Protein 2Q48 (pdb70)

Radius of gyration: 17.19 Å; Cα contacts (8 Å, |Δi|>4): 599; chains: 2; bounding box: 38×48×37 Å

B-factor: mean 25.63, std 11.78, range [9.86, 68.79]

Foldseek 3Di:
DDDDDDDAAAEFEPPCQVVVVVLCCQQQVWDWDCWDWTWTDDPHDIHIYTHQVSPPVGDGRPQPADPAEDEDEDPPLPVSQVSNVVSAWAWDQDDPVCVVVQFHTWTAHSSNYIYTYHD/DDDDDAAAEFEALCQVVVCLLCCFLAVWAWPDFPPVTQKTWTDHDHRIHMYGHCVVPPPDDRCQVVADAAEEEDEDDDQPVSQVRSVVSPWAWDDDDVVCVVVQQDTWTQHPSRYIYTYGD

GO terms:
  GO:0005829 cytosol (C, HDA)

Organism: Arabidopsis thaliana (NCBI:txid3702)

Secondary structure (DSSP, 8-state):
---EEEEE--EE-TT-HHHHHHHHHHHT--EE----EEEEEETTEEEEEEEGGGSTT-----TTS---EEEEE-S-HHHHHHHHHHTT-EE-PPPHHHHHTTEEEEEE-TTS-EEEEE-/--SEEE--EE-TT-HHHHHHHHHHHH--EEEEEE---SEEEEEETTEEEEEEEGGGSTT-----TT----EEEEEES-HHHHHHHHHTTT-EE-PPPHHHHHTT--EEEE-TTS-EEEEE-

InterPro domains:
  IPR029068 Glyoxalase/Bleomycin resistance protein/Dihydroxybiphenyl dioxygenase [G3DSA:3.10.180.10] (22-166)
  IPR029068 Glyoxalase/Bleomycin resistance protein/Dihydroxybiphenyl dioxygenase [SSF54593] (22-153)
  IPR054575 Glyoxalase At5g48480-like, C-terminal [PF22650] (105-152)
  IPR054576 Glyoxalase At5g48480-like, N-terminal [PF22656] (29-87)

CATH classification: 3.10.180.10

Structure (mmCIF, N/CA/C/O backbone):
data_2Q48
#
_entry.id   2Q48
#
_cell.length_a   55.871
_cell.length_b   55.871
_cell.length_c   147.341
_cell.angle_alpha   90.000
_cell.angle_beta   90.000
_cell.angle_gamma   120.000
#
_symmetry.space_group_name_H-M   'P 32 2 1'
#
loop_
_entity.id
_entity.type
_entity.pdbx_description
1 polymer 'Protein At5g48480'
2 water water
#
loop_
_atom_site.group_PDB
_atom_site.id
_atom_site.type_symbol
_atom_site.label_atom_id
_atom_site.label_alt_id
_atom_site.label_comp_id
_atom_site.label_asym_id
_atom_site.label_entity_id
_atom_site.label_seq_id
_atom_site.pdbx_PDB_ins_code
_atom_site.Cartn_x
_atom_site.Cartn_y
_atom_site.Cartn_z
_atom_site.occupancy
_atom_site.B_iso_or_equiv
_atom_site.auth_seq_id
_atom_site.auth_comp_id
_atom_site.auth_asym_id
_atom_site.auth_atom_id
_atom_site.pdbx_PDB_model_num
ATOM 1 N N . HIS A 1 20 ? 23.563 1.890 -8.090 0.12 51.72 20 HIS A N 1
ATOM 2 C CA . HIS A 1 20 ? 22.772 3.102 -7.714 0.12 52.83 20 HIS A CA 1
ATOM 3 C C . HIS A 1 20 ? 21.653 2.790 -6.708 0.12 50.81 20 HIS A C 1
ATOM 4 O O . HIS A 1 20 ? 20.619 2.230 -7.070 0.12 50.36 20 HIS A O 1
ATOM 11 N N . LEU A 1 21 ? 21.860 3.143 -5.445 0.12 48.20 21 LEU A N 1
ATOM 12 C CA . LEU A 1 21 ? 20.845 2.882 -4.423 0.12 46.49 21 LEU A CA 1
ATOM 13 C C . LEU A 1 21 ? 20.091 4.182 -4.135 0.12 43.02 21 LEU A C 1
ATOM 14 O O . LEU A 1 21 ? 20.695 5.229 -3.932 0.12 42.09 21 LEU A O 1
ATOM 19 N N . VAL A 1 22 ? 18.770 4.117 -4.140 0.12 39.50 22 VAL A N 1
ATOM 20 C CA . VAL A 1 22 ? 17.947 5.312 -3.913 0.12 37.08 22 VAL A CA 1
ATOM 21 C C . VAL A 1 22 ? 16.991 5.054 -2.768 0.12 34.81 22 VAL A C 1
ATOM 22 O O . VAL A 1 22 ? 16.686 3.881 -2.453 0.12 33.72 22 VAL A O 1
ATOM 26 N N . PHE A 1 23 ? 16.533 6.141 -2.150 0.12 31.63 23 PHE A N 1
ATOM 27 C CA . PHE A 1 23 ? 15.595 6.083 -1.028 0.12 29.74 23 PHE A CA 1
ATOM 28 C C . PHE A 1 23 ? 14.238 6.592 -1.438 0.12 30.52 23 PHE A C 1
ATOM 29 O O . PHE A 1 23 ? 14.140 7.621 -2.080 0.12 30.63 23 PHE A O 1
ATOM 37 N N . THR A 1 24 ? 13.203 5.843 -1.082 0.12 30.19 24 THR A N 1
ATOM 38 C CA . THR A 1 24 ? 11.837 6.159 -1.451 0.12 32.47 24 THR A CA 1
ATOM 39 C C . THR A 1 24 ? 11.161 7.249 -0.626 0.12 32.86 24 THR A C 1
ATOM 40 O O . THR A 1 24 ? 10.009 7.627 -0.917 0.12 31.82 24 THR A O 1
ATOM 44 N N . GLU A 1 25 ? 11.861 7.742 0.403 0.12 30.30 25 GLU A N 1
ATOM 45 C CA . GLU A 1 25 ? 11.330 8.818 1.229 0.12 30.76 25 GLU A CA 1
ATOM 46 C C . GLU A 1 25 ? 12.260 9.052 2.415 0.12 28.66 25 GLU A C 1
ATOM 47 O O . GLU A 1 25 ? 13.024 8.161 2.760 0.12 25.71 25 GLU A O 1
ATOM 53 N N . PHE A 1 26 ? 12.184 10.244 3.004 0.12 24.85 26 PHE A N 1
ATOM 54 C CA . PHE A 1 26 ? 13.021 10.615 4.143 0.12 24.46 26 PHE A CA 1
ATOM 55 C C . PHE A 1 26 ? 12.193 11.409 5.146 0.12 23.20 26 PHE A C 1
ATOM 56 O O . PHE A 1 26 ? 11.753 12.527 4.864 0.12 21.68 26 PHE A O 1
ATOM 64 N N . LYS A 1 27 ? 11.976 10.810 6.305 0.12 21.85 27 LYS A N 1
ATOM 65 C CA . LYS A 1 27 ? 11.185 11.441 7.358 0.12 23.45 27 LYS A CA 1
ATOM 66 C C . LYS A 1 27 ? 11.974 11.530 8.649 0.12 21.06 27 LYS A C 1
ATOM 67 O O . LYS A 1 27 ? 12.860 10.680 8.926 0.12 18.11 27 LYS A O 1
ATOM 73 N N . GLN A 1 28 ? 11.637 12.556 9.434 0.12 18.89 28 GLN A N 1
ATOM 74 C CA . GLN A 1 28 ? 12.307 12.806 10.709 0.12 16.94 28 GLN A CA 1
ATOM 75 C C . GLN A 1 28 ? 11.316 12.482 11.774 0.12 17.02 28 GLN A C 1
ATOM 76 O O . GLN A 1 28 ? 10.208 13.009 11.787 0.12 17.58 28 GLN A O 1
ATOM 90 N N . LEU A 1 30 ? 10.073 12.353 15.543 0.12 14.96 30 LEU A N 1
ATOM 91 C CA . LEU A 1 30 ? 10.132 12.994 16.840 0.12 14.11 30 LEU A CA 1
ATOM 92 C C . LEU A 1 30 ? 9.555 11.977 17.853 0.12 16.07 30 LEU A C 1
ATOM 93 O O . LEU A 1 30 ? 8.326 11.774 17.917 0.12 15.62 30 LEU A O 1
ATOM 98 N N . LEU A 1 31 ? 10.434 11.317 18.605 0.12 15.68 31 LEU A N 1
ATOM 99 C CA . LEU A 1 31 ? 9.983 10.321 19.595 0.12 15.57 31 LEU A CA 1
ATOM 100 C C . LEU A 1 31 ? 9.382 11.029 20.829 0.12 14.68 31 LEU A C 1
ATOM 101 O O . LEU A 1 31 ? 9.840 12.124 21.239 0.12 15.71 31 LEU A O 1
ATOM 106 N N . VAL A 1 32 ? 8.407 10.372 21.428 0.12 15.40 32 VAL A N 1
ATOM 107 C CA . VAL A 1 32 ? 7.792 10.869 22.646 0.12 14.83 32 VAL A CA 1
ATOM 108 C C . VAL A 1 32 ? 7.611 9.661 23.570 0.12 15.32 32 VAL A C 1
ATOM 109 O O . VAL A 1 32 ? 7.606 8.499 23.097 0.12 15.73 32 VAL A O 1
ATOM 113 N N . GLU A 1 33 ? 7.499 9.956 24.875 0.12 16.19 33 GLU A N 1
ATOM 114 C CA . GLU A 1 33 ? 7.377 8.914 25.871 0.12 20.08 33 GLU A CA 1
ATOM 115 C C . GLU A 1 33 ? 6.119 8.068 25.640 0.12 19.41 33 GLU A C 1
ATOM 116 O O . GLU A 1 33 ? 5.384 8.237 24.670 0.12 17.04 33 GLU A O 1
ATOM 122 N N . ALA A 1 34 ? 5.876 7.137 26.545 0.12 17.46 34 ALA A N 1
ATOM 123 C CA . ALA A 1 34 ? 4.725 6.277 26.380 0.12 20.31 34 ALA A CA 1
ATOM 124 C C . ALA A 1 34 ? 3.439 7.063 26.525 0.12 19.28 34 ALA A C 1
ATOM 125 O O . ALA A 1 34 ? 3.278 7.867 27.449 0.12 17.91 34 ALA A O 1
ATOM 127 N N . GLN A 1 35 ? 2.519 6.769 25.621 0.12 21.01 35 GLN A N 1
ATOM 128 C CA . GLN A 1 35 ? 1.197 7.360 25.548 0.12 22.50 35 GLN A CA 1
ATOM 129 C C . GLN A 1 35 ? 1.153 8.862 25.338 0.12 22.35 35 GLN A C 1
ATOM 130 O O . GLN A 1 35 ? 0.122 9.469 25.608 0.12 20.55 35 GLN A O 1
ATOM 136 N N . LYS A 1 36 ? 2.247 9.438 24.838 0.12 19.59 36 LYS A N 1
ATOM 137 C CA . LYS A 1 36 ? 2.287 10.873 24.611 0.12 19.12 36 LYS A CA 1
ATOM 138 C C . LYS A 1 36 ? 1.994 11.363 23.178 0.12 17.53 36 LYS A C 1
ATOM 139 O O . LYS A 1 36 ? 1.818 12.559 22.980 0.12 16.60 36 LYS A O 1
ATOM 145 N N . VAL A 1 37 ? 1.953 10.482 22.189 0.12 16.81 37 VAL A N 1
ATOM 146 C CA . VAL A 1 37 ? 1.758 10.991 20.827 0.12 15.47 37 VAL A CA 1
ATOM 147 C C . VAL A 1 37 ? 0.601 11.929 20.747 0.12 17.02 37 VAL A C 1
ATOM 148 O O . VAL A 1 37 ? 0.626 12.890 19.960 0.12 14.77 37 VAL A O 1
ATOM 152 N N . GLY A 1 38 ? -0.425 11.645 21.570 0.12 16.72 38 GLY A N 1
ATOM 153 C CA . GLY A 1 38 ? -1.607 12.474 21.602 0.12 17.85 38 GLY A CA 1
ATOM 154 C C . GLY A 1 38 ? -1.482 13.809 22.305 0.12 17.10 38 GLY A C 1
ATOM 155 O O . GLY A 1 38 ? -2.093 14.789 21.857 0.12 17.71 38 GLY A O 1
ATOM 156 N N . ASP A 1 39 ? -0.733 13.865 23.398 0.12 15.85 39 ASP A N 1
ATOM 157 C CA . ASP A 1 39 ? -0.567 15.135 24.104 0.12 15.98 39 ASP A CA 1
ATOM 158 C C . ASP A 1 39 ? 0.225 15.982 23.133 0.12 16.33 39 ASP A C 1
ATOM 159 O O . ASP A 1 39 ? 0.000 17.197 23.006 0.12 15.12 39 ASP A O 1
ATOM 164 N N . ALA A 1 40 ? 1.209 15.316 22.508 0.12 15.59 40 ALA A N 1
ATOM 165 C CA . ALA A 1 40 ? 2.066 16.000 21.520 0.12 15.32 40 ALA A CA 1
ATOM 166 C C . ALA A 1 40 ? 1.397 16.736 20.367 0.12 13.98 40 ALA A C 1
ATOM 167 O O . ALA A 1 40 ? 1.616 17.915 20.161 0.12 15.48 40 ALA A O 1
ATOM 169 N N . VAL A 1 41 ? 0.615 16.038 19.560 0.12 13.22 41 VAL A N 1
ATOM 170 C CA . VAL A 1 41 ? -0.054 16.684 18.421 0.12 14.90 41 VAL A CA 1
ATOM 171 C C . VAL A 1 41 ? -0.857 17.831 18.993 0.12 15.15 41 VAL A C 1
ATOM 172 O O . VAL A 1 41 ? -0.861 18.965 18.465 0.12 13.36 41 VAL A O 1
ATOM 176 N N . THR A 1 42 ? -1.471 17.526 20.142 0.12 14.64 42 THR A N 1
ATOM 177 C CA . THR A 1 42 ? -2.299 18.471 20.842 0.12 13.53 42 THR A CA 1
ATOM 178 C C . THR A 1 42 ? -1.500 19.700 21.139 0.12 14.05 42 THR A C 1
ATOM 179 O O . THR A 1 42 ? -1.938 20.846 20.944 0.12 12.41 42 THR A O 1
ATOM 183 N N . PHE A 1 43 ? -0.325 19.493 21.686 0.12 12.12 43 PHE A N 1
ATOM 184 C CA . PHE A 1 43 ? 0.453 20.671 21.908 0.12 12.28 43 PHE A CA 1
ATOM 185 C C . PHE A 1 43 ? 0.912 21.306 20.578 0.12 11.20 43 PHE A C 1
ATOM 186 O O . PHE A 1 43 ? 0.910 22.508 20.486 0.12 11.78 43 PHE A O 1
ATOM 194 N N . TYR A 1 44 ? 1.281 20.511 19.562 0.12 12.88 44 TYR A N 1
ATOM 195 C CA . TYR A 1 44 ? 1.797 21.107 18.311 0.12 12.26 44 TYR A CA 1
ATOM 196 C C . TYR A 1 44 ? 0.772 21.795 17.457 0.12 14.40 44 TYR A C 1
ATOM 197 O O . TYR A 1 44 ? 1.061 22.809 16.768 0.12 12.28 44 TYR A O 1
ATOM 206 N N . LYS A 1 45 ? -0.441 21.273 17.559 0.12 10.41 45 LYS A N 1
ATOM 207 C CA . LYS A 1 45 ? -1.546 21.851 16.847 0.12 15.53 45 LYS A CA 1
ATOM 208 C C . LYS A 1 45 ? -1.773 23.220 17.448 0.12 12.96 45 LYS A C 1
ATOM 209 O O . LYS A 1 45 ? -2.096 24.170 16.719 0.12 15.48 45 LYS A O 1
ATOM 215 N N . SER A 1 46 ? -1.619 23.336 18.775 0.12 13.26 46 SER A N 1
ATOM 216 C CA . SER A 1 46 ? -1.815 24.616 19.444 0.12 14.76 46 SER A CA 1
ATOM 217 C C . SER A 1 46 ? -0.693 25.705 19.373 0.12 15.00 46 SER A C 1
ATOM 218 O O . SER A 1 46 ? -0.932 26.881 19.001 0.12 14.37 46 SER A O 1
ATOM 221 N N . ALA A 1 47 ? 0.518 25.315 19.741 0.12 13.91 47 ALA A N 1
ATOM 222 C CA . ALA A 1 47 ? 1.668 26.231 19.830 0.12 13.44 47 ALA A CA 1
ATOM 223 C C . ALA A 1 47 ? 2.219 26.764 18.505 0.12 15.52 47 ALA A C 1
ATOM 224 O O . ALA A 1 47 ? 2.899 27.831 18.499 0.12 15.29 47 ALA A O 1
ATOM 226 N N . PHE A 1 48 ? 1.939 26.021 17.417 0.12 16.12 48 PHE A N 1
ATOM 227 C CA . PHE A 1 48 ? 2.471 26.341 16.083 0.12 15.85 48 PHE A CA 1
ATOM 228 C C . PHE A 1 48 ? 1.441 26.285 14.944 0.12 16.56 48 PHE A C 1
ATOM 229 O O . PHE A 1 48 ? 1.694 26.812 13.854 0.12 15.96 48 PHE A O 1
ATOM 237 N N . GLY A 1 49 ? 0.313 25.613 15.179 0.12 17.42 49 GLY A N 1
ATOM 238 C CA . GLY A 1 49 ? -0.711 25.442 14.128 0.12 17.87 49 GLY A CA 1
ATOM 239 C C . GLY A 1 49 ? -0.356 24.283 13.198 0.12 18.12 49 GLY A C 1
ATOM 240 O O . GLY A 1 49 ? -0.772 24.241 12.023 0.12 16.78 49 GLY A O 1
ATOM 241 N N . ALA A 1 50 ? 0.417 23.318 13.690 0.12 15.65 50 ALA A N 1
ATOM 242 C CA . ALA A 1 50 ? 0.755 22.207 12.813 0.12 16.62 50 ALA A CA 1
ATOM 243 C C . ALA A 1 50 ? -0.573 21.638 12.321 0.12 19.49 50 ALA A C 1
ATOM 244 O O . ALA A 1 50 ? -1.612 21.797 13.003 0.12 17.40 50 ALA A O 1
ATOM 246 N N . ILE A 1 51 ? -0.505 20.980 11.164 0.12 19.47 51 ILE A N 1
ATOM 247 C CA . ILE A 1 51 ? -1.675 20.308 10.566 0.12 22.88 51 ILE A CA 1
ATOM 248 C C . ILE A 1 51 ? -1.331 18.806 10.510 0.12 23.56 51 ILE A C 1
ATOM 249 O O . ILE A 1 51 ? -0.241 18.427 10.045 0.12 20.32 51 ILE A O 1
ATOM 254 N N . GLU A 1 52 ? -2.245 17.980 11.022 0.12 24.26 52 GLU A N 1
ATOM 255 C CA . GLU A 1 52 ? -2.052 16.520 11.067 0.12 26.82 52 GLU A CA 1
ATOM 256 C C . GLU A 1 52 ? -2.334 15.710 9.755 0.12 27.35 52 GLU A C 1
ATOM 257 O O . GLU A 1 52 ? -3.303 15.958 9.050 0.12 27.05 52 GLU A O 1
ATOM 263 N N . SER A 1 53 ? -1.424 14.768 9.500 0.12 30.14 53 SER A N 1
ATOM 264 C CA . SER A 1 53 ? -1.343 13.801 8.383 0.12 32.71 53 SER A CA 1
ATOM 265 C C . SER A 1 53 ? -0.765 14.423 7.128 0.12 32.14 53 SER A C 1
ATOM 266 O O . SER A 1 53 ? 0.461 14.551 6.981 0.12 28.30 53 SER A O 1
ATOM 269 N N . HIS A 1 69 ? 1.044 -2.045 16.829 0.12 40.15 69 HIS A N 1
ATOM 270 C CA . HIS A 1 69 ? 1.715 -1.380 15.723 0.12 41.37 69 HIS A CA 1
ATOM 271 C C . HIS A 1 69 ? 2.278 -0.025 16.188 0.12 39.06 69 HIS A C 1
ATOM 272 O O . HIS A 1 69 ? 2.082 0.367 17.336 0.12 37.56 69 HIS A O 1
ATOM 279 N N . VAL A 1 70 ? 2.968 0.684 15.294 0.12 37.15 70 VAL A N 1
ATOM 280 C CA . VAL A 1 70 ? 3.522 2.006 15.645 0.12 34.59 70 VAL A CA 1
ATOM 281 C C . VAL A 1 70 ? 2.404 3.039 15.803 0.12 32.48 70 VAL A C 1
ATOM 282 O O . VAL A 1 70 ? 1.563 3.161 14.912 0.12 33.05 70 VAL A O 1
ATOM 286 N N . LEU A 1 71 ? 2.386 3.742 16.931 0.12 29.13 71 LEU A N 1
ATOM 287 C CA . LEU A 1 71 ? 1.414 4.805 17.199 0.12 27.12 71 LEU A CA 1
ATOM 288 C C . LEU A 1 71 ? 2.159 6.080 16.822 0.12 22.77 71 LEU A C 1
ATOM 289 O O . LEU A 1 71 ? 3.202 6.394 17.391 0.12 21.24 71 LEU A O 1
ATOM 294 N N . SER A 1 72 ? 1.627 6.765 15.836 0.12 21.24 72 SER A N 1
ATOM 295 C CA . SER A 1 72 ? 2.272 7.971 15.328 0.12 20.30 72 SER A CA 1
ATOM 296 C C . SER A 1 72 ? 1.314 8.913 14.644 0.12 19.97 72 SER A C 1
ATOM 297 O O . SER A 1 72 ? 0.169 8.569 14.288 0.12 19.00 72 SER A O 1
ATOM 300 N N . SER A 1 73 ? 1.799 10.129 14.450 0.12 18.42 73 SER A N 1
ATOM 301 C CA . SER A 1 73 ? 0.988 11.154 13.794 0.12 17.54 73 SER A CA 1
ATOM 302 C C . SER A 1 73 ? 1.938 12.047 13.018 0.12 17.98 73 SER A C 1
ATOM 303 O O . SER A 1 73 ? 2.979 12.470 13.560 0.12 18.45 73 SER A O 1
ATOM 306 N N . GLU A 1 74 ? 1.601 12.312 11.759 0.12 17.32 74 GLU A N 1
ATOM 307 C CA . GLU A 1 74 ? 2.444 13.163 10.931 0.12 18.44 74 GLU A CA 1
ATOM 308 C C . GLU A 1 74 ? 1.876 14.555 11.051 0.12 18.23 74 GLU A C 1
ATOM 309 O O . GLU A 1 74 ? 0.648 14.740 10.892 0.12 19.74 74 GLU A O 1
ATOM 315 N N . LEU A 1 75 ? 2.747 15.526 11.301 0.12 16.87 75 LEU A N 1
ATOM 316 C CA . LEU A 1 75 ? 2.344 16.906 11.475 0.12 15.06 75 LEU A CA 1
ATOM 317 C C . LEU A 1 75 ? 3.069 17.753 10.427 0.12 15.84 75 LEU A C 1
ATOM 318 O O . LEU A 1 75 ? 4.234 17.492 10.079 0.12 14.74 75 LEU A O 1
ATOM 323 N N . ASN A 1 76 ? 2.356 18.802 9.980 0.12 18.29 76 ASN A N 1
ATOM 324 C CA . ASN A 1 76 ? 2.834 19.673 8.896 0.12 19.17 76 ASN A CA 1
ATOM 325 C C . ASN A 1 76 ? 2.927 21.130 9.354 0.12 16.93 76 ASN A C 1
ATOM 326 O O . ASN A 1 76 ? 2.021 21.652 10.018 0.12 17.86 76 ASN A O 1
ATOM 331 N N . LEU A 1 77 ? 4.064 21.727 9.055 0.12 14.61 77 LEU A N 1
ATOM 332 C CA . LEU A 1 77 ? 4.374 23.151 9.306 0.12 14.92 77 LEU A CA 1
ATOM 333 C C . LEU A 1 77 ? 5.163 23.646 8.087 0.12 15.50 77 LEU A C 1
ATOM 334 O O . LEU A 1 77 ? 6.061 22.946 7.624 0.12 14.93 77 LEU A O 1
ATOM 339 N N . ALA A 1 78 ? 4.803 24.831 7.591 0.12 14.88 78 ALA A N 1
ATOM 340 C CA . ALA A 1 78 ? 5.524 25.480 6.492 0.12 14.04 78 ALA A CA 1
ATOM 341 C C . ALA A 1 78 ? 5.613 24.614 5.264 0.12 14.89 78 ALA A C 1
ATOM 342 O O . ALA A 1 78 ? 6.563 24.766 4.471 0.12 14.40 78 ALA A O 1
ATOM 344 N N . GLY A 1 79 ? 4.626 23.749 5.059 0.12 14.71 79 GLY A N 1
ATOM 345 C CA . GLY A 1 79 ? 4.701 22.907 3.863 0.12 16.16 79 GLY A CA 1
ATOM 346 C C . GLY A 1 79 ? 5.600 21.686 3.956 0.12 16.86 79 GLY A C 1
ATOM 347 O O . GLY A 1 79 ? 5.886 21.014 2.923 0.12 16.67 79 GLY A O 1
ATOM 348 N N . SER A 1 80 ? 6.061 21.356 5.163 0.12 14.54 80 SER A N 1
ATOM 349 C CA . SER A 1 80 ? 6.946 20.164 5.342 0.12 14.83 80 SER A CA 1
ATOM 350 C C . SER A 1 80 ? 6.448 19.405 6.563 0.12 13.71 80 SER A C 1
ATOM 351 O O . SER A 1 80 ? 5.678 19.960 7.346 0.12 14.65 80 SER A O 1
ATOM 354 N N . SER A 1 81 ? 6.827 18.142 6.694 0.12 14.33 81 SER A N 1
ATOM 355 C CA . SER A 1 81 ? 6.290 17.415 7.838 0.12 15.51 81 SER A CA 1
ATOM 356 C C . SER A 1 81 ? 7.284 16.697 8.703 0.12 15.13 81 SER A C 1
ATOM 357 O O . SER A 1 81 ? 8.464 16.542 8.330 0.12 14.11 81 SER A O 1
ATOM 360 N N . PHE A 1 82 ? 6.799 16.293 9.886 0.12 13.47 82 PHE A N 1
ATOM 361 C CA . PHE A 1 82 ? 7.612 15.458 10.817 0.12 14.91 82 PHE A CA 1
ATOM 362 C C . PHE A 1 82 ? 6.637 14.423 11.342 0.12 13.21 82 PHE A C 1
ATOM 363 O O . PHE A 1 82 ? 5.409 14.548 11.120 0.12 15.10 82 PHE A O 1
ATOM 371 N N . VAL A 1 83 ? 7.155 13.399 12.019 0.12 14.02 83 VAL A N 1
ATOM 372 C CA . VAL A 1 83 ? 6.288 12.334 12.507 0.12 13.09 83 VAL A CA 1
ATOM 373 C C . VAL A 1 83 ? 6.567 12.061 13.975 0.12 13.06 83 VAL A C 1
ATOM 374 O O . VAL A 1 83 ? 7.639 11.579 14.307 0.12 12.90 83 VAL A O 1
ATOM 378 N N . VAL A 1 84 ? 5.565 12.323 14.825 0.12 14.17 84 VAL A N 1
ATOM 379 C CA . VAL A 1 84 ? 5.671 12.115 16.246 0.12 12.73 84 VAL A CA 1
ATOM 380 C C . VAL A 1 84 ? 5.377 10.636 16.490 0.12 15.34 84 VAL A C 1
ATOM 381 O O . VAL A 1 84 ? 4.303 10.153 16.080 0.12 15.07 84 VAL A O 1
ATOM 385 N N . CYS A 1 85 ? 6.302 9.956 17.155 0.12 13.96 85 CYS A N 1
ATOM 386 C CA . CYS A 1 85 ? 6.155 8.507 17.383 0.12 15.03 85 CYS A CA 1
ATOM 387 C C . CYS A 1 85 ? 6.226 8.130 18.859 0.12 16.27 85 CYS A C 1
ATOM 388 O O . CYS A 1 85 ? 7.023 8.686 19.606 0.12 14.87 85 CYS A O 1
ATOM 391 N N . ASP A 1 86 ? 5.381 7.183 19.270 0.12 16.78 86 ASP A N 1
ATOM 392 C CA . ASP A 1 86 ? 5.335 6.718 20.674 0.12 17.51 86 ASP A CA 1
ATOM 393 C C . ASP A 1 86 ? 6.496 5.734 20.805 0.12 16.64 86 ASP A C 1
ATOM 394 O O . ASP A 1 86 ? 6.527 4.705 20.132 0.12 17.73 86 ASP A O 1
ATOM 399 N N . VAL A 1 87 ? 7.451 6.042 21.670 0.12 16.95 87 VAL A N 1
ATOM 400 C CA . VAL A 1 87 ? 8.639 5.220 21.750 0.12 18.41 87 VAL A CA 1
ATOM 401 C C . VAL A 1 87 ? 8.365 3.792 22.228 0.12 19.82 87 VAL A C 1
ATOM 402 O O . VAL A 1 87 ? 9.132 2.843 21.881 0.12 19.93 87 VAL A O 1
ATOM 406 N N . SER A 1 88 ? 7.266 3.625 22.956 0.12 21.02 88 SER A N 1
ATOM 407 C CA . SER A 1 88 ? 6.939 2.272 23.497 0.12 22.55 88 SER A CA 1
ATOM 408 C C . SER A 1 88 ? 6.375 1.407 22.380 0.12 23.87 88 SER A C 1
ATOM 409 O O . SER A 1 88 ? 6.374 0.178 22.501 0.12 24.21 88 SER A O 1
ATOM 412 N N . SER A 1 89 ? 5.952 2.038 21.270 0.12 22.72 89 SER A N 1
ATOM 413 C CA . SER A 1 89 ? 5.357 1.310 20.162 0.12 24.41 89 SER A CA 1
ATOM 414 C C . SER A 1 89 ? 6.378 0.986 19.056 0.12 25.29 89 SER A C 1
ATOM 415 O O . SER A 1 89 ? 6.050 0.346 18.047 0.12 23.24 89 SER A O 1
ATOM 418 N N . LEU A 1 90 ? 7.630 1.404 19.270 0.12 24.57 90 LEU A N 1
ATOM 419 C CA . LEU A 1 90 ? 8.691 1.121 18.317 0.12 24.64 90 LEU A CA 1
ATOM 420 C C . LEU A 1 90 ? 9.588 0.074 18.988 0.12 25.59 90 LEU A C 1
ATOM 421 O O . LEU A 1 90 ? 10.244 0.359 19.976 0.12 23.66 90 LEU A O 1
ATOM 426 N N . PRO A 1 91 ? 9.598 -1.168 18.461 0.12 26.29 91 PRO A N 1
ATOM 427 C CA . PRO A 1 91 ? 10.430 -2.206 19.058 0.12 26.73 91 PRO A CA 1
ATOM 428 C C . PRO A 1 91 ? 11.862 -1.846 18.816 0.12 26.71 91 PRO A C 1
ATOM 429 O O . PRO A 1 91 ? 12.172 -1.274 17.774 0.12 25.32 91 PRO A O 1
ATOM 433 N N . GLY A 1 92 ? 12.738 -2.143 19.765 0.12 25.74 92 GLY A N 1
ATOM 434 C CA . GLY A 1 92 ? 14.134 -1.834 19.511 0.12 26.70 92 GLY A CA 1
ATOM 435 C C . GLY A 1 92 ? 14.575 -0.587 20.226 0.12 26.50 92 GLY A C 1
ATOM 436 O O . GLY A 1 92 ? 15.738 -0.472 20.569 0.12 28.26 92 GLY A O 1
ATOM 437 N N . PHE A 1 93 ? 13.648 0.344 20.463 0.12 25.74 93 PHE A N 1
ATOM 438 C CA . PHE A 1 93 ? 13.982 1.581 21.171 0.12 25.90 93 PHE A CA 1
ATOM 439 C C . PHE A 1 93 ? 13.563 1.444 22.643 0.12 27.71 93 PHE A C 1
ATOM 440 O O . PHE A 1 93 ? 12.616 0.730 22.943 0.12 27.48 93 PHE A O 1
ATOM 448 N N . SER A 1 94 ? 14.252 2.138 23.550 0.12 28.79 94 SER A N 1
ATOM 449 C CA . SER A 1 94 ? 13.898 2.094 24.977 0.12 29.81 94 SER A CA 1
ATOM 450 C C . SER A 1 94 ? 13.241 3.398 25.479 0.12 31.18 94 SER A C 1
ATOM 451 O O . SER A 1 94 ? 12.281 3.347 26.261 0.12 31.58 94 SER A O 1
ATOM 454 N N . THR A 1 95 ? 13.753 4.559 25.045 0.12 28.86 95 THR A N 1
ATOM 455 C CA . THR A 1 95 ? 13.190 5.822 25.526 0.12 27.83 95 THR A CA 1
ATOM 456 C C . THR A 1 95 ? 13.296 6.903 24.453 0.12 25.82 95 THR A C 1
ATOM 457 O O . THR A 1 95 ? 14.049 6.764 23.479 0.12 23.94 95 THR A O 1
ATOM 461 N N . ALA A 1 96 ? 12.554 7.985 24.643 0.12 24.57 96 ALA A N 1
ATOM 462 C CA . ALA A 1 96 ? 12.579 9.072 23.662 0.12 25.06 96 ALA A CA 1
ATOM 463 C C . ALA A 1 96 ? 13.739 10.030 23.913 0.12 26.26 96 ALA A C 1
ATOM 464 O O . ALA A 1 96 ? 13.944 10.965 23.122 0.12 25.36 96 ALA A O 1
ATOM 466 N N . LYS A 1 97 ? 14.471 9.833 25.015 0.12 26.66 97 LYS A N 1
ATOM 467 C CA . LYS A 1 97 ? 15.583 10.728 25.351 0.12 29.21 97 LYS A CA 1
ATOM 468 C C . LYS A 1 97 ? 15.076 12.160 25.527 0.12 30.39 97 LYS A C 1
ATOM 469 O O . LYS A 1 97 ? 15.834 13.122 25.326 0.12 28.80 97 LYS A O 1
ATOM 475 N N . SER A 1 98 ? 13.806 12.309 25.909 0.12 30.50 98 SER A N 1
ATOM 476 C CA . SER A 1 98 ? 13.242 13.655 26.051 0.12 32.70 98 SER A CA 1
ATOM 477 C C . SER A 1 98 ? 13.947 14.516 27.100 0.12 33.25 98 SER A C 1
ATOM 478 O O . SER A 1 98 ? 13.873 15.740 27.028 0.12 32.87 98 SER A O 1
ATOM 481 N N . GLU A 1 99 ? 14.628 13.908 28.073 0.12 32.86 99 GLU A N 1
ATOM 482 C CA . GLU A 1 99 ? 15.329 14.728 29.077 0.12 36.12 99 GLU A CA 1
ATOM 483 C C . GLU A 1 99 ? 16.601 15.408 28.515 0.12 35.85 99 GLU A C 1
ATOM 484 O O . GLU A 1 99 ? 17.088 16.402 29.074 0.12 36.26 99 GLU A O 1
ATOM 490 N N . GLY A 1 100 ? 17.115 14.917 27.394 0.12 33.30 100 GLY A N 1
ATOM 491 C CA . GLY A 1 100 ? 18.304 15.545 26.827 0.12 31.30 100 GLY A CA 1
ATOM 492 C C . GLY A 1 100 ? 18.491 15.073 25.405 0.12 29.15 100 GLY A C 1
ATOM 493 O O . GLY A 1 100 ? 19.457 14.372 25.092 0.12 27.35 100 GLY A O 1
ATOM 494 N N . SER A 1 101 ? 17.557 15.451 24.534 0.12 25.45 101 SER A N 1
ATOM 495 C CA . SER A 1 101 ? 17.623 15.002 23.168 0.12 23.39 101 SER A CA 1
ATOM 496 C C . SER A 1 101 ? 18.327 16.146 22.431 0.12 24.24 101 SER A C 1
ATOM 497 O O . SER A 1 101 ? 18.455 17.275 22.914 0.12 27.12 101 SER A O 1
ATOM 500 N N . GLY A 1 102 ? 18.815 15.858 21.279 0.12 23.32 102 GLY A N 1
ATOM 501 C CA . GLY A 1 102 ? 19.442 16.968 20.585 0.12 16.54 102 GLY A CA 1
ATOM 502 C C . GLY A 1 102 ? 18.478 17.398 19.540 0.12 15.70 102 GLY A C 1
ATOM 503 O O . GLY A 1 102 ? 18.882 17.975 18.527 0.12 15.05 102 GLY A O 1
ATOM 504 N N . VAL A 1 103 ? 17.180 17.166 19.768 0.12 13.68 103 VAL A N 1
ATOM 505 C CA . VAL A 1 103 ? 16.220 17.450 18.722 0.12 12.20 103 VAL A CA 1
ATOM 506 C C . VAL A 1 103 ? 15.950 18.935 18.627 0.12 13.44 103 VAL A C 1
ATOM 507 O O . VAL A 1 103 ? 15.438 19.545 19.559 0.12 12.07 103 VAL A O 1
ATOM 511 N N . THR A 1 104 ? 16.247 19.468 17.444 0.12 13.26 104 THR A N 1
ATOM 512 C CA . THR A 1 104 ? 16.174 20.906 17.198 0.12 12.18 104 THR A CA 1
ATOM 513 C C . THR A 1 104 ? 15.566 21.227 15.848 0.12 14.06 104 THR A C 1
ATOM 514 O O . THR A 1 104 ? 16.016 20.728 14.816 0.12 13.49 104 THR A O 1
ATOM 518 N N . PHE A 1 105 ? 14.546 22.082 15.858 0.12 12.41 105 PHE A N 1
ATOM 519 C CA . PHE A 1 105 ? 13.913 22.484 14.603 0.12 12.43 105 PHE A CA 1
ATOM 520 C C . PHE A 1 105 ? 14.019 23.991 14.462 0.12 13.86 105 PHE A C 1
ATOM 521 O O . PHE A 1 105 ? 14.055 24.743 15.440 0.12 13.55 105 PHE A O 1
ATOM 529 N N . LEU A 1 106 ? 14.026 24.428 13.206 0.12 13.65 106 LEU A N 1
ATOM 530 C CA . LEU A 1 106 ? 14.071 25.844 12.887 0.12 13.66 106 LEU A CA 1
ATOM 531 C C . LEU A 1 106 ? 12.739 26.227 12.228 0.12 15.10 106 LEU A C 1
ATOM 532 O O . LEU A 1 106 ? 12.263 25.466 11.373 0.12 14.74 106 LEU A O 1
ATOM 537 N N . LEU A 1 107 ? 12.168 27.379 12.620 0.12 13.53 107 LEU A N 1
ATOM 538 C CA . LEU A 1 107 ? 10.924 27.886 11.980 0.12 13.50 107 LEU A CA 1
ATOM 539 C C . LEU A 1 107 ? 11.192 29.331 11.534 0.12 15.46 107 LEU A C 1
ATOM 540 O O . LEU A 1 107 ? 11.884 30.105 12.238 0.12 15.66 107 LEU A O 1
ATOM 545 N N . GLY A 1 108 ? 10.650 29.676 10.351 0.12 15.91 108 GLY A N 1
ATOM 546 C CA . GLY A 1 108 ? 10.775 31.014 9.801 0.12 16.34 108 GLY A CA 1
ATOM 547 C C . GLY A 1 108 ? 9.403 31.663 9.859 0.12 16.75 108 GLY A C 1
ATOM 548 O O . GLY A 1 108 ? 8.402 31.019 9.625 0.12 14.49 108 GLY A O 1
ATOM 549 N N . THR A 1 109 ? 9.350 32.940 10.171 0.12 18.34 109 THR A N 1
ATOM 550 C CA . THR A 1 109 ? 8.078 33.597 10.236 0.12 22.86 109 THR A CA 1
ATOM 551 C C . THR A 1 109 ? 8.431 35.039 10.068 0.12 26.24 109 THR A C 1
ATOM 552 O O . THR A 1 109 ? 9.625 35.366 9.984 0.12 25.94 109 THR A O 1
ATOM 556 N N . LYS A 1 110 ? 7.411 35.885 10.075 0.12 28.59 110 LYS A N 1
ATOM 557 C CA . LYS A 1 110 ? 7.606 37.323 9.883 0.12 34.18 110 LYS A CA 1
ATOM 558 C C . LYS A 1 110 ? 7.731 38.005 11.229 0.12 33.66 110 LYS A C 1
ATOM 559 O O . LYS A 1 110 ? 8.249 39.122 11.329 0.12 31.81 110 LYS A O 1
ATOM 565 N N . ASP A 1 111 ? 7.266 37.316 12.269 0.12 31.03 111 ASP A N 1
ATOM 566 C CA . ASP A 1 111 ? 7.339 37.865 13.614 0.12 30.93 111 ASP A CA 1
ATOM 567 C C . ASP A 1 111 ? 7.785 36.789 14.613 0.12 29.44 111 ASP A C 1
ATOM 568 O O . ASP A 1 111 ? 6.959 35.973 15.035 0.12 27.95 111 ASP A O 1
ATOM 573 N N . ALA A 1 112 ? 9.066 36.803 14.991 0.12 26.95 112 ALA A N 1
ATOM 574 C CA . ALA A 1 112 ? 9.600 35.795 15.922 0.12 28.06 112 ALA A CA 1
ATOM 575 C C . ALA A 1 112 ? 9.163 36.041 17.378 0.12 28.38 112 ALA A C 1
ATOM 576 O O . ALA A 1 112 ? 8.987 35.096 18.124 0.12 25.06 112 ALA A O 1
ATOM 578 N N . GLU A 1 113 ? 8.978 37.311 17.769 0.12 28.78 113 GLU A N 1
ATOM 579 C CA . GLU A 1 113 ? 8.541 37.607 19.134 0.12 29.95 113 GLU A CA 1
ATOM 580 C C . GLU A 1 113 ? 7.108 37.108 19.302 0.12 27.89 113 GLU A C 1
ATOM 581 O O . GLU A 1 113 ? 6.772 36.497 20.322 0.12 27.79 113 GLU A O 1
ATOM 587 N N . ALA A 1 114 ? 6.263 37.342 18.304 0.12 25.27 114 ALA A N 1
ATOM 588 C CA . ALA A 1 114 ? 4.878 36.918 18.421 0.12 23.98 114 ALA A CA 1
ATOM 589 C C . ALA A 1 114 ? 4.819 35.380 18.383 0.12 22.55 114 ALA A C 1
ATOM 590 O O . ALA A 1 114 ? 3.897 34.773 18.949 0.12 20.30 114 ALA A O 1
ATOM 592 N N . ALA A 1 115 ? 5.803 34.757 17.721 0.12 19.09 115 ALA A N 1
ATOM 593 C CA . ALA A 1 115 ? 5.820 33.277 17.642 0.12 19.85 115 ALA A CA 1
ATOM 594 C C . ALA A 1 115 ? 6.179 32.666 18.996 0.12 18.71 115 ALA A C 1
ATOM 595 O O . ALA A 1 115 ? 5.558 31.662 19.440 0.12 17.72 115 ALA A O 1
ATOM 597 N N . VAL A 1 116 ? 7.181 33.255 19.651 0.12 15.60 116 VAL A N 1
ATOM 598 C CA . VAL A 1 116 ? 7.585 32.777 20.970 0.12 16.33 116 VAL A CA 1
ATOM 599 C C . VAL A 1 116 ? 6.394 32.923 21.960 0.12 16.92 116 VAL A C 1
ATOM 600 O O . VAL A 1 116 ? 5.981 31.987 22.640 0.12 15.66 116 VAL A O 1
ATOM 604 N N . ALA A 1 117 ? 5.812 34.115 22.010 0.12 18.24 117 ALA A N 1
ATOM 605 C CA . ALA A 1 117 ? 4.719 34.327 22.953 0.12 17.13 117 ALA A CA 1
ATOM 606 C C . ALA A 1 117 ? 3.533 33.358 22.719 0.12 17.64 117 ALA A C 1
ATOM 607 O O . ALA A 1 117 ? 2.934 32.859 23.703 0.12 17.91 117 ALA A O 1
ATOM 609 N N . LYS A 1 118 ? 3.201 33.069 21.455 0.12 17.58 118 LYS A N 1
ATOM 610 C CA . LYS A 1 118 ? 2.098 32.134 21.154 0.12 18.03 118 LYS A CA 1
ATOM 611 C C . LYS A 1 118 ? 2.490 30.759 21.710 0.12 18.38 118 LYS A C 1
ATOM 612 O O . LYS A 1 118 ? 1.684 30.041 22.340 0.12 16.62 118 LYS A O 1
ATOM 618 N N . ALA A 1 119 ? 3.754 30.383 21.461 0.12 16.02 119 ALA A N 1
ATOM 619 C CA . ALA A 1 119 ? 4.183 29.048 21.907 0.12 14.36 119 ALA A CA 1
ATOM 620 C C . ALA A 1 119 ? 4.203 28.940 23.432 0.12 14.53 119 ALA A C 1
ATOM 621 O O . ALA A 1 119 ? 3.869 27.890 23.981 0.12 13.75 119 ALA A O 1
ATOM 623 N N . VAL A 1 120 ? 4.659 30.000 24.093 0.12 14.20 120 VAL A N 1
ATOM 624 C CA . VAL A 1 120 ? 4.746 30.001 25.563 0.12 14.22 120 VAL A CA 1
ATOM 625 C C . VAL A 1 120 ? 3.341 29.947 26.170 0.12 15.52 120 VAL A C 1
ATOM 626 O O . VAL A 1 120 ? 3.150 29.284 27.211 0.12 16.36 120 VAL A O 1
ATOM 630 N N . ASP A 1 121 ? 2.382 30.635 25.539 0.12 15.59 121 ASP A N 1
ATOM 631 C CA . ASP A 1 121 ? 0.992 30.607 26.074 0.12 16.87 121 ASP A CA 1
ATOM 632 C C . ASP A 1 121 ? 0.388 29.213 25.886 0.12 16.99 121 ASP A C 1
ATOM 633 O O . ASP A 1 121 ? -0.625 28.899 26.481 0.12 14.94 121 ASP A O 1
ATOM 638 N N . ALA A 1 122 ? 1.063 28.364 25.088 0.12 16.01 122 ALA A N 1
ATOM 639 C CA . ALA A 1 122 ? 0.595 27.017 24.823 0.12 14.39 122 ALA A CA 1
ATOM 640 C C . ALA A 1 122 ? 1.373 26.013 25.652 0.12 11.57 122 ALA A C 1
ATOM 641 O O . ALA A 1 122 ? 1.113 24.810 25.611 0.12 13.72 122 ALA A O 1
ATOM 643 N N . GLY A 1 123 ? 2.363 26.501 26.407 0.12 12.37 123 GLY A N 1
ATOM 644 C CA . GLY A 1 123 ? 3.114 25.587 27.260 0.12 13.75 123 GLY A CA 1
ATOM 645 C C . GLY A 1 123 ? 4.640 25.556 27.051 0.12 13.23 123 GLY A C 1
ATOM 646 O O . GLY A 1 123 ? 5.340 24.946 27.848 0.12 12.68 123 GLY A O 1
ATOM 647 N N . ALA A 1 124 ? 5.126 26.240 26.011 0.12 14.05 124 ALA A N 1
ATOM 648 C CA . ALA A 1 124 ? 6.592 26.262 25.758 0.12 12.28 124 ALA A CA 1
ATOM 649 C C . ALA A 1 124 ? 7.269 27.247 26.698 0.12 15.18 124 ALA A C 1
ATOM 650 O O . ALA A 1 124 ? 6.626 28.151 27.254 0.12 14.54 124 ALA A O 1
ATOM 652 N N . VAL A 1 125 ? 8.590 27.090 26.840 0.12 16.14 125 VAL A N 1
ATOM 653 C CA . VAL A 1 125 ? 9.358 27.984 27.718 0.12 17.51 125 VAL A CA 1
ATOM 654 C C . VAL A 1 125 ? 10.315 28.805 26.896 0.12 18.95 125 VAL A C 1
ATOM 655 O O . VAL A 1 125 ? 11.114 28.245 26.137 0.12 17.79 125 VAL A O 1
ATOM 659 N N . LYS A 1 126 ? 10.219 30.135 27.017 0.12 19.02 126 LYS A N 1
ATOM 660 C CA . LYS A 1 126 ? 11.086 31.025 26.263 0.12 19.38 126 LYS A CA 1
ATOM 661 C C . LYS A 1 126 ? 12.525 30.943 26.779 0.12 18.64 126 LYS A C 1
ATOM 662 O O . LYS A 1 126 ? 12.768 31.046 28.010 0.12 17.37 126 LYS A O 1
ATOM 668 N N . VAL A 1 127 ? 13.460 30.752 25.858 0.12 17.29 127 VAL A N 1
ATOM 669 C CA . VAL A 1 127 ? 14.883 30.717 26.229 0.12 18.87 127 VAL A CA 1
ATOM 670 C C . VAL A 1 127 ? 15.477 32.000 25.599 0.12 19.52 127 VAL A C 1
ATOM 671 O O . VAL A 1 127 ? 15.227 32.291 24.424 0.12 16.96 127 VAL A O 1
ATOM 675 N N . GLU A 1 128 ? 16.271 32.751 26.367 0.12 18.42 128 GLU A N 1
ATOM 676 C CA . GLU A 1 128 ? 16.865 33.972 25.849 0.12 22.64 128 GLU A CA 1
ATOM 677 C C . GLU A 1 128 ? 17.818 33.617 24.727 0.12 21.14 128 GLU A C 1
ATOM 678 O O . GLU A 1 128 ? 18.603 32.675 24.855 0.12 20.45 128 GLU A O 1
ATOM 684 N N . VAL A 1 129 ? 17.740 34.355 23.625 0.12 19.48 129 VAL A N 1
ATOM 685 C CA . VAL A 1 129 ? 18.590 34.104 22.476 0.12 20.12 129 VAL A CA 1
ATOM 686 C C . VAL A 1 129 ? 19.928 34.792 22.674 0.12 19.23 129 VAL A C 1
ATOM 687 O O . VAL A 1 129 ? 19.998 35.999 22.856 0.12 19.11 129 VAL A O 1
ATOM 691 N N . THR A 1 130 ? 20.978 34.008 22.648 0.12 17.65 130 THR A N 1
ATOM 692 C CA . THR A 1 130 ? 22.343 34.541 22.866 0.12 16.93 130 THR A CA 1
ATOM 693 C C . THR A 1 130 ? 22.634 35.625 21.846 0.12 17.86 130 THR A C 1
ATOM 694 O O . THR A 1 130 ? 21.944 35.749 20.825 0.12 14.68 130 THR A O 1
ATOM 698 N N . GLU A 1 131 ? 23.693 36.381 22.095 0.12 14.25 131 GLU A N 1
ATOM 699 C CA . GLU A 1 131 ? 24.045 37.413 21.135 0.12 19.85 131 GLU A CA 1
ATOM 700 C C . GLU A 1 131 ? 24.296 36.715 19.817 0.12 18.17 131 GLU A C 1
ATOM 701 O O . GLU A 1 131 ? 23.816 37.151 18.771 0.12 20.36 131 GLU A O 1
ATOM 707 N N . ALA A 1 132 ? 25.011 35.592 19.924 0.12 19.16 132 ALA A N 1
ATOM 708 C CA . ALA A 1 132 ? 25.370 34.688 18.856 0.12 18.45 132 ALA A CA 1
ATOM 709 C C . ALA A 1 132 ? 24.104 34.341 18.015 0.12 18.46 132 ALA A C 1
ATOM 710 O O . ALA A 1 132 ? 24.058 34.563 16.817 0.12 16.65 132 ALA A O 1
ATOM 712 N N . GLU A 1 133 ? 23.120 33.704 18.657 0.12 17.39 133 GLU A N 1
ATOM 713 C CA . GLU A 1 133 ? 21.889 33.338 17.903 0.12 19.47 133 GLU A CA 1
ATOM 714 C C . GLU A 1 133 ? 21.297 34.571 17.165 0.12 20.72 133 GLU A C 1
ATOM 715 O O . GLU A 1 133 ? 20.767 34.492 16.015 0.12 19.93 133 GLU A O 1
ATOM 721 N N . VAL A 1 134 ? 21.331 35.710 17.833 0.12 21.28 134 VAL A N 1
ATOM 722 C CA . VAL A 1 134 ? 20.797 36.903 17.164 0.12 25.40 134 VAL A CA 1
ATOM 723 C C . VAL A 1 134 ? 21.608 37.281 15.911 0.12 27.56 134 VAL A C 1
ATOM 724 O O . VAL A 1 134 ? 21.072 37.917 14.975 0.12 24.57 134 VAL A O 1
ATOM 728 N N . GLU A 1 135 ? 22.887 36.904 15.870 0.12 28.97 135 GLU A N 1
ATOM 729 C CA . GLU A 1 135 ? 23.715 37.220 14.698 0.12 32.67 135 GLU A CA 1
ATOM 730 C C . GLU A 1 135 ? 23.330 36.377 13.474 0.12 32.33 135 GLU A C 1
ATOM 731 O O . GLU A 1 135 ? 23.558 36.804 12.329 0.12 30.53 135 GLU A O 1
ATOM 737 N N . LEU A 1 136 ? 22.793 35.173 13.718 0.12 28.92 136 LEU A N 1
ATOM 738 C CA . LEU A 1 136 ? 22.357 34.274 12.637 0.12 29.89 136 LEU A CA 1
ATOM 739 C C . LEU A 1 136 ? 20.889 34.588 12.287 0.12 28.23 136 LEU A C 1
ATOM 740 O O . LEU A 1 136 ? 20.245 33.900 11.469 0.12 29.03 136 LEU A O 1
ATOM 745 N N . GLY A 1 137 ? 20.362 35.638 12.901 0.12 27.21 137 GLY A N 1
ATOM 746 C CA . GLY A 1 137 ? 18.970 36.039 12.665 0.12 27.41 137 GLY A CA 1
ATOM 747 C C . GLY A 1 137 ? 17.963 35.277 13.517 0.12 27.46 137 GLY A C 1
ATOM 748 O O . GLY A 1 137 ? 16.746 35.520 13.427 0.12 27.10 137 GLY A O 1
ATOM 749 N N . PHE A 1 138 ? 18.467 34.345 14.337 0.12 23.25 138 PHE A N 1
ATOM 750 C CA . PHE A 1 138 ? 17.608 33.507 15.211 0.12 22.04 138 PHE A CA 1
ATOM 751 C C . PHE A 1 138 ? 17.174 34.395 16.354 0.12 25.36 138 PHE A C 1
ATOM 752 O O . PHE A 1 138 ? 17.850 34.460 17.397 0.12 23.96 138 PHE A O 1
ATOM 760 N N . LYS A 1 139 ? 16.025 35.052 16.178 0.12 21.55 139 LYS A N 1
ATOM 761 C CA . LYS A 1 139 ? 15.529 36.033 17.134 0.12 24.35 139 LYS A CA 1
ATOM 762 C C . LYS A 1 139 ? 14.714 35.527 18.323 0.12 21.25 139 LYS A C 1
ATOM 763 O O . LYS A 1 139 ? 14.570 36.228 19.349 0.12 18.47 139 LYS A O 1
ATOM 769 N N . GLY A 1 140 ? 14.166 34.321 18.208 0.12 17.87 140 GLY A N 1
ATOM 770 C CA . GLY A 1 140 ? 13.391 33.777 19.318 0.12 15.11 140 GLY A CA 1
ATOM 771 C C . GLY A 1 140 ? 13.739 32.296 19.456 0.12 13.99 140 GLY A C 1
ATOM 772 O O . GLY A 1 140 ? 14.223 31.685 18.514 0.12 13.01 140 GLY A O 1
ATOM 773 N N . LYS A 1 141 ? 13.460 31.719 20.631 0.12 14.41 141 LYS A N 1
ATOM 774 C CA . LYS A 1 141 ? 13.821 30.324 20.887 0.12 13.36 141 LYS A CA 1
ATOM 775 C C . LYS A 1 141 ? 12.989 29.794 22.067 0.12 13.49 141 LYS A C 1
ATOM 776 O O . LYS A 1 141 ? 12.765 30.520 23.023 0.12 14.72 141 LYS A O 1
ATOM 782 N N . VAL A 1 142 ? 12.478 28.570 21.952 0.12 12.33 142 VAL A N 1
ATOM 783 C CA . VAL A 1 142 ? 11.730 28.004 23.071 0.12 12.19 142 VAL A CA 1
ATOM 784 C C . VAL A 1 142 ? 11.998 26.532 23.168 0.12 13.99 142 VAL A C 1
ATOM 785 O O . VAL A 1 142 ? 12.461 25.925 22.198 0.12 13.07 142 VAL A O 1
ATOM 789 N N . THR A 1 143 ? 11.719 25.949 24.351 0.12 14.24 143 THR A N 1
ATOM 790 C CA . THR A 1 143 ? 11.804 24.516 24.501 0.12 13.00 143 THR A CA 1
ATOM 791 C C . THR A 1 143 ? 10.356 24.070 24.765 0.12 13.44 143 THR A C 1
ATOM 792 O O . THR A 1 143 ? 9.530 24.861 25.253 0.12 15.17 143 THR A O 1
ATOM 796 N N . ASP A 1 144 ? 10.040 22.831 24.406 0.12 13.57 144 ASP A N 1
ATOM 797 C CA . ASP A 1 144 ? 8.662 22.382 24.616 0.12 14.62 144 ASP A CA 1
ATOM 798 C C . ASP A 1 144 ? 8.601 21.267 25.623 0.12 14.00 144 ASP A C 1
ATOM 799 O O . ASP A 1 144 ? 9.639 20.789 26.117 0.12 13.78 144 ASP A O 1
ATOM 804 N N . PRO A 1 145 ? 7.380 20.835 25.974 0.12 15.90 145 PRO A N 1
ATOM 805 C CA . PRO A 1 145 ? 7.202 19.771 26.970 0.12 16.90 145 PRO A CA 1
ATOM 806 C C . PRO A 1 145 ? 7.704 18.426 26.571 0.12 17.56 145 PRO A C 1
ATOM 807 O O . PRO A 1 145 ? 7.716 17.498 27.416 0.12 16.34 145 PRO A O 1
ATOM 811 N N . PHE A 1 146 ? 8.112 18.293 25.302 0.12 15.64 146 PHE A N 1
ATOM 812 C CA . PHE A 1 146 ? 8.616 17.011 24.796 0.12 13.96 146 PHE A CA 1
ATOM 813 C C . PHE A 1 146 ? 10.151 17.070 24.652 0.12 15.78 146 PHE A C 1
ATOM 814 O O . PHE A 1 146 ? 10.766 16.136 24.161 0.12 16.15 146 PHE A O 1
ATOM 822 N N . GLY A 1 147 ? 10.741 18.165 25.129 0.12 13.63 147 GLY A N 1
ATOM 823 C CA . GLY A 1 147 ? 12.199 18.275 25.104 0.12 16.25 147 GLY A CA 1
ATOM 824 C C . GLY A 1 147 ? 12.780 18.734 23.797 0.12 15.25 147 GLY A C 1
ATOM 825 O O . GLY A 1 147 ? 14.012 18.679 23.597 0.12 16.41 147 GLY A O 1
ATOM 826 N N . VAL A 1 148 ? 11.918 19.159 22.883 0.12 13.59 148 VAL A N 1
ATOM 827 C CA . VAL A 1 148 ? 12.434 19.630 21.592 0.12 15.18 148 VAL A CA 1
ATOM 828 C C . VAL A 1 148 ? 12.826 21.125 21.758 0.12 12.97 148 VAL A C 1
ATOM 829 O O . VAL A 1 148 ? 12.318 21.813 22.657 0.12 11.46 148 VAL A O 1
ATOM 833 N N . THR A 1 149 ? 13.749 21.579 20.917 0.12 11.49 149 THR A N 1
ATOM 834 C CA . THR A 1 149 ? 14.173 22.969 20.906 0.12 12.18 149 THR A CA 1
ATOM 835 C C . THR A 1 149 ? 13.785 23.499 19.541 0.12 12.09 149 THR A C 1
ATOM 836 O O . THR A 1 149 ? 14.173 22.931 18.488 0.12 13.34 149 THR A O 1
ATOM 840 N N . TRP A 1 150 ? 13.027 24.579 19.575 0.12 12.94 150 TRP A N 1
ATOM 841 C CA . TRP A 1 150 ? 12.566 25.291 18.377 0.12 12.75 150 TRP A CA 1
ATOM 842 C C . TRP A 1 150 ? 13.183 26.673 18.345 0.12 13.36 150 TRP A C 1
ATOM 843 O O . TRP A 1 150 ? 13.071 27.419 19.306 0.12 14.49 150 TRP A O 1
ATOM 854 N N . ILE A 1 151 ? 13.811 27.075 17.244 0.12 12.01 151 ILE A N 1
ATOM 855 C CA . ILE A 1 151 ? 14.390 28.438 17.221 0.12 11.14 151 ILE A CA 1
ATOM 856 C C . ILE A 1 151 ? 13.768 29.112 16.017 0.12 14.06 151 ILE A C 1
ATOM 857 O O . ILE A 1 151 ? 13.651 28.484 14.974 0.12 13.57 151 ILE A O 1
ATOM 862 N N . PHE A 1 152 ? 13.378 30.374 16.181 0.12 14.58 152 PHE A N 1
ATOM 863 C CA . PHE A 1 152 ? 12.714 31.141 15.126 0.12 15.42 152 PHE A CA 1
ATOM 864 C C . PHE A 1 152 ? 13.725 31.973 14.382 0.12 17.64 152 PHE A C 1
ATOM 865 O O . PHE A 1 152 ? 14.430 32.815 14.960 0.12 15.92 152 PHE A O 1
ATOM 873 N N . ALA A 1 153 ? 13.778 31.701 13.082 0.12 18.88 153 ALA A N 1
ATOM 874 C CA . ALA A 1 153 ? 14.737 32.340 12.195 0.12 22.97 153 ALA A CA 1
ATOM 875 C C . ALA A 1 153 ? 13.998 33.341 11.365 0.12 25.82 153 ALA A C 1
ATOM 876 O O . ALA A 1 153 ? 13.100 32.988 10.581 0.12 21.74 153 ALA A O 1
ATOM 878 N N . GLU A 1 154 ? 14.366 34.601 11.532 0.12 28.65 154 GLU A N 1
ATOM 879 C CA . GLU A 1 154 ? 13.706 35.637 10.760 0.12 33.07 154 GLU A CA 1
ATOM 880 C C . GLU A 1 154 ? 14.725 36.123 9.668 0.12 34.72 154 GLU A C 1
ATOM 881 O O . GLU A 1 154 ? 15.923 35.698 9.700 0.12 33.89 154 GLU A O 1
ATOM 887 N N . VAL B 1 22 ? 1.917 32.620 10.500 0.12 30.63 22 VAL B N 1
ATOM 888 C CA . VAL B 1 22 ? 2.319 31.640 9.398 0.12 30.61 22 VAL B CA 1
ATOM 889 C C . VAL B 1 22 ? 3.842 31.400 9.400 0.12 25.51 22 VAL B C 1
ATOM 890 O O . VAL B 1 22 ? 4.629 32.322 9.623 0.12 28.17 22 VAL B O 1
ATOM 894 N N . PHE B 1 23 ? 4.250 30.152 9.224 0.12 22.66 23 PHE B N 1
ATOM 895 C CA . PHE B 1 23 ? 5.673 29.824 9.179 0.12 19.85 23 PHE B CA 1
ATOM 896 C C . PHE B 1 23 ? 6.071 29.566 7.755 0.12 21.25 23 PHE B C 1
ATOM 897 O O . PHE B 1 23 ? 5.403 28.785 7.078 0.12 20.41 23 PHE B O 1
ATOM 905 N N . THR B 1 24 ? 7.159 30.198 7.343 0.12 18.09 24 THR B N 1
ATOM 906 C CA . THR B 1 24 ? 7.673 30.145 5.967 0.12 18.25 24 THR B CA 1
ATOM 907 C C . THR B 1 24 ? 8.729 29.116 5.712 0.12 19.06 24 THR B C 1
ATOM 908 O O . THR B 1 24 ? 9.110 28.896 4.540 0.12 15.10 24 THR B O 1
ATOM 912 N N . GLU B 1 25 ? 9.276 28.513 6.775 0.12 16.02 25 GLU B N 1
ATOM 913 C CA . GLU B 1 25 ? 10.241 27.397 6.546 0.12 19.28 25 GLU B CA 1
ATOM 914 C C . GLU B 1 25 ? 10.183 26.573 7.832 0.12 17.62 25 GLU B C 1
ATOM 915 O O . GLU B 1 25 ? 9.847 27.125 8.879 0.12 16.42 25 GLU B O 1
ATOM 921 N N . PHE B 1 26 ? 10.452 25.280 7.708 0.12 16.13 26 PHE B N 1
ATOM 922 C CA . PHE B 1 26 ? 10.478 24.334 8.862 0.12 15.82 26 PHE B CA 1
ATOM 923 C C . PHE B 1 26 ? 11.610 23.397 8.460 0.12 16.30 26 PHE B C 1
ATOM 924 O O . PHE B 1 26 ? 11.511 22.670 7.456 0.12 16.64 26 PHE B O 1
ATOM 932 N N . LYS B 1 27 ? 12.720 23.489 9.180 0.12 16.70 27 LYS B N 1
ATOM 933 C CA . LYS B 1 27 ? 13.925 22.695 8.892 0.12 18.48 27 LYS B CA 1
ATOM 934 C C . LYS B 1 27 ? 14.549 22.076 10.172 0.12 16.87 27 LYS B C 1
ATOM 935 O O . LYS B 1 27 ? 14.776 22.800 11.147 0.12 16.28 27 LYS B O 1
ATOM 941 N N . GLN B 1 28 ? 14.821 20.775 10.158 0.12 15.78 28 GLN B N 1
ATOM 942 C CA . GLN B 1 28 ? 15.461 20.191 11.323 0.12 13.28 28 GLN B CA 1
ATOM 943 C C . GLN B 1 28 ? 16.949 20.586 11.281 0.12 13.22 28 GLN B C 1
ATOM 944 O O . GLN B 1 28 ? 17.569 20.699 10.220 0.12 14.85 28 GLN B O 1
ATOM 958 N N . LEU B 1 30 ? 20.605 19.377 12.706 0.12 12.70 30 LEU B N 1
ATOM 959 C CA . LEU B 1 30 ? 21.354 18.273 13.339 0.12 12.77 30 LEU B CA 1
ATOM 960 C C . LEU B 1 30 ? 22.629 18.925 13.917 0.12 14.07 30 LEU B C 1
ATOM 961 O O . LEU B 1 30 ? 23.438 19.518 13.147 0.12 12.92 30 LEU B O 1
ATOM 966 N N . LEU B 1 31 ? 22.799 18.788 15.230 0.12 13.11 31 LEU B N 1
ATOM 967 C CA . LEU B 1 31 ? 23.956 19.395 15.913 0.12 14.29 31 LEU B CA 1
ATOM 968 C C . LEU B 1 31 ? 25.098 18.368 15.980 0.12 12.90 31 LEU B C 1
ATOM 969 O O . LEU B 1 31 ? 24.869 17.251 16.469 0.12 12.83 31 LEU B O 1
ATOM 974 N N . VAL B 1 32 ? 26.288 18.753 15.517 0.12 13.96 32 VAL B N 1
ATOM 975 C CA . VAL B 1 32 ? 27.446 17.847 15.568 0.12 11.69 32 VAL B CA 1
ATOM 976 C C . VAL B 1 32 ? 28.666 18.523 16.228 0.12 15.25 32 VAL B C 1
ATOM 977 O O . VAL B 1 32 ? 28.702 19.756 16.399 0.12 14.72 32 VAL B O 1
ATOM 981 N N . GLU B 1 33 ? 29.613 17.657 16.587 0.12 13.10 33 GLU B N 1
ATOM 982 C CA . GLU B 1 33 ? 30.883 18.013 17.240 0.12 17.76 33 GLU B CA 1
ATOM 983 C C . GLU B 1 33 ? 31.608 19.219 16.606 0.12 16.93 33 GLU B C 1
ATOM 984 O O . GLU B 1 33 ? 31.625 19.394 15.398 0.12 15.64 33 GLU B O 1
ATOM 990 N N . ALA B 1 34 ? 32.251 20.052 17.429 0.12 16.67 34 ALA B N 1
ATOM 991 C CA . ALA B 1 34 ? 33.021 21.158 16.887 0.12 17.00 34 ALA B CA 1
ATOM 992 C C . ALA B 1 34 ? 33.988 20.648 15.798 0.12 18.46 34 ALA B C 1
ATOM 993 O O . ALA B 1 34 ? 34.593 19.561 15.919 0.12 15.46 34 ALA B O 1
ATOM 995 N N . GLN B 1 35 ? 34.089 21.454 14.739 0.12 16.30 35 GLN B N 1
ATOM 996 C CA . GLN B 1 35 ? 34.956 21.200 13.600 0.12 19.41 35 GLN B CA 1
ATOM 997 C C . GLN B 1 35 ? 34.522 20.015 12.742 0.12 19.61 35 GLN B C 1
ATOM 998 O O . GLN B 1 35 ? 35.223 19.674 11.803 0.12 17.65 35 GLN B O 1
ATOM 1004 N N . LYS B 1 36 ? 33.359 19.436 13.012 0.12 16.16 36 LYS B N 1
ATOM 1005 C CA . LYS B 1 36 ? 32.987 18.247 12.240 0.12 17.88 36 LYS B CA 1
ATOM 1006 C C . LYS B 1 36 ? 31.903 18.404 11.188 0.12 15.42 36 LYS B C 1
ATOM 1007 O O . LYS B 1 36 ? 31.426 17.389 10.666 0.12 16.71 36 LYS B O 1
ATOM 1013 N N . VAL B 1 37 ? 31.480 19.627 10.870 0.12 16.04 37 VAL B N 1
ATOM 1014 C CA . VAL B 1 37 ? 30.419 19.731 9.839 0.12 16.12 37 VAL B CA 1
ATOM 1015 C C . VAL B 1 37 ? 30.913 19.157 8.519 0.12 16.03 37 VAL B C 1
ATOM 1016 O O . VAL B 1 37 ? 30.141 18.611 7.746 0.12 15.16 37 VAL B O 1
ATOM 1020 N N . GLY B 1 38 ? 32.214 19.250 8.245 0.12 15.81 38 GLY B N 1
ATOM 1021 C CA . GLY B 1 38 ? 32.666 18.664 6.960 0.12 17.01 38 GLY B CA 1
ATOM 1022 C C . GLY B 1 38 ? 32.643 17.138 6.954 0.12 17.02 38 GLY B C 1
ATOM 1023 O O . GLY B 1 38 ? 32.264 16.501 5.950 0.12 17.42 38 GLY B O 1
ATOM 1024 N N . ASP B 1 39 ? 33.073 16.534 8.064 0.12 17.10 39 ASP B N 1
ATOM 1025 C CA . ASP B 1 39 ? 33.082 15.068 8.150 0.12 18.82 39 ASP B CA 1
ATOM 1026 C C . ASP B 1 39 ? 31.654 14.569 8.005 0.12 17.04 39 ASP B C 1
ATOM 1027 O O . ASP B 1 39 ? 31.400 13.453 7.504 0.12 13.89 39 ASP B O 1
ATOM 1032 N N . ALA B 1 40 ? 30.709 15.387 8.482 0.12 17.55 40 ALA B N 1
ATOM 1033 C CA . ALA B 1 40 ? 29.290 15.036 8.352 0.12 15.61 40 ALA B CA 1
ATOM 1034 C C . ALA B 1 40 ? 28.819 15.291 6.893 0.12 16.35 40 ALA B C 1
ATOM 1035 O O . ALA B 1 40 ? 28.080 14.460 6.321 0.12 15.11 40 ALA B O 1
ATOM 1037 N N . VAL B 1 41 ? 29.180 16.437 6.320 0.12 13.44 41 VAL B N 1
ATOM 1038 C CA . VAL B 1 41 ? 28.788 16.706 4.919 0.12 16.41 41 VAL B CA 1
ATOM 1039 C C . VAL B 1 41 ? 29.380 15.594 4.070 0.12 16.09 41 VAL B C 1
ATOM 1040 O O . VAL B 1 41 ? 28.712 15.059 3.204 0.12 15.28 41 VAL B O 1
ATOM 1044 N N . THR B 1 42 ? 30.659 15.251 4.292 0.12 16.17 42 THR B N 1
ATOM 1045 C CA . THR B 1 42 ? 31.218 14.192 3.473 0.12 17.70 42 THR B CA 1
ATOM 1046 C C . THR B 1 42 ? 30.555 12.846 3.731 0.12 17.94 42 THR B C 1
ATOM 1047 O O . THR B 1 42 ? 30.274 12.106 2.774 0.12 18.23 42 THR B O 1
ATOM 1051 N N . PHE B 1 43 ? 30.261 12.551 5.006 0.12 16.25 43 PHE B N 1
ATOM 1052 C CA . PHE B 1 43 ? 29.639 11.308 5.382 0.12 15.71 43 PHE B CA 1
ATOM 1053 C C . PHE B 1 43 ? 28.225 11.162 4.827 0.12 15.32 43 PHE B C 1
ATOM 1054 O O . PHE B 1 43 ? 27.837 10.093 4.345 0.12 16.42 43 PHE B O 1
ATOM 1062 N N . TYR B 1 44 ? 27.418 12.222 4.950 0.12 14.34 44 TYR B N 1
ATOM 1063 C CA . TYR B 1 44 ? 26.039 12.071 4.479 0.12 14.40 44 TYR B CA 1
ATOM 1064 C C . TYR B 1 44 ? 25.964 11.852 2.967 0.12 15.55 44 TYR B C 1
ATOM 1065 O O . TYR B 1 44 ? 25.101 11.118 2.487 0.12 15.50 44 TYR B O 1
ATOM 1074 N N . LYS B 1 45 ? 26.883 12.463 2.232 0.12 15.81 45 LYS B N 1
ATOM 1075 C CA . LYS B 1 45 ? 26.921 12.232 0.783 0.12 16.74 45 LYS B CA 1
ATOM 1076 C C . LYS B 1 45 ? 27.269 10.769 0.493 0.12 18.35 45 LYS B C 1
ATOM 1077 O O . LYS B 1 45 ? 26.656 10.130 -0.376 0.12 17.50 45 LYS B O 1
ATOM 1083 N N . SER B 1 46 ? 28.282 10.269 1.196 0.12 17.02 46 SER B N 1
ATOM 1084 C CA . SER B 1 46 ? 28.728 8.902 0.956 0.12 18.93 46 SER B CA 1
ATOM 1085 C C . SER B 1 46 ? 27.726 7.814 1.305 0.12 18.02 46 SER B C 1
ATOM 1086 O O . SER B 1 46 ? 27.474 6.934 0.501 0.12 16.98 46 SER B O 1
ATOM 1089 N N . ALA B 1 47 ? 27.151 7.890 2.505 0.12 16.30 47 ALA B N 1
ATOM 1090 C CA . ALA B 1 47 ? 26.220 6.888 2.985 0.12 16.23 47 ALA B CA 1
ATOM 1091 C C . ALA B 1 47 ? 24.859 6.859 2.297 0.12 18.10 47 ALA B C 1
ATOM 1092 O O . ALA B 1 47 ? 24.334 5.796 1.911 0.12 17.43 47 ALA B O 1
ATOM 1094 N N . PHE B 1 48 ? 24.311 8.056 2.103 0.12 17.27 48 PHE B N 1
ATOM 1095 C CA . PHE B 1 48 ? 22.966 8.182 1.576 0.12 18.55 48 PHE B CA 1
ATOM 1096 C C . PHE B 1 48 ? 22.821 8.921 0.265 0.12 18.50 48 PHE B C 1
ATOM 1097 O O . PHE B 1 48 ? 21.710 9.025 -0.260 0.12 17.99 48 PHE B O 1
ATOM 1105 N N . GLY B 1 49 ? 23.906 9.438 -0.267 0.12 18.40 49 GLY B N 1
ATOM 1106 C CA . GLY B 1 49 ? 23.774 10.192 -1.501 0.12 18.77 49 GLY B CA 1
ATOM 1107 C C . GLY B 1 49 ? 23.053 11.509 -1.259 0.12 19.12 49 GLY B C 1
ATOM 1108 O O . GLY B 1 49 ? 22.376 12.034 -2.182 0.12 18.28 49 GLY B O 1
ATOM 1109 N N . ALA B 1 50 ? 23.171 12.038 -0.036 0.12 15.85 50 ALA B N 1
ATOM 1110 C CA . ALA B 1 50 ? 22.606 13.361 0.271 0.12 16.61 50 ALA B CA 1
ATOM 1111 C C . ALA B 1 50 ? 23.263 14.315 -0.709 0.12 18.35 50 ALA B C 1
ATOM 1112 O O . ALA B 1 50 ? 24.361 14.023 -1.236 0.12 17.53 50 ALA B O 1
ATOM 1114 N N . ILE B 1 51 ? 22.632 15.462 -0.918 0.12 15.91 51 ILE B N 1
ATOM 1115 C CA . ILE B 1 51 ? 23.109 16.517 -1.812 0.12 19.67 51 ILE B CA 1
ATOM 1116 C C . ILE B 1 51 ? 23.267 17.868 -1.092 0.12 19.21 51 ILE B C 1
ATOM 1117 O O . ILE B 1 51 ? 22.326 18.372 -0.462 0.12 18.05 51 ILE B O 1
ATOM 1122 N N . GLU B 1 52 ? 24.450 18.464 -1.174 0.12 19.06 52 GLU B N 1
ATOM 1123 C CA . GLU B 1 52 ? 24.684 19.754 -0.525 0.12 21.22 52 GLU B CA 1
ATOM 1124 C C . GLU B 1 52 ? 24.085 20.898 -1.368 0.12 23.97 52 GLU B C 1
ATOM 1125 O O . GLU B 1 52 ? 24.633 21.288 -2.413 0.12 21.57 52 GLU B O 1
ATOM 1131 N N . SER B 1 53 ? 22.967 21.440 -0.901 0.12 21.64 53 SER B N 1
ATOM 1132 C CA . SER B 1 53 ? 22.278 22.473 -1.636 0.12 25.58 53 SER B CA 1
ATOM 1133 C C . SER B 1 53 ? 22.863 23.858 -1.431 0.12 27.21 53 SER B C 1
ATOM 1134 O O . SER B 1 53 ? 22.413 24.802 -2.087 0.12 27.22 53 SER B O 1
ATOM 1137 N N . GLY B 1 54 ? 23.830 23.940 -0.498 0.12 28.21 54 GLY B N 1
ATOM 1138 C CA . GLY B 1 54 ? 24.571 25.145 -0.107 0.12 30.68 54 GLY B CA 1
ATOM 1139 C C . GLY B 1 54 ? 25.169 24.949 1.325 0.12 32.35 54 GLY B C 1
ATOM 1140 O O . GLY B 1 54 ? 24.745 24.027 2.030 0.12 28.95 54 GLY B O 1
ATOM 1141 N N . HIS B 1 55 ? 26.146 25.779 1.738 0.12 32.31 55 HIS B N 1
ATOM 1142 C CA . HIS B 1 55 ? 26.746 25.707 3.093 0.12 34.01 55 HIS B CA 1
ATOM 1143 C C . HIS B 1 55 ? 27.273 27.070 3.497 0.12 34.72 55 HIS B C 1
ATOM 1144 O O . HIS B 1 55 ? 27.186 28.008 2.708 0.12 33.18 55 HIS B O 1
ATOM 1151 N N . SER B 1 56 ? 27.788 27.202 4.720 0.12 35.13 56 SER B N 1
ATOM 1152 C CA . SER B 1 56 ? 28.358 28.482 5.150 0.12 37.04 56 SER B CA 1
ATOM 1153 C C . SER B 1 56 ? 29.652 28.218 5.918 0.12 38.29 56 SER B C 1
ATOM 1154 O O . SER B 1 56 ? 29.674 27.418 6.857 0.12 34.81 56 SER B O 1
ATOM 1157 N N . LEU B 1 57 ? 30.725 28.891 5.506 0.12 38.66 57 LEU B N 1
ATOM 1158 C CA . LEU B 1 57 ? 32.037 28.719 6.111 0.12 41.34 57 LEU B CA 1
ATOM 1159 C C . LEU B 1 57 ? 32.232 29.437 7.448 0.12 41.51 57 LEU B C 1
ATOM 1160 O O . LEU B 1 57 ? 32.320 30.658 7.494 0.12 40.48 57 LEU B O 1
ATOM 1165 N N . HIS B 1 69 ? 36.972 25.339 8.132 0.12 40.30 69 HIS B N 1
ATOM 1166 C CA . HIS B 1 69 ? 35.875 24.567 8.730 0.12 39.41 69 HIS B CA 1
ATOM 1167 C C . HIS B 1 69 ? 34.530 25.112 8.267 0.12 36.88 69 HIS B C 1
ATOM 1168 O O . HIS B 1 69 ? 34.411 26.275 7.920 0.12 36.23 69 HIS B O 1
ATOM 1175 N N . VAL B 1 70 ? 33.514 24.257 8.285 0.12 34.03 70 VAL B N 1
ATOM 1176 C CA . VAL B 1 70 ? 32.170 24.633 7.845 0.12 29.53 70 VAL B CA 1
ATOM 1177 C C . VAL B 1 70 ? 31.303 24.914 9.058 0.12 28.01 70 VAL B C 1
ATOM 1178 O O . VAL B 1 70 ? 31.290 24.145 10.011 0.12 27.16 70 VAL B O 1
ATOM 1182 N N . LEU B 1 71 ? 30.575 26.012 9.037 0.12 25.55 71 LEU B N 1
ATOM 1183 C CA . LEU B 1 71 ? 29.725 26.327 10.161 0.12 26.05 71 LEU B CA 1
ATOM 1184 C C . LEU B 1 71 ? 28.393 25.576 10.046 0.12 22.38 71 LEU B C 1
ATOM 1185 O O . LEU B 1 71 ? 27.779 25.238 11.056 0.12 18.85 71 LEU B O 1
ATOM 1190 N N . SER B 1 72 ? 27.933 25.381 8.812 0.12 18.67 72 SER B N 1
ATOM 1191 C CA . SER B 1 72 ? 26.675 24.650 8.627 0.12 18.46 72 SER B CA 1
ATOM 1192 C C . SER B 1 72 ? 26.524 24.270 7.173 0.12 17.71 72 SER B C 1
ATOM 1193 O O . SER B 1 72 ? 27.212 24.822 6.264 0.12 16.90 72 SER B O 1
ATOM 1196 N N . SER B 1 73 ? 25.691 23.263 6.940 0.12 16.30 73 SER B N 1
ATOM 1197 C CA . SER B 1 73 ? 25.423 22.830 5.577 0.12 15.92 73 SER B CA 1
ATOM 1198 C C . SER B 1 73 ? 24.055 22.192 5.475 0.12 16.80 73 SER B C 1
ATOM 1199 O O . SER B 1 73 ? 23.762 21.293 6.259 0.12 17.10 73 SER B O 1
ATOM 1202 N N . GLU B 1 74 ? 23.212 22.643 4.522 0.12 15.94 74 GLU B N 1
ATOM 1203 C CA . GLU B 1 74 ? 21.884 22.039 4.361 0.12 16.82 74 GLU B CA 1
ATOM 1204 C C . GLU B 1 74 ? 22.006 20.929 3.318 0.12 16.51 74 GLU B C 1
ATOM 1205 O O . GLU B 1 74 ? 22.547 21.156 2.222 0.12 17.75 74 GLU B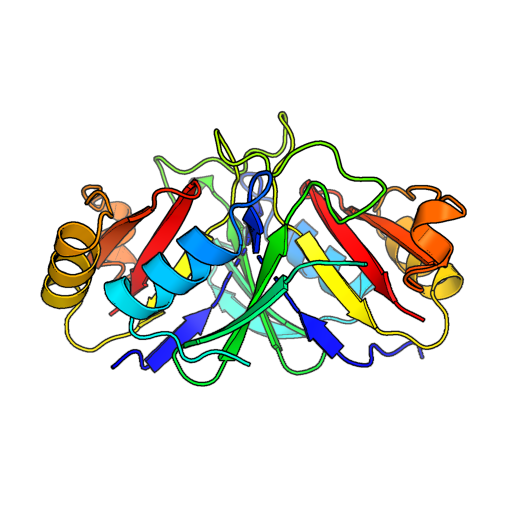 O 1
ATOM 1211 N N . LEU B 1 75 ? 21.504 19.746 3.650 0.12 14.95 75 LEU B N 1
ATOM 1212 C CA . LEU B 1 75 ? 21.593 18.571 2.808 0.12 16.14 75 LEU B CA 1
ATOM 1213 C C . LEU B 1 75 ? 20.201 18.127 2.366 0.12 17.39 75 LEU B C 1
ATOM 1214 O O . LEU B 1 75 ? 19.285 18.002 3.199 0.12 14.44 75 LEU B O 1
ATOM 1219 N N . ASN B 1 76 ? 20.074 17.913 1.049 0.12 17.03 76 ASN B N 1
ATOM 1220 C CA . ASN B 1 76 ? 18.844 17.455 0.416 0.12 16.87 76 ASN B CA 1
ATOM 1221 C C . ASN B 1 76 ? 18.909 15.944 0.262 0.12 18.42 76 ASN B C 1
ATOM 1222 O O . ASN B 1 76 ? 19.916 15.387 -0.235 0.12 17.60 76 ASN B O 1
ATOM 1227 N N . LEU B 1 77 ? 17.816 15.283 0.614 0.12 15.09 77 LEU B N 1
ATOM 1228 C CA . LEU B 1 77 ? 17.777 13.850 0.551 0.12 16.74 77 LEU B CA 1
ATOM 1229 C C . LEU B 1 77 ? 16.357 13.385 0.454 0.12 17.97 77 LEU B C 1
ATOM 1230 O O . LEU B 1 77 ? 15.505 13.712 1.295 0.12 15.68 77 LEU B O 1
ATOM 1235 N N . ALA B 1 78 ? 16.113 12.626 -0.594 0.12 16.92 78 ALA B N 1
ATOM 1236 C CA . ALA B 1 78 ? 14.815 11.998 -0.787 0.12 18.45 78 ALA B CA 1
ATOM 1237 C C . ALA B 1 78 ? 13.638 12.937 -0.633 0.12 17.04 78 ALA B C 1
ATOM 1238 O O . ALA B 1 78 ? 12.654 12.604 0.085 0.12 16.91 78 ALA B O 1
ATOM 1240 N N . GLY B 1 79 ? 13.747 14.116 -1.264 0.12 13.71 79 GLY B N 1
ATOM 1241 C CA . GLY B 1 79 ? 12.671 15.087 -1.247 0.12 17.16 79 GLY B CA 1
ATOM 1242 C C . GLY B 1 79 ? 12.611 16.016 -0.071 0.12 15.59 79 GLY B C 1
ATOM 1243 O O . GLY B 1 79 ? 11.849 17.018 -0.103 0.12 17.29 79 GLY B O 1
ATOM 1244 N N . SER B 1 80 ? 13.353 15.682 0.985 0.12 13.54 80 SER B N 1
ATOM 1245 C CA . SER B 1 80 ? 13.338 16.562 2.143 0.12 16.53 80 SER B CA 1
ATOM 1246 C C . SER B 1 80 ? 14.739 17.040 2.403 0.12 16.64 80 SER B C 1
ATOM 1247 O O . SER B 1 80 ? 15.581 17.140 1.475 0.12 16.10 80 SER B O 1
ATOM 1250 N N . SER B 1 81 ? 15.022 17.333 3.655 0.12 18.16 81 SER B N 1
ATOM 1251 C CA . SER B 1 81 ? 16.352 17.805 3.890 0.12 15.79 81 SER B CA 1
ATOM 1252 C C . SER B 1 81 ? 16.543 18.086 5.360 0.12 16.34 81 SER B C 1
ATOM 1253 O O . SER B 1 81 ? 15.579 18.288 6.078 0.12 15.26 81 SER B O 1
ATOM 1256 N N . PHE B 1 82 ? 17.809 18.142 5.764 0.12 15.67 82 PHE B N 1
ATOM 1257 C CA . PHE B 1 82 ? 18.100 18.530 7.155 0.12 15.29 82 PHE B CA 1
ATOM 1258 C C . PHE B 1 82 ? 19.355 19.355 7.137 0.12 13.63 82 PHE B C 1
ATOM 1259 O O . PHE B 1 82 ? 20.175 19.243 6.235 0.12 13.80 82 PHE B O 1
ATOM 1267 N N . VAL B 1 83 ? 19.538 20.190 8.150 0.12 13.65 83 VAL B N 1
ATOM 1268 C CA . VAL B 1 83 ? 20.704 21.042 8.130 0.12 12.03 83 VAL B CA 1
ATOM 1269 C C . VAL B 1 83 ? 21.646 20.480 9.174 0.12 13.47 83 VAL B C 1
ATOM 1270 O O . VAL B 1 83 ? 21.202 20.018 10.226 0.12 14.04 83 VAL B O 1
ATOM 1274 N N . VAL B 1 84 ? 22.940 20.526 8.872 0.12 13.08 84 VAL B N 1
ATOM 1275 C CA . VAL B 1 84 ? 23.964 20.018 9.811 0.12 12.05 84 VAL B CA 1
ATOM 1276 C C . VAL B 1 84 ? 24.754 21.193 10.337 0.12 11.58 84 VAL B C 1
ATOM 1277 O O . VAL B 1 84 ? 25.276 21.960 9.538 0.12 9.86 84 VAL B O 1
ATOM 1281 N N . CYS B 1 85 ? 24.945 21.274 11.651 0.12 10.87 85 CYS B N 1
ATOM 1282 C CA . CYS B 1 85 ? 25.662 22.442 12.101 0.12 13.62 85 CYS B CA 1
ATOM 1283 C C . CYS B 1 85 ? 26.491 22.225 13.346 0.12 13.95 85 CYS B C 1
ATOM 1284 O O . CYS B 1 85 ? 25.990 21.768 14.348 0.12 14.24 85 CYS B O 1
ATOM 1287 N N . ASP B 1 86 ? 27.765 22.596 13.245 0.12 13.70 86 ASP B N 1
ATOM 1288 C CA . ASP B 1 86 ? 28.735 22.482 14.356 0.12 10.93 86 ASP B CA 1
ATOM 1289 C C . ASP B 1 86 ? 28.147 23.147 15.623 0.12 12.73 86 ASP B C 1
ATOM 1290 O O . ASP B 1 86 ? 27.800 24.304 15.569 0.12 14.06 86 ASP B O 1
ATOM 1295 N N . VAL B 1 87 ? 28.060 22.452 16.755 0.12 11.91 87 VAL B N 1
ATOM 1296 C CA . VAL B 1 87 ? 27.453 23.093 17.946 0.12 12.26 87 VAL B CA 1
ATOM 1297 C C . VAL B 1 87 ? 28.323 24.236 18.509 0.12 13.40 87 VAL B C 1
ATOM 1298 O O . VAL B 1 87 ? 27.825 25.230 19.045 0.12 12.06 87 VAL B O 1
ATOM 1302 N N . SER B 1 88 ? 29.630 24.129 18.349 0.12 13.68 88 SER B N 1
ATOM 1303 C CA . SER B 1 88 ? 30.499 25.214 18.878 0.12 15.23 88 SER B CA 1
ATOM 1304 C C . SER B 1 88 ? 30.057 26.594 18.348 0.12 16.27 88 SER B C 1
ATOM 1305 O O . SER B 1 88 ? 30.452 27.652 18.854 0.12 16.43 88 SER B O 1
ATOM 1308 N N . SER B 1 89 ? 29.243 26.604 17.294 0.12 15.96 89 SER B N 1
ATOM 1309 C CA . SER B 1 89 ? 28.727 27.863 16.772 0.12 18.42 89 SER B CA 1
ATOM 1310 C C . SER B 1 89 ? 27.443 28.291 17.479 0.12 17.47 89 SER B C 1
ATOM 1311 O O . SER B 1 89 ? 26.932 29.403 17.217 0.12 18.03 89 SER B O 1
ATOM 1314 N N . LEU B 1 90 ? 26.916 27.422 18.345 0.12 16.58 90 LEU B N 1
ATOM 1315 C CA . LEU B 1 90 ? 25.641 27.679 19.034 0.12 16.33 90 LEU B CA 1
ATOM 1316 C C . LEU B 1 90 ? 25.794 27.317 20.494 0.12 16.30 90 LEU B C 1
ATOM 1317 O O . LEU B 1 90 ? 25.452 26.222 20.885 0.12 13.06 90 LEU B O 1
ATOM 1322 N N . PRO B 1 91 ? 26.323 28.258 21.309 0.12 15.88 91 PRO B N 1
ATOM 1323 C CA . PRO B 1 91 ? 26.529 28.045 22.751 0.12 16.48 91 PRO B CA 1
ATOM 1324 C C . PRO B 1 91 ? 25.235 27.841 23.500 0.12 17.05 91 PRO B C 1
ATOM 1325 O O . PRO B 1 91 ? 24.248 28.553 23.263 0.12 17.93 91 PRO B O 1
ATOM 1329 N N . GLY B 1 92 ? 25.239 26.877 24.429 0.12 16.07 92 GLY B N 1
ATOM 1330 C CA . GLY B 1 92 ? 24.037 26.588 25.179 0.12 16.58 92 GLY B CA 1
ATOM 1331 C C . GLY B 1 92 ? 23.504 25.249 24.703 0.12 17.34 92 GLY B C 1
ATOM 1332 O O . GLY B 1 92 ? 23.077 24.470 25.539 0.12 17.63 92 GLY B O 1
ATOM 1333 N N . PHE B 1 93 ? 23.579 24.964 23.399 0.12 15.85 93 PHE B N 1
ATOM 1334 C CA . PHE B 1 93 ? 23.086 23.694 22.853 0.12 16.06 93 PHE B CA 1
ATOM 1335 C C . PHE B 1 93 ? 24.007 22.541 23.152 0.12 17.06 93 PHE B C 1
ATOM 1336 O O . PHE B 1 93 ? 25.180 22.731 23.462 0.12 16.71 93 PHE B O 1
ATOM 1344 N N . SER B 1 94 ? 23.465 21.335 23.024 0.12 16.68 94 SER B N 1
ATOM 1345 C CA . SER B 1 94 ? 24.271 20.147 23.260 0.12 16.82 94 SER B CA 1
ATOM 1346 C C . SER B 1 94 ? 23.905 19.133 22.169 0.12 18.36 94 SER B C 1
ATOM 1347 O O . SER B 1 94 ? 22.702 18.917 21.888 0.12 16.28 94 SER B O 1
ATOM 1350 N N . THR B 1 95 ? 24.911 18.548 21.552 0.12 15.22 95 THR B N 1
ATOM 1351 C CA . THR B 1 95 ? 24.695 17.515 20.539 0.12 17.18 95 THR B CA 1
ATOM 1352 C C . THR B 1 95 ? 23.980 16.292 21.177 0.12 16.43 95 THR B C 1
ATOM 1353 O O . THR B 1 95 ? 23.317 15.544 20.478 0.12 16.37 95 THR B O 1
ATOM 1357 N N . ALA B 1 96 ? 24.191 16.100 22.478 0.12 17.05 96 ALA B N 1
ATOM 1358 C CA . ALA B 1 96 ? 23.644 14.952 23.249 0.12 18.04 96 ALA B CA 1
ATOM 1359 C C . ALA B 1 96 ? 24.198 13.645 22.705 0.12 20.38 96 ALA B C 1
ATOM 1360 O O . ALA B 1 96 ? 23.649 12.555 22.963 0.12 22.60 96 ALA B O 1
ATOM 1362 N N . LYS B 1 97 ? 25.307 13.725 21.978 0.12 21.03 97 LYS B N 1
ATOM 1363 C CA . LYS B 1 97 ? 25.839 12.498 21.379 0.12 27.36 97 LYS B CA 1
ATOM 1364 C C . LYS B 1 97 ? 26.411 11.512 22.384 0.12 29.50 97 LYS B C 1
ATOM 1365 O O . LYS B 1 97 ? 26.142 10.315 22.289 0.12 29.74 97 LYS B O 1
ATOM 1371 N N . SER B 1 98 ? 27.161 11.986 23.375 0.12 31.00 98 SER B N 1
ATOM 1372 C CA . SER B 1 98 ? 27.754 11.016 24.297 0.12 34.16 98 SER B CA 1
ATOM 1373 C C . SER B 1 98 ? 26.732 10.282 25.168 0.12 36.41 98 SER B C 1
ATOM 1374 O O . SER B 1 98 ? 27.012 9.184 25.638 0.12 36.21 98 SER B O 1
ATOM 1377 N N . GLU B 1 99 ? 25.542 10.861 25.338 0.12 38.15 99 GLU B N 1
ATOM 1378 C CA . GLU B 1 99 ? 24.493 10.250 26.162 0.12 40.43 99 GLU B CA 1
ATOM 1379 C C . GLU B 1 99 ? 23.297 9.738 25.338 0.12 38.69 99 GLU B C 1
ATOM 1380 O O . GLU B 1 99 ? 22.228 9.388 25.883 0.12 37.95 99 GLU B O 1
ATOM 1386 N N . GLY B 1 100 ? 23.492 9.714 24.021 0.12 35.30 100 GLY B N 1
ATOM 1387 C CA . GLY B 1 100 ? 22.465 9.233 23.117 0.12 31.91 100 GLY B CA 1
ATOM 1388 C C . GLY B 1 100 ? 21.519 10.356 22.799 0.12 29.07 100 GLY B C 1
ATOM 1389 O O . GLY B 1 100 ? 20.925 10.976 23.688 0.12 28.43 100 GLY B O 1
ATOM 1390 N N . SER B 1 101 ? 21.401 10.682 21.523 0.12 25.18 101 SER B N 1
ATOM 1391 C CA . SER B 1 101 ? 20.495 11.725 21.181 0.12 21.68 101 SER B CA 1
ATOM 1392 C C . SER B 1 101 ? 19.210 10.973 20.769 0.12 22.99 101 SER B C 1
ATOM 1393 O O . SER B 1 101 ? 19.117 9.693 20.662 0.12 25.06 101 SER B O 1
ATOM 1396 N N . GLY B 1 102 ? 18.206 11.763 20.531 0.12 22.37 102 GLY B N 1
ATOM 1397 C CA . GLY B 1 102 ? 16.968 11.142 20.102 0.12 18.33 102 GLY B CA 1
ATOM 1398 C C . GLY B 1 102 ? 16.776 11.404 18.629 0.12 17.74 102 GLY B C 1
ATOM 1399 O O . GLY B 1 102 ? 15.669 11.158 18.098 0.12 16.58 102 GLY B O 1
ATOM 1400 N N . VAL B 1 103 ? 17.832 11.862 17.940 0.12 15.02 103 VAL B N 1
ATOM 1401 C CA . VAL B 1 103 ? 17.637 12.221 16.524 0.12 13.55 103 VAL B CA 1
ATOM 1402 C C . VAL B 1 103 ? 17.443 10.933 15.708 0.12 14.65 103 VAL B C 1
ATOM 1403 O O . VAL B 1 103 ? 18.368 10.108 15.605 0.12 14.36 103 VAL B O 1
ATOM 1407 N N . THR B 1 104 ? 16.242 10.818 15.145 0.12 13.45 104 THR B N 1
ATOM 1408 C CA . THR B 1 104 ? 15.827 9.596 14.475 0.12 14.58 104 THR B CA 1
ATOM 1409 C C . THR B 1 104 ? 15.224 9.869 13.107 0.12 16.02 104 THR B C 1
ATOM 1410 O O . THR B 1 104 ? 14.321 10.717 12.953 0.12 15.81 104 THR B O 1
ATOM 1414 N N . PHE B 1 105 ? 15.721 9.159 12.093 0.12 14.46 105 PHE B N 1
ATOM 1415 C CA . PHE B 1 105 ? 15.159 9.337 10.779 0.12 17.68 105 PHE B CA 1
ATOM 1416 C C . PHE B 1 105 ? 14.757 8.020 10.180 0.12 18.56 105 PHE B C 1
ATOM 1417 O O . PHE B 1 105 ? 15.323 6.968 10.550 0.12 18.51 105 PHE B O 1
ATOM 1425 N N . LEU B 1 106 ? 13.775 8.082 9.271 0.12 19.16 106 LEU B N 1
ATOM 1426 C CA . LEU B 1 106 ? 13.346 6.898 8.552 0.12 19.32 106 LEU B CA 1
ATOM 1427 C C . LEU B 1 106 ? 13.692 7.131 7.080 0.12 19.18 106 LEU B C 1
ATOM 1428 O O . LEU B 1 106 ? 13.572 8.238 6.562 0.12 19.24 106 LEU B O 1
ATOM 1433 N N . LEU B 1 107 ? 14.151 6.067 6.415 0.12 20.87 107 LEU B N 1
ATOM 1434 C CA . LEU B 1 107 ? 14.478 6.131 4.995 0.12 19.49 107 LEU B CA 1
ATOM 1435 C C . LEU B 1 107 ? 13.941 4.844 4.370 0.12 19.85 107 LEU B C 1
ATOM 1436 O O . LEU B 1 107 ? 14.399 3.769 4.743 0.12 17.92 107 LEU B O 1
ATOM 1441 N N . GLY B 1 108 ? 12.987 4.961 3.441 0.12 21.22 108 GLY B N 1
ATOM 1442 C CA . GLY B 1 108 ? 12.447 3.776 2.754 0.12 22.91 108 GLY B CA 1
ATOM 1443 C C . GLY B 1 108 ? 13.338 3.405 1.579 0.12 24.78 108 GLY B C 1
ATOM 1444 O O . GLY B 1 108 ? 13.751 4.275 0.823 0.12 24.41 108 GLY B O 1
ATOM 1445 N N . THR B 1 109 ? 13.626 2.119 1.396 0.12 28.28 109 THR B N 1
ATOM 1446 C CA . THR B 1 109 ? 14.501 1.753 0.302 0.12 29.48 109 THR B CA 1
ATOM 1447 C C . THR B 1 109 ? 14.163 0.394 -0.249 0.12 32.36 109 THR B C 1
ATOM 1448 O O . THR B 1 109 ? 13.447 -0.384 0.384 0.12 32.19 109 THR B O 1
ATOM 1452 N N . LYS B 1 110 ? 14.672 0.100 -1.437 0.12 34.80 110 LYS B N 1
ATOM 1453 C CA . LYS B 1 110 ? 14.389 -1.202 -1.997 0.12 37.95 110 LYS B CA 1
ATOM 1454 C C . LYS B 1 110 ? 15.178 -2.315 -1.319 0.12 36.91 110 LYS B C 1
ATOM 1455 O O . LYS B 1 110 ? 14.660 -3.426 -1.150 0.12 36.28 110 LYS B O 1
ATOM 1461 N N . ASP B 1 111 ? 16.420 -2.036 -0.929 0.12 34.91 111 ASP B N 1
ATOM 1462 C CA . ASP B 1 111 ? 17.260 -3.060 -0.303 0.12 34.83 111 ASP B CA 1
ATOM 1463 C C . ASP B 1 111 ? 17.854 -2.533 0.997 0.12 33.10 111 ASP B C 1
ATOM 1464 O O . ASP B 1 111 ? 18.869 -1.828 0.988 0.12 32.11 111 ASP B O 1
ATOM 1469 N N . ALA B 1 112 ? 17.254 -2.911 2.118 0.12 32.16 112 ALA B N 1
ATOM 1470 C CA . ALA B 1 112 ? 17.735 -2.428 3.405 0.12 31.21 112 ALA B CA 1
ATOM 1471 C C . ALA B 1 112 ? 19.143 -2.895 3.760 0.12 31.54 112 ALA B C 1
ATOM 1472 O O . ALA B 1 112 ? 19.986 -2.086 4.158 0.12 27.76 112 ALA B O 1
ATOM 1474 N N . GLU B 1 113 ? 19.443 -4.194 3.595 0.12 30.12 113 GLU B N 1
ATOM 1475 C CA . GLU B 1 113 ? 20.787 -4.637 3.967 0.12 32.23 113 GLU B CA 1
ATOM 1476 C C . GLU B 1 113 ? 21.851 -3.916 3.125 0.12 29.56 113 GLU B C 1
ATOM 1477 O O . GLU B 1 113 ? 22.934 -3.588 3.610 0.12 28.04 113 GLU B O 1
ATOM 1483 N N . ALA B 1 114 ? 21.541 -3.663 1.863 0.12 27.42 114 ALA B N 1
ATOM 1484 C CA . ALA B 1 114 ? 22.469 -2.931 0.999 0.12 27.30 114 ALA B CA 1
ATOM 1485 C C . ALA B 1 114 ? 22.726 -1.528 1.552 0.12 26.41 114 ALA B C 1
ATOM 1486 O O . ALA B 1 114 ? 23.856 -1.032 1.545 0.12 27.04 114 ALA B O 1
ATOM 1488 N N . ALA B 1 115 ? 21.663 -0.877 2.002 0.12 25.84 115 ALA B N 1
ATOM 1489 C CA . ALA B 1 115 ? 21.814 0.497 2.541 0.12 24.52 115 ALA B CA 1
ATOM 1490 C C . ALA B 1 115 ? 22.563 0.448 3.868 0.12 24.05 115 ALA B C 1
ATOM 1491 O O . ALA B 1 115 ? 23.338 1.347 4.182 0.12 23.18 115 ALA B O 1
ATOM 1493 N N . VAL B 1 116 ? 22.352 -0.602 4.638 0.12 22.48 116 VAL B N 1
ATOM 1494 C CA . VAL B 1 116 ? 23.077 -0.750 5.899 0.12 23.80 116 VAL B CA 1
ATOM 1495 C C . VAL B 1 116 ? 24.581 -0.857 5.633 0.12 23.91 116 VAL B C 1
ATOM 1496 O O . VAL B 1 116 ? 25.391 -0.143 6.237 0.12 22.97 116 VAL B O 1
ATOM 1500 N N . ALA B 1 117 ? 24.980 -1.757 4.721 0.12 25.35 117 ALA B N 1
ATOM 1501 C CA . ALA B 1 117 ? 26.415 -1.898 4.401 0.12 24.69 117 ALA B CA 1
ATOM 1502 C C . ALA B 1 117 ? 27.003 -0.649 3.750 0.12 23.50 117 ALA B C 1
ATOM 1503 O O . ALA B 1 117 ? 28.173 -0.292 3.990 0.12 24.45 117 ALA B O 1
ATOM 1505 N N . LYS B 1 118 ? 26.189 0.032 2.960 0.12 24.20 118 LYS B N 1
ATOM 1506 C CA . LYS B 1 118 ? 26.601 1.230 2.259 0.12 24.10 118 LYS B CA 1
ATOM 1507 C C . LYS B 1 118 ? 26.886 2.306 3.296 0.12 23.97 118 LYS B C 1
ATOM 1508 O O . LYS B 1 118 ? 27.800 3.066 3.116 0.12 22.01 118 LYS B O 1
ATOM 1514 N N . ALA B 1 119 ? 26.082 2.352 4.365 0.12 22.60 119 ALA B N 1
ATOM 1515 C CA . ALA B 1 119 ? 26.248 3.355 5.425 0.12 22.47 119 ALA B CA 1
ATOM 1516 C C . ALA B 1 119 ? 27.404 2.941 6.360 0.12 22.89 119 ALA B C 1
ATOM 1517 O O . ALA B 1 119 ? 28.178 3.774 6.820 0.12 21.97 119 ALA B O 1
ATOM 1519 N N . VAL B 1 120 ? 27.530 1.640 6.618 0.12 24.20 120 VAL B N 1
ATOM 1520 C CA . VAL B 1 120 ? 28.612 1.139 7.479 0.12 23.06 120 VAL B CA 1
ATOM 1521 C C . VAL B 1 120 ? 30.002 1.442 6.883 0.12 23.76 120 VAL B C 1
ATOM 1522 O O . VAL B 1 120 ? 30.940 1.835 7.603 0.12 23.34 120 VAL B O 1
ATOM 1526 N N . ASP B 1 121 ? 30.125 1.291 5.566 0.12 25.53 121 ASP B N 1
ATOM 1527 C CA . ASP B 1 121 ? 31.381 1.566 4.861 0.12 27.14 121 ASP B CA 1
ATOM 1528 C C . ASP B 1 121 ? 31.761 3.026 5.025 0.12 27.01 121 ASP B C 1
ATOM 1529 O O . ASP B 1 121 ? 32.934 3.380 4.901 0.12 24.60 121 ASP B O 1
ATOM 1534 N N . ALA B 1 122 ? 30.767 3.892 5.261 0.12 23.25 122 ALA B N 1
ATOM 1535 C CA . ALA B 1 122 ? 31.064 5.314 5.411 0.12 23.35 122 ALA B CA 1
ATOM 1536 C C . ALA B 1 122 ? 31.397 5.634 6.867 0.12 21.65 122 ALA B C 1
ATOM 1537 O O . ALA B 1 122 ? 31.818 6.759 7.193 0.12 23.09 122 ALA B O 1
ATOM 1539 N N . GLY B 1 123 ? 31.249 4.654 7.750 0.12 22.34 123 GLY B N 1
ATOM 1540 C CA . GLY B 1 123 ? 31.569 4.900 9.156 0.12 21.08 123 GLY B CA 1
ATOM 1541 C C . GLY B 1 123 ? 30.437 4.663 10.171 0.12 22.31 123 GLY B C 1
ATOM 1542 O O . GLY B 1 123 ? 30.639 4.796 11.388 0.12 21.83 123 GLY B O 1
ATOM 1543 N N . ALA B 1 124 ? 29.236 4.321 9.696 0.12 21.90 124 ALA B N 1
ATOM 1544 C CA . ALA B 1 124 ? 28.114 4.065 10.609 0.12 22.98 124 ALA B CA 1
ATOM 1545 C C . ALA B 1 124 ? 28.288 2.709 11.259 0.12 23.25 124 ALA B C 1
ATOM 1546 O O . ALA B 1 124 ? 29.098 1.906 10.793 0.12 22.74 124 ALA B O 1
ATOM 1548 N N . VAL B 1 125 ? 27.545 2.462 12.325 0.12 23.95 125 VAL B N 1
ATOM 1549 C CA . VAL B 1 125 ? 27.592 1.162 12.991 0.12 24.75 125 VAL B CA 1
ATOM 1550 C C . VAL B 1 125 ? 26.251 0.451 12.854 0.12 26.61 125 VAL B C 1
ATOM 1551 O O . VAL B 1 125 ? 25.180 0.978 13.234 0.12 24.61 125 VAL B O 1
ATOM 1555 N N . LYS B 1 126 ? 26.308 -0.756 12.293 0.12 26.63 126 LYS B N 1
ATOM 1556 C CA . LYS B 1 126 ? 25.124 -1.570 12.095 0.12 27.62 126 LYS B CA 1
ATOM 1557 C C . LYS B 1 126 ? 24.438 -1.983 13.394 0.12 28.74 126 LYS B C 1
ATOM 1558 O O . LYS B 1 126 ? 25.112 -2.293 14.395 0.12 27.60 126 LYS B O 1
ATOM 1564 N N . VAL B 1 127 ? 23.103 -1.988 13.386 0.12 27.30 127 VAL B N 1
ATOM 1565 C CA . VAL B 1 127 ? 22.330 -2.431 14.537 0.12 28.54 127 VAL B CA 1
ATOM 1566 C C . VAL B 1 127 ? 21.448 -3.583 14.043 0.12 29.61 127 VAL B C 1
ATOM 1567 O O . VAL B 1 127 ? 20.596 -3.394 13.166 0.12 27.71 127 VAL B O 1
ATOM 1571 N N . GLU B 1 128 ? 21.630 -4.787 14.597 0.12 31.21 128 GLU B N 1
ATOM 1572 C CA . GLU B 1 128 ? 20.808 -5.908 14.155 0.12 32.41 128 GLU B CA 1
ATOM 1573 C C . GLU B 1 128 ? 19.342 -5.672 14.493 0.12 31.99 128 GLU B C 1
ATOM 1574 O O . GLU B 1 128 ? 19.027 -5.218 15.591 0.12 32.24 128 GLU B O 1
ATOM 1580 N N . VAL B 1 129 ? 18.453 -5.988 13.565 0.12 31.68 129 VAL B N 1
ATOM 1581 C CA . VAL B 1 129 ? 17.014 -5.844 13.801 0.12 32.53 129 VAL B CA 1
ATOM 1582 C C . VAL B 1 129 ? 16.395 -7.209 14.105 0.12 32.64 129 VAL B C 1
ATOM 1583 O O . VAL B 1 129 ? 16.681 -8.213 13.438 0.12 33.13 129 VAL B O 1
ATOM 1587 N N . THR B 1 130 ? 15.555 -7.249 15.128 0.12 31.86 130 THR B N 1
ATOM 1588 C CA . THR B 1 130 ? 14.911 -8.477 15.554 0.12 31.82 130 THR B CA 1
ATOM 1589 C C . THR B 1 130 ? 13.590 -8.695 14.858 0.12 32.07 130 THR B C 1
ATOM 1590 O O . THR B 1 130 ? 13.118 -7.810 14.144 0.12 30.93 130 THR B O 1
ATOM 1594 N N . GLU B 1 131 ? 12.982 -9.861 15.087 0.12 31.98 131 GLU B N 1
ATOM 1595 C CA . GLU B 1 131 ? 11.698 -10.177 14.469 0.12 33.76 131 GLU B CA 1
ATOM 1596 C C . GLU B 1 131 ? 10.669 -9.094 14.813 0.12 32.43 131 GLU B C 1
ATOM 1597 O O . GLU B 1 131 ? 9.859 -8.696 13.974 0.12 31.41 131 GLU B O 1
ATOM 1603 N N . ALA B 1 132 ? 10.682 -8.656 16.063 0.12 30.12 132 ALA B N 1
ATOM 1604 C CA . ALA B 1 132 ? 9.752 -7.631 16.493 0.12 31.02 132 ALA B CA 1
ATOM 1605 C C . ALA B 1 132 ? 9.869 -6.432 15.553 0.12 30.72 132 ALA B C 1
ATOM 1606 O O . ALA B 1 132 ? 8.869 -5.789 15.196 0.12 29.25 132 ALA B O 1
ATOM 1608 N N . GLU B 1 133 ? 11.104 -6.141 15.160 0.12 30.66 133 GLU B N 1
ATOM 1609 C CA . GLU B 1 133 ? 11.367 -5.037 14.252 0.12 30.24 133 GLU B CA 1
ATOM 1610 C C . GLU B 1 133 ? 11.065 -5.411 12.804 0.12 30.97 133 GLU B C 1
ATOM 1611 O O . GLU B 1 133 ? 11.025 -4.554 11.923 0.12 29.59 133 GLU B O 1
ATOM 1617 N N . VAL B 1 134 ? 10.778 -6.690 12.575 0.12 31.68 134 VAL B N 1
ATOM 1618 C CA . VAL B 1 134 ? 10.476 -7.159 11.215 0.12 32.95 134 VAL B CA 1
ATOM 1619 C C . VAL B 1 134 ? 9.002 -6.928 10.830 0.12 34.42 134 VAL B C 1
ATOM 1620 O O . VAL B 1 134 ? 8.709 -6.457 9.728 0.12 34.88 134 VAL B O 1
ATOM 1624 N N . GLU B 1 135 ? 8.082 -7.245 11.739 0.12 36.65 135 GLU B N 1
ATOM 1625 C CA . GLU B 1 135 ? 6.652 -7.065 11.489 0.12 38.54 135 GLU B CA 1
ATOM 1626 C C . GLU B 1 135 ? 6.432 -5.677 10.858 0.12 38.68 135 GLU B C 1
ATOM 1627 O O . GLU B 1 135 ? 5.653 -5.532 9.906 0.12 38.87 135 GLU B O 1
ATOM 1633 N N . LEU B 1 136 ? 7.143 -4.664 11.365 0.12 38.02 136 LEU B N 1
ATOM 1634 C CA . LEU B 1 136 ? 7.016 -3.295 10.841 0.12 37.48 136 LEU B CA 1
ATOM 1635 C C . LEU B 1 136 ? 7.675 -3.114 9.460 0.12 36.79 136 LEU B C 1
ATOM 1636 O O . LEU B 1 136 ? 7.308 -2.208 8.693 0.12 34.89 136 LEU B O 1
ATOM 1641 N N . GLY B 1 137 ? 8.659 -3.952 9.142 0.12 36.03 137 GLY B N 1
ATOM 1642 C CA . GLY B 1 137 ? 9.313 -3.828 7.833 0.12 34.93 137 GLY B CA 1
ATOM 1643 C C . GLY B 1 137 ? 10.652 -3.084 7.775 0.12 34.33 137 GLY B C 1
ATOM 1644 O O . GLY B 1 137 ? 11.221 -2.873 6.696 0.12 35.15 137 GLY B O 1
ATOM 1645 N N . PHE B 1 138 ? 11.175 -2.691 8.932 0.12 33.09 138 PHE B N 1
ATOM 1646 C CA . PHE B 1 138 ? 12.448 -1.991 8.985 0.12 32.40 138 PHE B CA 1
ATOM 1647 C C . PHE B 1 138 ? 13.576 -3.002 9.199 0.12 31.45 138 PHE B C 1
ATOM 1648 O O . PHE B 1 138 ? 13.951 -3.308 10.334 0.12 31.08 138 PHE B O 1
ATOM 1656 N N . LYS B 1 139 ? 14.121 -3.496 8.093 0.12 30.81 139 LYS B N 1
ATOM 1657 C CA . LYS B 1 139 ? 15.124 -4.548 8.100 0.12 30.22 139 LYS B CA 1
ATOM 1658 C C . LYS B 1 139 ? 16.564 -4.102 8.252 0.12 28.92 139 LYS B C 1
ATOM 1659 O O . LYS B 1 139 ? 17.496 -4.880 8.046 0.12 25.09 139 LYS B O 1
ATOM 1665 N N . GLY B 1 140 ? 16.752 -2.841 8.647 0.12 24.89 140 GLY B N 1
ATOM 1666 C CA . GLY B 1 140 ? 18.095 -2.374 8.829 0.12 22.87 140 GLY B CA 1
ATOM 1667 C C . GLY B 1 140 ? 18.073 -1.222 9.792 0.12 20.46 140 GLY B C 1
ATOM 1668 O O . GLY B 1 140 ? 17.026 -0.563 9.970 0.12 18.97 140 GLY B O 1
ATOM 1669 N N . LYS B 1 141 ? 19.221 -0.986 10.409 0.12 20.62 141 LYS B N 1
ATOM 1670 C CA . LYS B 1 141 ? 19.329 0.105 11.356 0.12 20.57 141 LYS B CA 1
ATOM 1671 C C . LYS B 1 141 ? 20.775 0.384 11.654 0.12 21.57 141 LYS B C 1
ATOM 1672 O O . LYS B 1 141 ? 21.581 -0.551 11.880 0.12 20.55 141 LYS B O 1
ATOM 1678 N N . VAL B 1 142 ? 21.122 1.673 11.617 0.12 19.53 142 VAL B N 1
ATOM 1679 C CA . VAL B 1 142 ? 22.485 2.088 11.996 0.12 19.48 142 VAL B CA 1
ATOM 1680 C C . VAL B 1 142 ? 22.416 3.332 12.849 0.12 20.00 142 VAL B C 1
ATOM 1681 O O . VAL B 1 142 ? 21.375 4.004 12.922 0.12 17.91 142 VAL B O 1
ATOM 1685 N N . THR B 1 143 ? 23.540 3.641 13.476 0.12 20.68 143 THR B N 1
ATOM 1686 C CA . THR B 1 143 ? 23.696 4.878 14.244 0.12 21.21 143 THR B CA 1
ATOM 1687 C C . THR B 1 143 ? 24.974 5.420 13.604 0.12 21.13 143 THR B C 1
ATOM 1688 O O . THR B 1 143 ? 26.022 4.755 13.641 0.12 20.10 143 THR B O 1
ATOM 1692 N N . ASP B 1 144 ? 24.881 6.588 12.974 0.12 17.94 144 ASP B N 1
ATOM 1693 C CA . ASP B 1 144 ? 26.007 7.144 12.277 0.12 17.18 144 ASP B CA 1
ATOM 1694 C C . ASP B 1 144 ? 26.995 7.705 13.250 0.12 17.13 144 ASP B C 1
ATOM 1695 O O . ASP B 1 144 ? 26.776 7.614 14.468 0.12 17.66 144 ASP B O 1
ATOM 1700 N N . PRO B 1 145 ? 28.131 8.234 12.747 0.12 18.06 145 PRO B N 1
ATOM 1701 C CA . PRO B 1 145 ? 29.157 8.777 13.649 0.12 18.95 145 PRO B CA 1
ATOM 1702 C C . PRO B 1 145 ? 28.773 10.003 14.407 0.12 18.91 145 PRO B C 1
ATOM 1703 O O . PRO B 1 145 ? 29.521 10.454 15.269 0.12 17.21 145 PRO B O 1
ATOM 1707 N N . PHE B 1 146 ? 27.602 10.557 14.072 0.12 18.12 146 PHE B N 1
ATOM 1708 C CA . PHE B 1 146 ? 27.114 11.787 14.688 0.12 16.91 146 PHE B CA 1
ATOM 1709 C C . PHE B 1 146 ? 25.955 11.511 15.646 0.12 16.21 146 PHE B C 1
ATOM 1710 O O . PHE B 1 146 ? 25.270 12.443 16.113 0.12 18.06 146 PHE B O 1
ATOM 1718 N N . GLY B 1 147 ? 25.741 10.220 15.923 0.12 14.39 147 GLY B N 1
ATOM 1719 C CA . GLY B 1 147 ? 24.765 9.840 16.929 0.12 15.77 147 GLY B CA 1
ATOM 1720 C C . GLY B 1 147 ? 23.335 9.740 16.435 0.12 15.82 147 GLY B C 1
ATOM 1721 O O . GLY B 1 147 ? 22.423 9.541 17.252 0.12 15.71 147 GLY B O 1
ATOM 1722 N N . VAL B 1 148 ? 23.147 9.836 15.125 0.12 14.48 148 VAL B N 1
ATOM 1723 C CA . VAL B 1 148 ? 21.785 9.769 14.557 0.12 13.71 148 VAL B CA 1
ATOM 1724 C C . VAL B 1 148 ? 21.411 8.309 14.322 0.12 16.11 148 VAL B C 1
ATOM 1725 O O . VAL B 1 148 ? 22.237 7.520 13.847 0.12 16.22 148 VAL B O 1
ATOM 1729 N N . THR B 1 149 ? 20.172 7.959 14.653 0.12 14.79 149 THR B N 1
ATOM 1730 C CA . THR B 1 149 ? 19.656 6.609 14.401 0.12 17.29 149 THR B CA 1
ATOM 1731 C C . THR B 1 149 ? 18.859 6.659 13.099 0.12 17.23 149 THR B C 1
ATOM 1732 O O . THR B 1 149 ? 17.921 7.427 12.972 0.12 17.89 149 THR B O 1
ATOM 1736 N N . TRP B 1 150 ? 19.267 5.849 12.130 0.12 17.37 150 TRP B N 1
ATOM 1737 C CA . TRP B 1 150 ? 18.627 5.748 10.811 0.12 17.74 150 TRP B CA 1
ATOM 1738 C C . TRP B 1 150 ? 17.975 4.378 10.664 0.12 20.24 150 TRP B C 1
ATOM 1739 O O . TRP B 1 150 ? 18.658 3.355 10.705 0.12 18.38 150 TRP B O 1
ATOM 1750 N N . ILE B 1 151 ? 16.658 4.372 10.535 0.12 19.50 151 ILE B N 1
ATOM 1751 C CA . ILE B 1 151 ? 15.919 3.129 10.302 0.12 22.76 151 ILE B CA 1
ATOM 1752 C C . ILE B 1 151 ? 15.673 2.977 8.802 0.12 21.28 151 ILE B C 1
ATOM 1753 O O . ILE B 1 151 ? 15.389 3.937 8.104 0.12 19.76 151 ILE B O 1
ATOM 1758 N N . PHE B 1 152 ? 15.789 1.756 8.292 0.12 22.69 152 PHE B N 1
ATOM 1759 C CA . PHE B 1 152 ? 15.559 1.544 6.854 0.12 23.57 152 PHE B CA 1
ATOM 1760 C C . PHE B 1 152 ? 14.296 0.684 6.665 0.12 25.19 152 PHE B C 1
ATOM 1761 O O . PHE B 1 152 ? 14.204 -0.419 7.215 0.12 24.82 152 PHE B O 1
ATOM 1769 N N . ALA B 1 153 ? 13.331 1.182 5.899 0.12 25.63 153 ALA B N 1
ATOM 1770 C CA . ALA B 1 153 ? 12.106 0.431 5.664 0.12 28.68 153 ALA B CA 1
ATOM 1771 C C . ALA B 1 153 ? 12.252 -0.297 4.340 0.12 30.59 153 ALA B C 1
ATOM 1772 O O . ALA B 1 153 ? 13.012 0.132 3.480 0.12 28.71 153 ALA B O 1
ATOM 1774 N N . GLU B 1 154 ? 11.516 -1.398 4.178 0.12 33.30 154 GLU B N 1
ATOM 1775 C CA . GLU B 1 154 ? 11.609 -2.194 2.966 0.12 37.33 154 GLU B CA 1
ATOM 1776 C C . GLU B 1 154 ? 10.474 -3.206 2.888 0.12 37.03 154 GLU B C 1
ATOM 1777 O O . GLU B 1 154 ? 9.768 -3.263 1.852 0.12 37.85 154 GLU B O 1
ATOM 2035 N N . HIS A 1 20 ? 23.883 -0.177 -7.855 0.12 53.41 20 HIS A N 2
ATOM 2036 C CA . HIS A 1 20 ? 23.124 1.080 -7.605 0.12 52.62 20 HIS A CA 2
ATOM 2037 C C . HIS A 1 20 ? 22.231 0.925 -6.370 0.12 51.20 20 HIS A C 2
ATOM 2038 O O . HIS A 1 20 ? 21.776 -0.178 -6.071 0.12 50.70 20 HIS A O 2
ATOM 2045 N N . LEU A 1 21 ? 21.971 2.039 -5.677 0.12 49.07 21 LEU A N 2
ATOM 2046 C CA . LEU A 1 21 ? 21.134 2.056 -4.471 0.12 46.91 21 LEU A CA 2
ATOM 2047 C C . LEU A 1 21 ? 20.634 3.495 -4.296 0.12 43.87 21 LEU A C 2
ATOM 2048 O O . LEU A 1 21 ? 21.446 4.423 -4.281 0.12 43.51 21 LEU A O 2
ATOM 2053 N N . VAL A 1 22 ? 19.318 3.680 -4.168 0.12 39.88 22 VAL A N 2
ATOM 2054 C CA . VAL A 1 22 ? 18.708 5.014 -4.038 0.12 37.37 22 VAL A CA 2
ATOM 2055 C C . VAL A 1 22 ? 17.761 5.123 -2.823 0.12 34.88 22 VAL A C 2
ATOM 2056 O O . VAL A 1 22 ? 17.552 4.126 -2.119 0.12 33.24 22 VAL A O 2
ATOM 2060 N N . PHE A 1 23 ? 17.196 6.315 -2.592 0.12 31.40 23 PHE A N 2
ATOM 2061 C CA . PHE A 1 23 ? 16.287 6.577 -1.451 0.12 30.23 23 PHE A CA 2
ATOM 2062 C C . PHE A 1 23 ? 15.059 7.385 -1.838 0.12 30.67 23 PHE A C 2
ATOM 2063 O O . PHE A 1 23 ? 15.178 8.478 -2.385 0.12 28.71 23 PHE A O 2
ATOM 2071 N N . THR A 1 24 ? 13.882 6.856 -1.526 0.12 31.64 24 THR A N 2
ATOM 2072 C CA . THR A 1 24 ? 12.644 7.510 -1.924 0.12 33.32 24 THR A CA 2
ATOM 2073 C C . THR A 1 24 ? 11.785 8.157 -0.850 0.12 33.64 24 THR A C 2
ATOM 2074 O O . THR A 1 24 ? 10.970 9.047 -1.156 0.12 32.61 24 THR A O 2
ATOM 2078 N N . GLU A 1 25 ? 11.948 7.720 0.398 0.12 30.51 25 GLU A N 2
ATOM 2079 C CA . GLU A 1 25 ? 11.134 8.260 1.477 0.12 31.40 25 GLU A CA 2
ATOM 2080 C C . GLU A 1 25 ? 12.068 8.588 2.618 0.12 28.61 25 GLU A C 2
ATOM 2081 O O . GLU A 1 25 ? 12.973 7.812 2.876 0.12 25.51 25 GLU A O 2
ATOM 2087 N N . PHE A 1 26 ? 11.838 9.729 3.269 0.12 25.55 26 PHE A N 2
ATOM 2088 C CA . PHE A 1 26 ? 12.685 10.188 4.373 0.12 24.41 26 PHE A CA 2
ATOM 2089 C C . PHE A 1 26 ? 11.738 10.881 5.352 0.12 22.16 26 PHE A C 2
ATOM 2090 O O . PHE A 1 26 ? 11.109 11.888 5.001 0.12 22.39 26 PHE A O 2
ATOM 2098 N N . LYS A 1 27 ? 11.596 10.304 6.544 0.12 21.59 27 LYS A N 2
ATOM 2099 C CA . LYS A 1 27 ? 10.687 10.857 7.548 0.12 21.43 27 LYS A CA 2
ATOM 2100 C C . LYS A 1 27 ? 11.442 11.219 8.793 0.12 19.23 27 LYS A C 2
ATOM 2101 O O . LYS A 1 27 ? 12.181 10.399 9.319 0.12 15.30 27 LYS A O 2
ATOM 2107 N N . GLN A 1 28 ? 11.253 12.453 9.252 0.12 17.20 28 GLN A N 2
ATOM 2108 C CA . GLN A 1 28 ? 11.944 12.947 10.444 0.12 17.22 28 GLN A CA 2
ATOM 2109 C C . GLN A 1 28 ? 11.086 12.495 11.595 0.12 17.59 28 GLN A C 2
ATOM 2110 O O . GLN A 1 28 ? 9.873 12.698 11.554 0.12 17.41 28 GLN A O 2
ATOM 2124 N N . LEU A 1 30 ? 10.059 12.342 15.749 0.12 15.22 30 LEU A N 2
ATOM 2125 C CA . LEU A 1 30 ? 10.221 12.910 17.098 0.12 13.83 30 LEU A CA 2
ATOM 2126 C C . LEU A 1 30 ? 9.643 11.799 18.016 0.12 15.73 30 LEU A C 2
ATOM 2127 O O . LEU A 1 30 ? 8.433 11.453 17.933 0.12 15.59 30 LEU A O 2
ATOM 2132 N N . LEU A 1 31 ? 10.492 11.228 18.861 0.12 15.73 31 LEU A N 2
ATOM 2133 C CA . LEU A 1 31 ? 10.047 10.163 19.777 0.12 15.55 31 LEU A CA 2
ATOM 2134 C C . LEU A 1 31 ? 9.423 10.791 21.053 0.12 15.13 31 LEU A C 2
ATOM 2135 O O . LEU A 1 31 ? 10.102 11.612 21.716 0.12 16.38 31 LEU A O 2
ATOM 2140 N N . VAL A 1 32 ? 8.186 10.431 21.388 0.12 15.54 32 VAL A N 2
ATOM 2141 C CA . VAL A 1 32 ? 7.580 10.931 22.628 0.12 14.93 32 VAL A CA 2
ATOM 2142 C C . VAL A 1 32 ? 7.306 9.747 23.572 0.12 15.93 32 VAL A C 2
ATOM 2143 O O . VAL A 1 32 ? 7.261 8.596 23.110 0.12 16.78 32 VAL A O 2
ATOM 2147 N N . GLU A 1 33 ? 7.158 10.060 24.876 0.12 16.41 33 GLU A N 2
ATOM 2148 C CA . GLU A 1 33 ? 6.932 9.042 25.893 0.12 20.56 33 GLU A CA 2
ATOM 2149 C C . GLU A 1 33 ? 5.614 8.280 25.701 0.12 19.76 33 GLU A C 2
ATOM 2150 O O . GLU A 1 33 ? 4.681 8.739 25.038 0.12 18.14 33 GLU A O 2
ATOM 2156 N N . ALA A 1 34 ? 5.529 7.090 26.294 0.12 18.90 34 ALA A N 2
ATOM 2157 C CA . ALA A 1 34 ? 4.317 6.261 26.103 0.12 19.59 34 ALA A CA 2
ATOM 2158 C C . ALA A 1 34 ? 2.984 7.021 26.239 0.12 19.47 34 ALA A C 2
ATOM 2159 O O . ALA A 1 34 ? 2.789 7.813 27.173 0.12 18.99 34 ALA A O 2
ATOM 2161 N N . GLN A 1 35 ? 2.078 6.740 25.301 0.12 20.54 35 GLN A N 2
ATOM 2162 C CA . GLN A 1 35 ? 0.730 7.295 25.212 0.12 22.38 35 GLN A CA 2
ATOM 2163 C C . GLN A 1 35 ? 0.667 8.817 25.070 0.12 21.26 35 GLN A C 2
ATOM 2164 O O . GLN A 1 35 ? -0.391 9.396 25.281 0.12 19.21 35 GLN A O 2
ATOM 2170 N N . LYS A 1 36 ? 1.789 9.446 24.702 0.12 20.21 36 LYS A N 2
ATOM 2171 C CA . LYS A 1 36 ? 1.797 10.895 24.596 0.12 19.27 36 LYS A CA 2
ATOM 2172 C C . LYS A 1 36 ? 1.706 11.498 23.195 0.12 17.37 36 LYS A C 2
ATOM 2173 O O . LYS A 1 36 ? 1.881 12.712 23.035 0.12 16.62 36 LYS A O 2
ATOM 2179 N N . VAL A 1 37 ? 1.461 10.676 22.193 0.12 17.15 37 VAL A N 2
ATOM 2180 C CA . VAL A 1 37 ? 1.400 11.216 20.831 0.12 15.12 37 VAL A CA 2
ATOM 2181 C C . VAL A 1 37 ? 0.251 12.210 20.683 0.12 17.57 37 VAL A C 2
ATOM 2182 O O . VAL A 1 37 ? 0.457 13.346 20.217 0.12 15.08 37 VAL A O 2
ATOM 2186 N N . GLY A 1 38 ? -0.964 11.797 21.095 0.12 16.61 38 GLY A N 2
ATOM 2187 C CA . GLY A 1 38 ? -2.095 12.717 20.988 0.12 18.24 38 GLY A CA 2
ATOM 2188 C C . GLY A 1 38 ? -1.846 14.033 21.738 0.12 17.66 38 GLY A C 2
ATOM 2189 O O . GLY A 1 38 ? -2.280 15.112 21.312 0.12 15.90 38 GLY A O 2
ATOM 2190 N N . ASP A 1 39 ? -1.128 13.955 22.849 0.12 16.20 39 ASP A N 2
ATOM 2191 C CA . ASP A 1 39 ? -0.831 15.129 23.636 0.12 16.38 39 ASP A CA 2
ATOM 2192 C C . ASP A 1 39 ? 0.130 16.040 22.889 0.12 16.40 39 ASP A C 2
ATOM 2193 O O . ASP A 1 39 ? -0.036 17.276 22.892 0.12 15.47 39 ASP A O 2
ATOM 2198 N N . ALA A 1 40 ? 1.163 15.436 22.289 0.12 16.81 40 ALA A N 2
ATOM 2199 C CA . ALA A 1 40 ? 2.109 16.261 21.505 0.12 14.15 40 ALA A CA 2
ATOM 2200 C C . ALA A 1 40 ? 1.388 16.858 20.303 0.12 13.72 40 ALA A C 2
ATOM 2201 O O . ALA A 1 40 ? 1.632 17.995 19.903 0.12 14.81 40 ALA A O 2
ATOM 2203 N N . VAL A 1 41 ? 0.497 16.094 19.689 0.12 13.11 41 VAL A N 2
ATOM 2204 C CA . VAL A 1 41 ? -0.270 16.617 18.558 0.12 14.51 41 VAL A CA 2
ATOM 2205 C C . VAL A 1 41 ? -1.062 17.877 18.937 0.12 15.06 41 VAL A C 2
ATOM 2206 O O . VAL A 1 41 ? -0.874 18.949 18.323 0.12 13.42 41 VAL A O 2
ATOM 2210 N N . THR A 1 42 ? -1.927 17.773 19.964 0.12 15.08 42 THR A N 2
ATOM 2211 C CA . THR A 1 42 ? -2.723 18.955 20.322 0.12 14.27 42 THR A CA 2
ATOM 2212 C C . THR A 1 42 ? -1.782 20.076 20.770 0.12 14.33 42 THR A C 2
ATOM 2213 O O . THR A 1 42 ? -2.066 21.240 20.573 0.12 14.44 42 THR A O 2
ATOM 2217 N N . PHE A 1 43 ? -0.673 19.739 21.424 0.12 13.78 43 PHE A N 2
ATOM 2218 C CA . PHE A 1 43 ? 0.269 20.800 21.786 0.12 12.60 43 PHE A CA 2
ATOM 2219 C C . PHE A 1 43 ? 0.821 21.534 20.544 0.12 11.08 43 PHE A C 2
ATOM 2220 O O . PHE A 1 43 ? 0.832 22.763 20.502 0.12 12.56 43 PHE A O 2
ATOM 2228 N N . TYR A 1 44 ? 1.280 20.776 19.544 0.12 13.36 44 TYR A N 2
ATOM 2229 C CA . TYR A 1 44 ? 1.862 21.397 18.341 0.12 12.44 44 TYR A CA 2
ATOM 2230 C C . TYR A 1 44 ? 0.806 22.155 17.557 0.12 14.79 44 TYR A C 2
ATOM 2231 O O . TYR A 1 44 ? 1.118 23.178 16.949 0.12 12.92 44 TYR A O 2
ATOM 2240 N N . LYS A 1 45 ? -0.449 21.681 17.614 0.12 13.03 45 LYS A N 2
ATOM 2241 C CA . LYS A 1 45 ? -1.512 22.425 16.940 0.12 14.45 45 LYS A CA 2
ATOM 2242 C C . LYS A 1 45 ? -1.684 23.757 17.663 0.12 14.22 45 LYS A C 2
ATOM 2243 O O . LYS A 1 45 ? -1.768 24.824 17.013 0.12 14.99 45 LYS A O 2
ATOM 2249 N N . SER A 1 46 ? -1.725 23.742 19.002 0.12 12.41 46 SER A N 2
ATOM 2250 C CA . SER A 1 46 ? -1.924 25.013 19.728 0.12 15.29 46 SER A CA 2
ATOM 2251 C C . SER A 1 46 ? -0.746 25.964 19.713 0.12 14.81 46 SER A C 2
ATOM 2252 O O . SER A 1 46 ? -0.897 27.192 19.709 0.12 14.24 46 SER A O 2
ATOM 2255 N N . ALA A 1 47 ? 0.450 25.399 19.676 0.12 13.70 47 ALA A N 2
ATOM 2256 C CA . ALA A 1 47 ? 1.652 26.221 19.774 0.12 13.64 47 ALA A CA 2
ATOM 2257 C C . ALA A 1 47 ? 2.173 26.793 18.460 0.12 15.68 47 ALA A C 2
ATOM 2258 O O . ALA A 1 47 ? 2.675 27.951 18.439 0.12 15.84 47 ALA A O 2
ATOM 2260 N N . PHE A 1 48 ? 2.058 25.984 17.393 0.12 16.50 48 PHE A N 2
ATOM 2261 C CA . PHE A 1 48 ? 2.617 26.334 16.082 0.12 15.99 48 PHE A CA 2
ATOM 2262 C C . PHE A 1 48 ? 1.636 26.193 14.911 0.12 16.68 48 PHE A C 2
ATOM 2263 O O . PHE A 1 48 ? 2.042 26.255 13.735 0.12 16.16 48 PHE A O 2
ATOM 2271 N N . GLY A 1 49 ? 0.361 25.985 15.214 0.12 16.44 49 GLY A N 2
ATOM 2272 C CA . GLY A 1 49 ? -0.613 25.772 14.140 0.12 18.48 49 GLY A CA 2
ATOM 2273 C C . GLY A 1 49 ? -0.283 24.551 13.284 0.12 18.20 49 GLY A C 2
ATOM 2274 O O . GLY A 1 49 ? -0.584 24.544 12.084 0.12 17.68 49 GLY A O 2
ATOM 2275 N N . ALA A 1 50 ? 0.344 23.525 13.868 0.12 16.23 50 ALA A N 2
ATOM 2276 C CA . ALA A 1 50 ? 0.666 22.312 13.122 0.12 17.08 50 ALA A CA 2
ATOM 2277 C C . ALA A 1 50 ? -0.665 21.626 12.768 0.12 19.96 50 ALA A C 2
ATOM 2278 O O . ALA A 1 50 ? -1.581 21.679 13.558 0.12 16.53 50 ALA A O 2
ATOM 2280 N N . ILE A 1 51 ? -0.759 21.026 11.578 0.12 20.46 51 ILE A N 2
ATOM 2281 C CA . ILE A 1 51 ? -1.987 20.311 11.148 0.12 21.89 51 ILE A CA 2
ATOM 2282 C C . ILE A 1 51 ? -1.616 18.837 10.850 0.12 23.13 51 ILE A C 2
ATOM 2283 O O . ILE A 1 51 ? -0.543 18.547 10.257 0.12 20.79 51 ILE A O 2
ATOM 2288 N N . GLU A 1 52 ? -2.438 17.900 11.309 0.12 23.48 52 GLU A N 2
ATOM 2289 C CA . GLU A 1 52 ? -2.140 16.489 11.039 0.12 26.19 52 GLU A CA 2
ATOM 2290 C C . GLU A 1 52 ? -2.522 16.003 9.608 0.12 27.00 52 GLU A C 2
ATOM 2291 O O . GLU A 1 52 ? -3.636 16.253 9.132 0.12 25.92 52 GLU A O 2
ATOM 2297 N N . SER A 1 53 ? -1.553 15.335 8.990 0.12 28.36 53 SER A N 2
ATOM 2298 C CA . SER A 1 53 ? -1.508 14.773 7.638 0.12 31.15 53 SER A CA 2
ATOM 2299 C C . SER A 1 53 ? -1.951 15.685 6.541 0.12 33.30 53 SER A C 2
ATOM 2300 O O . SER A 1 53 ? -1.099 16.355 5.913 0.12 33.94 53 SER A O 2
ATOM 2303 N N . HIS A 1 69 ? 1.165 -1.907 12.639 0.12 41.34 69 HIS A N 2
ATOM 2304 C CA . HIS A 1 69 ? 1.956 -0.680 12.780 0.12 40.97 69 HIS A CA 2
ATOM 2305 C C . HIS A 1 69 ? 2.111 -0.330 14.240 0.12 39.40 69 HIS A C 2
ATOM 2306 O O . HIS A 1 69 ? 2.096 -1.237 15.079 0.12 38.35 69 HIS A O 2
ATOM 2313 N N . VAL A 1 70 ? 2.241 0.984 14.518 0.12 37.03 70 VAL A N 2
ATOM 2314 C CA . VAL A 1 70 ? 2.425 1.572 15.861 0.12 35.01 70 VAL A CA 2
ATOM 2315 C C . VAL A 1 70 ? 1.546 2.832 16.084 0.12 32.94 70 VAL A C 2
ATOM 2316 O O . VAL A 1 70 ? 0.490 2.956 15.471 0.12 33.30 70 VAL A O 2
ATOM 2320 N N . LEU A 1 71 ? 1.965 3.741 16.969 0.12 29.25 71 LEU A N 2
ATOM 2321 C CA . LEU A 1 71 ? 1.190 4.965 17.231 0.12 27.19 71 LEU A CA 2
ATOM 2322 C C . LEU A 1 71 ? 2.041 6.150 16.814 0.12 22.41 71 LEU A C 2
ATOM 2323 O O . LEU A 1 71 ? 3.111 6.396 17.355 0.12 21.12 71 LEU A O 2
ATOM 2328 N N . SER A 1 72 ? 1.556 6.836 15.806 0.12 21.35 72 SER A N 2
ATOM 2329 C CA . SER A 1 72 ? 2.289 7.971 15.252 0.12 20.02 72 SER A CA 2
ATOM 2330 C C . SER A 1 72 ? 1.393 8.915 14.500 0.12 19.96 72 SER A C 2
ATOM 2331 O O . SER A 1 72 ? 0.387 8.524 13.874 0.12 18.89 72 SER A O 2
ATOM 2334 N N . SER A 1 73 ? 1.782 10.181 14.546 0.12 18.40 73 SER A N 2
ATOM 2335 C CA . SER A 1 73 ? 1.030 11.227 13.858 0.12 17.42 73 SER A CA 2
ATOM 2336 C C . SER A 1 73 ? 2.004 12.032 12.999 0.12 17.92 73 SER A C 2
ATOM 2337 O O . SER A 1 73 ? 3.175 12.262 13.388 0.12 18.00 73 SER A O 2
ATOM 2340 N N . GLU A 1 74 ? 1.538 12.448 11.828 0.12 17.27 74 GLU A N 2
ATOM 2341 C CA . GLU A 1 74 ? 2.391 13.232 10.951 0.12 18.53 74 GLU A CA 2
ATOM 2342 C C . GLU A 1 74 ? 1.834 14.629 11.000 0.12 18.56 74 GLU A C 2
ATOM 2343 O O . GLU A 1 74 ? 0.638 14.814 10.682 0.12 19.99 74 GLU A O 2
ATOM 2349 N N . LEU A 1 75 ? 2.675 15.594 11.374 0.12 17.26 75 LEU A N 2
ATOM 2350 C CA . LEU A 1 75 ? 2.297 16.987 11.504 0.12 15.35 75 LEU A CA 2
ATOM 2351 C C . LEU A 1 75 ? 3.034 17.792 10.425 0.12 16.09 75 LEU A C 2
ATOM 2352 O O . LEU A 1 75 ? 4.108 17.386 9.956 0.12 14.95 75 LEU A O 2
ATOM 2357 N N . ASN A 1 76 ? 2.450 18.960 10.086 0.12 17.63 76 ASN A N 2
ATOM 2358 C CA . ASN A 1 76 ? 2.962 19.786 8.969 0.12 19.28 76 ASN A CA 2
ATOM 2359 C C . ASN A 1 76 ? 3.102 21.270 9.357 0.12 16.53 76 ASN A C 2
ATOM 2360 O O . ASN A 1 76 ? 2.213 21.852 9.982 0.12 18.02 76 ASN A O 2
ATOM 2365 N N . LEU A 1 77 ? 4.241 21.846 9.051 0.12 15.34 77 LEU A N 2
ATOM 2366 C CA . LEU A 1 77 ? 4.494 23.281 9.265 0.12 14.98 77 LEU A CA 2
ATOM 2367 C C . LEU A 1 77 ? 5.272 23.725 8.034 0.12 15.48 77 LEU A C 2
ATOM 2368 O O . LEU A 1 77 ? 6.158 22.998 7.587 0.12 15.11 77 LEU A O 2
ATOM 2373 N N . ALA A 1 78 ? 4.907 24.892 7.508 0.12 15.22 78 ALA A N 2
ATOM 2374 C CA . ALA A 1 78 ? 5.617 25.501 6.392 0.12 14.03 78 ALA A CA 2
ATOM 2375 C C . ALA A 1 78 ? 5.660 24.618 5.182 0.12 14.97 78 ALA A C 2
ATOM 2376 O O . ALA A 1 78 ? 6.584 24.765 4.362 0.12 14.14 78 ALA A O 2
ATOM 2378 N N . GLY A 1 79 ? 4.672 23.744 5.021 0.12 15.03 79 GLY A N 2
ATOM 2379 C CA . GLY A 1 79 ? 4.723 22.883 3.837 0.12 16.17 79 GLY A CA 2
ATOM 2380 C C . GLY A 1 79 ? 5.639 21.675 3.942 0.12 17.03 79 GLY A C 2
ATOM 2381 O O . GLY A 1 79 ? 5.958 21.011 2.915 0.12 16.68 79 GLY A O 2
ATOM 2382 N N . SER A 1 80 ? 6.080 21.346 5.158 0.12 14.62 80 SER A N 2
ATOM 2383 C CA . SER A 1 80 ? 6.979 20.165 5.349 0.12 14.90 80 SER A CA 2
ATOM 2384 C C . SER A 1 80 ? 6.467 19.397 6.559 0.12 13.57 80 SER A C 2
ATOM 2385 O O . SER A 1 80 ? 5.722 19.958 7.357 0.12 14.32 80 SER A O 2
ATOM 2388 N N . SER A 1 81 ? 6.811 18.120 6.663 0.12 14.12 81 SER A N 2
ATOM 2389 C CA . SER A 1 81 ? 6.269 17.388 7.800 0.12 15.43 81 SER A CA 2
ATOM 2390 C C . SER A 1 81 ? 7.257 16.687 8.682 0.12 15.07 81 SER A C 2
ATOM 2391 O O . SER A 1 81 ? 8.451 16.562 8.339 0.12 14.19 81 SER A O 2
ATOM 2394 N N . PHE A 1 82 ? 6.747 16.256 9.844 0.12 13.26 82 PHE A N 2
ATOM 2395 C CA . PHE A 1 82 ? 7.557 15.446 10.796 0.12 14.99 82 PHE A CA 2
ATOM 2396 C C . PHE A 1 82 ? 6.588 14.429 11.350 0.12 13.27 82 PHE A C 2
ATOM 2397 O O . PHE A 1 82 ? 5.351 14.570 11.168 0.12 14.88 82 PHE A O 2
ATOM 2405 N N . VAL A 1 83 ? 7.121 13.403 12.013 0.12 14.14 83 VAL A N 2
ATOM 2406 C CA . VAL A 1 83 ? 6.270 12.345 12.540 0.12 13.31 83 VAL A CA 2
ATOM 2407 C C . VAL A 1 83 ? 6.546 12.166 14.027 0.12 13.41 83 VAL A C 2
ATOM 2408 O O . VAL A 1 83 ? 7.671 11.897 14.404 0.12 14.80 83 VAL A O 2
ATOM 2412 N N . VAL A 1 84 ? 5.491 12.282 14.846 0.12 14.14 84 VAL A N 2
ATOM 2413 C CA . VAL A 1 84 ? 5.584 12.139 16.280 0.12 12.90 84 VAL A CA 2
ATOM 2414 C C . VAL A 1 84 ? 5.323 10.663 16.562 0.12 15.15 84 VAL A C 2
ATOM 2415 O O . VAL A 1 84 ? 4.223 10.176 16.249 0.12 15.03 84 VAL A O 2
ATOM 2419 N N . CYS A 1 85 ? 6.306 9.986 17.141 0.12 13.81 85 CYS A N 2
ATOM 2420 C CA . CYS A 1 85 ? 6.178 8.538 17.378 0.12 14.99 85 CYS A CA 2
ATOM 2421 C C . CYS A 1 85 ? 6.239 8.175 18.851 0.12 16.08 85 CYS A C 2
ATOM 2422 O O . CYS A 1 85 ? 6.982 8.779 19.615 0.12 14.42 85 CYS A O 2
ATOM 2425 N N . ASP A 1 86 ? 5.450 7.171 19.231 0.12 16.57 86 ASP A N 2
ATOM 2426 C CA . ASP A 1 86 ? 5.371 6.715 20.632 0.12 17.27 86 ASP A CA 2
ATOM 2427 C C . ASP A 1 86 ? 6.514 5.737 20.858 0.12 16.25 86 ASP A C 2
ATOM 2428 O O . ASP A 1 86 ? 6.605 4.703 20.204 0.12 17.17 86 ASP A O 2
ATOM 2433 N N . VAL A 1 87 ? 7.403 6.089 21.767 0.12 16.65 87 VAL A N 2
ATOM 2434 C CA . VAL A 1 87 ? 8.567 5.285 22.026 0.12 18.40 87 VAL A CA 2
ATOM 2435 C C . VAL A 1 87 ? 8.184 3.847 22.374 0.12 19.05 87 VAL A C 2
ATOM 2436 O O . VAL A 1 87 ? 8.790 2.879 21.846 0.12 20.48 87 VAL A O 2
ATOM 2440 N N . SER A 1 88 ? 7.158 3.711 23.207 0.12 20.91 88 SER A N 2
ATOM 2441 C CA . SER A 1 88 ? 6.753 2.354 23.665 0.12 22.53 88 SER A CA 2
ATOM 2442 C C . SER A 1 88 ? 5.932 1.676 22.590 0.12 23.63 88 SER A C 2
ATOM 2443 O O . SER A 1 88 ? 5.292 0.660 22.835 0.12 25.48 88 SER A O 2
ATOM 2446 N N . SER A 1 89 ? 5.959 2.217 21.376 0.12 23.18 89 SER A N 2
ATOM 2447 C CA . SER A 1 89 ? 5.199 1.592 20.344 0.12 24.33 89 SER A CA 2
ATOM 2448 C C . SER A 1 89 ? 6.096 1.210 19.189 0.12 25.00 89 SER A C 2
ATOM 2449 O O . SER A 1 89 ? 5.673 0.495 18.295 0.12 23.23 89 SER A O 2
ATOM 2452 N N . LEU A 1 90 ? 7.358 1.649 19.233 0.12 24.82 90 LEU A N 2
ATOM 2453 C CA . LEU A 1 90 ? 8.309 1.282 18.200 0.12 24.15 90 LEU A CA 2
ATOM 2454 C C . LEU A 1 90 ? 9.109 0.184 18.877 0.12 25.87 90 LEU A C 2
ATOM 2455 O O . LEU A 1 90 ? 9.782 0.404 19.892 0.12 22.72 90 LEU A O 2
ATOM 2460 N N . PRO A 1 91 ? 9.020 -1.040 18.333 0.12 26.44 91 PRO A N 2
ATOM 2461 C CA . PRO A 1 91 ? 9.765 -2.131 18.949 0.12 26.84 91 PRO A CA 2
ATOM 2462 C C . PRO A 1 91 ? 11.258 -1.922 18.803 0.12 26.05 91 PRO A C 2
ATOM 2463 O O . PRO A 1 91 ? 11.708 -1.431 17.764 0.12 24.57 91 PRO A O 2
ATOM 2467 N N . GLY A 1 92 ? 12.026 -2.248 19.846 0.12 24.31 92 GLY A N 2
ATOM 2468 C CA . GLY A 1 92 ? 13.469 -2.096 19.751 0.12 26.58 92 GLY A CA 2
ATOM 2469 C C . GLY A 1 92 ? 13.986 -0.886 20.490 0.12 27.43 92 GLY A C 2
ATOM 2470 O O . GLY A 1 92 ? 15.039 -0.941 21.141 0.12 27.78 92 GLY A O 2
ATOM 2471 N N . PHE A 1 93 ? 13.220 0.200 20.393 0.12 25.03 93 PHE A N 2
ATOM 2472 C CA . PHE A 1 93 ? 13.546 1.458 21.049 0.12 26.39 93 PHE A CA 2
ATOM 2473 C C . PHE A 1 93 ? 13.400 1.271 22.558 0.12 27.45 93 PHE A C 2
ATOM 2474 O O . PHE A 1 93 ? 12.575 0.484 22.998 0.12 28.08 93 PHE A O 2
ATOM 2482 N N . SER A 1 94 ? 14.196 2.001 23.339 0.12 28.85 94 SER A N 2
ATOM 2483 C CA . SER A 1 94 ? 14.149 1.908 24.798 0.12 29.58 94 SER A CA 2
ATOM 2484 C C . SER A 1 94 ? 13.793 3.236 25.453 0.12 30.52 94 SER A C 2
ATOM 2485 O O . SER A 1 94 ? 13.279 3.241 26.583 0.12 29.60 94 SER A O 2
ATOM 2488 N N . THR A 1 95 ? 14.066 4.363 24.768 0.12 27.93 95 THR A N 2
ATOM 2489 C CA . THR A 1 95 ? 13.752 5.659 25.358 0.12 27.52 95 THR A CA 2
ATOM 2490 C C . THR A 1 95 ? 13.536 6.781 24.339 0.12 25.62 95 THR A C 2
ATOM 2491 O O . THR A 1 95 ? 14.114 6.759 23.245 0.12 23.82 95 THR A O 2
ATOM 2495 N N . ALA A 1 96 ? 12.682 7.737 24.705 0.12 24.30 96 ALA A N 2
ATOM 2496 C CA . ALA A 1 96 ? 12.378 8.872 23.834 0.12 25.17 96 ALA A CA 2
ATOM 2497 C C . ALA A 1 96 ? 13.451 9.952 24.009 0.12 25.96 96 ALA A C 2
ATOM 2498 O O . ALA A 1 96 ? 13.484 10.950 23.245 0.12 24.12 96 ALA A O 2
ATOM 2500 N N . LYS A 1 97 ? 14.309 9.756 25.022 0.12 26.46 97 LYS A N 2
ATOM 2501 C CA . LYS A 1 97 ? 15.396 10.687 25.332 0.12 29.10 97 LYS A CA 2
ATOM 2502 C C . LYS A 1 97 ? 14.848 12.084 25.632 0.12 30.18 97 LYS A C 2
ATOM 2503 O O . LYS A 1 97 ? 15.589 13.075 25.560 0.12 29.32 97 LYS A O 2
ATOM 2509 N N . SER A 1 98 ? 13.562 12.152 25.992 0.12 30.08 98 SER A N 2
ATOM 2510 C CA . SER A 1 98 ? 12.904 13.439 26.254 0.12 32.36 98 SER A CA 2
ATOM 2511 C C . SER A 1 98 ? 13.813 14.344 27.073 0.12 33.18 98 SER A C 2
ATOM 2512 O O . SER A 1 98 ? 13.889 15.539 26.811 0.12 32.80 98 SER A O 2
ATOM 2515 N N . GLU A 1 99 ? 14.505 13.785 28.060 0.12 32.57 99 GLU A N 2
ATOM 2516 C CA . GLU A 1 99 ? 15.403 14.606 28.862 0.12 36.24 99 GLU A CA 2
ATOM 2517 C C . GLU A 1 99 ? 16.768 14.763 28.181 0.12 35.39 99 GLU A C 2
ATOM 2518 O O . GLU A 1 99 ? 17.450 13.782 27.922 0.12 35.88 99 GLU A O 2
ATOM 2524 N N . GLY A 1 100 ? 17.113 16.017 27.878 0.12 35.07 100 GLY A N 2
ATOM 2525 C CA . GLY A 1 100 ? 18.388 16.359 27.268 0.12 32.00 100 GLY A CA 2
ATOM 2526 C C . GLY A 1 100 ? 18.537 15.876 25.854 0.12 30.12 100 GLY A C 2
ATOM 2527 O O . GLY A 1 100 ? 19.600 15.417 25.458 0.12 28.60 100 GLY A O 2
ATOM 2528 N N . SER A 1 101 ? 17.480 15.959 25.064 0.12 27.50 101 SER A N 2
ATOM 2529 C CA . SER A 1 101 ? 17.664 15.497 23.742 0.12 23.77 101 SER A CA 2
ATOM 2530 C C . SER A 1 101 ? 18.390 16.692 23.064 0.12 24.88 101 SER A C 2
ATOM 2531 O O . SER A 1 101 ? 18.629 17.806 23.673 0.12 25.40 101 SER A O 2
ATOM 2534 N N . GLY A 1 102 ? 18.753 16.388 21.837 0.12 19.41 102 GLY A N 2
ATOM 2535 C CA . GLY A 1 102 ? 19.422 17.297 20.957 0.12 16.95 102 GLY A CA 2
ATOM 2536 C C . GLY A 1 102 ? 18.498 17.635 19.824 0.12 14.48 102 GLY A C 2
ATOM 2537 O O . GLY A 1 102 ? 18.902 18.381 18.941 0.12 13.84 102 GLY A O 2
ATOM 2538 N N . VAL A 1 103 ? 17.226 17.198 19.881 0.12 13.22 103 VAL A N 2
ATOM 2539 C CA . VAL A 1 103 ? 16.301 17.435 18.778 0.12 11.63 103 VAL A CA 2
ATOM 2540 C C . VAL A 1 103 ? 16.013 18.923 18.676 0.12 13.29 103 VAL A C 2
ATOM 2541 O O . VAL A 1 103 ? 15.521 19.542 19.620 0.12 12.10 103 VAL A O 2
ATOM 2545 N N . THR A 1 104 ? 16.265 19.451 17.480 0.12 13.22 104 THR A N 2
ATOM 2546 C CA . THR A 1 104 ? 16.165 20.887 17.224 0.12 12.16 104 THR A CA 2
ATOM 2547 C C . THR A 1 104 ? 15.520 21.155 15.884 0.12 14.13 104 THR A C 2
ATOM 2548 O O . THR A 1 104 ? 15.852 20.499 14.901 0.12 13.24 104 THR A O 2
ATOM 2552 N N . PHE A 1 105 ? 14.602 22.123 15.851 0.12 12.54 105 PHE A N 2
ATOM 2553 C CA . PHE A 1 105 ? 13.946 22.491 14.593 0.12 12.34 105 PHE A CA 2
ATOM 2554 C C . PHE A 1 105 ? 13.954 23.989 14.402 0.12 13.88 105 PHE A C 2
ATOM 2555 O O . PHE A 1 105 ? 13.760 24.779 15.323 0.12 12.90 105 PHE A O 2
ATOM 2563 N N . LEU A 1 106 ? 14.102 24.382 13.149 0.12 12.98 106 LEU A N 2
ATOM 2564 C CA . LEU A 1 106 ? 14.066 25.790 12.827 0.12 13.66 106 LEU A CA 2
ATOM 2565 C C . LEU A 1 106 ? 12.715 26.071 12.151 0.12 14.84 106 LEU A C 2
ATOM 2566 O O . LEU A 1 106 ? 12.247 25.238 11.358 0.12 14.13 106 LEU A O 2
ATOM 2571 N N . LEU A 1 107 ? 12.127 27.233 12.471 0.12 14.03 107 LEU A N 2
ATOM 2572 C CA . LEU A 1 107 ? 10.863 27.681 11.844 0.12 12.73 107 LEU A CA 2
ATOM 2573 C C . LEU A 1 107 ? 11.125 29.090 11.342 0.12 14.92 107 LEU A C 2
ATOM 2574 O O . LEU A 1 107 ? 11.418 29.988 12.177 0.12 15.31 107 LEU A O 2
ATOM 2579 N N . GLY A 1 108 ? 11.026 29.293 10.013 0.12 14.28 108 GLY A N 2
ATOM 2580 C CA . GLY A 1 108 ? 11.169 30.632 9.462 0.12 16.63 108 GLY A CA 2
ATOM 2581 C C . GLY A 1 108 ? 9.928 31.471 9.776 0.12 17.48 108 GLY A C 2
ATOM 2582 O O . GLY A 1 108 ? 8.778 31.017 9.666 0.12 15.32 108 GLY A O 2
ATOM 2583 N N . THR A 1 109 ? 10.147 32.715 10.179 0.12 19.68 109 THR A N 2
ATOM 2584 C CA . THR A 1 109 ? 9.038 33.584 10.499 0.12 23.18 109 THR A CA 2
ATOM 2585 C C . THR A 1 109 ? 9.422 35.059 10.344 0.12 26.25 109 THR A C 2
ATOM 2586 O O . THR A 1 109 ? 10.597 35.424 10.443 0.12 24.83 109 THR A O 2
ATOM 2590 N N . LYS A 1 110 ? 8.403 35.901 10.158 0.12 30.05 110 LYS A N 2
ATOM 2591 C CA . LYS A 1 110 ? 8.631 37.343 9.992 0.12 33.94 110 LYS A CA 2
ATOM 2592 C C . LYS A 1 110 ? 8.412 38.069 11.323 0.12 33.47 110 LYS A C 2
ATOM 2593 O O . LYS A 1 110 ? 8.668 39.256 11.441 0.12 31.56 110 LYS A O 2
ATOM 2599 N N . ASP A 1 111 ? 7.937 37.340 12.332 0.12 30.99 111 ASP A N 2
ATOM 2600 C CA . ASP A 1 111 ? 7.690 37.939 13.639 0.12 30.85 111 ASP A CA 2
ATOM 2601 C C . ASP A 1 111 ? 8.014 36.889 14.703 0.12 29.09 111 ASP A C 2
ATOM 2602 O O . ASP A 1 111 ? 7.099 36.235 15.221 0.12 28.10 111 ASP A O 2
ATOM 2607 N N . ALA A 1 112 ? 9.296 36.738 15.027 0.12 27.12 112 ALA A N 2
ATOM 2608 C CA . ALA A 1 112 ? 9.706 35.724 16.002 0.12 27.74 112 ALA A CA 2
ATOM 2609 C C . ALA A 1 112 ? 9.119 36.024 17.393 0.12 28.31 112 ALA A C 2
ATOM 2610 O O . ALA A 1 112 ? 8.800 35.113 18.128 0.12 25.17 112 ALA A O 2
ATOM 2612 N N . GLU A 1 113 ? 8.956 37.311 17.728 0.12 28.76 113 GLU A N 2
ATOM 2613 C CA . GLU A 1 113 ? 8.397 37.680 19.027 0.12 29.89 113 GLU A CA 2
ATOM 2614 C C . GLU A 1 113 ? 6.971 37.153 19.165 0.12 27.73 113 GLU A C 2
ATOM 2615 O O . GLU A 1 113 ? 6.627 36.544 20.181 0.12 27.62 113 GLU A O 2
ATOM 2621 N N . ALA A 1 114 ? 6.139 37.363 18.153 0.12 25.10 114 ALA A N 2
ATOM 2622 C CA . ALA A 1 114 ? 4.762 36.919 18.260 0.12 24.08 114 ALA A CA 2
ATOM 2623 C C . ALA A 1 114 ? 4.703 35.383 18.248 0.12 22.75 114 ALA A C 2
ATOM 2624 O O . ALA A 1 114 ? 3.824 34.783 18.882 0.12 20.33 114 ALA A O 2
ATOM 2626 N N . ALA A 1 115 ? 5.633 34.749 17.529 0.12 19.41 115 ALA A N 2
ATOM 2627 C CA . ALA A 1 115 ? 5.614 33.269 17.475 0.12 19.88 115 ALA A CA 2
ATOM 2628 C C . ALA A 1 115 ? 6.039 32.698 18.831 0.12 18.55 115 ALA A C 2
ATOM 2629 O O . ALA A 1 115 ? 5.442 31.705 19.312 0.12 17.73 115 ALA A O 2
ATOM 2631 N N . VAL A 1 116 ? 7.067 33.303 19.443 0.12 15.91 116 VAL A N 2
ATOM 2632 C CA . VAL A 1 116 ? 7.517 32.858 20.761 0.12 16.46 116 VAL A CA 2
ATOM 2633 C C . VAL A 1 116 ? 6.356 32.995 21.785 0.12 17.15 116 VAL A C 2
ATOM 2634 O O . VAL A 1 116 ? 6.065 32.098 22.578 0.12 15.48 116 VAL A O 2
ATOM 2638 N N . ALA A 1 117 ? 5.667 34.129 21.729 0.12 17.70 117 ALA A N 2
ATOM 2639 C CA . ALA A 1 117 ? 4.598 34.367 22.692 0.12 17.60 117 ALA A CA 2
ATOM 2640 C C . ALA A 1 117 ? 3.456 33.363 22.567 0.12 17.41 117 ALA A C 2
ATOM 2641 O O . ALA A 1 117 ? 2.921 32.873 23.589 0.12 18.06 117 ALA A O 2
ATOM 2643 N N . LYS A 1 118 ? 3.079 33.050 21.333 0.12 17.80 118 LYS A N 2
ATOM 2644 C CA . LYS A 1 118 ? 1.983 32.111 21.121 0.12 17.82 118 LYS A CA 2
ATOM 2645 C C . LYS A 1 118 ? 2.416 30.730 21.636 0.12 18.25 118 LYS A C 2
ATOM 2646 O O . LYS A 1 118 ? 1.631 29.985 22.263 0.12 16.33 118 LYS A O 2
ATOM 2652 N N . ALA A 1 119 ? 3.689 30.380 21.388 0.12 16.14 119 ALA A N 2
ATOM 2653 C CA . ALA A 1 119 ? 4.110 29.045 21.831 0.12 14.10 119 ALA A CA 2
ATOM 2654 C C . ALA A 1 119 ? 4.186 28.998 23.363 0.12 14.51 119 ALA A C 2
ATOM 2655 O O . ALA A 1 119 ? 3.890 27.958 23.962 0.12 13.63 119 ALA A O 2
ATOM 2657 N N . VAL A 1 120 ? 4.609 30.096 23.988 0.12 14.09 120 VAL A N 2
ATOM 2658 C CA . VAL A 1 120 ? 4.701 30.120 25.462 0.12 14.63 120 VAL A CA 2
ATOM 2659 C C . VAL A 1 120 ? 3.273 30.054 26.040 0.12 15.40 120 VAL A C 2
ATOM 2660 O O . VAL A 1 120 ? 3.052 29.362 27.048 0.12 16.50 120 VAL A O 2
ATOM 2664 N N . ASP A 1 121 ? 2.316 30.746 25.410 0.12 15.26 121 ASP A N 2
ATOM 2665 C CA . ASP A 1 121 ? 0.923 30.667 25.946 0.12 16.98 121 ASP A CA 2
ATOM 2666 C C . ASP A 1 121 ? 0.473 29.185 25.901 0.12 17.12 121 ASP A C 2
ATOM 2667 O O . ASP A 1 121 ? -0.316 28.751 26.718 0.12 14.38 121 ASP A O 2
ATOM 2672 N N . ALA A 1 122 ? 1.035 28.394 24.969 0.12 15.93 122 ALA A N 2
ATOM 2673 C CA . ALA A 1 122 ? 0.646 26.993 24.835 0.12 14.26 122 ALA A CA 2
ATOM 2674 C C . ALA A 1 122 ? 1.440 26.047 25.720 0.12 11.71 122 ALA A C 2
ATOM 2675 O O . ALA A 1 122 ? 1.202 24.845 25.743 0.12 13.41 122 ALA A O 2
ATOM 2677 N N . GLY A 1 123 ? 2.419 26.574 26.458 0.12 11.98 123 GLY A N 2
ATOM 2678 C CA . GLY A 1 123 ? 3.150 25.686 27.356 0.12 13.63 123 GLY A CA 2
ATOM 2679 C C . GLY A 1 123 ? 4.667 25.560 27.114 0.12 13.19 123 GLY A C 2
ATOM 2680 O O . GLY A 1 123 ? 5.340 24.866 27.864 0.12 12.62 123 GLY A O 2
ATOM 2681 N N . ALA A 1 124 ? 5.173 26.237 26.081 0.12 14.28 124 ALA A N 2
ATOM 2682 C CA . ALA A 1 124 ? 6.628 26.195 25.806 0.12 12.12 124 ALA A CA 2
ATOM 2683 C C . ALA A 1 124 ? 7.330 27.098 26.808 0.12 15.45 124 ALA A C 2
ATOM 2684 O O . ALA A 1 124 ? 6.709 27.995 27.410 0.12 15.42 124 ALA A O 2
ATOM 2686 N N . VAL A 1 125 ? 8.635 26.855 26.979 0.12 15.77 125 VAL A N 2
ATOM 2687 C CA . VAL A 1 125 ? 9.474 27.666 27.896 0.12 17.56 125 VAL A CA 2
ATOM 2688 C C . VAL A 1 125 ? 10.344 28.528 27.018 0.12 18.45 125 VAL A C 2
ATOM 2689 O O . VAL A 1 125 ? 11.088 27.979 26.194 0.12 17.22 125 VAL A O 2
ATOM 2693 N N . LYS A 1 126 ? 10.265 29.862 27.175 0.12 19.45 126 LYS A N 2
ATOM 2694 C CA . LYS A 1 126 ? 11.076 30.780 26.366 0.12 19.42 126 LYS A CA 2
ATOM 2695 C C . LYS A 1 126 ? 12.536 30.698 26.846 0.12 18.86 126 LYS A C 2
ATOM 2696 O O . LYS A 1 126 ? 12.798 30.532 28.070 0.12 16.81 126 LYS A O 2
ATOM 2702 N N . VAL A 1 127 ? 13.467 30.811 25.905 0.12 17.42 127 VAL A N 2
ATOM 2703 C CA . VAL A 1 127 ? 14.902 30.809 26.256 0.12 18.97 127 VAL A CA 2
ATOM 2704 C C . VAL A 1 127 ? 15.498 32.061 25.562 0.12 19.66 127 VAL A C 2
ATOM 2705 O O . VAL A 1 127 ? 15.338 32.225 24.355 0.12 17.22 127 VAL A O 2
ATOM 2709 N N . GLU A 1 128 ? 16.204 32.920 26.303 0.12 18.70 128 GLU A N 2
ATOM 2710 C CA . GLU A 1 128 ? 16.756 34.129 25.696 0.12 22.47 128 GLU A CA 2
ATOM 2711 C C . GLU A 1 128 ? 17.758 33.729 24.632 0.12 21.19 128 GLU A C 2
ATOM 2712 O O . GLU A 1 128 ? 18.534 32.797 24.847 0.12 20.76 128 GLU A O 2
ATOM 2718 N N . VAL A 1 129 ? 17.729 34.404 23.484 0.12 19.37 129 VAL A N 2
ATOM 2719 C CA . VAL A 1 129 ? 18.648 34.080 22.403 0.12 20.04 129 VAL A CA 2
ATOM 2720 C C . VAL A 1 129 ? 19.986 34.733 22.673 0.12 19.09 129 VAL A C 2
ATOM 2721 O O . VAL A 1 129 ? 20.064 35.886 23.100 0.12 19.34 129 VAL A O 2
ATOM 2725 N N . THR A 1 130 ? 21.034 33.982 22.439 0.12 17.78 130 THR A N 2
ATOM 2726 C CA . THR A 1 130 ? 22.388 34.511 22.688 0.12 17.98 130 THR A CA 2
ATOM 2727 C C . THR A 1 130 ? 22.762 35.480 21.566 0.12 18.52 130 THR A C 2
ATOM 2728 O O . THR A 1 130 ? 22.035 35.633 20.575 0.12 15.64 130 THR A O 2
ATOM 2732 N N . GLU A 1 131 ? 23.915 36.127 21.712 0.12 16.49 131 GLU A N 2
ATOM 2733 C CA . GLU A 1 131 ? 24.369 37.023 20.636 0.12 18.93 131 GLU A CA 2
ATOM 2734 C C . GLU A 1 131 ? 24.772 36.136 19.427 0.12 18.62 131 GLU A C 2
ATOM 2735 O O . GLU A 1 131 ? 24.610 36.519 18.241 0.12 19.63 131 GLU A O 2
ATOM 2741 N N . ALA A 1 132 ? 25.282 34.939 19.731 0.12 17.29 132 ALA A N 2
ATOM 2742 C CA . ALA A 1 132 ? 25.653 33.964 18.717 0.12 19.57 132 ALA A CA 2
ATOM 2743 C C . ALA A 1 132 ? 24.408 33.696 17.792 0.12 19.91 132 ALA A C 2
ATOM 2744 O O . ALA A 1 132 ? 24.498 33.733 16.557 0.12 18.65 132 ALA A O 2
ATOM 2746 N N . GLU A 1 133 ? 23.268 33.386 18.419 0.12 18.71 133 GLU A N 2
ATOM 2747 C CA . GLU A 1 133 ? 22.025 33.122 17.654 0.12 18.90 133 GLU A CA 2
ATOM 2748 C C . GLU A 1 133 ? 21.534 34.370 16.877 0.12 20.66 133 GLU A C 2
ATOM 2749 O O . GLU A 1 133 ? 21.062 34.296 15.706 0.12 20.15 133 GLU A O 2
ATOM 2755 N N . VAL A 1 134 ? 21.584 35.520 17.536 0.12 21.40 134 VAL A N 2
ATOM 2756 C CA . VAL A 1 134 ? 21.154 36.742 16.845 0.12 25.60 134 VAL A CA 2
ATOM 2757 C C . VAL A 1 134 ? 21.978 37.047 15.581 0.12 27.80 134 VAL A C 2
ATOM 2758 O O . VAL A 1 134 ? 21.438 37.620 14.604 0.12 25.25 134 VAL A O 2
ATOM 2762 N N . GLU A 1 135 ? 23.260 36.670 15.587 0.12 29.49 135 GLU A N 2
ATOM 2763 C CA . GLU A 1 135 ? 24.146 36.900 14.432 0.12 32.57 135 GLU A CA 2
ATOM 2764 C C . GLU A 1 135 ? 23.881 35.887 13.300 0.12 32.76 135 GLU A C 2
ATOM 2765 O O . GLU A 1 135 ? 24.230 36.140 12.140 0.12 29.83 135 GLU A O 2
ATOM 2771 N N . LEU A 1 136 ? 23.255 34.759 13.652 0.12 28.89 136 LEU A N 2
ATOM 2772 C CA . LEU A 1 136 ? 22.939 33.679 12.701 0.12 29.78 136 LEU A CA 2
ATOM 2773 C C . LEU A 1 136 ? 21.589 33.901 12.093 0.12 29.10 136 LEU A C 2
ATOM 2774 O O . LEU A 1 136 ? 21.099 33.072 11.294 0.12 29.02 136 LEU A O 2
ATOM 2779 N N . GLY A 1 137 ? 20.964 34.992 12.504 0.12 25.96 137 GLY A N 2
ATOM 2780 C CA . GLY A 1 137 ? 19.655 35.305 11.989 0.12 26.49 137 GLY A CA 2
ATOM 2781 C C . GLY A 1 137 ? 18.511 34.809 12.838 0.12 26.60 137 GLY A C 2
ATOM 2782 O O . GLY A 1 137 ? 17.354 34.924 12.413 0.12 26.28 137 GLY A O 2
ATOM 2783 N N . PHE A 1 138 ? 18.801 34.289 14.039 0.12 22.61 138 PHE A N 2
ATOM 2784 C CA . PHE A 1 138 ? 17.746 33.769 14.924 0.12 22.98 138 PHE A CA 2
ATOM 2785 C C . PHE A 1 138 ? 17.262 34.882 15.850 0.12 25.60 138 PHE A C 2
ATOM 2786 O O . PHE A 1 138 ? 18.040 35.776 16.263 0.12 25.48 138 PHE A O 2
ATOM 2794 N N . LYS A 1 139 ? 15.969 34.892 16.164 0.12 21.29 139 LYS A N 2
ATOM 2795 C CA . LYS A 1 139 ? 15.475 35.960 17.009 0.12 24.10 139 LYS A CA 2
ATOM 2796 C C . LYS A 1 139 ? 14.554 35.505 18.137 0.12 20.96 139 LYS A C 2
ATOM 2797 O O . LYS A 1 139 ? 14.012 36.336 18.898 0.12 18.23 139 LYS A O 2
ATOM 2803 N N . GLY A 1 140 ? 14.419 34.184 18.273 0.12 18.00 140 GLY A N 2
ATOM 2804 C CA . GLY A 1 140 ? 13.584 33.615 19.328 0.12 15.62 140 GLY A CA 2
ATOM 2805 C C . GLY A 1 140 ? 13.892 32.113 19.500 0.12 13.96 140 GLY A C 2
ATOM 2806 O O . GLY A 1 140 ? 14.407 31.449 18.600 0.12 13.62 140 GLY A O 2
ATOM 2807 N N . LYS A 1 141 ? 13.555 31.566 20.674 0.12 14.36 141 LYS A N 2
ATOM 2808 C CA . LYS A 1 141 ? 13.852 30.160 20.947 0.12 12.84 141 LYS A CA 2
ATOM 2809 C C . LYS A 1 141 ? 13.039 29.607 22.128 0.12 12.71 141 LYS A C 2
ATOM 2810 O O . LYS A 1 141 ? 12.960 30.241 23.170 0.12 13.76 141 LYS A O 2
ATOM 2816 N N . VAL A 1 142 ? 12.408 28.452 21.949 0.12 11.74 142 VAL A N 2
ATOM 2817 C CA . VAL A 1 142 ? 11.714 27.861 23.093 0.12 11.87 142 VAL A CA 2
ATOM 2818 C C . VAL A 1 142 ? 12.083 26.389 23.176 0.12 14.08 142 VAL A C 2
ATOM 2819 O O . VAL A 1 142 ? 12.724 25.853 22.256 0.12 12.92 142 VAL A O 2
ATOM 2823 N N . THR A 1 143 ? 11.702 25.739 24.302 0.12 13.86 143 THR A N 2
ATOM 2824 C CA . THR A 1 143 ? 11.880 24.310 24.450 0.12 13.72 143 THR A CA 2
ATOM 2825 C C . THR A 1 143 ? 10.505 23.820 24.913 0.12 14.14 143 THR A C 2
ATOM 2826 O O . THR A 1 143 ? 9.976 24.320 25.891 0.12 13.77 143 THR A O 2
ATOM 2830 N N . ASP A 1 144 ? 9.972 22.816 24.238 0.12 14.34 144 ASP A N 2
ATOM 2831 C CA . ASP A 1 144 ? 8.634 22.369 24.602 0.12 14.90 144 ASP A CA 2
ATOM 2832 C C . ASP A 1 144 ? 8.625 21.315 25.673 0.12 14.23 144 ASP A C 2
ATOM 2833 O O . ASP A 1 144 ? 9.673 20.820 26.113 0.12 13.82 144 ASP A O 2
ATOM 2838 N N . PRO A 1 145 ? 7.430 20.945 26.141 0.12 16.08 145 PRO A N 2
ATOM 2839 C CA . PRO A 1 145 ? 7.410 19.935 27.210 0.12 16.24 145 PRO A CA 2
ATOM 2840 C C . PRO A 1 145 ? 7.778 18.561 26.741 0.12 16.95 145 PRO A C 2
ATOM 2841 O O . PRO A 1 145 ? 7.675 17.604 27.532 0.12 15.60 145 PRO A O 2
ATOM 2845 N N . PHE A 1 146 ? 8.192 18.431 25.467 0.12 15.84 146 PHE A N 2
ATOM 2846 C CA . PHE A 1 146 ? 8.605 17.112 24.941 0.12 14.52 146 PHE A CA 2
ATOM 2847 C C . PHE A 1 146 ? 10.122 17.095 24.701 0.12 16.18 146 PHE A C 2
ATOM 2848 O O . PHE A 1 146 ? 10.658 16.146 24.145 0.12 15.94 146 PHE A O 2
ATOM 2856 N N . GLY A 1 147 ? 10.781 18.157 25.150 0.12 13.99 147 GLY A N 2
ATOM 2857 C CA . GLY A 1 147 ? 12.239 18.212 25.047 0.12 16.40 147 GLY A CA 2
ATOM 2858 C C . GLY A 1 147 ? 12.796 18.700 23.738 0.12 15.56 147 GLY A C 2
ATOM 2859 O O . GLY A 1 147 ? 14.020 18.611 23.510 0.12 16.66 147 GLY A O 2
ATOM 2860 N N . VAL A 1 148 ? 11.930 19.191 22.858 0.12 13.84 148 VAL A N 2
ATOM 2861 C CA . VAL A 1 148 ? 12.417 19.691 21.554 0.12 15.56 148 VAL A CA 2
ATOM 2862 C C . VAL A 1 148 ? 12.700 21.218 21.623 0.12 13.34 148 VAL A C 2
ATOM 2863 O O . VAL A 1 148 ? 11.900 21.949 22.181 0.12 14.07 148 VAL A O 2
ATOM 2867 N N . THR A 1 149 ? 13.828 21.672 21.080 0.12 11.70 149 THR A N 2
ATOM 2868 C CA . THR A 1 149 ? 14.105 23.109 21.074 0.12 12.03 149 THR A CA 2
ATOM 2869 C C . THR A 1 149 ? 13.729 23.617 19.696 0.12 11.99 149 THR A C 2
ATOM 2870 O O . THR A 1 149 ? 14.115 23.023 18.668 0.12 14.51 149 THR A O 2
ATOM 2874 N N . TRP A 1 150 ? 13.032 24.743 19.699 0.12 13.54 150 TRP A N 2
ATOM 2875 C CA . TRP A 1 150 ? 12.575 25.412 18.481 0.12 12.85 150 TRP A CA 2
ATOM 2876 C C . TRP A 1 150 ? 13.190 26.763 18.301 0.12 13.91 150 TRP A C 2
ATOM 2877 O O . TRP A 1 150 ? 12.986 27.678 19.104 0.12 13.45 150 TRP A O 2
ATOM 2888 N N . ILE A 1 151 ? 13.906 26.906 17.196 0.12 12.22 151 ILE A N 2
ATOM 2889 C CA . ILE A 1 151 ? 14.598 28.150 16.850 0.12 13.43 151 ILE A CA 2
ATOM 2890 C C . ILE A 1 151 ? 13.818 28.876 15.747 0.12 14.43 151 ILE A C 2
ATOM 2891 O O . ILE A 1 151 ? 13.512 28.248 14.740 0.12 14.77 151 ILE A O 2
ATOM 2896 N N . PHE A 1 152 ? 13.510 30.163 15.958 0.12 14.94 152 PHE A N 2
ATOM 2897 C CA . PHE A 1 152 ? 12.754 30.987 15.013 0.12 15.74 152 PHE A CA 2
ATOM 2898 C C . PHE A 1 152 ? 13.759 31.844 14.276 0.12 18.52 152 PHE A C 2
ATOM 2899 O O . PHE A 1 152 ? 14.444 32.709 14.857 0.12 16.93 152 PHE A O 2
ATOM 2907 N N . ALA A 1 153 ? 13.865 31.520 12.992 0.12 19.52 153 ALA A N 2
ATOM 2908 C CA . ALA A 1 153 ? 14.807 32.176 12.096 0.12 23.18 153 ALA A CA 2
ATOM 2909 C C . ALA A 1 153 ? 14.059 33.287 11.435 0.12 25.75 153 ALA A C 2
ATOM 2910 O O . ALA A 1 153 ? 13.120 33.071 10.633 0.12 22.09 153 ALA A O 2
ATOM 2912 N N . GLU A 1 154 ? 14.469 34.484 11.811 0.12 28.07 154 GLU A N 2
ATOM 2913 C CA . GLU A 1 154 ? 13.888 35.688 11.287 0.12 33.03 154 GLU A CA 2
ATOM 2914 C C . GLU A 1 154 ? 15.006 36.419 10.497 0.12 34.83 154 GLU A C 2
ATOM 2915 O O . GLU A 1 154 ? 16.077 35.826 10.183 0.12 34.20 154 GLU A O 2
ATOM 2921 N N . VAL B 1 22 ? 1.996 32.780 10.424 0.12 30.38 22 VAL B N 2
ATOM 2922 C CA . VAL B 1 22 ? 2.371 31.806 9.314 0.12 30.35 22 VAL B CA 2
ATOM 2923 C C . VAL B 1 22 ? 3.879 31.483 9.392 0.12 25.49 22 VAL B C 2
ATOM 2924 O O . VAL B 1 22 ? 4.691 32.363 9.711 0.12 27.75 22 VAL B O 2
ATOM 2928 N N . PHE B 1 23 ? 4.249 30.226 9.180 0.12 22.81 23 PHE B N 2
ATOM 2929 C CA . PHE B 1 23 ? 5.666 29.847 9.174 0.12 19.90 23 PHE B CA 2
ATOM 2930 C C . PHE B 1 23 ? 6.091 29.572 7.755 0.12 21.31 23 PHE B C 2
ATOM 2931 O O . PHE B 1 23 ? 5.471 28.728 7.092 0.12 20.48 23 PHE B O 2
ATOM 2939 N N . THR B 1 24 ? 7.136 30.268 7.330 0.12 18.39 24 THR B N 2
ATOM 2940 C CA . THR B 1 24 ? 7.675 30.216 5.960 0.12 18.45 24 THR B CA 2
ATOM 2941 C C . THR B 1 24 ? 8.488 28.993 5.703 0.12 19.07 24 THR B C 2
ATOM 2942 O O . THR B 1 24 ? 8.425 28.438 4.575 0.12 16.04 24 THR B O 2
ATOM 2946 N N . GLU B 1 25 ? 9.266 28.546 6.710 0.12 16.49 25 GLU B N 2
ATOM 2947 C CA . GLU B 1 25 ? 10.094 27.322 6.476 0.12 19.02 25 GLU B CA 2
ATOM 2948 C C . GLU B 1 25 ? 10.112 26.513 7.783 0.12 17.60 25 GLU B C 2
ATOM 2949 O O . GLU B 1 25 ? 9.836 27.077 8.837 0.12 16.07 25 GLU B O 2
ATOM 2955 N N . PHE B 1 26 ? 10.407 25.223 7.668 0.12 15.96 26 PHE B N 2
ATOM 2956 C CA . PHE B 1 26 ? 10.478 24.291 8.833 0.12 15.90 26 PHE B CA 2
ATOM 2957 C C . PHE B 1 26 ? 11.572 23.291 8.450 0.12 16.20 26 PHE B C 2
ATOM 2958 O O . PHE B 1 26 ? 11.43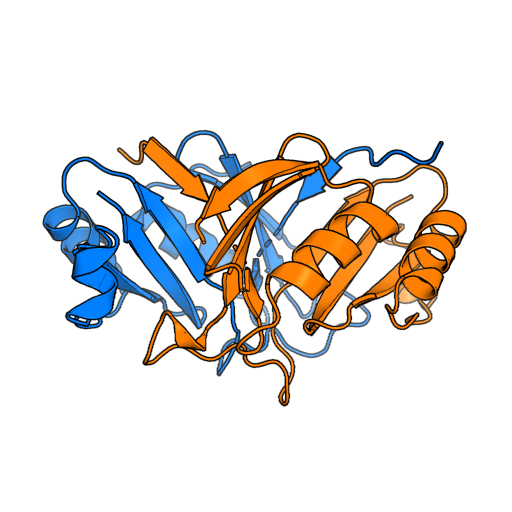0 22.522 7.483 0.12 16.39 26 PHE B O 2
ATOM 2966 N N . LYS B 1 27 ? 12.695 23.354 9.154 0.12 16.86 27 LYS B N 2
ATOM 2967 C CA . LYS B 1 27 ? 13.858 22.499 8.864 0.12 18.39 27 LYS B CA 2
ATOM 2968 C C . LYS B 1 27 ? 14.498 21.932 10.161 0.12 16.82 27 LYS B C 2
ATOM 2969 O O . LYS B 1 27 ? 14.697 22.684 11.125 0.12 16.53 27 LYS B O 2
ATOM 2975 N N . GLN B 1 28 ? 14.809 20.639 10.180 0.12 15.76 28 GLN B N 2
ATOM 2976 C CA . GLN B 1 28 ? 15.466 20.092 11.352 0.12 13.14 28 GLN B CA 2
ATOM 2977 C C . GLN B 1 28 ? 16.956 20.489 11.302 0.12 13.32 28 GLN B C 2
ATOM 2978 O O . GLN B 1 28 ? 17.577 20.520 10.247 0.12 15.16 28 GLN B O 2
ATOM 2992 N N . LEU B 1 30 ? 20.600 19.356 12.699 0.12 12.69 30 LEU B N 2
ATOM 2993 C CA . LEU B 1 30 ? 21.365 18.260 13.334 0.12 12.74 30 LEU B CA 2
ATOM 2994 C C . LEU B 1 30 ? 22.632 18.927 13.904 0.12 14.00 30 LEU B C 2
ATOM 2995 O O . LEU B 1 30 ? 23.454 19.489 13.124 0.12 12.78 30 LEU B O 2
ATOM 3000 N N . LEU B 1 31 ? 22.787 18.831 15.220 0.12 13.30 31 LEU B N 2
ATOM 3001 C CA . LEU B 1 31 ? 23.930 19.478 15.878 0.12 14.08 31 LEU B CA 2
ATOM 3002 C C . LEU B 1 31 ? 25.102 18.493 15.927 0.12 12.94 31 LEU B C 2
ATOM 3003 O O . LEU B 1 31 ? 24.921 17.342 16.350 0.12 13.01 31 LEU B O 2
ATOM 3008 N N . VAL B 1 32 ? 26.271 18.961 15.502 0.12 13.58 32 VAL B N 2
ATOM 3009 C CA . VAL B 1 32 ? 27.445 18.100 15.533 0.12 12.06 32 VAL B CA 2
ATOM 3010 C C . VAL B 1 32 ? 28.596 18.895 16.183 0.12 14.08 32 VAL B C 2
ATOM 3011 O O . VAL B 1 32 ? 28.536 20.136 16.371 0.12 13.89 32 VAL B O 2
ATOM 3015 N N . GLU B 1 33 ? 29.621 18.119 16.496 0.12 13.66 33 GLU B N 2
ATOM 3016 C CA . GLU B 1 33 ? 30.850 18.597 17.124 0.12 15.93 33 GLU B CA 2
ATOM 3017 C C . GLU B 1 33 ? 31.499 19.799 16.419 0.12 17.01 33 GLU B C 2
ATOM 3018 O O . GLU B 1 33 ? 31.381 20.003 15.222 0.12 15.51 33 GLU B O 2
ATOM 3024 N N . ALA B 1 34 ? 32.244 20.592 17.184 0.12 15.67 34 ALA B N 2
ATOM 3025 C CA . ALA B 1 34 ? 32.942 21.750 16.626 0.12 16.70 34 ALA B CA 2
ATOM 3026 C C . ALA B 1 34 ? 33.908 21.322 15.476 0.12 18.95 34 ALA B C 2
ATOM 3027 O O . ALA B 1 34 ? 34.594 20.284 15.573 0.12 19.80 34 ALA B O 2
ATOM 3029 N N . GLN B 1 35 ? 33.943 22.125 14.415 0.12 17.97 35 GLN B N 2
ATOM 3030 C CA . GLN B 1 35 ? 34.808 21.844 13.251 0.12 18.59 35 GLN B CA 2
ATOM 3031 C C . GLN B 1 35 ? 34.368 20.569 12.447 0.12 19.96 35 GLN B C 2
ATOM 3032 O O . GLN B 1 35 ? 34.968 20.282 11.415 0.12 17.23 35 GLN B O 2
ATOM 3038 N N . LYS B 1 36 ? 33.369 19.810 12.916 0.12 15.67 36 LYS B N 2
ATOM 3039 C CA . LYS B 1 36 ? 33.030 18.575 12.208 0.12 18.48 36 LYS B CA 2
ATOM 3040 C C . LYS B 1 36 ? 31.931 18.671 11.176 0.12 15.49 36 LYS B C 2
ATOM 3041 O O . LYS B 1 36 ? 31.469 17.644 10.708 0.12 16.60 36 LYS B O 2
ATOM 3047 N N . VAL B 1 37 ? 31.484 19.874 10.820 0.12 15.24 37 VAL B N 2
ATOM 3048 C CA . VAL B 1 37 ? 30.409 19.917 9.798 0.12 16.13 37 VAL B CA 2
ATOM 3049 C C . VAL B 1 37 ? 30.903 19.346 8.465 0.12 15.46 37 VAL B C 2
ATOM 3050 O O . VAL B 1 37 ? 30.246 18.508 7.845 0.12 14.84 37 VAL B O 2
ATOM 3054 N N . GLY B 1 38 ? 32.076 19.796 8.015 0.12 14.72 38 GLY B N 2
ATOM 3055 C CA . GLY B 1 38 ? 32.585 19.249 6.738 0.12 16.97 38 GLY B CA 2
ATOM 3056 C C . GLY B 1 38 ? 32.599 17.725 6.744 0.12 15.89 38 GLY B C 2
ATOM 3057 O O . GLY B 1 38 ? 32.255 17.091 5.747 0.12 17.79 38 GLY B O 2
ATOM 3058 N N . ASP B 1 39 ? 33.000 17.119 7.869 0.12 17.56 39 ASP B N 2
ATOM 3059 C CA . ASP B 1 39 ? 33.064 15.671 7.955 0.12 18.80 39 ASP B CA 2
ATOM 3060 C C . ASP B 1 39 ? 31.652 15.079 7.811 0.12 17.70 39 ASP B C 2
ATOM 3061 O O . ASP B 1 39 ? 31.398 14.140 7.036 0.12 15.56 39 ASP B O 2
ATOM 3066 N N . ALA B 1 40 ? 30.707 15.630 8.565 0.12 17.45 40 ALA B N 2
ATOM 3067 C CA . ALA B 1 40 ? 29.341 15.090 8.467 0.12 15.88 40 ALA B CA 2
ATOM 3068 C C . ALA B 1 40 ? 28.802 15.207 7.026 0.12 16.82 40 ALA B C 2
ATOM 3069 O O . ALA B 1 40 ? 28.079 14.308 6.563 0.12 16.16 40 ALA B O 2
ATOM 3071 N N . VAL B 1 41 ? 29.099 16.314 6.348 0.12 13.82 41 VAL B N 2
ATOM 3072 C CA . VAL B 1 41 ? 28.636 16.477 4.955 0.12 16.52 41 VAL B CA 2
ATOM 3073 C C . VAL B 1 41 ? 29.278 15.394 4.114 0.12 16.07 41 VAL B C 2
ATOM 3074 O O . VAL B 1 41 ? 28.607 14.723 3.340 0.12 15.83 41 VAL B O 2
ATOM 3078 N N . THR B 1 42 ? 30.599 15.211 4.256 0.12 16.57 42 THR B N 2
ATOM 3079 C CA . THR B 1 42 ? 31.225 14.188 3.453 0.12 17.78 42 THR B CA 2
ATOM 3080 C C . THR B 1 42 ? 30.581 12.842 3.738 0.12 17.99 42 THR B C 2
ATOM 3081 O O . THR B 1 42 ? 30.295 12.087 2.799 0.12 18.34 42 THR B O 2
ATOM 3085 N N . PHE B 1 43 ? 30.291 12.566 5.018 0.12 16.30 43 PHE B N 2
ATOM 3086 C CA . PHE B 1 43 ? 29.692 11.315 5.398 0.12 15.54 43 PHE B CA 2
ATOM 3087 C C . PHE B 1 43 ? 28.269 11.144 4.897 0.12 15.09 43 PHE B C 2
ATOM 3088 O O . PHE B 1 43 ? 27.842 10.025 4.589 0.12 15.66 43 PHE B O 2
ATOM 3096 N N . TYR B 1 44 ? 27.496 12.239 4.921 0.12 14.03 44 TYR B N 2
ATOM 3097 C CA . TYR B 1 44 ? 26.104 12.130 4.484 0.12 14.28 44 TYR B CA 2
ATOM 3098 C C . TYR B 1 44 ? 26.011 11.909 2.972 0.12 15.32 44 TYR B C 2
ATOM 3099 O O . TYR B 1 44 ? 25.149 11.165 2.504 0.12 15.22 44 TYR B O 2
ATOM 3108 N N . LYS B 1 45 ? 26.916 12.524 2.223 0.12 15.59 45 LYS B N 2
ATOM 3109 C CA . LYS B 1 45 ? 26.927 12.290 0.770 0.12 16.71 45 LYS B CA 2
ATOM 3110 C C . LYS B 1 45 ? 27.292 10.842 0.482 0.12 18.36 45 LYS B C 2
ATOM 3111 O O . LYS B 1 45 ? 26.722 10.205 -0.415 0.12 17.31 45 LYS B O 2
ATOM 3117 N N . SER B 1 46 ? 28.287 10.356 1.216 0.12 16.94 46 SER B N 2
ATOM 3118 C CA . SER B 1 46 ? 28.747 9.005 0.990 0.12 18.86 46 SER B CA 2
ATOM 3119 C C . SER B 1 46 ? 27.756 7.901 1.302 0.12 18.05 46 SER B C 2
ATOM 3120 O O . SER B 1 46 ? 27.508 7.066 0.452 0.12 16.76 46 SER B O 2
ATOM 3123 N N . ALA B 1 47 ? 27.191 7.922 2.512 0.12 16.42 47 ALA B N 2
ATOM 3124 C CA . ALA B 1 47 ? 26.268 6.905 2.986 0.12 16.35 47 ALA B CA 2
ATOM 3125 C C . ALA B 1 47 ? 24.888 6.891 2.331 0.12 18.16 47 ALA B C 2
ATOM 3126 O O . ALA B 1 47 ? 24.305 5.823 2.050 0.12 17.61 47 ALA B O 2
ATOM 3128 N N . PHE B 1 48 ? 24.392 8.095 2.045 0.12 17.03 48 PHE B N 2
ATOM 3129 C CA . PHE B 1 48 ? 23.042 8.237 1.523 0.12 18.38 48 PHE B CA 2
ATOM 3130 C C . PHE B 1 48 ? 22.906 8.994 0.209 0.12 18.32 48 PHE B C 2
ATOM 3131 O O . PHE B 1 48 ? 21.801 9.086 -0.334 0.12 18.09 48 PHE B O 2
ATOM 3139 N N . GLY B 1 49 ? 23.986 9.549 -0.301 0.12 18.99 49 GLY B N 2
ATOM 3140 C CA . GLY B 1 49 ? 23.860 10.314 -1.534 0.12 18.56 49 GLY B CA 2
ATOM 3141 C C . GLY B 1 49 ? 23.134 11.635 -1.303 0.12 19.49 49 GLY B C 2
ATOM 3142 O O . GLY B 1 49 ? 22.493 12.199 -2.242 0.12 18.45 49 GLY B O 2
ATOM 3143 N N . ALA B 1 50 ? 23.207 12.122 -0.062 0.12 16.20 50 ALA B N 2
ATOM 3144 C CA . ALA B 1 50 ? 22.648 13.436 0.263 0.12 16.51 50 ALA B CA 2
ATOM 3145 C C . ALA B 1 50 ? 23.314 14.413 -0.692 0.12 18.45 50 ALA B C 2
ATOM 3146 O O . ALA B 1 50 ? 24.462 14.189 -1.158 0.12 17.49 50 ALA B O 2
ATOM 3148 N N . ILE B 1 51 ? 22.628 15.510 -0.945 0.12 15.99 51 ILE B N 2
ATOM 3149 C CA . ILE B 1 51 ? 23.100 16.566 -1.828 0.12 19.68 51 ILE B CA 2
ATOM 3150 C C . ILE B 1 51 ? 23.266 17.912 -1.100 0.12 19.22 51 ILE B C 2
ATOM 3151 O O . ILE B 1 51 ? 22.336 18.422 -0.463 0.12 17.91 51 ILE B O 2
ATOM 3156 N N . GLU B 1 52 ? 24.450 18.500 -1.188 0.12 19.11 52 GLU B N 2
ATOM 3157 C CA . GLU B 1 52 ? 24.691 19.779 -0.528 0.12 21.21 52 GLU B CA 2
ATOM 3158 C C . GLU B 1 52 ? 24.132 20.969 -1.350 0.12 23.99 52 GLU B C 2
ATOM 3159 O O . GLU B 1 52 ? 24.710 21.363 -2.379 0.12 21.50 52 GLU B O 2
ATOM 3165 N N . SER B 1 53 ? 23.016 21.539 -0.896 0.12 21.54 53 SER B N 2
ATOM 3166 C CA . SER B 1 53 ? 22.385 22.644 -1.611 0.12 25.82 53 SER B CA 2
ATOM 3167 C C . SER B 1 53 ? 23.170 23.954 -1.442 0.12 27.64 53 SER B C 2
ATOM 3168 O O . SER B 1 53 ? 22.868 24.966 -2.083 0.12 28.33 53 SER B O 2
ATOM 3171 N N . GLY B 1 54 ? 24.171 23.908 -0.564 0.12 28.87 54 GLY B N 2
ATOM 3172 C CA . GLY B 1 54 ? 25.057 25.027 -0.255 0.12 30.49 54 GLY B CA 2
ATOM 3173 C C . GLY B 1 54 ? 25.482 24.926 1.232 0.12 32.20 54 GLY B C 2
ATOM 3174 O O . GLY B 1 54 ? 24.894 24.131 1.988 0.12 28.70 54 GLY B O 2
ATOM 3175 N N . HIS B 1 55 ? 26.478 25.716 1.652 0.12 32.05 55 HIS B N 2
ATOM 3176 C CA . HIS B 1 55 ? 26.935 25.722 3.054 0.12 33.80 55 HIS B CA 2
ATOM 3177 C C . HIS B 1 55 ? 27.389 27.115 3.444 0.12 34.79 55 HIS B C 2
ATOM 3178 O O . HIS B 1 55 ? 27.169 28.061 2.691 0.12 33.32 55 HIS B O 2
ATOM 3185 N N . SER B 1 56 ? 27.984 27.249 4.632 0.12 35.49 56 SER B N 2
ATOM 3186 C CA . SER B 1 56 ? 28.549 28.533 5.076 0.12 37.14 56 SER B CA 2
ATOM 3187 C C . SER B 1 56 ? 29.676 28.296 6.083 0.12 38.32 56 SER B C 2
ATOM 3188 O O . SER B 1 56 ? 29.538 27.493 7.002 0.12 34.87 56 SER B O 2
ATOM 3191 N N . LEU B 1 57 ? 30.797 28.990 5.892 0.12 38.62 57 LEU B N 2
ATOM 3192 C CA . LEU B 1 57 ? 31.953 28.801 6.758 0.12 41.48 57 LEU B CA 2
ATOM 3193 C C . LEU B 1 57 ? 32.324 29.922 7.728 0.12 41.12 57 LEU B C 2
ATOM 3194 O O . LEU B 1 57 ? 33.225 29.731 8.550 0.12 39.81 57 LEU B O 2
ATOM 3199 N N . HIS B 1 69 ? 36.999 25.238 7.879 0.12 40.06 69 HIS B N 2
ATOM 3200 C CA . HIS B 1 69 ? 35.923 24.486 8.540 0.12 39.54 69 HIS B CA 2
ATOM 3201 C C . HIS B 1 69 ? 34.570 25.059 8.153 0.12 36.84 69 HIS B C 2
ATOM 3202 O O . HIS B 1 69 ? 34.435 26.246 7.906 0.12 36.17 69 HIS B O 2
ATOM 3209 N N . VAL B 1 70 ? 33.565 24.196 8.134 0.12 34.16 70 VAL B N 2
ATOM 3210 C CA . VAL B 1 70 ? 32.202 24.575 7.762 0.12 29.69 70 VAL B CA 2
ATOM 3211 C C . VAL B 1 70 ? 31.380 24.816 9.012 0.12 28.04 70 VAL B C 2
ATOM 3212 O O . VAL B 1 70 ? 31.418 24.028 9.949 0.12 27.31 70 VAL B O 2
ATOM 3216 N N . LEU B 1 71 ? 30.617 25.889 9.036 0.12 25.61 71 LEU B N 2
ATOM 3217 C CA . LEU B 1 71 ? 29.814 26.152 10.205 0.12 25.64 71 LEU B CA 2
ATOM 3218 C C . LEU B 1 71 ? 28.424 25.512 10.085 0.12 22.19 71 LEU B C 2
ATOM 3219 O O . LEU B 1 71 ? 27.800 25.191 11.093 0.12 18.78 71 LEU B O 2
ATOM 3224 N N . SER B 1 72 ? 27.928 25.378 8.856 0.12 18.85 72 SER B N 2
ATOM 3225 C CA . SER B 1 72 ? 26.594 24.785 8.690 0.12 18.75 72 SER B CA 2
ATOM 3226 C C . SER B 1 72 ? 26.358 24.589 7.221 0.12 17.50 72 SER B C 2
ATOM 3227 O O . SER B 1 72 ? 26.825 25.410 6.400 0.12 17.90 72 SER B O 2
ATOM 3230 N N . SER B 1 73 ? 25.705 23.485 6.863 0.12 17.43 73 SER B N 2
ATOM 3231 C CA . SER B 1 73 ? 25.421 23.238 5.442 0.12 16.76 73 SER B CA 2
ATOM 3232 C C . SER B 1 73 ? 24.101 22.538 5.370 0.12 16.88 73 SER B C 2
ATOM 3233 O O . SER B 1 73 ? 23.823 21.737 6.242 0.12 15.41 73 SER B O 2
ATOM 3236 N N . GLU B 1 74 ? 23.265 22.870 4.375 0.12 15.01 74 GLU B N 2
ATOM 3237 C CA . GLU B 1 74 ? 21.970 22.206 4.262 0.12 16.71 74 GLU B CA 2
ATOM 3238 C C . GLU B 1 74 ? 22.084 21.073 3.242 0.12 16.27 74 GLU B C 2
ATOM 3239 O O . GLU B 1 74 ? 22.664 21.276 2.155 0.12 17.26 74 GLU B O 2
ATOM 3245 N N . LEU B 1 75 ? 21.530 19.905 3.570 0.12 14.70 75 LEU B N 2
ATOM 3246 C CA . LEU B 1 75 ? 21.589 18.726 2.729 0.12 15.57 75 LEU B CA 2
ATOM 3247 C C . LEU B 1 75 ? 20.161 18.377 2.277 0.12 17.24 75 LEU B C 2
ATOM 3248 O O . LEU B 1 75 ? 19.182 18.575 3.033 0.12 14.90 75 LEU B O 2
ATOM 3253 N N . ASN B 1 76 ? 20.082 17.842 1.051 0.12 16.83 76 ASN B N 2
ATOM 3254 C CA . ASN B 1 76 ? 18.840 17.408 0.414 0.12 16.73 76 ASN B CA 2
ATOM 3255 C C . ASN B 1 76 ? 18.877 15.885 0.245 0.12 18.35 76 ASN B C 2
ATOM 3256 O O . ASN B 1 76 ? 19.862 15.322 -0.278 0.12 17.51 76 ASN B O 2
ATOM 3261 N N . LEU B 1 77 ? 17.791 15.220 0.609 0.12 14.85 77 LEU B N 2
ATOM 3262 C CA . LEU B 1 77 ? 17.759 13.781 0.534 0.12 16.61 77 LEU B CA 2
ATOM 3263 C C . LEU B 1 77 ? 16.329 13.338 0.417 0.12 17.83 77 LEU B C 2
ATOM 3264 O O . LEU B 1 77 ? 15.493 13.619 1.289 0.12 15.38 77 LEU B O 2
ATOM 3269 N N . ALA B 1 78 ? 16.067 12.648 -0.675 0.12 16.83 78 ALA B N 2
ATOM 3270 C CA . ALA B 1 78 ? 14.750 12.063 -0.945 0.12 18.19 78 ALA B CA 2
ATOM 3271 C C . ALA B 1 78 ? 13.604 13.020 -0.732 0.12 16.83 78 ALA B C 2
ATOM 3272 O O . ALA B 1 78 ? 12.585 12.657 -0.095 0.12 17.31 78 ALA B O 2
ATOM 3274 N N . GLY B 1 79 ? 13.767 14.241 -1.239 0.12 13.05 79 GLY B N 2
ATOM 3275 C CA . GLY B 1 79 ? 12.717 15.233 -1.126 0.12 16.16 79 GLY B CA 2
ATOM 3276 C C . GLY B 1 79 ? 12.560 15.967 0.180 0.12 15.58 79 GLY B C 2
ATOM 3277 O O . GLY B 1 79 ? 11.629 16.816 0.268 0.12 16.92 79 GLY B O 2
ATOM 3278 N N . SER B 1 80 ? 13.359 15.602 1.198 0.12 13.08 80 SER B N 2
ATOM 3279 C CA . SER B 1 80 ? 13.334 16.324 2.518 0.12 16.51 80 SER B CA 2
ATOM 3280 C C . SER B 1 80 ? 14.716 16.959 2.619 0.12 16.27 80 SER B C 2
ATOM 3281 O O . SER B 1 80 ? 15.626 16.514 1.912 0.12 15.04 80 SER B O 2
ATOM 3284 N N . SER B 1 81 ? 14.870 18.017 3.422 0.12 17.54 81 SER B N 2
ATOM 3285 C CA . SER B 1 81 ? 16.198 18.654 3.566 0.12 16.45 81 SER B CA 2
ATOM 3286 C C . SER B 1 81 ? 16.421 19.014 5.044 0.12 17.03 81 SER B C 2
ATOM 3287 O O . SER B 1 81 ? 15.466 19.467 5.706 0.12 14.82 81 SER B O 2
ATOM 3290 N N . PHE B 1 82 ? 17.655 18.809 5.531 0.12 16.35 82 PHE B N 2
ATOM 3291 C CA . PHE B 1 82 ? 18.000 19.125 6.948 0.12 14.83 82 PHE B CA 2
ATOM 3292 C C . PHE B 1 82 ? 19.260 19.956 6.969 0.12 14.40 82 PHE B C 2
ATOM 3293 O O . PHE B 1 82 ? 19.897 20.156 5.921 0.12 13.10 82 PHE B O 2
ATOM 3301 N N . VAL B 1 83 ? 19.616 20.498 8.134 0.12 14.16 83 VAL B N 2
ATOM 3302 C CA . VAL B 1 83 ? 20.784 21.348 8.155 0.12 11.67 83 VAL B CA 2
ATOM 3303 C C . VAL B 1 83 ? 21.718 20.899 9.263 0.12 13.34 83 VAL B C 2
ATOM 3304 O O . VAL B 1 83 ? 21.312 20.729 10.386 0.12 14.94 83 VAL B O 2
ATOM 3308 N N . VAL B 1 84 ? 22.968 20.666 8.893 0.12 12.96 84 VAL B N 2
ATOM 3309 C CA . VAL B 1 84 ? 23.972 20.220 9.863 0.12 12.63 84 VAL B CA 2
ATOM 3310 C C . VAL B 1 84 ? 24.609 21.499 10.399 0.12 11.99 84 VAL B C 2
ATOM 3311 O O . VAL B 1 84 ? 25.031 22.346 9.614 0.12 12.55 84 VAL B O 2
ATOM 3315 N N . CYS B 1 85 ? 24.698 21.616 11.719 0.12 12.54 85 CYS B N 2
ATOM 3316 C CA . CYS B 1 85 ? 25.233 22.836 12.324 0.12 13.11 85 CYS B CA 2
ATOM 3317 C C . CYS B 1 85 ? 26.323 22.554 13.347 0.12 14.25 85 CYS B C 2
ATOM 3318 O O . CYS B 1 85 ? 26.222 21.577 14.107 0.12 14.53 85 CYS B O 2
ATOM 3321 N N . ASP B 1 86 ? 27.326 23.437 13.364 0.12 13.06 86 ASP B N 2
ATOM 3322 C CA . ASP B 1 86 ? 28.476 23.283 14.316 0.12 14.84 86 ASP B CA 2
ATOM 3323 C C . ASP B 1 86 ? 28.000 23.762 15.698 0.12 13.20 86 ASP B C 2
ATOM 3324 O O . ASP B 1 86 ? 27.737 24.961 15.877 0.12 15.29 86 ASP B O 2
ATOM 3329 N N . VAL B 1 87 ? 27.942 22.858 16.671 0.12 13.35 87 VAL B N 2
ATOM 3330 C CA . VAL B 1 87 ? 27.422 23.226 17.988 0.12 12.78 87 VAL B CA 2
ATOM 3331 C C . VAL B 1 87 ? 28.264 24.327 18.643 0.12 14.08 87 VAL B C 2
ATOM 3332 O O . VAL B 1 87 ? 27.767 25.021 19.525 0.12 13.58 87 VAL B O 2
ATOM 3336 N N . SER B 1 88 ? 29.514 24.510 18.205 0.12 15.01 88 SER B N 2
ATOM 3337 C CA . SER B 1 88 ? 30.330 25.590 18.811 0.12 15.12 88 SER B CA 2
ATOM 3338 C C . SER B 1 88 ? 29.863 26.983 18.361 0.12 16.96 88 SER B C 2
ATOM 3339 O O . SER B 1 88 ? 30.304 28.009 18.871 0.12 15.12 88 SER B O 2
ATOM 3342 N N . SER B 1 89 ? 28.988 27.040 17.360 0.12 15.68 89 SER B N 2
ATOM 3343 C CA . SER B 1 89 ? 28.426 28.325 16.940 0.12 18.33 89 SER B CA 2
ATOM 3344 C C . SER B 1 89 ? 27.088 28.580 17.651 0.12 17.45 89 SER B C 2
ATOM 3345 O O . SER B 1 89 ? 26.442 29.618 17.399 0.12 17.70 89 SER B O 2
ATOM 3348 N N . LEU B 1 90 ? 26.688 27.644 18.516 0.12 16.38 90 LEU B N 2
ATOM 3349 C CA . LEU B 1 90 ? 25.387 27.695 19.211 0.12 16.17 90 LEU B CA 2
ATOM 3350 C C . LEU B 1 90 ? 25.558 27.421 20.712 0.12 16.45 90 LEU B C 2
ATOM 3351 O O . LEU B 1 90 ? 25.063 26.432 21.257 0.12 14.49 90 LEU B O 2
ATOM 3356 N N . PRO B 1 91 ? 26.265 28.335 21.405 0.12 15.91 91 PRO B N 2
ATOM 3357 C CA . PRO B 1 91 ? 26.469 28.126 22.844 0.12 16.45 91 PRO B CA 2
ATOM 3358 C C . PRO B 1 91 ? 25.177 27.895 23.583 0.12 17.14 91 PRO B C 2
ATOM 3359 O O . PRO B 1 91 ? 24.178 28.582 23.336 0.12 17.84 91 PRO B O 2
ATOM 3363 N N . GLY B 1 92 ? 25.187 26.913 24.491 0.12 15.98 92 GLY B N 2
ATOM 3364 C CA . GLY B 1 92 ? 23.984 26.604 25.236 0.12 16.46 92 GLY B CA 2
ATOM 3365 C C . GLY B 1 92 ? 23.281 25.385 24.659 0.12 17.28 92 GLY B C 2
ATOM 3366 O O . GLY B 1 92 ? 22.359 24.890 25.284 0.12 17.85 92 GLY B O 2
ATOM 3367 N N . PHE B 1 93 ? 23.696 24.926 23.475 0.12 15.80 93 PHE B N 2
ATOM 3368 C CA . PHE B 1 93 ? 23.122 23.728 22.867 0.12 16.19 93 PHE B CA 2
ATOM 3369 C C . PHE B 1 93 ? 24.056 22.568 23.093 0.12 17.22 93 PHE B C 2
ATOM 3370 O O . PHE B 1 93 ? 25.203 22.757 23.479 0.12 16.90 93 PHE B O 2
ATOM 3378 N N . SER B 1 94 ? 23.569 21.362 22.825 0.12 17.14 94 SER B N 2
ATOM 3379 C CA . SER B 1 94 ? 24.435 20.199 22.979 0.12 16.73 94 SER B CA 2
ATOM 3380 C C . SER B 1 94 ? 24.078 19.234 21.859 0.12 17.68 94 SER B C 2
ATOM 3381 O O . SER B 1 94 ? 22.908 19.201 21.390 0.12 17.54 94 SER B O 2
ATOM 3384 N N . THR B 1 95 ? 25.036 18.440 21.445 0.12 15.97 95 THR B N 2
ATOM 3385 C CA . THR B 1 95 ? 24.764 17.438 20.417 0.12 17.09 95 THR B CA 2
ATOM 3386 C C . THR B 1 95 ? 24.065 16.225 21.085 0.12 16.68 95 THR B C 2
ATOM 3387 O O . THR B 1 95 ? 23.494 15.400 20.395 0.12 16.54 95 THR B O 2
ATOM 3391 N N . ALA B 1 96 ? 24.168 16.140 22.409 0.12 16.90 96 ALA B N 2
ATOM 3392 C CA . ALA B 1 96 ? 23.589 15.031 23.208 0.12 18.25 96 ALA B CA 2
ATOM 3393 C C . ALA B 1 96 ? 24.171 13.678 22.843 0.12 20.15 96 ALA B C 2
ATOM 3394 O O . ALA B 1 96 ? 23.702 12.632 23.341 0.12 21.56 96 ALA B O 2
ATOM 3396 N N . LYS B 1 97 ? 25.219 13.682 22.019 0.12 21.19 97 LYS B N 2
ATOM 3397 C CA . LYS B 1 97 ? 25.807 12.407 21.573 0.12 27.39 97 LYS B CA 2
ATOM 3398 C C . LYS B 1 97 ? 26.218 11.569 22.804 0.12 29.28 97 LYS B C 2
ATOM 3399 O O . LYS B 1 97 ? 26.115 10.329 22.796 0.12 28.99 97 LYS B O 2
ATOM 3405 N N . SER B 1 98 ? 26.654 12.256 23.860 0.12 30.08 98 SER B N 2
ATOM 3406 C CA . SER B 1 98 ? 27.049 11.609 25.114 0.12 34.84 98 SER B CA 2
ATOM 3407 C C . SER B 1 98 ? 26.197 10.384 25.475 0.12 36.64 98 SER B C 2
ATOM 3408 O O . SER B 1 98 ? 26.568 9.243 25.185 0.12 37.40 98 SER B O 2
ATOM 3411 N N . GLU B 1 99 ? 25.059 10.640 26.120 0.12 38.73 99 GLU B N 2
ATOM 3412 C CA . GLU B 1 99 ? 24.154 9.587 26.544 0.12 40.71 99 GLU B CA 2
ATOM 3413 C C . GLU B 1 99 ? 23.133 9.231 25.460 0.12 38.71 99 GLU B C 2
ATOM 3414 O O . GLU B 1 99 ? 22.009 8.817 25.769 0.12 37.93 99 GLU B O 2
ATOM 3420 N N . GLY B 1 100 ? 23.525 9.432 24.197 0.12 35.75 100 GLY B N 2
ATOM 3421 C CA . GLY B 1 100 ? 22.660 9.100 23.073 0.12 32.03 100 GLY B CA 2
ATOM 3422 C C . GLY B 1 100 ? 21.677 10.208 22.788 0.12 29.12 100 GLY B C 2
ATOM 3423 O O . GLY B 1 100 ? 21.115 10.801 23.701 0.12 28.90 100 GLY B O 2
ATOM 3424 N N . SER B 1 101 ? 21.498 10.551 21.520 0.12 25.65 101 SER B N 2
ATOM 3425 C CA . SER B 1 101 ? 20.554 11.582 21.221 0.12 21.58 101 SER B CA 2
ATOM 3426 C C . SER B 1 101 ? 19.266 10.831 20.805 0.12 23.15 101 SER B C 2
ATOM 3427 O O . SER B 1 101 ? 19.172 9.546 20.685 0.12 24.34 101 SER B O 2
ATOM 3430 N N . GLY B 1 102 ? 18.270 11.637 20.576 0.12 21.80 102 GLY B N 2
ATOM 3431 C CA . GLY B 1 102 ? 17.010 11.066 20.146 0.12 18.11 102 GLY B CA 2
ATOM 3432 C C . GLY B 1 102 ? 16.806 11.366 18.683 0.12 17.23 102 GLY B C 2
ATOM 3433 O O . GLY B 1 102 ? 15.684 11.156 18.164 0.12 16.26 102 GLY B O 2
ATOM 3434 N N . VAL B 1 103 ? 17.863 11.823 17.991 0.12 14.57 103 VAL B N 2
ATOM 3435 C CA . VAL B 1 103 ? 17.660 12.193 16.581 0.12 13.49 103 VAL B CA 2
ATOM 3436 C C . VAL B 1 103 ? 17.473 10.885 15.796 0.12 14.69 103 VAL B C 2
ATOM 3437 O O . VAL B 1 103 ? 18.386 10.038 15.756 0.12 14.20 103 VAL B O 2
ATOM 3441 N N . THR B 1 104 ? 16.295 10.776 15.186 0.12 13.62 104 THR B N 2
ATOM 3442 C CA . THR B 1 104 ? 15.877 9.539 14.539 0.12 14.57 104 THR B CA 2
ATOM 3443 C C . THR B 1 104 ? 15.273 9.804 13.165 0.12 15.85 104 THR B C 2
ATOM 3444 O O . THR B 1 104 ? 14.369 10.650 13.015 0.12 15.90 104 THR B O 2
ATOM 3448 N N . PHE B 1 105 ? 15.775 9.101 12.146 0.12 14.44 105 PHE B N 2
ATOM 3449 C CA . PHE B 1 105 ? 15.210 9.238 10.822 0.12 17.55 105 PHE B CA 2
ATOM 3450 C C . PHE B 1 105 ? 14.909 7.880 10.239 0.12 18.65 105 PHE B C 2
ATOM 3451 O O . PHE B 1 105 ? 15.546 6.874 10.629 0.12 17.45 105 PHE B O 2
ATOM 3459 N N . LEU B 1 106 ? 13.940 7.860 9.314 0.12 19.90 106 LEU B N 2
ATOM 3460 C CA . LEU B 1 106 ? 13.583 6.632 8.609 0.12 19.20 106 LEU B CA 2
ATOM 3461 C C . LEU B 1 106 ? 13.788 6.920 7.128 0.12 19.69 106 LEU B C 2
ATOM 3462 O O . LEU B 1 106 ? 13.354 7.947 6.660 0.12 18.40 106 LEU B O 2
ATOM 3467 N N . LEU B 1 107 ? 14.450 6.011 6.395 0.12 20.22 107 LEU B N 2
ATOM 3468 C CA . LEU B 1 107 ? 14.615 6.186 4.950 0.12 19.32 107 LEU B CA 2
ATOM 3469 C C . LEU B 1 107 ? 13.829 5.023 4.289 0.12 20.03 107 LEU B C 2
ATOM 3470 O O . LEU B 1 107 ? 13.814 3.902 4.821 0.12 18.39 107 LEU B O 2
ATOM 3475 N N . GLY B 1 108 ? 13.180 5.317 3.151 0.12 21.47 108 GLY B N 2
ATOM 3476 C CA . GLY B 1 108 ? 12.441 4.308 2.384 0.12 23.47 108 GLY B CA 2
ATOM 3477 C C . GLY B 1 108 ? 13.411 3.774 1.331 0.12 25.06 108 GLY B C 2
ATOM 3478 O O . GLY B 1 108 ? 14.108 4.556 0.690 0.12 24.38 108 GLY B O 2
ATOM 3479 N N . THR B 1 109 ? 13.485 2.458 1.164 0.12 28.70 109 THR B N 2
ATOM 3480 C CA . THR B 1 109 ? 14.404 1.867 0.197 0.12 29.56 109 THR B CA 2
ATOM 3481 C C . THR B 1 109 ? 13.914 0.501 -0.270 0.12 32.44 109 THR B C 2
ATOM 3482 O O . THR B 1 109 ? 13.160 -0.182 0.439 0.12 32.48 109 THR B O 2
ATOM 3486 N N . LYS B 1 110 ? 14.323 0.091 -1.466 0.12 35.04 110 LYS B N 2
ATOM 3487 C CA . LYS B 1 110 ? 13.888 -1.224 -1.916 0.12 37.65 110 LYS B CA 2
ATOM 3488 C C . LYS B 1 110 ? 14.792 -2.342 -1.398 0.12 36.77 110 LYS B C 2
ATOM 3489 O O . LYS B 1 110 ? 14.449 -3.527 -1.504 0.12 35.73 110 LYS B O 2
ATOM 3495 N N . ASP B 1 111 ? 15.950 -1.986 -0.845 0.12 34.86 111 ASP B N 2
ATOM 3496 C CA . ASP B 1 111 ? 16.844 -3.009 -0.312 0.12 34.59 111 ASP B CA 2
ATOM 3497 C C . ASP B 1 111 ? 17.423 -2.548 1.016 0.12 33.17 111 ASP B C 2
ATOM 3498 O O . ASP B 1 111 ? 18.549 -2.052 1.065 0.12 32.19 111 ASP B O 2
ATOM 3503 N N . ALA B 1 112 ? 16.660 -2.724 2.097 0.12 32.16 112 ALA B N 2
ATOM 3504 C CA . ALA B 1 112 ? 17.125 -2.298 3.425 0.12 31.62 112 ALA B CA 2
ATOM 3505 C C . ALA B 1 112 ? 18.513 -2.841 3.728 0.12 31.27 112 ALA B C 2
ATOM 3506 O O . ALA B 1 112 ? 19.335 -2.173 4.359 0.12 28.80 112 ALA B O 2
ATOM 3508 N N . GLU B 1 113 ? 18.803 -4.057 3.252 0.12 31.31 113 GLU B N 2
ATOM 3509 C CA . GLU B 1 113 ? 20.102 -4.637 3.506 0.12 32.03 113 GLU B CA 2
ATOM 3510 C C . GLU B 1 113 ? 21.253 -3.972 2.741 0.12 29.46 113 GLU B C 2
ATOM 3511 O O . GLU B 1 113 ? 22.358 -3.817 3.279 0.12 28.87 113 GLU B O 2
ATOM 3517 N N . ALA B 1 114 ? 20.990 -3.557 1.508 0.12 28.13 114 ALA B N 2
ATOM 3518 C CA . ALA B 1 114 ? 22.009 -2.892 0.697 0.12 27.10 114 ALA B CA 2
ATOM 3519 C C . ALA B 1 114 ? 22.312 -1.515 1.263 0.12 26.96 114 ALA B C 2
ATOM 3520 O O . ALA B 1 114 ? 23.428 -1.029 1.151 0.12 25.82 114 ALA B O 2
ATOM 3522 N N . ALA B 1 115 ? 21.295 -0.898 1.847 0.12 25.75 115 ALA B N 2
ATOM 3523 C CA . ALA B 1 115 ? 21.449 0.461 2.423 0.12 25.17 115 ALA B CA 2
ATOM 3524 C C . ALA B 1 115 ? 22.223 0.360 3.730 0.12 23.79 115 ALA B C 2
ATOM 3525 O O . ALA B 1 115 ? 23.088 1.188 4.023 0.12 23.58 115 ALA B O 2
ATOM 3527 N N . VAL B 1 116 ? 21.902 -0.642 4.520 0.12 22.46 116 VAL B N 2
ATOM 3528 C CA . VAL B 1 116 ? 22.609 -0.842 5.768 0.12 24.24 116 VAL B CA 2
ATOM 3529 C C . VAL B 1 116 ? 24.067 -1.005 5.445 0.12 23.94 116 VAL B C 2
ATOM 3530 O O . VAL B 1 116 ? 24.898 -0.432 6.127 0.12 22.38 116 VAL B O 2
ATOM 3534 N N . ALA B 1 117 ? 24.378 -1.795 4.398 0.12 23.97 117 ALA B N 2
ATOM 3535 C CA . ALA B 1 117 ? 25.779 -1.995 3.972 0.12 25.40 117 ALA B CA 2
ATOM 3536 C C . ALA B 1 117 ? 26.418 -0.728 3.403 0.12 23.46 117 ALA B C 2
ATOM 3537 O O . ALA B 1 117 ? 27.567 -0.473 3.624 0.12 24.17 117 ALA B O 2
ATOM 3539 N N . LYS B 1 118 ? 25.671 0.041 2.617 0.12 25.29 118 LYS B N 2
ATOM 3540 C CA . LYS B 1 118 ? 26.236 1.233 2.058 0.12 23.92 118 LYS B CA 2
ATOM 3541 C C . LYS B 1 118 ? 26.502 2.181 3.222 0.12 24.72 118 LYS B C 2
ATOM 3542 O O . LYS B 1 118 ? 27.520 2.857 3.212 0.12 20.94 118 LYS B O 2
ATOM 3548 N N . ALA B 1 119 ? 25.628 2.209 4.240 0.12 21.38 119 ALA B N 2
ATOM 3549 C CA . ALA B 1 119 ? 25.871 3.159 5.341 0.12 23.18 119 ALA B CA 2
ATOM 3550 C C . ALA B 1 119 ? 27.086 2.731 6.178 0.12 22.64 119 ALA B C 2
ATOM 3551 O O . ALA B 1 119 ? 27.941 3.553 6.550 0.12 22.07 119 ALA B O 2
ATOM 3553 N N . VAL B 1 120 ? 27.187 1.432 6.455 0.12 23.43 120 VAL B N 2
ATOM 3554 C CA . VAL B 1 120 ? 28.342 0.954 7.238 0.12 23.46 120 VAL B CA 2
ATOM 3555 C C . VAL B 1 120 ? 29.610 1.160 6.408 0.12 24.02 120 VAL B C 2
ATOM 3556 O O . VAL B 1 120 ? 30.641 1.573 6.921 0.12 23.43 120 VAL B O 2
ATOM 3560 N N . ASP B 1 121 ? 29.519 0.889 5.110 0.12 25.94 121 ASP B N 2
ATOM 3561 C CA . ASP B 1 121 ? 30.677 1.049 4.234 0.12 27.99 121 ASP B CA 2
ATOM 3562 C C . ASP B 1 121 ? 31.187 2.482 4.265 0.12 26.56 121 ASP B C 2
ATOM 3563 O O . ASP B 1 121 ? 32.364 2.727 4.007 0.12 26.48 121 ASP B O 2
ATOM 3568 N N . ALA B 1 122 ? 30.321 3.443 4.624 0.12 23.90 122 ALA B N 2
ATOM 3569 C CA . ALA B 1 122 ? 30.757 4.851 4.663 0.12 21.97 122 ALA B CA 2
ATOM 3570 C C . ALA B 1 122 ? 31.217 5.284 6.032 0.12 21.80 122 ALA B C 2
ATOM 3571 O O . ALA B 1 122 ? 31.705 6.389 6.191 0.12 21.75 122 ALA B O 2
ATOM 3573 N N . GLY B 1 123 ? 31.020 4.438 7.024 0.12 20.96 123 GLY B N 2
ATOM 3574 C CA . GLY B 1 123 ? 31.510 4.788 8.340 0.12 21.67 123 GLY B CA 2
ATOM 3575 C C . GLY B 1 123 ? 30.495 4.663 9.451 0.12 23.06 123 GLY B C 2
ATOM 3576 O O . GLY B 1 123 ? 30.827 5.067 10.549 0.12 19.92 123 GLY B O 2
ATOM 3577 N N . ALA B 1 124 ? 29.283 4.154 9.166 0.12 22.52 124 ALA B N 2
ATOM 3578 C CA . ALA B 1 124 ? 28.250 3.970 10.198 0.12 23.49 124 ALA B CA 2
ATOM 3579 C C . ALA B 1 124 ? 28.348 2.587 10.851 0.12 24.14 124 ALA B C 2
ATOM 3580 O O . ALA B 1 124 ? 28.829 1.608 10.224 0.12 22.73 124 ALA B O 2
ATOM 3582 N N . VAL B 1 125 ? 27.886 2.531 12.095 0.12 23.34 125 VAL B N 2
ATOM 3583 C CA . VAL B 1 125 ? 27.884 1.296 12.877 0.12 25.12 125 VAL B CA 2
ATOM 3584 C C . VAL B 1 125 ? 26.539 0.598 12.874 0.12 26.30 125 VAL B C 2
ATOM 3585 O O . VAL B 1 125 ? 25.515 1.145 13.349 0.12 25.50 125 VAL B O 2
ATOM 3589 N N . LYS B 1 126 ? 26.519 -0.614 12.322 0.12 26.84 126 LYS B N 2
ATOM 3590 C CA . LYS B 1 126 ? 25.294 -1.407 12.268 0.12 27.14 126 LYS B CA 2
ATOM 3591 C C . LYS B 1 126 ? 24.698 -1.718 13.652 0.12 28.65 126 LYS B C 2
ATOM 3592 O O . LYS B 1 126 ? 25.430 -1.953 14.627 0.12 26.96 126 LYS B O 2
ATOM 3598 N N . VAL B 1 127 ? 23.367 -1.699 13.762 0.12 27.04 127 VAL B N 2
ATOM 3599 C CA . VAL B 1 127 ? 22.740 -2.070 15.023 0.12 28.45 127 VAL B CA 2
ATOM 3600 C C . VAL B 1 127 ? 21.825 -3.209 14.659 0.12 29.48 127 VAL B C 2
ATOM 3601 O O . VAL B 1 127 ? 20.846 -3.034 13.924 0.12 28.89 127 VAL B O 2
ATOM 3605 N N . GLU B 1 128 ? 22.148 -4.389 15.159 0.12 30.42 128 GLU B N 2
ATOM 3606 C CA . GLU B 1 128 ? 21.349 -5.575 14.883 0.12 32.59 128 GLU B CA 2
ATOM 3607 C C . GLU B 1 128 ? 19.880 -5.339 15.140 0.12 32.06 128 GLU B C 2
ATOM 3608 O O . GLU B 1 128 ? 19.519 -4.798 16.175 0.12 31.04 128 GLU B O 2
ATOM 3614 N N . VAL B 1 129 ? 19.036 -5.738 14.193 0.12 31.21 129 VAL B N 2
ATOM 3615 C CA . VAL B 1 129 ? 17.599 -5.595 14.354 0.12 32.24 129 VAL B CA 2
ATOM 3616 C C . VAL B 1 129 ? 17.024 -6.978 14.675 0.12 32.66 129 VAL B C 2
ATOM 3617 O O . VAL B 1 129 ? 17.571 -8.011 14.244 0.12 32.63 129 VAL B O 2
ATOM 3621 N N . THR B 1 130 ? 15.927 -6.977 15.429 0.12 32.18 130 THR B N 2
ATOM 3622 C CA . THR B 1 130 ? 15.231 -8.181 15.859 0.12 31.86 130 THR B CA 2
ATOM 3623 C C . THR B 1 130 ? 14.065 -8.463 14.935 0.12 32.03 130 THR B C 2
ATOM 3624 O O . THR B 1 130 ? 13.683 -7.589 14.153 0.12 30.37 130 THR B O 2
ATOM 3628 N N . GLU B 1 131 ? 13.486 -9.666 15.028 0.12 32.17 131 GLU B N 2
ATOM 3629 C CA . GLU B 1 131 ? 12.341 -10.008 14.169 0.12 34.16 131 GLU B CA 2
ATOM 3630 C C . GLU B 1 131 ? 11.141 -9.157 14.570 0.12 32.67 131 GLU B C 2
ATOM 3631 O O . GLU B 1 131 ? 10.241 -8.922 13.773 0.12 31.51 131 GLU B O 2
ATOM 3637 N N . ALA B 1 132 ? 11.135 -8.726 15.826 0.12 30.64 132 ALA B N 2
ATOM 3638 C CA . ALA B 1 132 ? 10.082 -7.899 16.346 0.12 30.86 132 ALA B CA 2
ATOM 3639 C C . ALA B 1 132 ? 10.086 -6.591 15.540 0.12 30.84 132 ALA B C 2
ATOM 3640 O O . ALA B 1 132 ? 9.035 -5.980 15.277 0.12 29.81 132 ALA B O 2
ATOM 3642 N N . GLU B 1 133 ? 11.284 -6.155 15.161 0.12 30.57 133 GLU B N 2
ATOM 3643 C CA . GLU B 1 133 ? 11.420 -4.939 14.367 0.12 30.20 133 GLU B CA 2
ATOM 3644 C C . GLU B 1 133 ? 11.208 -5.240 12.895 0.12 30.75 133 GLU B C 2
ATOM 3645 O O . GLU B 1 133 ? 10.459 -4.549 12.196 0.12 29.02 133 GLU B O 2
ATOM 3651 N N . VAL B 1 134 ? 11.844 -6.302 12.426 0.12 31.56 134 VAL B N 2
ATOM 3652 C CA . VAL B 1 134 ? 11.716 -6.678 11.023 0.12 33.23 134 VAL B CA 2
ATOM 3653 C C . VAL B 1 134 ? 10.274 -6.932 10.631 0.12 33.93 134 VAL B C 2
ATOM 3654 O O . VAL B 1 134 ? 9.880 -6.662 9.497 0.12 33.88 134 VAL B O 2
ATOM 3658 N N . GLU B 1 135 ? 9.504 -7.463 11.579 0.12 36.12 135 GLU B N 2
ATOM 3659 C CA . GLU B 1 135 ? 8.090 -7.743 11.375 0.12 38.57 135 GLU B CA 2
ATOM 3660 C C . GLU B 1 135 ? 7.248 -6.479 11.248 0.12 38.27 135 GLU B C 2
ATOM 3661 O O . GLU B 1 135 ? 6.041 -6.580 11.036 0.12 37.73 135 GLU B O 2
ATOM 3667 N N . LEU B 1 136 ? 7.863 -5.297 11.390 0.12 37.10 136 LEU B N 2
ATOM 3668 C CA . LEU B 1 136 ? 7.118 -4.036 11.229 0.12 37.41 136 LEU B CA 2
ATOM 3669 C C . LEU B 1 136 ? 7.679 -3.216 10.076 0.12 36.49 136 LEU B C 2
ATOM 3670 O O . LEU B 1 136 ? 7.417 -2.006 9.963 0.12 36.18 136 LEU B O 2
ATOM 3675 N N . GLY B 1 137 ? 8.445 -3.880 9.216 0.12 35.94 137 GLY B N 2
ATOM 3676 C CA . GLY B 1 137 ? 9.022 -3.205 8.050 0.12 34.83 137 GLY B CA 2
ATOM 3677 C C . GLY B 1 137 ? 10.454 -2.715 8.263 0.12 33.81 137 GLY B C 2
ATOM 3678 O O . GLY B 1 137 ? 11.251 -2.605 7.331 0.12 34.27 137 GLY B O 2
ATOM 3679 N N . PHE B 1 138 ? 10.793 -2.436 9.515 0.12 32.55 138 PHE B N 2
ATOM 3680 C CA . PHE B 1 138 ? 12.127 -1.947 9.833 0.12 31.77 138 PHE B CA 2
ATOM 3681 C C . PHE B 1 138 ? 13.142 -3.061 9.657 0.12 31.58 138 PHE B C 2
ATOM 3682 O O . PHE B 1 138 ? 13.382 -3.847 10.588 0.12 30.57 138 PHE B O 2
ATOM 3690 N N . LYS B 1 139 ? 13.773 -3.099 8.483 0.12 30.50 139 LYS B N 2
ATOM 3691 C CA . LYS B 1 139 ? 14.694 -4.180 8.148 0.12 29.92 139 LYS B CA 2
ATOM 3692 C C . LYS B 1 139 ? 16.180 -3.932 8.264 0.12 28.84 139 LYS B C 2
ATOM 3693 O O . LYS B 1 139 ? 16.994 -4.802 7.935 0.12 25.56 139 LYS B O 2
ATOM 3699 N N . GLY B 1 140 ? 16.547 -2.742 8.734 0.12 24.68 140 GLY B N 2
ATOM 3700 C CA . GLY B 1 140 ? 17.943 -2.444 8.899 0.12 22.42 140 GLY B CA 2
ATOM 3701 C C . GLY B 1 140 ? 17.997 -1.257 9.823 0.12 20.39 140 GLY B C 2
ATOM 3702 O O . GLY B 1 140 ? 16.981 -0.545 9.979 0.12 18.81 140 GLY B O 2
ATOM 3703 N N . LYS B 1 141 ? 19.160 -1.036 10.420 0.12 20.42 141 LYS B N 2
ATOM 3704 C CA . LYS B 1 141 ? 19.304 0.082 11.341 0.12 20.56 141 LYS B CA 2
ATOM 3705 C C . LYS B 1 141 ? 20.753 0.376 11.622 0.12 21.51 141 LYS B C 2
ATOM 3706 O O . LYS B 1 141 ? 21.570 -0.552 11.830 0.12 20.60 141 LYS B O 2
ATOM 3712 N N . VAL B 1 142 ? 21.093 1.669 11.605 0.12 19.47 142 VAL B N 2
ATOM 3713 C CA . VAL B 1 142 ? 22.465 2.073 11.969 0.12 19.55 142 VAL B CA 2
ATOM 3714 C C . VAL B 1 142 ? 22.488 3.296 12.861 0.12 19.92 142 VAL B C 2
ATOM 3715 O O . VAL B 1 142 ? 21.481 4.003 13.009 0.12 18.10 142 VAL B O 2
ATOM 3719 N N . THR B 1 143 ? 23.661 3.560 13.419 0.12 20.33 143 THR B N 2
ATOM 3720 C CA . THR B 1 143 ? 23.914 4.760 14.233 0.12 21.28 143 THR B CA 2
ATOM 3721 C C . THR B 1 143 ? 25.124 5.386 13.533 0.12 21.03 143 THR B C 2
ATOM 3722 O O . THR B 1 143 ? 26.170 4.733 13.395 0.12 19.86 143 THR B O 2
ATOM 3726 N N . ASP B 1 144 ? 24.992 6.618 13.051 0.12 17.61 144 ASP B N 2
ATOM 3727 C CA . ASP B 1 144 ? 26.091 7.218 12.336 0.12 17.33 144 ASP B CA 2
ATOM 3728 C C . ASP B 1 144 ? 27.087 7.813 13.282 0.12 17.17 144 ASP B C 2
ATOM 3729 O O . ASP B 1 144 ? 26.869 7.780 14.508 0.12 18.09 144 ASP B O 2
ATOM 3734 N N . PRO B 1 145 ? 28.226 8.317 12.751 0.12 18.10 145 PRO B N 2
ATOM 3735 C CA . PRO B 1 145 ? 29.261 8.897 13.624 0.12 18.97 145 PRO B CA 2
ATOM 3736 C C . PRO B 1 145 ? 28.878 10.162 14.331 0.12 19.18 145 PRO B C 2
ATOM 3737 O O . PRO B 1 145 ? 29.694 10.751 15.055 0.12 16.91 145 PRO B O 2
ATOM 3741 N N . PHE B 1 146 ? 27.629 10.593 14.114 0.12 18.25 146 PHE B N 2
ATOM 3742 C CA . PHE B 1 146 ? 27.120 11.828 14.701 0.12 16.97 146 PHE B CA 2
ATOM 3743 C C . PHE B 1 146 ? 25.940 11.578 15.643 0.12 16.22 146 PHE B C 2
ATOM 3744 O O . PHE B 1 146 ? 25.226 12.524 16.036 0.12 17.90 146 PHE B O 2
ATOM 3752 N N . GLY B 1 147 ? 25.726 10.301 15.981 0.12 14.77 147 GLY B N 2
ATOM 3753 C CA . GLY B 1 147 ? 24.720 9.982 16.986 0.12 15.74 147 GLY B CA 2
ATOM 3754 C C . GLY B 1 147 ? 23.301 9.853 16.468 0.12 15.86 147 GLY B C 2
ATOM 3755 O O . GLY B 1 147 ? 22.365 9.701 17.273 0.12 15.80 147 GLY B O 2
ATOM 3756 N N . VAL B 1 148 ? 23.143 9.856 15.151 0.12 14.49 148 VAL B N 2
ATOM 3757 C CA . VAL B 1 148 ? 21.789 9.760 14.569 0.12 13.74 148 VAL B CA 2
ATOM 3758 C C . VAL B 1 148 ? 21.423 8.299 14.337 0.12 16.11 148 VAL B C 2
ATOM 3759 O O . VAL B 1 148 ? 22.259 7.507 13.886 0.12 16.26 148 VAL B O 2
ATOM 3763 N N . THR B 1 149 ? 20.178 7.952 14.645 0.12 14.83 149 THR B N 2
ATOM 3764 C CA . THR B 1 149 ? 19.669 6.600 14.390 0.12 17.28 149 THR B CA 2
ATOM 3765 C C . THR B 1 149 ? 18.871 6.660 13.088 0.12 17.23 149 THR B C 2
ATOM 3766 O O . THR B 1 149 ? 17.955 7.454 12.953 0.12 17.87 149 THR B O 2
ATOM 3770 N N . TRP B 1 150 ? 19.257 5.832 12.126 0.12 17.33 150 TRP B N 2
ATOM 3771 C CA . TRP B 1 150 ? 18.615 5.737 10.809 0.12 17.64 150 TRP B CA 2
ATOM 3772 C C . TRP B 1 150 ? 17.975 4.365 10.660 0.12 20.11 150 TRP B C 2
ATOM 3773 O O . TRP B 1 150 ? 18.675 3.355 10.629 0.12 18.30 150 TRP B O 2
ATOM 3784 N N . ILE B 1 151 ? 16.655 4.336 10.617 0.12 19.13 151 ILE B N 2
ATOM 3785 C CA . ILE B 1 151 ? 15.944 3.078 10.378 0.12 22.47 151 ILE B CA 2
ATOM 3786 C C . ILE B 1 151 ? 15.742 2.909 8.871 0.12 21.10 151 ILE B C 2
ATOM 3787 O O . ILE B 1 151 ? 15.437 3.861 8.163 0.12 19.29 151 ILE B O 2
ATOM 3792 N N . PHE B 1 152 ? 15.925 1.684 8.380 0.12 22.42 152 PHE B N 2
ATOM 3793 C CA . PHE B 1 152 ? 15.743 1.398 6.940 0.12 23.60 152 PHE B CA 2
ATOM 3794 C C . PHE B 1 152 ? 14.597 0.417 6.783 0.12 25.03 152 PHE B C 2
ATOM 3795 O O . PHE B 1 152 ? 14.647 -0.655 7.386 0.12 24.15 152 PHE B O 2
ATOM 3803 N N . ALA B 1 153 ? 13.593 0.777 5.976 0.12 25.82 153 ALA B N 2
ATOM 3804 C CA . ALA B 1 153 ? 12.436 -0.085 5.753 0.12 28.44 153 ALA B CA 2
ATOM 3805 C C . ALA B 1 153 ? 12.053 -0.192 4.279 0.12 30.39 153 ALA B C 2
ATOM 3806 O O . ALA B 1 153 ? 12.240 0.748 3.517 0.12 28.20 153 ALA B O 2
ATOM 3808 N N . GLU B 1 154 ? 11.495 -1.338 3.877 0.12 32.91 154 GLU B N 2
ATOM 3809 C CA . GLU B 1 154 ? 11.099 -1.502 2.484 0.12 36.73 154 GLU B CA 2
ATOM 3810 C C . GLU B 1 154 ? 9.728 -0.886 2.236 0.12 37.46 154 GLU B C 2
ATOM 3811 O O . GLU B 1 154 ? 9.715 0.060 1.424 0.12 38.66 154 GLU B O 2
ATOM 4069 N N . HIS A 1 20 ? 23.233 2.340 -8.262 0.12 52.32 20 HIS A N 3
ATOM 4070 C CA . HIS A 1 20 ? 22.689 3.494 -7.465 0.12 52.76 20 HIS A CA 3
ATOM 4071 C C . HIS A 1 20 ? 21.599 3.073 -6.488 0.12 50.69 20 HIS A C 3
ATOM 4072 O O . HIS A 1 20 ? 20.605 2.458 -6.880 0.12 50.44 20 HIS A O 3
ATOM 4079 N N . LEU A 1 21 ? 21.786 3.393 -5.215 0.12 48.20 21 LEU A N 3
ATOM 4080 C CA . LEU A 1 21 ? 20.778 3.073 -4.205 0.12 46.53 21 LEU A CA 3
ATOM 4081 C C . LEU A 1 21 ? 19.894 4.310 -4.063 0.12 42.94 21 LEU A C 3
ATOM 4082 O O . LEU A 1 21 ? 20.399 5.429 -4.075 0.12 42.21 21 LEU A O 3
ATOM 4087 N N . VAL A 1 22 ? 18.588 4.107 -3.940 0.12 39.78 22 VAL A N 3
ATOM 4088 C CA . VAL A 1 22 ? 17.620 5.218 -3.810 0.12 37.11 22 VAL A CA 3
ATOM 4089 C C . VAL A 1 22 ? 16.662 4.974 -2.649 0.12 35.15 22 VAL A C 3
ATOM 4090 O O . VAL A 1 22 ? 16.300 3.812 -2.381 0.12 34.18 22 VAL A O 3
ATOM 4094 N N . PHE A 1 23 ? 16.239 6.066 -2.000 0.12 31.87 23 PHE A N 3
ATOM 4095 C CA . PHE A 1 23 ? 15.316 6.043 -0.861 0.12 29.79 23 PHE A CA 3
ATOM 4096 C C . PHE A 1 23 ? 13.916 6.576 -1.129 0.12 30.12 23 PHE A C 3
ATOM 4097 O O . PHE A 1 23 ? 13.706 7.773 -1.283 0.12 29.66 23 PHE A O 3
ATOM 4105 N N . THR A 1 24 ? 12.957 5.667 -1.138 0.12 30.15 24 THR A N 3
ATOM 4106 C CA . THR A 1 24 ? 11.573 5.983 -1.419 0.12 32.52 24 THR A CA 3
ATOM 4107 C C . THR A 1 24 ? 10.922 7.054 -0.536 0.12 32.90 24 THR A C 3
ATOM 4108 O O . THR A 1 24 ? 9.722 7.346 -0.715 0.12 31.60 24 THR A O 3
ATOM 4112 N N . GLU A 1 25 ? 11.705 7.630 0.400 0.12 30.47 25 GLU A N 3
ATOM 4113 C CA . GLU A 1 25 ? 11.228 8.715 1.267 0.12 30.87 25 GLU A CA 3
ATOM 4114 C C . GLU A 1 25 ? 12.202 8.999 2.419 0.12 28.71 25 GLU A C 3
ATOM 4115 O O . GLU A 1 25 ? 13.020 8.146 2.735 0.12 25.54 25 GLU A O 3
ATOM 4121 N N . PHE A 1 26 ? 12.100 10.190 3.015 0.12 24.87 26 PHE A N 3
ATOM 4122 C CA . PHE A 1 26 ? 12.957 10.598 4.133 0.12 24.51 26 PHE A CA 3
ATOM 4123 C C . PHE A 1 26 ? 12.082 11.307 5.160 0.12 23.09 26 PHE A C 3
ATOM 4124 O O . PHE A 1 26 ? 11.610 12.431 4.929 0.12 22.04 26 PHE A O 3
ATOM 4132 N N . LYS A 1 27 ? 11.855 10.620 6.270 0.12 21.85 27 LYS A N 3
ATOM 4133 C CA . LYS A 1 27 ? 11.022 11.133 7.342 0.12 23.07 27 LYS A CA 3
ATOM 4134 C C . LYS A 1 27 ? 11.849 11.501 8.547 0.12 21.14 27 LYS A C 3
ATOM 4135 O O . LYS A 1 27 ? 12.910 10.886 8.833 0.12 18.70 27 LYS A O 3
ATOM 4141 N N . GLN A 1 28 ? 11.320 12.505 9.238 0.12 18.54 28 GLN A N 3
ATOM 4142 C CA . GLN A 1 28 ? 11.894 13.111 10.435 0.12 18.32 28 GLN A CA 3
ATOM 4143 C C . GLN A 1 28 ? 11.098 12.588 11.599 0.12 17.87 28 GLN A C 3
ATOM 4144 O O . GLN A 1 28 ? 9.902 12.861 11.650 0.12 17.96 28 GLN A O 3
ATOM 4158 N N . LEU A 1 30 ? 10.046 12.268 15.645 0.12 14.95 30 LEU A N 3
ATOM 4159 C CA . LEU A 1 30 ? 10.136 12.949 16.926 0.12 14.31 30 LEU A CA 3
ATOM 4160 C C . LEU A 1 30 ? 9.510 11.932 17.912 0.12 16.06 30 LEU A C 3
ATOM 4161 O O . LEU A 1 30 ? 8.278 11.781 17.969 0.12 15.57 30 LEU A O 3
ATOM 4166 N N . LEU A 1 31 ? 10.344 11.202 18.642 0.12 15.85 31 LEU A N 3
ATOM 4167 C CA . LEU A 1 31 ? 9.811 10.200 19.579 0.12 15.24 31 LEU A CA 3
ATOM 4168 C C . LEU A 1 31 ? 9.280 10.872 20.884 0.12 14.64 31 LEU A C 3
ATOM 4169 O O . LEU A 1 31 ? 9.935 11.800 21.424 0.12 16.31 31 LEU A O 3
ATOM 4174 N N . VAL A 1 32 ? 8.106 10.446 21.352 0.12 15.19 32 VAL A N 3
ATOM 4175 C CA . VAL A 1 32 ? 7.565 10.960 22.619 0.12 14.68 32 VAL A CA 3
ATOM 4176 C C . VAL A 1 32 ? 7.369 9.778 23.584 0.12 15.97 32 VAL A C 3
ATOM 4177 O O . VAL A 1 32 ? 7.300 8.625 23.135 0.12 16.83 32 VAL A O 3
ATOM 4181 N N . GLU A 1 33 ? 7.328 10.092 24.892 0.12 16.27 33 GLU A N 3
ATOM 4182 C CA . GLU A 1 33 ? 7.202 9.067 25.907 0.12 20.36 33 GLU A CA 3
ATOM 4183 C C . GLU A 1 33 ? 5.933 8.242 25.712 0.12 19.53 33 GLU A C 3
ATOM 4184 O O . GLU A 1 33 ? 5.111 8.489 24.828 0.12 18.08 33 GLU A O 3
ATOM 4190 N N . ALA A 1 34 ? 5.779 7.229 26.548 0.12 17.77 34 ALA A N 3
ATOM 4191 C CA . ALA A 1 34 ? 4.620 6.376 26.412 0.12 20.24 34 ALA A CA 3
ATOM 4192 C C . ALA A 1 34 ? 3.299 7.119 26.530 0.12 19.45 34 ALA A C 3
ATOM 4193 O O . ALA A 1 34 ? 3.078 7.905 27.459 0.12 17.94 34 ALA A O 3
ATOM 4195 N N . GLN A 1 35 ? 2.422 6.805 25.586 0.12 20.89 35 GLN A N 3
ATOM 4196 C CA . GLN A 1 35 ? 1.073 7.328 25.458 0.12 22.50 35 GLN A CA 3
ATOM 4197 C C . GLN A 1 35 ? 0.965 8.830 25.228 0.12 22.03 35 GLN A C 3
ATOM 4198 O O . GLN A 1 35 ? -0.124 9.378 25.364 0.12 19.58 35 GLN A O 3
ATOM 4204 N N . LYS A 1 36 ? 2.072 9.474 24.846 0.12 20.01 36 LYS A N 3
ATOM 4205 C CA . LYS A 1 36 ? 2.033 10.914 24.658 0.12 19.40 36 LYS A CA 3
ATOM 4206 C C . LYS A 1 36 ? 1.865 11.493 23.251 0.12 17.63 36 LYS A C 3
ATOM 4207 O O . LYS A 1 36 ? 1.970 12.713 23.078 0.12 16.41 36 LYS A O 3
ATOM 4213 N N . VAL A 1 37 ? 1.629 10.659 22.260 0.12 17.06 37 VAL A N 3
ATOM 4214 C CA . VAL A 1 37 ? 1.524 11.214 20.913 0.12 15.19 37 VAL A CA 3
ATOM 4215 C C . VAL A 1 37 ? 0.384 12.211 20.831 0.12 17.48 37 VAL A C 3
ATOM 4216 O O . VAL A 1 37 ? 0.491 13.251 20.156 0.12 15.31 37 VAL A O 3
ATOM 4220 N N . GLY A 1 38 ? -0.710 11.888 21.539 0.12 16.36 38 GLY A N 3
ATOM 4221 C CA . GLY A 1 38 ? -1.878 12.752 21.556 0.12 17.67 38 GLY A CA 3
ATOM 4222 C C . GLY A 1 38 ? -1.666 14.077 22.249 0.12 16.71 38 GLY A C 3
ATOM 4223 O O . GLY A 1 38 ? -2.218 15.119 21.837 0.12 16.15 38 GLY A O 3
ATOM 4224 N N . ASP A 1 39 ? -0.866 14.032 23.294 0.12 15.67 39 ASP A N 3
ATOM 4225 C CA . ASP A 1 39 ? -0.571 15.222 24.042 0.12 15.91 39 ASP A CA 3
ATOM 4226 C C . ASP A 1 39 ? 0.291 16.105 23.177 0.12 16.24 39 ASP A C 3
ATOM 4227 O O . ASP A 1 39 ? 0.125 17.332 23.188 0.12 14.80 39 ASP A O 3
ATOM 4232 N N . ALA A 1 40 ? 1.200 15.467 22.421 0.12 16.39 40 ALA A N 3
ATOM 4233 C CA . ALA A 1 40 ? 2.061 16.225 21.473 0.12 14.13 40 ALA A CA 3
ATOM 4234 C C . ALA A 1 40 ? 1.326 16.827 20.267 0.12 13.71 40 ALA A C 3
ATOM 4235 O O . ALA A 1 40 ? 1.586 17.964 19.861 0.12 14.45 40 ALA A O 3
ATOM 4237 N N . VAL A 1 41 ? 0.436 16.063 19.645 0.12 12.86 41 VAL A N 3
ATOM 4238 C CA . VAL A 1 41 ? -0.345 16.579 18.506 0.12 14.35 41 VAL A CA 3
ATOM 4239 C C . VAL A 1 41 ? -1.090 17.862 18.906 0.12 14.99 41 VAL A C 3
ATOM 4240 O O . VAL A 1 41 ? -0.871 18.936 18.308 0.12 13.44 41 VAL A O 3
ATOM 4244 N N . THR A 1 42 ? -1.957 17.766 19.935 0.12 15.10 42 THR A N 3
ATOM 4245 C CA . THR A 1 42 ? -2.724 18.961 20.321 0.12 14.26 42 THR A CA 3
ATOM 4246 C C . THR A 1 42 ? -1.780 20.080 20.761 0.12 14.34 42 THR A C 3
ATOM 4247 O O . THR A 1 42 ? -2.058 21.244 20.549 0.12 14.50 42 THR A O 3
ATOM 4251 N N . PHE A 1 43 ? -0.677 19.745 21.426 0.12 13.76 43 PHE A N 3
ATOM 4252 C CA . PHE A 1 43 ? 0.267 20.807 21.781 0.12 12.57 43 PHE A CA 3
ATOM 4253 C C . PHE A 1 43 ? 0.818 21.534 20.532 0.12 11.04 43 PHE A C 3
ATOM 4254 O O . PHE A 1 43 ? 0.823 22.763 20.480 0.12 12.55 43 PHE A O 3
ATOM 4262 N N . TYR A 1 44 ? 1.274 20.771 19.533 0.12 13.34 44 TYR A N 3
ATOM 4263 C CA . TYR A 1 44 ? 1.853 21.385 18.326 0.12 12.50 44 TYR A CA 3
ATOM 4264 C C . TYR A 1 44 ? 0.803 22.149 17.532 0.12 14.83 44 TYR A C 3
ATOM 4265 O O . TYR A 1 44 ? 1.133 23.134 16.867 0.12 13.16 44 TYR A O 3
ATOM 4274 N N . LYS A 1 45 ? -0.464 21.720 17.641 0.12 13.19 45 LYS A N 3
ATOM 4275 C CA . LYS A 1 45 ? -1.527 22.469 16.972 0.12 14.26 45 LYS A CA 3
ATOM 4276 C C . LYS A 1 45 ? -1.676 23.805 17.705 0.12 14.18 45 LYS A C 3
ATOM 4277 O O . LYS A 1 45 ? -1.724 24.885 17.063 0.12 14.54 45 LYS A O 3
ATOM 4283 N N . SER A 1 46 ? -1.731 23.781 19.042 0.12 12.20 46 SER A N 3
ATOM 4284 C CA . SER A 1 46 ? -1.899 25.056 19.773 0.12 15.28 46 SER A CA 3
ATOM 4285 C C . SER A 1 46 ? -0.731 26.009 19.683 0.12 14.93 46 SER A C 3
ATOM 4286 O O . SER A 1 46 ? -0.885 27.233 19.525 0.12 14.11 46 SER A O 3
ATOM 4289 N N . ALA A 1 47 ? 0.464 25.448 19.770 0.12 14.08 47 ALA A N 3
ATOM 4290 C CA . ALA A 1 47 ? 1.649 26.282 19.798 0.12 13.69 47 ALA A CA 3
ATOM 4291 C C . ALA A 1 47 ? 2.072 26.840 18.442 0.12 15.59 47 ALA A C 3
ATOM 4292 O O . ALA A 1 47 ? 2.420 28.046 18.346 0.12 15.87 47 ALA A O 3
ATOM 4294 N N . PHE A 1 48 ? 2.020 25.979 17.414 0.12 16.35 48 PHE A N 3
ATOM 4295 C CA . PHE A 1 48 ? 2.517 26.340 16.086 0.12 16.03 48 PHE A CA 3
ATOM 4296 C C . PHE A 1 48 ? 1.488 26.294 14.955 0.12 16.65 48 PHE A C 3
ATOM 4297 O O . PHE A 1 48 ? 1.758 26.771 13.843 0.12 16.01 48 PHE A O 3
ATOM 4305 N N . GLY A 1 49 ? 0.331 25.697 15.224 0.12 17.24 49 GLY A N 3
ATOM 4306 C CA . GLY A 1 49 ? -0.689 25.537 14.175 0.12 18.18 49 GLY A CA 3
ATOM 4307 C C . GLY A 1 49 ? -0.340 24.367 13.263 0.12 18.25 49 GLY A C 3
ATOM 4308 O O . GLY A 1 49 ? -0.712 24.353 12.076 0.12 17.43 49 GLY A O 3
ATOM 4309 N N . ALA A 1 50 ? 0.385 23.376 13.782 0.12 15.88 50 ALA A N 3
ATOM 4310 C CA . ALA A 1 50 ? 0.709 22.234 12.942 0.12 16.82 50 ALA A CA 3
ATOM 4311 C C . ALA A 1 50 ? -0.647 21.673 12.520 0.12 19.77 50 ALA A C 3
ATOM 4312 O O . ALA A 1 50 ? -1.635 21.836 13.252 0.12 16.70 50 ALA A O 3
ATOM 4314 N N . ILE A 1 51 ? -0.663 21.038 11.350 0.12 19.87 51 ILE A N 3
ATOM 4315 C CA . ILE A 1 51 ? -1.875 20.402 10.799 0.12 22.31 51 ILE A CA 3
ATOM 4316 C C . ILE A 1 51 ? -1.679 18.874 10.853 0.12 22.77 51 ILE A C 3
ATOM 4317 O O . ILE A 1 51 ? -0.677 18.343 10.329 0.12 20.67 51 ILE A O 3
ATOM 4322 N N . GLU A 1 52 ? -2.568 18.174 11.545 0.12 22.86 52 GLU A N 3
ATOM 4323 C CA . GLU A 1 52 ? -2.466 16.724 11.655 0.12 26.38 52 GLU A CA 3
ATOM 4324 C C . GLU A 1 52 ? -3.177 15.989 10.488 0.12 29.16 52 GLU A C 3
ATOM 4325 O O . GLU A 1 52 ? -3.987 16.569 9.748 0.12 24.70 52 GLU A O 3
ATOM 4331 N N . SER A 1 53 ? -2.848 14.718 10.309 0.12 31.80 53 SER A N 3
ATOM 4332 C CA . SER A 1 53 ? -3.396 13.912 9.213 0.12 33.49 53 SER A CA 3
ATOM 4333 C C . SER A 1 53 ? -2.672 14.328 7.911 0.12 34.40 53 SER A C 3
ATOM 4334 O O . SER A 1 53 ? -1.787 15.174 7.910 0.12 29.65 53 SER A O 3
ATOM 4337 N N . HIS A 1 69 ? 2.543 -2.300 15.285 0.12 41.41 69 HIS A N 3
ATOM 4338 C CA . HIS A 1 69 ? 1.846 -1.040 15.071 0.12 41.47 69 HIS A CA 3
ATOM 4339 C C . HIS A 1 69 ? 2.366 0.134 15.944 0.12 39.11 69 HIS A C 3
ATOM 4340 O O . HIS A 1 69 ? 1.948 0.305 17.096 0.12 37.38 69 HIS A O 3
ATOM 4347 N N . VAL A 1 70 ? 3.262 0.947 15.389 0.12 37.63 70 VAL A N 3
ATOM 4348 C CA . VAL A 1 70 ? 3.803 2.102 16.133 0.12 34.82 70 VAL A CA 3
ATOM 4349 C C . VAL A 1 70 ? 2.900 3.339 16.024 0.12 32.55 70 VAL A C 3
ATOM 4350 O O . VAL A 1 70 ? 2.799 3.935 14.950 0.12 34.40 70 VAL A O 3
ATOM 4354 N N . LEU A 1 71 ? 2.246 3.704 17.122 0.12 29.68 71 LEU A N 3
ATOM 4355 C CA . LEU A 1 71 ? 1.367 4.870 17.187 0.12 27.50 71 LEU A CA 3
ATOM 4356 C C . LEU A 1 71 ? 2.193 6.102 16.791 0.12 23.13 71 LEU A C 3
ATOM 4357 O O . LEU A 1 71 ? 3.093 6.512 17.515 0.12 21.81 71 LEU A O 3
ATOM 4362 N N . SER A 1 72 ? 1.930 6.601 15.597 0.12 21.87 72 SER A N 3
ATOM 4363 C CA . SER A 1 72 ? 2.626 7.778 15.063 0.12 19.97 72 SER A CA 3
ATOM 4364 C C . SER A 1 72 ? 1.668 8.630 14.281 0.12 19.10 72 SER A C 3
ATOM 4365 O O . SER A 1 72 ? 0.764 8.110 13.611 0.12 17.92 72 SER A O 3
ATOM 4368 N N . SER A 1 73 ? 1.896 9.945 14.345 0.12 17.70 73 SER A N 3
ATOM 4369 C CA . SER A 1 73 ? 1.017 10.937 13.692 0.12 17.97 73 SER A CA 3
ATOM 4370 C C . SER A 1 73 ? 1.878 11.967 12.978 0.12 18.00 73 SER A C 3
ATOM 4371 O O . SER A 1 73 ? 2.754 12.566 13.619 0.12 18.43 73 SER A O 3
ATOM 4374 N N . GLU A 1 74 ? 1.635 12.163 11.679 0.12 17.26 74 GLU A N 3
ATOM 4375 C CA . GLU A 1 74 ? 2.402 13.119 10.879 0.12 18.53 74 GLU A CA 3
ATOM 4376 C C . GLU A 1 74 ? 1.785 14.482 11.047 0.12 18.22 74 GLU A C 3
ATOM 4377 O O . GLU A 1 74 ? 0.540 14.641 10.936 0.12 18.95 74 GLU A O 3
ATOM 4383 N N . LEU A 1 75 ? 2.641 15.473 11.257 0.12 16.90 75 LEU A N 3
ATOM 4384 C CA . LEU A 1 75 ? 2.184 16.824 11.489 0.12 14.96 75 LEU A CA 3
ATOM 4385 C C . LEU A 1 75 ? 2.775 17.736 10.459 0.12 16.75 75 LEU A C 3
ATOM 4386 O O . LEU A 1 75 ? 3.992 17.734 10.276 0.12 13.40 75 LEU A O 3
ATOM 4391 N N . ASN A 1 76 ? 1.906 18.567 9.853 0.12 17.48 76 ASN A N 3
ATOM 4392 C CA . ASN A 1 76 ? 2.355 19.508 8.817 0.12 19.03 76 ASN A CA 3
ATOM 4393 C C . ASN A 1 76 ? 2.572 20.892 9.371 0.12 16.71 76 ASN A C 3
ATOM 4394 O O . ASN A 1 76 ? 1.717 21.448 10.069 0.12 16.03 76 ASN A O 3
ATOM 4399 N N . LEU A 1 77 ? 3.749 21.409 9.052 0.12 12.47 77 LEU A N 3
ATOM 4400 C CA . LEU A 1 77 ? 4.179 22.755 9.423 0.12 14.82 77 LEU A CA 3
ATOM 4401 C C . LEU A 1 77 ? 4.899 23.457 8.273 0.12 15.15 77 LEU A C 3
ATOM 4402 O O . LEU A 1 77 ? 5.860 22.921 7.717 0.12 14.12 77 LEU A O 3
ATOM 4407 N N . ALA A 1 78 ? 4.429 24.653 7.924 0.12 13.96 78 ALA A N 3
ATOM 4408 C CA . ALA A 1 78 ? 5.096 25.474 6.912 0.12 14.63 78 ALA A CA 3
ATOM 4409 C C . ALA A 1 78 ? 5.406 24.669 5.650 0.12 14.53 78 ALA A C 3
ATOM 4410 O O . ALA A 1 78 ? 6.491 24.764 5.096 0.12 15.00 78 ALA A O 3
ATOM 4412 N N . GLY A 1 79 ? 4.447 23.877 5.180 0.12 13.17 79 GLY A N 3
ATOM 4413 C CA . GLY A 1 79 ? 4.704 23.136 3.943 0.12 15.94 79 GLY A CA 3
ATOM 4414 C C . GLY A 1 79 ? 5.524 21.861 4.004 0.12 16.10 79 GLY A C 3
ATOM 4415 O O . GLY A 1 79 ? 5.747 21.200 2.949 0.12 16.67 79 GLY A O 3
ATOM 4416 N N . SER A 1 80 ? 6.006 21.497 5.196 0.12 14.54 80 SER A N 3
ATOM 4417 C CA . SER A 1 80 ? 6.804 20.246 5.374 0.12 15.64 80 SER A CA 3
ATOM 4418 C C . SER A 1 80 ? 6.138 19.474 6.513 0.12 16.40 80 SER A C 3
ATOM 4419 O O . SER A 1 80 ? 4.936 19.700 6.849 0.12 16.51 80 SER A O 3
ATOM 4422 N N . SER A 1 81 ? 6.907 18.562 7.081 0.12 16.84 81 SER A N 3
ATOM 4423 C CA . SER A 1 81 ? 6.346 17.759 8.178 0.12 16.33 81 SER A CA 3
ATOM 4424 C C . SER A 1 81 ? 7.389 17.029 9.011 0.12 14.99 81 SER A C 3
ATOM 4425 O O . SER A 1 81 ? 8.587 17.001 8.676 0.12 14.12 81 SER A O 3
ATOM 4428 N N . PHE A 1 82 ? 6.894 16.460 10.107 0.12 13.47 82 PHE A N 3
ATOM 4429 C CA . PHE A 1 82 ? 7.687 15.580 11.004 0.12 14.56 82 PHE A CA 3
ATOM 4430 C C . PHE A 1 82 ? 6.680 14.579 11.576 0.12 13.49 82 PHE A C 3
ATOM 4431 O O . PHE A 1 82 ? 5.456 14.867 11.638 0.12 14.66 82 PHE A O 3
ATOM 4439 N N . VAL A 1 83 ? 7.184 13.415 11.988 0.12 14.11 83 VAL A N 3
ATOM 4440 C CA . VAL A 1 83 ? 6.329 12.343 12.481 0.12 13.41 83 VAL A CA 3
ATOM 4441 C C . VAL A 1 83 ? 6.506 12.185 13.983 0.12 13.66 83 VAL A C 3
ATOM 4442 O O . VAL A 1 83 ? 7.608 11.908 14.436 0.12 15.22 83 VAL A O 3
ATOM 4446 N N . VAL A 1 84 ? 5.388 12.341 14.714 0.12 14.38 84 VAL A N 3
ATOM 4447 C CA . VAL A 1 84 ? 5.325 12.252 16.160 0.12 12.84 84 VAL A CA 3
ATOM 4448 C C . VAL A 1 84 ? 5.003 10.851 16.532 0.12 14.73 84 VAL A C 3
ATOM 4449 O O . VAL A 1 84 ? 4.110 10.231 15.895 0.12 12.96 84 VAL A O 3
ATOM 4453 N N . CYS A 1 85 ? 5.701 10.369 17.552 0.12 13.23 85 CYS A N 3
ATOM 4454 C CA . CYS A 1 85 ? 5.396 9.002 17.909 0.12 16.57 85 CYS A CA 3
ATOM 4455 C C . CYS A 1 85 ? 5.886 8.421 19.227 0.12 17.92 85 CYS A C 3
ATOM 4456 O O . CYS A 1 85 ? 6.952 8.762 19.702 0.12 15.65 85 CYS A O 3
ATOM 4459 N N . ASP A 1 86 ? 5.063 7.507 19.772 0.12 17.15 86 ASP A N 3
ATOM 4460 C CA . ASP A 1 86 ? 5.312 6.741 21.015 0.12 18.13 86 ASP A CA 3
ATOM 4461 C C . ASP A 1 86 ? 6.570 5.855 20.958 0.12 16.70 86 ASP A C 3
ATOM 4462 O O . ASP A 1 86 ? 6.607 4.905 20.192 0.12 17.56 86 ASP A O 3
ATOM 4467 N N . VAL A 1 87 ? 7.550 6.090 21.824 0.12 16.84 87 VAL A N 3
ATOM 4468 C CA . VAL A 1 87 ? 8.801 5.333 21.766 0.12 18.16 87 VAL A CA 3
ATOM 4469 C C . VAL A 1 87 ? 8.757 3.868 22.233 0.12 20.65 87 VAL A C 3
ATOM 4470 O O . VAL A 1 87 ? 9.619 3.021 21.832 0.12 18.50 87 VAL A O 3
ATOM 4474 N N . SER A 1 88 ? 7.776 3.579 23.067 0.12 20.40 88 SER A N 3
ATOM 4475 C CA . SER A 1 88 ? 7.576 2.199 23.592 0.12 21.43 88 SER A CA 3
ATOM 4476 C C . SER A 1 88 ? 6.839 1.380 22.490 0.12 22.88 88 SER A C 3
ATOM 4477 O O . SER A 1 88 ? 6.769 0.151 22.591 0.12 24.00 88 SER A O 3
ATOM 4480 N N . SER A 1 89 ? 6.328 2.053 21.429 0.12 23.16 89 SER A N 3
ATOM 4481 C CA . SER A 1 89 ? 5.626 1.376 20.339 0.12 24.45 89 SER A CA 3
ATOM 4482 C C . SER A 1 89 ? 6.565 0.974 19.189 0.12 25.75 89 SER A C 3
ATOM 4483 O O . SER A 1 89 ? 6.199 0.170 18.310 0.12 24.17 89 SER A O 3
ATOM 4486 N N . LEU A 1 90 ? 7.777 1.525 19.198 0.12 24.58 90 LEU A N 3
ATOM 4487 C CA . LEU A 1 90 ? 8.760 1.203 18.175 0.12 24.90 90 LEU A CA 3
ATOM 4488 C C . LEU A 1 90 ? 9.532 0.025 18.729 0.12 26.10 90 LEU A C 3
ATOM 4489 O O . LEU A 1 90 ? 10.361 0.178 19.627 0.12 23.48 90 LEU A O 3
ATOM 4494 N N . PRO A 1 91 ? 9.260 -1.178 18.185 0.12 26.56 91 PRO A N 3
ATOM 4495 C CA . PRO A 1 91 ? 9.909 -2.408 18.617 0.12 28.10 91 PRO A CA 3
ATOM 4496 C C . PRO A 1 91 ? 11.376 -2.416 18.273 0.12 28.31 91 PRO A C 3
ATOM 4497 O O . PRO A 1 91 ? 11.770 -2.925 17.223 0.12 28.36 91 PRO A O 3
ATOM 4501 N N . GLY A 1 92 ? 12.180 -1.887 19.197 0.12 27.39 92 GLY A N 3
ATOM 4502 C CA . GLY A 1 92 ? 13.613 -1.784 18.979 0.12 26.78 92 GLY A CA 3
ATOM 4503 C C . GLY A 1 92 ? 14.232 -0.686 19.821 0.12 26.61 92 GLY A C 3
ATOM 4504 O O . GLY A 1 92 ? 15.393 -0.785 20.134 0.12 26.74 92 GLY A O 3
ATOM 4505 N N . PHE A 1 93 ? 13.459 0.342 20.204 0.12 25.27 93 PHE A N 3
ATOM 4506 C CA . PHE A 1 93 ? 14.001 1.455 21.015 0.12 25.84 93 PHE A CA 3
ATOM 4507 C C . PHE A 1 93 ? 13.666 1.316 22.497 0.12 27.47 93 PHE A C 3
ATOM 4508 O O . PHE A 1 93 ? 12.697 0.658 22.859 0.12 27.33 93 PHE A O 3
ATOM 4516 N N . SER A 1 94 ? 14.446 1.981 23.350 0.12 28.62 94 SER A N 3
ATOM 4517 C CA . SER A 1 94 ? 14.216 1.926 24.795 0.12 29.46 94 SER A CA 3
ATOM 4518 C C . SER A 1 94 ? 14.299 3.297 25.484 0.12 29.98 94 SER A C 3
ATOM 4519 O O . SER A 1 94 ? 13.814 3.429 26.623 0.12 29.81 94 SER A O 3
ATOM 4522 N N . THR A 1 95 ? 14.873 4.308 24.798 0.12 26.24 95 THR A N 3
ATOM 4523 C CA . THR A 1 95 ? 14.995 5.664 25.328 0.12 26.91 95 THR A CA 3
ATOM 4524 C C . THR A 1 95 ? 14.401 6.720 24.328 0.12 25.74 95 THR A C 3
ATOM 4525 O O . THR A 1 95 ? 14.699 6.702 23.130 0.12 24.38 95 THR A O 3
ATOM 4529 N N . ALA A 1 96 ? 13.472 7.542 24.816 0.12 25.87 96 ALA A N 3
ATOM 4530 C CA . ALA A 1 96 ? 12.845 8.594 24.009 0.12 25.94 96 ALA A CA 3
ATOM 4531 C C . ALA A 1 96 ? 13.824 9.774 24.047 0.12 26.50 96 ALA A C 3
ATOM 4532 O O . ALA A 1 96 ? 13.796 10.675 23.185 0.12 25.61 96 ALA A O 3
ATOM 4534 N N . LYS A 1 97 ? 14.678 9.762 25.073 0.12 26.64 97 LYS A N 3
ATOM 4535 C CA . LYS A 1 97 ? 15.682 10.807 25.290 0.12 29.18 97 LYS A CA 3
ATOM 4536 C C . LYS A 1 97 ? 15.032 12.177 25.453 0.12 30.41 97 LYS A C 3
ATOM 4537 O O . LYS A 1 97 ? 15.629 13.185 25.054 0.12 29.19 97 LYS A O 3
ATOM 4543 N N . SER A 1 98 ? 13.831 12.218 26.047 0.12 30.41 98 SER A N 3
ATOM 4544 C CA . SER A 1 98 ? 13.114 13.491 26.218 0.12 32.86 98 SER A CA 3
ATOM 4545 C C . SER A 1 98 ? 13.855 14.473 27.120 0.12 33.42 98 SER A C 3
ATOM 4546 O O . SER A 1 98 ? 13.698 15.680 26.956 0.12 33.04 98 SER A O 3
ATOM 4549 N N . GLU A 1 99 ? 14.650 13.991 28.077 0.12 33.06 99 GLU A N 3
ATOM 4550 C CA . GLU A 1 99 ? 15.358 14.951 28.945 0.12 36.03 99 GLU A CA 3
ATOM 4551 C C . GLU A 1 99 ? 16.604 15.644 28.322 0.12 35.79 99 GLU A C 3
ATOM 4552 O O . GLU A 1 99 ? 17.105 16.629 28.882 0.12 35.82 99 GLU A O 3
ATOM 4558 N N . GLY A 1 100 ? 17.082 15.159 27.175 0.12 33.24 100 GLY A N 3
ATOM 4559 C CA . GLY A 1 100 ? 18.240 15.776 26.515 0.12 30.97 100 GLY A CA 3
ATOM 4560 C C . GLY A 1 100 ? 18.450 15.028 25.204 0.12 28.66 100 GLY A C 3
ATOM 4561 O O . GLY A 1 100 ? 19.388 14.233 25.079 0.12 26.99 100 GLY A O 3
ATOM 4562 N N . SER A 1 101 ? 17.581 15.305 24.222 0.12 23.98 101 SER A N 3
ATOM 4563 C CA . SER A 1 101 ? 17.554 14.596 22.943 0.12 20.49 101 SER A CA 3
ATOM 4564 C C . SER A 1 101 ? 18.348 15.279 21.855 0.12 19.04 101 SER A C 3
ATOM 4565 O O . SER A 1 101 ? 18.775 16.447 22.018 0.12 18.35 101 SER A O 3
ATOM 4568 N N . GLY A 1 102 ? 18.570 14.594 20.756 0.12 12.16 102 GLY A N 3
ATOM 4569 C CA . GLY A 1 102 ? 19.241 15.407 19.686 0.12 20.08 102 GLY A CA 3
ATOM 4570 C C . GLY A 1 102 ? 18.375 16.471 18.889 0.12 17.44 102 GLY A C 3
ATOM 4571 O O . GLY A 1 102 ? 18.889 17.333 18.100 0.12 14.69 102 GLY A O 3
ATOM 4572 N N . VAL A 1 103 ? 17.061 16.493 19.129 0.12 16.34 103 VAL A N 3
ATOM 4573 C CA . VAL A 1 103 ? 16.111 17.292 18.326 0.12 13.38 103 VAL A CA 3
ATOM 4574 C C . VAL A 1 103 ? 15.839 18.831 18.318 0.12 14.63 103 VAL A C 3
ATOM 4575 O O . VAL A 1 103 ? 15.175 19.409 19.181 0.12 11.11 103 VAL A O 3
ATOM 4579 N N . THR A 1 104 ? 16.250 19.427 17.200 0.12 13.21 104 THR A N 3
ATOM 4580 C CA . THR A 1 104 ? 16.244 20.886 17.016 0.12 12.11 104 THR A CA 3
ATOM 4581 C C . THR A 1 104 ? 15.663 21.360 15.677 0.12 13.81 104 THR A C 3
ATOM 4582 O O . THR A 1 104 ? 16.246 21.180 14.612 0.12 13.60 104 THR A O 3
ATOM 4586 N N . PHE A 1 105 ? 14.510 22.013 15.745 0.12 12.56 105 PHE A N 3
ATOM 4587 C CA . PHE A 1 105 ? 13.912 22.514 14.521 0.12 12.28 105 PHE A CA 3
ATOM 4588 C C . PHE A 1 105 ? 14.099 24.027 14.486 0.12 13.83 105 PHE A C 3
ATOM 4589 O O . PHE A 1 105 ? 14.349 24.685 15.511 0.12 12.96 105 PHE A O 3
ATOM 4597 N N . LEU A 1 106 ? 13.979 24.549 13.262 0.12 14.00 106 LEU A N 3
ATOM 4598 C CA . LEU A 1 106 ? 14.068 25.962 12.957 0.12 13.57 106 LEU A CA 3
ATOM 4599 C C . LEU A 1 106 ? 12.762 26.340 12.262 0.12 15.13 106 LEU A C 3
ATOM 4600 O O . LEU A 1 106 ? 12.348 25.617 11.338 0.12 14.78 106 LEU A O 3
ATOM 4605 N N . LEU A 1 107 ? 12.142 27.447 12.681 0.12 13.09 107 LEU A N 3
ATOM 4606 C CA . LEU A 1 107 ? 10.911 27.911 11.997 0.12 13.53 107 LEU A CA 3
ATOM 4607 C C . LEU A 1 107 ? 11.182 29.321 11.490 0.12 15.38 107 LEU A C 3
ATOM 4608 O O . LEU A 1 107 ? 11.766 30.151 12.226 0.12 15.91 107 LEU A O 3
ATOM 4613 N N . GLY A 1 108 ? 10.773 29.569 10.231 0.12 15.90 108 GLY A N 3
ATOM 4614 C CA . GLY A 1 108 ? 10.889 30.880 9.615 0.12 16.34 108 GLY A CA 3
ATOM 4615 C C . GLY A 1 108 ? 9.575 31.615 9.839 0.12 17.05 108 GLY A C 3
ATOM 4616 O O . GLY A 1 108 ? 8.497 31.070 9.655 0.12 14.34 108 GLY A O 3
ATOM 4617 N N . THR A 1 109 ? 9.661 32.869 10.235 0.12 18.95 109 THR A N 3
ATOM 4618 C CA . THR A 1 109 ? 8.470 33.631 10.492 0.12 23.31 109 THR A CA 3
ATOM 4619 C C . THR A 1 109 ? 8.855 35.077 10.316 0.12 26.65 109 THR A C 3
ATOM 4620 O O . THR A 1 109 ? 10.046 35.417 10.346 0.12 25.28 109 THR A O 3
ATOM 4624 N N . LYS A 1 110 ? 7.836 35.920 10.191 0.12 29.21 110 LYS A N 3
ATOM 4625 C CA . LYS A 1 110 ? 8.071 37.353 10.008 0.12 34.05 110 LYS A CA 3
ATOM 4626 C C . LYS A 1 110 ? 8.425 37.993 11.351 0.12 33.33 110 LYS A C 3
ATOM 4627 O O . LYS A 1 110 ? 9.223 38.914 11.410 0.12 31.02 110 LYS A O 3
ATOM 4633 N N . ASP A 1 111 ? 7.856 37.454 12.431 0.12 30.96 111 ASP A N 3
ATOM 4634 C CA . ASP A 1 111 ? 8.057 38.019 13.769 0.12 30.65 111 ASP A CA 3
ATOM 4635 C C . ASP A 1 111 ? 8.377 36.933 14.786 0.12 28.48 111 ASP A C 3
ATOM 4636 O O . ASP A 1 111 ? 7.450 36.275 15.264 0.12 28.66 111 ASP A O 3
ATOM 4641 N N . ALA A 1 112 ? 9.643 36.770 15.151 0.12 26.92 112 ALA A N 3
ATOM 4642 C CA . ALA A 1 112 ? 10.000 35.713 16.096 0.12 27.24 112 ALA A CA 3
ATOM 4643 C C . ALA A 1 112 ? 9.428 35.955 17.508 0.12 27.79 112 ALA A C 3
ATOM 4644 O O . ALA A 1 112 ? 8.977 35.028 18.147 0.12 24.99 112 ALA A O 3
ATOM 4646 N N . GLU A 1 113 ? 9.441 37.207 17.980 0.12 27.80 113 GLU A N 3
ATOM 4647 C CA . GLU A 1 113 ? 8.885 37.524 19.302 0.12 29.95 113 GLU A CA 3
ATOM 4648 C C . GLU A 1 113 ? 7.421 37.080 19.409 0.12 28.04 113 GLU A C 3
ATOM 4649 O O . GLU A 1 113 ? 7.010 36.496 20.423 0.12 27.91 113 GLU A O 3
ATOM 4655 N N . ALA A 1 114 ? 6.630 37.335 18.372 0.12 25.53 114 ALA A N 3
ATOM 4656 C CA . ALA A 1 114 ? 5.222 36.969 18.413 0.12 24.01 114 ALA A CA 3
ATOM 4657 C C . ALA A 1 114 ? 5.076 35.432 18.443 0.12 22.47 114 ALA A C 3
ATOM 4658 O O . ALA A 1 114 ? 4.223 34.878 19.161 0.12 20.31 114 ALA A O 3
ATOM 4660 N N . ALA A 1 115 ? 5.925 34.752 17.674 0.12 18.81 115 ALA A N 3
ATOM 4661 C CA . ALA A 1 115 ? 5.871 33.277 17.624 0.12 19.79 115 ALA A CA 3
ATOM 4662 C C . ALA A 1 115 ? 6.202 32.668 18.982 0.12 18.63 115 ALA A C 3
ATOM 4663 O O . ALA A 1 115 ? 5.558 31.676 19.421 0.12 17.80 115 ALA A O 3
ATOM 4665 N N . VAL A 1 116 ? 7.203 33.244 19.649 0.12 15.55 116 VAL A N 3
ATOM 4666 C CA . VAL A 1 116 ? 7.587 32.756 20.970 0.12 16.28 116 VAL A CA 3
ATOM 4667 C C . VAL A 1 116 ? 6.387 32.918 21.942 0.12 16.91 116 VAL A C 3
ATOM 4668 O O . VAL A 1 116 ? 5.983 31.998 22.650 0.12 15.61 116 VAL A O 3
ATOM 4672 N N . ALA A 1 117 ? 5.788 34.103 21.941 0.12 18.15 117 ALA A N 3
ATOM 4673 C CA . ALA A 1 117 ? 4.684 34.337 22.863 0.12 17.30 117 ALA A CA 3
ATOM 4674 C C . ALA A 1 117 ? 3.507 33.367 22.633 0.12 17.50 117 ALA A C 3
ATOM 4675 O O . ALA A 1 117 ? 2.905 32.872 23.614 0.12 17.93 117 ALA A O 3
ATOM 4677 N N . LYS A 1 118 ? 3.184 33.071 21.373 0.12 17.64 118 LYS A N 3
ATOM 4678 C CA . LYS A 1 118 ? 2.078 32.146 21.085 0.12 17.98 118 LYS A CA 3
ATOM 4679 C C . LYS A 1 118 ? 2.449 30.770 21.632 0.12 18.36 118 LYS A C 3
ATOM 4680 O O . LYS A 1 118 ? 1.654 30.087 22.303 0.12 16.81 118 LYS A O 3
ATOM 4686 N N . ALA A 1 119 ? 3.686 30.352 21.343 0.12 16.10 119 ALA A N 3
ATOM 4687 C CA . ALA A 1 119 ? 4.055 29.011 21.793 0.12 13.75 119 ALA A CA 3
ATOM 4688 C C . ALA A 1 119 ? 4.175 28.974 23.330 0.12 14.40 119 ALA A C 3
ATOM 4689 O O . ALA A 1 119 ? 3.899 27.935 23.941 0.12 13.60 119 ALA A O 3
ATOM 4691 N N . VAL A 1 120 ? 4.591 30.085 23.945 0.12 14.04 120 VAL A N 3
ATOM 4692 C CA . VAL A 1 120 ? 4.726 30.136 25.421 0.12 14.78 120 VAL A CA 3
ATOM 4693 C C . VAL A 1 120 ? 3.341 30.041 26.081 0.12 15.59 120 VAL A C 3
ATOM 4694 O O . VAL A 1 120 ? 3.195 29.378 27.129 0.12 16.61 120 VAL A O 3
ATOM 4698 N N . ASP A 1 121 ? 2.344 30.692 25.477 0.12 15.51 121 ASP A N 3
ATOM 4699 C CA . ASP A 1 121 ? 0.979 30.621 26.068 0.12 16.87 121 ASP A CA 3
ATOM 4700 C C . ASP A 1 121 ? 0.414 29.209 25.907 0.12 17.05 121 ASP A C 3
ATOM 4701 O O . ASP A 1 121 ? -0.539 28.850 26.567 0.12 14.96 121 ASP A O 3
ATOM 4706 N N . ALA A 1 122 ? 1.060 28.393 25.055 0.12 16.05 122 ALA A N 3
ATOM 4707 C CA . ALA A 1 122 ? 0.610 27.036 24.812 0.12 14.43 122 ALA A CA 3
ATOM 4708 C C . ALA A 1 122 ? 1.385 26.041 25.652 0.12 11.61 122 ALA A C 3
ATOM 4709 O O . ALA A 1 122 ? 1.125 24.843 25.617 0.12 13.70 122 ALA A O 3
ATOM 4711 N N . GLY A 1 123 ? 2.374 26.531 26.409 0.12 12.30 123 GLY A N 3
ATOM 4712 C CA . GLY A 1 123 ? 3.117 25.620 27.270 0.12 13.73 123 GLY A CA 3
ATOM 4713 C C . GLY A 1 123 ? 4.644 25.609 27.070 0.12 13.28 123 GLY A C 3
ATOM 4714 O O . GLY A 1 123 ? 5.353 25.069 27.903 0.12 12.45 123 GLY A O 3
ATOM 4715 N N . ALA A 1 124 ? 5.121 26.241 25.994 0.12 14.01 124 ALA A N 3
ATOM 4716 C CA . ALA A 1 124 ? 6.587 26.270 25.749 0.12 12.31 124 ALA A CA 3
ATOM 4717 C C . ALA A 1 124 ? 7.260 27.263 26.684 0.12 15.14 124 ALA A C 3
ATOM 4718 O O . ALA A 1 124 ? 6.616 28.176 27.224 0.12 14.36 124 ALA A O 3
ATOM 4720 N N . VAL A 1 125 ? 8.579 27.102 26.840 0.12 16.14 125 VAL A N 3
ATOM 4721 C CA . VAL A 1 125 ? 9.340 28.005 27.713 0.12 17.50 125 VAL A CA 3
ATOM 4722 C C . VAL A 1 125 ? 10.309 28.814 26.895 0.12 18.96 125 VAL A C 3
ATOM 4723 O O . VAL A 1 125 ? 11.110 28.245 26.142 0.12 17.79 125 VAL A O 3
ATOM 4727 N N . LYS A 1 126 ? 10.219 30.144 27.011 0.12 19.00 126 LYS A N 3
ATOM 4728 C CA . LYS A 1 126 ? 11.096 31.028 26.263 0.12 19.38 126 LYS A CA 3
ATOM 4729 C C . LYS A 1 126 ? 12.534 30.941 26.784 0.12 18.65 126 LYS A C 3
ATOM 4730 O O . LYS A 1 126 ? 12.771 31.020 28.019 0.12 17.35 126 LYS A O 3
ATOM 4736 N N . VAL A 1 127 ? 13.473 30.775 25.863 0.12 17.38 127 VAL A N 3
ATOM 4737 C CA . VAL A 1 127 ? 14.900 30.738 26.235 0.12 18.94 127 VAL A CA 3
ATOM 4738 C C . VAL A 1 127 ? 15.513 31.999 25.578 0.12 19.67 127 VAL A C 3
ATOM 4739 O O . VAL A 1 127 ? 15.368 32.199 24.371 0.12 17.07 127 VAL A O 3
ATOM 4743 N N . GLU A 1 128 ? 16.224 32.822 26.354 0.12 18.61 128 GLU A N 3
ATOM 4744 C CA . GLU A 1 128 ? 16.808 34.035 25.801 0.12 22.60 128 GLU A CA 3
ATOM 4745 C C . GLU A 1 128 ? 17.787 33.660 24.714 0.12 21.15 128 GLU A C 3
ATOM 4746 O O . GLU A 1 128 ? 18.570 32.723 24.883 0.12 20.54 128 GLU A O 3
ATOM 4752 N N . VAL A 1 129 ? 17.737 34.372 23.594 0.12 19.39 129 VAL A N 3
ATOM 4753 C CA . VAL A 1 129 ? 18.625 34.082 22.490 0.12 20.11 129 VAL A CA 3
ATOM 4754 C C . VAL A 1 129 ? 19.995 34.667 22.780 0.12 19.19 129 VAL A C 3
ATOM 4755 O O . VAL A 1 129 ? 20.122 35.730 23.423 0.12 19.38 129 VAL A O 3
ATOM 4759 N N . THR A 1 130 ? 21.008 33.954 22.333 0.12 17.49 130 THR A N 3
ATOM 4760 C CA . THR A 1 130 ? 22.385 34.416 22.549 0.12 18.45 130 THR A CA 3
ATOM 4761 C C . THR A 1 130 ? 22.803 35.362 21.430 0.12 18.84 130 THR A C 3
ATOM 4762 O O . THR A 1 130 ? 22.085 35.578 20.442 0.12 16.06 130 THR A O 3
ATOM 4766 N N . GLU A 1 131 ? 23.992 35.928 21.604 0.12 17.45 131 GLU A N 3
ATOM 4767 C CA . GLU A 1 131 ? 24.554 36.806 20.581 0.12 19.58 131 GLU A CA 3
ATOM 4768 C C . GLU A 1 131 ? 24.908 35.964 19.337 0.12 18.97 131 GLU A C 3
ATOM 4769 O O . GLU A 1 131 ? 24.719 36.396 18.165 0.12 19.51 131 GLU A O 3
ATOM 4775 N N . ALA A 1 132 ? 25.413 34.759 19.595 0.12 16.76 132 ALA A N 3
ATOM 4776 C CA . ALA A 1 132 ? 25.753 33.803 18.537 0.12 19.59 132 ALA A CA 3
ATOM 4777 C C . ALA A 1 132 ? 24.485 33.519 17.657 0.12 19.73 132 ALA A C 3
ATOM 4778 O O . ALA A 1 132 ? 24.583 33.404 16.431 0.12 17.98 132 ALA A O 3
ATOM 4780 N N . GLU A 1 133 ? 23.320 33.378 18.312 0.12 19.12 133 GLU A N 3
ATOM 4781 C CA . GLU A 1 133 ? 22.038 33.138 17.595 0.12 18.72 133 GLU A CA 3
ATOM 4782 C C . GLU A 1 133 ? 21.482 34.423 16.904 0.12 20.56 133 GLU A C 3
ATOM 4783 O O . GLU A 1 133 ? 20.945 34.394 15.757 0.12 19.49 133 GLU A O 3
ATOM 4789 N N . VAL A 1 134 ? 21.538 35.543 17.617 0.12 21.08 134 VAL A N 3
ATOM 4790 C CA . VAL A 1 134 ? 21.057 36.798 17.011 0.12 25.53 134 VAL A CA 3
ATOM 4791 C C . VAL A 1 134 ? 21.833 37.154 15.736 0.12 27.59 134 VAL A C 3
ATOM 4792 O O . VAL A 1 134 ? 21.265 37.764 14.795 0.12 24.84 134 VAL A O 3
ATOM 4796 N N . GLU A 1 135 ? 23.117 36.798 15.694 0.12 29.22 135 GLU A N 3
ATOM 4797 C CA . GLU A 1 135 ? 23.937 37.087 14.509 0.12 32.49 135 GLU A CA 3
ATOM 4798 C C . GLU A 1 135 ? 23.454 36.273 13.321 0.12 32.46 135 GLU A C 3
ATOM 4799 O O . GLU A 1 135 ? 23.640 36.682 12.166 0.12 30.23 135 GLU A O 3
ATOM 4805 N N . LEU A 1 136 ? 22.889 35.095 13.617 0.12 28.88 136 LEU A N 3
ATOM 4806 C CA . LEU A 1 136 ? 22.370 34.197 12.581 0.12 29.81 136 LEU A CA 3
ATOM 4807 C C . LEU A 1 136 ? 20.905 34.560 12.275 0.12 28.19 136 LEU A C 3
ATOM 4808 O O . LEU A 1 136 ? 20.220 33.892 11.476 0.12 28.91 136 LEU A O 3
ATOM 4813 N N . GLY A 1 137 ? 20.426 35.624 12.903 0.12 27.03 137 GLY A N 3
ATOM 4814 C CA . GLY A 1 137 ? 19.043 36.067 12.693 0.12 27.47 137 GLY A CA 3
ATOM 4815 C C . GLY A 1 137 ? 18.012 35.315 13.521 0.12 27.34 137 GLY A C 3
ATOM 4816 O O . GLY A 1 137 ? 16.802 35.579 13.416 0.12 27.13 137 GLY A O 3
ATOM 4817 N N . PHE A 1 138 ? 18.493 34.374 14.343 0.12 23.05 138 PHE A N 3
ATOM 4818 C CA . PHE A 1 138 ? 17.629 33.530 15.209 0.12 21.97 138 PHE A CA 3
ATOM 4819 C C . PHE A 1 138 ? 17.183 34.412 16.358 0.12 25.41 138 PHE A C 3
ATOM 4820 O O . PHE A 1 138 ? 17.856 34.470 17.401 0.12 24.02 138 PHE A O 3
ATOM 4828 N N . LYS A 1 139 ? 16.031 35.070 16.189 0.12 21.71 139 LYS A N 3
ATOM 4829 C CA . LYS A 1 139 ? 15.535 36.046 17.158 0.12 24.44 139 LYS A CA 3
ATOM 4830 C C . LYS A 1 139 ? 14.610 35.544 18.263 0.12 21.32 139 LYS A C 3
ATOM 4831 O O . LYS A 1 139 ? 14.222 36.300 19.185 0.12 18.20 139 LYS A O 3
ATOM 4837 N N . GLY A 1 140 ? 14.250 34.269 18.193 0.12 18.01 140 GLY A N 3
ATOM 4838 C CA . GLY A 1 140 ? 13.390 33.712 19.223 0.12 15.62 140 GLY A CA 3
ATOM 4839 C C . GLY A 1 140 ? 13.765 32.244 19.383 0.12 13.97 140 GLY A C 3
ATOM 4840 O O . GLY A 1 140 ? 14.282 31.616 18.469 0.12 13.56 140 GLY A O 3
ATOM 4841 N N . LYS A 1 141 ? 13.484 31.696 20.566 0.12 14.65 141 LYS A N 3
ATOM 4842 C CA . LYS A 1 141 ? 13.847 30.317 20.851 0.12 13.32 141 LYS A CA 3
ATOM 4843 C C . LYS A 1 141 ? 12.949 29.884 22.006 0.12 13.74 141 LYS A C 3
ATOM 4844 O O . LYS A 1 141 ? 12.574 30.717 22.815 0.12 13.46 141 LYS A O 3
ATOM 4850 N N . VAL A 1 142 ? 12.514 28.626 21.986 0.12 12.60 142 VAL A N 3
ATOM 4851 C CA . VAL A 1 142 ? 11.708 28.125 23.089 0.12 12.21 142 VAL A CA 3
ATOM 4852 C C . VAL A 1 142 ? 11.908 26.665 23.206 0.12 13.54 142 VAL A C 3
ATOM 4853 O O . VAL A 1 142 ? 12.159 26.009 22.193 0.12 12.11 142 VAL A O 3
ATOM 4857 N N . THR A 1 143 ? 11.760 26.142 24.437 0.12 14.00 143 THR A N 3
ATOM 4858 C CA . THR A 1 143 ? 11.797 24.711 24.666 0.12 12.12 143 THR A CA 3
ATOM 4859 C C . THR A 1 143 ? 10.336 24.232 24.815 0.12 12.97 143 THR A C 3
ATOM 4860 O O . THR A 1 143 ? 9.419 25.031 25.145 0.12 13.77 143 THR A O 3
ATOM 4864 N N . ASP A 1 144 ? 10.119 22.947 24.550 0.12 12.79 144 ASP A N 3
ATOM 4865 C CA . ASP A 1 144 ? 8.761 22.412 24.629 0.12 15.16 144 ASP A CA 3
ATOM 4866 C C . ASP A 1 144 ? 8.641 21.285 25.611 0.12 13.98 144 ASP A C 3
ATOM 4867 O O . ASP A 1 144 ? 9.648 20.764 26.127 0.12 13.44 144 ASP A O 3
ATOM 4872 N N . PRO A 1 145 ? 7.396 20.891 25.913 0.12 15.95 145 PRO A N 3
ATOM 4873 C CA . PRO A 1 145 ? 7.129 19.817 26.872 0.12 17.05 145 PRO A CA 3
ATOM 4874 C C . PRO A 1 145 ? 7.687 18.481 26.549 0.12 17.35 145 PRO A C 3
ATOM 4875 O O . PRO A 1 145 ? 7.751 17.602 27.449 0.12 16.25 145 PRO A O 3
ATOM 4879 N N . PHE A 1 146 ? 8.079 18.304 25.281 0.12 15.55 146 PHE A N 3
ATOM 4880 C CA . PHE A 1 146 ? 8.616 17.025 24.804 0.12 13.93 146 PHE A CA 3
ATOM 4881 C C . PHE A 1 146 ? 10.151 17.082 24.668 0.12 15.79 146 PHE A C 3
ATOM 4882 O O . PHE A 1 146 ? 10.766 16.146 24.177 0.12 16.12 146 PHE A O 3
ATOM 4890 N N . GLY A 1 147 ? 10.740 18.174 25.149 0.12 13.66 147 GLY A N 3
ATOM 4891 C CA . GLY A 1 147 ? 12.199 18.281 25.125 0.12 16.25 147 GLY A CA 3
ATOM 4892 C C . GLY A 1 147 ? 12.769 18.739 23.813 0.12 15.24 147 GLY A C 3
ATOM 4893 O O . GLY A 1 147 ? 13.999 18.664 23.598 0.12 16.39 147 GLY A O 3
ATOM 4894 N N . VAL A 1 148 ? 11.902 19.188 22.912 0.12 13.55 148 VAL A N 3
ATOM 4895 C CA . VAL A 1 148 ? 12.398 19.665 21.614 0.12 15.39 148 VAL A CA 3
ATOM 4896 C C . VAL A 1 148 ? 12.773 21.166 21.762 0.12 13.11 148 VAL A C 3
ATOM 4897 O O . VAL A 1 148 ? 12.211 21.869 22.608 0.12 12.49 148 VAL A O 3
ATOM 4901 N N . THR A 1 149 ? 13.745 21.612 20.971 0.12 11.58 149 THR A N 3
ATOM 4902 C CA . THR A 1 149 ? 14.143 23.011 20.969 0.12 12.17 149 THR A CA 3
ATOM 4903 C C . THR A 1 149 ? 13.766 23.541 19.606 0.12 12.01 149 THR A C 3
ATOM 4904 O O . THR A 1 149 ? 14.151 22.964 18.561 0.12 13.83 149 THR A O 3
ATOM 4908 N N . TRP A 1 150 ? 13.045 24.646 19.630 0.12 13.20 150 TRP A N 3
ATOM 4909 C CA . TRP A 1 150 ? 12.598 25.336 18.421 0.12 12.65 150 TRP A CA 3
ATOM 4910 C C . TRP A 1 150 ? 13.225 26.705 18.327 0.12 13.55 150 TRP A C 3
ATOM 4911 O O . TRP A 1 150 ? 13.167 27.485 19.274 0.12 14.17 150 TRP A O 3
ATOM 4922 N N . ILE A 1 151 ? 13.808 27.043 17.181 0.12 12.09 151 ILE A N 3
ATOM 4923 C CA . ILE A 1 151 ? 14.394 28.389 17.035 0.12 12.00 151 ILE A CA 3
ATOM 4924 C C . ILE A 1 151 ? 13.627 29.080 15.909 0.12 14.38 151 ILE A C 3
ATOM 4925 O O . ILE A 1 151 ? 13.269 28.437 14.931 0.12 14.15 151 ILE A O 3
ATOM 4930 N N . PHE A 1 152 ? 13.404 30.379 16.061 0.12 14.65 152 PHE A N 3
ATOM 4931 C CA . PHE A 1 152 ? 12.650 31.153 15.082 0.12 15.15 152 PHE A CA 3
ATOM 4932 C C . PHE A 1 152 ? 13.609 32.046 14.355 0.12 17.42 152 PHE A C 3
ATOM 4933 O O . PHE A 1 152 ? 14.336 32.849 14.964 0.12 16.14 152 PHE A O 3
ATOM 4941 N N . ALA A 1 153 ? 13.614 31.861 13.042 0.12 18.31 153 ALA A N 3
ATOM 4942 C CA . ALA A 1 153 ? 14.508 32.605 12.169 0.12 22.90 153 ALA A CA 3
ATOM 4943 C C . ALA A 1 153 ? 13.663 33.671 11.545 0.12 25.86 153 ALA A C 3
ATOM 4944 O O . ALA A 1 153 ? 12.603 33.412 10.948 0.12 21.76 153 ALA A O 3
ATOM 4946 N N . GLU A 1 154 ? 14.154 34.883 11.652 0.12 28.91 154 GLU A N 3
ATOM 4947 C CA . GLU A 1 154 ? 13.426 35.999 11.099 0.12 32.82 154 GLU A CA 3
ATOM 4948 C C . GLU A 1 154 ? 14.409 36.818 10.262 0.12 34.73 154 GLU A C 3
ATOM 4949 O O . GLU A 1 154 ? 14.995 37.698 10.894 0.12 34.78 154 GLU A O 3
ATOM 4955 N N . VAL B 1 22 ? 1.807 32.448 10.703 0.12 30.25 22 VAL B N 3
ATOM 4956 C CA . VAL B 1 22 ? 2.339 31.961 9.349 0.12 30.32 22 VAL B CA 3
ATOM 4957 C C . VAL B 1 22 ? 3.855 31.601 9.421 0.12 25.73 22 VAL B C 3
ATOM 4958 O O . VAL B 1 22 ? 4.698 32.468 9.730 0.12 27.54 22 VAL B O 3
ATOM 4962 N N . PHE B 1 23 ? 4.202 30.336 9.214 0.12 22.93 23 PHE B N 3
ATOM 4963 C CA . PHE B 1 23 ? 5.621 29.949 9.197 0.12 19.81 23 PHE B CA 3
ATOM 4964 C C . PHE B 1 23 ? 5.983 29.771 7.749 0.12 21.28 23 PHE B C 3
ATOM 4965 O O . PHE B 1 23 ? 5.149 29.295 6.987 0.12 21.01 23 PHE B O 3
ATOM 4973 N N . THR B 1 24 ? 7.194 30.154 7.382 0.12 18.03 24 THR B N 3
ATOM 4974 C CA . THR B 1 24 ? 7.631 30.100 5.982 0.12 18.44 24 THR B CA 3
ATOM 4975 C C . THR B 1 24 ? 8.669 29.067 5.675 0.12 19.33 24 THR B C 3
ATOM 4976 O O . THR B 1 24 ? 9.186 29.001 4.543 0.12 14.63 24 THR B O 3
ATOM 4980 N N . GLU B 1 25 ? 9.030 28.264 6.679 0.12 17.81 25 GLU B N 3
ATOM 4981 C CA . GLU B 1 25 ? 9.960 27.150 6.416 0.12 19.26 25 GLU B CA 3
ATOM 4982 C C . GLU B 1 25 ? 10.085 26.413 7.734 0.12 18.04 25 GLU B C 3
ATOM 4983 O O . GLU B 1 25 ? 9.964 27.032 8.790 0.12 16.78 25 GLU B O 3
ATOM 4989 N N . PHE B 1 26 ? 10.280 25.111 7.631 0.12 16.15 26 PHE B N 3
ATOM 4990 C CA . PHE B 1 26 ? 10.400 24.230 8.810 0.12 16.18 26 PHE B CA 3
ATOM 4991 C C . PHE B 1 26 ? 11.534 23.295 8.455 0.12 16.22 26 PHE B C 3
ATOM 4992 O O . PHE B 1 26 ? 11.447 22.509 7.493 0.12 16.48 26 PHE B O 3
ATOM 5000 N N . LYS B 1 27 ? 12.636 23.438 9.168 0.12 16.89 27 LYS B N 3
ATOM 5001 C CA . LYS B 1 27 ? 13.825 22.635 8.901 0.12 18.34 27 LYS B CA 3
ATOM 5002 C C . LYS B 1 27 ? 14.332 21.965 10.202 0.12 17.22 27 LYS B C 3
ATOM 5003 O O . LYS B 1 27 ? 14.159 22.506 11.295 0.12 17.21 27 LYS B O 3
ATOM 5009 N N . GLN B 1 28 ? 14.907 20.782 10.077 0.12 15.90 28 GLN B N 3
ATOM 5010 C CA . GLN B 1 28 ? 15.475 20.153 11.256 0.12 13.43 28 GLN B CA 3
ATOM 5011 C C . GLN B 1 28 ? 16.977 20.435 11.237 0.12 13.22 28 GLN B C 3
ATOM 5012 O O . GLN B 1 28 ? 17.640 20.228 10.230 0.12 15.07 28 GLN B O 3
ATOM 5026 N N . LEU B 1 30 ? 20.616 19.399 12.693 0.12 12.51 30 LEU B N 3
ATOM 5027 C CA . LEU B 1 30 ? 21.361 18.278 13.317 0.12 12.73 30 LEU B CA 3
ATOM 5028 C C . LEU B 1 30 ? 22.675 18.900 13.845 0.12 13.99 30 LEU B C 3
ATOM 5029 O O . LEU B 1 30 ? 23.534 19.331 13.029 0.12 12.09 30 LEU B O 3
ATOM 5034 N N . LEU B 1 31 ? 22.819 18.911 15.167 0.12 13.79 31 LEU B N 3
ATOM 5035 C CA . LEU B 1 31 ? 23.987 19.546 15.791 0.12 13.91 31 LEU B CA 3
ATOM 5036 C C . LEU B 1 31 ? 25.141 18.524 15.865 0.12 12.92 31 LEU B C 3
ATOM 5037 O O . LEU B 1 31 ? 24.927 17.380 16.296 0.12 12.92 31 LEU B O 3
ATOM 5042 N N . VAL B 1 32 ? 26.332 18.945 15.448 0.12 13.71 32 VAL B N 3
ATOM 5043 C CA . VAL B 1 32 ? 27.468 18.031 15.493 0.12 12.05 32 VAL B CA 3
ATOM 5044 C C . VAL B 1 32 ? 28.629 18.719 16.233 0.12 14.66 32 VAL B C 3
ATOM 5045 O O . VAL B 1 32 ? 28.654 19.958 16.394 0.12 14.60 32 VAL B O 3
ATOM 5049 N N . GLU B 1 33 ? 29.542 17.860 16.671 0.12 13.58 33 GLU B N 3
ATOM 5050 C CA . GLU B 1 33 ? 30.739 18.238 17.422 0.12 16.53 33 GLU B CA 3
ATOM 5051 C C . GLU B 1 33 ? 31.531 19.321 16.694 0.12 16.60 33 GLU B C 3
ATOM 5052 O O . GLU B 1 33 ? 31.607 19.360 15.471 0.12 14.80 33 GLU B O 3
ATOM 5058 N N . ALA B 1 34 ? 32.159 20.206 17.463 0.12 15.79 34 ALA B N 3
ATOM 5059 C CA . ALA B 1 34 ? 32.993 21.241 16.880 0.12 16.85 34 ALA B CA 3
ATOM 5060 C C . ALA B 1 34 ? 33.961 20.691 15.809 0.12 18.47 34 ALA B C 3
ATOM 5061 O O . ALA B 1 34 ? 34.558 19.599 15.953 0.12 15.70 34 ALA B O 3
ATOM 5063 N N . GLN B 1 35 ? 34.077 21.476 14.738 0.12 16.42 35 GLN B N 3
ATOM 5064 C CA . GLN B 1 35 ? 34.947 21.194 13.608 0.12 19.43 35 GLN B CA 3
ATOM 5065 C C . GLN B 1 35 ? 34.514 20.006 12.754 0.12 19.59 35 GLN B C 3
ATOM 5066 O O . GLN B 1 35 ? 35.230 19.646 11.833 0.12 17.62 35 GLN B O 3
ATOM 5072 N N . LYS B 1 36 ? 33.338 19.446 13.007 0.12 16.12 36 LYS B N 3
ATOM 5073 C CA . LYS B 1 36 ? 32.959 18.254 12.240 0.12 17.91 36 LYS B CA 3
ATOM 5074 C C . LYS B 1 36 ? 31.869 18.392 11.182 0.12 15.45 36 LYS B C 3
ATOM 5075 O O . LYS B 1 36 ? 31.394 17.366 10.676 0.12 16.67 36 LYS B O 3
ATOM 5081 N N . VAL B 1 37 ? 31.440 19.608 10.846 0.12 16.23 37 VAL B N 3
ATOM 5082 C CA . VAL B 1 37 ? 30.379 19.709 9.811 0.12 15.77 37 VAL B CA 3
ATOM 5083 C C . VAL B 1 37 ? 30.883 19.198 8.465 0.12 15.66 37 VAL B C 3
ATOM 5084 O O . VAL B 1 37 ? 30.243 18.361 7.822 0.12 14.95 37 VAL B O 3
ATOM 5088 N N . GLY B 1 38 ? 32.045 19.683 8.024 0.12 15.17 38 GLY B N 3
ATOM 5089 C CA . GLY B 1 38 ? 32.547 19.169 6.730 0.12 16.86 38 GLY B CA 3
ATOM 5090 C C . GLY B 1 38 ? 32.582 17.644 6.743 0.12 15.97 38 GLY B C 3
ATOM 5091 O O . GLY B 1 38 ? 32.244 16.995 5.749 0.12 17.80 38 GLY B O 3
ATOM 5092 N N . ASP B 1 39 ? 32.989 17.061 7.878 0.12 17.47 39 ASP B N 3
ATOM 5093 C CA . ASP B 1 39 ? 33.089 15.616 8.007 0.12 18.85 39 ASP B CA 3
ATOM 5094 C C . ASP B 1 39 ? 31.719 14.950 8.007 0.12 17.63 39 ASP B C 3
ATOM 5095 O O . ASP B 1 39 ? 31.542 13.798 7.558 0.12 15.85 39 ASP B O 3
ATOM 5100 N N . ALA B 1 40 ? 30.733 15.663 8.541 0.12 17.38 40 ALA B N 3
ATOM 5101 C CA . ALA B 1 40 ? 29.395 15.066 8.556 0.12 15.87 40 ALA B CA 3
ATOM 5102 C C . ALA B 1 40 ? 28.830 15.043 7.135 0.12 17.09 40 ALA B C 3
ATOM 5103 O O . ALA B 1 40 ? 28.148 14.089 6.757 0.12 16.78 40 ALA B O 3
ATOM 5105 N N . VAL B 1 41 ? 29.074 16.105 6.369 0.12 14.09 41 VAL B N 3
ATOM 5106 C CA . VAL B 1 41 ? 28.580 16.161 4.982 0.12 16.20 41 VAL B CA 3
ATOM 5107 C C . VAL B 1 41 ? 29.160 15.002 4.156 0.12 15.87 41 VAL B C 3
ATOM 5108 O O . VAL B 1 41 ? 28.453 14.361 3.371 0.12 15.75 41 VAL B O 3
ATOM 5112 N N . THR B 1 42 ? 30.460 14.735 4.346 0.12 16.67 42 THR B N 3
ATOM 5113 C CA . THR B 1 42 ? 31.144 13.641 3.673 0.12 17.39 42 THR B CA 3
ATOM 5114 C C . THR B 1 42 ? 30.413 12.323 3.931 0.12 17.80 42 THR B C 3
ATOM 5115 O O . THR B 1 42 ? 30.128 11.511 3.012 0.12 17.95 42 THR B O 3
ATOM 5119 N N . PHE B 1 43 ? 30.107 12.113 5.202 0.12 14.83 43 PHE B N 3
ATOM 5120 C CA . PHE B 1 43 ? 29.421 10.903 5.577 0.12 15.95 43 PHE B CA 3
ATOM 5121 C C . PHE B 1 43 ? 28.057 10.861 4.917 0.12 15.71 43 PHE B C 3
ATOM 5122 O O . PHE B 1 43 ? 27.688 9.855 4.319 0.12 16.40 43 PHE B O 3
ATOM 5130 N N . TYR B 1 44 ? 27.278 11.949 5.029 0.12 15.87 44 TYR B N 3
ATOM 5131 C CA . TYR B 1 44 ? 25.919 11.861 4.466 0.12 14.71 44 TYR B CA 3
ATOM 5132 C C . TYR B 1 44 ? 25.887 11.684 2.951 0.12 16.14 44 TYR B C 3
ATOM 5133 O O . TYR B 1 44 ? 25.038 10.961 2.439 0.12 16.18 44 TYR B O 3
ATOM 5142 N N . LYS B 1 45 ? 26.802 12.347 2.252 0.12 16.20 45 LYS B N 3
ATOM 5143 C CA . LYS B 1 45 ? 26.895 12.166 0.799 0.12 16.83 45 LYS B CA 3
ATOM 5144 C C . LYS B 1 45 ? 27.219 10.694 0.475 0.12 18.38 45 LYS B C 3
ATOM 5145 O O . LYS B 1 45 ? 26.573 10.085 -0.393 0.12 17.53 45 LYS B O 3
ATOM 5151 N N . SER B 1 46 ? 28.232 10.151 1.152 0.12 17.19 46 SER B N 3
ATOM 5152 C CA . SER B 1 46 ? 28.663 8.769 0.883 0.12 19.01 46 SER B CA 3
ATOM 5153 C C . SER B 1 46 ? 27.676 7.693 1.331 0.12 18.04 46 SER B C 3
ATOM 5154 O O . SER B 1 46 ? 27.406 6.729 0.614 0.12 16.75 46 SER B O 3
ATOM 5157 N N . ALA B 1 47 ? 27.126 7.860 2.528 0.12 16.25 47 ALA B N 3
ATOM 5158 C CA . ALA B 1 47 ? 26.226 6.869 3.064 0.12 16.33 47 ALA B CA 3
ATOM 5159 C C . ALA B 1 47 ? 24.838 6.861 2.430 0.12 18.15 47 ALA B C 3
ATOM 5160 O O . ALA B 1 47 ? 24.233 5.795 2.211 0.12 17.64 47 ALA B O 3
ATOM 5162 N N . PHE B 1 48 ? 24.367 8.057 2.072 0.12 17.16 48 PHE B N 3
ATOM 5163 C CA . PHE B 1 48 ? 23.010 8.190 1.570 0.12 18.44 48 PHE B CA 3
ATOM 5164 C C . PHE B 1 48 ? 22.820 8.901 0.249 0.12 18.47 48 PHE B C 3
ATOM 5165 O O . PHE B 1 48 ? 21.693 8.968 -0.251 0.12 17.94 48 PHE B O 3
ATOM 5173 N N . GLY B 1 49 ? 23.879 9.442 -0.313 0.12 18.48 49 GLY B N 3
ATOM 5174 C CA . GLY B 1 49 ? 23.706 10.174 -1.555 0.12 18.85 49 GLY B CA 3
ATOM 5175 C C . GLY B 1 49 ? 23.042 11.528 -1.324 0.12 19.23 49 GLY B C 3
ATOM 5176 O O . GLY B 1 49 ? 22.408 12.090 -2.258 0.12 18.16 49 GLY B O 3
ATOM 5177 N N . ALA B 1 50 ? 23.170 12.058 -0.102 0.12 16.28 50 ALA B N 3
ATOM 5178 C CA . ALA B 1 50 ? 22.649 13.399 0.189 0.12 16.60 50 ALA B CA 3
ATOM 5179 C C . ALA B 1 50 ? 23.453 14.418 -0.622 0.12 18.52 50 ALA B C 3
ATOM 5180 O O . ALA B 1 50 ? 24.678 14.238 -0.882 0.12 17.03 50 ALA B O 3
ATOM 5182 N N . ILE B 1 51 ? 22.796 15.494 -1.024 0.12 15.56 51 ILE B N 3
ATOM 5183 C CA . ILE B 1 51 ? 23.491 16.535 -1.786 0.12 18.88 51 ILE B CA 3
ATOM 5184 C C . ILE B 1 51 ? 23.400 17.867 -1.080 0.12 18.92 51 ILE B C 3
ATOM 5185 O O . ILE B 1 51 ? 22.355 18.225 -0.513 0.12 18.05 51 ILE B O 3
ATOM 5190 N N . GLU B 1 52 ? 24.495 18.608 -1.097 0.12 18.99 52 GLU B N 3
ATOM 5191 C CA . GLU B 1 52 ? 24.509 19.911 -0.463 0.12 20.95 52 GLU B CA 3
ATOM 5192 C C . GLU B 1 52 ? 23.755 20.901 -1.369 0.12 23.03 52 GLU B C 3
ATOM 5193 O O . GLU B 1 52 ? 23.824 20.814 -2.600 0.12 21.28 52 GLU B O 3
ATOM 5199 N N . SER B 1 53 ? 23.038 21.822 -0.761 0.12 21.21 53 SER B N 3
ATOM 5200 C CA . SER B 1 53 ? 22.341 22.840 -1.528 0.12 25.42 53 SER B CA 3
ATOM 5201 C C . SER B 1 53 ? 23.139 24.126 -1.273 0.12 27.61 53 SER B C 3
ATOM 5202 O O . SER B 1 53 ? 23.335 24.959 -2.156 0.12 27.76 53 SER B O 3
ATOM 5205 N N . GLY B 1 54 ? 23.581 24.311 -0.035 0.12 28.02 54 GLY B N 3
ATOM 5206 C CA . GLY B 1 54 ? 24.329 25.529 0.287 0.12 30.40 54 GLY B CA 3
ATOM 5207 C C . GLY B 1 54 ? 25.022 25.322 1.637 0.12 31.96 54 GLY B C 3
ATOM 5208 O O . GLY B 1 54 ? 24.877 24.253 2.236 0.12 28.59 54 GLY B O 3
ATOM 5209 N N . HIS B 1 55 ? 25.777 26.308 2.111 0.12 31.94 55 HIS B N 3
ATOM 5210 C CA . HIS B 1 55 ? 26.439 26.170 3.415 0.12 34.14 55 HIS B CA 3
ATOM 5211 C C . HIS B 1 55 ? 26.818 27.545 3.925 0.12 34.87 55 HIS B C 3
ATOM 5212 O O . HIS B 1 55 ? 26.468 28.550 3.311 0.12 34.14 55 HIS B O 3
ATOM 5219 N N . SER B 1 56 ? 27.490 27.595 5.070 0.12 34.91 56 SER B N 3
ATOM 5220 C CA . SER B 1 56 ? 27.995 28.864 5.586 0.12 36.98 56 SER B CA 3
ATOM 5221 C C . SER B 1 56 ? 29.112 28.671 6.618 0.12 37.96 56 SER B C 3
ATOM 5222 O O . SER B 1 56 ? 29.241 27.612 7.216 0.12 35.36 56 SER B O 3
ATOM 5225 N N . LEU B 1 57 ? 29.980 29.673 6.751 0.12 39.48 57 LEU B N 3
ATOM 5226 C CA . LEU B 1 57 ? 31.081 29.596 7.698 0.12 41.62 57 LEU B CA 3
ATOM 5227 C C . LEU B 1 57 ? 30.803 30.470 8.919 0.12 41.50 57 LEU B C 3
ATOM 5228 O O . LEU B 1 57 ? 30.477 31.647 8.783 0.12 41.42 57 LEU B O 3
ATOM 5233 N N . HIS B 1 69 ? 36.961 25.477 8.172 0.12 40.23 69 HIS B N 3
ATOM 5234 C CA . HIS B 1 69 ? 35.886 24.656 8.740 0.12 39.43 69 HIS B CA 3
ATOM 5235 C C . HIS B 1 69 ? 34.522 25.171 8.295 0.12 36.90 69 HIS B C 3
ATOM 5236 O O . HIS B 1 69 ? 34.344 26.355 8.047 0.12 36.33 69 HIS B O 3
ATOM 5243 N N . VAL B 1 70 ? 33.558 24.263 8.213 0.12 34.11 70 VAL B N 3
ATOM 5244 C CA . VAL B 1 70 ? 32.198 24.597 7.788 0.12 29.58 70 VAL B CA 3
ATOM 5245 C C . VAL B 1 70 ? 31.348 24.872 9.014 0.12 28.01 70 VAL B C 3
ATOM 5246 O O . VAL B 1 70 ? 31.349 24.098 9.965 0.12 27.22 70 VAL B O 3
ATOM 5250 N N . LEU B 1 71 ? 30.615 25.966 9.000 0.12 25.57 71 LEU B N 3
ATOM 5251 C CA . LEU B 1 71 ? 29.776 26.286 10.129 0.12 25.88 71 LEU B CA 3
ATOM 5252 C C . LEU B 1 71 ? 28.469 25.500 10.023 0.12 22.18 71 LEU B C 3
ATOM 5253 O O . LEU B 1 71 ? 27.855 25.164 11.035 0.12 18.73 71 LEU B O 3
ATOM 5258 N N . SER B 1 72 ? 28.014 25.296 8.789 0.12 18.38 72 SER B N 3
ATOM 5259 C CA . SER B 1 72 ? 26.778 24.536 8.608 0.12 18.38 72 SER B CA 3
ATOM 5260 C C . SER B 1 72 ? 26.613 24.139 7.158 0.12 17.74 72 SER B C 3
ATOM 5261 O O . SER B 1 72 ? 27.347 24.612 6.241 0.12 15.85 72 SER B O 3
ATOM 5264 N N . SER B 1 73 ? 25.700 23.202 6.941 0.12 16.03 73 SER B N 3
ATOM 5265 C CA . SER B 1 73 ? 25.418 22.756 5.590 0.12 15.68 73 SER B CA 3
ATOM 5266 C C . SER B 1 73 ? 24.043 22.132 5.476 0.12 16.82 73 SER B C 3
ATOM 5267 O O . SER B 1 73 ? 23.736 21.221 6.246 0.12 17.17 73 SER B O 3
ATOM 5270 N N . GLU B 1 74 ? 23.213 22.597 4.519 0.12 16.02 74 GLU B N 3
ATOM 5271 C CA . GLU B 1 74 ? 21.882 22.004 4.346 0.12 16.84 74 GLU B CA 3
ATOM 5272 C C . GLU B 1 74 ? 21.988 20.870 3.323 0.12 16.61 74 GLU B C 3
ATOM 5273 O O . GLU B 1 74 ? 22.521 21.071 2.222 0.12 17.80 74 GLU B O 3
ATOM 5279 N N . LEU B 1 75 ? 21.492 19.692 3.679 0.12 14.99 75 LEU B N 3
ATOM 5280 C CA . LEU B 1 75 ? 21.565 18.514 2.840 0.12 16.25 75 LEU B CA 3
ATOM 5281 C C . LEU B 1 75 ? 20.161 18.121 2.388 0.12 17.31 75 LEU B C 3
ATOM 5282 O O . LEU B 1 75 ? 19.213 18.121 3.195 0.12 14.78 75 LEU B O 3
ATOM 5287 N N . ASN B 1 76 ? 20.065 17.817 1.085 0.12 16.95 76 ASN B N 3
ATOM 5288 C CA . ASN B 1 76 ? 18.836 17.407 0.418 0.12 16.78 76 ASN B CA 3
ATOM 5289 C C . ASN B 1 76 ? 18.863 15.893 0.242 0.12 18.38 76 ASN B C 3
ATOM 5290 O O . ASN B 1 76 ? 19.833 15.320 -0.300 0.12 17.52 76 ASN B O 3
ATOM 5295 N N . LEU B 1 77 ? 17.778 15.248 0.629 0.12 14.97 77 LEU B N 3
ATOM 5296 C CA . LEU B 1 77 ? 17.722 13.818 0.555 0.12 16.65 77 LEU B CA 3
ATOM 5297 C C . LEU B 1 77 ? 16.291 13.394 0.459 0.12 17.97 77 LEU B C 3
ATOM 5298 O O . LEU B 1 77 ? 15.444 13.774 1.278 0.12 15.96 77 LEU B O 3
ATOM 5303 N N . ALA B 1 78 ? 16.039 12.615 -0.572 0.12 17.08 78 ALA B N 3
ATOM 5304 C CA . ALA B 1 78 ? 14.729 12.019 -0.787 0.12 18.33 78 ALA B CA 3
ATOM 5305 C C . ALA B 1 78 ? 13.573 12.985 -0.696 0.12 17.12 78 ALA B C 3
ATOM 5306 O O . ALA B 1 78 ? 12.537 12.647 -0.080 0.12 17.24 78 ALA B O 3
ATOM 5308 N N . GLY B 1 79 ? 13.740 14.185 -1.266 0.12 13.47 79 GLY B N 3
ATOM 5309 C CA . GLY B 1 79 ? 12.667 15.165 -1.264 0.12 16.93 79 GLY B CA 3
ATOM 5310 C C . GLY B 1 79 ? 12.643 16.137 -0.120 0.12 15.51 79 GLY B C 3
ATOM 5311 O O . GLY B 1 79 ? 11.946 17.190 -0.201 0.12 16.74 79 GLY B O 3
ATOM 5312 N N . SER B 1 80 ? 13.355 15.802 0.959 0.12 13.58 80 SER B N 3
ATOM 5313 C CA . SER B 1 80 ? 13.372 16.723 2.097 0.12 16.25 80 SER B CA 3
ATOM 5314 C C . SER B 1 80 ? 14.793 17.209 2.305 0.12 16.38 80 SER B C 3
ATOM 5315 O O . SER B 1 80 ? 15.671 17.024 1.429 0.12 15.70 80 SER B O 3
ATOM 5318 N N . SER B 1 81 ? 15.025 17.864 3.431 0.12 17.93 81 SER B N 3
ATOM 5319 C CA . SER B 1 81 ? 16.372 18.329 3.675 0.12 15.40 81 SER B CA 3
ATOM 5320 C C . SER B 1 81 ? 16.561 18.509 5.177 0.12 16.52 81 SER B C 3
ATOM 5321 O O . SER B 1 81 ? 15.638 18.295 5.953 0.12 14.64 81 SER B O 3
ATOM 5324 N N . PHE B 1 82 ? 17.779 18.883 5.558 0.12 15.89 82 PHE B N 3
ATOM 5325 C CA . PHE B 1 82 ? 18.072 19.160 6.988 0.12 14.76 82 PHE B CA 3
ATOM 5326 C C . PHE B 1 82 ? 19.365 19.942 6.983 0.12 14.70 82 PHE B C 3
ATOM 5327 O O . PHE B 1 82 ? 20.090 19.916 5.979 0.12 13.95 82 PHE B O 3
ATOM 5335 N N . VAL B 1 83 ? 19.630 20.693 8.064 0.12 14.51 83 VAL B N 3
ATOM 5336 C CA . VAL B 1 83 ? 20.822 21.529 8.116 0.12 11.36 83 VAL B CA 3
ATOM 5337 C C . VAL B 1 83 ? 21.752 21.105 9.257 0.12 13.01 83 VAL B C 3
ATOM 5338 O O . VAL B 1 83 ? 21.392 21.169 10.401 0.12 13.31 83 VAL B O 3
ATOM 5342 N N . VAL B 1 84 ? 22.943 20.646 8.894 0.12 12.79 84 VAL B N 3
ATOM 5343 C CA . VAL B 1 84 ? 23.923 20.200 9.898 0.12 12.50 84 VAL B CA 3
ATOM 5344 C C . VAL B 1 84 ? 24.591 21.475 10.415 0.12 11.98 84 VAL B C 3
ATOM 5345 O O . VAL B 1 84 ? 25.042 22.293 9.616 0.12 12.49 84 VAL B O 3
ATOM 5349 N N . CYS B 1 85 ? 24.679 21.614 11.734 0.12 12.59 85 CYS B N 3
ATOM 5350 C CA . CYS B 1 85 ? 25.247 22.826 12.329 0.12 13.19 85 CYS B CA 3
ATOM 5351 C C . CYS B 1 85 ? 26.318 22.499 13.365 0.12 14.17 85 CYS B C 3
ATOM 5352 O O . CYS B 1 85 ? 26.148 21.570 14.162 0.12 14.41 85 CYS B O 3
ATOM 5355 N N . ASP B 1 86 ? 27.395 23.289 13.345 0.12 13.45 86 ASP B N 3
ATOM 5356 C CA . ASP B 1 86 ? 28.537 23.071 14.303 0.12 14.04 86 ASP B CA 3
ATOM 5357 C C . ASP B 1 86 ? 28.042 23.623 15.660 0.12 13.08 86 ASP B C 3
ATOM 5358 O O . ASP B 1 86 ? 27.753 24.818 15.764 0.12 15.65 86 ASP B O 3
ATOM 5363 N N . VAL B 1 87 ? 27.974 22.779 16.687 0.12 13.24 87 VAL B N 3
ATOM 5364 C CA . VAL B 1 87 ? 27.437 23.231 17.974 0.12 12.66 87 VAL B CA 3
ATOM 5365 C C . VAL B 1 87 ? 28.296 24.351 18.577 0.12 13.80 87 VAL B C 3
ATOM 5366 O O . VAL B 1 87 ? 27.793 25.184 19.328 0.12 13.29 87 VAL B O 3
ATOM 5370 N N . SER B 1 88 ? 29.579 24.405 18.224 0.12 14.69 88 SER B N 3
ATOM 5371 C CA . SER B 1 88 ? 30.418 25.489 18.792 0.12 15.12 88 SER B CA 3
ATOM 5372 C C . SER B 1 88 ? 29.982 26.885 18.313 0.12 16.80 88 SER B C 3
ATOM 5373 O O . SER B 1 88 ? 30.503 27.917 18.746 0.12 14.78 88 SER B O 3
ATOM 5376 N N . SER B 1 89 ? 29.038 26.930 17.376 0.12 15.84 89 SER B N 3
ATOM 5377 C CA . SER B 1 89 ? 28.483 28.201 16.912 0.12 18.41 89 SER B CA 3
ATOM 5378 C C . SER B 1 89 ? 27.159 28.499 17.630 0.12 17.52 89 SER B C 3
ATOM 5379 O O . SER B 1 89 ? 26.542 29.556 17.379 0.12 17.86 89 SER B O 3
ATOM 5382 N N . LEU B 1 90 ? 26.731 27.575 18.496 0.12 16.44 90 LEU B N 3
ATOM 5383 C CA . LEU B 1 90 ? 25.433 27.679 19.191 0.12 16.23 90 LEU B CA 3
ATOM 5384 C C . LEU B 1 90 ? 25.590 27.400 20.690 0.12 16.45 90 LEU B C 3
ATOM 5385 O O . LEU B 1 90 ? 25.102 26.402 21.219 0.12 14.55 90 LEU B O 3
ATOM 5390 N N . PRO B 1 91 ? 26.275 28.319 21.398 0.12 15.93 91 PRO B N 3
ATOM 5391 C CA . PRO B 1 91 ? 26.468 28.112 22.839 0.12 16.42 91 PRO B CA 3
ATOM 5392 C C . PRO B 1 91 ? 25.174 27.887 23.576 0.12 17.13 91 PRO B C 3
ATOM 5393 O O . PRO B 1 91 ? 24.177 28.577 23.326 0.12 17.82 91 PRO B O 3
ATOM 5397 N N . GLY B 1 92 ? 25.181 26.909 24.488 0.12 15.99 92 GLY B N 3
ATOM 5398 C CA . GLY B 1 92 ? 23.975 26.607 25.231 0.12 16.48 92 GLY B CA 3
ATOM 5399 C C . GLY B 1 92 ? 23.233 25.420 24.636 0.12 17.30 92 GLY B C 3
ATOM 5400 O O . GLY B 1 92 ? 22.233 25.010 25.210 0.12 18.08 92 GLY B O 3
ATOM 5401 N N . PHE B 1 93 ? 23.694 24.907 23.491 0.12 15.80 93 PHE B N 3
ATOM 5402 C CA . PHE B 1 93 ? 23.101 23.727 22.865 0.12 16.10 93 PHE B CA 3
ATOM 5403 C C . PHE B 1 93 ? 24.009 22.548 23.112 0.12 17.07 93 PHE B C 3
ATOM 5404 O O . PHE B 1 93 ? 25.194 22.723 23.365 0.12 16.58 93 PHE B O 3
ATOM 5412 N N . SER B 1 94 ? 23.459 21.344 23.007 0.12 16.64 94 SER B N 3
ATOM 5413 C CA . SER B 1 94 ? 24.285 20.157 23.202 0.12 16.78 94 SER B CA 3
ATOM 5414 C C . SER B 1 94 ? 23.945 19.185 22.066 0.12 18.14 94 SER B C 3
ATOM 5415 O O . SER B 1 94 ? 22.751 19.043 21.701 0.12 16.91 94 SER B O 3
ATOM 5418 N N . THR B 1 95 ? 24.945 18.533 21.510 0.12 15.35 95 THR B N 3
ATOM 5419 C CA . THR B 1 95 ? 24.685 17.544 20.462 0.12 17.06 95 THR B CA 3
ATOM 5420 C C . THR B 1 95 ? 23.967 16.316 21.084 0.12 16.39 95 THR B C 3
ATOM 5421 O O . THR B 1 95 ? 23.312 15.572 20.374 0.12 15.79 95 THR B O 3
ATOM 5425 N N . ALA B 1 96 ? 24.141 16.115 22.387 0.12 16.99 96 ALA B N 3
ATOM 5426 C CA . ALA B 1 96 ? 23.553 14.945 23.085 0.12 18.57 96 ALA B CA 3
ATOM 5427 C C . ALA B 1 96 ? 23.998 13.721 22.304 0.12 21.46 96 ALA B C 3
ATOM 5428 O O . ALA B 1 96 ? 23.169 12.921 21.800 0.12 21.25 96 ALA B O 3
ATOM 5430 N N . LYS B 1 97 ? 25.303 13.611 22.091 0.12 21.45 97 LYS B N 3
ATOM 5431 C CA . LYS B 1 97 ? 25.790 12.426 21.376 0.12 27.55 97 LYS B CA 3
ATOM 5432 C C . LYS B 1 97 ? 26.440 11.428 22.322 0.12 29.68 97 LYS B C 3
ATOM 5433 O O . LYS B 1 97 ? 26.199 10.230 22.207 0.12 29.86 97 LYS B O 3
ATOM 5439 N N . SER B 1 98 ? 27.223 11.903 23.289 0.12 31.36 98 SER B N 3
ATOM 5440 C CA . SER B 1 98 ? 27.908 10.945 24.158 0.12 34.27 98 SER B CA 3
ATOM 5441 C C . SER B 1 98 ? 26.991 10.035 24.971 0.12 36.54 98 SER B C 3
ATOM 5442 O O . SER B 1 98 ? 27.342 8.888 25.219 0.12 35.87 98 SER B O 3
ATOM 5445 N N . GLU B 1 99 ? 25.816 10.534 25.357 0.12 38.38 99 GLU B N 3
ATOM 5446 C CA . GLU B 1 99 ? 24.853 9.756 26.143 0.12 40.34 99 GLU B CA 3
ATOM 5447 C C . GLU B 1 99 ? 23.747 9.159 25.250 0.12 38.77 99 GLU B C 3
ATOM 5448 O O . GLU B 1 99 ? 23.207 8.074 25.525 0.12 37.74 99 GLU B O 3
ATOM 5454 N N . GLY B 1 100 ? 23.409 9.883 24.182 0.12 35.21 100 GLY B N 3
ATOM 5455 C CA . GLY B 1 100 ? 22.391 9.405 23.264 0.12 31.91 100 GLY B CA 3
ATOM 5456 C C . GLY B 1 100 ? 21.435 10.501 22.878 0.12 28.97 100 GLY B C 3
ATOM 5457 O O . GLY B 1 100 ? 20.785 11.138 23.722 0.12 27.56 100 GLY B O 3
ATOM 5458 N N . SER B 1 101 ? 21.356 10.767 21.583 0.12 24.98 101 SER B N 3
ATOM 5459 C CA . SER B 1 101 ? 20.451 11.779 21.164 0.12 21.80 101 SER B CA 3
ATOM 5460 C C . SER B 1 101 ? 19.175 11.013 20.749 0.12 22.97 101 SER B C 3
ATOM 5461 O O . SER B 1 101 ? 19.094 9.736 20.648 0.12 25.20 101 SER B O 3
ATOM 5464 N N . GLY B 1 102 ? 18.163 11.790 20.502 0.12 22.71 102 GLY B N 3
ATOM 5465 C CA . GLY B 1 102 ? 16.938 11.151 20.067 0.12 18.43 102 GLY B CA 3
ATOM 5466 C C . GLY B 1 102 ? 16.758 11.408 18.590 0.12 17.98 102 GLY B C 3
ATOM 5467 O O . GLY B 1 102 ? 15.659 11.155 18.048 0.12 16.69 102 GLY B O 3
ATOM 5468 N N . VAL B 1 103 ? 17.820 11.869 17.913 0.12 15.17 103 VAL B N 3
ATOM 5469 C CA . VAL B 1 103 ? 17.643 12.229 16.494 0.12 13.64 103 VAL B CA 3
ATOM 5470 C C . VAL B 1 103 ? 17.447 10.944 15.676 0.12 14.61 103 VAL B C 3
ATOM 5471 O O . VAL B 1 103 ? 18.380 10.131 15.547 0.12 14.33 103 VAL B O 3
ATOM 5475 N N . THR B 1 104 ? 16.237 10.818 15.138 0.12 13.43 104 THR B N 3
ATOM 5476 C CA . THR B 1 104 ? 15.821 9.597 14.469 0.12 14.55 104 THR B CA 3
ATOM 5477 C C . THR B 1 104 ? 15.219 9.869 13.101 0.12 16.03 104 THR B C 3
ATOM 5478 O O . THR B 1 104 ? 14.312 10.713 12.946 0.12 15.80 104 THR B O 3
ATOM 5482 N N . PHE B 1 105 ? 15.722 9.164 12.087 0.12 14.45 105 PHE B N 3
ATOM 5483 C CA . PHE B 1 105 ? 15.163 9.340 10.771 0.12 17.71 105 PHE B CA 3
ATOM 5484 C C . PHE B 1 105 ? 14.780 8.022 10.167 0.12 18.55 105 PHE B C 3
ATOM 5485 O O . PHE B 1 105 ? 15.371 6.977 10.520 0.12 18.53 105 PHE B O 3
ATOM 5493 N N . LEU B 1 106 ? 13.786 8.074 9.271 0.12 19.22 106 LEU B N 3
ATOM 5494 C CA . LEU B 1 106 ? 13.369 6.888 8.549 0.12 19.32 106 LEU B CA 3
ATOM 5495 C C . LEU B 1 106 ? 13.696 7.135 7.075 0.12 19.20 106 LEU B C 3
ATOM 5496 O O . LEU B 1 106 ? 13.547 8.241 6.565 0.12 19.27 106 LEU B O 3
ATOM 5501 N N . LEU B 1 107 ? 14.179 6.086 6.402 0.12 20.85 107 LEU B N 3
ATOM 5502 C CA . LEU B 1 107 ? 14.482 6.153 4.976 0.12 19.39 107 LEU B CA 3
ATOM 5503 C C . LEU B 1 107 ? 13.853 4.881 4.385 0.12 19.73 107 LEU B C 3
ATOM 5504 O O . LEU B 1 107 ? 14.206 3.780 4.808 0.12 18.16 107 LEU B O 3
ATOM 5509 N N . GLY B 1 108 ? 12.925 5.045 3.436 0.12 21.07 108 GLY B N 3
ATOM 5510 C CA . GLY B 1 108 ? 12.291 3.890 2.786 0.12 23.02 108 GLY B CA 3
ATOM 5511 C C . GLY B 1 108 ? 13.179 3.351 1.685 0.12 24.88 108 GLY B C 3
ATOM 5512 O O . GLY B 1 108 ? 13.672 4.115 0.864 0.12 24.38 108 GLY B O 3
ATOM 5513 N N . THR B 1 109 ? 13.369 2.035 1.625 0.12 28.28 109 THR B N 3
ATOM 5514 C CA . THR B 1 109 ? 14.258 1.516 0.608 0.12 29.77 109 THR B CA 3
ATOM 5515 C C . THR B 1 109 ? 13.775 0.161 0.137 0.12 32.53 109 THR B C 3
ATOM 5516 O O . THR B 1 109 ? 12.941 -0.502 0.793 0.12 32.08 109 THR B O 3
ATOM 5520 N N . LYS B 1 110 ? 14.305 -0.249 -1.006 0.12 36.11 110 LYS B N 3
ATOM 5521 C CA . LYS B 1 110 ? 13.937 -1.538 -1.551 0.12 37.65 110 LYS B CA 3
ATOM 5522 C C . LYS B 1 110 ? 14.932 -2.614 -1.137 0.12 37.07 110 LYS B C 3
ATOM 5523 O O . LYS B 1 110 ? 14.655 -3.800 -1.310 0.12 35.81 110 LYS B O 3
ATOM 5529 N N . ASP B 1 111 ? 16.088 -2.209 -0.607 0.12 34.89 111 ASP B N 3
ATOM 5530 C CA . ASP B 1 111 ? 17.094 -3.167 -0.149 0.12 34.70 111 ASP B CA 3
ATOM 5531 C C . ASP B 1 111 ? 17.788 -2.573 1.072 0.12 33.09 111 ASP B C 3
ATOM 5532 O O . ASP B 1 111 ? 18.836 -1.927 0.962 0.12 31.93 111 ASP B O 3
ATOM 5537 N N . ALA B 1 112 ? 17.211 -2.813 2.242 0.12 32.32 112 ALA B N 3
ATOM 5538 C CA . ALA B 1 112 ? 17.766 -2.265 3.480 0.12 31.09 112 ALA B CA 3
ATOM 5539 C C . ALA B 1 112 ? 19.134 -2.836 3.792 0.12 31.26 112 ALA B C 3
ATOM 5540 O O . ALA B 1 112 ? 20.014 -2.153 4.330 0.12 27.18 112 ALA B O 3
ATOM 5542 N N . GLU B 1 113 ? 19.324 -4.114 3.441 0.12 30.29 113 GLU B N 3
ATOM 5543 C CA . GLU B 1 113 ? 20.586 -4.761 3.712 0.12 32.63 113 GLU B CA 3
ATOM 5544 C C . GLU B 1 113 ? 21.731 -4.018 3.013 0.12 29.63 113 GLU B C 3
ATOM 5545 O O . GLU B 1 113 ? 22.782 -3.761 3.605 0.12 28.23 113 GLU B O 3
ATOM 5551 N N . ALA B 1 114 ? 21.523 -3.665 1.756 0.12 27.56 114 ALA B N 3
ATOM 5552 C CA . ALA B 1 114 ? 22.529 -2.919 1.001 0.12 27.24 114 ALA B CA 3
ATOM 5553 C C . ALA B 1 114 ? 22.730 -1.528 1.597 0.12 26.34 114 ALA B C 3
ATOM 5554 O O . ALA B 1 114 ? 23.851 -1.012 1.655 0.12 27.03 114 ALA B O 3
ATOM 5556 N N . ALA B 1 115 ? 21.636 -0.910 2.019 0.12 25.77 115 ALA B N 3
ATOM 5557 C CA . ALA B 1 115 ? 21.747 0.454 2.588 0.12 24.63 115 ALA B CA 3
ATOM 5558 C C . ALA B 1 115 ? 22.503 0.405 3.910 0.12 23.90 115 ALA B C 3
ATOM 5559 O O . ALA B 1 115 ? 23.264 1.312 4.228 0.12 22.99 115 ALA B O 3
ATOM 5561 N N . VAL B 1 116 ? 22.321 -0.654 4.671 0.12 22.57 116 VAL B N 3
ATOM 5562 C CA . VAL B 1 116 ? 23.059 -0.790 5.925 0.12 23.84 116 VAL B CA 3
ATOM 5563 C C . VAL B 1 116 ? 24.559 -0.890 5.645 0.12 23.96 116 VAL B C 3
ATOM 5564 O O . VAL B 1 116 ? 25.367 -0.158 6.226 0.12 23.01 116 VAL B O 3
ATOM 5568 N N . ALA B 1 117 ? 24.955 -1.808 4.749 0.12 25.27 117 ALA B N 3
ATOM 5569 C CA . ALA B 1 117 ? 26.389 -1.949 4.415 0.12 24.76 117 ALA B CA 3
ATOM 5570 C C . ALA B 1 117 ? 26.989 -0.687 3.798 0.12 23.54 117 ALA B C 3
ATOM 5571 O O . ALA B 1 117 ? 28.151 -0.326 4.076 0.12 24.54 117 ALA B O 3
ATOM 5573 N N . LYS B 1 118 ? 26.192 -0.002 2.992 0.12 24.24 118 LYS B N 3
ATOM 5574 C CA . LYS B 1 118 ? 26.605 1.212 2.321 0.12 24.15 118 LYS B CA 3
ATOM 5575 C C . LYS B 1 118 ? 26.843 2.263 3.397 0.12 24.04 118 LYS B C 3
ATOM 5576 O O . LYS B 1 118 ? 27.781 3.008 3.286 0.12 22.12 118 LYS B O 3
ATOM 5582 N N . ALA B 1 119 ? 25.979 2.312 4.417 0.12 22.41 119 ALA B N 3
ATOM 5583 C CA . ALA B 1 119 ? 26.131 3.301 5.499 0.12 22.79 119 ALA B CA 3
ATOM 5584 C C . ALA B 1 119 ? 27.288 2.866 6.422 0.12 22.72 119 ALA B C 3
ATOM 5585 O O . ALA B 1 119 ? 28.199 3.642 6.703 0.12 21.62 119 ALA B O 3
ATOM 5587 N N . VAL B 1 120 ? 27.253 1.612 6.874 0.12 24.00 120 VAL B N 3
ATOM 5588 C CA . VAL B 1 120 ? 28.323 1.075 7.735 0.12 23.65 120 VAL B CA 3
ATOM 5589 C C . VAL B 1 120 ? 29.707 1.251 7.128 0.12 23.76 120 VAL B C 3
ATOM 5590 O O . VAL B 1 120 ? 30.681 1.524 7.844 0.12 23.65 120 VAL B O 3
ATOM 5594 N N . ASP B 1 121 ? 29.795 1.055 5.816 0.12 25.95 121 ASP B N 3
ATOM 5595 C CA . ASP B 1 121 ? 31.053 1.171 5.094 0.12 27.51 121 ASP B CA 3
ATOM 5596 C C . ASP B 1 121 ? 31.512 2.599 5.186 0.12 26.71 121 ASP B C 3
ATOM 5597 O O . ASP B 1 121 ? 32.693 2.856 5.413 0.12 25.21 121 ASP B O 3
ATOM 5602 N N . ALA B 1 122 ? 30.579 3.543 5.030 0.12 23.56 122 ALA B N 3
ATOM 5603 C CA . ALA B 1 122 ? 30.954 4.947 5.054 0.12 22.23 122 ALA B CA 3
ATOM 5604 C C . ALA B 1 122 ? 31.285 5.395 6.467 0.12 21.23 122 ALA B C 3
ATOM 5605 O O . ALA B 1 122 ? 31.651 6.541 6.680 0.12 22.75 122 ALA B O 3
ATOM 5607 N N . GLY B 1 123 ? 31.168 4.498 7.432 0.12 21.65 123 GLY B N 3
ATOM 5608 C CA . GLY B 1 123 ? 31.550 4.872 8.789 0.12 21.15 123 GLY B CA 3
ATOM 5609 C C . GLY B 1 123 ? 30.488 4.710 9.869 0.12 22.44 123 GLY B C 3
ATOM 5610 O O . GLY B 1 123 ? 30.780 4.981 11.021 0.12 21.45 123 GLY B O 3
ATOM 5611 N N . ALA B 1 124 ? 29.264 4.293 9.514 0.12 22.15 124 ALA B N 3
ATOM 5612 C CA . ALA B 1 124 ? 28.194 4.096 10.511 0.12 23.03 124 ALA B CA 3
ATOM 5613 C C . ALA B 1 124 ? 28.414 2.791 11.258 0.12 23.59 124 ALA B C 3
ATOM 5614 O O . ALA B 1 124 ? 29.262 1.998 10.862 0.12 22.49 124 ALA B O 3
ATOM 5616 N N . VAL B 1 125 ? 27.652 2.576 12.315 0.12 23.57 125 VAL B N 3
ATOM 5617 C CA . VAL B 1 125 ? 27.740 1.347 13.094 0.12 24.93 125 VAL B CA 3
ATOM 5618 C C . VAL B 1 125 ? 26.420 0.594 12.984 0.12 26.37 125 VAL B C 3
ATOM 5619 O O . VAL B 1 125 ? 25.346 1.102 13.387 0.12 24.97 125 VAL B O 3
ATOM 5623 N N . LYS B 1 126 ? 26.475 -0.609 12.410 0.12 27.02 126 LYS B N 3
ATOM 5624 C CA . LYS B 1 126 ? 25.274 -1.427 12.258 0.12 27.23 126 LYS B CA 3
ATOM 5625 C C . LYS B 1 126 ? 24.619 -1.793 13.596 0.12 28.69 126 LYS B C 3
ATOM 5626 O O . LYS B 1 126 ? 25.311 -2.037 14.599 0.12 27.01 126 LYS B O 3
ATOM 5632 N N . VAL B 1 127 ? 23.285 -1.812 13.633 0.12 27.02 127 VAL B N 3
ATOM 5633 C CA . VAL B 1 127 ? 22.587 -2.230 14.840 0.12 28.40 127 VAL B CA 3
ATOM 5634 C C . VAL B 1 127 ? 21.772 -3.417 14.368 0.12 29.32 127 VAL B C 3
ATOM 5635 O O . VAL B 1 127 ? 21.053 -3.322 13.365 0.12 28.09 12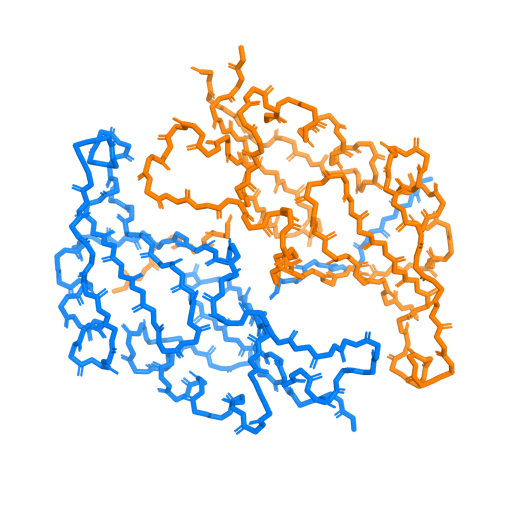7 VAL B O 3
ATOM 5639 N N . GLU B 1 128 ? 21.876 -4.548 15.063 0.12 30.62 128 GLU B N 3
ATOM 5640 C CA . GLU B 1 128 ? 21.102 -5.723 14.657 0.12 32.44 128 GLU B CA 3
ATOM 5641 C C . GLU B 1 128 ? 19.628 -5.470 14.915 0.12 32.27 128 GLU B C 3
ATOM 5642 O O . GLU B 1 128 ? 19.275 -4.912 15.951 0.12 31.61 128 GLU B O 3
ATOM 5648 N N . VAL B 1 129 ? 18.784 -5.883 13.976 0.12 31.19 129 VAL B N 3
ATOM 5649 C CA . VAL B 1 129 ? 17.333 -5.741 14.087 0.12 32.52 129 VAL B CA 3
ATOM 5650 C C . VAL B 1 129 ? 16.715 -7.126 14.280 0.12 32.85 129 VAL B C 3
ATOM 5651 O O . VAL B 1 129 ? 16.780 -7.995 13.403 0.12 33.58 129 VAL B O 3
ATOM 5655 N N . THR B 1 130 ? 16.119 -7.336 15.438 0.12 32.11 130 THR B N 3
ATOM 5656 C CA . THR B 1 130 ? 15.522 -8.620 15.765 0.12 31.82 130 THR B CA 3
ATOM 5657 C C . THR B 1 130 ? 14.218 -8.800 15.032 0.12 31.93 130 THR B C 3
ATOM 5658 O O . THR B 1 130 ? 13.751 -7.863 14.373 0.12 30.45 130 THR B O 3
ATOM 5662 N N . GLU B 1 131 ? 13.621 -9.987 15.154 0.12 31.72 131 GLU B N 3
ATOM 5663 C CA . GLU B 1 131 ? 12.360 -10.281 14.464 0.12 34.11 131 GLU B CA 3
ATOM 5664 C C . GLU B 1 131 ? 11.309 -9.212 14.707 0.12 32.74 131 GLU B C 3
ATOM 5665 O O . GLU B 1 131 ? 10.456 -8.971 13.857 0.12 31.62 131 GLU B O 3
ATOM 5671 N N . ALA B 1 132 ? 11.363 -8.612 15.888 0.12 30.96 132 ALA B N 3
ATOM 5672 C CA . ALA B 1 132 ? 10.472 -7.543 16.255 0.12 31.03 132 ALA B CA 3
ATOM 5673 C C . ALA B 1 132 ? 10.476 -6.526 15.115 0.12 30.87 132 ALA B C 3
ATOM 5674 O O . ALA B 1 132 ? 9.450 -6.247 14.484 0.12 30.34 132 ALA B O 3
ATOM 5676 N N . GLU B 1 133 ? 11.653 -5.972 14.852 0.12 30.50 133 GLU B N 3
ATOM 5677 C CA . GLU B 1 133 ? 11.784 -4.974 13.806 0.12 29.81 133 GLU B CA 3
ATOM 5678 C C . GLU B 1 133 ? 11.044 -5.248 12.498 0.12 30.48 133 GLU B C 3
ATOM 5679 O O . GLU B 1 133 ? 10.077 -4.565 12.160 0.12 28.68 133 GLU B O 3
ATOM 5685 N N . VAL B 1 134 ? 11.514 -6.246 11.763 0.12 31.47 134 VAL B N 3
ATOM 5686 C CA . VAL B 1 134 ? 10.927 -6.657 10.491 0.12 32.76 134 VAL B CA 3
ATOM 5687 C C . VAL B 1 134 ? 9.394 -6.736 10.567 0.12 34.54 134 VAL B C 3
ATOM 5688 O O . VAL B 1 134 ? 8.687 -6.343 9.633 0.12 34.88 134 VAL B O 3
ATOM 5692 N N . GLU B 1 135 ? 8.883 -7.220 11.690 0.12 36.70 135 GLU B N 3
ATOM 5693 C CA . GLU B 1 135 ? 7.437 -7.309 11.899 0.12 38.60 135 GLU B CA 3
ATOM 5694 C C . GLU B 1 135 ? 6.745 -6.018 11.519 0.12 38.16 135 GLU B C 3
ATOM 5695 O O . GLU B 1 135 ? 5.608 -6.039 11.061 0.12 37.67 135 GLU B O 3
ATOM 5701 N N . LEU B 1 136 ? 7.418 -4.889 11.714 0.12 37.24 136 LEU B N 3
ATOM 5702 C CA . LEU B 1 136 ? 6.810 -3.597 11.381 0.12 37.04 136 LEU B CA 3
ATOM 5703 C C . LEU B 1 136 ? 7.451 -2.929 10.173 0.12 36.56 136 LEU B C 3
ATOM 5704 O O . LEU B 1 136 ? 7.211 -1.744 9.906 0.12 35.72 136 LEU B O 3
ATOM 5709 N N . GLY B 1 137 ? 8.272 -3.684 9.448 0.12 35.58 137 GLY B N 3
ATOM 5710 C CA . GLY B 1 137 ? 8.897 -3.138 8.239 0.12 34.84 137 GLY B CA 3
ATOM 5711 C C . GLY B 1 137 ? 10.235 -2.423 8.434 0.12 33.63 137 GLY B C 3
ATOM 5712 O O . GLY B 1 137 ? 10.602 -1.559 7.646 0.12 33.51 137 GLY B O 3
ATOM 5713 N N . PHE B 1 138 ? 10.959 -2.778 9.491 0.12 32.64 138 PHE B N 3
ATOM 5714 C CA . PHE B 1 138 ? 12.247 -2.166 9.784 0.12 31.80 138 PHE B CA 3
ATOM 5715 C C . PHE B 1 138 ? 13.346 -3.229 9.753 0.12 31.86 138 PHE B C 3
ATOM 5716 O O . PHE B 1 138 ? 13.673 -3.803 10.798 0.12 30.26 138 PHE B O 3
ATOM 5724 N N . LYS B 1 139 ? 13.936 -3.461 8.575 0.12 31.00 139 LYS B N 3
ATOM 5725 C CA . LYS B 1 139 ? 14.925 -4.527 8.396 0.12 30.24 139 LYS B CA 3
ATOM 5726 C C . LYS B 1 139 ? 16.382 -4.109 8.430 0.12 29.00 139 LYS B C 3
ATOM 5727 O O . LYS B 1 139 ? 17.279 -4.887 8.092 0.12 25.31 139 LYS B O 3
ATOM 5733 N N . GLY B 1 140 ? 16.630 -2.867 8.844 0.12 24.75 140 GLY B N 3
ATOM 5734 C CA . GLY B 1 140 ? 17.989 -2.412 8.911 0.12 22.49 140 GLY B CA 3
ATOM 5735 C C . GLY B 1 140 ? 17.979 -1.261 9.873 0.12 20.24 140 GLY B C 3
ATOM 5736 O O . GLY B 1 140 ? 16.960 -0.545 9.994 0.12 18.67 140 GLY B O 3
ATOM 5737 N N . LYS B 1 141 ? 19.100 -1.074 10.548 0.12 20.35 141 LYS B N 3
ATOM 5738 C CA . LYS B 1 141 ? 19.176 0.007 11.521 0.12 20.23 141 LYS B CA 3
ATOM 5739 C C . LYS B 1 141 ? 20.605 0.272 11.877 0.12 21.36 141 LYS B C 3
ATOM 5740 O O . LYS B 1 141 ? 21.357 -0.662 12.250 0.12 19.86 141 LYS B O 3
ATOM 5746 N N . VAL B 1 142 ? 20.987 1.553 11.756 0.12 19.60 142 VAL B N 3
ATOM 5747 C CA . VAL B 1 142 ? 22.355 1.980 12.112 0.12 19.68 142 VAL B CA 3
ATOM 5748 C C . VAL B 1 142 ? 22.428 3.235 12.954 0.12 19.67 142 VAL B C 3
ATOM 5749 O O . VAL B 1 142 ? 21.462 4.009 13.030 0.12 17.92 142 VAL B O 3
ATOM 5753 N N . THR B 1 143 ? 23.596 3.440 13.552 0.12 19.84 143 THR B N 3
ATOM 5754 C CA . THR B 1 143 ? 23.935 4.657 14.322 0.12 20.83 143 THR B CA 3
ATOM 5755 C C . THR B 1 143 ? 25.029 5.292 13.454 0.12 20.13 143 THR B C 3
ATOM 5756 O O . THR B 1 143 ? 25.899 4.575 12.919 0.12 18.25 143 THR B O 3
ATOM 5760 N N . ASP B 1 144 ? 25.001 6.608 13.264 0.12 16.58 144 ASP B N 3
ATOM 5761 C CA . ASP B 1 144 ? 26.013 7.211 12.415 0.12 16.67 144 ASP B CA 3
ATOM 5762 C C . ASP B 1 144 ? 27.085 7.913 13.240 0.12 16.65 144 ASP B C 3
ATOM 5763 O O . ASP B 1 144 ? 26.946 7.974 14.482 0.12 18.45 144 ASP B O 3
ATOM 5768 N N . PRO B 1 145 ? 28.203 8.375 12.609 0.12 17.67 145 PRO B N 3
ATOM 5769 C CA . PRO B 1 145 ? 29.278 9.043 13.375 0.12 18.75 145 PRO B CA 3
ATOM 5770 C C . PRO B 1 145 ? 28.927 10.285 14.157 0.12 19.04 145 PRO B C 3
ATOM 5771 O O . PRO B 1 145 ? 29.772 10.849 14.880 0.12 16.55 145 PRO B O 3
ATOM 5775 N N . PHE B 1 146 ? 27.663 10.699 14.033 0.12 18.20 146 PHE B N 3
ATOM 5776 C CA . PHE B 1 146 ? 27.158 11.901 14.680 0.12 16.74 146 PHE B CA 3
ATOM 5777 C C . PHE B 1 146 ? 25.973 11.579 15.589 0.12 15.98 146 PHE B C 3
ATOM 5778 O O . PHE B 1 146 ? 25.213 12.479 16.012 0.12 17.87 146 PHE B O 3
ATOM 5786 N N . GLY B 1 147 ? 25.829 10.274 15.848 0.12 14.49 147 GLY B N 3
ATOM 5787 C CA . GLY B 1 147 ? 24.856 9.781 16.791 0.12 15.72 147 GLY B CA 3
ATOM 5788 C C . GLY B 1 147 ? 23.451 9.573 16.263 0.12 15.70 147 GLY B C 3
ATOM 5789 O O . GLY B 1 147 ? 22.628 9.015 16.987 0.12 15.55 147 GLY B O 3
ATOM 5790 N N . VAL B 1 148 ? 23.187 9.994 15.038 0.12 14.64 148 VAL B N 3
ATOM 5791 C CA . VAL B 1 148 ? 21.822 9.848 14.475 0.12 13.86 148 VAL B CA 3
ATOM 5792 C C . VAL B 1 148 ? 21.573 8.366 14.258 0.12 16.25 148 VAL B C 3
ATOM 5793 O O . VAL B 1 148 ? 22.464 7.652 13.777 0.12 16.07 148 VAL B O 3
ATOM 5797 N N . THR B 1 149 ? 20.362 7.913 14.585 0.12 15.46 149 THR B N 3
ATOM 5798 C CA . THR B 1 149 ? 20.008 6.516 14.331 0.12 17.60 149 THR B CA 3
ATOM 5799 C C . THR B 1 149 ? 19.038 6.519 13.166 0.12 17.64 149 THR B C 3
ATOM 5800 O O . THR B 1 149 ? 17.967 7.096 13.245 0.12 17.31 149 THR B O 3
ATOM 5804 N N . TRP B 1 150 ? 19.459 5.885 12.083 0.12 17.71 150 TRP B N 3
ATOM 5805 C CA . TRP B 1 150 ? 18.691 5.734 10.848 0.12 18.06 150 TRP B CA 3
ATOM 5806 C C . TRP B 1 150 ? 18.157 4.302 10.801 0.12 20.23 150 TRP B C 3
ATOM 5807 O O . TRP B 1 150 ? 18.901 3.354 11.052 0.12 17.79 150 TRP B O 3
ATOM 5818 N N . ILE B 1 151 ? 16.865 4.163 10.532 0.12 19.45 151 ILE B N 3
ATOM 5819 C CA . ILE B 1 151 ? 16.258 2.834 10.341 0.12 22.11 151 ILE B CA 3
ATOM 5820 C C . ILE B 1 151 ? 15.832 2.805 8.874 0.12 21.21 151 ILE B C 3
ATOM 5821 O O . ILE B 1 151 ? 15.245 3.761 8.380 0.12 19.09 151 ILE B O 3
ATOM 5826 N N . PHE B 1 152 ? 16.140 1.718 8.171 0.12 22.65 152 PHE B N 3
ATOM 5827 C CA . PHE B 1 152 ? 15.745 1.601 6.754 0.12 23.44 152 PHE B CA 3
ATOM 5828 C C . PHE B 1 152 ? 14.507 0.698 6.687 0.12 25.17 152 PHE B C 3
ATOM 5829 O O . PHE B 1 152 ? 14.537 -0.421 7.218 0.12 24.39 152 PHE B O 3
ATOM 5837 N N . ALA B 1 153 ? 13.454 1.166 6.012 0.12 25.63 153 ALA B N 3
ATOM 5838 C CA . ALA B 1 153 ? 12.212 0.417 5.886 0.12 28.63 153 ALA B CA 3
ATOM 5839 C C . ALA B 1 153 ? 11.966 -0.007 4.445 0.12 30.41 153 ALA B C 3
ATOM 5840 O O . ALA B 1 153 ? 12.105 0.792 3.526 0.12 28.21 153 ALA B O 3
ATOM 5842 N N . GLU B 1 154 ? 11.573 -1.267 4.254 0.12 33.48 154 GLU B N 3
ATOM 5843 C CA . GLU B 1 154 ? 11.290 -1.771 2.921 0.12 37.09 154 GLU B CA 3
ATOM 5844 C C . GLU B 1 154 ? 9.788 -1.971 2.830 0.12 37.55 154 GLU B C 3
ATOM 5845 O O . GLU B 1 154 ? 9.169 -1.462 1.877 0.12 38.50 154 GLU B O 3
ATOM 6103 N N . HIS A 1 20 ? 23.113 3.120 -8.912 0.12 52.56 20 HIS A N 4
ATOM 6104 C CA . HIS A 1 20 ? 22.995 4.257 -7.944 0.12 52.75 20 HIS A CA 4
ATOM 6105 C C . HIS A 1 20 ? 21.874 3.931 -6.976 0.12 50.79 20 HIS A C 4
ATOM 6106 O O . HIS A 1 20 ? 20.718 3.919 -7.371 0.12 51.30 20 HIS A O 4
ATOM 6113 N N . LEU A 1 21 ? 22.210 3.646 -5.722 0.12 48.44 21 LEU A N 4
ATOM 6114 C CA . LEU A 1 21 ? 21.198 3.334 -4.718 0.12 46.57 21 LEU A CA 4
ATOM 6115 C C . LEU A 1 21 ? 20.519 4.663 -4.310 0.12 43.27 21 LEU A C 4
ATOM 6116 O O . LEU A 1 21 ? 21.190 5.677 -4.118 0.12 42.37 21 LEU A O 4
ATOM 6121 N N . VAL A 1 22 ? 19.194 4.668 -4.212 0.12 39.34 22 VAL A N 4
ATOM 6122 C CA . VAL A 1 22 ? 18.454 5.911 -3.894 0.12 36.75 22 VAL A CA 4
ATOM 6123 C C . VAL A 1 22 ? 17.339 5.619 -2.906 0.12 33.88 22 VAL A C 4
ATOM 6124 O O . VAL A 1 22 ? 16.950 4.456 -2.718 0.12 34.70 22 VAL A O 4
ATOM 6128 N N . PHE A 1 23 ? 16.866 6.657 -2.230 0.12 31.12 23 PHE A N 4
ATOM 6129 C CA . PHE A 1 23 ? 15.786 6.527 -1.250 0.12 29.60 23 PHE A CA 4
ATOM 6130 C C . PHE A 1 23 ? 14.567 7.203 -1.767 0.12 30.46 23 PHE A C 4
ATOM 6131 O O . PHE A 1 23 ? 14.686 8.192 -2.478 0.12 29.86 23 PHE A O 4
ATOM 6139 N N . THR A 1 24 ? 13.409 6.668 -1.397 0.12 30.95 24 THR A N 4
ATOM 6140 C CA . THR A 1 24 ? 12.140 7.196 -1.867 0.12 32.78 24 THR A CA 4
ATOM 6141 C C . THR A 1 24 ? 11.380 8.010 -0.825 0.12 32.95 24 THR A C 4
ATOM 6142 O O . THR A 1 24 ? 10.555 8.866 -1.171 0.12 31.73 24 THR A O 4
ATOM 6146 N N . GLU A 1 25 ? 11.667 7.762 0.452 0.12 30.63 25 GLU A N 4
ATOM 6147 C CA . GLU A 1 25 ? 10.965 8.489 1.496 0.12 31.20 25 GLU A CA 4
ATOM 6148 C C . GLU A 1 25 ? 11.937 8.713 2.628 0.12 28.56 25 GLU A C 4
ATOM 6149 O O . GLU A 1 25 ? 12.827 7.887 2.849 0.12 25.22 25 GLU A O 4
ATOM 6155 N N . PHE A 1 26 ? 11.765 9.854 3.285 0.12 25.20 26 PHE A N 4
ATOM 6156 C CA . PHE A 1 26 ? 12.600 10.294 4.399 0.12 24.48 26 PHE A CA 4
ATOM 6157 C C . PHE A 1 26 ? 11.563 10.745 5.422 0.12 22.08 26 PHE A C 4
ATOM 6158 O O . PHE A 1 26 ? 10.729 11.583 5.088 0.12 22.13 26 PHE A O 4
ATOM 6166 N N . LYS A 1 27 ? 11.570 10.138 6.614 0.12 21.09 27 LYS A N 4
ATOM 6167 C CA . LYS A 1 27 ? 10.611 10.466 7.683 0.12 20.49 27 LYS A CA 4
ATOM 6168 C C . LYS A 1 27 ? 11.425 11.051 8.824 0.12 18.59 27 LYS A C 4
ATOM 6169 O O . LYS A 1 27 ? 12.352 10.399 9.287 0.12 15.65 27 LYS A O 4
ATOM 6175 N N . GLN A 1 28 ? 11.115 12.282 9.244 0.12 16.48 28 GLN A N 4
ATOM 6176 C CA . GLN A 1 28 ? 11.850 12.925 10.343 0.12 17.03 28 GLN A CA 4
ATOM 6177 C C . GLN A 1 28 ? 11.032 12.621 11.571 0.12 17.70 28 GLN A C 4
ATOM 6178 O O . GLN A 1 28 ? 9.899 13.086 11.675 0.12 18.08 28 GLN A O 4
ATOM 6192 N N . LEU A 1 30 ? 10.029 12.299 15.745 0.12 14.77 30 LEU A N 4
ATOM 6193 C CA . LEU A 1 30 ? 10.217 12.913 17.070 0.12 13.70 30 LEU A CA 4
ATOM 6194 C C . LEU A 1 30 ? 9.715 11.837 18.067 0.12 15.53 30 LEU A C 4
ATOM 6195 O O . LEU A 1 30 ? 8.487 11.575 18.158 0.12 15.22 30 LEU A O 4
ATOM 6200 N N . LEU A 1 31 ? 10.636 11.190 18.776 0.12 15.48 31 LEU A N 4
ATOM 6201 C CA . LEU A 1 31 ? 10.218 10.175 19.751 0.12 15.51 31 LEU A CA 4
ATOM 6202 C C . LEU A 1 31 ? 9.623 10.888 20.981 0.12 15.48 31 LEU A C 4
ATOM 6203 O O . LEU A 1 31 ? 10.151 11.929 21.458 0.12 15.72 31 LEU A O 4
ATOM 6208 N N . VAL A 1 32 ? 8.580 10.283 21.506 0.12 15.39 32 VAL A N 4
ATOM 6209 C CA . VAL A 1 32 ? 7.927 10.791 22.691 0.12 14.91 32 VAL A CA 4
ATOM 6210 C C . VAL A 1 32 ? 7.640 9.585 23.578 0.12 15.17 32 VAL A C 4
ATOM 6211 O O . VAL A 1 32 ? 7.627 8.427 23.086 0.12 15.39 32 VAL A O 4
ATOM 6215 N N . GLU A 1 33 ? 7.428 9.882 24.870 0.12 16.39 33 GLU A N 4
ATOM 6216 C CA . GLU A 1 33 ? 7.172 8.861 25.871 0.12 20.65 33 GLU A CA 4
ATOM 6217 C C . GLU A 1 33 ? 5.842 8.117 25.644 0.12 19.75 33 GLU A C 4
ATOM 6218 O O . GLU A 1 33 ? 4.944 8.592 24.943 0.12 18.33 33 GLU A O 4
ATOM 6224 N N . ALA A 1 34 ? 5.711 6.932 26.237 0.12 18.70 34 ALA A N 4
ATOM 6225 C CA . ALA A 1 34 ? 4.477 6.132 26.024 0.12 19.65 34 ALA A CA 4
ATOM 6226 C C . ALA A 1 34 ? 3.222 6.962 26.283 0.12 19.24 34 ALA A C 4
ATOM 6227 O O . ALA A 1 34 ? 3.165 7.746 27.246 0.12 18.85 34 ALA A O 4
ATOM 6229 N N . GLN A 1 35 ? 2.222 6.756 25.429 0.12 20.78 35 GLN A N 4
ATOM 6230 C CA . GLN A 1 35 ? 0.916 7.396 25.474 0.12 22.69 35 GLN A CA 4
ATOM 6231 C C . GLN A 1 35 ? 0.893 8.891 25.237 0.12 21.90 35 GLN A C 4
ATOM 6232 O O . GLN A 1 35 ? -0.139 9.511 25.469 0.12 20.22 35 GLN A O 4
ATOM 6238 N N . LYS A 1 36 ? 2.010 9.450 24.766 0.12 20.01 36 LYS A N 4
ATOM 6239 C CA . LYS A 1 36 ? 2.066 10.881 24.554 0.12 19.26 36 LYS A CA 4
ATOM 6240 C C . LYS A 1 36 ? 1.824 11.408 23.128 0.12 17.30 36 LYS A C 4
ATOM 6241 O O . LYS A 1 36 ? 1.762 12.618 22.939 0.12 16.79 36 LYS A O 4
ATOM 6247 N N . VAL A 1 37 ? 1.705 10.538 22.136 0.12 16.88 37 VAL A N 4
ATOM 6248 C CA . VAL A 1 37 ? 1.538 11.047 20.763 0.12 15.15 37 VAL A CA 4
ATOM 6249 C C . VAL A 1 37 ? 0.381 12.002 20.617 0.12 17.31 37 VAL A C 4
ATOM 6250 O O . VAL A 1 37 ? 0.548 13.100 20.060 0.12 15.11 37 VAL A O 4
ATOM 6254 N N . GLY A 1 38 ? -0.806 11.588 21.109 0.12 16.24 38 GLY A N 4
ATOM 6255 C CA . GLY A 1 38 ? -1.955 12.472 21.008 0.12 18.53 38 GLY A CA 4
ATOM 6256 C C . GLY A 1 38 ? -1.755 13.809 21.729 0.12 17.80 38 GLY A C 4
ATOM 6257 O O . GLY A 1 38 ? -2.224 14.857 21.255 0.12 16.50 38 GLY A O 4
ATOM 6258 N N . ASP A 1 39 ? -1.051 13.800 22.853 0.12 16.77 39 ASP A N 4
ATOM 6259 C CA . ASP A 1 39 ? -0.822 15.018 23.603 0.12 16.43 39 ASP A CA 4
ATOM 6260 C C . ASP A 1 39 ? 0.127 15.931 22.853 0.12 16.61 39 ASP A C 4
ATOM 6261 O O . ASP A 1 39 ? -0.066 17.163 22.817 0.12 15.85 39 ASP A O 4
ATOM 6266 N N . ALA A 1 40 ? 1.191 15.333 22.309 0.12 16.55 40 ALA A N 4
ATOM 6267 C CA . ALA A 1 40 ? 2.128 16.164 21.530 0.12 14.72 40 ALA A CA 4
ATOM 6268 C C . ALA A 1 40 ? 1.423 16.816 20.348 0.12 13.80 40 ALA A C 4
ATOM 6269 O O . ALA A 1 40 ? 1.659 17.969 20.025 0.12 15.27 40 ALA A O 4
ATOM 6271 N N . VAL A 1 41 ? 0.563 16.083 19.660 0.12 13.18 41 VAL A N 4
ATOM 6272 C CA . VAL A 1 41 ? -0.162 16.675 18.534 0.12 14.57 41 VAL A CA 4
ATOM 6273 C C . VAL A 1 41 ? -0.958 17.884 19.018 0.12 15.06 41 VAL A C 4
ATOM 6274 O O . VAL A 1 41 ? -0.834 19.012 18.477 0.12 13.13 41 VAL A O 4
ATOM 6278 N N . THR A 1 42 ? -1.733 17.657 20.088 0.12 14.65 42 THR A N 4
ATOM 6279 C CA . THR A 1 42 ? -2.564 18.730 20.610 0.12 13.97 42 THR A CA 4
ATOM 6280 C C . THR A 1 42 ? -1.684 19.908 20.968 0.12 14.06 42 THR A C 4
ATOM 6281 O O . THR A 1 42 ? -2.041 21.056 20.760 0.12 13.35 42 THR A O 4
ATOM 6285 N N . PHE A 1 43 ? -0.533 19.643 21.559 0.12 12.89 43 PHE A N 4
ATOM 6286 C CA . PHE A 1 43 ? 0.340 20.770 21.837 0.12 12.37 43 PHE A CA 4
ATOM 6287 C C . PHE A 1 43 ? 0.852 21.459 20.549 0.12 10.98 43 PHE A C 4
ATOM 6288 O O . PHE A 1 43 ? 0.850 22.679 20.473 0.12 12.38 43 PHE A O 4
ATOM 6296 N N . TYR A 1 44 ? 1.272 20.677 19.546 0.12 13.25 44 TYR A N 4
ATOM 6297 C CA . TYR A 1 44 ? 1.822 21.272 18.315 0.12 12.63 44 TYR A CA 4
ATOM 6298 C C . TYR A 1 44 ? 0.789 22.028 17.501 0.12 14.93 44 TYR A C 4
ATOM 6299 O O . TYR A 1 44 ? 1.124 23.002 16.806 0.12 13.02 44 TYR A O 4
ATOM 6308 N N . LYS A 1 45 ? -0.474 21.613 17.630 0.12 12.76 45 LYS A N 4
ATOM 6309 C CA . LYS A 1 45 ? -1.530 22.347 16.947 0.12 14.75 45 LYS A CA 4
ATOM 6310 C C . LYS A 1 45 ? -1.717 23.691 17.632 0.12 14.21 45 LYS A C 4
ATOM 6311 O O . LYS A 1 45 ? -1.840 24.721 16.942 0.12 15.53 45 LYS A O 4
ATOM 6317 N N . SER A 1 46 ? -1.739 23.731 18.974 0.12 12.60 46 SER A N 4
ATOM 6318 C CA . SER A 1 46 ? -1.968 25.029 19.654 0.12 15.10 46 SER A CA 4
ATOM 6319 C C . SER A 1 46 ? -0.777 25.962 19.675 0.12 14.75 46 SER A C 4
ATOM 6320 O O . SER A 1 46 ? -0.904 27.194 19.708 0.12 14.16 46 SER A O 4
ATOM 6323 N N . ALA A 1 47 ? 0.406 25.376 19.630 0.12 13.32 47 ALA A N 4
ATOM 6324 C CA . ALA A 1 47 ? 1.617 26.173 19.745 0.12 13.48 47 ALA A CA 4
ATOM 6325 C C . ALA A 1 47 ? 2.051 26.793 18.418 0.12 15.44 47 ALA A C 4
ATOM 6326 O O . ALA A 1 47 ? 2.357 28.016 18.352 0.12 15.86 47 ALA A O 4
ATOM 6328 N N . PHE A 1 48 ? 2.056 25.946 17.379 0.12 16.43 48 PHE A N 4
ATOM 6329 C CA . PHE A 1 48 ? 2.571 26.334 16.067 0.12 16.05 48 PHE A CA 4
ATOM 6330 C C . PHE A 1 48 ? 1.575 26.264 14.907 0.12 16.68 48 PHE A C 4
ATOM 6331 O O . PHE A 1 48 ? 1.926 26.576 13.758 0.12 16.08 48 PHE A O 4
ATOM 6339 N N . GLY A 1 49 ? 0.348 25.843 15.195 0.12 16.88 49 GLY A N 4
ATOM 6340 C CA . GLY A 1 49 ? -0.642 25.669 14.124 0.12 18.37 49 GLY A CA 4
ATOM 6341 C C . GLY A 1 49 ? -0.318 24.448 13.265 0.12 18.28 49 GLY A C 4
ATOM 6342 O O . GLY A 1 49 ? -0.669 24.401 12.074 0.12 17.59 49 GLY A O 4
ATOM 6343 N N . ALA A 1 50 ? 0.364 23.456 13.841 0.12 16.11 50 ALA A N 4
ATOM 6344 C CA . ALA A 1 50 ? 0.686 22.249 13.091 0.12 17.13 50 ALA A CA 4
ATOM 6345 C C . ALA A 1 50 ? -0.646 21.571 12.753 0.12 19.89 50 ALA A C 4
ATOM 6346 O O . ALA A 1 50 ? -1.533 21.565 13.577 0.12 16.57 50 ALA A O 4
ATOM 6348 N N . ILE A 1 51 ? -0.768 21.040 11.538 0.12 20.32 51 ILE A N 4
ATOM 6349 C CA . ILE A 1 51 ? -2.000 20.343 11.112 0.12 21.81 51 ILE A CA 4
ATOM 6350 C C . ILE A 1 51 ? -1.666 18.861 10.879 0.12 22.88 51 ILE A C 4
ATOM 6351 O O . ILE A 1 51 ? -0.607 18.518 10.293 0.12 20.72 51 ILE A O 4
ATOM 6356 N N . GLU A 1 52 ? -2.506 17.969 11.381 0.12 23.16 52 GLU A N 4
ATOM 6357 C CA . GLU A 1 52 ? -2.229 16.552 11.172 0.12 26.28 52 GLU A CA 4
ATOM 6358 C C . GLU A 1 52 ? -2.667 15.950 9.808 0.12 27.73 52 GLU A C 4
ATOM 6359 O O . GLU A 1 52 ? -3.717 16.305 9.245 0.12 25.69 52 GLU A O 4
ATOM 6365 N N . SER A 1 53 ? -1.780 15.074 9.347 0.12 28.52 53 SER A N 4
ATOM 6366 C CA . SER A 1 53 ? -1.764 14.221 8.154 0.12 33.14 53 SER A CA 4
ATOM 6367 C C . SER A 1 53 ? -0.954 14.709 6.976 0.12 32.12 53 SER A C 4
ATOM 6368 O O . SER A 1 53 ? 0.294 14.602 6.972 0.12 29.21 53 SER A O 4
ATOM 6371 N N . HIS A 1 69 ? 1.817 -2.422 16.615 0.12 40.82 69 HIS A N 4
ATOM 6372 C CA . HIS A 1 69 ? 1.886 -1.460 15.523 0.12 41.28 69 HIS A CA 4
ATOM 6373 C C . HIS A 1 69 ? 2.420 -0.101 16.020 0.12 39.04 69 HIS A C 4
ATOM 6374 O O . HIS A 1 69 ? 2.114 0.317 17.143 0.12 37.27 69 HIS A O 4
ATOM 6381 N N . VAL A 1 70 ? 3.206 0.585 15.190 0.12 36.89 70 VAL A N 4
ATOM 6382 C CA . VAL A 1 70 ? 3.725 1.915 15.577 0.12 34.64 70 VAL A CA 4
ATOM 6383 C C . VAL A 1 70 ? 2.595 2.942 15.694 0.12 32.51 70 VAL A C 4
ATOM 6384 O O . VAL A 1 70 ? 1.796 3.072 14.760 0.12 32.76 70 VAL A O 4
ATOM 6388 N N . LEU A 1 71 ? 2.535 3.646 16.827 0.12 29.11 71 LEU A N 4
ATOM 6389 C CA . LEU A 1 71 ? 1.551 4.704 17.095 0.12 27.28 71 LEU A CA 4
ATOM 6390 C C . LEU A 1 71 ? 2.253 6.013 16.731 0.12 23.25 71 LEU A C 4
ATOM 6391 O O . LEU A 1 71 ? 3.288 6.353 17.300 0.12 21.45 71 LEU A O 4
ATOM 6396 N N . SER A 1 72 ? 1.671 6.717 15.785 0.12 21.53 72 SER A N 4
ATOM 6397 C CA . SER A 1 72 ? 2.289 7.931 15.267 0.12 20.28 72 SER A CA 4
ATOM 6398 C C . SER A 1 72 ? 1.308 8.917 14.699 0.12 19.90 72 SER A C 4
ATOM 6399 O O . SER A 1 72 ? 0.090 8.677 14.611 0.12 18.41 72 SER A O 4
ATOM 6402 N N . SER A 1 73 ? 1.855 10.039 14.263 0.12 18.09 73 SER A N 4
ATOM 6403 C CA . SER A 1 73 ? 0.995 11.066 13.680 0.12 17.72 73 SER A CA 4
ATOM 6404 C C . SER A 1 73 ? 1.893 12.021 12.929 0.12 18.06 73 SER A C 4
ATOM 6405 O O . SER A 1 73 ? 2.848 12.547 13.520 0.12 18.75 73 SER A O 4
ATOM 6408 N N . GLU A 1 74 ? 1.610 12.220 11.642 0.12 17.20 74 GLU A N 4
ATOM 6409 C CA . GLU A 1 74 ? 2.402 13.129 10.825 0.12 18.55 74 GLU A CA 4
ATOM 6410 C C . GLU A 1 74 ? 1.782 14.485 11.004 0.12 18.20 74 GLU A C 4
ATOM 6411 O O . GLU A 1 74 ? 0.537 14.641 10.895 0.12 18.96 74 GLU A O 4
ATOM 6417 N N . LEU A 1 75 ? 2.633 15.475 11.230 0.12 16.87 75 LEU A N 4
ATOM 6418 C CA . LEU A 1 75 ? 2.162 16.814 11.482 0.12 14.75 75 LEU A CA 4
ATOM 6419 C C . LEU A 1 75 ? 2.714 17.760 10.470 0.12 16.65 75 LEU A C 4
ATOM 6420 O O . LEU A 1 75 ? 3.915 18.014 10.496 0.12 10.47 75 LEU A O 4
ATOM 6425 N N . ASN A 1 76 ? 1.829 18.354 9.651 0.12 17.00 76 ASN A N 4
ATOM 6426 C CA . ASN A 1 76 ? 2.308 19.309 8.639 0.12 18.83 76 ASN A CA 4
ATOM 6427 C C . ASN A 1 76 ? 2.522 20.662 9.251 0.12 16.43 76 ASN A C 4
ATOM 6428 O O . ASN A 1 76 ? 1.658 21.185 9.960 0.12 15.02 76 ASN A O 4
ATOM 6433 N N . LEU A 1 77 ? 3.693 21.209 8.962 0.12 11.87 77 LEU A N 4
ATOM 6434 C CA . LEU A 1 77 ? 4.092 22.512 9.449 0.12 14.51 77 LEU A CA 4
ATOM 6435 C C . LEU A 1 77 ? 4.822 23.297 8.355 0.12 14.80 77 LEU A C 4
ATOM 6436 O O . LEU A 1 77 ? 5.793 22.808 7.768 0.12 13.62 77 LEU A O 4
ATOM 6441 N N . ALA A 1 78 ? 4.342 24.504 8.061 0.12 13.71 78 ALA A N 4
ATOM 6442 C CA . ALA A 1 78 ? 5.013 25.366 7.087 0.12 14.91 78 ALA A CA 4
ATOM 6443 C C . ALA A 1 78 ? 5.364 24.626 5.780 0.12 14.38 78 ALA A C 4
ATOM 6444 O O . ALA A 1 78 ? 6.457 24.770 5.265 0.12 14.68 78 ALA A O 4
ATOM 6446 N N . GLY A 1 79 ? 4.424 23.838 5.247 0.12 12.86 79 GLY A N 4
ATOM 6447 C CA . GLY A 1 79 ? 4.666 23.131 3.979 0.12 15.95 79 GLY A CA 4
ATOM 6448 C C . GLY A 1 79 ? 5.178 21.697 4.021 0.12 15.57 79 GLY A C 4
ATOM 6449 O O . GLY A 1 79 ? 4.922 20.823 3.107 0.12 14.99 79 GLY A O 4
ATOM 6450 N N . SER A 1 80 ? 5.953 21.409 5.061 0.12 14.46 80 SER A N 4
ATOM 6451 C CA . SER A 1 80 ? 6.521 20.064 5.176 0.12 14.03 80 SER A CA 4
ATOM 6452 C C . SER A 1 80 ? 5.980 19.484 6.485 0.12 16.70 80 SER A C 4
ATOM 6453 O O . SER A 1 80 ? 4.820 19.825 6.888 0.12 16.01 80 SER A O 4
ATOM 6456 N N . SER A 1 81 ? 6.762 18.606 7.097 0.12 17.06 81 SER A N 4
ATOM 6457 C CA . SER A 1 81 ? 6.276 17.960 8.341 0.12 16.35 81 SER A CA 4
ATOM 6458 C C . SER A 1 81 ? 7.342 17.140 9.079 0.12 14.93 81 SER A C 4
ATOM 6459 O O . SER A 1 81 ? 8.535 17.119 8.719 0.12 14.11 81 SER A O 4
ATOM 6462 N N . PHE A 1 82 ? 6.870 16.495 10.137 0.12 13.38 82 PHE A N 4
ATOM 6463 C CA . PHE A 1 82 ? 7.675 15.560 10.949 0.12 14.55 82 PHE A CA 4
ATOM 6464 C C . PHE A 1 82 ? 6.674 14.508 11.429 0.12 13.23 82 PHE A C 4
ATOM 6465 O O . PHE A 1 82 ? 5.440 14.683 11.260 0.12 15.24 82 PHE A O 4
ATOM 6473 N N . VAL A 1 83 ? 7.173 13.427 12.026 0.12 13.96 83 VAL A N 4
ATOM 6474 C CA . VAL A 1 83 ? 6.288 12.346 12.445 0.12 13.01 83 VAL A CA 4
ATOM 6475 C C . VAL A 1 83 ? 6.485 12.079 13.936 0.12 13.31 83 VAL A C 4
ATOM 6476 O O . VAL A 1 83 ? 7.557 11.622 14.321 0.12 13.29 83 VAL A O 4
ATOM 6480 N N . VAL A 1 84 ? 5.424 12.349 14.729 0.12 14.13 84 VAL A N 4
ATOM 6481 C CA . VAL A 1 84 ? 5.373 12.162 16.176 0.12 12.77 84 VAL A CA 4
ATOM 6482 C C . VAL A 1 84 ? 5.157 10.662 16.319 0.12 14.93 84 VAL A C 4
ATOM 6483 O O . VAL A 1 84 ? 4.219 10.131 15.692 0.12 13.11 84 VAL A O 4
ATOM 6487 N N . CYS A 1 85 ? 5.987 10.021 17.142 0.12 14.18 85 CYS A N 4
ATOM 6488 C CA . CYS A 1 85 ? 5.894 8.561 17.308 0.12 15.95 85 CYS A CA 4
ATOM 6489 C C . CYS A 1 85 ? 6.027 8.139 18.785 0.12 16.69 85 CYS A C 4
ATOM 6490 O O . CYS A 1 85 ? 6.967 8.546 19.474 0.12 15.10 85 CYS A O 4
ATOM 6493 N N . ASP A 1 86 ? 5.056 7.349 19.264 0.12 16.73 86 ASP A N 4
ATOM 6494 C CA . ASP A 1 86 ? 5.035 6.814 20.649 0.12 17.71 86 ASP A CA 4
ATOM 6495 C C . ASP A 1 86 ? 6.151 5.769 20.662 0.12 17.19 86 ASP A C 4
ATOM 6496 O O . ASP A 1 86 ? 6.060 4.732 19.982 0.12 18.29 86 ASP A O 4
ATOM 6501 N N . VAL A 1 87 ? 7.172 6.028 21.464 0.12 17.29 87 VAL A N 4
ATOM 6502 C CA . VAL A 1 87 ? 8.355 5.193 21.496 0.12 18.30 87 VAL A CA 4
ATOM 6503 C C . VAL A 1 87 ? 8.041 3.771 21.967 0.12 19.29 87 VAL A C 4
ATOM 6504 O O . VAL A 1 87 ? 8.704 2.803 21.513 0.12 19.69 87 VAL A O 4
ATOM 6508 N N . SER A 1 88 ? 7.026 3.638 22.821 0.12 20.11 88 SER A N 4
ATOM 6509 C CA . SER A 1 88 ? 6.705 2.284 23.362 0.12 22.42 88 SER A CA 4
ATOM 6510 C C . SER A 1 88 ? 6.269 1.378 22.234 0.12 24.09 88 SER A C 4
ATOM 6511 O O . SER A 1 88 ? 6.320 0.154 22.376 0.12 24.18 88 SER A O 4
ATOM 6514 N N . SER A 1 89 ? 5.903 1.968 21.087 0.12 22.34 89 SER A N 4
ATOM 6515 C CA . SER A 1 89 ? 5.436 1.176 19.959 0.12 24.66 89 SER A CA 4
ATOM 6516 C C . SER A 1 89 ? 6.559 0.845 18.943 0.12 25.60 89 SER A C 4
ATOM 6517 O O . SER A 1 89 ? 6.319 0.189 17.912 0.12 22.90 89 SER A O 4
ATOM 6520 N N . LEU A 1 90 ? 7.790 1.269 19.267 0.12 24.69 90 LEU A N 4
ATOM 6521 C CA . LEU A 1 90 ? 8.963 0.997 18.430 0.12 25.25 90 LEU A CA 4
ATOM 6522 C C . LEU A 1 90 ? 9.885 -0.024 19.156 0.12 25.47 90 LEU A C 4
ATOM 6523 O O . LEU A 1 90 ? 10.787 0.345 19.894 0.12 24.56 90 LEU A O 4
ATOM 6528 N N . PRO A 1 91 ? 9.680 -1.338 18.924 0.12 26.37 91 PRO A N 4
ATOM 6529 C CA . PRO A 1 91 ? 10.577 -2.245 19.650 0.12 26.15 91 PRO A CA 4
ATOM 6530 C C . PRO A 1 91 ? 11.987 -1.940 19.263 0.12 25.89 91 PRO A C 4
ATOM 6531 O O . PRO A 1 91 ? 12.232 -1.450 18.151 0.12 25.10 91 PRO A O 4
ATOM 6535 N N . GLY A 1 92 ? 12.919 -2.155 20.172 0.12 24.88 92 GLY A N 4
ATOM 6536 C CA . GLY A 1 92 ? 14.299 -1.889 19.794 0.12 26.44 92 GLY A CA 4
ATOM 6537 C C . GLY A 1 92 ? 14.753 -0.523 20.246 0.12 26.33 92 GLY A C 4
ATOM 6538 O O . GLY A 1 92 ? 15.953 -0.231 20.232 0.12 28.68 92 GLY A O 4
ATOM 6539 N N . PHE A 1 93 ? 13.798 0.324 20.640 0.12 26.12 93 PHE A N 4
ATOM 6540 C CA . PHE A 1 93 ? 14.117 1.658 21.140 0.12 25.82 93 PHE A CA 4
ATOM 6541 C C . PHE A 1 93 ? 13.933 1.677 22.665 0.12 27.91 93 PHE A C 4
ATOM 6542 O O . PHE A 1 93 ? 12.903 1.239 23.170 0.12 27.36 93 PHE A O 4
ATOM 6550 N N . SER A 1 94 ? 14.923 2.191 23.390 0.12 28.74 94 SER A N 4
ATOM 6551 C CA . SER A 1 94 ? 14.839 2.270 24.854 0.12 30.71 94 SER A CA 4
ATOM 6552 C C . SER A 1 94 ? 13.913 3.384 25.338 0.12 31.38 94 SER A C 4
ATOM 6553 O O . SER A 1 94 ? 12.895 3.103 25.981 0.12 32.29 94 SER A O 4
ATOM 6556 N N . THR A 1 95 ? 14.251 4.650 25.062 0.12 28.50 95 THR A N 4
ATOM 6557 C CA . THR A 1 95 ? 13.360 5.745 25.505 0.12 27.59 95 THR A CA 4
ATOM 6558 C C . THR A 1 95 ? 13.372 6.886 24.485 0.12 25.67 95 THR A C 4
ATOM 6559 O O . THR A 1 95 ? 14.103 6.833 23.489 0.12 23.84 95 THR A O 4
ATOM 6563 N N . ALA A 1 96 ? 12.566 7.912 24.741 0.12 24.35 96 ALA A N 4
ATOM 6564 C CA . ALA A 1 96 ? 12.481 9.045 23.818 0.12 25.30 96 ALA A CA 4
ATOM 6565 C C . ALA A 1 96 ? 13.625 10.034 24.028 0.12 26.31 96 ALA A C 4
ATOM 6566 O O . ALA A 1 96 ? 13.778 10.984 23.232 0.12 25.22 96 ALA A O 4
ATOM 6568 N N . LYS A 1 97 ? 14.403 9.831 25.099 0.12 26.59 97 LYS A N 4
ATOM 6569 C CA . LYS A 1 97 ? 15.517 10.726 25.431 0.12 29.25 97 LYS A CA 4
ATOM 6570 C C . LYS A 1 97 ? 15.035 12.165 25.581 0.12 30.37 97 LYS A C 4
ATOM 6571 O O . LYS A 1 97 ? 15.804 13.116 25.369 0.12 28.91 97 LYS A O 4
ATOM 6577 N N . SER A 1 98 ? 13.768 12.331 25.960 0.12 30.46 98 SER A N 4
ATOM 6578 C CA . SER A 1 98 ? 13.219 13.684 26.082 0.12 32.66 98 SER A CA 4
ATOM 6579 C C . SER A 1 98 ? 13.928 14.540 27.132 0.12 33.26 98 SER A C 4
ATOM 6580 O O . SER A 1 98 ? 13.846 15.765 27.071 0.12 32.85 98 SER A O 4
ATOM 6583 N N . GLU A 1 99 ? 14.619 13.927 28.095 0.12 32.88 99 GLU A N 4
ATOM 6584 C CA . GLU A 1 99 ? 15.324 14.737 29.104 0.12 36.11 99 GLU A CA 4
ATOM 6585 C C . GLU A 1 99 ? 16.585 15.431 28.532 0.12 35.88 99 GLU A C 4
ATOM 6586 O O . GLU A 1 99 ? 17.049 16.448 29.070 0.12 36.21 99 GLU A O 4
ATOM 6592 N N . GLY A 1 100 ? 17.113 14.925 27.424 0.12 33.32 100 GLY A N 4
ATOM 6593 C CA . GLY A 1 100 ? 18.292 15.562 26.848 0.12 31.32 100 GLY A CA 4
ATOM 6594 C C . GLY A 1 100 ? 18.482 15.095 25.424 0.12 29.17 100 GLY A C 4
ATOM 6595 O O . GLY A 1 100 ? 19.452 14.403 25.106 0.12 27.42 100 GLY A O 4
ATOM 6596 N N . SER A 1 101 ? 17.542 15.468 24.556 0.12 25.52 101 SER A N 4
ATOM 6597 C CA . SER A 1 101 ? 17.614 15.029 23.189 0.12 23.46 101 SER A CA 4
ATOM 6598 C C . SER A 1 101 ? 18.303 16.195 22.471 0.12 24.40 101 SER A C 4
ATOM 6599 O O . SER A 1 101 ? 18.387 17.332 22.959 0.12 27.38 101 SER A O 4
ATOM 6602 N N . GLY A 1 102 ? 18.823 15.909 21.331 0.12 23.17 102 GLY A N 4
ATOM 6603 C CA . GLY A 1 102 ? 19.448 17.010 20.630 0.12 16.66 102 GLY A CA 4
ATOM 6604 C C . GLY A 1 102 ? 18.485 17.435 19.584 0.12 15.52 102 GLY A C 4
ATOM 6605 O O . GLY A 1 102 ? 18.886 18.055 18.600 0.12 15.11 102 GLY A O 4
ATOM 6606 N N . VAL A 1 103 ? 17.190 17.164 19.788 0.12 13.67 103 VAL A N 4
ATOM 6607 C CA . VAL A 1 103 ? 16.230 17.444 18.741 0.12 12.14 103 VAL A CA 4
ATOM 6608 C C . VAL A 1 103 ? 15.949 18.927 18.638 0.12 13.44 103 VAL A C 4
ATOM 6609 O O . VAL A 1 103 ? 15.420 19.535 19.561 0.12 12.02 103 VAL A O 4
ATOM 6613 N N . THR A 1 104 ? 16.255 19.458 17.458 0.12 13.25 104 THR A N 4
ATOM 6614 C CA . THR A 1 104 ? 16.169 20.894 17.203 0.12 12.19 104 THR A CA 4
ATOM 6615 C C . THR A 1 104 ? 15.535 21.183 15.860 0.12 14.12 104 THR A C 4
ATOM 6616 O O . THR A 1 104 ? 15.904 20.577 14.858 0.12 13.38 104 THR A O 4
ATOM 6620 N N . PHE A 1 105 ? 14.586 22.122 15.845 0.12 12.52 105 PHE A N 4
ATOM 6621 C CA . PHE A 1 105 ? 13.935 22.503 14.589 0.12 12.34 105 PHE A CA 4
ATOM 6622 C C . PHE A 1 105 ? 13.939 24.001 14.397 0.12 13.89 105 PHE A C 4
ATOM 6623 O O . PHE A 1 105 ? 13.719 24.792 15.310 0.12 12.70 105 PHE A O 4
ATOM 6631 N N . LEU A 1 106 ? 14.107 24.393 13.147 0.12 12.94 106 LEU A N 4
ATOM 6632 C CA . LEU A 1 106 ? 14.070 25.801 12.827 0.12 13.65 106 LEU A CA 4
ATOM 6633 C C . LEU A 1 106 ? 12.717 26.080 12.153 0.12 14.84 106 LEU A C 4
ATOM 6634 O O . LEU A 1 106 ? 12.250 25.247 11.360 0.12 14.16 106 LEU A O 4
ATOM 6639 N N . LEU A 1 107 ? 12.126 27.240 12.475 0.12 14.03 107 LEU A N 4
ATOM 6640 C CA . LEU A 1 107 ? 10.860 27.679 11.847 0.12 12.75 107 LEU A CA 4
ATOM 6641 C C . LEU A 1 107 ? 11.109 29.088 11.344 0.12 14.94 107 LEU A C 4
ATOM 6642 O O . LEU A 1 107 ? 11.378 29.992 12.181 0.12 15.20 107 LEU A O 4
ATOM 6647 N N . GLY A 1 108 ? 11.029 29.287 10.014 0.12 14.28 108 GLY A N 4
ATOM 6648 C CA . GLY A 1 108 ? 11.162 30.630 9.468 0.12 16.65 108 GLY A CA 4
ATOM 6649 C C . GLY A 1 108 ? 9.900 31.445 9.763 0.12 17.48 108 GLY A C 4
ATOM 6650 O O . GLY A 1 108 ? 8.764 30.964 9.644 0.12 15.40 108 GLY A O 4
ATOM 6651 N N . THR A 1 109 ? 10.081 32.696 10.160 0.12 19.70 109 THR A N 4
ATOM 6652 C CA . THR A 1 109 ? 8.939 33.533 10.454 0.12 23.19 109 THR A CA 4
ATOM 6653 C C . THR A 1 109 ? 9.278 35.010 10.277 0.12 26.37 109 THR A C 4
ATOM 6654 O O . THR A 1 109 ? 10.443 35.404 10.380 0.12 25.02 109 THR A O 4
ATOM 6658 N N . LYS A 1 110 ? 8.237 35.823 10.068 0.12 29.93 110 LYS A N 4
ATOM 6659 C CA . LYS A 1 110 ? 8.435 37.269 9.885 0.12 34.05 110 LYS A CA 4
ATOM 6660 C C . LYS A 1 110 ? 8.168 37.977 11.209 0.12 33.75 110 LYS A C 4
ATOM 6661 O O . LYS A 1 110 ? 8.659 39.080 11.439 0.12 31.48 110 LYS A O 4
ATOM 6667 N N . ASP A 1 111 ? 7.395 37.319 12.083 0.12 31.13 111 ASP A N 4
ATOM 6668 C CA . ASP A 1 111 ? 7.098 37.878 13.392 0.12 30.98 111 ASP A CA 4
ATOM 6669 C C . ASP A 1 111 ? 7.483 36.852 14.471 0.12 29.77 111 ASP A C 4
ATOM 6670 O O . ASP A 1 111 ? 6.639 36.103 14.963 0.12 27.31 111 ASP A O 4
ATOM 6675 N N . ALA A 1 112 ? 8.766 36.834 14.831 0.12 27.06 112 ALA A N 4
ATOM 6676 C CA . ALA A 1 112 ? 9.249 35.885 15.824 0.12 28.78 112 ALA A CA 4
ATOM 6677 C C . ALA A 1 112 ? 8.574 36.174 17.174 0.12 28.41 112 ALA A C 4
ATOM 6678 O O . ALA A 1 112 ? 8.049 35.271 17.812 0.12 23.78 112 ALA A O 4
ATOM 6680 N N . GLU A 1 113 ? 8.568 37.447 17.579 0.12 28.14 113 GLU A N 4
ATOM 6681 C CA . GLU A 1 113 ? 7.989 37.808 18.861 0.12 29.66 113 GLU A CA 4
ATOM 6682 C C . GLU A 1 113 ? 6.604 37.216 19.006 0.12 27.48 113 GLU A C 4
ATOM 6683 O O . GLU A 1 113 ? 6.270 36.645 20.043 0.12 27.33 113 GLU A O 4
ATOM 6689 N N . ALA A 1 114 ? 5.792 37.350 17.971 0.12 24.93 114 ALA A N 4
ATOM 6690 C CA . ALA A 1 114 ? 4.439 36.848 18.068 0.12 24.43 114 ALA A CA 4
ATOM 6691 C C . ALA A 1 114 ? 4.445 35.312 18.117 0.12 22.87 114 ALA A C 4
ATOM 6692 O O . ALA A 1 114 ? 3.738 34.707 18.925 0.12 20.59 114 ALA A O 4
ATOM 6694 N N . ALA A 1 115 ? 5.256 34.688 17.258 0.12 19.96 115 ALA A N 4
ATOM 6695 C CA . ALA A 1 115 ? 5.297 33.210 17.239 0.12 19.22 115 ALA A CA 4
ATOM 6696 C C . ALA A 1 115 ? 5.813 32.719 18.602 0.12 18.03 115 ALA A C 4
ATOM 6697 O O . ALA A 1 115 ? 5.276 31.753 19.167 0.12 17.28 115 ALA A O 4
ATOM 6699 N N . VAL A 1 116 ? 6.872 33.369 19.111 0.12 16.24 116 VAL A N 4
ATOM 6700 C CA . VAL A 1 116 ? 7.427 33.043 20.421 0.12 16.25 116 VAL A CA 4
ATOM 6701 C C . VAL A 1 116 ? 6.315 33.182 21.497 0.12 17.31 116 VAL A C 4
ATOM 6702 O O . VAL A 1 116 ? 6.172 32.351 22.407 0.12 14.68 116 VAL A O 4
ATOM 6706 N N . ALA A 1 117 ? 5.514 34.233 21.353 0.12 16.24 117 ALA A N 4
ATOM 6707 C CA . ALA A 1 117 ? 4.449 34.491 22.323 0.12 17.76 117 ALA A CA 4
ATOM 6708 C C . ALA A 1 117 ? 3.406 33.405 22.318 0.12 16.96 117 ALA A C 4
ATOM 6709 O O . ALA A 1 117 ? 2.947 32.924 23.371 0.12 17.89 117 ALA A O 4
ATOM 6711 N N . LYS A 1 118 ? 3.010 33.038 21.115 0.12 17.86 118 LYS A N 4
ATOM 6712 C CA . LYS A 1 118 ? 1.975 32.057 20.972 0.12 17.80 118 LYS A CA 4
ATOM 6713 C C . LYS A 1 118 ? 2.449 30.730 21.560 0.12 18.35 118 LYS A C 4
ATOM 6714 O O . LYS A 1 118 ? 1.679 30.010 22.237 0.12 16.50 118 LYS A O 4
ATOM 6720 N N . ALA A 1 119 ? 3.733 30.406 21.333 0.12 15.86 119 ALA A N 4
ATOM 6721 C CA . ALA A 1 119 ? 4.200 29.121 21.863 0.12 14.33 119 ALA A CA 4
ATOM 6722 C C . ALA A 1 119 ? 4.230 29.249 23.375 0.12 14.26 119 ALA A C 4
ATOM 6723 O O . ALA A 1 119 ? 3.972 28.261 24.085 0.12 12.73 119 ALA A O 4
ATOM 6725 N N . VAL A 1 120 ? 4.564 30.436 23.874 0.12 13.21 120 VAL A N 4
ATOM 6726 C CA . VAL A 1 120 ? 4.612 30.575 25.329 0.12 15.59 120 VAL A CA 4
ATOM 6727 C C . VAL A 1 120 ? 3.178 30.392 25.865 0.12 15.32 120 VAL A C 4
ATOM 6728 O O . VAL A 1 120 ? 2.977 29.624 26.803 0.12 16.30 120 VAL A O 4
ATOM 6732 N N . ASP A 1 121 ? 2.192 31.003 25.221 0.12 14.92 121 ASP A N 4
ATOM 6733 C CA . ASP A 1 121 ? 0.787 30.818 25.706 0.12 16.98 121 ASP A CA 4
ATOM 6734 C C . ASP A 1 121 ? 0.461 29.296 25.793 0.12 16.62 121 ASP A C 4
ATOM 6735 O O . ASP A 1 121 ? -0.200 28.830 26.725 0.12 14.31 121 ASP A O 4
ATOM 6740 N N . ALA A 1 122 ? 0.987 28.504 24.843 0.12 15.91 122 ALA A N 4
ATOM 6741 C CA . ALA A 1 122 ? 0.697 27.068 24.814 0.12 14.22 122 ALA A CA 4
ATOM 6742 C C . ALA A 1 122 ? 1.505 26.185 25.753 0.12 11.90 122 ALA A C 4
ATOM 6743 O O . ALA A 1 122 ? 1.278 25.001 25.837 0.12 12.73 122 ALA A O 4
ATOM 6745 N N . GLY A 1 123 ? 2.481 26.739 26.470 0.12 11.39 123 GLY A N 4
ATOM 6746 C CA . GLY A 1 123 ? 3.176 25.873 27.418 0.12 13.52 123 GLY A CA 4
ATOM 6747 C C . GLY A 1 123 ? 4.696 25.732 27.198 0.12 13.14 123 GLY A C 4
ATOM 6748 O O . GLY A 1 123 ? 5.381 25.180 28.031 0.12 11.97 123 GLY A O 4
ATOM 6749 N N . ALA A 1 124 ? 5.191 26.237 26.072 0.12 14.30 124 ALA A N 4
ATOM 6750 C CA . ALA A 1 124 ? 6.644 26.158 25.826 0.12 12.01 124 ALA A CA 4
ATOM 6751 C C . ALA A 1 124 ? 7.361 26.998 26.874 0.12 15.43 124 ALA A C 4
ATOM 6752 O O . ALA A 1 124 ? 6.760 27.902 27.497 0.12 15.71 124 ALA A O 4
ATOM 6754 N N . VAL A 1 125 ? 8.646 26.677 27.072 0.12 15.08 125 VAL A N 4
ATOM 6755 C CA . VAL A 1 125 ? 9.531 27.413 28.012 0.12 17.04 125 VAL A CA 4
ATOM 6756 C C . VAL A 1 125 ? 10.350 28.290 27.104 0.12 17.80 125 VAL A C 4
ATOM 6757 O O . VAL A 1 125 ? 11.065 27.757 26.239 0.12 15.90 125 VAL A O 4
ATOM 6761 N N . LYS A 1 126 ? 10.263 29.617 27.282 0.12 19.41 126 LYS A N 4
ATOM 6762 C CA . LYS A 1 126 ? 11.020 30.564 26.449 0.12 19.25 126 LYS A CA 4
ATOM 6763 C C . LYS A 1 126 ? 12.507 30.487 26.858 0.12 18.89 126 LYS A C 4
ATOM 6764 O O . LYS A 1 126 ? 12.826 30.095 28.007 0.12 16.14 126 LYS A O 4
ATOM 6770 N N . VAL A 1 127 ? 13.393 30.860 25.940 0.12 17.18 127 VAL A N 4
ATOM 6771 C CA . VAL A 1 127 ? 14.837 30.891 26.248 0.12 18.92 127 VAL A CA 4
ATOM 6772 C C . VAL A 1 127 ? 15.378 32.173 25.564 0.12 19.41 127 VAL A C 4
ATOM 6773 O O . VAL A 1 127 ? 15.041 32.449 24.408 0.12 16.93 127 VAL A O 4
ATOM 6777 N N . GLU A 1 128 ? 16.200 32.966 26.262 0.12 18.66 128 GLU A N 4
ATOM 6778 C CA . GLU A 1 128 ? 16.701 34.191 25.642 0.12 22.35 128 GLU A CA 4
ATOM 6779 C C . GLU A 1 128 ? 17.720 33.779 24.613 0.12 21.15 128 GLU A C 4
ATOM 6780 O O . GLU A 1 128 ? 18.494 32.855 24.861 0.12 20.82 128 GLU A O 4
ATOM 6786 N N . VAL A 1 129 ? 17.709 34.434 23.457 0.12 19.31 129 VAL A N 4
ATOM 6787 C CA . VAL A 1 129 ? 18.645 34.086 22.408 0.12 20.02 129 VAL A CA 4
ATOM 6788 C C . VAL A 1 129 ? 20.017 34.626 22.768 0.12 19.09 129 VAL A C 4
ATOM 6789 O O . VAL A 1 129 ? 20.149 35.599 23.551 0.12 19.62 129 VAL A O 4
ATOM 6793 N N . THR A 1 130 ? 21.018 33.953 22.226 0.12 17.51 130 THR A N 4
ATOM 6794 C CA . THR A 1 130 ? 22.414 34.354 22.443 0.12 18.47 130 THR A CA 4
ATOM 6795 C C . THR A 1 130 ? 22.900 35.273 21.320 0.12 18.91 130 THR A C 4
ATOM 6796 O O . THR A 1 130 ? 22.302 35.360 20.232 0.12 16.24 130 THR A O 4
ATOM 6800 N N . GLU A 1 131 ? 24.007 35.959 21.600 0.12 17.51 131 GLU A N 4
ATOM 6801 C CA . GLU A 1 131 ? 24.618 36.828 20.589 0.12 19.48 131 GLU A CA 4
ATOM 6802 C C . GLU A 1 131 ? 24.916 35.973 19.339 0.12 18.95 131 GLU A C 4
ATOM 6803 O O . GLU A 1 131 ? 24.706 36.401 18.171 0.12 19.51 131 GLU A O 4
ATOM 6809 N N . ALA A 1 132 ? 25.436 34.773 19.590 0.12 16.71 132 ALA A N 4
ATOM 6810 C CA . ALA A 1 132 ? 25.742 33.823 18.524 0.12 19.50 132 ALA A CA 4
ATOM 6811 C C . ALA A 1 132 ? 24.451 33.604 17.662 0.12 19.61 132 ALA A C 4
ATOM 6812 O O . ALA A 1 132 ? 24.462 33.793 16.443 0.12 18.35 132 ALA A O 4
ATOM 6814 N N . GLU A 1 133 ? 23.354 33.196 18.313 0.12 18.64 133 GLU A N 4
ATOM 6815 C CA . GLU A 1 133 ? 22.091 32.984 17.578 0.12 18.48 133 GLU A CA 4
ATOM 6816 C C . GLU A 1 133 ? 21.703 34.208 16.718 0.12 20.70 133 GLU A C 4
ATOM 6817 O O . GLU A 1 133 ? 21.328 34.085 15.519 0.12 20.67 133 GLU A O 4
ATOM 6823 N N . VAL A 1 134 ? 21.761 35.391 17.318 0.12 21.73 134 VAL A N 4
ATOM 6824 C CA . VAL A 1 134 ? 21.452 36.597 16.540 0.12 25.62 134 VAL A CA 4
ATOM 6825 C C . VAL A 1 134 ? 22.372 36.693 15.289 0.12 27.89 134 VAL A C 4
ATOM 6826 O O . VAL A 1 134 ? 21.886 36.919 14.165 0.12 25.84 134 VAL A O 4
ATOM 6830 N N . GLU A 1 135 ? 23.675 36.485 15.447 0.12 29.56 135 GLU A N 4
ATOM 6831 C CA . GLU A 1 135 ? 24.568 36.556 14.277 0.12 32.57 135 GLU A CA 4
ATOM 6832 C C . GLU A 1 135 ? 24.139 35.559 13.194 0.12 32.28 135 GLU A C 4
ATOM 6833 O O . GLU A 1 135 ? 24.503 35.708 12.035 0.12 29.39 135 GLU A O 4
ATOM 6839 N N . LEU A 1 136 ? 23.347 34.566 13.580 0.12 29.01 136 LEU A N 4
ATOM 6840 C CA . LEU A 1 136 ? 22.903 33.530 12.642 0.12 29.58 136 LEU A CA 4
ATOM 6841 C C . LEU A 1 136 ? 21.547 33.837 12.086 0.12 29.16 136 LEU A C 4
ATOM 6842 O O . LEU A 1 136 ? 20.981 33.039 11.311 0.12 28.78 136 LEU A O 4
ATOM 6847 N N . GLY A 1 137 ? 21.003 34.967 12.508 0.12 25.93 137 GLY A N 4
ATOM 6848 C CA . GLY A 1 137 ? 19.701 35.352 12.029 0.12 26.54 137 GLY A CA 4
ATOM 6849 C C . GLY A 1 137 ? 18.536 34.876 12.860 0.12 26.63 137 GLY A C 4
ATOM 6850 O O . GLY A 1 137 ? 17.394 35.018 12.415 0.12 26.40 137 GLY A O 4
ATOM 6851 N N . PHE A 1 138 ? 18.794 34.348 14.065 0.12 22.60 138 PHE A N 4
ATOM 6852 C CA . PHE A 1 138 ? 17.719 33.850 14.932 0.12 22.97 138 PHE A CA 4
ATOM 6853 C C . PHE A 1 138 ? 17.239 34.959 15.868 0.12 25.72 138 PHE A C 4
ATOM 6854 O O . PHE A 1 138 ? 18.011 35.867 16.259 0.12 25.16 138 PHE A O 4
ATOM 6862 N N . LYS A 1 139 ? 15.956 34.953 16.214 0.12 21.41 139 LYS A N 4
ATOM 6863 C CA . LYS A 1 139 ? 15.491 36.020 17.079 0.12 24.28 139 LYS A CA 4
ATOM 6864 C C . LYS A 1 139 ? 14.737 35.536 18.313 0.12 21.10 139 LYS A C 4
ATOM 6865 O O . LYS A 1 139 ? 14.704 36.220 19.359 0.12 18.45 139 LYS A O 4
ATOM 6871 N N . GLY A 1 140 ? 14.152 34.343 18.216 0.12 17.78 140 GLY A N 4
ATOM 6872 C CA . GLY A 1 140 ? 13.433 33.792 19.362 0.12 14.86 140 GLY A CA 4
ATOM 6873 C C . GLY A 1 140 ? 13.759 32.300 19.491 0.12 13.98 140 GLY A C 4
ATOM 6874 O O . GLY A 1 140 ? 14.225 31.681 18.542 0.12 12.94 140 GLY A O 4
ATOM 6875 N N . LYS A 1 141 ? 13.475 31.719 20.664 0.12 14.29 141 LYS A N 4
ATOM 6876 C CA . LYS A 1 141 ? 13.815 30.312 20.912 0.12 13.32 141 LYS A CA 4
ATOM 6877 C C . LYS A 1 141 ? 13.001 29.757 22.096 0.12 13.34 141 LYS A C 4
ATOM 6878 O O . LYS A 1 141 ? 12.844 30.436 23.100 0.12 14.77 141 LYS A O 4
ATOM 6884 N N . VAL A 1 142 ? 12.450 28.555 21.949 0.12 12.20 142 VAL A N 4
ATOM 6885 C CA . VAL A 1 142 ? 11.721 27.975 23.075 0.12 12.13 142 VAL A CA 4
ATOM 6886 C C . VAL A 1 142 ? 12.005 26.503 23.165 0.12 14.04 142 VAL A C 4
ATOM 6887 O O . VAL A 1 142 ? 12.490 25.909 22.198 0.12 13.11 142 VAL A O 4
ATOM 6891 N N . THR A 1 143 ? 11.715 25.907 24.341 0.12 14.19 143 THR A N 4
ATOM 6892 C CA . THR A 1 143 ? 11.816 24.474 24.484 0.12 13.16 143 THR A CA 4
ATOM 6893 C C . THR A 1 143 ? 10.372 24.018 24.757 0.12 13.51 143 THR A C 4
ATOM 6894 O O . THR A 1 143 ? 9.554 24.799 25.253 0.12 15.35 143 THR A O 4
ATOM 6898 N N . ASP A 1 144 ? 10.054 22.779 24.402 0.12 13.67 144 ASP A N 4
ATOM 6899 C CA . ASP A 1 144 ? 8.674 22.335 24.627 0.12 14.59 144 ASP A CA 4
ATOM 6900 C C . ASP A 1 144 ? 8.612 21.214 25.625 0.12 14.05 144 ASP A C 4
ATOM 6901 O O . ASP A 1 144 ? 9.651 20.754 26.131 0.12 13.62 144 ASP A O 4
ATOM 6906 N N . PRO A 1 145 ? 7.393 20.753 25.955 0.12 15.75 145 PRO A N 4
ATOM 6907 C CA . PRO A 1 145 ? 7.240 19.675 26.943 0.12 16.77 145 PRO A CA 4
ATOM 6908 C C . PRO A 1 145 ? 7.701 18.324 26.496 0.12 17.80 145 PRO A C 4
ATOM 6909 O O . PRO A 1 145 ? 7.680 17.365 27.306 0.12 16.57 145 PRO A O 4
ATOM 6913 N N . PHE A 1 146 ? 8.130 18.224 25.233 0.12 15.49 146 PHE A N 4
ATOM 6914 C CA . PHE A 1 146 ? 8.592 16.948 24.686 0.12 13.76 146 PHE A CA 4
ATOM 6915 C C . PHE A 1 146 ? 10.104 16.960 24.431 0.12 15.67 146 PHE A C 4
ATOM 6916 O O . PHE A 1 146 ? 10.616 16.113 23.717 0.12 16.32 146 PHE A O 4
ATOM 6924 N N . GLY A 1 147 ? 10.785 17.945 25.025 0.12 14.00 147 GLY A N 4
ATOM 6925 C CA . GLY A 1 147 ? 12.240 18.003 24.925 0.12 16.53 147 GLY A CA 4
ATOM 6926 C C . GLY A 1 147 ? 12.790 18.559 23.643 0.12 15.88 147 GLY A C 4
ATOM 6927 O O . GLY A 1 147 ? 14.009 18.449 23.379 0.12 16.79 147 GLY A O 4
ATOM 6928 N N . VAL A 1 148 ? 11.921 19.143 22.830 0.12 13.86 148 VAL A N 4
ATOM 6929 C CA . VAL A 1 148 ? 12.396 19.693 21.551 0.12 15.53 148 VAL A CA 4
ATOM 6930 C C . VAL A 1 148 ? 12.726 21.199 21.688 0.12 13.21 148 VAL A C 4
ATOM 6931 O O . VAL A 1 148 ? 12.062 21.911 22.435 0.12 13.52 148 VAL A O 4
ATOM 6935 N N . THR A 1 149 ? 13.773 21.642 21.000 0.12 11.65 149 THR A N 4
ATOM 6936 C CA . THR A 1 149 ? 14.126 23.053 21.010 0.12 12.14 149 THR A CA 4
ATOM 6937 C C . THR A 1 149 ? 13.754 23.574 19.642 0.12 12.01 149 THR A C 4
ATOM 6938 O O . THR A 1 149 ? 14.143 22.992 18.604 0.12 14.14 149 THR A O 4
ATOM 6942 N N . TRP A 1 150 ? 13.040 24.686 19.657 0.12 13.36 150 TRP A N 4
ATOM 6943 C CA . TRP A 1 150 ? 12.592 25.368 18.444 0.12 12.71 150 TRP A CA 4
ATOM 6944 C C . TRP A 1 150 ? 13.216 26.730 18.313 0.12 13.72 150 TRP A C 4
ATOM 6945 O O . TRP A 1 150 ? 13.109 27.564 19.214 0.12 13.91 150 TRP A O 4
ATOM 6956 N N . ILE A 1 151 ? 13.840 26.990 17.170 0.12 12.16 151 ILE A N 4
ATOM 6957 C CA . ILE A 1 151 ? 14.475 28.297 16.919 0.12 12.74 151 ILE A CA 4
ATOM 6958 C C . ILE A 1 151 ? 13.660 29.021 15.839 0.12 14.51 151 ILE A C 4
ATOM 6959 O O . ILE A 1 151 ? 13.260 28.392 14.868 0.12 14.55 151 ILE A O 4
ATOM 6964 N N . PHE A 1 152 ? 13.432 30.320 16.029 0.12 14.85 152 PHE A N 4
ATOM 6965 C CA . PHE A 1 152 ? 12.655 31.135 15.092 0.12 15.54 152 PHE A CA 4
ATOM 6966 C C . PHE A 1 152 ? 13.656 32.019 14.394 0.12 17.96 152 PHE A C 4
ATOM 6967 O O . PHE A 1 152 ? 14.273 32.909 15.006 0.12 16.65 152 PHE A O 4
ATOM 6975 N N . ALA A 1 153 ? 13.838 31.684 13.118 0.12 19.29 153 ALA A N 4
ATOM 6976 C CA . ALA A 1 153 ? 14.776 32.355 12.228 0.12 23.07 153 ALA A CA 4
ATOM 6977 C C . ALA A 1 153 ? 13.904 33.368 11.547 0.12 25.76 153 ALA A C 4
ATOM 6978 O O . ALA A 1 153 ? 13.094 33.040 10.650 0.12 21.99 153 ALA A O 4
ATOM 6980 N N . GLU A 1 154 ? 14.040 34.603 11.986 0.12 28.62 154 GLU A N 4
ATOM 6981 C CA . GLU A 1 154 ? 13.224 35.651 11.418 0.12 33.21 154 GLU A CA 4
ATOM 6982 C C . GLU A 1 154 ? 13.749 36.089 10.063 0.12 35.30 154 GLU A C 4
ATOM 6983 O O . GLU A 1 154 ? 14.823 35.578 9.626 0.12 36.57 154 GLU A O 4
ATOM 6989 N N . VAL B 1 22 ? 1.862 32.558 10.636 0.12 30.26 22 VAL B N 4
ATOM 6990 C CA . VAL B 1 22 ? 2.383 31.995 9.310 0.12 30.17 22 VAL B CA 4
ATOM 6991 C C . VAL B 1 22 ? 3.888 31.610 9.432 0.12 25.71 22 VAL B C 4
ATOM 6992 O O . VAL B 1 22 ? 4.715 32.445 9.844 0.12 27.04 22 VAL B O 4
ATOM 6996 N N . PHE B 1 23 ? 4.234 30.357 9.156 0.12 23.01 23 PHE B N 4
ATOM 6997 C CA . PHE B 1 23 ? 5.647 29.933 9.174 0.12 19.94 23 PHE B CA 4
ATOM 6998 C C . PHE B 1 23 ? 6.066 29.649 7.754 0.12 21.39 23 PHE B C 4
ATOM 6999 O O . PHE B 1 23 ? 5.393 28.850 7.086 0.12 20.64 23 PHE B O 4
ATOM 7007 N N . THR B 1 24 ? 7.157 30.281 7.333 0.12 18.55 24 THR B N 4
ATOM 7008 C CA . THR B 1 24 ? 7.693 30.211 5.958 0.12 18.51 24 THR B CA 4
ATOM 7009 C C . THR B 1 24 ? 8.427 28.942 5.693 0.12 19.19 24 THR B C 4
ATOM 7010 O O . THR B 1 24 ? 8.337 28.391 4.569 0.12 15.76 24 THR B O 4
ATOM 7014 N N . GLU B 1 25 ? 9.180 28.449 6.692 0.12 17.09 25 GLU B N 4
ATOM 7015 C CA . GLU B 1 25 ? 9.910 27.186 6.430 0.12 18.91 25 GLU B CA 4
ATOM 7016 C C . GLU B 1 25 ? 10.041 26.399 7.740 0.12 17.63 25 GLU B C 4
ATOM 7017 O O . GLU B 1 25 ? 9.840 26.973 8.801 0.12 16.11 25 GLU B O 4
ATOM 7023 N N . PHE B 1 26 ? 10.347 25.112 7.624 0.12 15.94 26 PHE B N 4
ATOM 7024 C CA . PHE B 1 26 ? 10.472 24.202 8.799 0.12 15.93 26 PHE B CA 4
ATOM 7025 C C . PHE B 1 26 ? 11.507 23.130 8.433 0.12 15.92 26 PHE B C 4
ATOM 7026 O O . PHE B 1 26 ? 11.345 22.387 7.455 0.12 15.75 26 PHE B O 4
ATOM 7034 N N . LYS B 1 27 ? 12.603 23.072 9.168 0.12 16.75 27 LYS B N 4
ATOM 7035 C CA . LYS B 1 27 ? 13.670 22.116 8.857 0.12 17.94 27 LYS B CA 4
ATOM 7036 C C . LYS B 1 27 ? 14.290 21.624 10.191 0.12 16.75 27 LYS B C 4
ATOM 7037 O O . LYS B 1 27 ? 14.247 22.351 11.194 0.12 16.49 27 LYS B O 4
ATOM 7043 N N . GLN B 1 28 ? 14.793 20.392 10.225 0.12 15.33 28 GLN B N 4
ATOM 7044 C CA . GLN B 1 28 ? 15.449 19.922 11.432 0.12 13.07 28 GLN B CA 4
ATOM 7045 C C . GLN B 1 28 ? 16.925 20.395 11.402 0.12 13.64 28 GLN B C 4
ATOM 7046 O O . GLN B 1 28 ? 17.513 20.504 10.355 0.12 15.21 28 GLN B O 4
ATOM 7060 N N . LEU B 1 30 ? 20.580 19.309 12.713 0.12 12.85 30 LEU B N 4
ATOM 7061 C CA . LEU B 1 30 ? 21.360 18.233 13.353 0.12 12.71 30 LEU B CA 4
ATOM 7062 C C . LEU B 1 30 ? 22.597 18.917 13.950 0.12 13.94 30 LEU B C 4
ATOM 7063 O O . LEU B 1 30 ? 23.382 19.572 13.206 0.12 12.93 30 LEU B O 4
ATOM 7068 N N . LEU B 1 31 ? 22.768 18.742 15.255 0.12 12.77 31 LEU B N 4
ATOM 7069 C CA . LEU B 1 31 ? 23.906 19.381 15.922 0.12 14.25 31 LEU B CA 4
ATOM 7070 C C . LEU B 1 31 ? 25.043 18.358 16.046 0.12 12.93 31 LEU B C 4
ATOM 7071 O O . LEU B 1 31 ? 24.829 17.258 16.588 0.12 12.09 31 LEU B O 4
ATOM 7076 N N . VAL B 1 32 ? 26.211 18.746 15.539 0.12 13.70 32 VAL B N 4
ATOM 7077 C CA . VAL B 1 32 ? 27.409 17.903 15.594 0.12 11.65 32 VAL B CA 4
ATOM 7078 C C . VAL B 1 32 ? 28.501 18.708 16.338 0.12 14.37 32 VAL B C 4
ATOM 7079 O O . VAL B 1 32 ? 28.468 19.960 16.394 0.12 13.84 32 VAL B O 4
ATOM 7083 N N . GLU B 1 33 ? 29.444 17.947 16.889 0.12 13.86 33 GLU B N 4
ATOM 7084 C CA . GLU B 1 33 ? 30.530 18.518 17.694 0.12 15.16 33 GLU B CA 4
ATOM 7085 C C . GLU B 1 33 ? 31.398 19.429 16.853 0.12 16.01 33 GLU B C 4
ATOM 7086 O O . GLU B 1 33 ? 31.468 19.334 15.630 0.12 13.59 33 GLU B O 4
ATOM 7092 N N . ALA B 1 34 ? 32.102 20.320 17.528 0.12 14.78 34 ALA B N 4
ATOM 7093 C CA . ALA B 1 34 ? 33.014 21.217 16.855 0.12 16.12 34 ALA B CA 4
ATOM 7094 C C . ALA B 1 34 ? 33.959 20.529 15.845 0.12 17.63 34 ALA B C 4
ATOM 7095 O O . ALA B 1 34 ? 34.467 19.400 16.042 0.12 13.91 34 ALA B O 4
ATOM 7097 N N . GLN B 1 35 ? 34.159 21.236 14.737 0.12 15.48 35 GLN B N 4
ATOM 7098 C CA . GLN B 1 35 ? 35.032 20.770 13.681 0.12 19.70 35 GLN B CA 4
ATOM 7099 C C . GLN B 1 35 ? 34.589 19.445 13.067 0.12 20.23 35 GLN B C 4
ATOM 7100 O O . GLN B 1 35 ? 35.417 18.575 12.779 0.12 22.27 35 GLN B O 4
ATOM 7106 N N . LYS B 1 36 ? 33.294 19.257 12.870 0.12 17.39 36 LYS B N 4
ATOM 7107 C CA . LYS B 1 36 ? 32.888 17.952 12.292 0.12 17.59 36 LYS B CA 4
ATOM 7108 C C . LYS B 1 36 ? 31.854 17.973 11.176 0.12 15.87 36 LYS B C 4
ATOM 7109 O O . LYS B 1 36 ? 31.454 16.896 10.653 0.12 14.29 36 LYS B O 4
ATOM 7115 N N . VAL B 1 37 ? 31.346 19.153 10.875 0.12 16.28 37 VAL B N 4
ATOM 7116 C CA . VAL B 1 37 ? 30.328 19.242 9.836 0.12 14.45 37 VAL B CA 4
ATOM 7117 C C . VAL B 1 37 ? 30.879 18.745 8.512 0.12 16.64 37 VAL B C 4
ATOM 7118 O O . VAL B 1 37 ? 30.196 18.035 7.779 0.12 15.37 37 VAL B O 4
ATOM 7122 N N . GLY B 1 38 ? 32.139 19.050 8.195 0.12 16.72 38 GLY B N 4
ATOM 7123 C CA . GLY B 1 38 ? 32.634 18.516 6.905 0.12 16.57 38 GLY B CA 4
ATOM 7124 C C . GLY B 1 38 ? 32.625 16.988 6.891 0.12 17.02 38 GLY B C 4
ATOM 7125 O O . GLY B 1 38 ? 32.259 16.347 5.877 0.12 16.97 38 GLY B O 4
ATOM 7126 N N . ASP B 1 39 ? 33.061 16.386 8.002 0.12 17.24 39 ASP B N 4
ATOM 7127 C CA . ASP B 1 39 ? 33.064 14.918 8.087 0.12 18.69 39 ASP B CA 4
ATOM 7128 C C . ASP B 1 39 ? 31.627 14.432 7.974 0.12 16.73 39 ASP B C 4
ATOM 7129 O O . ASP B 1 39 ? 31.335 13.409 7.326 0.12 13.67 39 ASP B O 4
ATOM 7134 N N . ALA B 1 40 ? 30.705 15.143 8.629 0.12 16.95 40 ALA B N 4
ATOM 7135 C CA . ALA B 1 40 ? 29.312 14.750 8.494 0.12 14.70 40 ALA B CA 4
ATOM 7136 C C . ALA B 1 40 ? 28.790 14.974 7.047 0.12 16.75 40 ALA B C 4
ATOM 7137 O O . ALA B 1 40 ? 28.075 14.111 6.535 0.12 16.23 40 ALA B O 4
ATOM 7139 N N . VAL B 1 41 ? 29.095 16.106 6.395 0.12 13.85 41 VAL B N 4
ATOM 7140 C CA . VAL B 1 41 ? 28.621 16.284 5.001 0.12 16.48 41 VAL B CA 4
ATOM 7141 C C . VAL B 1 41 ? 29.206 15.174 4.126 0.12 15.91 41 VAL B C 4
ATOM 7142 O O . VAL B 1 41 ? 28.503 14.579 3.307 0.12 15.76 41 VAL B O 4
ATOM 7146 N N . THR B 1 42 ? 30.509 14.895 4.292 0.12 16.75 42 THR B N 4
ATOM 7147 C CA . THR B 1 42 ? 31.129 13.844 3.508 0.12 17.67 42 THR B CA 4
ATOM 7148 C C . THR B 1 42 ? 30.441 12.509 3.792 0.12 18.10 42 THR B C 4
ATOM 7149 O O . THR B 1 42 ? 30.150 11.711 2.867 0.12 18.56 42 THR B O 4
ATOM 7153 N N . PHE B 1 43 ? 30.150 12.281 5.073 0.12 15.42 43 PHE B N 4
ATOM 7154 C CA . PHE B 1 43 ? 29.496 11.063 5.472 0.12 16.03 43 PHE B CA 4
ATOM 7155 C C . PHE B 1 43 ? 28.099 10.956 4.868 0.12 15.76 43 PHE B C 4
ATOM 7156 O O . PHE B 1 43 ? 27.745 9.927 4.289 0.12 16.66 43 PHE B O 4
ATOM 7164 N N . TYR B 1 44 ? 27.268 12.001 5.008 0.12 15.66 44 TYR B N 4
ATOM 7165 C CA . TYR B 1 44 ? 25.898 11.810 4.490 0.12 14.49 44 TYR B CA 4
ATOM 7166 C C . TYR B 1 44 ? 25.852 11.608 2.979 0.12 16.16 44 TYR B C 4
ATOM 7167 O O . TYR B 1 44 ? 25.044 10.817 2.498 0.12 16.24 44 TYR B O 4
ATOM 7176 N N . LYS B 1 45 ? 26.725 12.309 2.258 0.12 16.18 45 LYS B N 4
ATOM 7177 C CA . LYS B 1 45 ? 26.827 12.134 0.801 0.12 16.70 45 LYS B CA 4
ATOM 7178 C C . LYS B 1 45 ? 27.153 10.662 0.464 0.12 18.31 45 LYS B C 4
ATOM 7179 O O . LYS B 1 45 ? 26.515 10.067 -0.419 0.12 17.38 45 LYS B O 4
ATOM 7185 N N . SER B 1 46 ? 28.157 10.109 1.149 0.12 17.09 46 SER B N 4
ATOM 7186 C CA . SER B 1 46 ? 28.603 8.727 0.884 0.12 18.98 46 SER B CA 4
ATOM 7187 C C . SER B 1 46 ? 27.634 7.645 1.356 0.12 17.99 46 SER B C 4
ATOM 7188 O O . SER B 1 46 ? 27.372 6.651 0.666 0.12 16.44 46 SER B O 4
ATOM 7191 N N . ALA B 1 47 ? 27.094 7.836 2.552 0.12 16.13 47 ALA B N 4
ATOM 7192 C CA . ALA B 1 47 ? 26.212 6.843 3.107 0.12 16.32 47 ALA B CA 4
ATOM 7193 C C . ALA B 1 47 ? 24.816 6.839 2.488 0.12 18.12 47 ALA B C 4
ATOM 7194 O O . ALA B 1 47 ? 24.196 5.777 2.311 0.12 17.62 47 ALA B O 4
ATOM 7196 N N . PHE B 1 48 ? 24.358 8.030 2.087 0.12 17.23 48 PHE B N 4
ATOM 7197 C CA . PHE B 1 48 ? 23.000 8.161 1.585 0.12 18.47 48 PHE B CA 4
ATOM 7198 C C . PHE B 1 48 ? 22.811 8.883 0.271 0.12 18.46 48 PHE B C 4
ATOM 7199 O O . PHE B 1 48 ? 21.686 8.947 -0.234 0.12 17.92 48 PHE B O 4
ATOM 7207 N N . GLY B 1 49 ? 23.871 9.432 -0.280 0.12 18.33 49 GLY B N 4
ATOM 7208 C CA . GLY B 1 49 ? 23.703 10.173 -1.517 0.12 18.79 49 GLY B CA 4
ATOM 7209 C C . GLY B 1 49 ? 23.033 11.519 -1.273 0.12 19.06 49 GLY B C 4
ATOM 7210 O O . GLY B 1 49 ? 22.401 12.084 -2.208 0.12 18.15 49 GLY B O 4
ATOM 7211 N N . ALA B 1 50 ? 23.148 12.036 -0.044 0.12 15.83 50 ALA B N 4
ATOM 7212 C CA . ALA B 1 50 ? 22.617 13.374 0.259 0.12 16.56 50 ALA B CA 4
ATOM 7213 C C . ALA B 1 50 ? 23.283 14.337 -0.708 0.12 18.38 50 ALA B C 4
ATOM 7214 O O . ALA B 1 50 ? 24.398 14.065 -1.214 0.12 17.54 50 ALA B O 4
ATOM 7216 N N . ILE B 1 51 ? 22.638 15.471 -0.929 0.12 15.89 51 ILE B N 4
ATOM 7217 C CA . ILE B 1 51 ? 23.124 16.528 -1.815 0.12 19.66 51 ILE B CA 4
ATOM 7218 C C . ILE B 1 51 ? 23.267 17.877 -1.094 0.12 19.22 51 ILE B C 4
ATOM 7219 O O . ILE B 1 51 ? 22.324 18.372 -0.464 0.12 18.04 51 ILE B O 4
ATOM 7224 N N . GLU B 1 52 ? 24.440 18.486 -1.186 0.12 19.11 52 GLU B N 4
ATOM 7225 C CA . GLU B 1 52 ? 24.671 19.765 -0.525 0.12 21.22 52 GLU B CA 4
ATOM 7226 C C . GLU B 1 52 ? 24.159 20.988 -1.323 0.12 24.02 52 GLU B C 4
ATOM 7227 O O . GLU B 1 52 ? 24.713 21.336 -2.383 0.12 21.61 52 GLU B O 4
ATOM 7233 N N . SER B 1 53 ? 23.099 21.628 -0.827 0.12 21.41 53 SER B N 4
ATOM 7234 C CA . SER B 1 53 ? 22.561 22.806 -1.503 0.12 25.55 53 SER B CA 4
ATOM 7235 C C . SER B 1 53 ? 23.394 24.032 -1.114 0.12 27.13 53 SER B C 4
ATOM 7236 O O . SER B 1 53 ? 23.914 24.735 -1.965 0.12 27.15 53 SER B O 4
ATOM 7239 N N . GLY B 1 54 ? 23.511 24.313 0.176 0.12 27.76 54 GLY B N 4
ATOM 7240 C CA . GLY B 1 54 ? 24.292 25.492 0.561 0.12 30.70 54 GLY B CA 4
ATOM 7241 C C . GLY B 1 54 ? 25.115 25.193 1.822 0.12 31.61 54 GLY B C 4
ATOM 7242 O O . GLY B 1 54 ? 24.867 24.181 2.457 0.12 29.15 54 GLY B O 4
ATOM 7243 N N . HIS B 1 55 ? 26.096 26.040 2.150 0.12 32.38 55 HIS B N 4
ATOM 7244 C CA . HIS B 1 55 ? 26.902 25.875 3.377 0.12 33.99 55 HIS B CA 4
ATOM 7245 C C . HIS B 1 55 ? 27.729 27.088 3.749 0.12 35.10 55 HIS B C 4
ATOM 7246 O O . HIS B 1 55 ? 28.458 27.637 2.917 0.12 34.31 55 HIS B O 4
ATOM 7253 N N . SER B 1 56 ? 27.634 27.529 4.997 0.12 35.02 56 SER B N 4
ATOM 7254 C CA . SER B 1 56 ? 28.426 28.696 5.372 0.12 36.91 56 SER B CA 4
ATOM 7255 C C . SER B 1 56 ? 29.750 28.258 6.002 0.12 38.26 56 SER B C 4
ATOM 7256 O O . SER B 1 56 ? 29.792 27.293 6.767 0.12 34.82 56 SER B O 4
ATOM 7259 N N . LEU B 1 57 ? 30.825 28.968 5.670 0.12 38.56 57 LEU B N 4
ATOM 7260 C CA . LEU B 1 57 ? 32.153 28.632 6.164 0.12 41.44 57 LEU B CA 4
ATOM 7261 C C . LEU B 1 57 ? 32.647 29.468 7.365 0.12 41.32 57 LEU B C 4
ATOM 7262 O O . LEU B 1 57 ? 32.206 30.598 7.570 0.12 40.56 57 LEU B O 4
ATOM 7267 N N . HIS B 1 69 ? 36.891 25.432 8.500 0.12 40.50 69 HIS B N 4
ATOM 7268 C CA . HIS B 1 69 ? 35.769 24.645 9.018 0.12 39.19 69 HIS B CA 4
ATOM 7269 C C . HIS B 1 69 ? 34.451 25.142 8.432 0.12 36.92 69 HIS B C 4
ATOM 7270 O O . HIS B 1 69 ? 34.387 26.237 7.896 0.12 36.16 69 HIS B O 4
ATOM 7277 N N . VAL B 1 70 ? 33.400 24.331 8.540 0.12 33.73 70 VAL B N 4
ATOM 7278 C CA . VAL B 1 70 ? 32.088 24.698 7.996 0.12 29.32 70 VAL B CA 4
ATOM 7279 C C . VAL B 1 70 ? 31.157 25.050 9.153 0.12 27.95 70 VAL B C 4
ATOM 7280 O O . VAL B 1 70 ? 31.084 24.331 10.138 0.12 26.89 70 VAL B O 4
ATOM 7284 N N . LEU B 1 71 ? 30.451 26.159 9.057 0.12 25.57 71 LEU B N 4
ATOM 7285 C CA . LEU B 1 71 ? 29.555 26.527 10.137 0.12 26.64 71 LEU B CA 4
ATOM 7286 C C . LEU B 1 71 ? 28.222 25.756 10.080 0.12 22.81 71 LEU B C 4
ATOM 7287 O O . LEU B 1 71 ? 27.684 25.357 11.107 0.12 19.23 71 LEU B O 4
ATOM 7292 N N . SER B 1 72 ? 27.692 25.588 8.875 0.12 19.58 72 SER B N 4
ATOM 7293 C CA . SER B 1 72 ? 26.432 24.841 8.722 0.12 18.46 72 SER B CA 4
ATOM 7294 C C . SER B 1 72 ? 26.319 24.492 7.262 0.12 16.93 72 SER B C 4
ATOM 7295 O O . SER B 1 72 ? 26.817 25.250 6.395 0.12 18.16 72 SER B O 4
ATOM 7298 N N . SER B 1 73 ? 25.733 23.327 6.985 0.12 16.05 73 SER B N 4
ATOM 7299 C CA . SER B 1 73 ? 25.548 22.862 5.609 0.12 15.57 73 SER B CA 4
ATOM 7300 C C . SER B 1 73 ? 24.123 22.466 5.445 0.12 16.35 73 SER B C 4
ATOM 7301 O O . SER B 1 73 ? 23.620 21.784 6.309 0.12 16.00 73 SER B O 4
ATOM 7304 N N . GLU B 1 74 ? 23.442 22.917 4.383 0.12 15.07 74 GLU B N 4
ATOM 7305 C CA . GLU B 1 74 ? 22.083 22.472 4.186 0.12 17.06 74 GLU B CA 4
ATOM 7306 C C . GLU B 1 74 ? 22.177 21.392 3.128 0.12 15.98 74 GLU B C 4
ATOM 7307 O O . GLU B 1 74 ? 22.735 21.662 2.027 0.12 15.40 74 GLU B O 4
ATOM 7313 N N . LEU B 1 75 ? 21.615 20.217 3.440 0.12 14.75 75 LEU B N 4
ATOM 7314 C CA . LEU B 1 75 ? 21.640 19.038 2.590 0.12 14.53 75 LEU B CA 4
ATOM 7315 C C . LEU B 1 75 ? 20.213 18.656 2.142 0.12 16.47 75 LEU B C 4
ATOM 7316 O O . LEU B 1 75 ? 19.221 18.821 2.897 0.12 13.79 75 LEU B O 4
ATOM 7321 N N . ASN B 1 76 ? 20.149 18.083 0.942 0.12 16.41 76 ASN B N 4
ATOM 7322 C CA . ASN B 1 76 ? 18.909 17.582 0.363 0.12 16.95 76 ASN B CA 4
ATOM 7323 C C . ASN B 1 76 ? 18.907 16.065 0.234 0.12 18.33 76 ASN B C 4
ATOM 7324 O O . ASN B 1 76 ? 19.852 15.455 -0.329 0.12 17.67 76 ASN B O 4
ATOM 7329 N N . LEU B 1 77 ? 17.816 15.465 0.696 0.12 15.47 77 LEU B N 4
ATOM 7330 C CA . LEU B 1 77 ? 17.632 14.037 0.656 0.12 16.09 77 LEU B CA 4
ATOM 7331 C C . LEU B 1 77 ? 16.157 13.711 0.534 0.12 17.46 77 LEU B C 4
ATOM 7332 O O . LEU B 1 77 ? 15.279 14.367 1.119 0.12 14.87 77 LEU B O 4
ATOM 7337 N N . ALA B 1 78 ? 15.925 12.708 -0.304 0.12 16.68 78 ALA B N 4
ATOM 7338 C CA . ALA B 1 78 ? 14.625 12.125 -0.577 0.12 17.53 78 ALA B CA 4
ATOM 7339 C C . ALA B 1 78 ? 13.492 13.087 -0.725 0.12 16.88 78 ALA B C 4
ATOM 7340 O O . ALA B 1 78 ? 12.353 12.752 -0.377 0.12 16.63 78 ALA B O 4
ATOM 7342 N N . GLY B 1 79 ? 13.779 14.274 -1.244 0.12 12.92 79 GLY B N 4
ATOM 7343 C CA . GLY B 1 79 ? 12.733 15.261 -1.397 0.12 16.51 79 GLY B CA 4
ATOM 7344 C C . GLY B 1 79 ? 12.433 15.936 -0.088 0.12 14.89 79 GLY B C 4
ATOM 7345 O O . GLY B 1 79 ? 11.264 16.171 0.225 0.12 15.00 79 GLY B O 4
ATOM 7346 N N . SER B 1 80 ? 13.480 16.174 0.707 0.12 13.64 80 SER B N 4
ATOM 7347 C CA . SER B 1 80 ? 13.371 16.893 1.992 0.12 16.21 80 SER B CA 4
ATOM 7348 C C . SER B 1 80 ? 14.746 17.595 2.232 0.12 16.06 80 SER B C 4
ATOM 7349 O O . SER B 1 80 ? 15.682 17.425 1.421 0.12 14.78 80 SER B O 4
ATOM 7352 N N . SER B 1 81 ? 14.863 18.458 3.245 0.12 16.22 81 SER B N 4
ATOM 7353 C CA . SER B 1 81 ? 16.188 19.068 3.483 0.12 15.95 81 SER B CA 4
ATOM 7354 C C . SER B 1 81 ? 16.399 19.249 4.990 0.12 16.34 81 SER B C 4
ATOM 7355 O O . SER B 1 81 ? 15.421 19.491 5.713 0.12 14.33 81 SER B O 4
ATOM 7358 N N . PHE B 1 82 ? 17.651 19.095 5.432 0.12 15.49 82 PHE B N 4
ATOM 7359 C CA . PHE B 1 82 ? 18.004 19.253 6.878 0.12 14.70 82 PHE B CA 4
ATOM 7360 C C . PHE B 1 82 ? 19.168 20.188 6.954 0.12 14.24 82 PHE B C 4
ATOM 7361 O O . PHE B 1 82 ? 19.621 20.691 5.933 0.12 11.03 82 PHE B O 4
ATOM 7369 N N . VAL B 1 83 ? 19.656 20.461 8.154 0.12 13.78 83 VAL B N 4
ATOM 7370 C CA . VAL B 1 83 ? 20.760 21.380 8.239 0.12 11.55 83 VAL B CA 4
ATOM 7371 C C . VAL B 1 83 ? 21.692 20.773 9.277 0.12 13.22 83 VAL B C 4
ATOM 7372 O O . VAL B 1 83 ? 21.247 20.293 10.311 0.12 14.78 83 VAL B O 4
ATOM 7376 N N . VAL B 1 84 ? 22.972 20.740 8.935 0.12 12.70 84 VAL B N 4
ATOM 7377 C CA . VAL B 1 84 ? 24.006 20.202 9.829 0.12 12.45 84 VAL B CA 4
ATOM 7378 C C . VAL B 1 84 ? 24.662 21.461 10.367 0.12 11.89 84 VAL B C 4
ATOM 7379 O O . VAL B 1 84 ? 25.139 22.263 9.578 0.12 12.41 84 VAL B O 4
ATOM 7383 N N . CYS B 1 85 ? 24.694 21.615 11.688 0.12 12.49 85 CYS B N 4
ATOM 7384 C CA . CYS B 1 85 ? 25.261 22.819 12.300 0.12 13.17 85 CYS B CA 4
ATOM 7385 C C . CYS B 1 85 ? 26.323 22.472 13.338 0.12 14.24 85 CYS B C 4
ATOM 7386 O O . CYS B 1 85 ? 26.142 21.536 14.126 0.12 14.38 85 CYS B O 4
ATOM 7389 N N . ASP B 1 86 ? 27.406 23.253 13.332 0.12 13.49 86 ASP B N 4
ATOM 7390 C CA . ASP B 1 86 ? 28.543 23.021 14.291 0.12 13.85 86 ASP B CA 4
ATOM 7391 C C . ASP B 1 86 ? 28.051 23.577 15.654 0.12 13.07 86 ASP B C 4
ATOM 7392 O O . ASP B 1 86 ? 27.760 24.768 15.757 0.12 15.70 86 ASP B O 4
ATOM 7397 N N . VAL B 1 87 ? 27.988 22.735 16.682 0.12 13.25 87 VAL B N 4
ATOM 7398 C CA . VAL B 1 87 ? 27.450 23.175 17.974 0.12 12.77 87 VAL B CA 4
ATOM 7399 C C . VAL B 1 87 ? 28.288 24.287 18.617 0.12 14.01 87 VAL B C 4
ATOM 7400 O O . VAL B 1 87 ? 27.776 25.040 19.446 0.12 13.51 87 VAL B O 4
ATOM 7404 N N . SER B 1 88 ? 29.557 24.418 18.230 0.12 14.83 88 SER B N 4
ATOM 7405 C CA . SER B 1 88 ? 30.365 25.509 18.832 0.12 15.24 88 SER B CA 4
ATOM 7406 C C . SER B 1 88 ? 29.852 26.885 18.384 0.12 16.82 88 SER B C 4
ATOM 7407 O O . SER B 1 88 ? 30.188 27.922 18.954 0.12 15.88 88 SER B O 4
ATOM 7410 N N . SER B 1 89 ? 29.052 26.916 17.323 0.12 15.75 89 SER B N 4
ATOM 7411 C CA . SER B 1 89 ? 28.446 28.173 16.887 0.12 18.38 89 SER B CA 4
ATOM 7412 C C . SER B 1 89 ? 27.144 28.433 17.649 0.12 17.54 89 SER B C 4
ATOM 7413 O O . SER B 1 89 ? 26.515 29.492 17.456 0.12 18.15 89 SER B O 4
ATOM 7416 N N . LEU B 1 90 ? 26.740 27.479 18.492 0.12 16.46 90 LEU B N 4
ATOM 7417 C CA . LEU B 1 90 ? 25.452 27.584 19.203 0.12 16.50 90 LEU B CA 4
ATOM 7418 C C . LEU B 1 90 ? 25.615 27.344 20.696 0.12 16.39 90 LEU B C 4
ATOM 7419 O O . LEU B 1 90 ? 25.121 26.363 21.248 0.12 14.68 90 LEU B O 4
ATOM 7424 N N . PRO B 1 91 ? 26.301 28.283 21.380 0.12 16.02 91 PRO B N 4
ATOM 7425 C CA . PRO B 1 91 ? 26.498 28.106 22.826 0.12 16.47 91 PRO B CA 4
ATOM 7426 C C . PRO B 1 91 ? 25.212 27.874 23.585 0.12 17.09 91 PRO B C 4
ATOM 7427 O O . PRO B 1 91 ? 24.211 28.563 23.355 0.12 17.91 91 PRO B O 4
ATOM 7431 N N . GLY B 1 92 ? 25.250 26.895 24.498 0.12 15.84 92 GLY B N 4
ATOM 7432 C CA . GLY B 1 92 ? 24.085 26.543 25.282 0.12 16.22 92 GLY B CA 4
ATOM 7433 C C . GLY B 1 92 ? 23.697 25.134 24.864 0.12 17.45 92 GLY B C 4
ATOM 7434 O O . GLY B 1 92 ? 23.758 24.210 25.702 0.12 16.14 92 GLY B O 4
ATOM 7435 N N . PHE B 1 93 ? 23.438 24.953 23.562 0.12 15.94 93 PHE B N 4
ATOM 7436 C CA . PHE B 1 93 ? 22.994 23.665 23.022 0.12 15.85 93 PHE B CA 4
ATOM 7437 C C . PHE B 1 93 ? 23.893 22.527 23.400 0.12 17.09 93 PHE B C 4
ATOM 7438 O O . PHE B 1 93 ? 24.828 22.674 24.190 0.12 15.46 93 PHE B O 4
ATOM 7446 N N . SER B 1 94 ? 23.606 21.377 22.803 0.12 17.21 94 SER B N 4
ATOM 7447 C CA . SER B 1 94 ? 24.424 20.202 23.053 0.12 16.72 94 SER B CA 4
ATOM 7448 C C . SER B 1 94 ? 24.013 19.184 22.005 0.12 18.00 94 SER B C 4
ATOM 7449 O O . SER B 1 94 ? 22.801 19.025 21.703 0.12 17.06 94 SER B O 4
ATOM 7452 N N . THR B 1 95 ? 24.994 18.518 21.447 0.12 15.50 95 THR B N 4
ATOM 7453 C CA . THR B 1 95 ? 24.737 17.475 20.461 0.12 17.03 95 THR B CA 4
ATOM 7454 C C . THR B 1 95 ? 23.991 16.305 21.149 0.12 16.51 95 THR B C 4
ATOM 7455 O O . THR B 1 95 ? 23.286 15.559 20.492 0.12 16.33 95 THR B O 4
ATOM 7459 N N . ALA B 1 96 ? 24.218 16.166 22.452 0.12 16.92 96 ALA B N 4
ATOM 7460 C CA . ALA B 1 96 ? 23.644 15.093 23.294 0.12 18.29 96 ALA B CA 4
ATOM 7461 C C . ALA B 1 96 ? 24.132 13.715 22.862 0.12 20.20 96 ALA B C 4
ATOM 7462 O O . ALA B 1 96 ? 23.604 12.677 23.315 0.12 21.83 96 ALA B O 4
ATOM 7464 N N . LYS B 1 97 ? 25.195 13.699 22.052 0.12 21.23 97 LYS B N 4
ATOM 7465 C CA . LYS B 1 97 ? 25.720 12.431 21.523 0.12 27.48 97 LYS B CA 4
ATOM 7466 C C . LYS B 1 97 ? 26.209 11.487 22.626 0.12 29.54 97 LYS B C 4
ATOM 7467 O O . LYS B 1 97 ? 25.761 10.343 22.725 0.12 29.40 97 LYS B O 4
ATOM 7473 N N . SER B 1 98 ? 27.092 11.939 23.501 0.12 30.92 98 SER B N 4
ATOM 7474 C CA . SER B 1 98 ? 27.554 10.961 24.483 0.12 34.21 98 SER B CA 4
ATOM 7475 C C . SER B 1 98 ? 26.448 10.539 25.472 0.12 36.33 98 SER B C 4
ATOM 7476 O O . SER B 1 98 ? 26.565 9.508 26.127 0.12 37.03 98 SER B O 4
ATOM 7479 N N . GLU B 1 99 ? 25.356 11.301 25.526 0.12 38.61 99 GLU B N 4
ATOM 7480 C CA . GLU B 1 99 ? 24.249 11.027 26.448 0.12 40.64 99 GLU B CA 4
ATOM 7481 C C . GLU B 1 99 ? 23.089 10.320 25.755 0.12 39.40 99 GLU B C 4
ATOM 7482 O O . GLU B 1 99 ? 22.080 9.931 26.363 0.12 38.87 99 GLU B O 4
ATOM 7488 N N . GLY B 1 100 ? 23.231 10.147 24.457 0.12 35.83 100 GLY B N 4
ATOM 7489 C CA . GLY B 1 100 ? 22.182 9.462 23.772 0.12 33.03 100 GLY B CA 4
ATOM 7490 C C . GLY B 1 100 ? 21.318 10.456 23.116 0.12 29.00 100 GLY B C 4
ATOM 7491 O O . GLY B 1 100 ? 20.595 11.286 23.712 0.12 26.57 100 GLY B O 4
ATOM 7492 N N . SER B 1 101 ? 21.450 10.366 21.818 0.12 26.54 101 SER B N 4
ATOM 7493 C CA . SER B 1 101 ? 20.719 11.184 20.950 0.12 22.50 101 SER B CA 4
ATOM 7494 C C . SER B 1 101 ? 19.390 10.457 20.665 0.12 24.08 101 SER B C 4
ATOM 7495 O O . SER B 1 101 ? 19.277 9.194 20.510 0.12 21.54 101 SER B O 4
ATOM 7498 N N . GLY B 1 102 ? 18.397 11.309 20.635 0.12 20.54 102 GLY B N 4
ATOM 7499 C CA . GLY B 1 102 ? 17.059 10.886 20.320 0.12 17.73 102 GLY B CA 4
ATOM 7500 C C . GLY B 1 102 ? 16.849 11.257 18.873 0.12 15.93 102 GLY B C 4
ATOM 7501 O O . GLY B 1 102 ? 15.709 11.103 18.370 0.12 15.28 102 GLY B O 4
ATOM 7502 N N . VAL B 1 103 ? 17.899 11.737 18.174 0.12 13.57 103 VAL B N 4
ATOM 7503 C CA . VAL B 1 103 ? 17.673 12.113 16.773 0.12 12.73 103 VAL B CA 4
ATOM 7504 C C . VAL B 1 103 ? 17.592 10.793 15.994 0.12 14.09 103 VAL B C 4
ATOM 7505 O O . VAL B 1 103 ? 18.461 9.915 16.140 0.12 12.50 103 VAL B O 4
ATOM 7509 N N . THR B 1 104 ? 16.563 10.703 15.159 0.12 13.51 104 THR B N 4
ATOM 7510 C CA . THR B 1 104 ? 16.282 9.450 14.476 0.12 14.61 104 THR B CA 4
ATOM 7511 C C . THR B 1 104 ? 15.525 9.731 13.193 0.12 15.42 104 THR B C 4
ATOM 7512 O O . THR B 1 104 ? 14.553 10.505 13.202 0.12 15.36 104 THR B O 4
ATOM 7516 N N . PHE B 1 105 ? 15.940 9.116 12.089 0.12 13.59 105 PHE B N 4
ATOM 7517 C CA . PHE B 1 105 ? 15.243 9.308 10.827 0.12 17.32 105 PHE B CA 4
ATOM 7518 C C . PHE B 1 105 ? 14.929 7.978 10.167 0.12 18.33 105 PHE B C 4
ATOM 7519 O O . PHE B 1 105 ? 15.645 6.984 10.413 0.12 17.84 105 PHE B O 4
ATOM 7527 N N . LEU B 1 106 ? 13.877 7.958 9.333 0.12 19.56 106 LEU B N 4
ATOM 7528 C CA . LEU B 1 106 ? 13.529 6.736 8.600 0.12 19.20 106 LEU B CA 4
ATOM 7529 C C . LEU B 1 106 ? 13.786 6.977 7.116 0.12 19.53 106 LEU B C 4
ATOM 7530 O O . LEU B 1 106 ? 13.440 8.022 6.606 0.12 18.77 106 LEU B O 4
ATOM 7535 N N . LEU B 1 107 ? 14.405 6.005 6.428 0.12 20.32 107 LEU B N 4
ATOM 7536 C CA . LEU B 1 107 ? 14.619 6.119 4.985 0.12 19.40 107 LEU B CA 4
ATOM 7537 C C . LEU B 1 107 ? 13.883 4.915 4.345 0.12 19.94 107 LEU B C 4
ATOM 7538 O O . LEU B 1 107 ? 13.924 3.797 4.886 0.12 18.28 107 LEU B O 4
ATOM 7543 N N . GLY B 1 108 ? 13.197 5.176 3.222 0.12 21.62 108 GLY B N 4
ATOM 7544 C CA . GLY B 1 108 ? 12.494 4.128 2.468 0.12 23.49 108 GLY B CA 4
ATOM 7545 C C . GLY B 1 108 ? 13.344 3.854 1.233 0.12 25.15 108 GLY B C 4
ATOM 7546 O O . GLY B 1 108 ? 13.729 4.793 0.548 0.12 24.60 108 GLY B O 4
ATOM 7547 N N . THR B 1 109 ? 13.652 2.587 0.964 0.12 28.51 109 THR B N 4
ATOM 7548 C CA . THR B 1 109 ? 14.480 2.204 -0.172 0.12 29.39 109 THR B CA 4
ATOM 7549 C C . THR B 1 109 ? 14.150 0.770 -0.624 0.12 32.21 109 THR B C 4
ATOM 7550 O O . THR B 1 109 ? 14.166 -0.170 0.176 0.12 31.16 109 THR B O 4
ATOM 7554 N N . LYS B 1 110 ? 13.870 0.597 -1.911 0.12 34.18 110 LYS B N 4
ATOM 7555 C CA . LYS B 1 110 ? 13.504 -0.717 -2.437 0.12 37.67 110 LYS B CA 4
ATOM 7556 C C . LYS B 1 110 ? 14.559 -1.795 -2.152 0.12 36.84 110 LYS B C 4
ATOM 7557 O O . LYS B 1 110 ? 14.518 -2.895 -2.726 0.12 36.23 110 LYS B O 4
ATOM 7563 N N . ASP B 1 111 ? 15.517 -1.466 -1.291 0.12 34.83 111 ASP B N 4
ATOM 7564 C CA . ASP B 1 111 ? 16.561 -2.395 -0.896 0.12 34.62 111 ASP B CA 4
ATOM 7565 C C . ASP B 1 111 ? 17.288 -1.809 0.293 0.12 33.32 111 ASP B C 4
ATOM 7566 O O . ASP B 1 111 ? 18.024 -0.829 0.136 0.12 33.68 111 ASP B O 4
ATOM 7571 N N . ALA B 1 112 ? 17.063 -2.385 1.476 0.12 32.53 112 ALA B N 4
ATOM 7572 C CA . ALA B 1 112 ? 17.674 -1.907 2.738 0.12 31.88 112 ALA B CA 4
ATOM 7573 C C . ALA B 1 112 ? 19.033 -2.519 2.952 0.12 31.21 112 ALA B C 4
ATOM 7574 O O . ALA B 1 112 ? 19.953 -1.899 3.492 0.12 28.16 112 ALA B O 4
ATOM 7576 N N . GLU B 1 113 ? 19.128 -3.779 2.534 0.12 31.02 113 GLU B N 4
ATOM 7577 C CA . GLU B 1 113 ? 20.320 -4.562 2.653 0.12 32.19 113 GLU B CA 4
ATOM 7578 C C . GLU B 1 113 ? 21.492 -3.822 2.059 0.12 29.36 113 GLU B C 4
ATOM 7579 O O . GLU B 1 113 ? 22.543 -3.691 2.676 0.12 29.67 113 GLU B O 4
ATOM 7585 N N . ALA B 1 114 ? 21.301 -3.318 0.850 0.12 28.12 114 ALA B N 4
ATOM 7586 C CA . ALA B 1 114 ? 22.369 -2.603 0.199 0.12 26.97 114 ALA B CA 4
ATOM 7587 C C . ALA B 1 114 ? 22.591 -1.260 0.890 0.12 26.68 114 ALA B C 4
ATOM 7588 O O . ALA B 1 114 ? 23.726 -0.818 1.015 0.12 26.50 114 ALA B O 4
ATOM 7590 N N . ALA B 1 115 ? 21.497 -0.635 1.319 0.12 25.80 115 ALA B N 4
ATOM 7591 C CA . ALA B 1 115 ? 21.530 0.666 2.029 0.12 24.79 115 ALA B CA 4
ATOM 7592 C C . ALA B 1 115 ? 22.248 0.497 3.369 0.12 24.03 115 ALA B C 4
ATOM 7593 O O . ALA B 1 115 ? 23.174 1.250 3.686 0.12 23.91 115 ALA B O 4
ATOM 7595 N N . VAL B 1 116 ? 21.782 -0.463 4.162 0.12 22.03 116 VAL B N 4
ATOM 7596 C CA . VAL B 1 116 ? 22.372 -0.760 5.443 0.12 24.05 116 VAL B CA 4
ATOM 7597 C C . VAL B 1 116 ? 23.832 -0.992 5.281 0.12 23.75 116 VAL B C 4
ATOM 7598 O O . VAL B 1 116 ? 24.587 -0.550 6.123 0.12 20.93 116 VAL B O 4
ATOM 7602 N N . ALA B 1 117 ? 24.216 -1.734 4.224 0.12 23.52 117 ALA B N 4
ATOM 7603 C CA . ALA B 1 117 ? 25.631 -1.985 3.920 0.12 25.36 117 ALA B CA 4
ATOM 7604 C C . ALA B 1 117 ? 26.306 -0.733 3.348 0.12 23.67 117 ALA B C 4
ATOM 7605 O O . ALA B 1 117 ? 27.447 -0.502 3.593 0.12 23.43 117 ALA B O 4
ATOM 7607 N N . LYS B 1 118 ? 25.593 0.046 2.533 0.12 25.07 118 LYS B N 4
ATOM 7608 C CA . LYS B 1 118 ? 26.197 1.223 1.970 0.12 23.91 118 LYS B CA 4
ATOM 7609 C C . LYS B 1 118 ? 26.515 2.185 3.108 0.12 24.73 118 LYS B C 4
ATOM 7610 O O . LYS B 1 118 ? 27.529 2.867 3.049 0.12 20.85 118 LYS B O 4
ATOM 7616 N N . ALA B 1 119 ? 25.684 2.218 4.161 0.12 21.75 119 ALA B N 4
ATOM 7617 C CA . ALA B 1 119 ? 25.958 3.174 5.242 0.12 22.92 119 ALA B CA 4
ATOM 7618 C C . ALA B 1 119 ? 27.158 2.711 6.083 0.12 22.79 119 ALA B C 4
ATOM 7619 O O . ALA B 1 119 ? 27.925 3.525 6.628 0.12 21.91 119 ALA B O 4
ATOM 7621 N N . VAL B 1 120 ? 27.363 1.397 6.150 0.12 23.03 120 VAL B N 4
ATOM 7622 C CA . VAL B 1 120 ? 28.503 0.885 6.944 0.12 23.46 120 VAL B CA 4
ATOM 7623 C C . VAL B 1 120 ? 29.836 1.269 6.292 0.12 23.98 120 VAL B C 4
ATOM 7624 O O . VAL B 1 120 ? 30.772 1.692 6.962 0.12 23.46 120 VAL B O 4
ATOM 7628 N N . ASP B 1 121 ? 29.896 1.141 4.973 0.12 26.05 121 ASP B N 4
ATOM 7629 C CA . ASP B 1 121 ? 31.103 1.483 4.216 0.12 27.12 121 ASP B CA 4
ATOM 7630 C C . ASP B 1 121 ? 31.547 2.914 4.485 0.12 26.98 121 ASP B C 4
ATOM 7631 O O . ASP B 1 121 ? 32.751 3.231 4.479 0.12 24.89 121 ASP B O 4
ATOM 7636 N N . ALA B 1 122 ? 30.578 3.801 4.728 0.12 23.61 122 ALA B N 4
ATOM 7637 C CA . ALA B 1 122 ? 30.913 5.205 4.933 0.12 22.37 122 ALA B CA 4
ATOM 7638 C C . ALA B 1 122 ? 31.278 5.474 6.374 0.12 21.43 122 ALA B C 4
ATOM 7639 O O . ALA B 1 122 ? 31.720 6.566 6.716 0.12 22.91 122 ALA B O 4
ATOM 7641 N N . GLY B 1 123 ? 31.073 4.494 7.229 0.12 21.41 123 GLY B N 4
ATOM 7642 C CA . GLY B 1 123 ? 31.468 4.701 8.608 0.12 21.91 123 GLY B CA 4
ATOM 7643 C C . GLY B 1 123 ? 30.357 4.509 9.624 0.12 23.23 123 GLY B C 4
ATOM 7644 O O . GLY B 1 123 ? 30.587 4.803 10.786 0.12 22.13 123 GLY B O 4
ATOM 7645 N N . ALA B 1 124 ? 29.165 4.065 9.210 0.12 22.59 124 ALA B N 4
ATOM 7646 C CA . ALA B 1 124 ? 28.095 3.831 10.186 0.12 23.37 124 ALA B CA 4
ATOM 7647 C C . ALA B 1 124 ? 28.185 2.421 10.762 0.12 24.00 124 ALA B C 4
ATOM 7648 O O . ALA B 1 124 ? 28.704 1.472 10.097 0.12 22.52 124 ALA B O 4
ATOM 7650 N N . VAL B 1 125 ? 27.696 2.302 11.992 0.12 24.12 125 VAL B N 4
ATOM 7651 C CA . VAL B 1 125 ? 27.658 1.009 12.676 0.12 24.80 125 VAL B CA 4
ATOM 7652 C C . VAL B 1 125 ? 26.277 0.391 12.711 0.12 26.70 125 VAL B C 4
ATOM 7653 O O . VAL B 1 125 ? 25.282 0.991 13.183 0.12 24.99 125 VAL B O 4
ATOM 7657 N N . LYS B 1 126 ? 26.217 -0.826 12.180 0.12 26.34 126 LYS B N 4
ATOM 7658 C CA . LYS B 1 126 ? 24.990 -1.587 12.131 0.12 27.40 126 LYS B CA 4
ATOM 7659 C C . LYS B 1 126 ? 24.420 -1.852 13.518 0.12 28.63 126 LYS B C 4
ATOM 7660 O O . LYS B 1 126 ? 25.166 -2.151 14.477 0.12 27.52 126 LYS B O 4
ATOM 7666 N N . VAL B 1 127 ? 23.100 -1.730 13.629 0.12 27.01 127 VAL B N 4
ATOM 7667 C CA . VAL B 1 127 ? 22.417 -2.006 14.874 0.12 28.40 127 VAL B CA 4
ATOM 7668 C C . VAL B 1 127 ? 21.631 -3.247 14.565 0.12 29.57 127 VAL B C 4
ATOM 7669 O O . VAL B 1 127 ? 20.763 -3.257 13.672 0.12 28.57 127 VAL B O 4
ATOM 7673 N N . GLU B 1 128 ? 21.927 -4.307 15.296 0.12 30.65 128 GLU B N 4
ATOM 7674 C CA . GLU B 1 128 ? 21.222 -5.556 15.098 0.12 32.74 128 GLU B CA 4
ATOM 7675 C C . GLU B 1 128 ? 19.734 -5.351 15.320 0.12 32.23 128 GLU B C 4
ATOM 7676 O O . GLU B 1 128 ? 19.338 -4.880 16.373 0.12 31.39 128 GLU B O 4
ATOM 7682 N N . VAL B 1 129 ? 18.914 -5.693 14.328 0.12 31.41 129 VAL B N 4
ATOM 7683 C CA . VAL B 1 129 ? 17.466 -5.554 14.461 0.12 32.23 129 VAL B CA 4
ATOM 7684 C C . VAL B 1 129 ? 16.904 -6.915 14.871 0.12 32.63 129 VAL B C 4
ATOM 7685 O O . VAL B 1 129 ? 17.660 -7.879 14.987 0.12 32.97 129 VAL B O 4
ATOM 7689 N N . THR B 1 130 ? 15.586 -6.988 15.057 0.12 32.19 130 THR B N 4
ATOM 7690 C CA . THR B 1 130 ? 14.908 -8.206 15.479 0.12 31.69 130 THR B CA 4
ATOM 7691 C C . THR B 1 130 ? 13.656 -8.467 14.661 0.12 32.08 130 THR B C 4
ATOM 7692 O O . THR B 1 130 ? 13.227 -7.602 13.901 0.12 31.14 130 THR B O 4
ATOM 7696 N N . GLU B 1 131 ? 13.050 -9.644 14.857 0.12 32.42 131 GLU B N 4
ATOM 7697 C CA . GLU B 1 131 ? 11.821 -10.002 14.139 0.12 33.79 131 GLU B CA 4
ATOM 7698 C C . GLU B 1 131 ? 10.690 -9.029 14.512 0.12 32.48 131 GLU B C 4
ATOM 7699 O O . GLU B 1 131 ? 9.840 -8.695 13.682 0.12 31.36 131 GLU B O 4
ATOM 7705 N N . ALA B 1 132 ? 10.660 -8.604 15.772 0.12 30.39 132 ALA B N 4
ATOM 7706 C CA . ALA B 1 132 ? 9.623 -7.679 16.203 0.12 30.75 132 ALA B CA 4
ATOM 7707 C C . ALA B 1 132 ? 9.717 -6.405 15.358 0.12 30.68 132 ALA B C 4
ATOM 7708 O O . ALA B 1 132 ? 8.703 -5.772 15.033 0.12 28.88 132 ALA B O 4
ATOM 7710 N N . GLU B 1 133 ? 10.948 -6.045 15.009 0.12 30.84 133 GLU B N 4
ATOM 7711 C CA . GLU B 1 133 ? 11.206 -4.872 14.186 0.12 30.38 133 GLU B CA 4
ATOM 7712 C C . GLU B 1 133 ? 10.892 -5.180 12.720 0.12 30.95 133 GLU B C 4
ATOM 7713 O O . GLU B 1 133 ? 10.188 -4.431 12.051 0.12 29.31 133 GLU B O 4
ATOM 7719 N N . VAL B 1 134 ? 11.376 -6.314 12.233 0.12 31.70 134 VAL B N 4
ATOM 7720 C CA . VAL B 1 134 ? 11.111 -6.692 10.846 0.12 32.92 134 VAL B CA 4
ATOM 7721 C C . VAL B 1 134 ? 9.601 -6.772 10.552 0.12 34.49 134 VAL B C 4
ATOM 7722 O O . VAL B 1 134 ? 9.159 -6.315 9.502 0.12 35.14 134 VAL B O 4
ATOM 7726 N N . GLU B 1 135 ? 8.808 -7.313 11.477 0.12 36.38 135 GLU B N 4
ATOM 7727 C CA . GLU B 1 135 ? 7.353 -7.395 11.280 0.12 38.32 135 GLU B CA 4
ATOM 7728 C C . GLU B 1 135 ? 6.709 -6.015 11.212 0.12 38.24 135 GLU B C 4
ATOM 7729 O O . GLU B 1 135 ? 5.544 -5.902 10.847 0.12 37.85 135 GLU B O 4
ATOM 7735 N N . LEU B 1 136 ? 7.437 -4.961 11.571 0.12 37.21 136 LEU B N 4
ATOM 7736 C CA . LEU B 1 136 ? 6.844 -3.618 11.496 0.12 37.08 136 LEU B CA 4
ATOM 7737 C C . LEU B 1 136 ? 7.361 -2.853 10.302 0.12 36.59 136 LEU B C 4
ATOM 7738 O O . LEU B 1 136 ? 7.009 -1.686 10.099 0.12 35.81 136 LEU B O 4
ATOM 7743 N N . GLY B 1 137 ? 8.223 -3.497 9.525 0.12 35.56 137 GLY B N 4
ATOM 7744 C CA . GLY B 1 137 ? 8.755 -2.839 8.334 0.12 34.61 137 GLY B CA 4
ATOM 7745 C C . GLY B 1 137 ? 10.179 -2.307 8.498 0.12 33.58 137 GLY B C 4
ATOM 7746 O O . GLY B 1 137 ? 10.719 -1.678 7.597 0.12 33.58 137 GLY B O 4
ATOM 7747 N N . PHE B 1 138 ? 10.788 -2.551 9.654 0.12 32.28 138 PHE B N 4
ATOM 7748 C CA . PHE B 1 138 ? 12.143 -2.068 9.894 0.12 31.71 138 PHE B CA 4
ATOM 7749 C C . PHE B 1 138 ? 13.164 -3.159 9.625 0.12 31.71 138 PHE B C 4
ATOM 7750 O O . PHE B 1 138 ? 13.408 -4.009 10.494 0.12 30.93 138 PHE B O 4
ATOM 7758 N N . LYS B 1 139 ? 13.796 -3.109 8.452 0.12 30.56 139 LYS B N 4
ATOM 7759 C CA . LYS B 1 139 ? 14.724 -4.162 8.045 0.12 29.99 139 LYS B CA 4
ATOM 7760 C C . LYS B 1 139 ? 16.208 -3.918 8.202 0.12 28.90 139 LYS B C 4
ATOM 7761 O O . LYS B 1 139 ? 17.030 -4.804 7.937 0.12 25.56 139 LYS B O 4
ATOM 7767 N N . GLY B 1 140 ? 16.562 -2.711 8.635 0.12 24.79 140 GLY B N 4
ATOM 7768 C CA . GLY B 1 140 ? 17.951 -2.408 8.841 0.12 22.59 140 GLY B CA 4
ATOM 7769 C C . GLY B 1 140 ? 17.985 -1.237 9.789 0.12 20.52 140 GLY B C 4
ATOM 7770 O O . GLY B 1 140 ? 16.963 -0.532 9.945 0.12 18.85 140 GLY B O 4
ATOM 7771 N N . LYS B 1 141 ? 19.135 -1.026 10.411 0.12 20.50 141 LYS B N 4
ATOM 7772 C CA . LYS B 1 141 ? 19.266 0.080 11.350 0.12 20.56 141 LYS B CA 4
ATOM 7773 C C . LYS B 1 141 ? 20.713 0.366 11.638 0.12 21.48 141 LYS B C 4
ATOM 7774 O O . LYS B 1 141 ? 21.521 -0.567 11.858 0.12 20.66 141 LYS B O 4
ATOM 7780 N N . VAL B 1 142 ? 21.060 1.657 11.610 0.12 19.42 142 VAL B N 4
ATOM 7781 C CA . VAL B 1 142 ? 22.432 2.061 11.974 0.12 19.57 142 VAL B CA 4
ATOM 7782 C C . VAL B 1 142 ? 22.439 3.295 12.848 0.12 19.91 142 VAL B C 4
ATOM 7783 O O . VAL B 1 142 ? 21.429 4.008 12.956 0.12 17.98 142 VAL B O 4
ATOM 7787 N N . THR B 1 143 ? 23.594 3.556 13.443 0.12 20.37 143 THR B N 4
ATOM 7788 C CA . THR B 1 143 ? 23.825 4.771 14.240 0.12 21.20 143 THR B CA 4
ATOM 7789 C C . THR B 1 143 ? 25.059 5.377 13.564 0.12 20.89 143 THR B C 4
ATOM 7790 O O . THR B 1 143 ? 26.102 4.712 13.459 0.12 19.80 143 THR B O 4
ATOM 7794 N N . ASP B 1 144 ? 24.949 6.606 13.070 0.12 17.58 144 ASP B N 4
ATOM 7795 C CA . ASP B 1 144 ? 26.060 7.196 12.368 0.12 17.16 144 ASP B CA 4
ATOM 7796 C C . ASP B 1 144 ? 27.052 7.783 13.322 0.12 17.20 144 ASP B C 4
ATOM 7797 O O . ASP B 1 144 ? 26.831 7.745 14.547 0.12 17.86 144 ASP B O 4
ATOM 7802 N N . PRO B 1 145 ? 28.192 8.285 12.798 0.12 18.24 145 PRO B N 4
ATOM 7803 C CA . PRO B 1 145 ? 29.240 8.863 13.657 0.12 19.03 145 PRO B CA 4
ATOM 7804 C C . PRO B 1 145 ? 28.875 10.147 14.335 0.12 19.18 145 PRO B C 4
ATOM 7805 O O . PRO B 1 145 ? 29.702 10.750 15.035 0.12 16.87 145 PRO B O 4
ATOM 7809 N N . PHE B 1 146 ? 27.623 10.573 14.123 0.12 18.24 146 PHE B N 4
ATOM 7810 C CA . PHE B 1 146 ? 27.120 11.822 14.682 0.12 17.01 146 PHE B CA 4
ATOM 7811 C C . PHE B 1 146 ? 25.923 11.607 15.606 0.12 16.15 146 PHE B C 4
ATOM 7812 O O . PHE B 1 146 ? 25.186 12.565 15.920 0.12 17.60 146 PHE B O 4
ATOM 7820 N N . GLY B 1 147 ? 25.718 10.345 16.008 0.12 14.94 147 GLY B N 4
ATOM 7821 C CA . GLY B 1 147 ? 24.693 10.061 17.007 0.12 15.68 147 GLY B CA 4
ATOM 7822 C C . GLY B 1 147 ? 23.285 9.897 16.469 0.12 15.89 147 GLY B C 4
ATOM 7823 O O . GLY B 1 147 ? 22.341 9.707 17.260 0.12 15.93 147 GLY B O 4
ATOM 7824 N N . VAL B 1 148 ? 23.146 9.907 15.150 0.12 14.59 148 VAL B N 4
ATOM 7825 C CA . VAL B 1 148 ? 21.800 9.786 14.546 0.12 13.81 148 VAL B CA 4
ATOM 7826 C C . VAL B 1 148 ? 21.478 8.324 14.291 0.12 16.21 148 VAL B C 4
ATOM 7827 O O . VAL B 1 148 ? 22.325 7.578 13.789 0.12 16.25 148 VAL B O 4
ATOM 7831 N N . THR B 1 149 ? 20.257 7.922 14.632 0.12 15.12 149 THR B N 4
ATOM 7832 C CA . THR B 1 149 ? 19.804 6.555 14.365 0.12 17.43 149 THR B CA 4
ATOM 7833 C C . THR B 1 149 ? 18.965 6.622 13.097 0.12 17.35 149 THR B C 4
ATOM 7834 O O . THR B 1 149 ? 18.058 7.425 12.988 0.12 17.65 149 THR B O 4
ATOM 7838 N N . TRP B 1 150 ? 19.311 5.791 12.129 0.12 17.47 150 TRP B N 4
ATOM 7839 C CA . TRP B 1 150 ? 18.615 5.698 10.849 0.12 17.78 150 TRP B CA 4
ATOM 7840 C C . TRP B 1 150 ? 17.962 4.321 10.778 0.12 20.32 150 TRP B C 4
ATOM 7841 O O . TRP B 1 150 ? 18.597 3.298 11.067 0.12 18.42 150 TRP B O 4
ATOM 7852 N N . ILE B 1 151 ? 16.686 4.324 10.438 0.12 19.91 151 ILE B N 4
ATOM 7853 C CA . ILE B 1 151 ? 15.932 3.085 10.245 0.12 22.84 151 ILE B CA 4
ATOM 7854 C C . ILE B 1 151 ? 15.669 2.953 8.755 0.12 21.47 151 ILE B C 4
ATOM 7855 O O . ILE B 1 151 ? 15.335 3.916 8.079 0.12 19.91 151 ILE B O 4
ATOM 7860 N N . PHE B 1 152 ? 15.830 1.744 8.232 0.12 22.88 152 PHE B N 4
ATOM 7861 C CA . PHE B 1 152 ? 15.596 1.526 6.800 0.12 23.63 152 PHE B CA 4
ATOM 7862 C C . PHE B 1 152 ? 14.354 0.645 6.616 0.12 25.18 152 PHE B C 4
ATOM 7863 O O . PHE B 1 152 ? 14.229 -0.412 7.245 0.12 24.80 152 PHE B O 4
ATOM 7871 N N . ALA B 1 153 ? 13.441 1.079 5.758 0.12 25.58 153 ALA B N 4
ATOM 7872 C CA . ALA B 1 153 ? 12.239 0.307 5.494 0.12 28.57 153 ALA B CA 4
ATOM 7873 C C . ALA B 1 153 ? 12.120 0.117 3.983 0.12 30.17 153 ALA B C 4
ATOM 7874 O O . ALA B 1 153 ? 11.983 1.096 3.254 0.12 28.80 153 ALA B O 4
ATOM 7876 N N . GLU B 1 154 ? 12.171 -1.139 3.515 0.12 33.93 154 GLU B N 4
ATOM 7877 C CA . GLU B 1 154 ? 12.051 -1.432 2.069 0.12 36.69 154 GLU B CA 4
ATOM 7878 C C . GLU B 1 154 ? 10.621 -1.187 1.656 0.12 37.56 154 GLU B C 4
ATOM 7879 O O . GLU B 1 154 ? 10.402 -0.523 0.624 0.12 38.48 154 GLU B O 4
ATOM 8137 N N . HIS A 1 20 ? 22.685 1.649 -8.754 0.13 52.41 20 HIS A N 5
ATOM 8138 C CA . HIS A 1 20 ? 22.652 2.768 -7.773 0.13 53.01 20 HIS A CA 5
ATOM 8139 C C . HIS A 1 20 ? 21.616 2.559 -6.670 0.13 50.94 20 HIS A C 5
ATOM 8140 O O . HIS A 1 20 ? 20.485 2.146 -6.926 0.13 50.24 20 HIS A O 5
ATOM 8147 N N . LEU A 1 21 ? 22.013 2.842 -5.437 0.13 48.48 21 LEU A N 5
ATOM 8148 C CA . LEU A 1 21 ? 21.122 2.668 -4.300 0.13 46.78 21 LEU A CA 5
ATOM 8149 C C . LEU A 1 21 ? 20.468 4.033 -4.034 0.13 43.54 21 LEU A C 5
ATOM 8150 O O . LEU A 1 21 ? 21.145 5.033 -3.807 0.13 42.97 21 LEU A O 5
ATOM 8155 N N . VAL A 1 22 ? 19.147 4.078 -4.103 0.13 39.42 22 VAL A N 5
ATOM 8156 C CA . VAL A 1 22 ? 18.407 5.330 -3.908 0.13 37.24 22 VAL A CA 5
ATOM 8157 C C . VAL A 1 22 ? 17.401 5.135 -2.787 0.13 34.54 22 VAL A C 5
ATOM 8158 O O . VAL A 1 22 ? 17.186 3.990 -2.332 0.13 33.04 22 VAL A O 5
ATOM 8162 N N . PHE A 1 23 ? 16.807 6.239 -2.341 0.13 31.18 23 PHE A N 5
ATOM 8163 C CA . PHE A 1 23 ? 15.809 6.230 -1.260 0.13 29.41 23 PHE A CA 5
ATOM 8164 C C . PHE A 1 23 ? 14.473 6.752 -1.765 0.13 30.30 23 PHE A C 5
ATOM 8165 O O . PHE A 1 23 ? 14.422 7.469 -2.755 0.13 28.91 23 PHE A O 5
ATOM 8173 N N . THR A 1 24 ? 13.381 6.340 -1.142 0.13 30.13 24 THR A N 5
ATOM 8174 C CA . THR A 1 24 ? 12.088 6.788 -1.624 0.13 32.46 24 THR A CA 5
ATOM 8175 C C . THR A 1 24 ? 11.319 7.672 -0.646 0.13 32.92 24 THR A C 5
ATOM 8176 O O . THR A 1 24 ? 10.625 8.628 -1.052 0.13 31.83 24 THR A O 5
ATOM 8180 N N . GLU A 1 25 ? 11.456 7.361 0.643 0.13 30.51 25 GLU A N 5
ATOM 8181 C CA . GLU A 1 25 ? 10.777 8.138 1.678 0.13 30.99 25 GLU A CA 5
ATOM 8182 C C . GLU A 1 25 ? 11.823 8.462 2.730 0.13 28.10 25 GLU A C 5
ATOM 8183 O O . GLU A 1 25 ? 12.772 7.690 2.900 0.13 24.31 25 GLU A O 5
ATOM 8189 N N . PHE A 1 26 ? 11.665 9.622 3.368 0.13 24.87 26 PHE A N 5
ATOM 8190 C CA . PHE A 1 26 ? 12.594 10.115 4.400 0.13 24.14 26 PHE A CA 5
ATOM 8191 C C . PHE A 1 26 ? 11.682 10.826 5.391 0.13 21.81 26 PHE A C 5
ATOM 8192 O O . PHE A 1 26 ? 11.044 11.820 5.031 0.13 22.21 26 PHE A O 5
ATOM 8200 N N . LYS A 1 27 ? 11.575 10.276 6.599 0.13 21.29 27 LYS A N 5
ATOM 8201 C CA . LYS A 1 27 ? 10.696 10.847 7.619 0.13 21.19 27 LYS A CA 5
ATOM 8202 C C . LYS A 1 27 ? 11.523 11.208 8.827 0.13 18.95 27 LYS A C 5
ATOM 8203 O O . LYS A 1 27 ? 12.353 10.408 9.253 0.13 15.50 27 LYS A O 5
ATOM 8209 N N . GLN A 1 28 ? 11.329 12.418 9.358 0.13 16.92 28 GLN A N 5
ATOM 8210 C CA . GLN A 1 28 ? 12.116 12.842 10.531 0.13 16.28 28 GLN A CA 5
ATOM 8211 C C . GLN A 1 28 ? 11.219 12.612 11.694 0.13 16.96 28 GLN A C 5
ATOM 8212 O O . GLN A 1 28 ? 10.172 13.231 11.805 0.13 17.87 28 GLN A O 5
ATOM 8226 N N . LEU A 1 30 ? 10.044 12.344 15.703 0.13 14.81 30 LEU A N 5
ATOM 8227 C CA . LEU A 1 30 ? 10.245 12.920 17.045 0.13 13.23 30 LEU A CA 5
ATOM 8228 C C . LEU A 1 30 ? 9.738 11.829 18.022 0.13 15.37 30 LEU A C 5
ATOM 8229 O O . LEU A 1 30 ? 8.507 11.539 18.080 0.13 15.27 30 LEU A O 5
ATOM 8234 N N . LEU A 1 31 ? 10.657 11.203 18.751 0.13 15.31 31 LEU A N 5
ATOM 8235 C CA . LEU A 1 31 ? 10.238 10.186 19.721 0.13 15.37 31 LEU A CA 5
ATOM 8236 C C . LEU A 1 31 ? 9.673 10.908 20.961 0.13 15.48 31 LEU A C 5
ATOM 8237 O O . LEU A 1 31 ? 10.169 11.984 21.405 0.13 15.50 31 LEU A O 5
ATOM 8242 N N . VAL A 1 32 ? 8.702 10.253 21.545 0.13 14.94 32 VAL A N 5
ATOM 8243 C CA . VAL A 1 32 ? 8.076 10.757 22.734 0.13 14.62 32 VAL A CA 5
ATOM 8244 C C . VAL A 1 32 ? 7.836 9.527 23.593 0.13 14.75 32 VAL A C 5
ATOM 8245 O O . VAL A 1 32 ? 7.691 8.390 23.059 0.13 14.87 32 VAL A O 5
ATOM 8249 N N . GLU A 1 33 ? 7.833 9.777 24.909 0.13 16.20 33 GLU A N 5
ATOM 8250 C CA . GLU A 1 33 ? 7.660 8.746 25.911 0.13 19.47 33 GLU A CA 5
ATOM 8251 C C . GLU A 1 33 ? 6.295 8.051 25.679 0.13 19.66 33 GLU A C 5
ATOM 8252 O O . GLU A 1 33 ? 5.380 8.596 25.049 0.13 18.39 33 GLU A O 5
ATOM 8258 N N . ALA A 1 34 ? 6.179 6.847 26.226 0.13 17.45 34 ALA A N 5
ATOM 8259 C CA . ALA A 1 34 ? 4.975 6.049 26.111 0.13 19.54 34 ALA A CA 5
ATOM 8260 C C . ALA A 1 34 ? 3.862 6.996 26.444 0.13 17.88 34 ALA A C 5
ATOM 8261 O O . ALA A 1 34 ? 4.022 7.867 27.304 0.13 15.15 34 ALA A O 5
ATOM 8263 N N . GLN A 1 35 ? 2.747 6.794 25.767 0.13 19.82 35 GLN A N 5
ATOM 8264 C CA . GLN A 1 35 ? 1.521 7.545 25.940 0.13 21.76 35 GLN A CA 5
ATOM 8265 C C . GLN A 1 35 ? 1.489 9.028 25.761 0.13 21.89 35 GLN A C 5
ATOM 8266 O O . GLN A 1 35 ? 0.793 9.696 26.521 0.13 20.88 35 GLN A O 5
ATOM 8272 N N . LYS A 1 36 ? 2.171 9.530 24.739 0.13 19.85 36 LYS A N 5
ATOM 8273 C CA . LYS A 1 36 ? 2.150 10.959 24.535 0.13 19.43 36 LYS A CA 5
ATOM 8274 C C . LYS A 1 36 ? 1.838 11.568 23.140 0.13 17.38 36 LYS A C 5
ATOM 8275 O O . LYS A 1 36 ? 1.819 12.802 23.017 0.13 17.11 36 LYS A O 5
ATOM 8281 N N . VAL A 1 37 ? 1.607 10.745 22.122 0.13 17.31 37 VAL A N 5
ATOM 8282 C CA . VAL A 1 37 ? 1.369 11.272 20.757 0.13 14.87 37 VAL A CA 5
ATOM 8283 C C . VAL A 1 37 ? 0.202 12.263 20.666 0.13 17.51 37 VAL A C 5
ATOM 8284 O O . VAL A 1 37 ? 0.400 13.447 20.314 0.13 14.29 37 VAL A O 5
ATOM 8288 N N . GLY A 1 38 ? -1.021 11.800 21.000 0.13 16.44 38 GLY A N 5
ATOM 8289 C CA . GLY A 1 38 ? -2.156 12.720 20.932 0.13 18.07 38 GLY A CA 5
ATOM 8290 C C . GLY A 1 38 ? -1.882 14.037 21.680 0.13 17.58 38 GLY A C 5
ATOM 8291 O O . GLY A 1 38 ? -2.278 15.123 21.248 0.13 15.52 38 GLY A O 5
ATOM 8292 N N . ASP A 1 39 ? -1.176 13.954 22.798 0.13 16.00 39 ASP A N 5
ATOM 8293 C CA . ASP A 1 39 ? -0.873 15.135 23.568 0.13 16.22 39 ASP A CA 5
ATOM 8294 C C . ASP A 1 39 ? 0.093 16.058 22.833 0.13 16.26 39 ASP A C 5
ATOM 8295 O O . ASP A 1 39 ? -0.066 17.295 22.860 0.13 15.44 39 ASP A O 5
ATOM 8300 N N . ALA A 1 40 ? 1.122 15.467 22.216 0.13 17.02 40 ALA A N 5
ATOM 8301 C CA . ALA A 1 40 ? 2.076 16.319 21.468 0.13 13.54 40 ALA A CA 5
ATOM 8302 C C . ALA A 1 40 ? 1.392 16.900 20.244 0.13 13.56 40 ALA A C 5
ATOM 8303 O O . ALA A 1 40 ? 1.629 18.037 19.839 0.13 14.60 40 ALA A O 5
ATOM 8305 N N . VAL A 1 41 ? 0.532 16.118 19.619 0.13 12.68 41 VAL A N 5
ATOM 8306 C CA . VAL A 1 41 ? -0.186 16.600 18.444 0.13 14.65 41 VAL A CA 5
ATOM 8307 C C . VAL A 1 41 ? -1.017 17.823 18.763 0.13 14.86 41 VAL A C 5
ATOM 8308 O O . VAL A 1 41 ? -1.002 18.804 18.011 0.13 13.04 41 VAL A O 5
ATOM 8312 N N . THR A 1 42 ? -1.723 17.784 19.904 0.13 15.05 42 THR A N 5
ATOM 8313 C CA . THR A 1 42 ? -2.554 18.928 20.255 0.13 14.02 42 THR A CA 5
ATOM 8314 C C . THR A 1 42 ? -1.700 20.074 20.732 0.13 14.40 42 THR A C 5
ATOM 8315 O O . THR A 1 42 ? -2.026 21.227 20.521 0.13 14.52 42 THR A O 5
ATOM 8319 N N . PHE A 1 43 ? -0.610 19.766 21.424 0.13 13.77 43 PHE A N 5
ATOM 8320 C CA . PHE A 1 43 ? 0.279 20.837 21.828 0.13 12.51 43 PHE A CA 5
ATOM 8321 C C . PHE A 1 43 ? 0.840 21.582 20.609 0.13 11.01 43 PHE A C 5
ATOM 8322 O O . PHE A 1 43 ? 0.891 22.808 20.610 0.13 12.46 43 PHE A O 5
ATOM 8330 N N . TYR A 1 44 ? 1.274 20.836 19.588 0.13 13.33 44 TYR A N 5
ATOM 8331 C CA . TYR A 1 44 ? 1.869 21.467 18.396 0.13 12.05 44 TYR A CA 5
ATOM 8332 C C . TYR A 1 44 ? 0.796 22.238 17.649 0.13 14.60 44 TYR A C 5
ATOM 8333 O O . TYR A 1 44 ? 1.076 23.332 17.179 0.13 11.89 44 TYR A O 5
ATOM 8342 N N . LYS A 1 45 ? -0.439 21.701 17.597 0.13 12.83 45 LYS A N 5
ATOM 8343 C CA . LYS A 1 45 ? -1.504 22.462 16.934 0.13 14.08 45 LYS A CA 5
ATOM 8344 C C . LYS A 1 45 ? -1.659 23.784 17.685 0.13 13.97 45 LYS A C 5
ATOM 8345 O O . LYS A 1 45 ? -1.719 24.879 17.063 0.13 14.43 45 LYS A O 5
ATOM 8351 N N . SER A 1 46 ? -1.709 23.729 19.020 0.13 11.88 46 SER A N 5
ATOM 8352 C CA . SER A 1 46 ? -1.874 24.977 19.784 0.13 15.35 46 SER A CA 5
ATOM 8353 C C . SER A 1 46 ? -0.725 25.963 19.704 0.13 14.80 46 SER A C 5
ATOM 8354 O O . SER A 1 46 ? -0.910 27.185 19.592 0.13 14.29 46 SER A O 5
ATOM 8357 N N . ALA A 1 47 ? 0.485 25.427 19.742 0.13 13.91 47 ALA A N 5
ATOM 8358 C CA . ALA A 1 47 ? 1.669 26.276 19.797 0.13 13.56 47 ALA A CA 5
ATOM 8359 C C . ALA A 1 47 ? 2.196 26.818 18.472 0.13 15.69 47 ALA A C 5
ATOM 8360 O O . ALA A 1 47 ? 2.749 27.953 18.448 0.13 15.65 47 ALA A O 5
ATOM 8362 N N . PHE A 1 48 ? 2.033 26.015 17.404 0.13 16.43 48 PHE A N 5
ATOM 8363 C CA . PHE A 1 48 ? 2.594 26.346 16.087 0.13 15.85 48 PHE A CA 5
ATOM 8364 C C . PHE A 1 48 ? 1.607 26.242 14.916 0.13 16.54 48 PHE A C 5
ATOM 8365 O O . PHE A 1 48 ? 1.994 26.424 13.747 0.13 16.14 48 PHE A O 5
ATOM 8373 N N . GLY A 1 49 ? 0.350 25.934 15.212 0.13 16.52 49 GLY A N 5
ATOM 8374 C CA . GLY A 1 49 ? -0.630 25.737 14.134 0.13 18.49 49 GLY A CA 5
ATOM 83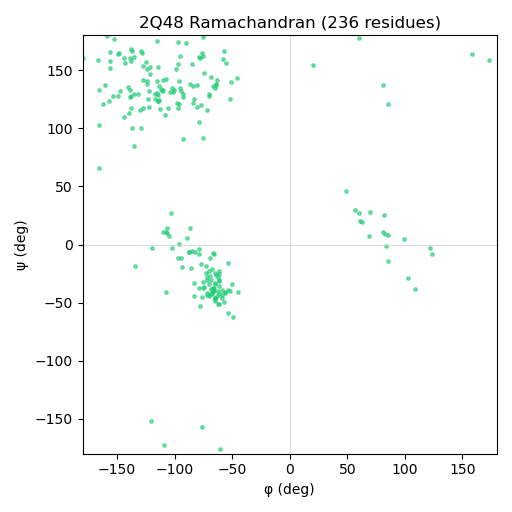75 C C . GLY A 1 49 ? -0.299 24.516 13.278 0.13 18.24 49 GLY A C 5
ATOM 8376 O O . GLY A 1 49 ? -0.620 24.488 12.081 0.13 17.66 49 GLY A O 5
ATOM 8377 N N . ALA A 1 50 ? 0.354 23.505 13.860 0.13 16.02 50 ALA A N 5
ATOM 8378 C CA . ALA A 1 50 ? 0.678 22.299 13.110 0.13 16.94 50 ALA A CA 5
ATOM 8379 C C . ALA A 1 50 ? -0.656 21.631 12.743 0.13 20.00 50 ALA A C 5
ATOM 8380 O O . ALA A 1 50 ? -1.579 21.693 13.528 0.13 16.33 50 ALA A O 5
ATOM 8382 N N . ILE A 1 51 ? -0.741 21.040 11.549 0.13 20.29 51 ILE A N 5
ATOM 8383 C CA . ILE A 1 51 ? -1.968 20.337 11.103 0.13 21.88 51 ILE A CA 5
ATOM 8384 C C . ILE A 1 51 ? -1.608 18.859 10.826 0.13 23.07 51 ILE A C 5
ATOM 8385 O O . ILE A 1 51 ? -0.531 18.551 10.246 0.13 20.57 51 ILE A O 5
ATOM 8390 N N . GLU A 1 52 ? -2.441 17.937 11.294 0.13 23.28 52 GLU A N 5
ATOM 8391 C CA . GLU A 1 52 ? -2.150 16.522 11.043 0.13 25.98 52 GLU A CA 5
ATOM 8392 C C . GLU A 1 52 ? -2.578 15.989 9.641 0.13 26.86 52 GLU A C 5
ATOM 8393 O O . GLU A 1 52 ? -3.687 16.270 9.168 0.13 25.39 52 GLU A O 5
ATOM 8399 N N . SER A 1 53 ? -1.644 15.255 9.047 0.13 27.86 53 SER A N 5
ATOM 8400 C CA . SER A 1 53 ? -1.629 14.589 7.739 0.13 31.45 53 SER A CA 5
ATOM 8401 C C . SER A 1 53 ? -1.846 15.451 6.553 0.13 33.00 53 SER A C 5
ATOM 8402 O O . SER A 1 53 ? -0.862 15.892 5.924 0.13 34.38 53 SER A O 5
ATOM 8405 N N . HIS A 1 69 ? 1.074 -2.019 16.886 0.13 39.96 69 HIS A N 5
ATOM 8406 C CA . HIS A 1 69 ? 1.702 -1.374 15.743 0.13 41.30 69 HIS A CA 5
ATOM 8407 C C . HIS A 1 69 ? 2.270 -0.002 16.151 0.13 38.98 69 HIS A C 5
ATOM 8408 O O . HIS A 1 69 ? 1.962 0.497 17.233 0.13 37.33 69 HIS A O 5
ATOM 8415 N N . VAL A 1 70 ? 3.092 0.598 15.288 0.13 37.01 70 VAL A N 5
ATOM 8416 C CA . VAL A 1 70 ? 3.648 1.935 15.591 0.13 34.63 70 VAL A CA 5
ATOM 8417 C C . VAL A 1 70 ? 2.528 2.969 15.721 0.13 32.48 70 VAL A C 5
ATOM 8418 O O . VAL A 1 70 ? 1.718 3.098 14.797 0.13 32.80 70 VAL A O 5
ATOM 8422 N N . LEU A 1 71 ? 2.484 3.672 16.852 0.13 28.93 71 LEU A N 5
ATOM 8423 C CA . LEU A 1 71 ? 1.511 4.737 17.126 0.13 27.07 71 LEU A CA 5
ATOM 8424 C C . LEU A 1 71 ? 2.228 6.037 16.760 0.13 22.83 71 LEU A C 5
ATOM 8425 O O . LEU A 1 71 ? 3.271 6.362 17.324 0.13 21.13 71 LEU A O 5
ATOM 8430 N N . SER A 1 72 ? 1.664 6.737 15.803 0.13 21.24 72 SER A N 5
ATOM 8431 C CA . SER A 1 72 ? 2.289 7.958 15.302 0.13 20.21 72 SER A CA 5
ATOM 8432 C C . SER A 1 72 ? 1.340 8.898 14.600 0.13 19.92 72 SER A C 5
ATOM 8433 O O . SER A 1 72 ? 0.228 8.533 14.165 0.13 19.01 72 SER A O 5
ATOM 8436 N N . SER A 1 73 ? 1.797 10.136 14.479 0.13 18.23 73 SER A N 5
ATOM 8437 C CA . SER A 1 73 ? 0.998 11.168 13.816 0.13 17.25 73 SER A CA 5
ATOM 8438 C C . SER A 1 73 ? 1.955 12.014 12.992 0.13 17.82 73 SER A C 5
ATOM 8439 O O . SER A 1 73 ? 3.045 12.394 13.477 0.13 18.31 73 SER A O 5
ATOM 8442 N N . GLU A 1 74 ? 1.568 12.290 11.752 0.13 16.99 74 GLU A N 5
ATOM 8443 C CA . GLU A 1 74 ? 2.405 13.090 10.881 0.13 18.37 74 GLU A CA 5
ATOM 8444 C C . GLU A 1 74 ? 1.856 14.473 10.952 0.13 17.99 74 GLU A C 5
ATOM 8445 O O . GLU A 1 74 ? 0.637 14.667 10.732 0.13 19.36 74 GLU A O 5
ATOM 8451 N N . LEU A 1 75 ? 2.745 15.426 11.199 0.13 16.29 75 LEU A N 5
ATOM 8452 C CA . LEU A 1 75 ? 2.380 16.809 11.367 0.13 14.42 75 LEU A CA 5
ATOM 8453 C C . LEU A 1 75 ? 3.128 17.655 10.334 0.13 15.28 75 LEU A C 5
ATOM 8454 O O . LEU A 1 75 ? 4.288 17.376 9.977 0.13 14.47 75 LEU A O 5
ATOM 8459 N N . ASN A 1 76 ? 2.439 18.723 9.901 0.13 18.77 76 ASN A N 5
ATOM 8460 C CA . ASN A 1 76 ? 2.949 19.597 8.836 0.13 18.71 76 ASN A CA 5
ATOM 8461 C C . ASN A 1 76 ? 2.959 21.060 9.311 0.13 16.70 76 ASN A C 5
ATOM 8462 O O . ASN A 1 76 ? 2.013 21.521 9.967 0.13 17.74 76 ASN A O 5
ATOM 8467 N N . LEU A 1 77 ? 4.075 21.716 9.051 0.13 14.21 77 LEU A N 5
ATOM 8468 C CA . LEU A 1 77 ? 4.336 23.154 9.312 0.13 14.56 77 LEU A CA 5
ATOM 8469 C C . LEU A 1 77 ? 5.110 23.660 8.089 0.13 15.30 77 LEU A C 5
ATOM 8470 O O . LEU A 1 77 ? 6.018 22.971 7.630 0.13 14.76 77 LEU A O 5
ATOM 8475 N N . ALA A 1 78 ? 4.739 24.842 7.595 0.13 14.62 78 ALA A N 5
ATOM 8476 C CA . ALA A 1 78 ? 5.449 25.499 6.490 0.13 13.64 78 ALA A CA 5
ATOM 8477 C C . ALA A 1 78 ? 5.571 24.614 5.278 0.13 14.70 78 ALA A C 5
ATOM 8478 O O . ALA A 1 78 ? 6.550 24.742 4.517 0.13 14.33 78 ALA A O 5
ATOM 8480 N N . GLY A 1 79 ? 4.586 23.754 5.051 0.13 14.38 79 GLY A N 5
ATOM 8481 C CA . GLY A 1 79 ? 4.697 22.909 3.858 0.13 16.04 79 GLY A CA 5
ATOM 8482 C C . GLY A 1 79 ? 5.590 21.684 3.954 0.13 16.70 79 GLY A C 5
ATOM 8483 O O . GLY A 1 79 ? 5.925 21.045 2.910 0.13 16.60 79 GLY A O 5
ATOM 8484 N N . SER A 1 80 ? 6.002 21.317 5.170 0.13 14.18 80 SER A N 5
ATOM 8485 C CA . SER A 1 80 ? 6.859 20.111 5.330 0.13 14.54 80 SER A CA 5
ATOM 8486 C C . SER A 1 80 ? 6.299 19.285 6.487 0.13 14.71 80 SER A C 5
ATOM 8487 O O . SER A 1 80 ? 5.159 19.527 6.948 0.13 15.72 80 SER A O 5
ATOM 8490 N N . SER A 1 81 ? 7.040 18.272 6.901 0.13 14.95 81 SER A N 5
ATOM 8491 C CA . SER A 1 81 ? 6.476 17.450 7.968 0.13 15.13 81 SER A CA 5
ATOM 8492 C C . SER A 1 81 ? 7.488 16.881 8.934 0.13 14.59 81 SER A C 5
ATOM 8493 O O . SER A 1 81 ? 8.689 16.887 8.643 0.13 13.60 81 SER A O 5
ATOM 8496 N N . PHE A 1 82 ? 6.987 16.412 10.086 0.13 13.41 82 PHE A N 5
ATOM 8497 C CA . PHE A 1 82 ? 7.819 15.623 11.067 0.13 14.42 82 PHE A CA 5
ATOM 8498 C C . PHE A 1 82 ? 6.860 14.625 11.724 0.13 13.69 82 PHE A C 5
ATOM 8499 O O . PHE A 1 82 ? 5.739 14.979 12.018 0.13 14.70 82 PHE A O 5
ATOM 8507 N N . VAL A 1 83 ? 7.290 13.390 11.977 0.13 13.91 83 VAL A N 5
ATOM 8508 C CA . VAL A 1 83 ? 6.361 12.393 12.511 0.13 13.13 83 VAL A CA 5
ATOM 8509 C C . VAL A 1 83 ? 6.593 12.166 13.992 0.13 12.96 83 VAL A C 5
ATOM 8510 O O . VAL A 1 83 ? 7.692 11.834 14.378 0.13 14.29 83 VAL A O 5
ATOM 8514 N N . VAL A 1 84 ? 5.535 12.311 14.802 0.13 14.17 84 VAL A N 5
ATOM 8515 C CA . VAL A 1 84 ? 5.652 12.112 16.220 0.13 12.51 84 VAL A CA 5
ATOM 8516 C C . VAL A 1 84 ? 5.379 10.624 16.443 0.13 15.31 84 VAL A C 5
ATOM 8517 O O . VAL A 1 84 ? 4.351 10.114 15.954 0.13 14.87 84 VAL A O 5
ATOM 8521 N N . CYS A 1 85 ? 6.277 9.967 17.170 0.13 13.72 85 CYS A N 5
ATOM 8522 C CA . CYS A 1 85 ? 6.143 8.512 17.381 0.13 15.01 85 CYS A CA 5
ATOM 8523 C C . CYS A 1 85 ? 6.210 8.118 18.854 0.13 16.27 85 CYS A C 5
ATOM 8524 O O . CYS A 1 85 ? 7.046 8.622 19.595 0.13 14.94 85 CYS A O 5
ATOM 8527 N N . ASP A 1 86 ? 5.312 7.219 19.267 0.13 16.76 86 ASP A N 5
ATOM 8528 C CA . ASP A 1 86 ? 5.243 6.727 20.666 0.13 17.54 86 ASP A CA 5
ATOM 8529 C C . ASP A 1 86 ? 6.402 5.737 20.767 0.13 16.62 86 ASP A C 5
ATOM 8530 O O . ASP A 1 86 ? 6.417 4.712 20.082 0.13 18.02 86 ASP A O 5
ATOM 8535 N N . VAL A 1 87 ? 7.367 6.032 21.623 0.13 16.82 87 VAL A N 5
ATOM 8536 C CA . VAL A 1 87 ? 8.555 5.210 21.677 0.13 18.19 87 VAL A CA 5
ATOM 8537 C C . VAL A 1 87 ? 8.274 3.788 22.176 0.13 19.54 87 VAL A C 5
ATOM 8538 O O . VAL A 1 87 ? 9.009 2.823 21.801 0.13 19.89 87 VAL A O 5
ATOM 8542 N N . SER A 1 88 ? 7.207 3.643 22.955 0.13 20.74 88 SER A N 5
ATOM 8543 C CA . SER A 1 88 ? 6.899 2.289 23.514 0.13 22.43 88 SER A CA 5
ATOM 8544 C C . SER A 1 88 ? 6.436 1.395 22.378 0.13 23.74 88 SER A C 5
ATOM 8545 O O . SER A 1 88 ? 6.532 0.167 22.485 0.13 24.07 88 SER A O 5
ATOM 8548 N N . SER A 1 89 ? 5.994 2.006 21.263 0.13 22.58 89 SER A N 5
ATOM 8549 C CA . SER A 1 89 ? 5.496 1.238 20.139 0.13 24.65 89 SER A CA 5
ATOM 8550 C C . SER A 1 89 ? 6.589 0.910 19.091 0.13 25.83 89 SER A C 5
ATOM 8551 O O . SER A 1 89 ? 6.307 0.296 18.040 0.13 23.49 89 SER A O 5
ATOM 8554 N N . LEU A 1 90 ? 7.841 1.275 19.413 0.13 24.59 90 LEU A N 5
ATOM 8555 C CA . LEU A 1 90 ? 8.993 1.009 18.537 0.13 25.24 90 LEU A CA 5
ATOM 8556 C C . LEU A 1 90 ? 9.973 -0.018 19.186 0.13 25.19 90 LEU A C 5
ATOM 8557 O O . LEU A 1 90 ? 10.842 0.339 19.966 0.13 24.40 90 LEU A O 5
ATOM 8562 N N . PRO A 1 91 ? 9.859 -1.320 18.836 0.13 25.95 91 PRO A N 5
ATOM 8563 C CA . PRO A 1 91 ? 10.785 -2.267 19.470 0.13 26.15 91 PRO A CA 5
ATOM 8564 C C . PRO A 1 91 ? 12.176 -1.849 19.112 0.13 26.19 91 PRO A C 5
ATOM 8565 O O . PRO A 1 91 ? 12.385 -1.305 18.027 0.13 25.05 91 PRO A O 5
ATOM 8569 N N . GLY A 1 92 ? 13.127 -2.051 20.006 0.13 25.79 92 GLY A N 5
ATOM 8570 C CA . GLY A 1 92 ? 14.480 -1.656 19.643 0.13 26.52 92 GLY A CA 5
ATOM 8571 C C . GLY A 1 92 ? 14.902 -0.333 20.245 0.13 26.67 92 GLY A C 5
ATOM 8572 O O . GLY A 1 92 ? 16.112 -0.017 20.305 0.13 28.71 92 GLY A O 5
ATOM 8573 N N . PHE A 1 93 ? 13.931 0.482 20.662 0.13 26.22 93 PHE A N 5
ATOM 8574 C CA . PHE A 1 93 ? 14.285 1.745 21.302 0.13 25.91 93 PHE A CA 5
ATOM 8575 C C . PHE A 1 93 ? 13.866 1.651 22.774 0.13 27.93 93 PHE A C 5
ATOM 8576 O O . PHE A 1 93 ? 12.818 1.088 23.073 0.13 27.32 93 PHE A O 5
ATOM 8584 N N . SER A 1 94 ? 14.668 2.213 23.678 0.13 28.89 94 SER A N 5
ATOM 8585 C CA . SER A 1 94 ? 14.355 2.196 25.121 0.13 29.83 94 SER A CA 5
ATOM 8586 C C . SER A 1 94 ? 13.615 3.437 25.652 0.13 31.08 94 SER A C 5
ATOM 8587 O O . SER A 1 94 ? 12.797 3.308 26.569 0.13 30.90 94 SER A O 5
ATOM 8590 N N . THR A 1 95 ? 13.920 4.639 25.134 0.13 28.77 95 THR A N 5
ATOM 8591 C CA . THR A 1 95 ? 13.197 5.840 25.603 0.13 27.54 95 THR A CA 5
ATOM 8592 C C . THR A 1 95 ? 13.319 6.933 24.541 0.13 25.60 95 THR A C 5
ATOM 8593 O O . THR A 1 95 ? 14.121 6.828 23.605 0.13 23.52 95 THR A O 5
ATOM 8597 N N . ALA A 1 96 ? 12.535 7.989 24.698 0.13 24.29 96 ALA A N 5
ATOM 8598 C CA . ALA A 1 96 ? 12.572 9.073 23.714 0.13 25.08 96 ALA A CA 5
ATOM 8599 C C . ALA A 1 96 ? 13.721 10.039 23.981 0.13 26.34 96 ALA A C 5
ATOM 8600 O O . ALA A 1 96 ? 13.922 10.988 23.200 0.13 25.57 96 ALA A O 5
ATOM 8602 N N . LYS A 1 97 ? 14.450 9.829 25.085 0.13 26.50 97 LYS A N 5
ATOM 8603 C CA . LYS A 1 97 ? 15.552 10.726 25.455 0.13 29.18 97 LYS A CA 5
ATOM 8604 C C . LYS A 1 97 ? 15.033 12.153 25.614 0.13 30.30 97 LYS A C 5
ATOM 8605 O O . LYS A 1 97 ? 15.778 13.125 25.409 0.13 28.83 97 LYS A O 5
ATOM 8611 N N . SER A 1 98 ? 13.761 12.285 25.997 0.13 30.23 98 SER A N 5
ATOM 8612 C CA . SER A 1 98 ? 13.177 13.623 26.118 0.13 32.66 98 SER A CA 5
ATOM 8613 C C . SER A 1 98 ? 13.884 14.529 27.123 0.13 33.24 98 SER A C 5
ATOM 8614 O O . SER A 1 98 ? 13.771 15.745 27.016 0.13 32.88 98 SER A O 5
ATOM 8617 N N . GLU A 1 99 ? 14.608 13.979 28.101 0.13 32.76 99 GLU A N 5
ATOM 8618 C CA . GLU A 1 99 ? 15.284 14.890 29.043 0.13 35.93 99 GLU A CA 5
ATOM 8619 C C . GLU A 1 99 ? 16.561 15.550 28.461 0.13 35.82 99 GLU A C 5
ATOM 8620 O O . GLU A 1 99 ? 17.023 16.584 28.971 0.13 35.76 99 GLU A O 5
ATOM 8626 N N . GLY A 1 100 ? 17.111 14.990 27.388 0.13 33.14 100 GLY A N 5
ATOM 8627 C CA . GLY A 1 100 ? 18.307 15.591 26.802 0.13 31.14 100 GLY A CA 5
ATOM 8628 C C . GLY A 1 100 ? 18.490 15.091 25.386 0.13 28.96 100 GLY A C 5
ATOM 8629 O O . GLY A 1 100 ? 19.446 14.370 25.086 0.13 27.05 100 GLY A O 5
ATOM 8630 N N . SER A 1 101 ? 17.559 15.466 24.508 0.13 25.05 101 SER A N 5
ATOM 8631 C CA . SER A 1 101 ? 17.617 14.999 23.146 0.13 23.15 101 SER A CA 5
ATOM 8632 C C . SER A 1 101 ? 18.306 16.153 22.401 0.13 24.08 101 SER A C 5
ATOM 8633 O O . SER A 1 101 ? 18.399 17.291 22.871 0.13 27.15 101 SER A O 5
ATOM 8636 N N . GLY A 1 102 ? 18.822 15.860 21.263 0.13 23.42 102 GLY A N 5
ATOM 8637 C CA . GLY A 1 102 ? 19.430 16.975 20.552 0.13 15.96 102 GLY A CA 5
ATOM 8638 C C . GLY A 1 102 ? 18.467 17.355 19.484 0.13 15.54 102 GLY A C 5
ATOM 8639 O O . GLY A 1 102 ? 18.873 17.814 18.396 0.13 14.17 102 GLY A O 5
ATOM 8640 N N . VAL A 1 103 ? 17.165 17.201 19.755 0.13 13.14 103 VAL A N 5
ATOM 8641 C CA . VAL A 1 103 ? 16.207 17.444 18.696 0.13 11.91 103 VAL A CA 5
ATOM 8642 C C . VAL A 1 103 ? 15.920 18.926 18.577 0.13 13.37 103 VAL A C 5
ATOM 8643 O O . VAL A 1 103 ? 15.385 19.530 19.495 0.13 11.79 103 VAL A O 5
ATOM 8647 N N . THR A 1 104 ? 16.216 19.452 17.388 0.13 13.03 104 THR A N 5
ATOM 8648 C CA . THR A 1 104 ? 16.149 20.889 17.123 0.13 12.09 104 THR A CA 5
ATOM 8649 C C . THR A 1 104 ? 15.546 21.221 15.762 0.13 14.15 104 THR A C 5
ATOM 8650 O O . THR A 1 104 ? 15.957 20.663 14.750 0.13 13.64 104 THR A O 5
ATOM 8654 N N . PHE A 1 105 ? 14.586 22.150 15.749 0.13 12.58 105 PHE A N 5
ATOM 8655 C CA . PHE A 1 105 ? 13.975 22.585 14.485 0.13 11.89 105 PHE A CA 5
ATOM 8656 C C . PHE A 1 105 ? 13.980 24.115 14.384 0.13 13.85 105 PHE A C 5
ATOM 8657 O O . PHE A 1 105 ? 13.817 24.829 15.366 0.13 12.84 105 PHE A O 5
ATOM 8665 N N . LEU A 1 106 ? 14.106 24.616 13.158 0.13 12.76 106 LEU A N 5
ATOM 8666 C CA . LEU A 1 106 ? 14.075 26.055 12.936 0.13 12.98 106 LEU A CA 5
ATOM 8667 C C . LEU A 1 106 ? 12.749 26.396 12.273 0.13 14.83 106 LEU A C 5
ATOM 8668 O O . LEU A 1 106 ? 12.325 25.657 11.367 0.13 14.61 106 LEU A O 5
ATOM 8673 N N . LEU A 1 107 ? 12.120 27.494 12.696 0.13 12.78 107 LEU A N 5
ATOM 8674 C CA . LEU A 1 107 ? 10.865 27.913 12.022 0.13 13.45 107 LEU A CA 5
ATOM 8675 C C . LEU A 1 107 ? 11.075 29.330 11.539 0.13 15.36 107 LEU A C 5
ATOM 8676 O O . LEU A 1 107 ? 11.495 30.191 12.334 0.13 15.31 107 LEU A O 5
ATOM 8681 N N . GLY A 1 108 ? 10.794 29.564 10.243 0.13 15.89 108 GLY A N 5
ATOM 8682 C CA . GLY A 1 108 ? 10.892 30.903 9.692 0.13 16.37 108 GLY A CA 5
ATOM 8683 C C . GLY A 1 108 ? 9.536 31.582 9.815 0.13 16.90 108 GLY A C 5
ATOM 8684 O O . GLY A 1 108 ? 8.501 30.971 9.613 0.13 14.50 108 GLY A O 5
ATOM 8685 N N . THR A 1 109 ? 9.529 32.853 10.156 0.13 18.40 109 THR A N 5
ATOM 8686 C CA . THR A 1 109 ? 8.275 33.538 10.253 0.13 22.80 109 THR A CA 5
ATOM 8687 C C . THR A 1 109 ? 8.576 34.998 10.116 0.13 26.27 109 THR A C 5
ATOM 8688 O O . THR A 1 109 ? 9.756 35.378 10.122 0.13 25.46 109 THR A O 5
ATOM 8692 N N . LYS A 1 110 ? 7.519 35.802 10.041 0.13 28.37 110 LYS A N 5
ATOM 8693 C CA . LYS A 1 110 ? 7.676 37.247 9.856 0.13 34.13 110 LYS A CA 5
ATOM 8694 C C . LYS A 1 110 ? 7.800 37.917 11.203 0.13 33.66 110 LYS A C 5
ATOM 8695 O O . LYS A 1 110 ? 8.487 38.940 11.341 0.13 31.56 110 LYS A O 5
ATOM 8701 N N . ASP A 1 111 ? 7.152 37.312 12.197 0.13 30.75 111 ASP A N 5
ATOM 8702 C CA . ASP A 1 111 ? 7.189 37.849 13.544 0.13 30.79 111 ASP A CA 5
ATOM 8703 C C . ASP A 1 111 ? 7.628 36.787 14.564 0.13 29.46 111 ASP A C 5
ATOM 8704 O O . ASP A 1 111 ? 6.811 35.966 14.988 0.13 27.33 111 ASP A O 5
ATOM 8709 N N . ALA A 1 112 ? 8.905 36.823 14.954 0.13 26.70 112 ALA A N 5
ATOM 8710 C CA . ALA A 1 112 ? 9.437 35.846 15.913 0.13 28.45 112 ALA A CA 5
ATOM 8711 C C . ALA A 1 112 ? 8.862 36.102 17.324 0.13 28.52 112 ALA A C 5
ATOM 8712 O O . ALA A 1 112 ? 8.318 35.200 17.937 0.13 24.34 112 ALA A O 5
ATOM 8714 N N . GLU A 1 113 ? 8.941 37.346 17.813 0.13 28.63 113 GLU A N 5
ATOM 8715 C CA . GLU A 1 113 ? 8.411 37.624 19.146 0.13 29.68 113 GLU A CA 5
ATOM 8716 C C . GLU A 1 113 ? 6.973 37.116 19.260 0.13 27.57 113 GLU A C 5
ATOM 8717 O O . GLU A 1 113 ? 6.606 36.504 20.267 0.13 27.49 113 GLU A O 5
ATOM 8723 N N . ALA A 1 114 ? 6.159 37.343 18.235 0.13 24.93 114 ALA A N 5
ATOM 8724 C CA . ALA A 1 114 ? 4.774 36.914 18.317 0.13 23.92 114 ALA A CA 5
ATOM 8725 C C . ALA A 1 114 ? 4.702 35.378 18.282 0.13 22.61 114 ALA A C 5
ATOM 8726 O O . ALA A 1 114 ? 3.820 34.776 18.910 0.13 20.03 114 ALA A O 5
ATOM 8728 N N . ALA A 1 115 ? 5.622 34.743 17.548 0.13 19.20 115 ALA A N 5
ATOM 8729 C CA . ALA A 1 115 ? 5.581 33.261 17.485 0.13 19.75 115 ALA A CA 5
ATOM 8730 C C . ALA A 1 115 ? 6.027 32.688 18.837 0.13 18.44 115 ALA A C 5
ATOM 8731 O O . ALA A 1 115 ? 5.445 31.686 19.321 0.13 17.51 115 ALA A O 5
ATOM 8733 N N . VAL A 1 116 ? 7.057 33.302 19.443 0.13 15.64 116 VAL A N 5
ATOM 8734 C CA . VAL A 1 116 ? 7.521 32.858 20.758 0.13 16.28 116 VAL A CA 5
ATOM 8735 C C . VAL A 1 116 ? 6.373 32.988 21.802 0.13 17.03 116 VAL A C 5
ATOM 8736 O O . VAL A 1 116 ? 6.090 32.087 22.591 0.13 15.38 116 VAL A O 5
ATOM 8740 N N . ALA A 1 117 ? 5.684 34.122 21.770 0.13 17.73 117 ALA A N 5
ATOM 8741 C CA . ALA A 1 117 ? 4.639 34.340 22.763 0.13 17.30 117 ALA A CA 5
ATOM 8742 C C . ALA A 1 117 ? 3.470 33.359 22.625 0.13 17.34 117 ALA A C 5
ATOM 8743 O O . ALA A 1 117 ? 2.927 32.868 23.646 0.13 17.94 117 ALA A O 5
ATOM 8745 N N . LYS A 1 118 ? 3.087 33.054 21.387 0.13 17.64 118 LYS A N 5
ATOM 8746 C CA . LYS A 1 118 ? 1.971 32.127 21.169 0.13 17.70 118 LYS A CA 5
ATOM 8747 C C . LYS A 1 118 ? 2.407 30.735 21.664 0.13 18.21 118 LYS A C 5
ATOM 8748 O O . LYS A 1 118 ? 1.622 29.971 22.271 0.13 16.11 118 LYS A O 5
ATOM 8754 N N . ALA A 1 119 ? 3.685 30.393 21.422 0.13 16.09 119 ALA A N 5
ATOM 8755 C CA . ALA A 1 119 ? 4.099 29.047 21.847 0.13 13.94 119 ALA A CA 5
ATOM 8756 C C . ALA A 1 119 ? 4.186 28.966 23.382 0.13 14.41 119 ALA A C 5
ATOM 8757 O O . ALA A 1 119 ? 3.884 27.916 23.957 0.13 13.57 119 ALA A O 5
ATOM 8759 N N . VAL A 1 120 ? 4.627 30.044 24.030 0.13 13.98 120 VAL A N 5
ATOM 8760 C CA . VAL A 1 120 ? 4.742 30.040 25.507 0.13 14.14 120 VAL A CA 5
ATOM 8761 C C . VAL A 1 120 ? 3.347 29.973 26.142 0.13 15.40 120 VAL A C 5
ATOM 8762 O O . VAL A 1 120 ? 3.181 29.311 27.192 0.13 16.34 120 VAL A O 5
ATOM 8766 N N . ASP A 1 121 ? 2.371 30.654 25.528 0.13 15.36 121 ASP A N 5
ATOM 8767 C CA . ASP A 1 121 ? 0.991 30.605 26.093 0.13 16.65 121 ASP A CA 5
ATOM 8768 C C . ASP A 1 121 ? 0.440 29.185 25.933 0.13 17.11 121 ASP A C 5
ATOM 8769 O O . ASP A 1 121 ? -0.474 28.801 26.626 0.13 14.65 121 ASP A O 5
ATOM 8774 N N . ALA A 1 122 ? 1.065 28.386 25.050 0.13 15.97 122 ALA A N 5
ATOM 8775 C CA . ALA A 1 122 ? 0.616 27.028 24.815 0.13 14.28 122 ALA A CA 5
ATOM 8776 C C . ALA A 1 122 ? 1.395 26.041 25.661 0.13 11.27 122 ALA A C 5
ATOM 8777 O O . ALA A 1 122 ? 1.137 24.844 25.636 0.13 13.54 122 ALA A O 5
ATOM 8779 N N . GLY A 1 123 ? 2.387 26.531 26.413 0.13 11.99 123 GLY A N 5
ATOM 8780 C CA . GLY A 1 123 ? 3.122 25.611 27.278 0.13 13.65 123 GLY A CA 5
ATOM 8781 C C . GLY A 1 123 ? 4.646 25.520 27.051 0.13 13.04 123 GLY A C 5
ATOM 8782 O O . GLY A 1 123 ? 5.322 24.815 27.791 0.13 12.65 123 GLY A O 5
ATOM 8783 N N . ALA A 1 124 ? 5.152 26.246 26.050 0.13 14.10 124 ALA A N 5
ATOM 8784 C CA . ALA A 1 124 ? 6.615 26.236 25.785 0.13 11.88 124 ALA A CA 5
ATOM 8785 C C . ALA A 1 124 ? 7.302 27.187 26.755 0.13 15.24 124 ALA A C 5
ATOM 8786 O O . ALA A 1 124 ? 6.659 28.051 27.377 0.13 15.04 124 ALA A O 5
ATOM 8788 N N . VAL A 1 125 ? 8.627 27.044 26.857 0.13 16.01 125 VAL A N 5
ATOM 8789 C CA . VAL A 1 125 ? 9.419 27.907 27.755 0.13 17.41 125 VAL A CA 5
ATOM 8790 C C . VAL A 1 125 ? 10.351 28.742 26.916 0.13 18.84 125 VAL A C 5
ATOM 8791 O O . VAL A 1 125 ? 11.125 28.183 26.136 0.13 17.60 125 VAL A O 5
ATOM 8795 N N . LYS A 1 126 ? 10.266 30.075 27.047 0.13 19.15 126 LYS A N 5
ATOM 8796 C CA . LYS A 1 126 ? 11.123 30.970 26.278 0.13 19.37 126 LYS A CA 5
ATOM 8797 C C . LYS A 1 126 ? 12.565 30.903 26.804 0.13 18.61 126 LYS A C 5
ATOM 8798 O O . LYS A 1 126 ? 12.789 30.899 28.049 0.13 17.03 126 LYS A O 5
ATOM 8804 N N . VAL A 1 127 ? 13.522 30.851 25.882 0.13 17.48 127 VAL A N 5
ATOM 8805 C CA . VAL A 1 127 ? 14.959 30.847 26.264 0.13 18.87 127 VAL A CA 5
ATOM 8806 C C . VAL A 1 127 ? 15.646 32.028 25.510 0.13 19.75 127 VAL A C 5
ATOM 8807 O O . VAL A 1 127 ? 15.827 31.959 24.286 0.13 15.07 127 VAL A O 5
ATOM 8811 N N . GLU A 1 128 ? 16.095 33.058 26.241 0.13 18.71 128 GLU A N 5
ATOM 8812 C CA . GLU A 1 128 ? 16.695 34.225 25.600 0.13 22.17 128 GLU A CA 5
ATOM 8813 C C . GLU A 1 128 ? 17.728 33.780 24.601 0.13 20.99 128 GLU A C 5
ATOM 8814 O O . GLU A 1 128 ? 18.496 32.861 24.887 0.13 20.61 128 GLU A O 5
ATOM 8820 N N . VAL A 1 129 ? 17.736 34.404 23.427 0.13 19.00 129 VAL A N 5
ATOM 8821 C CA . VAL A 1 129 ? 18.686 34.019 22.405 0.13 19.83 129 VAL A CA 5
ATOM 8822 C C . VAL A 1 129 ? 20.053 34.564 22.765 0.13 18.75 129 VAL A C 5
ATOM 8823 O O . VAL A 1 129 ? 20.177 35.525 23.568 0.13 19.86 129 VAL A O 5
ATOM 8827 N N . THR A 1 130 ? 21.050 33.904 22.198 0.13 17.18 130 THR A N 5
ATOM 8828 C CA . THR A 1 130 ? 22.458 34.297 22.390 0.13 18.21 130 THR A CA 5
ATOM 8829 C C . THR A 1 130 ? 22.936 35.235 21.274 0.13 18.81 130 THR A C 5
ATOM 8830 O O . THR A 1 130 ? 22.309 35.355 20.204 0.13 15.93 130 THR A O 5
ATOM 8834 N N . GLU A 1 131 ? 24.069 35.897 21.533 0.13 17.54 131 GLU A N 5
ATOM 8835 C CA . GLU A 1 131 ? 24.676 36.773 20.515 0.13 19.36 131 GLU A CA 5
ATOM 8836 C C . GLU A 1 131 ? 24.955 35.913 19.271 0.13 18.82 131 GLU A C 5
ATOM 8837 O O . GLU A 1 131 ? 24.749 36.337 18.095 0.13 19.06 131 GLU A O 5
ATOM 8843 N N . ALA A 1 132 ? 25.467 34.714 19.541 0.13 16.13 132 ALA A N 5
ATOM 8844 C CA . ALA A 1 132 ? 25.782 33.725 18.502 0.13 19.33 132 ALA A CA 5
ATOM 8845 C C . ALA A 1 132 ? 24.516 33.437 17.628 0.13 19.30 132 ALA A C 5
ATOM 8846 O O . ALA A 1 132 ? 24.589 33.431 16.395 0.13 17.69 132 ALA A O 5
ATOM 8848 N N . GLU A 1 133 ? 23.375 33.188 18.284 0.13 18.49 133 GLU A N 5
ATOM 8849 C CA . GLU A 1 133 ? 22.127 32.949 17.534 0.13 18.06 133 GLU A CA 5
ATOM 8850 C C . GLU A 1 133 ? 21.738 34.178 16.680 0.13 20.51 133 GLU A C 5
ATOM 8851 O O . GLU A 1 133 ? 21.383 34.060 15.473 0.13 20.42 133 GLU A O 5
ATOM 8857 N N . VAL A 1 134 ? 21.777 35.360 17.291 0.13 21.43 134 VAL A N 5
ATOM 8858 C CA . VAL A 1 134 ? 21.473 36.572 16.515 0.13 25.45 134 VAL A CA 5
ATOM 8859 C C . VAL A 1 134 ? 22.400 36.661 15.267 0.13 27.75 134 VAL A C 5
ATOM 8860 O O . VAL A 1 134 ? 21.920 36.862 14.135 0.13 25.40 134 VAL A O 5
ATOM 8864 N N . GLU A 1 135 ? 23.704 36.472 15.432 0.13 29.39 135 GLU A N 5
ATOM 8865 C CA . GLU A 1 135 ? 24.596 36.536 14.259 0.13 32.42 135 GLU A CA 5
ATOM 8866 C C . GLU A 1 135 ? 24.148 35.547 13.178 0.13 32.14 135 GLU A C 5
ATOM 8867 O O . GLU A 1 135 ? 24.503 35.696 12.018 0.13 29.00 135 GLU A O 5
ATOM 8873 N N . LEU A 1 136 ? 23.350 34.560 13.568 0.13 28.70 136 LEU A N 5
ATOM 8874 C CA . LEU A 1 136 ? 22.892 33.528 12.631 0.13 29.39 136 LEU A CA 5
ATOM 8875 C C . LEU A 1 136 ? 21.532 33.839 12.088 0.13 29.01 136 LEU A C 5
ATOM 8876 O O . LEU A 1 136 ? 20.955 33.041 11.319 0.13 28.62 136 LEU A O 5
ATOM 8881 N N . GLY A 1 137 ? 20.997 34.973 12.512 0.13 25.58 137 GLY A N 5
ATOM 8882 C CA . GLY A 1 137 ? 19.693 35.361 12.043 0.13 26.35 137 GLY A CA 5
ATOM 8883 C C . GLY A 1 137 ? 18.530 34.873 12.870 0.13 26.49 137 GLY A C 5
ATOM 8884 O O . GLY A 1 137 ? 17.388 35.001 12.419 0.13 26.23 137 GLY A O 5
ATOM 8885 N N . PHE A 1 138 ? 18.791 34.352 14.079 0.13 22.13 138 PHE A N 5
ATOM 8886 C CA . PHE A 1 138 ? 17.718 33.842 14.943 0.13 22.58 138 PHE A CA 5
ATOM 8887 C C . PHE A 1 138 ? 17.214 34.957 15.866 0.13 25.57 138 PHE A C 5
ATOM 8888 O O . PHE A 1 138 ? 17.975 35.873 16.269 0.13 24.98 138 PHE A O 5
ATOM 8896 N N . LYS A 1 139 ? 15.926 34.944 16.187 0.13 20.79 139 LYS A N 5
ATOM 8897 C CA . LYS A 1 139 ? 15.417 36.019 17.019 0.13 24.01 139 LYS A CA 5
ATOM 8898 C C . LYS A 1 139 ? 14.503 35.557 18.152 0.13 20.74 139 LYS A C 5
ATOM 8899 O O . LYS A 1 139 ? 14.041 36.363 18.992 0.13 17.60 139 LYS A O 5
ATOM 8905 N N . GLY A 1 140 ? 14.275 34.247 18.210 0.13 17.72 140 GLY A N 5
ATOM 8906 C CA . GLY A 1 140 ? 13.448 33.693 19.275 0.13 15.31 140 GLY A CA 5
ATOM 8907 C C . GLY A 1 140 ? 13.795 32.208 19.446 0.13 13.80 140 GLY A C 5
ATOM 8908 O O . GLY A 1 140 ? 14.312 31.566 18.538 0.13 13.52 140 GLY A O 5
ATOM 8909 N N . LYS A 1 141 ? 13.483 31.656 20.626 0.13 14.36 141 LYS A N 5
ATOM 8910 C CA . LYS A 1 141 ? 13.829 30.262 20.906 0.13 12.97 141 LYS A CA 5
ATOM 8911 C C . LYS A 1 141 ? 13.015 29.717 22.093 0.13 13.04 141 LYS A C 5
ATOM 8912 O O . LYS A 1 141 ? 12.878 30.390 23.105 0.13 14.57 141 LYS A O 5
ATOM 8918 N N . VAL A 1 142 ? 12.436 28.531 21.938 0.13 11.83 142 VAL A N 5
ATOM 8919 C CA . VAL A 1 142 ? 11.718 27.963 23.074 0.13 11.88 142 VAL A CA 5
ATOM 8920 C C . VAL A 1 142 ? 12.011 26.498 23.168 0.13 13.94 142 VAL A C 5
ATOM 8921 O O . VAL A 1 142 ? 12.507 25.903 22.205 0.13 13.03 142 VAL A O 5
ATOM 8925 N N . THR A 1 143 ? 11.719 25.908 24.347 0.13 14.08 143 THR A N 5
ATOM 8926 C CA . THR A 1 143 ? 11.819 24.479 24.500 0.13 12.86 143 THR A CA 5
ATOM 8927 C C . THR A 1 143 ? 10.369 24.033 24.769 0.13 13.28 143 THR A C 5
ATOM 8928 O O . THR A 1 143 ? 9.550 24.820 25.262 0.13 15.31 143 THR A O 5
ATOM 8932 N N . ASP A 1 144 ? 10.049 22.796 24.409 0.13 13.45 144 ASP A N 5
ATOM 8933 C CA . ASP A 1 144 ? 8.666 22.356 24.626 0.13 14.45 144 ASP A CA 5
ATOM 8934 C C . ASP A 1 144 ? 8.607 21.229 25.618 0.13 13.79 144 ASP A C 5
ATOM 8935 O O . ASP A 1 144 ? 9.647 20.771 26.127 0.13 13.41 144 ASP A O 5
ATOM 8940 N N . PRO A 1 145 ? 7.389 20.761 25.940 0.13 15.64 145 PRO A N 5
ATOM 8941 C CA . PRO A 1 145 ? 7.232 19.679 26.923 0.13 16.72 145 PRO A CA 5
ATOM 8942 C C . PRO A 1 145 ? 7.691 18.327 26.487 0.13 17.80 145 PRO A C 5
ATOM 8943 O O . PRO A 1 145 ? 7.663 17.372 27.304 0.13 16.52 145 PRO A O 5
ATOM 8947 N N . PHE A 1 146 ? 8.133 18.223 25.228 0.13 15.32 146 PHE A N 5
ATOM 8948 C CA . PHE A 1 146 ? 8.590 16.943 24.686 0.13 13.44 146 PHE A CA 5
ATOM 8949 C C . PHE A 1 146 ? 10.099 16.951 24.420 0.13 15.50 146 PHE A C 5
ATOM 8950 O O . PHE A 1 146 ? 10.602 16.104 23.701 0.13 16.19 146 PHE A O 5
ATOM 8958 N N . GLY A 1 147 ? 10.785 17.936 25.009 0.13 13.71 147 GLY A N 5
ATOM 8959 C CA . GLY A 1 147 ? 12.240 17.992 24.900 0.13 16.48 147 GLY A CA 5
ATOM 8960 C C . GLY A 1 147 ? 12.798 18.564 23.628 0.13 15.86 147 GLY A C 5
ATOM 8961 O O . GLY A 1 147 ? 14.017 18.455 23.376 0.13 16.78 147 GLY A O 5
ATOM 8962 N N . VAL A 1 148 ? 11.944 19.163 22.810 0.13 13.79 148 VAL A N 5
ATOM 8963 C CA . VAL A 1 148 ? 12.443 19.723 21.532 0.13 15.58 148 VAL A CA 5
ATOM 8964 C C . VAL A 1 148 ? 12.713 21.260 21.620 0.13 13.10 148 VAL A C 5
ATOM 8965 O O . VAL A 1 148 ? 11.870 21.973 22.132 0.13 14.09 148 VAL A O 5
ATOM 8969 N N . THR A 1 149 ? 13.872 21.749 21.167 0.13 11.41 149 THR A N 5
ATOM 8970 C CA . THR A 1 149 ? 14.080 23.212 21.189 0.13 11.46 149 THR A CA 5
ATOM 8971 C C . THR A 1 149 ? 13.732 23.685 19.793 0.13 11.78 149 THR A C 5
ATOM 8972 O O . THR A 1 149 ? 14.100 23.057 18.786 0.13 14.91 149 THR A O 5
ATOM 8976 N N . TRP A 1 150 ? 13.092 24.841 19.761 0.13 13.48 150 TRP A N 5
ATOM 8977 C CA . TRP A 1 150 ? 12.689 25.476 18.518 0.13 12.24 150 TRP A CA 5
ATOM 8978 C C . TRP A 1 150 ? 13.405 26.777 18.396 0.13 13.98 150 TRP A C 5
ATOM 8979 O O . TRP A 1 150 ? 13.542 27.542 19.369 0.13 13.38 150 TRP A O 5
ATOM 8990 N N . ILE A 1 151 ? 13.837 27.035 17.167 0.13 12.21 151 ILE A N 5
ATOM 8991 C CA . ILE A 1 151 ? 14.577 28.238 16.777 0.13 13.10 151 ILE A CA 5
ATOM 8992 C C . ILE A 1 151 ? 13.625 29.050 15.842 0.13 14.45 151 ILE A C 5
ATOM 8993 O O . ILE A 1 151 ? 12.981 28.439 15.005 0.13 13.81 151 ILE A O 5
ATOM 8998 N N . PHE A 1 152 ? 13.537 30.377 16.003 0.13 14.49 152 PHE A N 5
ATOM 8999 C CA . PHE A 1 152 ? 12.641 31.236 15.197 0.13 14.95 152 PHE A CA 5
ATOM 9000 C C . PHE A 1 152 ? 13.486 32.260 14.533 0.13 16.60 152 PHE A C 5
ATOM 9001 O O . PHE A 1 152 ? 14.005 33.181 15.208 0.13 13.90 152 PHE A O 5
ATOM 9009 N N . ALA A 1 153 ? 13.561 32.101 13.214 0.13 17.27 153 ALA A N 5
ATOM 9010 C CA . ALA A 1 153 ? 14.376 32.939 12.352 0.13 22.16 153 ALA A CA 5
ATOM 9011 C C . ALA A 1 153 ? 13.448 33.926 11.733 0.13 25.48 153 ALA A C 5
ATOM 9012 O O . ALA A 1 153 ? 12.491 33.563 11.022 0.13 21.00 153 ALA A O 5
ATOM 9014 N N . GLU A 1 154 ? 13.735 35.188 11.983 0.13 29.63 154 GLU A N 5
ATOM 9015 C CA . GLU A 1 154 ? 12.897 36.217 11.430 0.13 33.43 154 GLU A CA 5
ATOM 9016 C C . GLU A 1 154 ? 13.508 36.929 10.239 0.13 35.39 154 GLU A C 5
ATOM 9017 O O . GLU A 1 154 ? 14.752 36.900 10.038 0.13 36.17 154 GLU A O 5
ATOM 9023 N N . VAL B 1 22 ? 2.055 32.885 10.374 0.13 30.10 22 VAL B N 5
ATOM 9024 C CA . VAL B 1 22 ? 2.401 31.911 9.257 0.13 30.08 22 VAL B CA 5
ATOM 9025 C C . VAL B 1 22 ? 3.899 31.540 9.351 0.13 25.19 22 VAL B C 5
ATOM 9026 O O . VAL B 1 22 ? 4.736 32.412 9.644 0.13 27.72 22 VAL B O 5
ATOM 9030 N N . PHE B 1 23 ? 4.238 30.268 9.184 0.13 22.57 23 PHE B N 5
ATOM 9031 C CA . PHE B 1 23 ? 5.651 29.864 9.187 0.13 19.55 23 PHE B CA 5
ATOM 9032 C C . PHE B 1 23 ? 6.060 29.573 7.775 0.13 21.17 23 PHE B C 5
ATOM 9033 O O . PHE B 1 23 ? 5.416 28.739 7.126 0.13 19.98 23 PHE B O 5
ATOM 9041 N N . THR B 1 24 ? 7.122 30.237 7.343 0.13 17.73 24 THR B N 5
ATOM 9042 C CA . THR B 1 24 ? 7.649 30.172 5.972 0.13 18.06 24 THR B CA 5
ATOM 9043 C C . THR B 1 24 ? 8.544 29.011 5.716 0.13 18.84 24 THR B C 5
ATOM 9044 O O . THR B 1 24 ? 8.567 28.513 4.559 0.13 16.02 24 THR B O 5
ATOM 9048 N N . GLU B 1 25 ? 9.301 28.562 6.743 0.13 15.57 25 GLU B N 5
ATOM 9049 C CA . GLU B 1 25 ? 10.202 27.374 6.520 0.13 18.80 25 GLU B CA 5
ATOM 9050 C C . GLU B 1 25 ? 10.155 26.521 7.802 0.13 17.19 25 GLU B C 5
ATOM 9051 O O . GLU B 1 25 ? 9.790 27.051 8.844 0.13 15.75 25 GLU B O 5
ATOM 9057 N N . PHE B 1 26 ? 10.494 25.240 7.686 0.13 15.79 26 PHE B N 5
ATOM 9058 C CA . PHE B 1 26 ? 10.524 24.289 8.853 0.13 15.39 26 PHE B CA 5
ATOM 9059 C C . PHE B 1 26 ? 11.511 23.174 8.462 0.13 15.56 26 PHE B C 5
ATOM 9060 O O . PHE B 1 26 ? 11.310 22.444 7.481 0.13 15.83 26 PHE B O 5
ATOM 9068 N N . LYS B 1 27 ? 12.621 23.077 9.170 0.13 16.49 27 LYS B N 5
ATOM 9069 C CA . LYS B 1 27 ? 13.641 22.078 8.837 0.13 17.66 27 LYS B CA 5
ATOM 9070 C C . LYS B 1 27 ? 14.301 21.605 10.152 0.13 16.57 27 LYS B C 5
ATOM 9071 O O . LYS B 1 27 ? 14.301 22.348 11.149 0.13 16.34 27 LYS B O 5
ATOM 9077 N N . GLN B 1 28 ? 14.794 20.370 10.177 0.13 14.99 28 GLN B N 5
ATOM 9078 C CA . GLN B 1 28 ? 15.491 19.923 11.359 0.13 12.60 28 GLN B CA 5
ATOM 9079 C C . GLN B 1 28 ? 16.965 20.463 11.292 0.13 12.93 28 GLN B C 5
ATOM 9080 O O . GLN B 1 28 ? 17.528 20.693 10.224 0.13 14.90 28 GLN B O 5
ATOM 9094 N N . LEU B 1 30 ? 20.555 19.336 12.707 0.13 12.43 30 LEU B N 5
ATOM 9095 C CA . LEU B 1 30 ? 21.361 18.291 13.383 0.13 12.35 30 LEU B CA 5
ATOM 9096 C C . LEU B 1 30 ? 22.585 19.024 13.950 0.13 13.65 30 LEU B C 5
ATOM 9097 O O . LEU B 1 30 ? 23.320 19.737 13.203 0.13 12.09 30 LEU B O 5
ATOM 9102 N N . LEU B 1 31 ? 22.821 18.811 15.234 0.13 13.09 31 LEU B N 5
ATOM 9103 C CA . LEU B 1 31 ? 23.951 19.494 15.863 0.13 13.91 31 LEU B CA 5
ATOM 9104 C C . LEU B 1 31 ? 25.110 18.484 15.942 0.13 12.76 31 LEU B C 5
ATOM 9105 O O . LEU B 1 31 ? 24.902 17.346 16.402 0.13 12.80 31 LEU B O 5
ATOM 9110 N N . VAL B 1 32 ? 26.285 18.912 15.490 0.13 13.59 32 VAL B N 5
ATOM 9111 C CA . VAL B 1 32 ? 27.457 18.038 15.532 0.13 11.60 32 VAL B CA 5
ATOM 9112 C C . VAL B 1 32 ? 28.585 18.826 16.242 0.13 13.92 32 VAL B C 5
ATOM 9113 O O . VAL B 1 32 ? 28.533 20.078 16.379 0.13 13.77 32 VAL B O 5
ATOM 9117 N N . GLU B 1 33 ? 29.573 18.048 16.669 0.13 13.43 33 GLU B N 5
ATOM 9118 C CA . GLU B 1 33 ? 30.731 18.567 17.405 0.13 15.11 33 GLU B CA 5
ATOM 9119 C C . GLU B 1 33 ? 31.506 19.594 16.598 0.13 16.39 33 GLU B C 5
ATOM 9120 O O . GLU B 1 33 ? 31.622 19.527 15.377 0.13 14.43 33 GLU B O 5
ATOM 9126 N N . ALA B 1 34 ? 32.092 20.541 17.322 0.13 14.75 34 ALA B N 5
ATOM 9127 C CA . ALA B 1 34 ? 32.915 21.576 16.719 0.13 16.27 34 ALA B CA 5
ATOM 9128 C C . ALA B 1 34 ? 33.918 20.961 15.709 0.13 18.91 34 ALA B C 5
ATOM 9129 O O . ALA B 1 34 ? 34.525 19.884 15.942 0.13 17.68 34 ALA B O 5
ATOM 9131 N N . GLN B 1 35 ? 34.050 21.671 14.595 0.13 16.97 35 GLN B N 5
ATOM 9132 C CA . GLN B 1 35 ? 34.943 21.307 13.500 0.13 19.37 35 GLN B CA 5
ATOM 9133 C C . GLN B 1 35 ? 34.482 20.095 12.668 0.13 19.70 35 GLN B C 5
ATOM 9134 O O . GLN B 1 35 ? 35.140 19.779 11.691 0.13 17.23 35 GLN B O 5
ATOM 9140 N N . LYS B 1 36 ? 33.356 19.469 13.003 0.13 15.75 36 LYS B N 5
ATOM 9141 C CA . LYS B 1 36 ? 32.987 18.250 12.261 0.13 17.81 36 LYS B CA 5
ATOM 9142 C C . LYS B 1 36 ? 31.917 18.344 11.187 0.13 15.19 36 LYS B C 5
ATOM 9143 O O . LYS B 1 36 ? 31.506 17.304 10.647 0.13 16.51 36 LYS B O 5
ATOM 9149 N N . VAL B 1 37 ? 31.430 19.538 10.876 0.13 16.20 37 VAL B N 5
ATOM 9150 C CA . VAL B 1 37 ? 30.374 19.591 9.843 0.13 15.33 37 VAL B CA 5
ATOM 9151 C C . VAL B 1 37 ? 30.889 19.077 8.509 0.13 15.90 37 VAL B C 5
ATOM 9152 O O . VAL B 1 37 ? 30.177 18.391 7.781 0.13 15.01 37 VAL B O 5
ATOM 9156 N N . GLY B 1 38 ? 32.147 19.362 8.174 0.13 15.65 38 GLY B N 5
ATOM 9157 C CA . GLY B 1 38 ? 32.619 18.824 6.873 0.13 16.85 38 GLY B CA 5
ATOM 9158 C C . GLY B 1 38 ? 32.606 17.297 6.826 0.13 16.47 38 GLY B C 5
ATOM 9159 O O . GLY B 1 38 ? 32.216 16.689 5.809 0.13 17.63 38 GLY B O 5
ATOM 9160 N N . ASP B 1 39 ? 33.057 16.657 7.914 0.13 17.02 39 ASP B N 5
ATOM 9161 C CA . ASP B 1 39 ? 33.091 15.191 7.956 0.13 18.56 39 ASP B CA 5
ATOM 9162 C C . ASP B 1 39 ? 31.657 14.656 7.884 0.13 17.01 39 ASP B C 5
ATOM 9163 O O . ASP B 1 39 ? 31.360 13.611 7.250 0.13 14.52 39 ASP B O 5
ATOM 9168 N N . ALA B 1 40 ? 30.744 15.354 8.563 0.13 17.49 40 ALA B N 5
ATOM 9169 C CA . ALA B 1 40 ? 29.347 14.928 8.505 0.13 15.23 40 ALA B CA 5
ATOM 9170 C C . ALA B 1 40 ? 28.809 15.035 7.061 0.13 16.93 40 ALA B C 5
ATOM 9171 O O . ALA B 1 40 ? 28.104 14.130 6.608 0.13 16.41 40 ALA B O 5
ATOM 9173 N N . VAL B 1 41 ? 29.085 16.139 6.360 0.13 13.68 41 VAL B N 5
ATOM 9174 C CA . VAL B 1 41 ? 28.602 16.262 4.964 0.13 16.26 41 VAL B CA 5
ATOM 9175 C C . VAL B 1 41 ? 29.180 15.116 4.120 0.13 15.70 41 VAL B C 5
ATOM 9176 O O . VAL B 1 41 ? 28.480 14.515 3.299 0.13 15.56 41 VAL B O 5
ATOM 9180 N N . THR B 1 42 ? 30.474 14.824 4.328 0.13 16.60 42 THR B N 5
ATOM 9181 C CA . THR B 1 42 ? 31.146 13.741 3.631 0.13 17.38 42 THR B CA 5
ATOM 9182 C C . THR B 1 42 ? 30.439 12.414 3.909 0.13 17.92 42 THR B C 5
ATOM 9183 O O . THR B 1 42 ? 30.154 11.598 2.993 0.13 18.35 42 THR B O 5
ATOM 9187 N N . PHE B 1 43 ? 30.141 12.206 5.185 0.13 14.76 43 PHE B N 5
ATOM 9188 C CA . PHE B 1 43 ? 29.479 10.992 5.571 0.13 15.82 43 PHE B CA 5
ATOM 9189 C C . PHE B 1 43 ? 28.105 10.923 4.938 0.13 15.41 43 PHE B C 5
ATOM 9190 O O . PHE B 1 43 ? 27.716 9.877 4.428 0.13 16.19 43 PHE B O 5
ATOM 9198 N N . TYR B 1 44 ? 27.333 12.024 5.003 0.13 15.30 44 TYR B N 5
ATOM 9199 C CA . TYR B 1 44 ? 25.964 11.921 4.462 0.13 14.47 44 TYR B CA 5
ATOM 9200 C C . TYR B 1 44 ? 25.922 11.768 2.939 0.13 15.88 44 TYR B C 5
ATOM 9201 O O . TYR B 1 44 ? 25.041 11.094 2.409 0.13 15.79 44 TYR B O 5
ATOM 9210 N N . LYS B 1 45 ? 26.867 12.394 2.249 0.13 16.01 45 LYS B N 5
ATOM 9211 C CA . LYS B 1 45 ? 26.940 12.209 0.799 0.13 16.85 45 LYS B CA 5
ATOM 9212 C C . LYS B 1 45 ? 27.296 10.752 0.501 0.13 18.52 45 LYS B C 5
ATOM 9213 O O . LYS B 1 45 ? 26.638 10.085 -0.319 0.13 17.73 45 LYS B O 5
ATOM 9219 N N . SER B 1 46 ? 28.364 10.285 1.140 0.13 17.08 46 SER B N 5
ATOM 9220 C CA . SER B 1 46 ? 28.813 8.931 0.854 0.13 19.04 46 SER B CA 5
ATOM 9221 C C . SER B 1 46 ? 27.813 7.845 1.268 0.13 18.09 46 SER B C 5
ATOM 9222 O O . SER B 1 46 ? 27.548 6.951 0.490 0.13 16.92 46 SER B O 5
ATOM 9225 N N . ALA B 1 47 ? 27.228 7.951 2.465 0.13 16.40 47 ALA B N 5
ATOM 9226 C CA . ALA B 1 47 ? 26.295 6.946 2.955 0.13 16.09 47 ALA B CA 5
ATOM 9227 C C . ALA B 1 47 ? 24.927 6.923 2.274 0.13 18.01 47 ALA B C 5
ATOM 9228 O O . ALA B 1 47 ? 24.362 5.853 1.952 0.13 17.40 47 ALA B O 5
ATOM 9230 N N . PHE B 1 48 ? 24.416 8.125 2.007 0.13 16.62 48 PHE B N 5
ATOM 9231 C CA . PHE B 1 48 ? 23.066 8.246 1.477 0.13 18.18 48 PHE B CA 5
ATOM 9232 C C . PHE B 1 48 ? 22.889 8.994 0.169 0.13 18.27 48 PHE B C 5
ATOM 9233 O O . PHE B 1 48 ? 21.768 9.075 -0.338 0.13 17.93 48 PHE B O 5
ATOM 9241 N N . GLY B 1 49 ? 23.949 9.555 -0.372 0.13 19.13 49 GLY B N 5
ATOM 9242 C CA . GLY B 1 49 ? 23.786 10.316 -1.604 0.13 18.60 49 GLY B CA 5
ATOM 9243 C C . GLY B 1 49 ? 23.115 11.670 -1.369 0.13 19.58 49 GLY B C 5
ATOM 9244 O O . GLY B 1 49 ? 22.522 12.277 -2.318 0.13 17.98 49 GLY B O 5
ATOM 9245 N N . ALA B 1 50 ? 23.192 12.144 -0.122 0.13 16.32 50 ALA B N 5
ATOM 9246 C CA . ALA B 1 50 ? 22.681 13.477 0.206 0.13 16.31 50 ALA B CA 5
ATOM 9247 C C . ALA B 1 50 ? 23.471 14.493 -0.620 0.13 18.45 50 ALA B C 5
ATOM 9248 O O . ALA B 1 50 ? 24.703 14.331 -0.884 0.13 16.63 50 ALA B O 5
ATOM 9250 N N . ILE B 1 51 ? 22.792 15.547 -1.022 0.13 15.35 51 ILE B N 5
ATOM 9251 C CA . ILE B 1 51 ? 23.448 16.589 -1.807 0.13 18.73 51 ILE B CA 5
ATOM 9252 C C . ILE B 1 51 ? 23.409 17.928 -1.093 0.13 18.72 51 ILE B C 5
ATOM 9253 O O . ILE B 1 51 ? 22.385 18.330 -0.515 0.13 17.67 51 ILE B O 5
ATOM 9258 N N . GLU B 1 52 ? 24.525 18.632 -1.116 0.13 18.75 52 GLU B N 5
ATOM 9259 C CA . GLU B 1 52 ? 24.578 19.929 -0.476 0.13 20.75 52 GLU B CA 5
ATOM 9260 C C . GLU B 1 52 ? 23.883 20.966 -1.373 0.13 23.20 52 GLU B C 5
ATOM 9261 O O . GLU B 1 52 ? 24.189 21.078 -2.569 0.13 21.23 52 GLU B O 5
ATOM 9267 N N . SER B 1 53 ? 22.968 21.719 -0.796 0.13 20.84 53 SER B N 5
ATOM 9268 C CA . SER B 1 53 ? 22.267 22.745 -1.548 0.13 25.31 53 SER B CA 5
ATOM 9269 C C . SER B 1 53 ? 23.047 24.047 -1.342 0.13 27.48 53 SER B C 5
ATOM 9270 O O . SER B 1 53 ? 22.981 24.968 -2.155 0.13 28.00 53 SER B O 5
ATOM 9273 N N . GLY B 1 54 ? 23.740 24.139 -0.207 0.13 27.89 54 GLY B N 5
ATOM 9274 C CA . GLY B 1 54 ? 24.527 25.332 0.116 0.13 30.76 54 GLY B CA 5
ATOM 9275 C C . GLY B 1 54 ? 25.165 25.135 1.512 0.13 32.10 54 GLY B C 5
ATOM 9276 O O . GLY B 1 54 ? 24.817 24.176 2.203 0.13 28.58 54 GLY B O 5
ATOM 9277 N N . HIS B 1 55 ? 26.096 26.007 1.909 0.13 32.13 55 HIS B N 5
ATOM 9278 C CA . HIS B 1 55 ? 26.731 25.911 3.233 0.13 33.93 55 HIS B CA 5
ATOM 9279 C C . HIS B 1 55 ? 27.334 27.238 3.615 0.13 34.78 55 HIS B C 5
ATOM 9280 O O . HIS B 1 55 ? 27.420 28.131 2.771 0.13 33.57 55 HIS B O 5
ATOM 9287 N N . SER B 1 56 ? 27.723 27.391 4.879 0.13 34.92 56 SER B N 5
ATOM 9288 C CA . SER B 1 56 ? 28.367 28.635 5.300 0.13 36.82 56 SER B CA 5
ATOM 9289 C C . SER B 1 56 ? 29.683 28.290 6.000 0.13 38.19 56 SER B C 5
ATOM 9290 O O . SER B 1 56 ? 29.732 27.378 6.831 0.13 34.55 56 SER B O 5
ATOM 9293 N N . LEU B 1 57 ? 30.741 29.021 5.653 0.13 38.43 57 LEU B N 5
ATOM 9294 C CA . LEU B 1 57 ? 32.071 28.784 6.194 0.13 41.39 57 LEU B CA 5
ATOM 9295 C C . LEU B 1 57 ? 32.509 29.720 7.338 0.13 41.31 57 LEU B C 5
ATOM 9296 O O . LEU B 1 57 ? 31.923 30.776 7.546 0.13 40.58 57 LEU B O 5
ATOM 9301 N N . HIS B 1 69 ? 37.022 24.910 7.577 0.13 39.74 69 HIS B N 5
ATOM 9302 C CA . HIS B 1 69 ? 35.933 24.257 8.323 0.13 39.51 69 HIS B CA 5
ATOM 9303 C C . HIS B 1 69 ? 34.613 24.921 7.984 0.13 36.66 69 HIS B C 5
ATOM 9304 O O . HIS B 1 69 ? 34.555 26.106 7.716 0.13 35.77 69 HIS B O 5
ATOM 9311 N N . VAL B 1 70 ? 33.551 24.139 8.053 0.13 34.19 70 VAL B N 5
ATOM 9312 C CA . VAL B 1 70 ? 32.205 24.599 7.725 0.13 29.67 70 VAL B CA 5
ATOM 9313 C C . VAL B 1 70 ? 31.399 24.811 8.989 0.13 27.90 70 VAL B C 5
ATOM 9314 O O . VAL B 1 70 ? 31.449 24.004 9.908 0.13 27.17 70 VAL B O 5
ATOM 9318 N N . LEU B 1 71 ? 30.636 25.882 9.045 0.13 25.31 71 LEU B N 5
ATOM 9319 C CA . LEU B 1 71 ? 29.845 26.110 10.227 0.13 25.26 71 LEU B CA 5
ATOM 9320 C C . LEU B 1 71 ? 28.460 25.468 10.076 0.13 21.76 71 LEU B C 5
ATOM 9321 O O . LEU B 1 71 ? 27.810 25.166 11.074 0.13 18.29 71 LEU B O 5
ATOM 9326 N N . SER B 1 72 ? 27.987 25.337 8.834 0.13 18.16 72 SER B N 5
ATOM 9327 C CA . SER B 1 72 ? 26.674 24.703 8.641 0.13 18.32 72 SER B CA 5
ATOM 9328 C C . SER B 1 72 ? 26.501 24.335 7.185 0.13 17.42 72 SER B C 5
ATOM 9329 O O . SER B 1 72 ? 27.139 24.941 6.274 0.13 17.09 72 SER B O 5
ATOM 9332 N N . SER B 1 73 ? 25.723 23.282 6.949 0.13 16.03 73 SER B N 5
ATOM 9333 C CA . SER B 1 73 ? 25.457 22.864 5.579 0.13 15.69 73 SER B CA 5
ATOM 9334 C C . SER B 1 73 ? 24.084 22.250 5.464 0.13 16.51 73 SER B C 5
ATOM 9335 O O . SER B 1 73 ? 23.769 21.375 6.262 0.13 16.87 73 SER B O 5
ATOM 9338 N N . GLU B 1 74 ? 23.258 22.701 4.494 0.13 15.52 74 GLU B N 5
ATOM 9339 C CA . GLU B 1 74 ? 21.926 22.113 4.326 0.13 16.60 74 GLU B CA 5
ATOM 9340 C C . GLU B 1 74 ? 22.037 20.970 3.309 0.13 16.29 74 GLU B C 5
ATOM 9341 O O . GLU B 1 74 ? 22.603 21.164 2.216 0.13 17.62 74 GLU B O 5
ATOM 9347 N N . LEU B 1 75 ? 21.503 19.801 3.647 0.13 14.59 75 LEU B N 5
ATOM 9348 C CA . LEU B 1 75 ? 21.589 18.617 2.815 0.13 15.82 75 LEU B CA 5
ATOM 9349 C C . LEU B 1 75 ? 20.197 18.181 2.367 0.13 17.28 75 LEU B C 5
ATOM 9350 O O . LEU B 1 75 ? 19.273 18.061 3.195 0.13 14.21 75 LEU B O 5
ATOM 9355 N N . ASN B 1 76 ? 20.080 17.970 1.050 0.13 16.90 76 ASN B N 5
ATOM 9356 C CA . ASN B 1 76 ? 18.857 17.505 0.413 0.13 16.80 76 ASN B CA 5
ATOM 9357 C C . ASN B 1 76 ? 18.955 16.001 0.269 0.13 18.38 76 ASN B C 5
ATOM 9358 O O . ASN B 1 76 ? 19.984 15.460 -0.217 0.13 17.40 76 ASN B O 5
ATOM 9363 N N . LEU B 1 77 ? 17.869 15.322 0.618 0.13 15.03 77 LEU B N 5
ATOM 9364 C CA . LEU B 1 77 ? 17.857 13.888 0.566 0.13 16.74 77 LEU B CA 5
ATOM 9365 C C . LEU B 1 77 ? 16.457 13.391 0.422 0.13 17.76 77 LEU B C 5
ATOM 9366 O O . LEU B 1 77 ? 15.579 13.629 1.276 0.13 15.08 77 LEU B O 5
ATOM 9371 N N . ALA B 1 78 ? 16.258 12.701 -0.680 0.13 16.10 78 ALA B N 5
ATOM 9372 C CA . ALA B 1 78 ? 14.989 12.039 -0.942 0.13 18.40 78 ALA B CA 5
ATOM 9373 C C . ALA B 1 78 ? 13.754 12.890 -0.652 0.13 16.47 78 ALA B C 5
ATOM 9374 O O . ALA B 1 78 ? 12.843 12.489 0.140 0.13 16.65 78 ALA B O 5
ATOM 9376 N N . GLY B 1 79 ? 13.738 14.082 -1.274 0.13 13.33 79 GLY B N 5
ATOM 9377 C CA . GLY B 1 79 ? 12.604 14.978 -1.171 0.13 17.16 79 GLY B CA 5
ATOM 9378 C C . GLY B 1 79 ? 12.562 15.956 -0.036 0.13 15.39 79 GLY B C 5
ATOM 9379 O O . GLY B 1 79 ? 11.729 16.893 -0.058 0.13 17.21 79 GLY B O 5
ATOM 9380 N N . SER B 1 80 ? 13.384 15.723 0.986 0.13 13.05 80 SER B N 5
ATOM 9381 C CA . SER B 1 80 ? 13.387 16.670 2.099 0.13 16.19 80 SER B CA 5
ATOM 9382 C C . SER B 1 80 ? 14.804 17.164 2.316 0.13 16.32 80 SER B C 5
ATOM 9383 O O . SER B 1 80 ? 15.672 17.064 1.412 0.13 15.65 80 SER B O 5
ATOM 9386 N N . SER B 1 81 ? 15.051 17.721 3.487 0.13 18.05 81 SER B N 5
ATOM 9387 C CA . SER B 1 81 ? 16.391 18.194 3.714 0.13 14.99 81 SER B CA 5
ATOM 9388 C C . SER B 1 81 ? 16.574 18.413 5.207 0.13 16.34 81 SER B C 5
ATOM 9389 O O . SER B 1 81 ? 15.623 18.318 5.971 0.13 14.36 81 SER B O 5
ATOM 9392 N N . PHE B 1 82 ? 17.817 18.700 5.589 0.13 15.61 82 PHE B N 5
ATOM 9393 C CA . PHE B 1 82 ? 18.094 19.024 7.004 0.13 14.40 82 PHE B CA 5
ATOM 9394 C C . PHE B 1 82 ? 19.342 19.869 6.996 0.13 14.02 82 PHE B C 5
ATOM 9395 O O . PHE B 1 82 ? 20.013 19.981 5.951 0.13 13.32 82 PHE B O 5
ATOM 9403 N N . VAL B 1 83 ? 19.623 20.533 8.127 0.13 13.83 83 VAL B N 5
ATOM 9404 C CA . VAL B 1 83 ? 20.772 21.430 8.199 0.13 10.00 83 VAL B CA 5
ATOM 9405 C C . VAL B 1 83 ? 21.738 20.901 9.253 0.13 12.88 83 VAL B C 5
ATOM 9406 O O . VAL B 1 83 ? 21.345 20.650 10.367 0.13 14.89 83 VAL B O 5
ATOM 9410 N N . VAL B 1 84 ? 22.993 20.741 8.858 0.13 12.11 84 VAL B N 5
ATOM 9411 C CA . VAL B 1 84 ? 24.051 20.264 9.764 0.13 12.36 84 VAL B CA 5
ATOM 9412 C C . VAL B 1 84 ? 24.633 21.546 10.376 0.13 11.57 84 VAL B C 5
ATOM 9413 O O . VAL B 1 84 ? 24.967 22.481 9.645 0.13 12.33 84 VAL B O 5
ATOM 9417 N N . CYS B 1 85 ? 24.745 21.592 11.701 0.13 12.18 85 CYS B N 5
ATOM 9418 C CA . CYS B 1 85 ? 25.240 22.810 12.354 0.13 12.86 85 CYS B CA 5
ATOM 9419 C C . CYS B 1 85 ? 26.330 22.482 13.354 0.13 14.15 85 CYS B C 5
ATOM 9420 O O . CYS B 1 85 ? 26.197 21.514 14.114 0.13 14.55 85 CYS B O 5
ATOM 9423 N N . ASP B 1 86 ? 27.376 23.311 13.354 0.13 13.29 86 ASP B N 5
ATOM 9424 C CA . ASP B 1 86 ? 28.527 23.086 14.301 0.13 13.99 86 ASP B CA 5
ATOM 9425 C C . ASP B 1 86 ? 28.038 23.639 15.665 0.13 12.87 86 ASP B C 5
ATOM 9426 O O . ASP B 1 86 ? 27.753 24.836 15.769 0.13 15.64 86 ASP B O 5
ATOM 9431 N N . VAL B 1 87 ? 27.973 22.795 16.693 0.13 13.01 87 VAL B N 5
ATOM 9432 C CA . VAL B 1 87 ? 27.430 23.247 17.982 0.13 12.43 87 VAL B CA 5
ATOM 9433 C C . VAL B 1 87 ? 28.275 24.365 18.610 0.13 13.75 87 VAL B C 5
ATOM 9434 O O . VAL B 1 87 ? 27.770 25.110 19.444 0.13 13.40 87 VAL B O 5
ATOM 9438 N N . SER B 1 88 ? 29.538 24.511 18.201 0.13 14.83 88 SER B N 5
ATOM 9439 C CA . SER B 1 88 ? 30.343 25.604 18.802 0.13 14.86 88 SER B CA 5
ATOM 9440 C C . SER B 1 88 ? 29.855 26.991 18.360 0.13 16.84 88 SER B C 5
ATOM 9441 O O . SER B 1 88 ? 30.280 28.022 18.874 0.13 14.81 88 SER B O 5
ATOM 9444 N N . SER B 1 89 ? 28.984 27.036 17.356 0.13 15.39 89 SER B N 5
ATOM 9445 C CA . SER B 1 89 ? 28.393 28.308 16.940 0.13 18.21 89 SER B CA 5
ATOM 9446 C C . SER B 1 89 ? 27.064 28.549 17.677 0.13 17.27 89 SER B C 5
ATOM 9447 O O . SER B 1 89 ? 26.411 29.588 17.447 0.13 17.77 89 SER B O 5
ATOM 9450 N N . LEU B 1 90 ? 26.677 27.601 18.537 0.13 16.21 90 LEU B N 5
ATOM 9451 C CA . LEU B 1 90 ? 25.377 27.646 19.241 0.13 16.12 90 LEU B CA 5
ATOM 9452 C C . LEU B 1 90 ? 25.544 27.409 20.751 0.13 16.28 90 LEU B C 5
ATOM 9453 O O . LEU B 1 90 ? 24.988 26.474 21.345 0.13 14.04 90 LEU B O 5
ATOM 9458 N N . PRO B 1 91 ? 26.310 28.305 21.403 0.13 15.73 91 PRO B N 5
ATOM 9459 C CA . PRO B 1 91 ? 26.504 28.112 22.847 0.13 16.39 91 PRO B CA 5
ATOM 9460 C C . PRO B 1 91 ? 25.205 27.893 23.574 0.13 17.06 91 PRO B C 5
ATOM 9461 O O . PRO B 1 91 ? 24.214 28.592 23.323 0.13 17.91 91 PRO B O 5
ATOM 9465 N N . GLY B 1 92 ? 25.197 26.904 24.477 0.13 15.86 92 GLY B N 5
ATOM 9466 C CA . GLY B 1 92 ? 23.984 26.606 25.208 0.13 16.35 92 GLY B CA 5
ATOM 9467 C C . GLY B 1 92 ? 23.256 25.404 24.625 0.13 17.14 92 GLY B C 5
ATOM 9468 O O . GLY B 1 92 ? 22.287 24.965 25.224 0.13 17.91 92 GLY B O 5
ATOM 9469 N N . PHE B 1 93 ? 23.697 24.906 23.465 0.13 15.54 93 PHE B N 5
ATOM 9470 C CA . PHE B 1 93 ? 23.111 23.712 22.853 0.13 15.97 93 PHE B CA 5
ATOM 9471 C C . PHE B 1 93 ? 24.055 22.557 23.067 0.13 17.07 93 PHE B C 5
ATOM 9472 O O . PHE B 1 93 ? 25.198 22.755 23.457 0.13 16.77 93 PHE B O 5
ATOM 9480 N N . SER B 1 94 ? 23.587 21.349 22.777 0.13 16.99 94 SER B N 5
ATOM 9481 C CA . SER B 1 94 ? 24.474 20.197 22.920 0.13 16.47 94 SER B CA 5
ATOM 9482 C C . SER B 1 94 ? 24.139 19.243 21.782 0.13 17.25 94 SER B C 5
ATOM 9483 O O . SER B 1 94 ? 22.991 19.260 21.256 0.13 17.47 94 SER B O 5
ATOM 9486 N N . THR B 1 95 ? 25.071 18.394 21.419 0.13 16.11 95 THR B N 5
ATOM 9487 C CA . THR B 1 95 ? 24.782 17.404 20.373 0.13 16.98 95 THR B CA 5
ATOM 9488 C C . THR B 1 95 ? 24.219 16.102 21.010 0.13 16.77 95 THR B C 5
ATOM 9489 O O . THR B 1 95 ? 23.997 15.141 20.284 0.13 16.07 95 THR B O 5
ATOM 9493 N N . ALA B 1 96 ? 24.077 16.086 22.340 0.13 16.60 96 ALA B N 5
ATOM 9494 C CA . ALA B 1 96 ? 23.568 14.904 23.106 0.13 17.75 96 ALA B CA 5
ATOM 9495 C C . ALA B 1 96 ? 24.254 13.616 22.698 0.13 19.96 96 ALA B C 5
ATOM 9496 O O . ALA B 1 96 ? 23.749 12.507 22.975 0.13 22.34 96 ALA B O 5
ATOM 9498 N N . LYS B 1 97 ? 25.399 13.738 22.042 0.13 20.35 97 LYS B N 5
ATOM 9499 C CA . LYS B 1 97 ? 26.086 12.527 21.595 0.13 27.38 97 LYS B CA 5
ATOM 9500 C C . LYS B 1 97 ? 26.340 11.584 22.771 0.13 29.21 97 LYS B C 5
ATOM 9501 O O . LYS B 1 97 ? 25.766 10.490 22.851 0.13 29.07 97 LYS B O 5
ATOM 9507 N N . SER B 1 98 ? 27.142 12.014 23.730 0.13 30.62 98 SER B N 5
ATOM 9508 C CA . SER B 1 98 ? 27.458 11.066 24.792 0.13 34.22 98 SER B CA 5
ATOM 9509 C C . SER B 1 98 ? 26.244 10.534 25.584 0.13 36.16 98 SER B C 5
ATOM 9510 O O . SER B 1 98 ? 26.270 9.406 26.071 0.13 36.66 98 SER B O 5
ATOM 9513 N N . GLU B 1 99 ? 25.160 11.304 25.645 0.13 38.43 99 GLU B N 5
ATOM 9514 C CA . GLU B 1 99 ? 23.967 10.914 26.400 0.13 40.42 99 GLU B CA 5
ATOM 9515 C C . GLU B 1 99 ? 22.884 10.229 25.551 0.13 38.74 99 GLU B C 5
ATOM 9516 O O . GLU B 1 99 ? 21.954 9.588 26.075 0.13 37.24 99 GLU B O 5
ATOM 9522 N N . GLY B 1 100 ? 23.004 10.363 24.238 0.13 34.83 100 GLY B N 5
ATOM 9523 C CA . GLY B 1 100 ? 22.022 9.757 23.367 0.13 31.03 100 GLY B CA 5
ATOM 9524 C C . GLY B 1 100 ? 21.122 10.866 22.922 0.13 28.47 100 GLY B C 5
ATOM 9525 O O . GLY B 1 100 ? 20.359 11.456 23.714 0.13 24.48 100 GLY B O 5
ATOM 9526 N N . SER B 1 101 ? 21.224 11.155 21.630 0.13 23.93 101 SER B N 5
ATOM 9527 C CA . SER B 1 101 ? 20.450 12.190 21.038 0.13 22.19 101 SER B CA 5
ATOM 9528 C C . SER B 1 101 ? 19.334 11.414 20.395 0.13 24.00 101 SER B C 5
ATOM 9529 O O . SER B 1 101 ? 19.561 10.516 19.548 0.13 26.64 101 SER B O 5
ATOM 9532 N N . GLY B 1 102 ? 18.132 11.748 20.763 0.13 22.89 102 GLY B N 5
ATOM 9533 C CA . GLY B 1 102 ? 17.013 11.027 20.182 0.13 18.25 102 GLY B CA 5
ATOM 9534 C C . GLY B 1 102 ? 16.824 11.351 18.717 0.13 17.11 102 GLY B C 5
ATOM 9535 O O . GLY B 1 102 ? 15.697 11.151 18.201 0.13 16.11 102 GLY B O 5
ATOM 9536 N N . VAL B 1 103 ? 17.876 11.808 18.013 0.13 14.21 103 VAL B N 5
ATOM 9537 C CA . VAL B 1 103 ? 17.650 12.194 16.601 0.13 13.12 103 VAL B CA 5
ATOM 9538 C C . VAL B 1 103 ? 17.452 10.894 15.799 0.13 14.53 103 VAL B C 5
ATOM 9539 O O . VAL B 1 103 ? 18.350 10.033 15.778 0.13 14.11 103 VAL B O 5
ATOM 9543 N N . THR B 1 104 ? 16.286 10.804 15.158 0.13 13.33 104 THR B N 5
ATOM 9544 C CA . THR B 1 104 ? 15.872 9.569 14.502 0.13 14.46 104 THR B CA 5
ATOM 9545 C C . THR B 1 104 ? 15.274 9.838 13.131 0.13 15.88 104 THR B C 5
ATOM 9546 O O . THR B 1 104 ? 14.353 10.668 12.977 0.13 15.85 104 THR B O 5
ATOM 9550 N N . PHE B 1 105 ? 15.792 9.143 12.117 0.13 14.12 105 PHE B N 5
ATOM 9551 C CA . PHE B 1 105 ? 15.253 9.311 10.792 0.13 17.62 105 PHE B CA 5
ATOM 9552 C C . PHE B 1 105 ? 14.891 7.978 10.177 0.13 18.54 105 PHE B C 5
ATOM 9553 O O . PHE B 1 105 ? 15.525 6.951 10.513 0.13 18.00 105 PHE B O 5
ATOM 9561 N N . LEU B 1 106 ? 13.877 7.991 9.297 0.13 19.60 106 LEU B N 5
ATOM 9562 C CA . LEU B 1 106 ? 13.490 6.775 8.582 0.13 19.14 106 LEU B CA 5
ATOM 9563 C C . LEU B 1 106 ? 13.769 7.016 7.102 0.13 19.37 106 LEU B C 5
ATOM 9564 O O . LEU B 1 106 ? 13.489 8.084 6.591 0.13 18.81 106 LEU B O 5
ATOM 9569 N N . LEU B 1 107 ? 14.346 6.015 6.420 0.13 20.44 107 LEU B N 5
ATOM 9570 C CA . LEU B 1 107 ? 14.584 6.115 4.982 0.13 19.35 107 LEU B CA 5
ATOM 9571 C C . LEU B 1 107 ? 13.869 4.897 4.348 0.13 19.82 107 LEU B C 5
ATOM 9572 O O . LEU B 1 107 ? 13.910 3.783 4.903 0.13 18.03 107 LEU B O 5
ATOM 9577 N N . GLY B 1 108 ? 13.200 5.139 3.213 0.13 21.56 108 GLY B N 5
ATOM 9578 C CA . GLY B 1 108 ? 12.525 4.068 2.466 0.13 23.27 108 GLY B CA 5
ATOM 9579 C C . GLY B 1 108 ? 13.490 3.624 1.370 0.13 24.79 108 GLY B C 5
ATOM 9580 O O . GLY B 1 108 ? 14.153 4.457 0.757 0.13 24.18 108 GLY B O 5
ATOM 9581 N N . THR B 1 109 ? 13.604 2.322 1.132 0.13 28.47 109 THR B N 5
ATOM 9582 C CA . THR B 1 109 ? 14.508 1.848 0.105 0.13 29.40 109 THR B CA 5
ATOM 9583 C C . THR B 1 109 ? 14.134 0.446 -0.332 0.13 32.37 109 THR B C 5
ATOM 9584 O O . THR B 1 109 ? 13.478 -0.290 0.409 0.13 32.22 109 THR B O 5
ATOM 9588 N N . LYS B 1 110 ? 14.527 0.057 -1.538 0.13 34.73 110 LYS B N 5
ATOM 9589 C CA . LYS B 1 110 ? 14.164 -1.292 -1.941 0.13 37.73 110 LYS B CA 5
ATOM 9590 C C . LYS B 1 110 ? 15.062 -2.391 -1.374 0.13 36.84 110 LYS B C 5
ATOM 9591 O O . LYS B 1 110 ? 14.680 -3.569 -1.403 0.13 35.55 110 LYS B O 5
ATOM 9597 N N . ASP B 1 111 ? 16.244 -2.031 -0.868 0.13 34.68 111 ASP B N 5
ATOM 9598 C CA . ASP B 1 111 ? 17.161 -3.029 -0.303 0.13 34.70 111 ASP B CA 5
ATOM 9599 C C . ASP B 1 111 ? 17.783 -2.491 0.983 0.13 33.05 111 ASP B C 5
ATOM 9600 O O . ASP B 1 111 ? 18.853 -1.871 0.961 0.13 31.89 111 ASP B O 5
ATOM 9605 N N . ALA B 1 112 ? 17.131 -2.757 2.108 0.13 32.35 112 ALA B N 5
ATOM 9606 C CA . ALA B 1 112 ? 17.623 -2.262 3.396 0.13 31.29 112 ALA B CA 5
ATOM 9607 C C . ALA B 1 112 ? 18.980 -2.834 3.749 0.13 31.31 112 ALA B C 5
ATOM 9608 O O . ALA B 1 112 ? 19.855 -2.139 4.284 0.13 27.39 112 ALA B O 5
ATOM 9610 N N . GLU B 1 113 ? 19.187 -4.119 3.430 0.13 30.39 113 GLU B N 5
ATOM 9611 C CA . GLU B 1 113 ? 20.450 -4.724 3.774 0.13 32.42 113 GLU B CA 5
ATOM 9612 C C . GLU B 1 113 ? 21.623 -4.034 3.060 0.13 29.47 113 GLU B C 5
ATOM 9613 O O . GLU B 1 113 ? 22.689 -3.831 3.645 0.13 27.97 113 GLU B O 5
ATOM 9619 N N . ALA B 1 114 ? 21.423 -3.661 1.806 0.13 27.39 114 ALA B N 5
ATOM 9620 C CA . ALA B 1 114 ? 22.455 -2.952 1.044 0.13 27.20 114 ALA B CA 5
ATOM 9621 C C . ALA B 1 114 ? 22.686 -1.553 1.612 0.13 26.29 114 ALA B C 5
ATOM 9622 O O . ALA B 1 114 ? 23.814 -1.057 1.656 0.13 26.99 114 ALA B O 5
ATOM 9624 N N . ALA B 1 115 ? 21.606 -0.901 2.014 0.13 25.72 115 ALA B N 5
ATOM 9625 C CA . ALA B 1 115 ? 21.750 0.475 2.551 0.13 24.54 115 ALA B CA 5
ATOM 9626 C C . ALA B 1 115 ? 22.525 0.441 3.862 0.13 23.89 115 ALA B C 5
ATOM 9627 O O . ALA B 1 115 ? 23.298 1.349 4.154 0.13 23.05 115 ALA B O 5
ATOM 9629 N N . VAL B 1 116 ? 22.345 -0.605 4.643 0.13 22.23 116 VAL B N 5
ATOM 9630 C CA . VAL B 1 116 ? 23.105 -0.730 5.886 0.13 23.59 116 VAL B CA 5
ATOM 9631 C C . VAL B 1 116 ? 24.605 -0.823 5.581 0.13 23.76 116 VAL B C 5
ATOM 9632 O O . VAL B 1 116 ? 25.430 -0.133 6.198 0.13 22.63 116 VAL B O 5
ATOM 9636 N N . ALA B 1 117 ? 24.982 -1.679 4.616 0.13 25.31 117 ALA B N 5
ATOM 9637 C CA . ALA B 1 117 ? 26.411 -1.818 4.255 0.13 24.45 117 ALA B CA 5
ATOM 9638 C C . ALA B 1 117 ? 27.034 -0.559 3.675 0.13 23.26 117 ALA B C 5
ATOM 9639 O O . ALA B 1 117 ? 28.210 -0.240 3.956 0.13 24.08 117 ALA B O 5
ATOM 9641 N N . LYS B 1 118 ? 26.257 0.177 2.896 0.13 23.62 118 LYS B N 5
ATOM 9642 C CA . LYS B 1 118 ? 26.735 1.396 2.277 0.13 24.05 118 LYS B CA 5
ATOM 9643 C C . LYS B 1 118 ? 26.996 2.390 3.412 0.13 23.53 118 LYS B C 5
ATOM 9644 O O . LYS B 1 118 ? 27.984 3.067 3.379 0.13 23.01 118 LYS B O 5
ATOM 9650 N N . ALA B 1 119 ? 26.102 2.448 4.406 0.13 22.54 119 ALA B N 5
ATOM 9651 C CA . ALA B 1 119 ? 26.247 3.382 5.536 0.13 22.46 119 ALA B CA 5
ATOM 9652 C C . ALA B 1 119 ? 27.423 2.961 6.442 0.13 22.79 119 ALA B C 5
ATOM 9653 O O . ALA B 1 119 ? 28.257 3.775 6.812 0.13 21.82 119 ALA B O 5
ATOM 9655 N N . VAL B 1 120 ? 27.491 1.676 6.787 0.13 24.23 120 VAL B N 5
ATOM 9656 C CA . VAL B 1 120 ? 28.590 1.165 7.618 0.13 23.03 120 VAL B CA 5
ATOM 9657 C C . VAL B 1 120 ? 29.958 1.423 6.963 0.13 23.66 120 VAL B C 5
ATOM 9658 O O . VAL B 1 120 ? 30.933 1.821 7.633 0.13 23.24 120 VAL B O 5
ATOM 9662 N N . ASP B 1 121 ? 30.022 1.221 5.650 0.13 25.51 121 ASP B N 5
ATOM 9663 C CA . ASP B 1 121 ? 31.243 1.437 4.872 0.13 27.17 121 ASP B CA 5
ATOM 9664 C C . ASP B 1 121 ? 31.673 2.882 5.030 0.13 26.95 121 ASP B C 5
ATOM 9665 O O . ASP B 1 121 ? 32.867 3.197 4.976 0.13 24.80 121 ASP B O 5
ATOM 9670 N N . ALA B 1 122 ? 30.699 3.783 5.201 0.13 23.07 122 ALA B N 5
ATOM 9671 C CA . ALA B 1 122 ? 31.033 5.195 5.331 0.13 23.00 122 ALA B CA 5
ATOM 9672 C C . ALA B 1 122 ? 31.351 5.543 6.785 0.13 21.23 122 ALA B C 5
ATOM 9673 O O . ALA B 1 122 ? 31.757 6.674 7.086 0.13 23.17 122 ALA B O 5
ATOM 9675 N N . GLY B 1 123 ? 31.204 4.585 7.693 0.13 22.19 123 GLY B N 5
ATOM 9676 C CA . GLY B 1 123 ? 31.528 4.873 9.094 0.13 21.07 123 GLY B CA 5
ATOM 9677 C C . GLY B 1 123 ? 30.410 4.639 10.125 0.13 22.33 123 GLY B C 5
ATOM 9678 O O . GLY B 1 123 ? 30.626 4.778 11.338 0.13 21.88 123 GLY B O 5
ATOM 9679 N N . ALA B 1 124 ? 29.203 4.296 9.666 0.13 21.83 124 ALA B N 5
ATOM 9680 C CA . ALA B 1 124 ? 28.089 4.038 10.591 0.13 22.94 124 ALA B CA 5
ATOM 9681 C C . ALA B 1 124 ? 28.251 2.668 11.212 0.13 23.14 124 ALA B C 5
ATOM 9682 O O . ALA B 1 124 ? 29.069 1.874 10.740 0.13 22.65 124 ALA B O 5
ATOM 9684 N N . VAL B 1 125 ? 27.489 2.396 12.260 0.13 24.08 125 VAL B N 5
ATOM 9685 C CA . VAL B 1 125 ? 27.516 1.071 12.877 0.13 24.53 125 VAL B CA 5
ATOM 9686 C C . VAL B 1 125 ? 26.153 0.390 12.787 0.13 26.66 125 VAL B C 5
ATOM 9687 O O . VAL B 1 125 ? 25.100 0.947 13.175 0.13 24.21 125 VAL B O 5
ATOM 9691 N N . LYS B 1 126 ? 26.183 -0.830 12.255 0.13 26.33 126 LYS B N 5
ATOM 9692 C CA . LYS B 1 126 ? 24.993 -1.635 12.082 0.13 27.57 126 LYS B CA 5
ATOM 9693 C C . LYS B 1 126 ? 24.334 -2.064 13.385 0.13 28.72 126 LYS B C 5
ATOM 9694 O O . LYS B 1 126 ? 25.027 -2.446 14.346 0.13 27.37 126 LYS B O 5
ATOM 9700 N N . VAL B 1 127 ? 23.004 -2.006 13.424 0.13 27.06 127 VAL B N 5
ATOM 9701 C CA . VAL B 1 127 ? 22.251 -2.455 14.583 0.13 28.62 127 VAL B CA 5
ATOM 9702 C C . VAL B 1 127 ? 21.379 -3.607 14.073 0.13 29.76 127 VAL B C 5
ATOM 9703 O O . VAL B 1 127 ? 20.526 -3.416 13.197 0.13 27.60 127 VAL B O 5
ATOM 9707 N N . GLU B 1 128 ? 21.576 -4.818 14.610 0.13 31.23 128 GLU B N 5
ATOM 9708 C CA . GLU B 1 128 ? 20.767 -5.937 14.151 0.13 32.37 128 GLU B CA 5
ATOM 9709 C C . GLU B 1 128 ? 19.304 -5.694 14.482 0.13 31.90 128 GLU B C 5
ATOM 9710 O O . GLU B 1 128 ? 18.988 -5.248 15.582 0.13 32.25 128 GLU B O 5
ATOM 9716 N N . VAL B 1 129 ? 18.417 -5.988 13.548 0.13 31.67 129 VAL B N 5
ATOM 9717 C CA . VAL B 1 129 ? 16.985 -5.835 13.801 0.13 32.53 129 VAL B CA 5
ATOM 9718 C C . VAL B 1 129 ? 16.386 -7.196 14.156 0.13 32.67 129 VAL B C 5
ATOM 9719 O O . VAL B 1 129 ? 16.846 -8.245 13.675 0.13 33.25 129 VAL B O 5
ATOM 9723 N N . THR B 1 130 ? 15.376 -7.168 15.019 0.13 32.01 130 THR B N 5
ATOM 9724 C CA . THR B 1 130 ? 14.682 -8.353 15.499 0.13 31.86 130 THR B CA 5
ATOM 9725 C C . THR B 1 130 ? 13.418 -8.612 14.710 0.13 32.21 130 THR B C 5
ATOM 9726 O O . THR B 1 130 ? 12.970 -7.753 13.952 0.13 31.20 130 THR B O 5
ATOM 9730 N N . GLU B 1 131 ? 12.807 -9.775 14.943 0.13 32.14 131 GLU B N 5
ATOM 9731 C CA . GLU B 1 131 ? 11.569 -10.115 14.253 0.13 33.79 131 GLU B CA 5
ATOM 9732 C C . GLU B 1 131 ? 10.481 -9.062 14.556 0.13 32.49 131 GLU B C 5
ATOM 9733 O O . GLU B 1 131 ? 9.700 -8.698 13.671 0.13 31.21 131 GLU B O 5
ATOM 9739 N N . ALA B 1 132 ? 10.403 -8.587 15.798 0.13 30.39 132 ALA B N 5
ATOM 9740 C CA . ALA B 1 132 ? 9.358 -7.601 16.095 0.13 30.51 132 ALA B CA 5
ATOM 9741 C C . ALA B 1 132 ? 9.557 -6.342 15.249 0.13 30.57 132 ALA B C 5
ATOM 9742 O O . ALA B 1 132 ? 8.588 -5.687 14.859 0.13 28.62 132 ALA B O 5
ATOM 9744 N N . GLU B 1 133 ? 10.817 -6.023 14.970 0.13 30.85 133 GLU B N 5
ATOM 9745 C CA . GLU B 1 133 ? 11.158 -4.870 14.147 0.13 30.39 133 GLU B CA 5
ATOM 9746 C C . GLU B 1 133 ? 10.850 -5.186 12.683 0.13 30.95 133 GLU B C 5
ATOM 9747 O O . GLU B 1 133 ? 10.160 -4.435 12.002 0.13 29.18 133 GLU B O 5
ATOM 9753 N N . VAL B 1 134 ? 11.320 -6.329 12.207 0.13 31.67 134 VAL B N 5
ATOM 9754 C CA . VAL B 1 134 ? 11.051 -6.713 10.823 0.13 32.82 134 VAL B CA 5
ATOM 9755 C C . VAL B 1 134 ? 9.536 -6.777 10.526 0.13 34.43 134 VAL B C 5
ATOM 9756 O O . VAL B 1 134 ? 9.094 -6.254 9.506 0.13 35.16 134 VAL B O 5
ATOM 9760 N N . GLU B 1 135 ? 8.734 -7.371 11.411 0.13 36.26 135 GLU B N 5
ATOM 9761 C CA . GLU B 1 135 ? 7.280 -7.437 11.186 0.13 38.22 135 GLU B CA 5
ATOM 9762 C C . GLU B 1 135 ? 6.662 -6.053 11.017 0.13 38.28 135 GLU B C 5
ATOM 9763 O O . GLU B 1 135 ? 5.699 -5.896 10.267 0.13 38.23 135 GLU B O 5
ATOM 9769 N N . LEU B 1 136 ? 7.208 -5.047 11.699 0.13 37.10 136 LEU B N 5
ATOM 9770 C CA . LEU B 1 136 ? 6.665 -3.682 11.587 0.13 36.90 136 LEU B CA 5
ATOM 9771 C C . LEU B 1 136 ? 7.253 -2.921 10.422 0.13 36.50 136 LEU B C 5
ATOM 9772 O O . LEU B 1 136 ? 6.921 -1.750 10.203 0.13 35.86 136 LEU B O 5
ATOM 9777 N N . GLY B 1 137 ? 8.155 -3.565 9.692 0.13 35.18 137 GLY B N 5
ATOM 9778 C CA . GLY B 1 137 ? 8.742 -2.894 8.534 0.13 34.72 137 GLY B CA 5
ATOM 9779 C C . GLY B 1 137 ? 10.180 -2.420 8.755 0.13 33.40 137 GLY B C 5
ATOM 9780 O O . GLY B 1 137 ? 10.842 -1.989 7.816 0.13 33.10 137 GLY B O 5
ATOM 9781 N N . PHE B 1 138 ? 10.666 -2.497 9.992 0.13 31.82 138 PHE B N 5
ATOM 9782 C CA . PHE B 1 138 ? 12.032 -2.054 10.275 0.13 31.49 138 PHE B CA 5
ATOM 9783 C C . PHE B 1 138 ? 13.031 -3.103 9.843 0.13 31.47 138 PHE B C 5
ATOM 9784 O O . PHE B 1 138 ? 13.367 -4.004 10.625 0.13 30.48 138 PHE B O 5
ATOM 9792 N N . LYS B 1 139 ? 13.544 -2.965 8.622 0.13 30.31 139 LYS B N 5
ATOM 9793 C CA . LYS B 1 139 ? 14.452 -3.970 8.084 0.13 30.01 139 LYS B CA 5
ATOM 9794 C C . LYS B 1 139 ? 15.913 -3.872 8.411 0.13 28.76 139 LYS B C 5
ATOM 9795 O O . LYS B 1 139 ? 16.577 -4.902 8.607 0.13 26.55 139 LYS B O 5
ATOM 9801 N N . GLY B 1 140 ? 16.425 -2.638 8.456 0.13 25.08 140 GLY B N 5
ATOM 9802 C CA . GLY B 1 140 ? 17.813 -2.430 8.791 0.13 22.29 140 GLY B CA 5
ATOM 9803 C C . GLY B 1 140 ? 17.869 -1.248 9.743 0.13 20.56 140 GLY B C 5
ATOM 9804 O O . GLY B 1 140 ? 16.879 -0.487 9.850 0.13 18.35 140 GLY B O 5
ATOM 9805 N N . LYS B 1 141 ? 18.998 -1.088 10.420 0.13 20.12 141 LYS B N 5
ATOM 9806 C CA . LYS B 1 141 ? 19.137 0.024 11.373 0.13 20.41 141 LYS B CA 5
ATOM 9807 C C . LYS B 1 141 ? 20.577 0.309 11.675 0.13 21.24 141 LYS B C 5
ATOM 9808 O O . LYS B 1 141 ? 21.364 -0.622 11.964 0.13 20.60 141 LYS B O 5
ATOM 9814 N N . VAL B 1 142 ? 20.941 1.597 11.599 0.13 19.14 142 VAL B N 5
ATOM 9815 C CA . VAL B 1 142 ? 22.313 2.000 11.960 0.13 19.60 142 VAL B CA 5
ATOM 9816 C C . VAL B 1 142 ? 22.343 3.250 12.806 0.13 19.68 142 VAL B C 5
ATOM 9817 O O . VAL B 1 142 ? 21.361 4.016 12.837 0.13 17.38 142 VAL B O 5
ATOM 9821 N N . THR B 1 143 ? 23.473 3.454 13.475 0.13 19.95 143 THR B N 5
ATOM 9822 C CA . THR B 1 143 ? 23.741 4.686 14.241 0.13 20.79 143 THR B CA 5
ATOM 9823 C C . THR B 1 143 ? 24.924 5.284 13.462 0.13 20.27 143 THR B C 5
ATOM 9824 O O . THR B 1 143 ? 25.836 4.549 13.030 0.13 18.63 143 THR B O 5
ATOM 9828 N N . ASP B 1 144 ? 24.914 6.591 13.223 0.13 16.64 144 ASP B N 5
ATOM 9829 C CA . ASP B 1 144 ? 25.982 7.156 12.433 0.13 16.38 144 ASP B CA 5
ATOM 9830 C C . ASP B 1 144 ? 27.033 7.817 13.294 0.13 16.58 144 ASP B C 5
ATOM 9831 O O . ASP B 1 144 ? 26.873 7.838 14.534 0.13 17.84 144 ASP B O 5
ATOM 9836 N N . PRO B 1 145 ? 28.150 8.309 12.690 0.13 17.65 145 PRO B N 5
ATOM 9837 C CA . PRO B 1 145 ? 29.196 8.931 13.526 0.13 18.80 145 PRO B CA 5
ATOM 9838 C C . PRO B 1 145 ? 28.822 10.138 14.326 0.13 19.14 145 PRO B C 5
ATOM 9839 O O . PRO B 1 145 ? 29.620 10.625 15.137 0.13 17.02 145 PRO B O 5
ATOM 9843 N N . PHE B 1 146 ? 27.610 10.642 14.078 0.13 18.14 146 PHE B N 5
ATOM 9844 C CA . PHE B 1 146 ? 27.115 11.847 14.731 0.13 16.76 146 PHE B CA 5
ATOM 9845 C C . PHE B 1 146 ? 25.963 11.525 15.691 0.13 16.09 146 PHE B C 5
ATOM 9846 O O . PHE B 1 146 ? 25.287 12.432 16.227 0.13 18.06 146 PHE B O 5
ATOM 9854 N N . GLY B 1 147 ? 25.750 10.221 15.901 0.13 14.10 147 GLY B N 5
ATOM 9855 C CA . GLY B 1 147 ? 24.792 9.794 16.902 0.13 15.67 147 GLY B CA 5
ATOM 9856 C C . GLY B 1 147 ? 23.355 9.707 16.426 0.13 15.75 147 GLY B C 5
ATOM 9857 O O . GLY B 1 147 ? 22.455 9.509 17.256 0.13 15.53 147 GLY B O 5
ATOM 9858 N N . VAL B 1 148 ? 23.151 9.816 15.119 0.13 14.24 148 VAL B N 5
ATOM 9859 C CA . VAL B 1 148 ? 21.780 9.758 14.568 0.13 13.43 148 VAL B CA 5
ATOM 9860 C C . VAL B 1 148 ? 21.399 8.298 14.342 0.13 15.96 148 VAL B C 5
ATOM 9861 O O . VAL B 1 148 ? 22.232 7.491 13.909 0.13 16.18 148 VAL B O 5
ATOM 9865 N N . THR B 1 149 ? 20.148 7.964 14.635 0.13 14.46 149 THR B N 5
ATOM 9866 C CA . THR B 1 149 ? 19.629 6.616 14.370 0.13 16.96 149 THR B CA 5
ATOM 9867 C C . THR B 1 149 ? 18.874 6.696 13.040 0.13 16.89 149 THR B C 5
ATOM 9868 O O . THR B 1 149 ? 18.113 7.613 12.811 0.13 17.47 149 THR B O 5
ATOM 9872 N N . TRP B 1 150 ? 19.138 5.750 12.149 0.13 16.75 150 TRP B N 5
ATOM 9873 C CA . TRP B 1 150 ? 18.511 5.677 10.826 0.13 17.06 150 TRP B CA 5
ATOM 9874 C C . TRP B 1 150 ? 17.789 4.340 10.665 0.13 19.85 150 TRP B C 5
ATOM 9875 O O . TRP B 1 150 ? 18.416 3.283 10.642 0.13 18.33 150 TRP B O 5
ATOM 9886 N N . ILE B 1 151 ? 16.477 4.405 10.595 0.13 19.30 151 ILE B N 5
ATOM 9887 C CA . ILE B 1 151 ? 15.678 3.202 10.348 0.13 22.44 151 ILE B CA 5
ATOM 9888 C C . ILE B 1 151 ? 15.562 2.990 8.836 0.13 21.02 151 ILE B C 5
ATOM 9889 O O . ILE B 1 151 ? 15.330 3.923 8.084 0.13 19.56 151 ILE B O 5
ATOM 9894 N N . PHE B 1 152 ? 15.747 1.751 8.384 0.13 22.44 152 PHE B N 5
ATOM 9895 C CA . PHE B 1 152 ? 15.636 1.455 6.938 0.13 23.56 152 PHE B CA 5
ATOM 9896 C C . PHE B 1 152 ? 14.452 0.506 6.749 0.13 25.16 152 PHE B C 5
ATOM 9897 O O . PHE B 1 152 ? 14.431 -0.566 7.357 0.13 24.48 152 PHE B O 5
ATOM 9905 N N . ALA B 1 153 ? 13.483 0.899 5.921 0.13 25.54 153 ALA B N 5
ATOM 9906 C CA . ALA B 1 153 ? 12.309 0.070 5.665 0.13 28.31 153 ALA B CA 5
ATOM 9907 C C . ALA B 1 153 ? 12.151 -0.179 4.162 0.13 30.25 153 ALA B C 5
ATOM 9908 O O . ALA B 1 153 ? 12.505 0.674 3.362 0.13 28.31 153 ALA B O 5
ATOM 9910 N N . GLU B 1 154 ? 11.623 -1.349 3.776 0.13 32.99 154 GLU B N 5
ATOM 9911 C CA . GLU B 1 154 ? 11.422 -1.672 2.350 0.13 37.20 154 GLU B CA 5
ATOM 9912 C C . GLU B 1 154 ? 9.930 -1.855 2.119 0.13 37.72 154 GLU B C 5
ATOM 9913 O O . GLU B 1 154 ? 9.399 -1.272 1.149 0.13 38.83 154 GLU B O 5
ATOM 10171 N N . HIS A 1 20 ? 23.001 2.091 -8.635 0.13 52.22 20 HIS A N 6
ATOM 10172 C CA . HIS A 1 20 ? 22.766 3.264 -7.738 0.13 52.88 20 HIS A CA 6
ATOM 10173 C C . HIS A 1 20 ? 21.754 2.972 -6.639 0.13 50.82 20 HIS A C 6
ATOM 10174 O O . HIS A 1 20 ? 20.688 2.403 -6.885 0.13 50.41 20 HIS A O 6
ATOM 10181 N N . LEU A 1 21 ? 22.101 3.358 -5.422 0.13 48.23 21 LEU A N 6
ATOM 10182 C CA . LEU A 1 21 ? 21.214 3.151 -4.294 0.13 46.68 21 LEU A CA 6
ATOM 10183 C C . LEU A 1 21 ? 20.442 4.463 -4.104 0.13 43.10 21 LEU A C 6
ATOM 10184 O O . LEU A 1 21 ? 21.028 5.545 -4.048 0.13 42.21 21 LEU A O 6
ATOM 10189 N N . VAL A 1 22 ? 19.124 4.369 -4.050 0.13 39.17 22 VAL A N 6
ATOM 10190 C CA . VAL A 1 22 ? 18.278 5.561 -3.901 0.13 36.86 22 VAL A CA 6
ATOM 10191 C C . VAL A 1 22 ? 17.281 5.286 -2.798 0.13 34.27 22 VAL A C 6
ATOM 10192 O O . VAL A 1 22 ? 17.046 4.109 -2.433 0.13 33.53 22 VAL A O 6
ATOM 10196 N N . PHE A 1 23 ? 16.737 6.363 -2.245 0.13 31.08 23 PHE A N 6
ATOM 10197 C CA . PHE A 1 23 ? 15.745 6.304 -1.169 0.13 29.46 23 PHE A CA 6
ATOM 10198 C C . PHE A 1 23 ? 14.481 6.922 -1.665 0.13 30.36 23 PHE A C 6
ATOM 10199 O O . PHE A 1 23 ? 14.535 7.882 -2.418 0.13 29.85 23 PHE A O 6
ATOM 10207 N N . THR A 1 24 ? 13.350 6.359 -1.263 0.13 30.29 24 THR A N 6
ATOM 10208 C CA . THR A 1 24 ? 12.076 6.856 -1.735 0.13 32.64 24 THR A CA 6
ATOM 10209 C C . THR A 1 24 ? 11.435 7.887 -0.818 0.13 32.92 24 THR A C 6
ATOM 10210 O O . THR A 1 24 ? 10.513 8.611 -1.211 0.13 31.80 24 THR A O 6
ATOM 10214 N N . GLU A 1 25 ? 11.923 7.979 0.412 0.13 30.29 25 GLU A N 6
ATOM 10215 C CA . GLU A 1 25 ? 11.350 8.981 1.279 0.13 30.72 25 GLU A CA 6
ATOM 10216 C C . GLU A 1 25 ? 12.314 9.240 2.420 0.13 28.48 25 GLU A C 6
ATOM 10217 O O . GLU A 1 25 ? 13.137 8.392 2.721 0.13 25.66 25 GLU A O 6
ATOM 10223 N N . PHE A 1 26 ? 12.224 10.424 3.004 0.13 24.41 26 PHE A N 6
ATOM 10224 C CA . PHE A 1 26 ? 13.087 10.803 4.111 0.13 24.39 26 PHE A CA 6
ATOM 10225 C C . PHE A 1 26 ? 12.206 11.480 5.153 0.13 23.27 26 PHE A C 6
ATOM 10226 O O . PHE A 1 26 ? 11.751 12.609 4.958 0.13 21.64 26 PHE A O 6
ATOM 10234 N N . LYS A 1 27 ? 11.959 10.755 6.233 0.13 21.53 27 LYS A N 6
ATOM 10235 C CA . LYS A 1 27 ? 11.119 11.221 7.331 0.13 23.06 27 LYS A CA 6
ATOM 10236 C C . LYS A 1 27 ? 11.973 11.506 8.549 0.13 20.59 27 LYS A C 6
ATOM 10237 O O . LYS A 1 27 ? 13.042 10.876 8.749 0.13 17.54 27 LYS A O 6
ATOM 10243 N N . GLN A 1 28 ? 11.492 12.443 9.366 0.13 18.21 28 GLN A N 6
ATOM 10244 C CA . GLN A 1 28 ? 12.217 12.819 10.584 0.13 16.60 28 GLN A CA 6
ATOM 10245 C C . GLN A 1 28 ? 11.252 12.562 11.693 0.13 17.00 28 GLN A C 6
ATOM 10246 O O . GLN A 1 28 ? 10.176 13.140 11.732 0.13 17.68 28 GLN A O 6
ATOM 10260 N N . LEU A 1 30 ? 10.062 12.395 15.655 0.13 14.70 30 LEU A N 6
ATOM 10261 C CA . LEU A 1 30 ? 10.248 12.893 17.031 0.13 13.22 30 LEU A CA 6
ATOM 10262 C C . LEU A 1 30 ? 9.701 11.773 17.940 0.13 15.48 30 LEU A C 6
ATOM 10263 O O . LEU A 1 30 ? 8.497 11.394 17.848 0.13 15.63 30 LEU A O 6
ATOM 10268 N N . LEU A 1 31 ? 10.566 11.232 18.789 0.13 15.41 31 LEU A N 6
ATOM 10269 C CA . LEU A 1 31 ? 10.132 10.181 19.718 0.13 15.33 31 LEU A CA 6
ATOM 10270 C C . LEU A 1 31 ? 9.542 10.863 20.975 0.13 15.18 31 LEU A C 6
ATOM 10271 O O . LEU A 1 31 ? 10.124 11.847 21.510 0.13 15.94 31 LEU A O 6
ATOM 10276 N N . VAL A 1 32 ? 8.440 10.316 21.445 0.13 15.44 32 VAL A N 6
ATOM 10277 C CA . VAL A 1 32 ? 7.816 10.804 22.658 0.13 14.68 32 VAL A CA 6
ATOM 10278 C C . VAL A 1 32 ? 7.537 9.572 23.525 0.13 14.88 32 VAL A C 6
ATOM 10279 O O . VAL A 1 32 ? 7.590 8.413 23.019 0.13 14.97 32 VAL A O 6
ATOM 10283 N N . GLU A 1 33 ? 7.278 9.840 24.818 0.13 16.39 33 GLU A N 6
ATOM 10284 C CA . GLU A 1 33 ? 7.033 8.778 25.785 0.13 20.99 33 GLU A CA 6
ATOM 10285 C C . GLU A 1 33 ? 5.698 8.026 25.548 0.13 19.92 33 GLU A C 6
ATOM 10286 O O . GLU A 1 33 ? 4.779 8.556 24.913 0.13 17.83 33 GLU A O 6
ATOM 10292 N N . ALA A 1 34 ? 5.574 6.780 26.030 0.13 19.59 34 ALA A N 6
ATOM 10293 C CA . ALA A 1 34 ? 4.308 6.019 25.749 0.13 18.56 34 ALA A CA 6
ATOM 10294 C C . ALA A 1 34 ? 3.104 6.883 26.101 0.13 18.95 34 ALA A C 6
ATOM 10295 O O . ALA A 1 34 ? 3.140 7.652 27.073 0.13 19.05 34 ALA A O 6
ATOM 10297 N N . GLN A 1 35 ? 2.051 6.747 25.296 0.13 20.17 35 GLN A N 6
ATOM 10298 C CA . GLN A 1 35 ? 0.785 7.443 25.435 0.13 22.63 35 GLN A CA 6
ATOM 10299 C C . GLN A 1 35 ? 0.855 8.955 25.272 0.13 21.73 35 GLN A C 6
ATOM 10300 O O . GLN A 1 35 ? -0.101 9.628 25.633 0.13 20.68 35 GLN A O 6
ATOM 10306 N N . LYS A 1 36 ? 1.967 9.472 24.728 0.13 19.97 36 LYS A N 6
ATOM 10307 C CA . LYS A 1 36 ? 2.103 10.914 24.563 0.13 19.15 36 LYS A CA 6
ATOM 10308 C C . LYS A 1 36 ? 1.830 11.507 23.158 0.13 17.23 36 LYS A C 6
ATOM 10309 O O . LYS A 1 36 ? 1.829 12.735 23.016 0.13 16.87 36 LYS A O 6
ATOM 10315 N N . VAL A 1 37 ? 1.632 10.674 22.144 0.13 17.11 37 VAL A N 6
ATOM 10316 C CA . VAL A 1 37 ? 1.431 11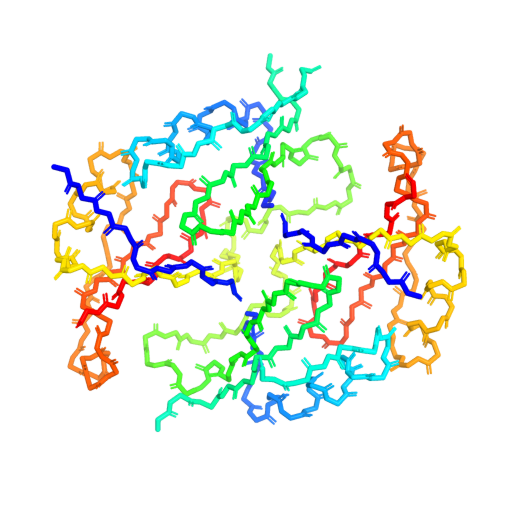.213 20.782 0.13 14.84 37 VAL A CA 6
ATOM 10317 C C . VAL A 1 37 ? 0.275 12.207 20.714 0.13 17.47 37 VAL A C 6
ATOM 10318 O O . VAL A 1 37 ? 0.448 13.356 20.254 0.13 14.66 37 VAL A O 6
ATOM 10322 N N . GLY A 1 38 ? -0.915 11.776 21.179 0.13 16.32 38 GLY A N 6
ATOM 10323 C CA . GLY A 1 38 ? -2.061 12.680 21.158 0.13 18.43 38 GLY A CA 6
ATOM 10324 C C . GLY A 1 38 ? -1.817 14.015 21.867 0.13 17.53 38 GLY A C 6
ATOM 10325 O O . GLY A 1 38 ? -2.277 15.083 21.421 0.13 15.96 38 GLY A O 6
ATOM 10326 N N . ASP A 1 39 ? -1.075 13.961 22.962 0.13 15.98 39 ASP A N 6
ATOM 10327 C CA . ASP A 1 39 ? -0.770 15.137 23.743 0.13 16.16 39 ASP A CA 6
ATOM 10328 C C . ASP A 1 39 ? 0.182 16.036 22.983 0.13 16.24 39 ASP A C 6
ATOM 10329 O O . ASP A 1 39 ? -0.028 17.263 22.913 0.13 15.18 39 ASP A O 6
ATOM 10334 N N . ALA A 1 40 ? 1.263 15.438 22.462 0.13 15.95 40 ALA A N 6
ATOM 10335 C CA . ALA A 1 40 ? 2.182 16.264 21.642 0.13 14.18 40 ALA A CA 6
ATOM 10336 C C . ALA A 1 40 ? 1.460 16.834 20.410 0.13 13.34 40 ALA A C 6
ATOM 10337 O O . ALA A 1 40 ? 1.671 17.975 20.017 0.13 15.15 40 ALA A O 6
ATOM 10339 N N . VAL A 1 41 ? 0.613 16.052 19.759 0.13 13.40 41 VAL A N 6
ATOM 10340 C CA . VAL A 1 41 ? -0.119 16.570 18.609 0.13 14.76 41 VAL A CA 6
ATOM 10341 C C . VAL A 1 41 ? -0.955 17.798 18.928 0.13 15.03 41 VAL A C 6
ATOM 10342 O O . VAL A 1 41 ? -0.961 18.752 18.131 0.13 13.16 41 VAL A O 6
ATOM 10346 N N . THR A 1 42 ? -1.621 17.808 20.105 0.13 14.88 42 THR A N 6
ATOM 10347 C CA . THR A 1 42 ? -2.462 18.967 20.429 0.13 13.54 42 THR A CA 6
ATOM 10348 C C . THR A 1 42 ? -1.653 20.202 20.714 0.13 14.18 42 THR A C 6
ATOM 10349 O O . THR A 1 42 ? -1.990 21.289 20.290 0.13 14.70 42 THR A O 6
ATOM 10353 N N . PHE A 1 43 ? -0.598 20.025 21.494 0.13 13.26 43 PHE A N 6
ATOM 10354 C CA . PHE A 1 43 ? 0.275 21.132 21.841 0.13 11.38 43 PHE A CA 6
ATOM 10355 C C . PHE A 1 43 ? 0.814 21.788 20.547 0.13 10.83 43 PHE A C 6
ATOM 10356 O O . PHE A 1 43 ? 0.707 23.026 20.351 0.13 11.62 43 PHE A O 6
ATOM 10364 N N . TYR A 1 44 ? 1.317 20.956 19.633 0.13 13.30 44 TYR A N 6
ATOM 10365 C CA . TYR A 1 44 ? 1.888 21.477 18.382 0.13 12.16 44 TYR A CA 6
ATOM 10366 C C . TYR A 1 44 ? 0.803 22.207 17.614 0.13 14.77 44 TYR A C 6
ATOM 10367 O O . TYR A 1 44 ? 1.085 23.260 17.057 0.13 12.46 44 TYR A O 6
ATOM 10376 N N . LYS A 1 45 ? -0.436 21.680 17.625 0.13 12.80 45 LYS A N 6
ATOM 10377 C CA . LYS A 1 45 ? -1.510 22.417 16.954 0.13 14.28 45 LYS A CA 6
ATOM 10378 C C . LYS A 1 45 ? -1.677 23.746 17.682 0.13 13.93 45 LYS A C 6
ATOM 10379 O O . LYS A 1 45 ? -1.752 24.822 17.037 0.13 14.82 45 LYS A O 6
ATOM 10385 N N . SER A 1 46 ? -1.723 23.718 19.020 0.13 11.90 46 SER A N 6
ATOM 10386 C CA . SER A 1 46 ? -1.910 24.978 19.762 0.13 15.24 46 SER A CA 6
ATOM 10387 C C . SER A 1 46 ? -0.763 25.955 19.688 0.13 14.67 46 SER A C 6
ATOM 10388 O O . SER A 1 46 ? -0.938 27.179 19.609 0.13 14.26 46 SER A O 6
ATOM 10391 N N . ALA A 1 47 ? 0.442 25.416 19.696 0.13 13.61 47 ALA A N 6
ATOM 10392 C CA . ALA A 1 47 ? 1.593 26.292 19.736 0.13 13.58 47 ALA A CA 6
ATOM 10393 C C . ALA A 1 47 ? 1.980 26.867 18.373 0.13 15.39 47 ALA A C 6
ATOM 10394 O O . ALA A 1 47 ? 2.152 28.111 18.231 0.13 15.34 47 ALA A O 6
ATOM 10396 N N . PHE A 1 48 ? 2.086 25.965 17.388 0.13 16.44 48 PHE A N 6
ATOM 10397 C CA . PHE A 1 48 ? 2.590 26.319 16.062 0.13 15.90 48 PHE A CA 6
ATOM 10398 C C . PHE A 1 48 ? 1.598 26.226 14.904 0.13 16.63 48 PHE A C 6
ATOM 10399 O O . PHE A 1 48 ? 1.975 26.428 13.736 0.13 16.12 48 PHE A O 6
ATOM 10407 N N . GLY A 1 49 ? 0.345 25.915 15.212 0.13 16.59 49 GLY A N 6
ATOM 10408 C CA . GLY A 1 49 ? -0.643 25.726 14.142 0.13 18.49 49 GLY A CA 6
ATOM 10409 C C . GLY A 1 49 ? -0.303 24.512 13.281 0.13 18.25 49 GLY A C 6
ATOM 10410 O O . GLY A 1 49 ? -0.619 24.491 12.083 0.13 17.69 49 GLY A O 6
ATOM 10411 N N . ALA A 1 50 ? 0.353 23.501 13.860 0.13 16.03 50 ALA A N 6
ATOM 10412 C CA . ALA A 1 50 ? 0.682 22.301 13.102 0.13 16.93 50 ALA A CA 6
ATOM 10413 C C . ALA A 1 50 ? -0.652 21.643 12.728 0.13 20.01 50 ALA A C 6
ATOM 10414 O O . ALA A 1 50 ? -1.581 21.703 13.510 0.13 16.33 50 ALA A O 6
ATOM 10416 N N . ILE A 1 51 ? -0.730 21.062 11.529 0.13 20.15 51 ILE A N 6
ATOM 10417 C CA . ILE A 1 51 ? -1.955 20.370 11.069 0.13 21.95 51 ILE A CA 6
ATOM 10418 C C . ILE A 1 51 ? -1.616 18.885 10.831 0.13 23.01 51 ILE A C 6
ATOM 10419 O O . ILE A 1 51 ? -0.544 18.547 10.256 0.13 20.57 51 ILE A O 6
ATOM 10424 N N . GLU A 1 52 ? -2.461 17.989 11.325 0.13 23.13 52 GLU A N 6
ATOM 10425 C CA . GLU A 1 52 ? -2.185 16.568 11.113 0.13 25.98 52 GLU A CA 6
ATOM 10426 C C . GLU A 1 52 ? -2.655 15.982 9.756 0.13 27.23 52 GLU A C 6
ATOM 10427 O O . GLU A 1 52 ? -3.754 16.281 9.268 0.13 25.04 52 GLU A O 6
ATOM 10433 N N . SER A 1 53 ? -1.756 15.174 9.216 0.13 27.69 53 SER A N 6
ATOM 10434 C CA . SER A 1 53 ? -1.801 14.410 7.981 0.13 32.49 53 SER A CA 6
ATOM 10435 C C . SER A 1 53 ? -1.800 15.174 6.730 0.13 32.16 53 SER A C 6
ATOM 10436 O O . SER A 1 53 ? -0.795 15.123 6.014 0.13 34.57 53 SER A O 6
ATOM 10439 N N . HIS A 1 69 ? 0.947 -2.083 17.065 0.13 40.11 69 HIS A N 6
ATOM 10440 C CA . HIS A 1 69 ? 1.651 -1.500 15.941 0.13 41.29 69 HIS A CA 6
ATOM 10441 C C . HIS A 1 69 ? 2.331 -0.184 16.372 0.13 39.10 69 HIS A C 6
ATOM 10442 O O . HIS A 1 69 ? 2.625 -0.003 17.547 0.13 38.08 69 HIS A O 6
ATOM 10449 N N . VAL A 1 70 ? 2.578 0.717 15.420 0.13 37.04 70 VAL A N 6
ATOM 10450 C CA . VAL A 1 70 ? 3.215 2.016 15.721 0.13 34.64 70 VAL A CA 6
ATOM 10451 C C . VAL A 1 70 ? 2.136 3.081 15.947 0.13 32.32 70 VAL A C 6
ATOM 10452 O O . VAL A 1 70 ? 1.202 3.179 15.161 0.13 33.21 70 VAL A O 6
ATOM 10456 N N . LEU A 1 71 ? 2.233 3.829 17.035 0.13 29.04 71 LEU A N 6
ATOM 10457 C CA . LEU A 1 71 ? 1.287 4.910 17.308 0.13 26.73 71 LEU A CA 6
ATOM 10458 C C . LEU A 1 71 ? 2.070 6.137 16.887 0.13 22.01 71 LEU A C 6
ATOM 10459 O O . LEU A 1 71 ? 3.167 6.386 17.374 0.13 20.82 71 LEU A O 6
ATOM 10464 N N . SER A 1 72 ? 1.506 6.856 15.950 0.13 20.59 72 SER A N 6
ATOM 10465 C CA . SER A 1 72 ? 2.191 8.023 15.399 0.13 19.96 72 SER A CA 6
ATOM 10466 C C . SER A 1 72 ? 1.247 8.991 14.754 0.13 19.58 72 SER A C 6
ATOM 10467 O O . SER A 1 72 ? 0.033 8.747 14.598 0.13 17.71 72 SER A O 6
ATOM 10470 N N . SER A 1 73 ? 1.835 10.100 14.334 0.13 18.08 73 SER A N 6
ATOM 10471 C CA . SER A 1 73 ? 1.066 11.145 13.658 0.13 17.65 73 SER A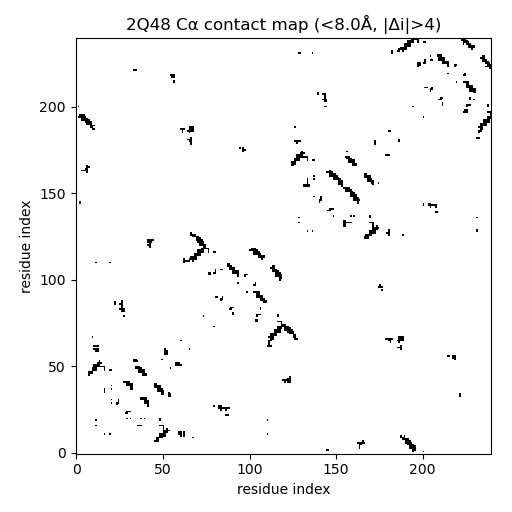 CA 6
ATOM 10472 C C . SER A 1 73 ? 2.082 11.961 12.859 0.13 18.27 73 SER A C 6
ATOM 10473 O O . SER A 1 73 ? 3.178 12.296 13.374 0.13 18.42 73 SER A O 6
ATOM 10476 N N . GLU A 1 74 ? 1.751 12.255 11.605 0.13 17.40 74 GLU A N 6
ATOM 10477 C CA . GLU A 1 74 ? 2.671 13.046 10.786 0.13 18.20 74 GLU A CA 6
ATOM 10478 C C . GLU A 1 74 ? 2.091 14.435 10.674 0.13 17.24 74 GLU A C 6
ATOM 10479 O O . GLU A 1 74 ? 1.073 14.629 9.991 0.13 17.16 74 GLU A O 6
ATOM 10485 N N . LEU A 1 75 ? 2.766 15.392 11.299 0.13 16.39 75 LEU A N 6
ATOM 10486 C CA . LEU A 1 75 ? 2.342 16.772 11.379 0.13 14.56 75 LEU A CA 6
ATOM 10487 C C . LEU A 1 75 ? 3.045 17.613 10.321 0.13 15.66 75 LEU A C 6
ATOM 10488 O O . LEU A 1 75 ? 4.188 17.328 9.926 0.13 14.66 75 LEU A O 6
ATOM 10493 N N . ASN A 1 76 ? 2.344 18.682 9.908 0.13 18.74 76 ASN A N 6
ATOM 10494 C CA . ASN A 1 76 ? 2.839 19.556 8.836 0.13 18.84 76 ASN A CA 6
ATOM 10495 C C . ASN A 1 76 ? 2.865 21.007 9.324 0.13 16.84 76 ASN A C 6
ATOM 10496 O O . ASN A 1 76 ? 1.924 21.473 9.986 0.13 17.33 76 ASN A O 6
ATOM 10501 N N . LEU A 1 77 ? 3.990 21.648 9.055 0.13 13.67 77 LEU A N 6
ATOM 10502 C CA . LEU A 1 77 ? 4.288 23.076 9.328 0.13 14.56 77 LEU A CA 6
ATOM 10503 C C . LEU A 1 77 ? 5.066 23.611 8.115 0.13 15.27 77 LEU A C 6
ATOM 10504 O O . LEU A 1 77 ? 5.978 22.935 7.642 0.13 14.59 77 LEU A O 6
ATOM 10509 N N . ALA A 1 78 ? 4.696 24.804 7.644 0.13 14.44 78 ALA A N 6
ATOM 10510 C CA . ALA A 1 78 ? 5.410 25.486 6.553 0.13 13.74 78 ALA A CA 6
ATOM 10511 C C . ALA A 1 78 ? 5.551 24.617 5.326 0.13 14.66 78 ALA A C 6
ATOM 10512 O O . ALA A 1 78 ? 6.540 24.749 4.579 0.13 14.46 78 ALA A O 6
ATOM 10514 N N . GLY A 1 79 ? 4.566 23.765 5.074 0.13 14.17 79 GLY A N 6
ATOM 10515 C CA . GLY A 1 79 ? 4.683 22.936 3.872 0.13 16.06 79 GLY A CA 6
ATOM 10516 C C . GLY A 1 79 ? 5.562 21.702 3.962 0.13 16.61 79 GLY A C 6
ATOM 10517 O O . GLY A 1 79 ? 5.841 21.029 2.922 0.13 16.58 79 GLY A O 6
ATOM 10518 N N . SER A 1 80 ? 6.021 21.362 5.169 0.13 14.24 80 SER A N 6
ATOM 10519 C CA . SER A 1 80 ? 6.880 20.152 5.334 0.13 14.73 80 SER A CA 6
ATOM 10520 C C . SER A 1 80 ? 6.324 19.353 6.508 0.13 14.59 80 SER A C 6
ATOM 10521 O O . SER A 1 80 ? 5.269 19.714 7.066 0.13 16.41 80 SER A O 6
ATOM 10524 N N . SER A 1 81 ? 6.964 18.242 6.830 0.13 14.91 81 SER A N 6
ATOM 10525 C CA . SER A 1 81 ? 6.389 17.472 7.926 0.13 15.40 81 SER A CA 6
ATOM 10526 C C . SER A 1 81 ? 7.384 16.786 8.817 0.13 14.90 81 SER A C 6
ATOM 10527 O O . SER A 1 81 ? 8.559 16.624 8.438 0.13 13.81 81 SER A O 6
ATOM 10530 N N . PHE A 1 82 ? 6.901 16.408 10.010 0.13 13.35 82 PHE A N 6
ATOM 10531 C CA . PHE A 1 82 ? 7.686 15.571 10.971 0.13 14.62 82 PHE A CA 6
ATOM 10532 C C . PHE A 1 82 ? 6.677 14.565 11.535 0.13 13.38 82 PHE A C 6
ATOM 10533 O O . PHE A 1 82 ? 5.443 14.836 11.567 0.13 14.82 82 PHE A O 6
ATOM 10541 N N . VAL A 1 83 ? 7.190 13.418 11.983 0.13 13.88 83 VAL A N 6
ATOM 10542 C CA . VAL A 1 83 ? 6.332 12.339 12.455 0.13 12.73 83 VAL A CA 6
ATOM 10543 C C . VAL A 1 83 ? 6.568 12.039 13.929 0.13 12.64 83 VAL A C 6
ATOM 10544 O O . VAL A 1 83 ? 7.613 11.510 14.287 0.13 12.11 83 VAL A O 6
ATOM 10548 N N . VAL A 1 84 ? 5.553 12.349 14.752 0.13 14.14 84 VAL A N 6
ATOM 10549 C CA . VAL A 1 84 ? 5.599 12.122 16.169 0.13 12.34 84 VAL A CA 6
ATOM 10550 C C . VAL A 1 84 ? 5.305 10.631 16.317 0.13 15.08 84 VAL A C 6
ATOM 10551 O O . VAL A 1 84 ? 4.285 10.152 15.773 0.13 13.41 84 VAL A O 6
ATOM 10555 N N . CYS A 1 85 ? 6.175 9.944 17.054 0.13 14.02 85 CYS A N 6
ATOM 10556 C CA . CYS A 1 85 ? 6.032 8.498 17.212 0.13 14.95 85 CYS A CA 6
ATOM 10557 C C . CYS A 1 85 ? 6.149 7.986 18.674 0.13 15.91 85 CYS A C 6
ATOM 10558 O O . CYS A 1 85 ? 7.155 8.215 19.356 0.13 15.46 85 CYS A O 6
ATOM 10561 N N . ASP A 1 86 ? 5.080 7.339 19.166 0.13 16.45 86 ASP A N 6
ATOM 10562 C CA . ASP A 1 86 ? 5.036 6.784 20.546 0.13 17.75 86 ASP A CA 6
ATOM 10563 C C . ASP A 1 86 ? 6.119 5.714 20.573 0.13 17.35 86 ASP A C 6
ATOM 10564 O O . ASP A 1 86 ? 5.991 4.649 19.934 0.13 18.10 86 ASP A O 6
ATOM 10569 N N . VAL A 1 87 ? 7.148 5.992 21.357 0.13 17.36 87 VAL A N 6
ATOM 10570 C CA . VAL A 1 87 ? 8.335 5.165 21.413 0.13 18.25 87 VAL A CA 6
ATOM 10571 C C . VAL A 1 87 ? 8.028 3.746 21.880 0.13 19.22 87 VAL A C 6
ATOM 10572 O O . VAL A 1 87 ? 8.658 2.778 21.377 0.13 19.17 87 VAL A O 6
ATOM 10576 N N . SER A 1 88 ? 7.057 3.621 22.785 0.13 19.96 88 SER A N 6
ATOM 10577 C CA . SER A 1 88 ? 6.740 2.268 23.340 0.13 22.36 88 SER A CA 6
ATOM 10578 C C . SER A 1 88 ? 6.308 1.361 22.214 0.13 24.08 88 SER A C 6
ATOM 10579 O O . SER A 1 88 ? 6.398 0.138 22.345 0.13 24.11 88 SER A O 6
ATOM 10582 N N . SER A 1 89 ? 5.905 1.953 21.080 0.13 22.10 89 SER A N 6
ATOM 10583 C CA . SER A 1 89 ? 5.434 1.159 19.955 0.13 24.61 89 SER A CA 6
ATOM 10584 C C . SER A 1 89 ? 6.557 0.835 18.934 0.13 25.61 89 SER A C 6
ATOM 10585 O O . SER A 1 89 ? 6.321 0.179 17.902 0.13 22.68 89 SER A O 6
ATOM 10588 N N . LEU A 1 90 ? 7.787 1.263 19.264 0.13 24.65 90 LEU A N 6
ATOM 10589 C CA . LEU A 1 90 ? 8.965 1.005 18.431 0.13 25.18 90 LEU A CA 6
ATOM 10590 C C . LEU A 1 90 ? 9.890 -0.019 19.150 0.13 25.36 90 LEU A C 6
ATOM 10591 O O . LEU A 1 90 ? 10.765 0.345 19.918 0.13 24.42 90 LEU A O 6
ATOM 10596 N N . PRO A 1 91 ? 9.719 -1.330 18.876 0.13 26.22 91 PRO A N 6
ATOM 10597 C CA . PRO A 1 91 ? 10.613 -2.245 19.594 0.13 26.06 91 PRO A CA 6
ATOM 10598 C C . PRO A 1 91 ? 12.021 -1.927 19.228 0.13 25.84 91 PRO A C 6
ATOM 10599 O O . PRO A 1 91 ? 12.273 -1.417 18.127 0.13 24.83 91 PRO A O 6
ATOM 10603 N N . GLY A 1 92 ? 12.945 -2.156 20.142 0.13 24.84 92 GLY A N 6
ATOM 10604 C CA . GLY A 1 92 ? 14.327 -1.884 19.778 0.13 26.38 92 GLY A CA 6
ATOM 10605 C C . GLY A 1 92 ? 14.761 -0.510 20.219 0.13 26.20 92 GLY A C 6
ATOM 10606 O O . GLY A 1 92 ? 15.957 -0.194 20.197 0.13 28.75 92 GLY A O 6
ATOM 10607 N N . PHE A 1 93 ? 13.789 0.317 20.614 0.13 25.94 93 PHE A N 6
ATOM 10608 C CA . PHE A 1 93 ? 14.073 1.659 21.108 0.13 25.67 93 PHE A CA 6
ATOM 10609 C C . PHE A 1 93 ? 13.874 1.668 22.626 0.13 27.90 93 PHE A C 6
ATOM 10610 O O . PHE A 1 93 ? 12.844 1.216 23.116 0.13 27.23 93 PHE A O 6
ATOM 10618 N N . SER A 1 94 ? 14.850 2.184 23.366 0.13 28.69 94 SER A N 6
ATOM 10619 C CA . SER A 1 94 ? 14.728 2.255 24.824 0.13 30.68 94 SER A CA 6
ATOM 10620 C C . SER A 1 94 ? 13.786 3.386 25.241 0.13 31.64 94 SER A C 6
ATOM 10621 O O . SER A 1 94 ? 12.649 3.115 25.662 0.13 32.75 94 SER A O 6
ATOM 10624 N N . THR A 1 95 ? 14.216 4.648 25.108 0.13 28.67 95 THR A N 6
ATOM 10625 C CA . THR A 1 95 ? 13.328 5.757 25.520 0.13 27.52 95 THR A CA 6
ATOM 10626 C C . THR A 1 95 ? 13.362 6.895 24.496 0.13 25.55 95 THR A C 6
ATOM 10627 O O . THR A 1 95 ? 14.113 6.840 23.515 0.13 23.59 95 THR A O 6
ATOM 10631 N N . ALA A 1 96 ? 12.553 7.923 24.735 0.13 24.17 96 ALA A N 6
ATOM 10632 C CA . ALA A 1 96 ? 12.487 9.052 23.804 0.13 25.22 96 ALA A CA 6
ATOM 10633 C C . ALA A 1 96 ? 13.635 10.033 24.018 0.13 26.28 96 ALA A C 6
ATOM 10634 O O . ALA A 1 96 ? 13.795 10.983 23.223 0.13 25.21 96 ALA A O 6
ATOM 10636 N N . LYS A 1 97 ? 14.406 9.828 25.095 0.13 26.48 97 LYS A N 6
ATOM 10637 C CA . LYS A 1 97 ? 15.522 10.721 25.431 0.13 29.17 97 LYS A CA 6
ATOM 10638 C C . LYS A 1 97 ? 15.037 12.160 25.585 0.13 30.34 97 LYS A C 6
ATOM 10639 O O . LYS A 1 97 ? 15.809 13.113 25.390 0.13 28.79 97 LYS A O 6
ATOM 10645 N N . SER A 1 98 ? 13.765 12.322 25.950 0.13 30.35 98 SER A N 6
ATOM 10646 C CA . SER A 1 98 ? 13.218 13.677 26.071 0.13 32.62 98 SER A CA 6
ATOM 10647 C C . SER A 1 98 ? 13.927 14.532 27.122 0.13 33.17 98 SER A C 6
ATOM 10648 O O . SER A 1 98 ? 13.844 15.756 27.061 0.13 32.75 98 SER A O 6
ATOM 10651 N N . GLU A 1 99 ? 14.619 13.920 28.085 0.13 32.64 99 GLU A N 6
ATOM 10652 C CA . GLU A 1 99 ? 15.324 14.736 29.091 0.13 36.03 99 GLU A CA 6
ATOM 10653 C C . GLU A 1 99 ? 16.589 15.426 28.520 0.13 35.82 99 GLU A C 6
ATOM 10654 O O . GLU A 1 99 ? 17.060 16.440 29.060 0.13 36.13 99 GLU A O 6
ATOM 10660 N N . GLY A 1 100 ? 17.113 14.922 27.410 0.13 33.18 100 GLY A N 6
ATOM 10661 C CA . GLY A 1 100 ? 18.297 15.557 26.840 0.13 31.23 100 GLY A CA 6
ATOM 10662 C C . GLY A 1 100 ? 18.481 15.096 25.415 0.13 29.06 100 GLY A C 6
ATOM 10663 O O . GLY A 1 100 ? 19.448 14.400 25.091 0.13 27.16 100 GLY A O 6
ATOM 10664 N N . SER A 1 101 ? 17.535 15.474 24.557 0.13 25.29 101 SER A N 6
ATOM 10665 C CA . SER A 1 101 ? 17.601 15.045 23.190 0.13 23.28 101 SER A CA 6
ATOM 10666 C C . SER A 1 101 ? 18.263 16.246 22.501 0.13 24.51 101 SER A C 6
ATOM 10667 O O . SER A 1 101 ? 18.274 17.394 22.993 0.13 27.66 101 SER A O 6
ATOM 10670 N N . GLY A 1 102 ? 18.837 15.969 21.387 0.13 22.92 102 GLY A N 6
ATOM 10671 C CA . GLY A 1 102 ? 19.455 17.066 20.686 0.13 16.37 102 GLY A CA 6
ATOM 10672 C C . GLY A 1 102 ? 18.492 17.494 19.644 0.13 14.83 102 GLY A C 6
ATOM 10673 O O . GLY A 1 102 ? 18.887 18.157 18.696 0.13 14.60 102 GLY A O 6
ATOM 10674 N N . VAL A 1 103 ? 17.199 17.195 19.817 0.13 12.99 103 VAL A N 6
ATOM 10675 C CA . VAL A 1 103 ? 16.269 17.495 18.752 0.13 11.37 103 VAL A CA 6
ATOM 10676 C C . VAL A 1 103 ? 15.939 18.985 18.717 0.13 12.78 103 VAL A C 6
ATOM 10677 O O . VAL A 1 103 ? 15.422 19.537 19.680 0.13 11.53 103 VAL A O 6
ATOM 10681 N N . THR A 1 104 ? 16.202 19.597 17.562 0.13 13.51 104 THR A N 6
ATOM 10682 C CA . THR A 1 104 ? 16.021 21.045 17.406 0.13 11.25 104 THR A CA 6
ATOM 10683 C C . THR A 1 104 ? 15.534 21.343 15.993 0.13 13.90 104 THR A C 6
ATOM 10684 O O . THR A 1 104 ? 16.048 20.770 15.019 0.13 13.02 104 THR A O 6
ATOM 10688 N N . PHE A 1 105 ? 14.529 22.216 15.879 0.13 11.75 105 PHE A N 6
ATOM 10689 C CA . PHE A 1 105 ? 13.996 22.612 14.549 0.13 11.81 105 PHE A CA 6
ATOM 10690 C C . PHE A 1 105 ? 14.040 24.151 14.448 0.13 13.72 105 PHE A C 6
ATOM 10691 O O . PHE A 1 105 ? 14.009 24.853 15.456 0.13 13.11 105 PHE A O 6
ATOM 10699 N N . LEU A 1 106 ? 14.076 24.664 13.211 0.13 13.07 106 LEU A N 6
ATOM 10700 C CA . LEU A 1 106 ? 14.070 26.107 12.967 0.13 12.99 106 LEU A CA 6
ATOM 10701 C C . LEU A 1 106 ? 12.769 26.497 12.275 0.13 14.89 106 LEU A C 6
ATOM 10702 O O . LEU A 1 106 ? 12.394 25.839 11.284 0.13 14.41 106 LEU A O 6
ATOM 10707 N N . LEU A 1 107 ? 12.116 27.556 12.751 0.13 12.40 107 LEU A N 6
ATOM 10708 C CA . LEU A 1 107 ? 10.887 28.015 12.051 0.13 13.52 107 LEU A CA 6
ATOM 10709 C C . LEU A 1 107 ? 11.154 29.427 11.538 0.13 15.41 107 LEU A C 6
ATOM 10710 O O . LEU A 1 107 ? 11.794 30.237 12.243 0.13 15.91 107 LEU A O 6
ATOM 10715 N N . GLY A 1 108 ? 10.685 29.683 10.296 0.13 15.85 108 GLY A N 6
ATOM 10716 C CA . GLY A 1 108 ? 10.793 30.981 9.643 0.13 15.91 108 GLY A CA 6
ATOM 10717 C C . GLY A 1 108 ? 9.471 31.693 9.883 0.13 16.42 108 GLY A C 6
ATOM 10718 O O . GLY A 1 108 ? 8.407 31.141 9.680 0.13 13.16 108 GLY A O 6
ATOM 10719 N N . THR A 1 109 ? 9.544 32.941 10.293 0.13 18.50 109 THR A N 6
ATOM 10720 C CA . THR A 1 109 ? 8.350 33.675 10.618 0.13 23.16 109 THR A CA 6
ATOM 10721 C C . THR A 1 109 ? 8.713 35.112 10.362 0.13 26.77 109 THR A C 6
ATOM 10722 O O . THR A 1 109 ? 9.905 35.455 10.319 0.13 25.43 109 THR A O 6
ATOM 10726 N N . LYS A 1 110 ? 7.680 35.938 10.260 0.13 28.85 110 LYS A N 6
ATOM 10727 C CA . LYS A 1 110 ? 7.870 37.369 10.021 0.13 34.15 110 LYS A CA 6
ATOM 10728 C C . LYS A 1 110 ? 8.190 38.064 11.350 0.13 33.55 110 LYS A C 6
ATOM 10729 O O . LYS A 1 110 ? 8.697 39.170 11.365 0.13 31.40 110 LYS A O 6
ATOM 10735 N N . ASP A 1 111 ? 7.921 37.390 12.468 0.13 30.81 111 ASP A N 6
ATOM 10736 C CA . ASP A 1 111 ? 8.141 38.009 13.782 0.13 30.49 111 ASP A CA 6
ATOM 10737 C C . ASP A 1 111 ? 8.460 36.963 14.844 0.13 28.07 111 ASP A C 6
ATOM 10738 O O . ASP A 1 111 ? 7.527 36.389 15.407 0.13 28.38 111 ASP A O 6
ATOM 10743 N N . ALA A 1 112 ? 9.729 36.748 15.162 0.13 26.68 112 ALA A N 6
ATOM 10744 C CA . ALA A 1 112 ? 10.066 35.714 16.141 0.13 27.04 112 ALA A CA 6
ATOM 10745 C C . ALA A 1 112 ? 9.442 35.965 17.530 0.13 27.60 112 ALA A C 6
ATOM 10746 O O . ALA A 1 112 ? 8.861 35.069 18.107 0.13 24.59 112 ALA A O 6
ATOM 10748 N N . GLU A 1 113 ? 9.551 37.192 18.051 0.13 27.23 113 GLU A N 6
ATOM 10749 C CA . GLU A 1 113 ? 8.957 37.517 19.356 0.13 29.79 113 GLU A CA 6
ATOM 10750 C C . GLU A 1 113 ? 7.489 37.083 19.426 0.13 27.91 113 GLU A C 6
ATOM 10751 O O . GLU A 1 113 ? 7.045 36.503 20.431 0.13 27.79 113 GLU A O 6
ATOM 10757 N N . ALA A 1 114 ? 6.733 37.344 18.368 0.13 25.38 114 ALA A N 6
ATOM 10758 C CA . ALA A 1 114 ? 5.323 36.993 18.366 0.13 23.77 114 ALA A CA 6
ATOM 10759 C C . ALA A 1 114 ? 5.162 35.457 18.430 0.13 22.34 114 ALA A C 6
ATOM 10760 O O . ALA A 1 114 ? 4.366 34.916 19.222 0.13 19.96 114 ALA A O 6
ATOM 10762 N N . ALA A 1 115 ? 5.943 34.765 17.610 0.13 18.46 115 ALA A N 6
ATOM 10763 C CA . ALA A 1 115 ? 5.875 33.292 17.572 0.13 19.78 115 ALA A CA 6
ATOM 10764 C C . ALA A 1 115 ? 6.195 32.692 18.934 0.13 18.46 115 ALA A C 6
ATOM 10765 O O . ALA A 1 115 ? 5.533 31.712 19.377 0.13 17.84 115 ALA A O 6
ATOM 10767 N N . VAL A 1 116 ? 7.203 33.260 19.601 0.13 15.21 116 VAL A N 6
ATOM 10768 C CA . VAL A 1 116 ? 7.572 32.774 20.925 0.13 15.96 116 VAL A CA 6
ATOM 10769 C C . VAL A 1 116 ? 6.343 32.957 21.855 0.13 16.75 116 VAL A C 6
ATOM 10770 O O . VAL A 1 116 ? 5.945 32.065 22.605 0.13 14.96 116 VAL A O 6
ATOM 10774 N N . ALA A 1 117 ? 5.711 34.123 21.753 0.13 17.62 117 ALA A N 6
ATOM 10775 C CA . ALA A 1 117 ? 4.570 34.405 22.614 0.13 17.56 117 ALA A CA 6
ATOM 10776 C C . ALA A 1 117 ? 3.461 33.385 22.422 0.13 17.00 117 ALA A C 6
ATOM 10777 O O . ALA A 1 117 ? 2.872 32.895 23.404 0.13 17.63 117 ALA A O 6
ATOM 10779 N N . LYS A 1 118 ? 3.170 33.060 21.170 0.13 17.61 118 LYS A N 6
ATOM 10780 C CA . LYS A 1 118 ? 2.111 32.111 20.909 0.13 17.78 118 LYS A CA 6
ATOM 10781 C C . LYS A 1 118 ? 2.500 30.789 21.538 0.13 18.46 118 LYS A C 6
ATOM 10782 O O . LYS A 1 118 ? 1.699 30.142 22.246 0.13 16.79 118 LYS A O 6
ATOM 10788 N N . ALA A 1 119 ? 3.755 30.388 21.290 0.13 15.66 119 ALA A N 6
ATOM 10789 C CA . ALA A 1 119 ? 4.166 29.087 21.820 0.13 13.94 119 ALA A CA 6
ATOM 10790 C C . ALA A 1 119 ? 4.208 29.207 23.334 0.13 14.09 119 ALA A C 6
ATOM 10791 O O . ALA A 1 119 ? 3.951 28.215 24.038 0.13 12.77 119 ALA A O 6
ATOM 10793 N N . VAL A 1 120 ? 4.554 30.389 23.840 0.13 13.01 120 VAL A N 6
ATOM 10794 C CA . VAL A 1 120 ? 4.595 30.518 25.293 0.13 15.20 120 VAL A CA 6
ATOM 10795 C C . VAL A 1 120 ? 3.135 30.424 25.795 0.13 14.90 120 VAL A C 6
ATOM 10796 O O . VAL A 1 120 ? 2.870 29.615 26.674 0.13 15.35 120 VAL A O 6
ATOM 10800 N N . ASP A 1 121 ? 2.199 31.150 25.193 0.13 14.19 121 ASP A N 6
ATOM 10801 C CA . ASP A 1 121 ? 0.770 31.045 25.669 0.13 16.65 121 ASP A CA 6
ATOM 10802 C C . ASP A 1 121 ? 0.427 29.578 25.867 0.13 15.87 121 ASP A C 6
ATOM 10803 O O . ASP A 1 121 ? -0.123 29.154 26.896 0.13 14.92 121 ASP A O 6
ATOM 10808 N N . ALA A 1 122 ? 0.772 28.776 24.853 0.13 16.51 122 ALA A N 6
ATOM 10809 C CA . ALA A 1 122 ? 0.497 27.347 24.936 0.13 16.25 122 ALA A CA 6
ATOM 10810 C C . ALA A 1 122 ? 1.179 26.783 26.192 0.13 17.15 122 ALA A C 6
ATOM 10811 O O . ALA A 1 122 ? 0.568 26.795 27.299 0.13 19.36 122 ALA A O 6
ATOM 10813 N N . GLY A 1 123 ? 2.455 26.431 26.121 0.13 15.21 123 GLY A N 6
ATOM 10814 C CA . GLY A 1 123 ? 3.110 25.843 27.291 0.13 14.98 123 GLY A CA 6
ATOM 10815 C C . GLY A 1 123 ? 4.647 25.692 27.110 0.13 13.75 123 GLY A C 6
ATOM 10816 O O . GLY A 1 123 ? 5.308 25.076 27.930 0.13 12.43 123 GLY A O 6
ATOM 10817 N N . ALA A 1 124 ? 5.184 26.284 26.042 0.13 14.34 124 ALA A N 6
ATOM 10818 C CA . ALA A 1 124 ? 6.648 26.204 25.825 0.13 11.65 124 ALA A CA 6
ATOM 10819 C C . ALA A 1 124 ? 7.352 27.089 26.858 0.13 15.26 124 ALA A C 6
ATOM 10820 O O . ALA A 1 124 ? 6.705 27.671 27.753 0.13 14.88 124 ALA A O 6
ATOM 10822 N N . VAL A 1 125 ? 8.679 27.206 26.719 0.13 15.86 125 VAL A N 6
ATOM 10823 C CA . VAL A 1 125 ? 9.497 28.012 27.650 0.13 16.92 125 VAL A CA 6
ATOM 10824 C C . VAL A 1 125 ? 10.390 28.930 26.822 0.13 18.98 125 VAL A C 6
ATOM 10825 O O . VAL A 1 125 ? 11.171 28.465 26.002 0.13 17.16 125 VAL A O 6
ATOM 10829 N N . LYS A 1 126 ? 10.244 30.242 26.985 0.13 18.68 126 LYS A N 6
ATOM 10830 C CA . LYS A 1 126 ? 11.071 31.146 26.211 0.13 19.32 126 LYS A CA 6
ATOM 10831 C C . LYS A 1 126 ? 12.525 31.110 26.694 0.13 18.31 126 LYS A C 6
ATOM 10832 O O . LYS A 1 126 ? 12.782 31.349 27.897 0.13 17.22 126 LYS A O 6
ATOM 10838 N N . VAL A 1 127 ? 13.462 30.809 25.808 0.13 16.93 127 VAL A N 6
ATOM 10839 C CA . VAL A 1 127 ? 14.872 30.842 26.243 0.13 18.65 127 VAL A CA 6
ATOM 10840 C C . VAL A 1 127 ? 15.405 32.136 25.573 0.13 19.20 127 VAL A C 6
ATOM 10841 O O . VAL A 1 127 ? 15.047 32.431 24.427 0.13 16.55 127 VAL A O 6
ATOM 10845 N N . GLU A 1 128 ? 16.236 32.924 26.269 0.13 18.16 128 GLU A N 6
ATOM 10846 C CA . GLU A 1 128 ? 16.730 34.153 25.645 0.13 22.12 128 GLU A CA 6
ATOM 10847 C C . GLU A 1 128 ? 17.746 33.740 24.609 0.13 20.99 128 GLU A C 6
ATOM 10848 O O . GLU A 1 128 ? 18.517 32.813 24.857 0.13 20.67 128 GLU A O 6
ATOM 10854 N N . VAL A 1 129 ? 17.740 34.394 23.450 0.13 19.03 129 VAL A N 6
ATOM 10855 C CA . VAL A 1 129 ? 18.669 34.031 22.394 0.13 19.81 129 VAL A CA 6
ATOM 10856 C C . VAL A 1 129 ? 20.057 34.552 22.712 0.13 18.63 129 VAL A C 6
ATOM 10857 O O . VAL A 1 129 ? 20.207 35.554 23.449 0.13 20.03 129 VAL A O 6
ATOM 10861 N N . THR A 1 130 ? 21.041 33.838 22.182 0.13 16.78 130 THR A N 6
ATOM 10862 C CA . THR A 1 130 ? 22.455 34.221 22.352 0.13 17.82 130 THR A CA 6
ATOM 10863 C C . THR A 1 130 ? 22.909 35.220 21.285 0.13 18.51 130 THR A C 6
ATOM 10864 O O . THR A 1 130 ? 22.324 35.323 20.191 0.13 15.80 130 THR A O 6
ATOM 10868 N N . GLU A 1 131 ? 23.972 35.960 21.608 0.13 16.96 131 GLU A N 6
ATOM 10869 C CA . GLU A 1 131 ? 24.522 36.889 20.611 0.13 19.03 131 GLU A CA 6
ATOM 10870 C C . GLU A 1 131 ? 24.871 36.028 19.384 0.13 18.57 131 GLU A C 6
ATOM 10871 O O . GLU A 1 131 ? 24.703 36.442 18.208 0.13 19.51 131 GLU A O 6
ATOM 10877 N N . ALA A 1 132 ? 25.371 34.826 19.663 0.13 16.42 132 ALA A N 6
ATOM 10878 C CA . ALA A 1 132 ? 25.705 33.876 18.616 0.13 19.36 132 ALA A CA 6
ATOM 10879 C C . ALA A 1 132 ? 24.426 33.656 17.728 0.13 19.56 132 ALA A C 6
ATOM 10880 O O . ALA A 1 132 ? 24.460 33.825 16.506 0.13 18.24 132 ALA A O 6
ATOM 10882 N N . GLU A 1 133 ? 23.312 33.268 18.361 0.13 18.39 133 GLU A N 6
ATOM 10883 C CA . GLU A 1 133 ? 22.067 33.047 17.591 0.13 18.21 133 GLU A CA 6
ATOM 10884 C C . GLU A 1 133 ? 21.619 34.297 16.789 0.13 20.47 133 GLU A C 6
ATOM 10885 O O . GLU A 1 133 ? 21.129 34.215 15.623 0.13 20.23 133 GLU A O 6
ATOM 10891 N N . VAL A 1 134 ? 21.736 35.461 17.413 0.13 21.32 134 VAL A N 6
ATOM 10892 C CA . VAL A 1 134 ? 21.385 36.682 16.680 0.13 25.51 134 VAL A CA 6
ATOM 10893 C C . VAL A 1 134 ? 22.258 36.839 15.412 0.13 27.74 134 VAL A C 6
ATOM 10894 O O . VAL A 1 134 ? 21.737 37.193 14.329 0.13 25.79 134 VAL A O 6
ATOM 10898 N N . GLU A 1 135 ? 23.558 36.564 15.510 0.13 29.40 135 GLU A N 6
ATOM 10899 C CA . GLU A 1 135 ? 24.434 36.688 14.328 0.13 32.43 135 GLU A CA 6
ATOM 10900 C C . GLU A 1 135 ? 23.833 35.924 13.156 0.13 32.59 135 GLU A C 6
ATOM 10901 O O . GLU A 1 135 ? 23.966 36.340 12.000 0.13 29.54 135 GLU A O 6
ATOM 10907 N N . LEU A 1 136 ? 23.189 34.800 13.491 0.13 28.57 136 LEU A N 6
ATOM 10908 C CA . LEU A 1 136 ? 22.573 33.899 12.512 0.13 29.57 136 LEU A CA 6
ATOM 10909 C C . LEU A 1 136 ? 21.126 34.293 12.169 0.13 28.45 136 LEU A C 6
ATOM 10910 O O . LEU A 1 136 ? 20.444 33.617 11.368 0.13 28.99 136 LEU A O 6
ATOM 10915 N N . GLY A 1 137 ? 20.647 35.372 12.763 0.13 26.28 137 GLY A N 6
ATOM 10916 C CA . GLY A 1 137 ? 19.284 35.809 12.487 0.13 27.42 137 GLY A CA 6
ATOM 10917 C C . GLY A 1 137 ? 18.198 35.081 13.265 0.13 27.40 137 GLY A C 6
ATOM 10918 O O . GLY A 1 137 ? 17.004 35.218 12.949 0.13 27.34 137 GLY A O 6
ATOM 10919 N N . PHE A 1 138 ? 18.607 34.312 14.283 0.13 22.56 138 PHE A N 6
ATOM 10920 C CA . PHE A 1 138 ? 17.688 33.501 15.143 0.13 21.67 138 PHE A CA 6
ATOM 10921 C C . PHE A 1 138 ? 17.220 34.393 16.269 0.13 25.09 138 PHE A C 6
ATOM 10922 O O . PHE A 1 138 ? 17.909 34.519 17.300 0.13 24.06 138 PHE A O 6
ATOM 10930 N N . LYS A 1 139 ? 16.027 34.976 16.100 0.13 21.14 139 LYS A N 6
ATOM 10931 C CA . LYS A 1 139 ? 15.490 35.966 17.024 0.13 24.07 139 LYS A CA 6
ATOM 10932 C C . LYS A 1 139 ? 14.548 35.503 18.126 0.13 20.95 139 LYS A C 6
ATOM 10933 O O . LYS A 1 139 ? 14.021 36.329 18.908 0.13 17.82 139 LYS A O 6
ATOM 10939 N N . GLY A 1 140 ? 14.359 34.191 18.218 0.13 17.87 140 GLY A N 6
ATOM 10940 C CA . GLY A 1 140 ? 13.493 33.641 19.248 0.13 15.60 140 GLY A CA 6
ATOM 10941 C C . GLY A 1 140 ? 13.835 32.156 19.406 0.13 13.74 140 GLY A C 6
ATOM 10942 O O . GLY A 1 140 ? 14.358 31.512 18.500 0.13 13.72 140 GLY A O 6
ATOM 10943 N N . LYS A 1 141 ? 13.519 31.613 20.585 0.13 14.46 141 LYS A N 6
ATOM 10944 C CA . LYS A 1 141 ? 13.846 30.224 20.873 0.13 12.73 141 LYS A CA 6
ATOM 10945 C C . LYS A 1 141 ? 12.983 29.740 22.039 0.13 13.10 141 LYS A C 6
ATOM 10946 O O . LYS A 1 141 ? 12.730 30.502 22.957 0.13 14.10 141 LYS A O 6
ATOM 10952 N N . VAL A 1 142 ? 12.470 28.519 21.942 0.13 11.87 142 VAL A N 6
ATOM 10953 C CA . VAL A 1 142 ? 11.717 27.979 23.067 0.13 11.97 142 VAL A CA 6
ATOM 10954 C C . VAL A 1 142 ? 11.993 26.509 23.163 0.13 13.96 142 VAL A C 6
ATOM 10955 O O . VAL A 1 142 ? 12.458 25.908 22.190 0.13 13.07 142 VAL A O 6
ATOM 10959 N N . THR A 1 143 ? 11.722 25.923 24.348 0.13 14.14 143 THR A N 6
ATOM 10960 C CA . THR A 1 143 ? 11.814 24.490 24.504 0.13 12.79 143 THR A CA 6
ATOM 10961 C C . THR A 1 143 ? 10.363 24.038 24.768 0.13 13.22 143 THR A C 6
ATOM 10962 O O . THR A 1 143 ? 9.536 24.828 25.241 0.13 15.23 143 THR A O 6
ATOM 10966 N N . ASP A 1 144 ? 10.051 22.792 24.428 0.13 13.38 144 ASP A N 6
ATOM 10967 C CA . ASP A 1 144 ? 8.667 22.344 24.643 0.13 14.33 144 ASP A CA 6
ATOM 10968 C C . ASP A 1 144 ? 8.609 21.195 25.609 0.13 13.74 144 ASP A C 6
ATOM 10969 O O . ASP A 1 144 ? 9.649 20.752 26.133 0.13 13.29 144 ASP A O 6
ATOM 10974 N N . PRO A 1 145 ? 7.394 20.687 25.892 0.13 15.45 145 PRO A N 6
ATOM 10975 C CA . PRO A 1 145 ? 7.238 19.578 26.846 0.13 16.57 145 PRO A CA 6
ATOM 10976 C C . PRO A 1 145 ? 7.688 18.223 26.385 0.13 17.94 145 PRO A C 6
ATOM 10977 O O . PRO A 1 145 ? 7.641 17.247 27.179 0.13 16.48 145 PRO A O 6
ATOM 10981 N N . PHE A 1 146 ? 8.162 18.146 25.141 0.13 15.04 146 PHE A N 6
ATOM 10982 C CA . PHE A 1 146 ? 8.601 16.875 24.573 0.13 13.15 146 PHE A CA 6
ATOM 10983 C C . PHE A 1 146 ? 10.093 16.837 24.225 0.13 15.00 146 PHE A C 6
ATOM 10984 O O . PHE A 1 146 ? 10.511 16.057 23.371 0.13 14.93 146 PHE A O 6
ATOM 10992 N N . GLY A 1 147 ? 10.858 17.727 24.867 0.13 13.85 147 GLY A N 6
ATOM 10993 C CA . GLY A 1 147 ? 12.307 17.723 24.693 0.13 16.11 147 GLY A CA 6
ATOM 10994 C C . GLY A 1 147 ? 12.816 18.381 23.440 0.13 16.34 147 GLY A C 6
ATOM 10995 O O . GLY A 1 147 ? 14.008 18.233 23.073 0.13 16.19 147 GLY A O 6
ATOM 10996 N N . VAL A 1 148 ? 11.947 19.109 22.762 0.13 13.81 148 VAL A N 6
ATOM 10997 C CA . VAL A 1 148 ? 12.407 19.729 21.514 0.13 15.55 148 VAL A CA 6
ATOM 10998 C C . VAL A 1 148 ? 12.730 21.232 21.693 0.13 12.93 148 VAL A C 6
ATOM 10999 O O . VAL A 1 148 ? 12.072 21.916 22.472 0.13 13.33 148 VAL A O 6
ATOM 11003 N N . THR A 1 149 ? 13.781 21.699 21.026 0.13 11.32 149 THR A N 6
ATOM 11004 C CA . THR A 1 149 ? 14.100 23.119 21.078 0.13 11.82 149 THR A CA 6
ATOM 11005 C C . THR A 1 149 ? 13.745 23.630 19.705 0.13 11.82 149 THR A C 6
ATOM 11006 O O . THR A 1 149 ? 14.127 23.034 18.678 0.13 14.64 149 THR A O 6
ATOM 11010 N N . TRP A 1 150 ? 13.069 24.765 19.707 0.13 13.48 150 TRP A N 6
ATOM 11011 C CA . TRP A 1 150 ? 12.652 25.431 18.483 0.13 12.37 150 TRP A CA 6
ATOM 11012 C C . TRP A 1 150 ? 13.336 26.756 18.382 0.13 13.75 150 TRP A C 6
ATOM 11013 O O . TRP A 1 150 ? 13.431 27.513 19.358 0.13 13.73 150 TRP A O 6
ATOM 11024 N N . ILE A 1 151 ? 13.795 27.062 17.174 0.13 12.02 151 ILE A N 6
ATOM 11025 C CA . ILE A 1 151 ? 14.489 28.325 16.893 0.13 12.42 151 ILE A CA 6
ATOM 11026 C C . ILE A 1 151 ? 13.628 29.077 15.857 0.13 14.32 151 ILE A C 6
ATOM 11027 O O . ILE A 1 151 ? 13.141 28.451 14.929 0.13 14.14 151 ILE A O 6
ATOM 11032 N N . PHE A 1 152 ? 13.452 30.386 16.032 0.13 14.48 152 PHE A N 6
ATOM 11033 C CA . PHE A 1 152 ? 12.626 31.200 15.129 0.13 14.89 152 PHE A CA 6
ATOM 11034 C C . PHE A 1 152 ? 13.559 32.130 14.432 0.13 16.97 152 PHE A C 6
ATOM 11035 O O . PHE A 1 152 ? 14.227 32.966 15.067 0.13 15.44 152 PHE A O 6
ATOM 11043 N N . ALA A 1 153 ? 13.583 31.956 13.116 0.13 17.73 153 ALA A N 6
ATOM 11044 C CA . ALA A 1 153 ? 14.481 32.703 12.255 0.13 22.64 153 ALA A CA 6
ATOM 11045 C C . ALA A 1 153 ? 13.672 33.675 11.471 0.13 25.92 153 ALA A C 6
ATOM 11046 O O . ALA A 1 153 ? 12.649 33.336 10.854 0.13 21.28 153 ALA A O 6
ATOM 11048 N N . GLU A 1 154 ? 14.151 34.897 11.454 0.13 29.15 154 GLU A N 6
ATOM 11049 C CA . GLU A 1 154 ? 13.441 35.901 10.704 0.13 33.26 154 GLU A CA 6
ATOM 11050 C C . GLU A 1 154 ? 14.411 36.380 9.569 0.13 35.13 154 GLU A C 6
ATOM 11051 O O . GLU A 1 154 ? 15.605 35.939 9.566 0.13 34.94 154 GLU A O 6
ATOM 11057 N N . VAL B 1 22 ? 1.980 32.676 10.306 0.13 30.90 22 VAL B N 6
ATOM 11058 C CA . VAL B 1 22 ? 2.228 31.638 9.209 0.13 29.77 22 VAL B CA 6
ATOM 11059 C C . VAL B 1 22 ? 3.726 31.309 9.045 0.13 24.26 22 VAL B C 6
ATOM 11060 O O . VAL B 1 22 ? 4.472 32.114 8.556 0.13 25.23 22 VAL B O 6
ATOM 11064 N N . PHE B 1 23 ? 4.171 30.117 9.392 0.13 21.69 23 PHE B N 6
ATOM 11065 C CA . PHE B 1 23 ? 5.594 29.874 9.203 0.13 19.20 23 PHE B CA 6
ATOM 11066 C C . PHE B 1 23 ? 5.959 29.849 7.711 0.13 20.80 23 PHE B C 6
ATOM 11067 O O . PHE B 1 23 ? 5.077 29.689 6.855 0.13 20.22 23 PHE B O 6
ATOM 11075 N N . THR B 1 24 ? 7.221 30.085 7.400 0.13 17.36 24 THR B N 6
ATOM 11076 C CA . THR B 1 24 ? 7.653 30.114 5.994 0.13 17.78 24 THR B CA 6
ATOM 11077 C C . THR B 1 24 ? 8.744 29.131 5.711 0.13 18.76 24 THR B C 6
ATOM 11078 O O . THR B 1 24 ? 9.174 28.977 4.546 0.13 13.93 24 THR B O 6
ATOM 11082 N N . GLU B 1 25 ? 9.258 28.487 6.766 0.13 15.76 25 GLU B N 6
ATOM 11083 C CA . GLU B 1 25 ? 10.250 27.397 6.538 0.13 19.19 25 GLU B CA 6
ATOM 11084 C C . GLU B 1 25 ? 10.214 26.588 7.815 0.13 17.64 25 GLU B C 6
ATOM 11085 O O . GLU B 1 25 ? 9.954 27.155 8.875 0.13 16.66 25 GLU B O 6
ATOM 11091 N N . PHE B 1 26 ? 10.432 25.292 7.675 0.13 15.81 26 PHE B N 6
ATOM 11092 C CA . PHE B 1 26 ? 10.485 24.367 8.830 0.13 15.63 26 PHE B CA 6
ATOM 11093 C C . PHE B 1 26 ? 11.764 23.659 8.418 0.13 16.30 26 PHE B C 6
ATOM 11094 O O . PHE B 1 26 ? 11.871 23.194 7.278 0.13 14.51 26 PHE B O 6
ATOM 11102 N N . LYS B 1 27 ? 12.782 23.698 9.262 0.13 16.00 27 LYS B N 6
ATOM 11103 C CA . LYS B 1 27 ? 14.057 23.040 8.941 0.13 18.38 27 LYS B CA 6
ATOM 11104 C C . LYS B 1 27 ? 14.643 22.360 10.198 0.13 16.76 27 LYS B C 6
ATOM 11105 O O . LYS B 1 27 ? 14.848 23.016 11.213 0.13 15.54 27 LYS B O 6
ATOM 11111 N N . GLN B 1 28 ? 14.888 21.061 10.091 0.13 15.08 28 GLN B N 6
ATOM 11112 C CA . GLN B 1 28 ? 15.457 20.311 11.199 0.13 13.21 28 GLN B CA 6
ATOM 11113 C C . GLN B 1 28 ? 16.972 20.542 11.178 0.13 12.74 28 GLN B C 6
ATOM 11114 O O . GLN B 1 28 ? 17.645 20.333 10.166 0.13 14.94 28 GLN B O 6
ATOM 11128 N N . LEU B 1 30 ? 20.629 19.472 12.720 0.13 12.07 30 LEU B N 6
ATOM 11129 C CA . LEU B 1 30 ? 21.333 18.315 13.332 0.13 12.52 30 LEU B CA 6
ATOM 11130 C C . LEU B 1 30 ? 22.698 18.899 13.815 0.13 13.89 30 LEU B C 6
ATOM 11131 O O . LEU B 1 30 ? 23.572 19.195 12.965 0.13 11.01 30 LEU B O 6
ATOM 11136 N N . LEU B 1 31 ? 22.853 19.047 15.130 0.13 14.24 31 LEU B N 6
ATOM 11137 C CA . LEU B 1 31 ? 24.059 19.673 15.712 0.13 13.11 31 LEU B CA 6
ATOM 11138 C C . LEU B 1 31 ? 25.235 18.657 15.701 0.13 12.68 31 LEU B C 6
ATOM 11139 O O . LEU B 1 31 ? 25.021 17.475 15.950 0.13 11.61 31 LEU B O 6
ATOM 11144 N N . VAL B 1 32 ? 26.450 19.099 15.408 0.13 12.95 32 VAL B N 6
ATOM 11145 C CA . VAL B 1 32 ? 27.511 18.092 15.451 0.13 11.93 32 VAL B CA 6
ATOM 11146 C C . VAL B 1 32 ? 28.745 18.691 16.129 0.13 14.86 32 VAL B C 6
ATOM 11147 O O . VAL B 1 32 ? 28.803 19.908 16.398 0.13 15.05 32 VAL B O 6
ATOM 11151 N N . GLU B 1 33 ? 29.667 17.775 16.395 0.13 13.30 33 GLU B N 6
ATOM 11152 C CA . GLU B 1 33 ? 30.961 18.044 17.015 0.13 18.23 33 GLU B CA 6
ATOM 11153 C C . GLU B 1 33 ? 31.698 19.266 16.435 0.13 17.04 33 GLU B C 6
ATOM 11154 O O . GLU B 1 33 ? 31.715 19.495 15.240 0.13 15.80 33 GLU B O 6
ATOM 11160 N N . ALA B 1 34 ? 32.358 20.049 17.301 0.13 16.84 34 ALA B N 6
ATOM 11161 C CA . ALA B 1 34 ? 33.132 21.193 16.849 0.13 17.34 34 ALA B CA 6
ATOM 11162 C C . ALA B 1 34 ? 34.032 20.838 15.650 0.13 19.00 34 ALA B C 6
ATOM 11163 O O . ALA B 1 34 ? 34.759 19.823 15.682 0.13 17.75 34 ALA B O 6
ATOM 11165 N N . GLN B 1 35 ? 33.957 21.708 14.635 0.13 17.21 35 GLN B N 6
ATOM 11166 C CA . GLN B 1 35 ? 34.697 21.619 13.372 0.13 19.48 35 GLN B CA 6
ATOM 11167 C C . GLN B 1 35 ? 34.363 20.341 12.539 0.13 19.99 35 GLN B C 6
ATOM 11168 O O . GLN B 1 35 ? 35.027 20.092 11.532 0.13 16.93 35 GLN B O 6
ATOM 11174 N N . LYS B 1 36 ? 33.353 19.565 12.945 0.13 15.62 36 LYS B N 6
ATOM 11175 C CA . LYS B 1 36 ? 33.049 18.307 12.228 0.13 18.00 36 LYS B CA 6
ATOM 11176 C C . LYS B 1 36 ? 31.962 18.342 11.170 0.13 15.17 36 LYS B C 6
ATOM 11177 O O . LYS B 1 36 ? 31.580 17.285 10.647 0.13 16.43 36 LYS B O 6
ATOM 11183 N N . VAL B 1 37 ? 31.424 19.512 10.861 0.13 16.32 37 VAL B N 6
ATOM 11184 C CA . VAL B 1 37 ? 30.354 19.514 9.845 0.13 15.02 37 VAL B CA 6
ATOM 11185 C C . VAL B 1 37 ? 30.871 19.011 8.503 0.13 16.02 37 VAL B C 6
ATOM 11186 O O . VAL B 1 37 ? 30.178 18.287 7.791 0.13 15.15 37 VAL B O 6
ATOM 11190 N N . GLY B 1 38 ? 32.112 19.342 8.145 0.13 15.89 38 GLY B N 6
ATOM 11191 C CA . GLY B 1 38 ? 32.585 18.811 6.840 0.13 16.63 38 GLY B CA 6
ATOM 11192 C C . GLY B 1 38 ? 32.585 17.284 6.792 0.13 16.37 38 GLY B C 6
ATOM 11193 O O . GLY B 1 38 ? 32.207 16.666 5.771 0.13 17.49 38 GLY B O 6
ATOM 11194 N N . ASP B 1 39 ? 33.038 16.654 7.885 0.13 17.04 39 ASP B N 6
ATOM 11195 C CA . ASP B 1 39 ? 33.081 15.190 7.937 0.13 18.54 39 ASP B CA 6
ATOM 11196 C C . ASP B 1 39 ? 31.643 14.649 7.859 0.13 16.98 39 ASP B C 6
ATOM 11197 O O . ASP B 1 39 ? 31.342 13.643 7.168 0.13 14.56 39 ASP B O 6
ATOM 11202 N N . ALA B 1 40 ? 30.726 15.292 8.587 0.13 17.34 40 ALA B N 6
ATOM 11203 C CA . ALA B 1 40 ? 29.342 14.833 8.495 0.13 14.75 40 ALA B CA 6
ATOM 11204 C C . ALA B 1 40 ? 28.795 15.038 7.057 0.13 16.75 40 ALA B C 6
ATOM 11205 O O . ALA B 1 40 ? 28.045 14.183 6.576 0.13 16.09 40 ALA B O 6
ATOM 11207 N N . VAL B 1 41 ? 29.111 16.153 6.387 0.13 13.52 41 VAL B N 6
ATOM 11208 C CA . VAL B 1 41 ? 28.629 16.325 4.995 0.13 16.43 41 VAL B CA 6
ATOM 11209 C C . VAL B 1 41 ? 29.221 15.207 4.136 0.13 15.75 41 VAL B C 6
ATOM 11210 O O . VAL B 1 41 ? 28.520 14.586 3.336 0.13 15.65 41 VAL B O 6
ATOM 11214 N N . THR B 1 42 ? 30.529 14.945 4.296 0.13 16.56 42 THR B N 6
ATOM 11215 C CA . THR B 1 42 ? 31.146 13.890 3.518 0.13 17.54 42 THR B CA 6
ATOM 11216 C C . THR B 1 42 ? 30.455 12.556 3.794 0.13 18.07 42 THR B C 6
ATOM 11217 O O . THR B 1 42 ? 30.168 11.766 2.860 0.13 18.66 42 THR B O 6
ATOM 11221 N N . PHE B 1 43 ? 30.152 12.320 5.072 0.13 15.30 43 PHE B N 6
ATOM 11222 C CA . PHE B 1 43 ? 29.492 11.104 5.462 0.13 15.91 43 PHE B CA 6
ATOM 11223 C C . PHE B 1 43 ? 28.097 11.004 4.830 0.13 15.63 43 PHE B C 6
ATOM 11224 O O . PHE B 1 43 ? 27.750 9.975 4.244 0.13 16.67 43 PHE B O 6
ATOM 11232 N N . TYR B 1 44 ? 27.264 12.053 4.952 0.13 15.31 44 TYR B N 6
ATOM 11233 C CA . TYR B 1 44 ? 25.902 11.873 4.398 0.13 14.48 44 TYR B CA 6
ATOM 11234 C C . TYR B 1 44 ? 25.894 11.803 2.856 0.13 15.76 44 TYR B C 6
ATOM 11235 O O . TYR B 1 44 ? 24.943 11.299 2.251 0.13 15.48 44 TYR B O 6
ATOM 11244 N N . LYS B 1 45 ? 26.952 12.308 2.235 0.13 16.51 45 LYS B N 6
ATOM 11245 C CA . LYS B 1 45 ? 27.057 12.194 0.787 0.13 17.36 45 LYS B CA 6
ATOM 11246 C C . LYS B 1 45 ? 27.461 10.764 0.428 0.13 19.11 45 LYS B C 6
ATOM 11247 O O . LYS B 1 45 ? 26.697 10.002 -0.187 0.13 18.31 45 LYS B O 6
ATOM 11253 N N . SER B 1 46 ? 28.670 10.392 0.822 0.13 18.20 46 SER B N 6
ATOM 11254 C CA . SER B 1 46 ? 29.127 9.073 0.377 0.13 19.55 46 SER B CA 6
ATOM 11255 C C . SER B 1 46 ? 28.430 7.882 1.056 0.13 19.33 46 SER B C 6
ATOM 11256 O O . SER B 1 46 ? 28.939 6.760 1.023 0.13 18.68 46 SER B O 6
ATOM 11259 N N . ALA B 1 47 ? 27.280 8.134 1.683 0.13 18.80 47 ALA B N 6
ATOM 11260 C CA . ALA B 1 47 ? 26.514 7.092 2.340 0.13 17.14 47 ALA B CA 6
ATOM 11261 C C . ALA B 1 47 ? 25.113 7.020 1.780 0.13 18.31 47 ALA B C 6
ATOM 11262 O O . ALA B 1 47 ? 24.651 5.995 1.226 0.13 16.27 47 ALA B O 6
ATOM 11264 N N . PHE B 1 48 ? 24.457 8.166 1.862 0.13 15.99 48 PHE B N 6
ATOM 11265 C CA . PHE B 1 48 ? 23.064 8.233 1.466 0.13 17.84 48 PHE B CA 6
ATOM 11266 C C . PHE B 1 48 ? 22.754 8.959 0.185 0.13 18.31 48 PHE B C 6
ATOM 11267 O O . PHE B 1 48 ? 21.595 8.996 -0.226 0.13 17.62 48 PHE B O 6
ATOM 11275 N N . GLY B 1 49 ? 23.764 9.523 -0.444 0.13 18.67 49 GLY B N 6
ATOM 11276 C CA . GLY B 1 49 ? 23.524 10.273 -1.666 0.13 18.66 49 GLY B CA 6
ATOM 11277 C C . GLY B 1 49 ? 23.018 11.693 -1.399 0.13 19.13 49 GLY B C 6
ATOM 11278 O O . GLY B 1 49 ? 22.567 12.412 -2.356 0.13 16.99 49 GLY B O 6
ATOM 11279 N N . ALA B 1 50 ? 23.098 12.108 -0.126 0.13 15.98 50 ALA B N 6
ATOM 11280 C CA . ALA B 1 50 ? 22.705 13.476 0.245 0.13 16.15 50 ALA B CA 6
ATOM 11281 C C . ALA B 1 50 ? 23.450 14.485 -0.630 0.13 18.43 50 ALA B C 6
ATOM 11282 O O . ALA B 1 50 ? 24.669 14.336 -0.946 0.13 16.75 50 ALA B O 6
ATOM 11284 N N . ILE B 1 51 ? 22.734 15.527 -0.999 0.13 15.38 51 ILE B N 6
ATOM 11285 C CA . ILE B 1 51 ? 23.287 16.584 -1.833 0.13 19.13 51 ILE B CA 6
ATOM 11286 C C . ILE B 1 51 ? 23.354 17.929 -1.106 0.13 18.80 51 ILE B C 6
ATOM 11287 O O . ILE B 1 51 ? 22.379 18.397 -0.496 0.13 17.55 51 ILE B O 6
ATOM 11292 N N . GLU B 1 52 ? 24.510 18.564 -1.163 0.13 18.73 52 GLU B N 6
ATOM 11293 C CA . GLU B 1 52 ? 24.685 19.848 -0.510 0.13 20.81 52 GLU B CA 6
ATOM 11294 C C . GLU B 1 52 ? 24.080 20.978 -1.361 0.13 23.71 52 GLU B C 6
ATOM 11295 O O . GLU B 1 52 ? 24.623 21.362 -2.414 0.13 21.08 52 GLU B O 6
ATOM 11301 N N . SER B 1 53 ? 22.963 21.512 -0.891 0.13 21.07 53 SER B N 6
ATOM 11302 C CA . SER B 1 53 ? 22.272 22.548 -1.618 0.13 25.39 53 SER B CA 6
ATOM 11303 C C . SER B 1 53 ? 22.894 23.917 -1.397 0.13 27.22 53 SER B C 6
ATOM 11304 O O . SER B 1 53 ? 22.543 24.861 -2.106 0.13 27.52 53 SER B O 6
ATOM 11307 N N . GLY B 1 54 ? 23.772 24.006 -0.382 0.13 27.94 54 GLY B N 6
ATOM 11308 C CA . GLY B 1 54 ? 24.499 25.222 0.003 0.13 30.76 54 GLY B CA 6
ATOM 11309 C C . GLY B 1 54 ? 25.143 25.010 1.409 0.13 32.30 54 GLY B C 6
ATOM 11310 O O . GLY B 1 54 ? 24.752 24.074 2.110 0.13 28.76 54 GLY B O 6
ATOM 11311 N N . HIS B 1 55 ? 26.126 25.838 1.802 0.13 32.23 55 HIS B N 6
ATOM 11312 C CA . HIS B 1 55 ? 26.764 25.737 3.133 0.13 33.95 55 HIS B CA 6
ATOM 11313 C C . HIS B 1 55 ? 27.335 27.079 3.524 0.13 34.77 55 HIS B C 6
ATOM 11314 O O . HIS B 1 55 ? 27.221 28.033 2.758 0.13 33.25 55 HIS B O 6
ATOM 11321 N N . SER B 1 56 ? 27.928 27.168 4.713 0.13 35.24 56 SER B N 6
ATOM 11322 C CA . SER B 1 56 ? 28.545 28.421 5.164 0.13 37.09 56 SER B CA 6
ATOM 11323 C C . SER B 1 56 ? 29.904 28.067 5.784 0.13 38.57 56 SER B C 6
ATOM 11324 O O . SER B 1 56 ? 30.056 26.980 6.349 0.13 35.35 56 SER B O 6
ATOM 11327 N N . LEU B 1 57 ? 30.864 28.990 5.704 0.13 38.55 57 LEU B N 6
ATOM 11328 C CA . LEU B 1 57 ? 32.214 28.768 6.224 0.13 41.53 57 LEU B CA 6
ATOM 11329 C C . LEU B 1 57 ? 32.551 29.426 7.577 0.13 41.09 57 LEU B C 6
ATOM 11330 O O . LEU B 1 57 ? 32.254 30.598 7.795 0.13 40.55 57 LEU B O 6
ATOM 11335 N N . HIS B 1 69 ? 36.727 26.077 9.245 0.13 40.04 69 HIS B N 6
ATOM 11336 C CA . HIS B 1 69 ? 36.020 25.215 8.301 0.13 39.87 69 HIS B CA 6
ATOM 11337 C C . HIS B 1 69 ? 34.551 25.613 8.146 0.13 36.52 69 HIS B C 6
ATOM 11338 O O . HIS B 1 69 ? 34.084 26.595 8.721 0.13 36.36 69 HIS B O 6
ATOM 11345 N N . VAL B 1 70 ? 33.813 24.831 7.371 0.13 33.57 70 VAL B N 6
ATOM 11346 C CA . VAL B 1 70 ? 32.375 25.088 7.185 0.13 29.61 70 VAL B CA 6
ATOM 11347 C C . VAL B 1 70 ? 31.644 24.995 8.520 0.13 27.71 70 VAL B C 6
ATOM 11348 O O . VAL B 1 70 ? 31.839 24.054 9.271 0.13 27.70 70 VAL B O 6
ATOM 11352 N N . LEU B 1 71 ? 30.771 25.942 8.811 0.13 25.44 71 LEU B N 6
ATOM 11353 C CA . LEU B 1 71 ? 30.044 25.922 10.061 0.13 24.59 71 LEU B CA 6
ATOM 11354 C C . LEU B 1 71 ? 28.712 25.184 9.926 0.13 21.20 71 LEU B C 6
ATOM 11355 O O . LEU B 1 71 ? 28.326 24.463 10.830 0.13 17.83 71 LEU B O 6
ATOM 11360 N N . SER B 1 72 ? 28.008 25.389 8.807 0.13 17.69 72 SER B N 6
ATOM 11361 C CA . SER B 1 72 ? 26.714 24.708 8.637 0.13 18.19 72 SER B CA 6
ATOM 11362 C C . SER B 1 72 ? 26.540 24.326 7.185 0.13 17.30 72 SER B C 6
ATOM 11363 O O . SER B 1 72 ? 27.171 24.928 6.264 0.13 16.82 72 SER B O 6
ATOM 11366 N N . SER B 1 73 ? 25.755 23.276 6.966 0.13 15.69 73 SER B N 6
ATOM 11367 C CA . SER B 1 73 ? 25.512 22.802 5.612 0.13 14.93 73 SER B CA 6
ATOM 11368 C C . SER B 1 73 ? 24.057 22.518 5.449 0.13 16.12 73 SER B C 6
ATOM 11369 O O . SER B 1 73 ? 23.453 22.035 6.380 0.13 14.33 73 SER B O 6
ATOM 11372 N N . GLU B 1 74 ? 23.450 22.891 4.320 0.13 14.49 74 GLU B N 6
ATOM 11373 C CA . GLU B 1 74 ? 22.080 22.507 4.139 0.13 16.99 74 GLU B CA 6
ATOM 11374 C C . GLU B 1 74 ? 22.176 21.395 3.121 0.13 15.83 74 GLU B C 6
ATOM 11375 O O . GLU B 1 74 ? 22.746 21.636 2.017 0.13 15.34 74 GLU B O 6
ATOM 11381 N N . LEU B 1 75 ? 21.612 20.229 3.458 0.13 14.53 75 LEU B N 6
ATOM 11382 C CA . LEU B 1 75 ? 21.651 19.039 2.629 0.13 14.24 75 LEU B CA 6
ATOM 11383 C C . LEU B 1 75 ? 20.238 18.649 2.176 0.13 16.43 75 LEU B C 6
ATOM 11384 O O . LEU B 1 75 ? 19.257 18.672 2.971 0.13 14.05 75 LEU B O 6
ATOM 11389 N N . ASN B 1 76 ? 20.164 18.264 0.908 0.13 15.74 76 ASN B N 6
ATOM 11390 C CA . ASN B 1 76 ? 18.935 17.751 0.338 0.13 17.15 76 ASN B CA 6
ATOM 11391 C C . ASN B 1 76 ? 18.979 16.252 0.267 0.13 17.99 76 ASN B C 6
ATOM 11392 O O . ASN B 1 76 ? 19.937 15.639 -0.297 0.13 17.46 76 ASN B O 6
ATOM 11397 N N . LEU B 1 77 ? 17.910 15.650 0.778 0.13 15.75 77 LEU B N 6
ATOM 11398 C CA . LEU B 1 77 ? 17.782 14.220 0.773 0.13 16.39 77 LEU B CA 6
ATOM 11399 C C . LEU B 1 77 ? 16.378 13.763 0.535 0.13 17.06 77 LEU B C 6
ATOM 11400 O O . LEU B 1 77 ? 15.406 14.250 1.142 0.13 15.14 77 LEU B O 6
ATOM 11405 N N . ALA B 1 78 ? 16.297 12.834 -0.410 0.13 16.26 78 ALA B N 6
ATOM 11406 C CA . ALA B 1 78 ? 15.068 12.141 -0.722 0.13 18.03 78 ALA B CA 6
ATOM 11407 C C . ALA B 1 78 ? 13.780 12.923 -0.516 0.13 16.17 78 ALA B C 6
ATOM 11408 O O . ALA B 1 78 ? 12.858 12.499 0.262 0.13 15.49 78 ALA B O 6
ATOM 11410 N N . GLY B 1 79 ? 13.709 14.081 -1.195 0.13 12.96 79 GLY B N 6
ATOM 11411 C CA . GLY B 1 79 ? 12.516 14.905 -1.125 0.13 17.12 79 GLY B CA 6
ATOM 11412 C C . GLY B 1 79 ? 12.475 15.971 -0.060 0.13 15.21 79 GLY B C 6
ATOM 11413 O O . GLY B 1 79 ? 11.567 16.823 -0.080 0.13 16.95 79 GLY B O 6
ATOM 11414 N N . SER B 1 80 ? 13.380 15.911 0.919 0.13 13.07 80 SER B N 6
ATOM 11415 C CA . SER B 1 80 ? 13.377 16.989 1.943 0.13 15.86 80 SER B CA 6
ATOM 11416 C C . SER B 1 80 ? 14.805 17.423 2.217 0.13 15.71 80 SER B C 6
ATOM 11417 O O . SER B 1 80 ? 15.726 17.057 1.453 0.13 15.02 80 SER B O 6
ATOM 11420 N N . SER B 1 81 ? 14.987 18.266 3.233 0.13 16.72 81 SER B N 6
ATOM 11421 C CA . SER B 1 81 ? 16.351 18.657 3.553 0.13 14.81 81 SER B CA 6
ATOM 11422 C C . SER B 1 81 ? 16.558 18.716 5.070 0.13 15.64 81 SER B C 6
ATOM 11423 O O . SER B 1 81 ? 15.731 18.246 5.851 0.13 13.26 81 SER B O 6
ATOM 11426 N N . PHE B 1 82 ? 17.711 19.231 5.460 0.13 14.55 82 PHE B N 6
ATOM 11427 C CA . PHE B 1 82 ? 18.029 19.398 6.917 0.13 14.38 82 PHE B CA 6
ATOM 11428 C C . PHE B 1 82 ? 19.358 20.109 6.911 0.13 14.62 82 PHE B C 6
ATOM 11429 O O . PHE B 1 82 ? 20.058 20.095 5.886 0.13 13.10 82 PHE B O 6
ATOM 11437 N N . VAL B 1 83 ? 19.686 20.792 8.015 0.13 14.47 83 VAL B N 6
ATOM 11438 C CA . VAL B 1 83 ? 20.920 21.542 8.046 0.13 11.28 83 VAL B CA 6
ATOM 11439 C C . VAL B 1 83 ? 21.791 21.100 9.226 0.13 13.06 83 VAL B C 6
ATOM 11440 O O . VAL B 1 83 ? 21.396 21.189 10.356 0.13 12.77 83 VAL B O 6
ATOM 11444 N N . VAL B 1 84 ? 22.962 20.566 8.904 0.13 13.01 84 VAL B N 6
ATOM 11445 C CA . VAL B 1 84 ? 23.885 20.098 9.958 0.13 11.95 84 VAL B CA 6
ATOM 11446 C C . VAL B 1 84 ? 24.627 21.365 10.408 0.13 11.67 84 VAL B C 6
ATOM 11447 O O . VAL B 1 84 ? 25.226 22.038 9.571 0.13 10.81 84 VAL B O 6
ATOM 11451 N N . CYS B 1 85 ? 24.626 21.630 11.713 0.13 12.25 85 CYS B N 6
ATOM 11452 C CA . CYS B 1 85 ? 25.247 22.837 12.280 0.13 12.81 85 CYS B CA 6
ATOM 11453 C C . CYS B 1 85 ? 26.319 22.520 13.326 0.13 14.07 85 CYS B C 6
ATOM 11454 O O . CYS B 1 85 ? 26.145 21.596 14.130 0.13 14.15 85 CYS B O 6
ATOM 11457 N N . ASP B 1 86 ? 27.385 23.328 13.319 0.13 12.98 86 ASP B N 6
ATOM 11458 C CA . ASP B 1 86 ? 28.530 23.131 14.288 0.13 14.22 86 ASP B CA 6
ATOM 11459 C C . ASP B 1 86 ? 28.030 23.591 15.687 0.13 12.99 86 ASP B C 6
ATOM 11460 O O . ASP B 1 86 ? 27.744 24.773 15.863 0.13 15.86 86 ASP B O 6
ATOM 11465 N N . VAL B 1 87 ? 27.971 22.686 16.665 0.13 13.36 87 VAL B N 6
ATOM 11466 C CA . VAL B 1 87 ? 27.426 23.011 17.995 0.13 12.66 87 VAL B CA 6
ATOM 11467 C C . VAL B 1 87 ? 28.263 24.097 18.677 0.13 14.26 87 VAL B C 6
ATOM 11468 O O . VAL B 1 87 ? 27.754 24.848 19.522 0.13 13.56 87 VAL B O 6
ATOM 11472 N N . SER B 1 88 ? 29.535 24.201 18.301 0.13 14.10 88 SER B N 6
ATOM 11473 C CA . SER B 1 88 ? 30.387 25.266 18.898 0.13 15.43 88 SER B CA 6
ATOM 11474 C C . SER B 1 88 ? 29.948 26.660 18.399 0.13 16.37 88 SER B C 6
ATOM 11475 O O . SER B 1 88 ? 30.273 27.693 18.981 0.13 16.72 88 SER B O 6
ATOM 11478 N N . SER B 1 89 ? 29.204 26.727 17.297 0.13 15.71 89 SER B N 6
ATOM 11479 C CA . SER B 1 89 ? 28.724 28.032 16.848 0.13 18.20 89 SER B CA 6
ATOM 11480 C C . SER B 1 89 ? 27.385 28.419 17.497 0.13 17.40 89 SER B C 6
ATOM 11481 O O . SER B 1 89 ? 26.832 29.500 17.182 0.13 17.50 89 SER B O 6
ATOM 11484 N N . LEU B 1 90 ? 26.877 27.556 18.384 0.13 16.46 90 LEU B N 6
ATOM 11485 C CA . LEU B 1 90 ? 25.576 27.755 19.046 0.13 15.86 90 LEU B CA 6
ATOM 11486 C C . LEU B 1 90 ? 25.753 27.374 20.505 0.13 16.27 90 LEU B C 6
ATOM 11487 O O . LEU B 1 90 ? 25.422 26.271 20.890 0.13 12.70 90 LEU B O 6
ATOM 11492 N N . PRO B 1 91 ? 26.314 28.300 21.317 0.13 15.63 91 PRO B N 6
ATOM 11493 C CA . PRO B 1 91 ? 26.539 28.060 22.752 0.13 16.43 91 PRO B CA 6
ATOM 11494 C C . PRO B 1 91 ? 25.240 27.863 23.488 0.13 16.98 91 PRO B C 6
ATOM 11495 O O . PRO B 1 91 ? 24.261 28.581 23.236 0.13 17.90 91 PRO B O 6
ATOM 11499 N N . GLY B 1 92 ? 25.218 26.893 24.413 0.13 16.05 92 GLY B N 6
ATOM 11500 C CA . GLY B 1 92 ? 23.995 26.622 25.140 0.13 16.53 92 GLY B CA 6
ATOM 11501 C C . GLY B 1 92 ? 23.343 25.355 24.604 0.13 17.12 92 GLY B C 6
ATOM 11502 O O . GLY B 1 92 ? 22.557 24.760 25.319 0.13 17.40 92 GLY B O 6
ATOM 11503 N N . PHE B 1 93 ? 23.659 24.949 23.373 0.13 15.55 93 PHE B N 6
ATOM 11504 C CA . PHE B 1 93 ? 23.102 23.717 22.812 0.13 16.03 93 PHE B CA 6
ATOM 11505 C C . PHE B 1 93 ? 24.015 22.559 23.129 0.13 17.06 93 PHE B C 6
ATOM 11506 O O . PHE B 1 93 ? 25.155 22.752 23.546 0.13 16.79 93 PHE B O 6
ATOM 11514 N N . SER B 1 94 ? 23.512 21.349 22.906 0.13 16.86 94 SER B N 6
ATOM 11515 C CA . SER B 1 94 ? 24.334 20.171 23.149 0.13 16.64 94 SER B CA 6
ATOM 11516 C C . SER B 1 94 ? 23.970 19.166 22.053 0.13 18.09 94 SER B C 6
ATOM 11517 O O . SER B 1 94 ? 22.767 18.997 21.721 0.13 16.75 94 SER B O 6
ATOM 11520 N N . THR B 1 95 ? 24.967 18.524 21.490 0.13 15.18 95 THR B N 6
ATOM 11521 C CA . THR B 1 95 ? 24.723 17.495 20.480 0.13 16.99 95 THR B CA 6
ATOM 11522 C C . THR B 1 95 ? 24.010 16.289 21.149 0.13 16.32 95 THR B C 6
ATOM 11523 O O . THR B 1 95 ? 23.373 15.503 20.468 0.13 16.32 95 THR B O 6
ATOM 11527 N N . ALA B 1 96 ? 24.196 16.160 22.459 0.13 16.69 96 ALA B N 6
ATOM 11528 C CA . ALA B 1 96 ? 23.645 15.053 23.277 0.13 17.92 96 ALA B CA 6
ATOM 11529 C C . ALA B 1 96 ? 24.171 13.705 22.806 0.13 19.98 96 ALA B C 6
ATOM 11530 O O . ALA B 1 96 ? 23.637 12.643 23.181 0.13 22.20 96 ALA B O 6
ATOM 11532 N N . LYS B 1 97 ? 25.260 13.730 22.037 0.13 20.60 97 LYS B N 6
ATOM 11533 C CA . LYS B 1 97 ? 25.793 12.473 21.497 0.13 27.19 97 LYS B CA 6
ATOM 11534 C C . LYS B 1 97 ? 26.321 11.535 22.588 0.13 29.26 97 LYS B C 6
ATOM 11535 O O . LYS B 1 97 ? 26.189 10.312 22.462 0.13 29.48 97 LYS B O 6
ATOM 11541 N N . SER B 1 98 ? 26.875 12.073 23.677 0.13 30.13 98 SER B N 6
ATOM 11542 C CA . SER B 1 98 ? 27.411 11.149 24.687 0.13 34.32 98 SER B CA 6
ATOM 11543 C C . SER B 1 98 ? 26.318 10.346 25.417 0.13 36.22 98 SER B C 6
ATOM 11544 O O . SER B 1 98 ? 26.502 9.159 25.683 0.13 36.40 98 SER B O 6
ATOM 11547 N N . GLU B 1 99 ? 25.182 10.973 25.711 0.13 38.23 99 GLU B N 6
ATOM 11548 C CA . GLU B 1 99 ? 24.096 10.287 26.408 0.13 40.40 99 GLU B CA 6
ATOM 11549 C C . GLU B 1 99 ? 23.039 9.700 25.453 0.13 38.39 99 GLU B C 6
ATOM 11550 O O . GLU B 1 99 ? 22.408 8.688 25.769 0.13 37.80 99 GLU B O 6
ATOM 11556 N N . GLY B 1 100 ? 22.845 10.328 24.293 0.13 34.65 100 GLY B N 6
ATOM 11557 C CA . GLY B 1 100 ? 21.849 9.835 23.350 0.13 30.47 100 GLY B CA 6
ATOM 11558 C C . GLY B 1 100 ? 21.006 11.024 22.977 0.13 28.00 100 GLY B C 6
ATOM 11559 O O . GLY B 1 100 ? 20.242 11.537 23.805 0.13 23.63 100 GLY B O 6
ATOM 11560 N N . SER B 1 101 ? 21.114 11.436 21.713 0.13 23.37 101 SER B N 6
ATOM 11561 C CA . SER B 1 101 ? 20.419 12.606 21.258 0.13 20.81 101 SER B CA 6
ATOM 11562 C C . SER B 1 101 ? 19.020 12.173 20.929 0.13 20.14 101 SER B C 6
ATOM 11563 O O . SER B 1 101 ? 18.715 10.983 21.018 0.13 19.68 101 SER B O 6
ATOM 11566 N N . GLY B 1 102 ? 18.121 13.061 20.586 0.13 16.95 102 GLY B N 6
ATOM 11567 C CA . GLY B 1 102 ? 16.844 12.371 20.221 0.13 20.45 102 GLY B CA 6
ATOM 11568 C C . GLY B 1 102 ? 16.714 12.009 18.716 0.13 20.03 102 GLY B C 6
ATOM 11569 O O . GLY B 1 102 ? 15.746 11.307 18.305 0.13 19.09 102 GLY B O 6
ATOM 11570 N N . VAL B 1 103 ? 17.712 12.417 17.907 0.13 18.73 103 VAL B N 6
ATOM 11571 C CA . VAL B 1 103 ? 17.599 12.334 16.430 0.13 14.59 103 VAL B CA 6
ATOM 11572 C C . VAL B 1 103 ? 17.364 10.964 15.739 0.13 15.46 103 VAL B C 6
ATOM 11573 O O . VAL B 1 103 ? 18.211 10.059 15.812 0.13 14.53 103 VAL B O 6
ATOM 11577 N N . THR B 1 104 ? 16.212 10.862 15.072 0.13 13.01 104 THR B N 6
ATOM 11578 C CA . THR B 1 104 ? 15.804 9.580 14.489 0.13 14.20 104 THR B CA 6
ATOM 11579 C C . THR B 1 104 ? 15.147 9.823 13.135 0.13 15.75 104 THR B C 6
ATOM 11580 O O . THR B 1 104 ? 14.244 10.672 12.979 0.13 15.99 104 THR B O 6
ATOM 11584 N N . PHE B 1 105 ? 15.625 9.093 12.126 0.13 14.42 105 PHE B N 6
ATOM 11585 C CA . PHE B 1 105 ? 15.043 9.218 10.824 0.13 17.23 105 PHE B CA 6
ATOM 11586 C C . PHE B 1 105 ? 14.710 7.840 10.280 0.13 18.56 105 PHE B C 6
ATOM 11587 O O . PHE B 1 105 ? 15.241 6.820 10.780 0.13 17.61 105 PHE B O 6
ATOM 11595 N N . LEU B 1 106 ? 13.847 7.822 9.254 0.13 19.76 106 LEU B N 6
ATOM 11596 C CA . LEU B 1 106 ? 13.496 6.577 8.580 0.13 19.33 106 LEU B CA 6
ATOM 11597 C C . LEU B 1 106 ? 13.544 6.803 7.068 0.13 20.09 106 LEU B C 6
ATOM 11598 O O . LEU B 1 106 ? 12.679 7.490 6.564 0.13 18.43 106 LEU B O 6
ATOM 11603 N N . LEU B 1 107 ? 14.499 6.178 6.351 0.13 20.71 107 LEU B N 6
ATOM 11604 C CA . LEU B 1 107 ? 14.581 6.315 4.889 0.13 19.09 107 LEU B CA 6
ATOM 11605 C C . LEU B 1 107 ? 13.780 5.132 4.261 0.13 19.92 107 LEU B C 6
ATOM 11606 O O . LEU B 1 107 ? 13.848 4.009 4.775 0.13 17.82 107 LEU B O 6
ATOM 11611 N N . GLY B 1 108 ? 13.049 5.404 3.165 0.13 21.09 108 GLY B N 6
ATOM 11612 C CA . GLY B 1 108 ? 12.301 4.365 2.444 0.13 23.19 108 GLY B CA 6
ATOM 11613 C C . GLY B 1 108 ? 13.251 3.749 1.415 0.13 25.00 108 GLY B C 6
ATOM 11614 O O . GLY B 1 108 ? 13.916 4.482 0.695 0.13 24.45 108 GLY B O 6
ATOM 11615 N N . THR B 1 109 ? 13.336 2.422 1.343 0.13 28.86 109 THR B N 6
ATOM 11616 C CA . THR B 1 109 ? 14.261 1.778 0.407 0.13 29.58 109 THR B CA 6
ATOM 11617 C C . THR B 1 109 ? 13.725 0.437 -0.095 0.13 32.49 109 THR B C 6
ATOM 11618 O O . THR B 1 109 ? 12.930 -0.237 0.589 0.13 32.44 109 THR B O 6
ATOM 11622 N N . LYS B 1 110 ? 14.153 0.041 -1.289 0.13 35.53 110 LYS B N 6
ATOM 11623 C CA . LYS B 1 110 ? 13.702 -1.248 -1.793 0.13 37.61 110 LYS B CA 6
ATOM 11624 C C . LYS B 1 110 ? 14.589 -2.379 -1.285 0.13 36.85 110 LYS B C 6
ATOM 11625 O O . LYS B 1 110 ? 14.266 -3.565 -1.447 0.13 36.07 110 LYS B O 6
ATOM 11631 N N . ASP B 1 111 ? 15.722 -2.033 -0.682 0.13 35.15 111 ASP B N 6
A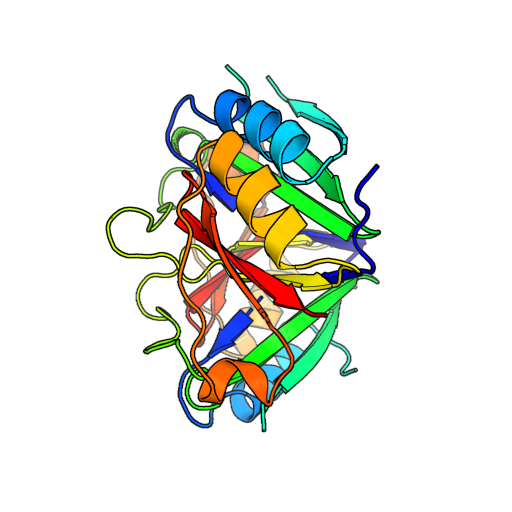TOM 11632 C CA . ASP B 1 111 ? 16.572 -3.074 -0.137 0.13 34.60 111 ASP B CA 6
ATOM 11633 C C . ASP B 1 111 ? 17.296 -2.602 1.102 0.13 33.24 111 ASP B C 6
ATOM 11634 O O . ASP B 1 111 ? 18.405 -2.079 1.023 0.13 32.21 111 ASP B O 6
ATOM 11639 N N . ALA B 1 112 ? 16.675 -2.816 2.259 0.13 32.20 112 ALA B N 6
ATOM 11640 C CA . ALA B 1 112 ? 17.274 -2.368 3.515 0.13 31.40 112 ALA B CA 6
ATOM 11641 C C . ALA B 1 112 ? 18.701 -2.856 3.712 0.13 31.35 112 ALA B C 6
ATOM 11642 O O . ALA B 1 112 ? 19.615 -2.050 3.931 0.13 27.94 112 ALA B O 6
ATOM 11644 N N . GLU B 1 113 ? 18.936 -4.172 3.594 0.13 30.66 113 GLU B N 6
ATOM 11645 C CA . GLU B 1 113 ? 20.289 -4.655 3.802 0.13 32.28 113 GLU B CA 6
ATOM 11646 C C . GLU B 1 113 ? 21.301 -3.986 2.857 0.13 29.40 113 GLU B C 6
ATOM 11647 O O . GLU B 1 113 ? 22.468 -3.779 3.227 0.13 28.92 113 GLU B O 6
ATOM 11653 N N . ALA B 1 114 ? 20.834 -3.610 1.669 0.13 27.89 114 ALA B N 6
ATOM 11654 C CA . ALA B 1 114 ? 21.670 -2.933 0.671 0.13 26.84 114 ALA B CA 6
ATOM 11655 C C . ALA B 1 114 ? 21.970 -1.536 1.163 0.13 27.19 114 ALA B C 6
ATOM 11656 O O . ALA B 1 114 ? 23.107 -1.077 1.108 0.13 25.09 114 ALA B O 6
ATOM 11658 N N . ALA B 1 115 ? 20.921 -0.867 1.613 0.13 25.53 115 ALA B N 6
ATOM 11659 C CA . ALA B 1 115 ? 21.072 0.510 2.124 0.13 25.38 115 ALA B CA 6
ATOM 11660 C C . ALA B 1 115 ? 22.166 0.501 3.203 0.13 23.74 115 ALA B C 6
ATOM 11661 O O . ALA B 1 115 ? 23.150 1.228 3.056 0.13 22.83 115 ALA B O 6
ATOM 11663 N N . VAL B 1 116 ? 21.969 -0.314 4.255 0.13 21.46 116 VAL B N 6
ATOM 11664 C CA . VAL B 1 116 ? 22.904 -0.487 5.385 0.13 23.47 116 VAL B CA 6
ATOM 11665 C C . VAL B 1 116 ? 24.331 -0.682 4.929 0.13 24.03 116 VAL B C 6
ATOM 11666 O O . VAL B 1 116 ? 25.269 -0.054 5.429 0.13 21.23 116 VAL B O 6
ATOM 11670 N N . ALA B 1 117 ? 24.501 -1.583 3.965 0.13 23.75 117 ALA B N 6
ATOM 11671 C CA . ALA B 1 117 ? 25.837 -1.810 3.425 0.13 25.06 117 ALA B CA 6
ATOM 11672 C C . ALA B 1 117 ? 26.568 -0.514 3.093 0.13 23.17 117 ALA B C 6
ATOM 11673 O O . ALA B 1 117 ? 27.682 -0.335 3.493 0.13 23.61 117 ALA B O 6
ATOM 11675 N N . LYS B 1 118 ? 25.935 0.370 2.318 0.13 23.51 118 LYS B N 6
ATOM 11676 C CA . LYS B 1 118 ? 26.596 1.599 1.930 0.13 23.37 118 LYS B CA 6
ATOM 11677 C C . LYS B 1 118 ? 26.844 2.456 3.163 0.13 23.99 118 LYS B C 6
ATOM 11678 O O . LYS B 1 118 ? 27.876 3.058 3.249 0.13 22.34 118 LYS B O 6
ATOM 11684 N N . ALA B 1 119 ? 25.911 2.476 4.127 0.13 22.77 119 ALA B N 6
ATOM 11685 C CA . ALA B 1 119 ? 26.089 3.330 5.303 0.13 22.51 119 ALA B CA 6
ATOM 11686 C C . ALA B 1 119 ? 27.241 2.777 6.150 0.13 22.84 119 ALA B C 6
ATOM 11687 O O . ALA B 1 119 ? 28.036 3.529 6.732 0.13 21.54 119 ALA B O 6
ATOM 11689 N N . VAL B 1 120 ? 27.377 1.451 6.182 0.13 23.13 120 VAL B N 6
ATOM 11690 C CA . VAL B 1 120 ? 28.486 0.877 6.975 0.13 23.41 120 VAL B CA 6
ATOM 11691 C C . VAL B 1 120 ? 29.824 1.259 6.331 0.13 23.88 120 VAL B C 6
ATOM 11692 O O . VAL B 1 120 ? 30.759 1.665 7.012 0.13 23.40 120 VAL B O 6
ATOM 11696 N N . ASP B 1 121 ? 29.891 1.155 5.008 0.13 25.97 121 ASP B N 6
ATOM 11697 C CA . ASP B 1 121 ? 31.103 1.501 4.254 0.13 27.00 121 ASP B CA 6
ATOM 11698 C C . ASP B 1 121 ? 31.573 2.901 4.616 0.13 26.99 121 ASP B C 6
ATOM 11699 O O . ASP B 1 121 ? 32.782 3.203 4.623 0.13 24.69 121 ASP B O 6
ATOM 11704 N N . ALA B 1 122 ? 30.611 3.783 4.907 0.13 23.17 122 ALA B N 6
ATOM 11705 C CA . ALA B 1 122 ? 30.955 5.158 5.228 0.13 22.59 122 ALA B CA 6
ATOM 11706 C C . ALA B 1 122 ? 31.179 5.298 6.721 0.13 20.71 122 ALA B C 6
ATOM 11707 O O . ALA B 1 122 ? 31.603 6.350 7.184 0.13 22.46 122 ALA B O 6
ATOM 11709 N N . GLY B 1 123 ? 30.891 4.260 7.491 0.13 21.69 123 GLY B N 6
ATOM 11710 C CA . GLY B 1 123 ? 31.159 4.393 8.912 0.13 22.85 123 GLY B CA 6
ATOM 11711 C C . GLY B 1 123 ? 29.972 4.113 9.825 0.13 22.83 123 GLY B C 6
ATOM 11712 O O . GLY B 1 123 ? 30.105 4.118 11.050 0.13 23.39 123 GLY B O 6
ATOM 11713 N N . ALA B 1 124 ? 28.797 3.883 9.265 0.13 22.37 124 ALA B N 6
ATOM 11714 C CA . ALA B 1 124 ? 27.700 3.573 10.176 0.13 22.48 124 ALA B CA 6
ATOM 11715 C C . ALA B 1 124 ? 27.836 2.140 10.663 0.13 23.94 124 ALA B C 6
ATOM 11716 O O . ALA B 1 124 ? 28.474 1.248 10.002 0.13 22.37 124 ALA B O 6
ATOM 11718 N N . VAL B 1 125 ? 27.254 1.944 11.835 0.13 25.69 125 VAL B N 6
ATOM 11719 C CA . VAL B 1 125 ? 27.214 0.641 12.476 0.13 24.84 125 VAL B CA 6
ATOM 11720 C C . VAL B 1 125 ? 25.791 0.082 12.342 0.13 27.08 125 VAL B C 6
ATOM 11721 O O . VAL B 1 125 ? 24.778 0.737 12.688 0.13 23.59 125 VAL B O 6
ATOM 11725 N N . LYS B 1 126 ? 25.735 -1.146 11.840 0.13 26.13 126 LYS B N 6
ATOM 11726 C CA . LYS B 1 126 ? 24.479 -1.858 11.620 0.13 27.65 126 LYS B CA 6
ATOM 11727 C C . LYS B 1 126 ? 23.910 -2.527 12.845 0.13 28.24 126 LYS B C 6
ATOM 11728 O O . LYS B 1 126 ? 24.352 -3.627 13.210 0.13 27.23 126 LYS B O 6
ATOM 11734 N N . VAL B 1 127 ? 22.936 -1.890 13.482 0.13 26.81 127 VAL B N 6
ATOM 11735 C CA . VAL B 1 127 ? 22.294 -2.467 14.643 0.13 28.54 127 VAL B CA 6
ATOM 11736 C C . VAL B 1 127 ? 21.407 -3.580 14.072 0.13 29.76 127 VAL B C 6
ATOM 11737 O O . VAL B 1 127 ? 20.563 -3.333 13.204 0.13 27.94 127 VAL B O 6
ATOM 11741 N N . GLU B 1 128 ? 21.581 -4.823 14.535 0.13 31.29 128 GLU B N 6
ATOM 11742 C CA . GLU B 1 128 ? 20.748 -5.884 13.991 0.13 32.32 128 GLU B CA 6
ATOM 11743 C C . GLU B 1 128 ? 19.305 -5.695 14.411 0.13 31.79 128 GLU B C 6
ATOM 11744 O O . GLU B 1 128 ? 19.036 -5.340 15.555 0.13 32.00 128 GLU B O 6
ATOM 11750 N N . VAL B 1 129 ? 18.378 -5.924 13.497 0.13 31.70 129 VAL B N 6
ATOM 11751 C CA . VAL B 1 129 ? 16.961 -5.809 13.837 0.13 32.60 129 VAL B CA 6
ATOM 11752 C C . VAL B 1 129 ? 16.475 -7.160 14.352 0.13 32.77 129 VAL B C 6
ATOM 11753 O O . VAL B 1 129 ? 17.262 -8.123 14.406 0.13 33.62 129 VAL B O 6
ATOM 11757 N N . THR B 1 130 ? 15.194 -7.215 14.720 0.13 32.24 130 THR B N 6
ATOM 11758 C CA . THR B 1 130 ? 14.542 -8.403 15.265 0.13 31.74 130 THR B CA 6
ATOM 11759 C C . THR B 1 130 ? 13.180 -8.699 14.652 0.13 32.27 130 THR B C 6
ATOM 11760 O O . THR B 1 130 ? 12.594 -7.865 13.949 0.13 30.91 130 THR B O 6
ATOM 11764 N N . GLU B 1 131 ? 12.642 -9.869 14.994 0.13 31.89 131 GLU B N 6
ATOM 11765 C CA . GLU B 1 131 ? 11.337 -10.266 14.495 0.13 34.20 131 GLU B CA 6
ATOM 11766 C C . GLU B 1 131 ? 10.294 -9.135 14.670 0.13 32.67 131 GLU B C 6
ATOM 11767 O O . GLU B 1 131 ? 9.596 -8.777 13.716 0.13 31.36 131 GLU B O 6
ATOM 11773 N N . ALA B 1 132 ? 10.169 -8.570 15.868 0.13 30.68 132 ALA B N 6
ATOM 11774 C CA . ALA B 1 132 ? 9.144 -7.525 16.009 0.13 30.47 132 ALA B CA 6
ATOM 11775 C C . ALA B 1 132 ? 9.439 -6.304 15.131 0.13 30.55 132 ALA B C 6
ATOM 11776 O O . ALA B 1 132 ? 8.519 -5.652 14.643 0.13 28.96 132 ALA B O 6
ATOM 11778 N N . GLU B 1 133 ? 10.721 -6.016 14.930 0.13 30.87 133 GLU B N 6
ATOM 11779 C CA . GLU B 1 133 ? 11.134 -4.899 14.088 0.13 30.38 133 GLU B CA 6
ATOM 11780 C C . GLU B 1 133 ? 10.794 -5.205 12.631 0.13 30.91 133 GLU B C 6
ATOM 11781 O O . GLU B 1 133 ? 10.086 -4.455 11.971 0.13 29.08 133 GLU B O 6
ATOM 11787 N N . VAL B 1 134 ? 11.269 -6.339 12.137 0.13 31.68 134 VAL B N 6
ATOM 11788 C CA . VAL B 1 134 ? 10.978 -6.726 10.760 0.13 32.77 134 VAL B CA 6
ATOM 11789 C C . VAL B 1 134 ? 9.457 -6.765 10.480 0.13 34.42 134 VAL B C 6
ATOM 11790 O O . VAL B 1 134 ? 9.006 -6.187 9.494 0.13 35.17 134 VAL B O 6
ATOM 11794 N N . GLU B 1 135 ? 8.657 -7.395 11.341 0.13 36.17 135 GLU B N 6
ATOM 11795 C CA . GLU B 1 135 ? 7.203 -7.434 11.112 0.13 38.16 135 GLU B CA 6
ATOM 11796 C C . GLU B 1 135 ? 6.619 -6.037 10.923 0.13 38.26 135 GLU B C 6
ATOM 11797 O O . GLU B 1 135 ? 5.772 -5.833 10.049 0.13 38.33 135 GLU B O 6
ATOM 11803 N N . LEU B 1 136 ? 7.078 -5.072 11.722 0.13 37.11 136 LEU B N 6
ATOM 11804 C CA . LEU B 1 136 ? 6.576 -3.691 11.622 0.13 36.87 136 LEU B CA 6
ATOM 11805 C C . LEU B 1 136 ? 7.157 -2.939 10.449 0.13 36.53 136 LEU B C 6
ATOM 11806 O O . LEU B 1 136 ? 6.773 -1.794 10.188 0.13 36.09 136 LEU B O 6
ATOM 11811 N N . GLY B 1 137 ? 8.115 -3.554 9.764 0.13 35.11 137 GLY B N 6
ATOM 11812 C CA . GLY B 1 137 ? 8.697 -2.887 8.602 0.13 34.72 137 GLY B CA 6
ATOM 11813 C C . GLY B 1 137 ? 10.143 -2.424 8.788 0.13 33.42 137 GLY B C 6
ATOM 11814 O O . GLY B 1 137 ? 10.792 -2.018 7.828 0.13 33.08 137 GLY B O 6
ATOM 11815 N N . PHE B 1 138 ? 10.654 -2.482 10.015 0.13 31.80 138 PHE B N 6
ATOM 11816 C CA . PHE B 1 138 ? 12.028 -2.041 10.259 0.13 31.48 138 PHE B CA 6
ATOM 11817 C C . PHE B 1 138 ? 13.021 -3.104 9.838 0.13 31.49 138 PHE B C 6
ATOM 11818 O O . PHE B 1 138 ? 13.360 -3.991 10.634 0.13 30.46 138 PHE B O 6
ATOM 11826 N N . LYS B 1 139 ? 13.529 -2.987 8.611 0.13 30.43 139 LYS B N 6
ATOM 11827 C CA . LYS B 1 139 ? 14.429 -4.002 8.067 0.13 30.13 139 LYS B CA 6
ATOM 11828 C C . LYS B 1 139 ? 15.914 -3.823 8.218 0.13 29.00 139 LYS B C 6
ATOM 11829 O O . LYS B 1 139 ? 16.665 -4.817 8.285 0.13 26.46 139 LYS B O 6
ATOM 11835 N N . GLY B 1 140 ? 16.342 -2.556 8.237 0.13 25.45 140 GLY B N 6
ATOM 11836 C CA . GLY B 1 140 ? 17.742 -2.230 8.413 0.13 23.32 140 GLY B CA 6
ATOM 11837 C C . GLY B 1 140 ? 17.797 -0.990 9.312 0.13 22.00 140 GLY B C 6
ATOM 11838 O O . GLY B 1 140 ? 16.850 -0.173 9.285 0.13 19.37 140 GLY B O 6
ATOM 11839 N N . LYS B 1 141 ? 18.848 -0.885 10.127 0.13 21.28 141 LYS B N 6
ATOM 11840 C CA . LYS B 1 141 ? 19.025 0.278 11.044 0.13 20.96 141 LYS B CA 6
ATOM 11841 C C . LYS B 1 141 ? 20.482 0.475 11.345 0.13 21.13 141 LYS B C 6
ATOM 11842 O O . LYS B 1 141 ? 21.229 -0.512 11.483 0.13 20.96 141 LYS B O 6
ATOM 11848 N N . VAL B 1 142 ? 20.901 1.740 11.426 0.13 18.38 142 VAL B N 6
ATOM 11849 C CA . VAL B 1 142 ? 22.286 2.044 11.839 0.13 19.35 142 VAL B CA 6
ATOM 11850 C C . VAL B 1 142 ? 22.331 3.264 12.733 0.13 19.66 142 VAL B C 6
ATOM 11851 O O . VAL B 1 142 ? 21.345 4.021 12.809 0.13 17.34 142 VAL B O 6
ATOM 11855 N N . THR B 1 143 ? 23.472 3.449 13.394 0.13 20.01 143 THR B N 6
ATOM 11856 C CA . THR B 1 143 ? 23.751 4.653 14.204 0.13 20.95 143 THR B CA 6
ATOM 11857 C C . THR B 1 143 ? 24.937 5.272 13.440 0.13 20.40 143 THR B C 6
ATOM 11858 O O . THR B 1 143 ? 25.855 4.547 13.002 0.13 18.59 143 THR B O 6
ATOM 11862 N N . ASP B 1 144 ? 24.923 6.582 13.213 0.13 16.72 144 ASP B N 6
ATOM 11863 C CA . ASP B 1 144 ? 26.000 7.154 12.441 0.13 16.45 144 ASP B CA 6
ATOM 11864 C C . ASP B 1 144 ? 27.039 7.811 13.315 0.13 16.70 144 ASP B C 6
ATOM 11865 O O . ASP B 1 144 ? 26.869 7.830 14.553 0.13 17.77 144 ASP B O 6
ATOM 11870 N N . PRO B 1 145 ? 28.160 8.304 12.720 0.13 17.79 145 PRO B N 6
ATOM 11871 C CA . PRO B 1 145 ? 29.212 8.928 13.548 0.13 18.89 145 PRO B CA 6
ATOM 11872 C C . PRO B 1 145 ? 28.850 10.166 14.304 0.13 19.19 145 PRO B C 6
ATOM 11873 O O . PRO B 1 145 ? 29.674 10.710 15.057 0.13 16.80 145 PRO B O 6
ATOM 11877 N N . PHE B 1 146 ? 27.613 10.627 14.093 0.13 18.17 146 PHE B N 6
ATOM 11878 C CA . PHE B 1 146 ? 27.118 11.846 14.715 0.13 16.81 146 PHE B CA 6
ATOM 11879 C C . PHE B 1 146 ? 25.951 11.553 15.663 0.13 16.07 146 PHE B C 6
ATOM 11880 O O . PHE B 1 146 ? 25.249 12.477 16.131 0.13 18.06 146 PHE B O 6
ATOM 11888 N N . GLY B 1 147 ? 25.746 10.257 15.930 0.13 14.29 147 GLY B N 6
ATOM 11889 C CA . GLY B 1 147 ? 24.769 9.868 16.932 0.13 15.71 147 GLY B CA 6
ATOM 11890 C C . GLY B 1 147 ? 23.340 9.758 16.439 0.13 15.77 147 GLY B C 6
ATOM 11891 O O . GLY B 1 147 ? 22.429 9.555 17.260 0.13 15.61 147 GLY B O 6
ATOM 11892 N N . VAL B 1 148 ? 23.150 9.843 15.128 0.13 14.27 148 VAL B N 6
ATOM 11893 C CA . VAL B 1 148 ? 21.784 9.767 14.564 0.13 13.46 148 VAL B CA 6
ATOM 11894 C C . VAL B 1 148 ? 21.408 8.304 14.348 0.13 15.97 148 VAL B C 6
ATOM 11895 O O . VAL B 1 148 ? 22.245 7.492 13.932 0.13 16.19 148 VAL B O 6
ATOM 11899 N N . THR B 1 149 ? 20.153 7.976 14.632 0.13 14.47 149 THR B N 6
ATOM 11900 C CA . THR B 1 149 ? 19.632 6.630 14.380 0.13 17.03 149 THR B CA 6
ATOM 11901 C C . THR B 1 149 ? 18.856 6.685 13.069 0.13 16.94 149 THR B C 6
ATOM 11902 O O . THR B 1 149 ? 18.036 7.556 12.861 0.13 17.70 149 THR B O 6
ATOM 11906 N N . TRP B 1 150 ? 19.170 5.768 12.169 0.13 16.90 150 TRP B N 6
ATOM 11907 C CA . TRP B 1 150 ? 18.518 5.660 10.871 0.13 17.21 150 TRP B CA 6
ATOM 11908 C C . TRP B 1 150 ? 17.808 4.306 10.829 0.13 20.16 150 TRP B C 6
ATOM 11909 O O . TRP B 1 150 ? 18.364 3.261 11.226 0.13 18.56 150 TRP B O 6
ATOM 11920 N N . ILE B 1 151 ? 16.574 4.374 10.367 0.13 20.22 151 ILE B N 6
ATOM 11921 C CA . ILE B 1 151 ? 15.723 3.201 10.177 0.13 23.01 151 ILE B CA 6
ATOM 11922 C C . ILE B 1 151 ? 15.507 3.041 8.685 0.13 21.62 151 ILE B C 6
ATOM 11923 O O . ILE B 1 151 ? 15.148 3.971 7.978 0.13 20.38 151 ILE B O 6
ATOM 11928 N N . PHE B 1 152 ? 15.748 1.830 8.197 0.13 23.11 152 PHE B N 6
ATOM 11929 C CA . PHE B 1 152 ? 15.580 1.551 6.769 0.13 23.58 152 PHE B CA 6
ATOM 11930 C C . PHE B 1 152 ? 14.376 0.624 6.660 0.13 25.19 152 PHE B C 6
ATOM 11931 O O . PHE B 1 152 ? 14.375 -0.463 7.252 0.13 24.64 152 PHE B O 6
ATOM 11939 N N . ALA B 1 153 ? 13.368 1.046 5.906 0.13 25.44 153 ALA B N 6
ATOM 11940 C CA . ALA B 1 153 ? 12.167 0.248 5.742 0.13 28.40 153 ALA B CA 6
ATOM 11941 C C . ALA B 1 153 ? 11.881 -0.029 4.274 0.13 30.29 153 ALA B C 6
ATOM 11942 O O . ALA B 1 153 ? 12.158 0.803 3.421 0.13 28.13 153 ALA B O 6
ATOM 11944 N N . GLU B 1 154 ? 11.321 -1.213 3.999 0.13 33.00 154 GLU B N 6
ATOM 11945 C CA . GLU B 1 154 ? 10.946 -1.619 2.649 0.13 36.72 154 GLU B CA 6
ATOM 11946 C C . GLU B 1 154 ? 9.414 -1.637 2.620 0.13 37.23 154 GLU B C 6
ATOM 11947 O O . GLU B 1 154 ? 8.807 -1.001 1.736 0.13 38.41 154 GLU B O 6
ATOM 12205 N N . HIS A 1 20 ? 23.203 2.743 -8.642 0.13 52.42 20 HIS A N 7
ATOM 12206 C CA . HIS A 1 20 ? 22.916 3.893 -7.720 0.13 52.75 20 HIS A CA 7
ATOM 12207 C C . HIS A 1 20 ? 21.881 3.510 -6.675 0.13 50.80 20 HIS A C 7
ATOM 12208 O O . HIS A 1 20 ? 20.838 2.944 -7.001 0.13 51.00 20 HIS A O 7
ATOM 12215 N N . LEU A 1 21 ? 22.178 3.797 -5.416 0.13 48.30 21 LEU A N 7
ATOM 12216 C CA . LEU A 1 21 ? 21.234 3.506 -4.351 0.13 46.59 21 LEU A CA 7
ATOM 12217 C C . LEU A 1 21 ? 20.326 4.735 -4.203 0.13 42.94 21 LEU A C 7
ATOM 12218 O O . LEU A 1 21 ? 20.797 5.876 -4.286 0.13 41.92 21 LEU A O 7
ATOM 12223 N N . VAL A 1 22 ? 19.033 4.499 -4.018 0.13 39.27 22 VAL A N 7
ATOM 12224 C CA . VAL A 1 22 ? 18.040 5.588 -3.873 0.13 36.67 22 VAL A CA 7
ATOM 12225 C C . VAL A 1 22 ? 17.123 5.253 -2.714 0.13 34.42 22 VAL A C 7
ATOM 12226 O O . VAL A 1 22 ? 16.986 4.061 -2.352 0.13 33.57 22 VAL A O 7
ATOM 12230 N N . PHE A 1 23 ? 16.508 6.290 -2.144 0.13 31.35 23 PHE A N 7
ATOM 12231 C CA . PHE A 1 23 ? 15.583 6.173 -1.005 0.13 29.59 23 PHE A CA 7
ATOM 12232 C C . PHE A 1 23 ? 14.173 6.680 -1.285 0.13 30.35 23 PHE A C 7
ATOM 12233 O O . PHE A 1 23 ? 13.967 7.845 -1.571 0.13 30.48 23 PHE A O 7
ATOM 12241 N N . THR A 1 24 ? 13.205 5.786 -1.164 0.13 30.06 24 THR A N 7
ATOM 12242 C CA . THR A 1 24 ? 11.816 6.074 -1.459 0.13 32.41 24 THR A CA 7
ATOM 12243 C C . THR A 1 24 ? 11.153 7.171 -0.626 0.13 32.98 24 THR A C 7
ATOM 12244 O O . THR A 1 24 ? 10.367 7.969 -1.157 0.13 31.74 24 THR A O 7
ATOM 12248 N N . GLU A 1 25 ? 11.449 7.217 0.674 0.13 30.45 25 GLU A N 7
ATOM 12249 C CA . GLU A 1 25 ? 10.883 8.269 1.527 0.13 31.10 25 GLU A CA 7
ATOM 12250 C C . GLU A 1 25 ? 11.866 8.550 2.647 0.13 28.24 25 GLU A C 7
ATOM 12251 O O . GLU A 1 25 ? 12.778 7.750 2.873 0.13 24.39 25 GLU A O 7
ATOM 12257 N N . PHE A 1 26 ? 11.688 9.706 3.285 0.13 24.85 26 PHE A N 7
ATOM 12258 C CA . PHE A 1 26 ? 12.554 10.173 4.370 0.13 24.18 26 PHE A CA 7
ATOM 12259 C C . PHE A 1 26 ? 11.567 10.753 5.378 0.13 21.70 26 PHE A C 7
ATOM 12260 O O . PHE A 1 26 ? 10.765 11.606 5.007 0.13 21.34 26 PHE A O 7
ATOM 12268 N N . LYS A 1 27 ? 11.571 10.250 6.611 0.13 21.04 27 LYS A N 7
ATOM 12269 C CA . LYS A 1 27 ? 10.629 10.743 7.623 0.13 20.74 27 LYS A CA 7
ATOM 12270 C C . LYS A 1 27 ? 11.426 11.168 8.829 0.13 18.60 27 LYS A C 7
ATOM 12271 O O . LYS A 1 27 ? 12.222 10.386 9.315 0.13 14.65 27 LYS A O 7
ATOM 12277 N N . GLN A 1 28 ? 11.244 12.405 9.296 0.13 16.51 28 GLN A N 7
ATOM 12278 C CA . GLN A 1 28 ? 12.019 12.872 10.461 0.13 16.40 28 GLN A CA 7
ATOM 12279 C C . GLN A 1 28 ? 11.157 12.627 11.647 0.13 17.13 28 GLN A C 7
ATOM 12280 O O . GLN A 1 28 ? 10.077 13.191 11.744 0.13 17.95 28 GLN A O 7
ATOM 12294 N N . LEU A 1 30 ? 10.023 12.322 15.748 0.13 14.64 30 LEU A N 7
ATOM 12295 C CA . LEU A 1 30 ? 10.203 12.920 17.081 0.13 13.49 30 LEU A CA 7
ATOM 12296 C C . LEU A 1 30 ? 9.652 11.815 18.026 0.13 15.57 30 LEU A C 7
ATOM 12297 O O . LEU A 1 30 ? 8.433 11.489 18.000 0.13 15.42 30 LEU A O 7
ATOM 12302 N N . LEU A 1 31 ? 10.530 11.221 18.825 0.13 15.55 31 LEU A N 7
ATOM 12303 C CA . LEU A 1 31 ? 10.089 10.169 19.754 0.13 15.38 31 LEU A CA 7
ATOM 12304 C C . LEU A 1 31 ? 9.484 10.832 21.018 0.13 15.09 31 LEU A C 7
ATOM 12305 O O . LEU A 1 31 ? 10.121 11.747 21.606 0.13 16.15 31 LEU A O 7
ATOM 12310 N N . VAL A 1 32 ? 8.308 10.380 21.427 0.13 15.56 32 VAL A N 7
ATOM 12311 C CA . VAL A 1 32 ? 7.708 10.885 22.656 0.13 14.81 32 VAL A CA 7
ATOM 12312 C C . VAL A 1 32 ? 7.436 9.686 23.582 0.13 15.47 32 VAL A C 7
ATOM 12313 O O . VAL A 1 32 ? 7.493 8.524 23.120 0.13 16.26 32 VAL A O 7
ATOM 12317 N N . GLU A 1 33 ? 7.186 9.995 24.871 0.13 16.18 33 GLU A N 7
ATOM 12318 C CA . GLU A 1 33 ? 6.946 8.967 25.878 0.13 20.59 33 GLU A CA 7
ATOM 12319 C C . GLU A 1 33 ? 5.621 8.207 25.661 0.13 19.78 33 GLU A C 7
ATOM 12320 O O . GLU A 1 33 ? 4.692 8.698 25.015 0.13 17.90 33 GLU A O 7
ATOM 12326 N N . ALA A 1 34 ? 5.521 6.990 26.204 0.13 19.07 34 ALA A N 7
ATOM 12327 C CA . ALA A 1 34 ? 4.291 6.174 25.963 0.13 19.09 34 ALA A CA 7
ATOM 12328 C C . ALA A 1 34 ? 2.974 6.952 26.139 0.13 19.23 34 ALA A C 7
ATOM 12329 O O . ALA A 1 34 ? 2.820 7.750 27.074 0.13 19.06 34 ALA A O 7
ATOM 12331 N N . GLN A 1 35 ? 2.033 6.690 25.230 0.13 20.30 35 GLN A N 7
ATOM 12332 C CA . GLN A 1 35 ? 0.695 7.276 25.192 0.13 22.01 35 GLN A CA 7
ATOM 12333 C C . GLN A 1 35 ? 0.645 8.791 25.004 0.13 20.85 35 GLN A C 7
ATOM 12334 O O . GLN A 1 35 ? -0.424 9.362 25.149 0.13 18.25 35 GLN A O 7
ATOM 12340 N N . LYS A 1 36 ? 1.789 9.421 24.698 0.13 19.88 36 LYS A N 7
ATOM 12341 C CA . LYS A 1 36 ? 1.804 10.870 24.564 0.13 19.04 36 LYS A CA 7
ATOM 12342 C C . LYS A 1 36 ? 1.688 11.455 23.155 0.13 17.05 36 LYS A C 7
ATOM 12343 O O . LYS A 1 36 ? 1.812 12.671 22.988 0.13 16.58 36 LYS A O 7
ATOM 12349 N N . VAL A 1 37 ? 1.484 10.621 22.152 0.13 16.99 37 VAL A N 7
ATOM 12350 C CA . VAL A 1 37 ? 1.408 11.162 20.784 0.13 14.86 37 VAL A CA 7
ATOM 12351 C C . VAL A 1 37 ? 0.269 12.167 20.654 0.13 17.48 37 VAL A C 7
ATOM 12352 O O . VAL A 1 37 ? 0.480 13.299 20.183 0.13 14.95 37 VAL A O 7
ATOM 12356 N N . GLY A 1 38 ? -0.946 11.767 21.088 0.13 16.40 38 GLY A N 7
ATOM 12357 C CA . GLY A 1 38 ? -2.067 12.701 21.000 0.13 18.27 38 GLY A CA 7
ATOM 12358 C C . GLY A 1 38 ? -1.826 14.018 21.756 0.13 17.57 38 GLY A C 7
ATOM 12359 O O . GLY A 1 38 ? -2.274 15.095 21.332 0.13 15.71 38 GLY A O 7
ATOM 12360 N N . ASP A 1 39 ? -1.106 13.945 22.868 0.13 16.04 39 ASP A N 7
ATOM 12361 C CA . ASP A 1 39 ? -0.811 15.113 23.672 0.13 16.15 39 ASP A CA 7
ATOM 12362 C C . ASP A 1 39 ? 0.165 16.013 22.947 0.13 16.24 39 ASP A C 7
ATOM 12363 O O . ASP A 1 39 ? -0.065 17.233 22.824 0.13 15.43 39 ASP A O 7
ATOM 12368 N N . ALA A 1 40 ? 1.294 15.427 22.529 0.13 15.42 40 ALA A N 7
ATOM 12369 C CA . ALA A 1 40 ? 2.230 16.253 21.738 0.13 14.37 40 ALA A CA 7
ATOM 12370 C C . ALA A 1 40 ? 1.509 16.812 20.492 0.13 13.16 40 ALA A C 7
ATOM 12371 O O . ALA A 1 40 ? 1.719 17.945 20.093 0.13 15.40 40 ALA A O 7
ATOM 12373 N N . VAL A 1 41 ? 0.657 16.032 19.843 0.13 13.90 41 VAL A N 7
ATOM 12374 C CA . VAL A 1 41 ? -0.062 16.542 18.678 0.13 14.83 41 VAL A CA 7
ATOM 12375 C C . VAL A 1 41 ? -0.919 17.762 18.934 0.13 15.12 41 VAL A C 7
ATOM 12376 O O . VAL A 1 41 ? -0.882 18.723 18.149 0.13 12.92 41 VAL A O 7
ATOM 12380 N N . THR A 1 42 ? -1.661 17.746 20.052 0.13 14.88 42 THR A N 7
ATOM 12381 C CA . THR A 1 42 ? -2.518 18.887 20.347 0.13 13.95 42 THR A CA 7
ATOM 12382 C C . THR A 1 42 ? -1.677 20.062 20.755 0.13 14.33 42 THR A C 7
ATOM 12383 O O . THR A 1 42 ? -2.018 21.200 20.502 0.13 14.49 42 THR A O 7
ATOM 12387 N N . PHE A 1 43 ? -0.582 19.790 21.448 0.13 13.59 43 PHE A N 7
ATOM 12388 C CA . PHE A 1 43 ? 0.299 20.881 21.806 0.13 12.32 43 PHE A CA 7
ATOM 12389 C C . PHE A 1 43 ? 0.841 21.618 20.554 0.13 10.88 43 PHE A C 7
ATOM 12390 O O . PHE A 1 43 ? 0.849 22.850 20.527 0.13 12.52 43 PHE A O 7
ATOM 12398 N N . TYR A 1 44 ? 1.270 20.867 19.529 0.13 13.35 44 TYR A N 7
ATOM 12399 C CA . TYR A 1 44 ? 1.850 21.475 18.310 0.13 12.38 44 TYR A CA 7
ATOM 12400 C C . TYR A 1 44 ? 0.789 22.239 17.500 0.13 14.85 44 TYR A C 7
ATOM 12401 O O . TYR A 1 44 ? 1.136 23.058 16.638 0.13 13.51 44 TYR A O 7
ATOM 12410 N N . LYS A 1 45 ? -0.495 21.967 17.811 0.13 13.64 45 LYS A N 7
ATOM 12411 C CA . LYS A 1 45 ? -1.604 22.694 17.197 0.13 12.88 45 LYS A CA 7
ATOM 12412 C C . LYS A 1 45 ? -1.665 24.067 17.898 0.13 13.67 45 LYS A C 7
ATOM 12413 O O . LYS A 1 45 ? -1.573 25.151 17.236 0.13 11.56 45 LYS A O 7
ATOM 12419 N N . SER A 1 46 ? -1.802 24.076 19.226 0.13 11.28 46 SER A N 7
ATOM 12420 C CA . SER A 1 46 ? -1.899 25.414 19.906 0.13 14.13 46 SER A CA 7
ATOM 12421 C C . SER A 1 46 ? -0.662 26.242 19.713 0.13 14.88 46 SER A C 7
ATOM 12422 O O . SER A 1 46 ? -0.712 27.449 19.394 0.13 12.04 46 SER A O 7
ATOM 12425 N N . ALA A 1 47 ? 0.478 25.584 19.899 0.13 14.27 47 ALA A N 7
ATOM 12426 C CA . ALA A 1 47 ? 1.744 26.278 19.852 0.13 13.64 47 ALA A CA 7
ATOM 12427 C C . ALA A 1 47 ? 2.195 26.837 18.501 0.13 15.77 47 ALA A C 7
ATOM 12428 O O . ALA A 1 47 ? 2.641 28.013 18.440 0.13 15.57 47 ALA A O 7
ATOM 12430 N N . PHE A 1 48 ? 2.066 26.014 17.444 0.13 16.53 48 PHE A N 7
ATOM 12431 C CA . PHE A 1 48 ? 2.582 26.378 16.118 0.13 16.04 48 PHE A CA 7
ATOM 12432 C C . PHE A 1 48 ? 1.559 26.305 14.984 0.13 16.54 48 PHE A C 7
ATOM 12433 O O . PHE A 1 48 ? 1.875 26.616 13.821 0.13 16.16 48 PHE A O 7
ATOM 12441 N N . GLY A 1 49 ? 0.345 25.877 15.309 0.13 16.61 49 GLY A N 7
ATOM 12442 C CA . GLY A 1 49 ? -0.667 25.700 14.262 0.13 18.61 49 GLY A CA 7
ATOM 12443 C C . GLY A 1 49 ? -0.288 24.566 13.323 0.13 18.20 49 GLY A C 7
ATOM 12444 O O . GLY A 1 49 ? -0.532 24.677 12.117 0.13 17.60 49 GLY A O 7
ATOM 12445 N N . ALA A 1 50 ? 0.328 23.496 13.843 0.13 16.06 50 ALA A N 7
ATOM 12446 C CA . ALA A 1 50 ? 0.684 22.354 13.010 0.13 16.66 50 ALA A CA 7
ATOM 12447 C C . ALA A 1 50 ? -0.646 21.736 12.574 0.13 19.93 50 ALA A C 7
ATOM 12448 O O . ALA A 1 50 ? -1.618 21.799 13.331 0.13 16.36 50 ALA A O 7
ATOM 12450 N N . ILE A 1 51 ? -0.656 21.162 11.370 0.13 19.32 51 ILE A N 7
ATOM 12451 C CA . ILE A 1 51 ? -1.847 20.493 10.809 0.13 22.42 51 ILE A CA 7
ATOM 12452 C C . ILE A 1 51 ? -1.601 18.975 10.802 0.13 22.98 51 ILE A C 7
ATOM 12453 O O . ILE A 1 51 ? -0.559 18.490 10.293 0.13 20.50 51 ILE A O 7
ATOM 12458 N N . GLU A 1 52 ? -2.505 18.228 11.416 0.13 22.98 52 GLU A N 7
ATOM 12459 C CA . GLU A 1 52 ? -2.339 16.789 11.463 0.13 26.43 52 GLU A CA 7
ATOM 12460 C C . GLU A 1 52 ? -2.831 16.004 10.209 0.13 28.82 52 GLU A C 7
ATOM 12461 O O . GLU A 1 52 ? -3.973 16.169 9.720 0.13 24.98 52 GLU A O 7
ATOM 12467 N N . SER A 1 53 ? -1.865 15.242 9.693 0.13 28.94 53 SER A N 7
ATOM 12468 C CA . SER A 1 53 ? -1.877 14.294 8.593 0.13 33.61 53 SER A CA 7
ATOM 12469 C C . SER A 1 53 ? -1.253 14.680 7.266 0.13 31.46 53 SER A C 7
ATOM 12470 O O . SER A 1 53 ? -0.015 14.514 7.081 0.13 30.74 53 SER A O 7
ATOM 12473 N N . HIS A 1 69 ? 1.305 -2.177 17.006 0.13 40.05 69 HIS A N 7
ATOM 12474 C CA . HIS A 1 69 ? 1.479 -1.337 15.837 0.13 41.33 69 HIS A CA 7
ATOM 12475 C C . HIS A 1 69 ? 2.054 0.041 16.226 0.13 39.04 69 HIS A C 7
ATOM 12476 O O . HIS A 1 69 ? 1.772 0.547 17.308 0.13 37.52 69 HIS A O 7
ATOM 12483 N N . VAL A 1 70 ? 2.858 0.630 15.339 0.13 37.08 70 VAL A N 7
ATOM 12484 C CA . VAL A 1 70 ? 3.438 1.963 15.600 0.13 34.58 70 VAL A CA 7
ATOM 12485 C C . VAL A 1 70 ? 2.310 2.976 15.818 0.13 32.44 70 VAL A C 7
ATOM 12486 O O . VAL A 1 70 ? 1.367 3.013 15.026 0.13 33.00 70 VAL A O 7
ATOM 12490 N N . LEU A 1 71 ? 2.392 3.749 16.897 0.13 28.84 71 LEU A N 7
ATOM 12491 C CA . LEU A 1 71 ? 1.419 4.802 17.211 0.13 26.80 71 LEU A CA 7
ATOM 12492 C C . LEU A 1 71 ? 2.138 6.085 16.822 0.13 22.31 71 LEU A C 7
ATOM 12493 O O . LEU A 1 71 ? 3.236 6.356 17.294 0.13 20.92 71 LEU A O 7
ATOM 12498 N N . SER A 1 72 ? 1.508 6.845 15.961 0.13 20.65 72 SER A N 7
ATOM 12499 C CA . SER A 1 72 ? 2.149 8.049 15.439 0.13 20.26 72 SER A CA 7
ATOM 12500 C C . SER A 1 72 ? 1.172 8.980 14.786 0.13 19.74 72 SER A C 7
ATOM 12501 O O . SER A 1 72 ? -0.024 8.687 14.608 0.13 17.75 72 SER A O 7
ATOM 12504 N N . SER A 1 73 ? 1.697 10.124 14.391 0.13 18.73 73 SER A N 7
ATOM 12505 C CA . SER A 1 73 ? 0.844 11.080 13.698 0.13 17.66 73 SER A CA 7
ATOM 12506 C C . SER A 1 73 ? 1.767 12.068 13.047 0.13 18.08 73 SER A C 7
ATOM 12507 O O . SER A 1 73 ? 2.485 12.776 13.767 0.13 18.41 73 SER A O 7
ATOM 12510 N N . GLU A 1 74 ? 1.756 12.082 11.706 0.13 17.33 74 GLU A N 7
ATOM 12511 C CA . GLU A 1 74 ? 2.616 12.962 10.897 0.13 18.20 74 GLU A CA 7
ATOM 12512 C C . GLU A 1 74 ? 1.979 14.311 10.802 0.13 17.34 74 GLU A C 7
ATOM 12513 O O . GLU A 1 74 ? 0.876 14.427 10.246 0.13 17.20 74 GLU A O 7
ATOM 12519 N N . LEU A 1 75 ? 2.702 15.324 11.267 0.13 16.38 75 LEU A N 7
ATOM 12520 C CA . LEU A 1 75 ? 2.232 16.694 11.351 0.13 14.47 75 LEU A CA 7
ATOM 12521 C C . LEU A 1 75 ? 2.767 17.554 10.230 0.13 16.56 75 LEU A C 7
ATOM 12522 O O . LEU A 1 75 ? 3.751 17.190 9.586 0.13 14.45 75 LEU A O 7
ATOM 12527 N N . ASN A 1 76 ? 2.116 18.712 10.001 0.13 18.00 76 ASN A N 7
ATOM 12528 C CA . ASN A 1 76 ? 2.557 19.583 8.902 0.13 19.12 76 ASN A CA 7
ATOM 12529 C C . ASN A 1 76 ? 2.691 21.016 9.386 0.13 16.77 76 ASN A C 7
ATOM 12530 O O . ASN A 1 76 ? 1.799 21.549 10.057 0.13 16.63 76 ASN A O 7
ATOM 12535 N N . LEU A 1 77 ? 3.856 21.574 9.090 0.13 12.70 77 LEU A N 7
ATOM 12536 C CA . LEU A 1 77 ? 4.241 22.978 9.368 0.13 14.45 77 LEU A CA 7
ATOM 12537 C C . LEU A 1 77 ? 4.983 23.552 8.157 0.13 15.07 77 LEU A C 7
ATOM 12538 O O . LEU A 1 77 ? 5.901 22.910 7.648 0.13 14.20 77 LEU A O 7
ATOM 12543 N N . ALA A 1 78 ? 4.576 24.747 7.725 0.13 14.10 78 ALA A N 7
ATOM 12544 C CA . ALA A 1 78 ? 5.256 25.477 6.645 0.13 13.90 78 ALA A CA 7
ATOM 12545 C C . ALA A 1 78 ? 5.492 24.595 5.425 0.13 14.62 78 ALA A C 7
ATOM 12546 O O . ALA A 1 78 ? 6.519 24.727 4.743 0.13 14.78 78 ALA A O 7
ATOM 12548 N N . GLY A 1 79 ? 4.536 23.730 5.111 0.13 13.99 79 GLY A N 7
ATOM 12549 C CA . GLY A 1 79 ? 4.732 22.884 3.924 0.13 16.07 79 GLY A CA 7
ATOM 12550 C C . GLY A 1 79 ? 5.691 21.701 4.005 0.13 17.24 79 GLY A C 7
ATOM 12551 O O . GLY A 1 79 ? 5.974 21.029 2.961 0.13 17.02 79 GLY A O 7
ATOM 12552 N N . SER A 1 80 ? 6.198 21.417 5.211 0.13 15.05 80 SER A N 7
ATOM 12553 C CA . SER A 1 80 ? 7.154 20.266 5.466 0.13 15.51 80 SER A CA 7
ATOM 12554 C C . SER A 1 80 ? 6.510 19.360 6.518 0.13 13.35 80 SER A C 7
ATOM 12555 O O . SER A 1 80 ? 5.616 19.803 7.224 0.13 14.53 80 SER A O 7
ATOM 12558 N N . SER A 1 81 ? 6.972 18.119 6.622 0.13 13.09 81 SER A N 7
ATOM 12559 C CA . SER A 1 81 ? 6.357 17.227 7.590 0.13 14.70 81 SER A CA 7
ATOM 12560 C C . SER A 1 81 ? 7.271 16.685 8.661 0.13 14.47 81 SER A C 7
ATOM 12561 O O . SER A 1 81 ? 8.507 16.758 8.532 0.13 14.02 81 SER A O 7
ATOM 12564 N N . PHE A 1 82 ? 6.646 16.131 9.717 0.13 12.28 82 PHE A N 7
ATOM 12565 C CA . PHE A 1 82 ? 7.417 15.456 10.793 0.13 15.45 82 PHE A CA 7
ATOM 12566 C C . PHE A 1 82 ? 6.451 14.532 11.468 0.13 13.59 82 PHE A C 7
ATOM 12567 O O . PHE A 1 82 ? 5.215 14.828 11.548 0.13 13.31 82 PHE A O 7
ATOM 12575 N N . VAL A 1 83 ? 6.987 13.409 11.946 0.13 14.39 83 VAL A N 7
ATOM 12576 C CA . VAL A 1 83 ? 6.134 12.417 12.572 0.13 13.05 83 VAL A CA 7
ATOM 12577 C C . VAL A 1 83 ? 6.478 12.283 14.056 0.13 13.28 83 VAL A C 7
ATOM 12578 O O . VAL A 1 83 ? 7.635 12.211 14.427 0.13 14.98 83 VAL A O 7
ATOM 12582 N N . VAL A 1 84 ? 5.434 12.255 14.888 0.13 13.75 84 VAL A N 7
ATOM 12583 C CA . VAL A 1 84 ? 5.588 12.135 16.313 0.13 12.72 84 VAL A CA 7
ATOM 12584 C C . VAL A 1 84 ? 5.308 10.666 16.600 0.13 14.96 84 VAL A C 7
ATOM 12585 O O . VAL A 1 84 ? 4.192 10.198 16.309 0.13 14.77 84 VAL A O 7
ATOM 12589 N N . CYS A 1 85 ? 6.292 9.973 17.157 0.13 13.65 85 CYS A N 7
ATOM 12590 C CA . CYS A 1 85 ? 6.148 8.523 17.389 0.13 14.99 85 CYS A CA 7
ATOM 12591 C C . CYS A 1 85 ? 6.207 8.127 18.861 0.13 16.29 85 CYS A C 7
ATOM 12592 O O . CYS A 1 85 ? 7.048 8.617 19.606 0.13 14.97 85 CYS A O 7
ATOM 12595 N N . ASP A 1 86 ? 5.294 7.235 19.263 0.13 16.78 86 ASP A N 7
ATOM 12596 C CA . ASP A 1 86 ? 5.201 6.725 20.655 0.13 17.60 86 ASP A CA 7
ATOM 12597 C C . ASP A 1 86 ? 6.350 5.727 20.736 0.13 16.74 86 ASP A C 7
ATOM 12598 O O . ASP A 1 86 ? 6.347 4.700 20.049 0.13 18.15 86 ASP A O 7
ATOM 12603 N N . VAL A 1 87 ? 7.323 6.017 21.582 0.13 16.87 87 VAL A N 7
ATOM 12604 C CA . VAL A 1 87 ? 8.505 5.190 21.633 0.13 18.17 87 VAL A CA 7
ATOM 12605 C C . VAL A 1 87 ? 8.183 3.774 22.133 0.13 19.31 87 VAL A C 7
ATOM 12606 O O . VAL A 1 87 ? 8.889 2.796 21.753 0.13 19.84 87 VAL A O 7
ATOM 12610 N N . SER A 1 88 ? 7.110 3.655 22.915 0.13 20.34 88 SER A N 7
ATOM 12611 C CA . SER A 1 88 ? 6.758 2.315 23.487 0.13 22.46 88 SER A CA 7
ATOM 12612 C C . SER A 1 88 ? 6.104 1.476 22.411 0.13 23.96 88 SER A C 7
ATOM 12613 O O . SER A 1 88 ? 5.891 0.275 22.599 0.13 24.36 88 SER A O 7
ATOM 12616 N N . SER A 1 89 ? 5.841 2.085 21.249 0.13 22.56 89 SER A N 7
ATOM 12617 C CA . SER A 1 89 ? 5.183 1.363 20.187 0.13 24.14 89 SER A CA 7
ATOM 12618 C C . SER A 1 89 ? 6.160 1.059 19.048 0.13 24.81 89 SER A C 7
ATOM 12619 O O . SER A 1 89 ? 5.805 0.406 18.072 0.13 23.14 89 SER A O 7
ATOM 12622 N N . LEU A 1 90 ? 7.415 1.500 19.196 0.13 24.72 90 LEU A N 7
ATOM 12623 C CA . LEU A 1 90 ? 8.414 1.223 18.183 0.13 23.97 90 LEU A CA 7
ATOM 12624 C C . LEU A 1 90 ? 9.325 0.148 18.769 0.13 25.78 90 LEU A C 7
ATOM 12625 O O . LEU A 1 90 ? 9.927 0.336 19.831 0.13 22.44 90 LEU A O 7
ATOM 12630 N N . PRO A 1 91 ? 9.398 -1.022 18.099 0.13 26.24 91 PRO A N 7
ATOM 12631 C CA . PRO A 1 91 ? 10.254 -2.079 18.611 0.13 26.74 91 PRO A CA 7
ATOM 12632 C C . PRO A 1 91 ? 11.703 -1.748 18.404 0.13 26.86 91 PRO A C 7
ATOM 12633 O O . PRO A 1 91 ? 12.060 -1.172 17.386 0.13 25.72 91 PRO A O 7
ATOM 12637 N N . GLY A 1 92 ? 12.538 -2.109 19.376 0.13 26.37 92 GLY A N 7
ATOM 12638 C CA . GLY A 1 92 ? 13.959 -1.862 19.209 0.13 26.67 92 GLY A CA 7
ATOM 12639 C C . GLY A 1 92 ? 14.418 -0.601 19.879 0.13 26.31 92 GLY A C 7
ATOM 12640 O O . GLY A 1 92 ? 15.604 -0.419 20.032 0.13 27.80 92 GLY A O 7
ATOM 12641 N N . PHE A 1 93 ? 13.471 0.255 20.282 0.13 25.00 93 PHE A N 7
ATOM 12642 C CA . PHE A 1 93 ? 13.777 1.525 20.944 0.13 25.90 93 PHE A CA 7
ATOM 12643 C C . PHE A 1 93 ? 13.830 1.377 22.466 0.13 27.50 93 PHE A C 7
ATOM 12644 O O . PHE A 1 93 ? 12.954 0.753 23.051 0.13 27.68 93 PHE A O 7
ATOM 12652 N N . SER A 1 94 ? 14.842 1.975 23.100 0.13 28.63 94 SER A N 7
ATOM 12653 C CA . SER A 1 94 ? 14.990 1.903 24.553 0.13 30.57 94 SER A CA 7
ATOM 12654 C C . SER A 1 94 ? 14.726 3.213 25.303 0.13 29.91 94 SER A C 7
ATOM 12655 O O . SER A 1 94 ? 14.642 3.191 26.533 0.13 30.59 94 SER A O 7
ATOM 12658 N N . THR A 1 95 ? 14.613 4.339 24.575 0.13 26.47 95 THR A N 7
ATOM 12659 C CA . THR A 1 95 ? 14.294 5.621 25.188 0.13 26.94 95 THR A CA 7
ATOM 12660 C C . THR A 1 95 ? 13.807 6.709 24.184 0.13 25.23 95 THR A C 7
ATOM 12661 O O . THR A 1 95 ? 14.199 6.690 23.003 0.13 23.38 95 THR A O 7
ATOM 12665 N N . ALA A 1 96 ? 12.905 7.592 24.643 0.13 24.43 96 ALA A N 7
ATOM 12666 C CA . ALA A 1 96 ? 12.382 8.685 23.806 0.13 25.25 96 ALA A CA 7
ATOM 12667 C C . ALA A 1 96 ? 13.280 9.918 23.943 0.13 26.15 96 ALA A C 7
ATOM 12668 O O . ALA A 1 96 ? 13.119 10.931 23.202 0.13 23.72 96 ALA A O 7
ATOM 12670 N N . LYS A 1 97 ? 14.223 9.870 24.890 0.13 26.90 97 LYS A N 7
ATOM 12671 C CA . LYS A 1 97 ? 15.086 11.036 25.059 0.13 29.65 97 LYS A CA 7
ATOM 12672 C C . LYS A 1 97 ? 14.108 12.219 25.135 0.13 30.00 97 LYS A C 7
ATOM 12673 O O . LYS A 1 97 ? 14.145 13.101 24.287 0.13 30.69 97 LYS A O 7
ATOM 12679 N N . SER A 1 98 ? 13.207 12.202 26.118 0.13 30.24 98 SER A N 7
ATOM 12680 C CA . SER A 1 98 ? 12.219 13.293 26.272 0.13 31.85 98 SER A CA 7
ATOM 12681 C C . SER A 1 98 ? 12.857 14.325 27.171 0.13 33.76 98 SER A C 7
ATOM 12682 O O . SER A 1 98 ? 13.198 15.435 26.749 0.13 33.87 98 SER A O 7
ATOM 12685 N N . GLU A 1 99 ? 13.046 13.941 28.427 0.13 35.17 99 GLU A N 7
ATOM 12686 C CA . GLU A 1 99 ? 13.680 14.823 29.401 0.13 36.44 99 GLU A CA 7
ATOM 12687 C C . GLU A 1 99 ? 15.170 14.818 29.115 0.13 35.82 99 GLU A C 7
ATOM 12688 O O . GLU A 1 99 ? 15.989 14.500 29.981 0.13 35.30 99 GLU A O 7
ATOM 12694 N N . GLY A 1 100 ? 15.514 15.150 27.878 0.13 35.59 100 GLY A N 7
ATOM 12695 C CA . GLY A 1 100 ? 16.904 15.139 27.486 0.13 31.34 100 GLY A CA 7
ATOM 12696 C C . GLY A 1 100 ? 17.132 14.708 26.055 0.13 29.86 100 GLY A C 7
ATOM 12697 O O . GLY A 1 100 ? 16.995 13.525 25.705 0.13 29.06 100 GLY A O 7
ATOM 12698 N N . SER A 1 101 ? 17.460 15.684 25.200 0.13 27.76 101 SER A N 7
ATOM 12699 C CA . SER A 1 101 ? 17.769 15.424 23.820 0.13 23.46 101 SER A CA 7
ATOM 12700 C C . SER A 1 101 ? 18.505 16.662 23.205 0.13 24.82 101 SER A C 7
ATOM 12701 O O . SER A 1 101 ? 18.789 17.726 23.882 0.13 24.64 101 SER A O 7
ATOM 12704 N N . GLY A 1 102 ? 18.788 16.452 21.931 0.13 18.46 102 GLY A N 7
ATOM 12705 C CA . GLY A 1 102 ? 19.444 17.391 21.072 0.13 16.78 102 GLY A CA 7
ATOM 12706 C C . GLY A 1 102 ? 18.531 17.728 19.917 0.13 13.87 102 GLY A C 7
ATOM 12707 O O . GLY A 1 102 ? 18.920 18.538 19.076 0.13 12.22 102 GLY A O 7
ATOM 12708 N N . VAL A 1 103 ? 17.273 17.232 19.929 0.13 12.70 103 VAL A N 7
ATOM 12709 C CA . VAL A 1 103 ? 16.350 17.458 18.824 0.13 10.98 103 VAL A CA 7
ATOM 12710 C C . VAL A 1 103 ? 16.081 18.952 18.726 0.13 12.90 103 VAL A C 7
ATOM 12711 O O . VAL A 1 103 ? 15.663 19.590 19.696 0.13 11.99 103 VAL A O 7
ATOM 12715 N N . THR A 1 104 ? 16.256 19.467 17.510 0.13 13.13 104 THR A N 7
ATOM 12716 C CA . THR A 1 104 ? 16.168 20.906 17.259 0.13 11.90 104 THR A CA 7
ATOM 12717 C C . THR A 1 104 ? 15.534 21.159 15.919 0.13 14.02 104 THR A C 7
ATOM 12718 O O . THR A 1 104 ? 15.899 20.535 14.922 0.13 13.09 104 THR A O 7
ATOM 12722 N N . PHE A 1 105 ? 14.589 22.095 15.898 0.13 12.17 105 PHE A N 7
ATOM 12723 C CA . PHE A 1 105 ? 13.920 22.438 14.646 0.13 12.24 105 PHE A CA 7
ATOM 12724 C C . PHE A 1 105 ? 14.004 23.937 14.444 0.13 13.70 105 PHE A C 7
ATOM 12725 O O . PHE A 1 105 ? 13.968 24.732 15.389 0.13 13.52 105 PHE A O 7
ATOM 12733 N N . LEU A 1 106 ? 14.063 24.330 13.176 0.13 13.13 106 LEU A N 7
ATOM 12734 C CA . LEU A 1 106 ? 14.061 25.744 12.838 0.13 13.46 106 LEU A CA 7
ATOM 12735 C C . LEU A 1 106 ? 12.711 26.040 12.154 0.13 14.78 106 LEU A C 7
ATOM 12736 O O . LEU A 1 106 ? 12.238 25.207 11.364 0.13 13.89 106 LEU A O 7
ATOM 12741 N N . LEU A 1 107 ? 12.138 27.216 12.465 0.13 13.93 107 LEU A N 7
ATOM 12742 C CA . LEU A 1 107 ? 10.882 27.692 11.836 0.13 12.48 107 LEU A CA 7
ATOM 12743 C C . LEU A 1 107 ? 11.171 29.104 11.343 0.13 14.86 107 LEU A C 7
ATOM 12744 O O . LEU A 1 107 ? 11.565 29.975 12.170 0.13 15.62 107 LEU A O 7
ATOM 12749 N N . GLY A 1 108 ? 10.982 29.335 10.028 0.13 14.36 108 GLY A N 7
ATOM 12750 C CA . GLY A 1 108 ? 11.124 30.675 9.475 0.13 16.47 108 GLY A CA 7
ATOM 12751 C C . GLY A 1 108 ? 9.868 31.498 9.787 0.13 17.26 108 GLY A C 7
ATOM 12752 O O . GLY A 1 108 ? 8.728 31.031 9.664 0.13 14.79 108 GLY A O 7
ATOM 12753 N N . THR A 1 109 ? 10.066 32.743 10.199 0.13 19.38 109 THR A N 7
ATOM 12754 C CA . THR A 1 109 ? 8.950 33.602 10.525 0.13 23.10 109 THR A CA 7
ATOM 12755 C C . THR A 1 109 ? 9.350 35.069 10.357 0.13 26.22 109 THR A C 7
ATOM 12756 O O . THR A 1 109 ? 10.532 35.413 10.410 0.13 24.79 109 THR A O 7
ATOM 12760 N N . LYS A 1 110 ? 8.337 35.927 10.221 0.13 29.89 110 LYS A N 7
ATOM 12761 C CA . LYS A 1 110 ? 8.576 37.369 10.048 0.13 33.90 110 LYS A CA 7
ATOM 12762 C C . LYS A 1 110 ? 8.435 38.111 11.387 0.13 33.36 110 LYS A C 7
ATOM 12763 O O . LYS A 1 110 ? 8.525 39.326 11.443 0.13 31.48 110 LYS A O 7
ATOM 12769 N N . ASP A 1 111 ? 8.207 37.372 12.471 0.13 30.64 111 ASP A N 7
ATOM 12770 C CA . ASP A 1 111 ? 8.035 38.006 13.781 0.13 30.40 111 ASP A CA 7
ATOM 12771 C C . ASP A 1 111 ? 8.357 36.983 14.872 0.13 28.17 111 ASP A C 7
ATOM 12772 O O . ASP A 1 111 ? 7.440 36.469 15.518 0.13 28.05 111 ASP A O 7
ATOM 12777 N N . ALA A 1 112 ? 9.634 36.716 15.108 0.13 26.78 112 ALA A N 7
ATOM 12778 C CA . ALA A 1 112 ? 9.997 35.700 16.093 0.13 27.11 112 ALA A CA 7
ATOM 12779 C C . ALA A 1 112 ? 9.400 35.965 17.489 0.13 27.74 112 ALA A C 7
ATOM 12780 O O . ALA A 1 112 ? 9.019 35.038 18.169 0.13 24.58 112 ALA A O 7
ATOM 12782 N N . GLU A 1 113 ? 9.310 37.238 17.897 0.13 28.00 113 GLU A N 7
ATOM 12783 C CA . GLU A 1 113 ? 8.728 37.590 19.198 0.13 29.87 113 GLU A CA 7
ATOM 12784 C C . GLU A 1 113 ? 7.273 37.112 19.323 0.13 27.84 113 GLU A C 7
ATOM 12785 O O . GLU A 1 113 ? 6.900 36.507 20.337 0.13 27.75 113 GLU A O 7
ATOM 12791 N N . ALA A 1 114 ? 6.447 37.352 18.308 0.13 25.22 114 ALA A N 7
ATOM 12792 C CA . ALA A 1 114 ? 5.052 36.951 18.406 0.13 23.87 114 ALA A CA 7
ATOM 12793 C C . ALA A 1 114 ? 4.947 35.412 18.409 0.13 22.38 114 ALA A C 7
ATOM 12794 O O . ALA A 1 114 ? 4.065 34.832 19.070 0.13 20.02 114 ALA A O 7
ATOM 12796 N N . ALA A 1 115 ? 5.856 34.760 17.679 0.13 18.63 115 ALA A N 7
ATOM 12797 C CA . ALA A 1 115 ? 5.834 33.281 17.616 0.13 19.75 115 ALA A CA 7
ATOM 12798 C C . ALA A 1 115 ? 6.182 32.671 18.971 0.13 18.54 115 ALA A C 7
ATOM 12799 O O . ALA A 1 115 ? 5.545 31.675 19.414 0.13 17.65 115 ALA A O 7
ATOM 12801 N N . VAL A 1 116 ? 7.188 33.249 19.632 0.13 15.25 116 VAL A N 7
ATOM 12802 C CA . VAL A 1 116 ? 7.578 32.758 20.950 0.13 16.07 116 VAL A CA 7
ATOM 12803 C C . VAL A 1 116 ? 6.381 32.918 21.934 0.13 16.77 116 VAL A C 7
ATOM 12804 O O . VAL A 1 116 ? 5.984 32.000 22.648 0.13 15.39 116 VAL A O 7
ATOM 12808 N N . ALA A 1 117 ? 5.773 34.098 21.930 0.13 18.10 117 ALA A N 7
ATOM 12809 C CA . ALA A 1 117 ? 4.681 34.335 22.870 0.13 17.16 117 ALA A CA 7
ATOM 12810 C C . ALA A 1 117 ? 3.505 33.352 22.696 0.13 17.51 117 ALA A C 7
ATOM 12811 O O . ALA A 1 117 ? 2.943 32.855 23.708 0.13 17.90 117 ALA A O 7
ATOM 12813 N N . LYS A 1 118 ? 3.137 33.052 21.449 0.13 17.57 118 LYS A N 7
ATOM 12814 C CA . LYS A 1 118 ? 2.030 32.110 21.200 0.13 17.84 118 LYS A CA 7
ATOM 12815 C C . LYS A 1 118 ? 2.464 30.728 21.732 0.13 18.32 118 LYS A C 7
ATOM 12816 O O . LYS A 1 118 ? 1.671 29.968 22.342 0.13 16.13 118 LYS A O 7
ATOM 12822 N N . ALA A 1 119 ? 3.748 30.394 21.497 0.13 15.99 119 ALA A N 7
ATOM 12823 C CA . ALA A 1 119 ? 4.219 29.062 21.930 0.13 14.43 119 ALA A CA 7
ATOM 12824 C C . ALA A 1 119 ? 4.199 28.928 23.448 0.13 14.45 119 ALA A C 7
ATOM 12825 O O . ALA A 1 119 ? 3.854 27.871 23.978 0.13 13.66 119 ALA A O 7
ATOM 12827 N N . VAL A 1 120 ? 4.666 29.974 24.122 0.13 14.03 120 VAL A N 7
ATOM 12828 C CA . VAL A 1 120 ? 4.723 29.965 25.587 0.13 13.78 120 VAL A CA 7
ATOM 12829 C C . VAL A 1 120 ? 3.278 29.951 26.117 0.13 15.14 120 VAL A C 7
ATOM 12830 O O . VAL A 1 120 ? 3.008 29.277 27.126 0.13 16.27 120 VAL A O 7
ATOM 12834 N N . ASP A 1 121 ? 2.362 30.670 25.456 0.13 15.01 121 ASP A N 7
ATOM 12835 C CA . ASP A 1 121 ? 0.954 30.644 25.954 0.13 16.72 121 ASP A CA 7
ATOM 12836 C C . ASP A 1 121 ? 0.364 29.237 25.819 0.13 16.68 121 ASP A C 7
ATOM 12837 O O . ASP A 1 121 ? -0.651 28.937 26.424 0.13 14.61 121 ASP A O 7
ATOM 12842 N N . ALA A 1 122 ? 1.048 28.364 25.052 0.13 15.85 122 ALA A N 7
ATOM 12843 C CA . ALA A 1 122 ? 0.590 27.002 24.835 0.13 14.14 122 ALA A CA 7
ATOM 12844 C C . ALA A 1 122 ? 1.385 26.018 25.673 0.13 11.19 122 ALA A C 7
ATOM 12845 O O . ALA A 1 122 ? 1.139 24.813 25.651 0.13 13.51 122 ALA A O 7
ATOM 12847 N N . GLY A 1 123 ? 2.377 26.518 26.420 0.13 12.01 123 GLY A N 7
ATOM 12848 C CA . GLY A 1 123 ? 3.123 25.605 27.280 0.13 13.64 123 GLY A CA 7
ATOM 12849 C C . GLY A 1 123 ? 4.645 25.497 27.042 0.13 13.01 123 GLY A C 7
ATOM 12850 O O . GLY A 1 123 ? 5.314 24.758 27.755 0.13 12.67 123 GLY A O 7
ATOM 12851 N N . ALA A 1 124 ? 5.158 26.243 26.059 0.13 14.13 124 ALA A N 7
ATOM 12852 C CA . ALA A 1 124 ? 6.619 26.220 25.790 0.13 11.85 124 ALA A CA 7
ATOM 12853 C C . ALA A 1 124 ? 7.309 27.158 26.769 0.13 15.27 124 ALA A C 7
ATOM 12854 O O . ALA A 1 124 ? 6.672 28.040 27.375 0.13 15.09 124 ALA A O 7
ATOM 12856 N N . VAL A 1 125 ? 8.628 26.977 26.902 0.13 15.91 125 VAL A N 7
ATOM 12857 C CA . VAL A 1 125 ? 9.434 27.826 27.807 0.13 17.48 125 VAL A CA 7
ATOM 12858 C C . VAL A 1 125 ? 10.343 28.671 26.952 0.13 18.69 125 VAL A C 7
ATOM 12859 O O . VAL A 1 125 ? 11.109 28.113 26.158 0.13 17.49 125 VAL A O 7
ATOM 12863 N N . LYS A 1 126 ? 10.257 30.006 27.089 0.13 19.26 126 LYS A N 7
ATOM 12864 C CA . LYS A 1 126 ? 11.094 30.911 26.302 0.13 19.33 126 LYS A CA 7
ATOM 12865 C C . LYS A 1 126 ? 12.542 30.853 26.815 0.13 18.63 126 LYS A C 7
ATOM 12866 O O . LYS A 1 126 ? 12.779 30.875 28.056 0.13 16.98 126 LYS A O 7
ATOM 12872 N N . VAL A 1 127 ? 13.488 30.772 25.885 0.13 17.22 127 VAL A N 7
ATOM 12873 C CA . VAL A 1 127 ? 14.919 30.771 26.263 0.13 18.79 127 VAL A CA 7
ATOM 12874 C C . VAL A 1 127 ? 15.514 32.030 25.576 0.13 19.55 127 VAL A C 7
ATOM 12875 O O . VAL A 1 127 ? 15.382 32.188 24.362 0.13 16.81 127 VAL A O 7
ATOM 12879 N N . GLU A 1 128 ? 16.200 32.896 26.330 0.13 18.33 128 GLU A N 7
ATOM 12880 C CA . GLU A 1 128 ? 16.746 34.110 25.733 0.13 22.28 128 GLU A CA 7
ATOM 12881 C C . GLU A 1 128 ? 17.749 33.716 24.677 0.13 20.97 128 GLU A C 7
ATOM 12882 O O . GLU A 1 128 ? 18.530 32.788 24.890 0.13 20.54 128 GLU A O 7
ATOM 12888 N N . VAL A 1 129 ? 17.723 34.398 23.537 0.13 19.09 129 VAL A N 7
ATOM 12889 C CA . VAL A 1 129 ? 18.641 34.072 22.467 0.13 19.88 129 VAL A CA 7
ATOM 12890 C C . VAL A 1 129 ? 20.010 34.646 22.786 0.13 18.91 129 VAL A C 7
ATOM 12891 O O . VAL A 1 129 ? 20.134 35.670 23.501 0.13 19.28 129 VAL A O 7
ATOM 12895 N N . THR A 1 130 ? 21.018 33.957 22.288 0.13 17.20 130 THR A N 7
ATOM 12896 C CA . THR A 1 130 ? 22.404 34.400 22.504 0.13 18.20 130 THR A CA 7
ATOM 12897 C C . THR A 1 130 ? 22.843 35.345 21.389 0.13 18.56 130 THR A C 7
ATOM 12898 O O . THR A 1 130 ? 22.230 35.424 20.310 0.13 15.91 130 THR A O 7
ATOM 12902 N N . GLU A 1 131 ? 23.924 36.071 21.653 0.13 16.61 131 GLU A N 7
ATOM 12903 C CA . GLU A 1 131 ? 24.451 36.952 20.603 0.13 18.70 131 GLU A CA 7
ATOM 12904 C C . GLU A 1 131 ? 24.827 36.063 19.382 0.13 18.42 131 GLU A C 7
ATOM 12905 O O . GLU A 1 131 ? 24.659 36.456 18.194 0.13 19.25 131 GLU A O 7
ATOM 12911 N N . ALA A 1 132 ? 25.333 34.864 19.682 0.13 16.53 132 ALA A N 7
ATOM 12912 C CA . ALA A 1 132 ? 25.694 33.868 18.675 0.13 19.44 132 ALA A CA 7
ATOM 12913 C C . ALA A 1 132 ? 24.459 33.569 17.746 0.13 19.69 132 ALA A C 7
ATOM 12914 O O . ALA A 1 132 ? 24.577 33.504 16.515 0.13 18.11 132 ALA A O 7
ATOM 12916 N N . GLU A 1 133 ? 23.297 33.342 18.371 0.13 18.60 133 GLU A N 7
ATOM 12917 C CA . GLU A 1 133 ? 22.062 33.075 17.598 0.13 18.42 133 GLU A CA 7
ATOM 12918 C C . GLU A 1 133 ? 21.570 34.334 16.830 0.13 20.45 133 GLU A C 7
ATOM 12919 O O . GLU A 1 133 ? 21.098 34.267 15.656 0.13 19.93 133 GLU A O 7
ATOM 12925 N N . VAL A 1 134 ? 21.622 35.484 17.492 0.13 21.09 134 VAL A N 7
ATOM 12926 C CA . VAL A 1 134 ? 21.196 36.708 16.794 0.13 25.46 134 VAL A CA 7
ATOM 12927 C C . VAL A 1 134 ? 22.030 37.001 15.533 0.13 27.71 134 VAL A C 7
ATOM 12928 O O . VAL A 1 134 ? 21.493 37.558 14.543 0.13 25.05 134 VAL A O 7
ATOM 12932 N N . GLU A 1 135 ? 23.313 36.630 15.551 0.13 29.38 135 GLU A N 7
ATOM 12933 C CA . GLU A 1 135 ? 24.202 36.847 14.394 0.13 32.46 135 GLU A CA 7
ATOM 12934 C C . GLU A 1 135 ? 23.923 35.825 13.275 0.13 32.65 135 GLU A C 7
ATOM 12935 O O . GLU A 1 135 ? 24.287 36.054 12.116 0.13 29.44 135 GLU A O 7
ATOM 12941 N N . LEU A 1 136 ? 23.267 34.719 13.634 0.13 28.60 136 LEU A N 7
ATOM 12942 C CA . LEU A 1 136 ? 22.939 33.636 12.689 0.13 29.58 136 LEU A CA 7
ATOM 12943 C C . LEU A 1 136 ? 21.589 33.863 12.090 0.13 28.97 136 LEU A C 7
ATOM 12944 O O . LEU A 1 136 ? 21.082 33.024 11.310 0.13 28.70 136 LEU A O 7
ATOM 12949 N N . GLY A 1 137 ? 20.984 34.969 12.489 0.13 25.60 137 GLY A N 7
ATOM 12950 C CA . GLY A 1 137 ? 19.676 35.292 11.983 0.13 26.29 137 GLY A CA 7
ATOM 12951 C C . GLY A 1 137 ? 18.533 34.779 12.821 0.13 26.42 137 GLY A C 7
ATOM 12952 O O . GLY A 1 137 ? 17.374 34.921 12.406 0.13 26.13 137 GLY A O 7
ATOM 12953 N N . PHE A 1 138 ? 18.830 34.220 14.005 0.13 22.18 138 PHE A N 7
ATOM 12954 C CA . PHE A 1 138 ? 17.785 33.671 14.896 0.13 22.73 138 PHE A CA 7
ATOM 12955 C C . PHE A 1 138 ? 17.297 34.791 15.805 0.13 25.27 138 PHE A C 7
ATOM 12956 O O . PHE A 1 138 ? 18.085 35.673 16.235 0.13 25.77 138 PHE A O 7
ATOM 12964 N N . LYS A 1 139 ? 15.995 34.818 16.092 0.13 20.81 139 LYS A N 7
ATOM 12965 C CA . LYS A 1 139 ? 15.478 35.902 16.898 0.13 23.60 139 LYS A CA 7
ATOM 12966 C C . LYS A 1 139 ? 14.553 35.486 18.038 0.13 20.52 139 LYS A C 7
ATOM 12967 O O . LYS A 1 139 ? 13.999 36.345 18.754 0.13 17.68 139 LYS A O 7
ATOM 12973 N N . GLY A 1 140 ? 14.428 34.173 18.232 0.13 17.64 140 GLY A N 7
ATOM 12974 C CA . GLY A 1 140 ? 13.588 33.643 19.300 0.13 15.37 140 GLY A CA 7
ATOM 12975 C C . GLY A 1 140 ? 13.886 32.138 19.450 0.13 13.65 140 GLY A C 7
ATOM 12976 O O . GLY A 1 140 ? 14.374 31.481 18.534 0.13 13.55 140 GLY A O 7
ATOM 12977 N N . LYS A 1 141 ? 13.577 31.590 20.630 0.13 14.32 141 LYS A N 7
ATOM 12978 C CA . LYS A 1 141 ? 13.864 30.183 20.902 0.13 12.64 141 LYS A CA 7
ATOM 12979 C C . LYS A 1 141 ? 13.012 29.678 22.071 0.13 12.87 141 LYS A C 7
ATOM 12980 O O . LYS A 1 141 ? 12.841 30.385 23.051 0.13 14.21 141 LYS A O 7
ATOM 12986 N N . VAL A 1 142 ? 12.435 28.491 21.935 0.13 11.68 142 VAL A N 7
ATOM 12987 C CA . VAL A 1 142 ? 11.697 27.952 23.072 0.13 11.92 142 VAL A CA 7
ATOM 12988 C C . VAL A 1 142 ? 11.980 26.485 23.160 0.13 14.02 142 VAL A C 7
ATOM 12989 O O . VAL A 1 142 ? 12.436 25.894 22.181 0.13 13.13 142 VAL A O 7
ATOM 12993 N N . THR A 1 143 ? 11.725 25.891 24.347 0.13 14.09 143 THR A N 7
ATOM 12994 C CA . THR A 1 143 ? 11.829 24.458 24.491 0.13 12.95 143 THR A CA 7
ATOM 12995 C C . THR A 1 143 ? 10.385 24.013 24.779 0.13 13.37 143 THR A C 7
ATOM 12996 O O . THR A 1 143 ? 9.588 24.783 25.326 0.13 15.48 143 THR A O 7
ATOM 13000 N N . ASP A 1 144 ? 10.047 22.791 24.389 0.13 13.59 144 ASP A N 7
ATOM 13001 C CA . ASP A 1 144 ? 8.667 22.360 24.626 0.13 14.55 144 ASP A CA 7
ATOM 13002 C C . ASP A 1 144 ? 8.614 21.262 25.648 0.13 13.91 144 ASP A C 7
ATOM 13003 O O . ASP A 1 144 ? 9.655 20.777 26.126 0.13 13.45 144 ASP A O 7
ATOM 13008 N N . PRO A 1 145 ? 7.397 20.844 26.028 0.13 15.86 145 PRO A N 7
ATOM 13009 C CA . PRO A 1 145 ? 7.264 19.792 27.048 0.13 16.72 145 PRO A CA 7
ATOM 13010 C C . PRO A 1 145 ? 7.705 18.438 26.608 0.13 17.53 145 PRO A C 7
ATOM 13011 O O . PRO A 1 145 ? 7.650 17.482 27.418 0.13 16.16 145 PRO A O 7
ATOM 13015 N N . PHE A 1 146 ? 8.146 18.325 25.345 0.13 15.63 146 PHE A N 7
ATOM 13016 C CA . PHE A 1 146 ? 8.601 17.030 24.821 0.13 13.92 146 PHE A CA 7
ATOM 13017 C C . PHE A 1 146 ? 10.118 17.045 24.591 0.13 15.90 146 PHE A C 7
ATOM 13018 O O . PHE A 1 146 ? 10.665 16.139 23.985 0.13 16.30 146 PHE A O 7
ATOM 13026 N N . GLY A 1 147 ? 10.766 18.087 25.111 0.13 13.66 147 GLY A N 7
ATOM 13027 C CA . GLY A 1 147 ? 12.224 18.154 25.034 0.13 16.43 147 GLY A CA 7
ATOM 13028 C C . GLY A 1 147 ? 12.786 18.662 23.742 0.13 15.43 147 GLY A C 7
ATOM 13029 O O . GLY A 1 147 ? 14.014 18.583 23.515 0.13 16.58 147 GLY A O 7
ATOM 13030 N N . VAL A 1 148 ? 11.918 19.158 22.871 0.13 13.48 148 VAL A N 7
ATOM 13031 C CA . VAL A 1 148 ? 12.421 19.671 21.589 0.13 15.30 148 VAL A CA 7
ATOM 13032 C C . VAL A 1 148 ? 12.793 21.171 21.769 0.13 12.81 148 VAL A C 7
ATOM 13033 O O . VAL A 1 148 ? 12.256 21.852 22.653 0.13 11.80 148 VAL A O 7
ATOM 13037 N N . THR A 1 149 ? 13.743 21.636 20.966 0.13 11.21 149 THR A N 7
ATOM 13038 C CA . THR A 1 149 ? 14.136 23.035 20.980 0.13 11.93 149 THR A CA 7
ATOM 13039 C C . THR A 1 149 ? 13.758 23.562 19.617 0.13 11.79 149 THR A C 7
ATOM 13040 O O . THR A 1 149 ? 14.130 22.971 18.575 0.13 13.99 149 THR A O 7
ATOM 13044 N N . TRP A 1 150 ? 13.064 24.687 19.640 0.13 13.28 150 TRP A N 7
ATOM 13045 C CA . TRP A 1 150 ? 12.617 25.380 18.432 0.13 12.47 150 TRP A CA 7
ATOM 13046 C C . TRP A 1 150 ? 13.240 26.742 18.318 0.13 13.62 150 TRP A C 7
ATOM 13047 O O . TRP A 1 150 ? 13.135 27.560 19.234 0.13 13.89 150 TRP A O 7
ATOM 13058 N N . ILE A 1 151 ? 13.866 27.027 17.180 0.13 11.98 151 ILE A N 7
ATOM 13059 C CA . ILE A 1 151 ? 14.482 28.353 16.971 0.13 12.02 151 ILE A CA 7
ATOM 13060 C C . ILE A 1 151 ? 13.633 29.084 15.909 0.13 14.29 151 ILE A C 7
ATOM 13061 O O . ILE A 1 151 ? 13.173 28.448 14.972 0.13 13.83 151 ILE A O 7
ATOM 13066 N N . PHE A 1 152 ? 13.447 30.394 16.063 0.13 14.46 152 PHE A N 7
ATOM 13067 C CA . PHE A 1 152 ? 12.635 31.188 15.129 0.13 14.96 152 PHE A CA 7
ATOM 13068 C C . PHE A 1 152 ? 13.579 32.101 14.405 0.13 17.12 152 PHE A C 7
ATOM 13069 O O . PHE A 1 152 ? 14.277 32.923 15.024 0.13 15.73 152 PHE A O 7
ATOM 13077 N N . ALA A 1 153 ? 13.601 31.913 13.090 0.13 17.88 153 ALA A N 7
ATOM 13078 C CA . ALA A 1 153 ? 14.494 32.666 12.218 0.13 22.66 153 ALA A CA 7
ATOM 13079 C C . ALA A 1 153 ? 13.621 33.677 11.545 0.13 25.75 153 ALA A C 7
ATOM 13080 O O . ALA A 1 153 ? 12.630 33.348 10.874 0.13 21.23 153 ALA A O 7
ATOM 13082 N N . GLU A 1 154 ? 14.004 34.924 11.698 0.13 29.08 154 GLU A N 7
ATOM 13083 C CA . GLU A 1 154 ? 13.227 35.980 11.098 0.13 32.82 154 GLU A CA 7
ATOM 13084 C C . GLU A 1 154 ? 14.119 36.705 10.099 0.13 35.18 154 GLU A C 7
ATOM 13085 O O . GLU A 1 154 ? 14.795 37.610 10.603 0.13 34.69 154 GLU A O 7
ATOM 13091 N N . VAL B 1 22 ? 1.835 32.739 10.958 0.13 29.03 22 VAL B N 7
ATOM 13092 C CA . VAL B 1 22 ? 2.353 32.339 9.593 0.13 30.56 22 VAL B CA 7
ATOM 13093 C C . VAL B 1 22 ? 3.855 31.903 9.603 0.13 26.54 22 VAL B C 7
ATOM 13094 O O . VAL B 1 22 ? 4.734 32.640 10.094 0.13 25.57 22 VAL B O 7
ATOM 13098 N N . PHE B 1 23 ? 4.152 30.721 9.102 0.13 22.48 23 PHE B N 7
ATOM 13099 C CA . PHE B 1 23 ? 5.559 30.302 9.021 0.13 18.92 23 PHE B CA 7
ATOM 13100 C C . PHE B 1 23 ? 5.989 30.325 7.533 0.13 19.00 23 PHE B C 7
ATOM 13101 O O . PHE B 1 23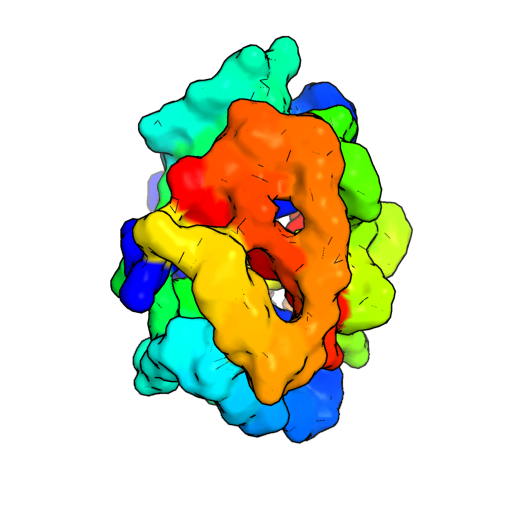 ? 5.152 30.475 6.615 0.13 12.14 23 PHE B O 7
ATOM 13109 N N . THR B 1 24 ? 7.275 30.206 7.297 0.13 17.23 24 THR B N 7
ATOM 13110 C CA . THR B 1 24 ? 7.769 30.284 5.918 0.13 17.92 24 THR B CA 7
ATOM 13111 C C . THR B 1 24 ? 8.499 29.023 5.645 0.13 19.05 24 THR B C 7
ATOM 13112 O O . THR B 1 24 ? 8.552 28.567 4.481 0.13 16.13 24 THR B O 7
ATOM 13116 N N . GLU B 1 25 ? 9.090 28.423 6.692 0.13 16.98 25 GLU B N 7
ATOM 13117 C CA . GLU B 1 25 ? 9.781 27.156 6.399 0.13 18.72 25 GLU B CA 7
ATOM 13118 C C . GLU B 1 25 ? 10.025 26.370 7.688 0.13 17.71 25 GLU B C 7
ATOM 13119 O O . GLU B 1 25 ? 9.998 26.953 8.759 0.13 16.46 25 GLU B O 7
ATOM 13125 N N . PHE B 1 26 ? 10.239 25.073 7.548 0.13 15.51 26 PHE B N 7
ATOM 13126 C CA . PHE B 1 26 ? 10.440 24.184 8.713 0.13 16.19 26 PHE B CA 7
ATOM 13127 C C . PHE B 1 26 ? 11.683 23.410 8.333 0.13 16.50 26 PHE B C 7
ATOM 13128 O O . PHE B 1 26 ? 11.794 22.961 7.198 0.13 15.02 26 PHE B O 7
ATOM 13136 N N . LYS B 1 27 ? 12.648 23.289 9.228 0.13 16.87 27 LYS B N 7
ATOM 13137 C CA . LYS B 1 27 ? 13.901 22.599 8.889 0.13 18.31 27 LYS B CA 7
ATOM 13138 C C . LYS B 1 27 ? 14.549 22.017 10.165 0.13 16.58 27 LYS B C 7
ATOM 13139 O O . LYS B 1 27 ? 14.782 22.765 11.122 0.13 16.06 27 LYS B O 7
ATOM 13145 N N . GLN B 1 28 ? 14.821 20.719 10.172 0.13 15.62 28 GLN B N 7
ATOM 13146 C CA . GLN B 1 28 ? 15.479 20.156 11.329 0.13 12.86 28 GLN B CA 7
ATOM 13147 C C . GLN B 1 28 ? 16.965 20.570 11.269 0.13 12.91 28 GLN B C 7
ATOM 13148 O O . GLN B 1 28 ? 17.579 20.692 10.201 0.13 14.76 28 GLN B O 7
ATOM 13162 N N . LEU B 1 30 ? 20.610 19.367 12.709 0.13 12.43 30 LEU B N 7
ATOM 13163 C CA . LEU B 1 30 ? 21.352 18.257 13.352 0.13 12.49 30 LEU B CA 7
ATOM 13164 C C . LEU B 1 30 ? 22.619 18.920 13.929 0.13 13.96 30 LEU B C 7
ATOM 13165 O O . LEU B 1 30 ? 23.444 19.484 13.148 0.13 12.90 30 LEU B O 7
ATOM 13170 N N . LEU B 1 31 ? 22.772 18.818 15.247 0.13 12.97 31 LEU B N 7
ATOM 13171 C CA . LEU B 1 31 ? 23.913 19.464 15.922 0.13 13.92 31 LEU B CA 7
ATOM 13172 C C . LEU B 1 31 ? 25.127 18.540 15.867 0.13 12.68 31 LEU B C 7
ATOM 13173 O O . LEU B 1 31 ? 25.000 17.347 16.144 0.13 12.92 31 LEU B O 7
ATOM 13178 N N . VAL B 1 32 ? 26.279 19.098 15.528 0.13 13.02 32 VAL B N 7
ATOM 13179 C CA . VAL B 1 32 ? 27.446 18.236 15.479 0.13 12.15 32 VAL B CA 7
ATOM 13180 C C . VAL B 1 32 ? 28.587 18.981 16.195 0.13 13.69 32 VAL B C 7
ATOM 13181 O O . VAL B 1 32 ? 28.566 20.229 16.385 0.13 13.56 32 VAL B O 7
ATOM 13185 N N . GLU B 1 33 ? 29.558 18.164 16.573 0.13 13.36 33 GLU B N 7
ATOM 13186 C CA . GLU B 1 33 ? 30.742 18.618 17.281 0.13 15.30 33 GLU B CA 7
ATOM 13187 C C . GLU B 1 33 ? 31.474 19.722 16.523 0.13 16.66 33 GLU B C 7
ATOM 13188 O O . GLU B 1 33 ? 31.488 19.786 15.302 0.13 15.17 33 GLU B O 7
ATOM 13194 N N . ALA B 1 34 ? 32.145 20.581 17.281 0.13 15.04 34 ALA B N 7
ATOM 13195 C CA . ALA B 1 34 ? 32.927 21.666 16.703 0.13 16.47 34 ALA B CA 7
ATOM 13196 C C . ALA B 1 34 ? 33.904 21.122 15.627 0.13 19.22 34 ALA B C 7
ATOM 13197 O O . ALA B 1 34 ? 34.566 20.068 15.809 0.13 19.11 34 ALA B O 7
ATOM 13199 N N . GLN B 1 35 ? 33.956 21.860 14.523 0.13 17.69 35 GLN B N 7
ATOM 13200 C CA . GLN B 1 35 ? 34.811 21.529 13.384 0.13 19.40 35 GLN B CA 7
ATOM 13201 C C . GLN B 1 35 ? 34.397 20.240 12.598 0.13 19.88 35 GLN B C 7
ATOM 13202 O O . GLN B 1 35 ? 35.047 19.926 11.608 0.13 16.91 35 GLN B O 7
ATOM 13208 N N . LYS B 1 36 ? 33.336 19.541 13.006 0.13 15.53 36 LYS B N 7
ATOM 13209 C CA . LYS B 1 36 ? 32.972 18.266 12.341 0.13 17.81 36 LYS B CA 7
ATOM 13210 C C . LYS B 1 36 ? 31.977 18.318 11.195 0.13 15.09 36 LYS B C 7
ATOM 13211 O O . LYS B 1 36 ? 31.709 17.285 10.573 0.13 16.28 36 LYS B O 7
ATOM 13217 N N . VAL B 1 37 ? 31.390 19.474 10.929 0.13 16.20 37 VAL B N 7
ATOM 13218 C CA . VAL B 1 37 ? 30.374 19.510 9.859 0.13 15.04 37 VAL B CA 7
ATOM 13219 C C . VAL B 1 37 ? 30.903 18.999 8.538 0.13 15.99 37 VAL B C 7
ATOM 13220 O O . VAL B 1 37 ? 30.202 18.304 7.801 0.13 14.84 37 VAL B O 7
ATOM 13224 N N . GLY B 1 38 ? 32.161 19.297 8.220 0.13 15.64 38 GLY B N 7
ATOM 13225 C CA . GLY B 1 38 ? 32.651 18.756 6.931 0.13 17.06 38 GLY B CA 7
ATOM 13226 C C . GLY B 1 38 ? 32.636 17.230 6.909 0.13 16.80 38 GLY B C 7
ATOM 13227 O O . GLY B 1 38 ? 32.239 16.613 5.904 0.13 17.63 38 GLY B O 7
ATOM 13228 N N . ASP B 1 39 ? 33.082 16.599 8.005 0.13 16.94 39 ASP B N 7
ATOM 13229 C CA . ASP B 1 39 ? 33.110 15.128 8.057 0.13 18.60 39 ASP B CA 7
ATOM 13230 C C . ASP B 1 39 ? 31.682 14.603 7.984 0.13 16.80 39 ASP B C 7
ATOM 13231 O O . ASP B 1 39 ? 31.414 13.483 7.491 0.13 13.66 39 ASP B O 7
ATOM 13236 N N . ALA B 1 40 ? 30.753 15.396 8.522 0.13 17.47 40 ALA B N 7
ATOM 13237 C CA . ALA B 1 40 ? 29.342 15.006 8.469 0.13 15.48 40 ALA B CA 7
ATOM 13238 C C . ALA B 1 40 ? 28.812 15.104 7.023 0.13 16.87 40 ALA B C 7
ATOM 13239 O O . ALA B 1 40 ? 28.107 14.195 6.563 0.13 16.21 40 ALA B O 7
ATOM 13241 N N . VAL B 1 41 ? 29.092 16.213 6.337 0.13 13.59 41 VAL B N 7
ATOM 13242 C CA . VAL B 1 41 ? 28.626 16.357 4.936 0.13 16.30 41 VAL B CA 7
ATOM 13243 C C . VAL B 1 41 ? 29.211 15.214 4.103 0.13 15.70 41 VAL B C 7
ATOM 13244 O O . VAL B 1 41 ? 28.518 14.612 3.282 0.13 15.53 41 VAL B O 7
ATOM 13248 N N . THR B 1 42 ? 30.505 14.922 4.314 0.13 16.57 42 THR B N 7
ATOM 13249 C CA . THR B 1 42 ? 31.158 13.842 3.599 0.13 17.47 42 THR B CA 7
ATOM 13250 C C . THR B 1 42 ? 30.471 12.510 3.884 0.13 18.03 42 THR B C 7
ATOM 13251 O O . THR B 1 42 ? 30.184 11.706 2.963 0.13 18.69 42 THR B O 7
ATOM 13255 N N . PHE B 1 43 ? 30.182 12.285 5.163 0.13 15.00 43 PHE B N 7
ATOM 13256 C CA . PHE B 1 43 ? 29.538 11.063 5.553 0.13 15.73 43 PHE B CA 7
ATOM 13257 C C . PHE B 1 43 ? 28.156 10.980 4.947 0.13 15.17 43 PHE B C 7
ATOM 13258 O O . PHE B 1 43 ? 27.737 9.910 4.509 0.13 15.88 43 PHE B O 7
ATOM 13266 N N . TYR B 1 44 ? 27.409 12.098 4.984 0.13 14.73 44 TYR B N 7
ATOM 13267 C CA . TYR B 1 44 ? 26.033 12.035 4.470 0.13 14.42 44 TYR B CA 7
ATOM 13268 C C . TYR B 1 44 ? 25.977 11.845 2.952 0.13 15.64 44 TYR B C 7
ATOM 13269 O O . TYR B 1 44 ? 25.092 11.157 2.443 0.13 15.44 44 TYR B O 7
ATOM 13278 N N . LYS B 1 45 ? 26.922 12.445 2.244 0.13 15.79 45 LYS B N 7
ATOM 13279 C CA . LYS B 1 45 ? 26.978 12.212 0.802 0.13 16.78 45 LYS B CA 7
ATOM 13280 C C . LYS B 1 45 ? 27.364 10.747 0.564 0.13 18.33 45 LYS B C 7
ATOM 13281 O O . LYS B 1 45 ? 26.713 10.031 -0.216 0.13 17.77 45 LYS B O 7
ATOM 13287 N N . SER B 1 46 ? 28.450 10.324 1.202 0.13 16.84 46 SER B N 7
ATOM 13288 C CA . SER B 1 46 ? 28.897 8.962 0.953 0.13 18.84 46 SER B CA 7
ATOM 13289 C C . SER B 1 46 ? 27.871 7.881 1.306 0.13 18.10 46 SER B C 7
ATOM 13290 O O . SER B 1 46 ? 27.597 7.037 0.477 0.13 16.73 46 SER B O 7
ATOM 13293 N N . ALA B 1 47 ? 27.261 7.956 2.494 0.13 16.45 47 ALA B N 7
ATOM 13294 C CA . ALA B 1 47 ? 26.302 6.954 2.946 0.13 16.12 47 ALA B CA 7
ATOM 13295 C C . ALA B 1 47 ? 24.941 6.928 2.251 0.13 18.04 47 ALA B C 7
ATOM 13296 O O . ALA B 1 47 ? 24.401 5.861 1.878 0.13 17.39 47 ALA B O 7
ATOM 13298 N N . PHE B 1 48 ? 24.406 8.127 2.033 0.13 16.73 48 PHE B N 7
ATOM 13299 C CA . PHE B 1 48 ? 23.056 8.243 1.506 0.13 18.27 48 PHE B CA 7
ATOM 13300 C C . PHE B 1 48 ? 22.878 8.975 0.191 0.13 18.33 48 PHE B C 7
ATOM 13301 O O . PHE B 1 48 ? 21.756 9.056 -0.314 0.13 17.96 48 PHE B O 7
ATOM 13309 N N . GLY B 1 49 ? 23.941 9.519 -0.360 0.13 18.98 49 GLY B N 7
ATOM 13310 C CA . GLY B 1 49 ? 23.776 10.267 -1.597 0.13 18.72 49 GLY B CA 7
ATOM 13311 C C . GLY B 1 49 ? 23.092 11.614 -1.364 0.13 19.54 49 GLY B C 7
ATOM 13312 O O . GLY B 1 49 ? 22.478 12.198 -2.308 0.13 18.10 49 GLY B O 7
ATOM 13313 N N . ALA B 1 50 ? 23.181 12.112 -0.127 0.13 16.35 50 ALA B N 7
ATOM 13314 C CA . ALA B 1 50 ? 22.654 13.446 0.174 0.13 16.43 50 ALA B CA 7
ATOM 13315 C C . ALA B 1 50 ? 23.476 14.467 -0.619 0.13 18.49 50 ALA B C 7
ATOM 13316 O O . ALA B 1 50 ? 24.709 14.285 -0.859 0.13 16.76 50 ALA B O 7
ATOM 13318 N N . ILE B 1 51 ? 22.830 15.543 -1.030 0.13 15.29 51 ILE B N 7
ATOM 13319 C CA . ILE B 1 51 ? 23.554 16.580 -1.769 0.13 18.40 51 ILE B CA 7
ATOM 13320 C C . ILE B 1 51 ? 23.467 17.923 -1.079 0.13 18.55 51 ILE B C 7
ATOM 13321 O O . ILE B 1 51 ? 22.419 18.313 -0.531 0.13 17.57 51 ILE B O 7
ATOM 13326 N N . GLU B 1 52 ? 24.572 18.643 -1.090 0.13 18.64 52 GLU B N 7
ATOM 13327 C CA . GLU B 1 52 ? 24.609 19.946 -0.465 0.13 20.67 52 GLU B CA 7
ATOM 13328 C C . GLU B 1 52 ? 23.898 20.949 -1.374 0.13 23.23 52 GLU B C 7
ATOM 13329 O O . GLU B 1 52 ? 24.258 21.121 -2.548 0.13 21.20 52 GLU B O 7
ATOM 13335 N N . SER B 1 53 ? 22.916 21.622 -0.819 0.13 20.84 53 SER B N 7
ATOM 13336 C CA . SER B 1 53 ? 22.159 22.573 -1.585 0.13 25.17 53 SER B CA 7
ATOM 13337 C C . SER B 1 53 ? 22.794 23.940 -1.444 0.13 26.98 53 SER B C 7
ATOM 13338 O O . SER B 1 53 ? 22.375 24.862 -2.140 0.13 26.86 53 SER B O 7
ATOM 13341 N N . GLY B 1 54 ? 23.739 24.042 -0.482 0.13 27.83 54 GLY B N 7
ATOM 13342 C CA . GLY B 1 54 ? 24.507 25.248 -0.124 0.13 30.40 54 GLY B CA 7
ATOM 13343 C C . GLY B 1 54 ? 25.134 25.058 1.301 0.13 32.45 54 GLY B C 7
ATOM 13344 O O . GLY B 1 54 ? 24.771 24.093 1.993 0.13 28.56 54 GLY B O 7
ATOM 13345 N N . HIS B 1 55 ? 26.065 25.932 1.731 0.13 32.16 55 HIS B N 7
ATOM 13346 C CA . HIS B 1 55 ? 26.687 25.844 3.078 0.13 34.07 55 HIS B CA 7
ATOM 13347 C C . HIS B 1 55 ? 27.275 27.179 3.490 0.13 34.77 55 HIS B C 7
ATOM 13348 O O . HIS B 1 55 ? 27.292 28.102 2.679 0.13 33.35 55 HIS B O 7
ATOM 13355 N N . SER B 1 56 ? 27.730 27.308 4.738 0.13 35.06 56 SER B N 7
ATOM 13356 C CA . SER B 1 56 ? 28.361 28.562 5.160 0.13 36.93 56 SER B CA 7
ATOM 13357 C C . SER B 1 56 ? 29.648 28.256 5.929 0.13 38.23 56 SER B C 7
ATOM 13358 O O . SER B 1 56 ? 29.654 27.434 6.850 0.13 34.51 56 SER B O 7
ATOM 13361 N N . LEU B 1 57 ? 30.735 28.915 5.531 0.13 38.52 57 LEU B N 7
ATOM 13362 C CA . LEU B 1 57 ? 32.047 28.706 6.126 0.13 41.33 57 LEU B CA 7
ATOM 13363 C C . LEU B 1 57 ? 32.304 29.448 7.443 0.13 41.43 57 LEU B C 7
ATOM 13364 O O . LEU B 1 57 ? 32.303 30.672 7.479 0.13 40.33 57 LEU B O 7
ATOM 13369 N N . HIS B 1 69 ? 36.915 25.205 8.076 0.13 40.32 69 HIS B N 7
ATOM 13370 C CA . HIS B 1 69 ? 35.800 24.504 8.732 0.13 39.30 69 HIS B CA 7
ATOM 13371 C C . HIS B 1 69 ? 34.479 25.032 8.193 0.13 36.75 69 HIS B C 7
ATOM 13372 O O . HIS B 1 69 ? 34.467 26.028 7.497 0.13 36.01 69 HIS B O 7
ATOM 13379 N N . VAL B 1 70 ? 33.370 24.373 8.526 0.13 33.73 70 VAL B N 7
ATOM 13380 C CA . VAL B 1 70 ? 32.055 24.793 8.020 0.13 29.14 70 VAL B CA 7
ATOM 13381 C C . VAL B 1 70 ? 31.114 25.133 9.177 0.13 27.78 70 VAL B C 7
ATOM 13382 O O . VAL B 1 70 ? 31.031 24.404 10.150 0.13 26.55 70 VAL B O 7
ATOM 13386 N N . LEU B 1 71 ? 30.405 26.238 9.094 0.13 25.27 71 LEU B N 7
ATOM 13387 C CA . LEU B 1 71 ? 29.509 26.585 10.185 0.13 26.56 71 LEU B CA 7
ATOM 13388 C C . LEU B 1 71 ? 28.138 25.863 10.129 0.13 22.73 71 LEU B C 7
ATOM 13389 O O . LEU B 1 71 ? 27.664 25.337 11.129 0.13 18.96 71 LEU B O 7
ATOM 13394 N N . SER B 1 72 ? 27.518 25.898 8.955 0.13 19.48 72 SER B N 7
ATOM 13395 C CA . SER B 1 72 ? 26.240 25.207 8.707 0.13 18.78 72 SER B CA 7
ATOM 13396 C C . SER B 1 72 ? 26.212 24.894 7.221 0.13 16.85 72 SER B C 7
ATOM 13397 O O . SER B 1 72 ? 26.925 25.553 6.416 0.13 16.92 72 SER B O 7
ATOM 13400 N N . SER B 1 73 ? 25.414 23.894 6.857 0.13 16.83 73 SER B N 7
ATOM 13401 C CA . SER B 1 73 ? 25.279 23.458 5.451 0.13 16.88 73 SER B CA 7
ATOM 13402 C C . SER B 1 73 ? 23.960 22.698 5.360 0.13 17.13 73 SER B C 7
ATOM 13403 O O . SER B 1 73 ? 23.644 21.979 6.290 0.13 14.36 73 SER B O 7
ATOM 13406 N N . GLU B 1 74 ? 23.167 22.889 4.299 0.13 14.49 74 GLU B N 7
ATOM 13407 C CA . GLU B 1 74 ? 21.900 22.154 4.203 0.13 16.61 74 GLU B CA 7
ATOM 13408 C C . GLU B 1 74 ? 22.094 21.019 3.204 0.13 16.27 74 GLU B C 7
ATOM 13409 O O . GLU B 1 74 ? 22.721 21.227 2.145 0.13 17.16 74 GLU B O 7
ATOM 13415 N N . LEU B 1 75 ? 21.538 19.847 3.502 0.13 14.48 75 LEU B N 7
ATOM 13416 C CA . LEU B 1 75 ? 21.721 18.668 2.681 0.13 15.14 75 LEU B CA 7
ATOM 13417 C C . LEU B 1 75 ? 20.412 18.081 2.198 0.13 17.22 75 LEU B C 7
ATOM 13418 O O . LEU B 1 75 ? 19.686 17.486 3.006 0.13 10.87 75 LEU B O 7
ATOM 13423 N N . ASN B 1 76 ? 20.114 18.254 0.911 0.13 15.91 76 ASN B N 7
ATOM 13424 C CA . ASN B 1 76 ? 18.908 17.651 0.345 0.13 16.85 76 ASN B CA 7
ATOM 13425 C C . ASN B 1 76 ? 19.062 16.156 0.293 0.13 18.06 76 ASN B C 7
ATOM 13426 O O . ASN B 1 76 ? 20.132 15.624 -0.134 0.13 16.90 76 ASN B O 7
ATOM 13431 N N . LEU B 1 77 ? 17.969 15.466 0.629 0.13 15.57 77 LEU B N 7
ATOM 13432 C CA . LEU B 1 77 ? 17.971 14.027 0.622 0.13 16.95 77 LEU B CA 7
ATOM 13433 C C . LEU B 1 77 ? 16.586 13.469 0.442 0.13 17.38 77 LEU B C 7
ATOM 13434 O O . LEU B 1 77 ? 15.674 13.647 1.282 0.13 14.87 77 LEU B O 7
ATOM 13439 N N . ALA B 1 78 ? 16.428 12.790 -0.677 0.13 15.24 78 ALA B N 7
ATOM 13440 C CA . ALA B 1 78 ? 15.191 12.089 -0.976 0.13 18.22 78 ALA B CA 7
ATOM 13441 C C . ALA B 1 78 ? 13.888 12.854 -0.668 0.13 16.01 78 ALA B C 7
ATOM 13442 O O . ALA B 1 78 ? 13.007 12.395 0.121 0.13 16.83 78 ALA B O 7
ATOM 13444 N N . GLY B 1 79 ? 13.779 14.038 -1.299 0.13 13.59 79 GLY B N 7
ATOM 13445 C CA . GLY B 1 79 ? 12.592 14.855 -1.198 0.13 17.46 79 GLY B CA 7
ATOM 13446 C C . GLY B 1 79 ? 12.546 15.866 -0.092 0.13 15.52 79 GLY B C 7
ATOM 13447 O O . GLY B 1 79 ? 11.729 16.802 -0.136 0.13 17.41 79 GLY B O 7
ATOM 13448 N N . SER B 1 80 ? 13.362 15.658 0.936 0.13 13.26 80 SER B N 7
ATOM 13449 C CA . SER B 1 80 ? 13.334 16.622 2.013 0.13 16.83 80 SER B CA 7
ATOM 13450 C C . SER B 1 80 ? 14.752 16.974 2.366 0.13 16.58 80 SER B C 7
ATOM 13451 O O . SER B 1 80 ? 15.653 16.957 1.481 0.13 15.74 80 SER B O 7
ATOM 13454 N N . SER B 1 81 ? 14.981 17.297 3.627 0.13 18.21 81 SER B N 7
ATOM 13455 C CA . SER B 1 81 ? 16.333 17.650 3.936 0.13 15.95 81 SER B CA 7
ATOM 13456 C C . SER B 1 81 ? 16.522 18.024 5.381 0.13 15.95 81 SER B C 7
ATOM 13457 O O . SER B 1 81 ? 15.567 18.196 6.107 0.13 14.93 81 SER B O 7
ATOM 13460 N N . PHE B 1 82 ? 17.789 18.233 5.732 0.13 15.41 82 PHE B N 7
ATOM 13461 C CA . PHE B 1 82 ? 18.085 18.695 7.098 0.13 14.68 82 PHE B CA 7
ATOM 13462 C C . PHE B 1 82 ? 19.323 19.541 7.076 0.13 13.19 82 PHE B C 7
ATOM 13463 O O . PHE B 1 82 ? 20.066 19.553 6.094 0.13 13.41 82 PHE B O 7
ATOM 13471 N N . VAL B 1 83 ? 19.563 20.267 8.167 0.13 13.35 83 VAL B N 7
ATOM 13472 C CA . VAL B 1 83 ? 20.701 21.162 8.181 0.13 11.41 83 VAL B CA 7
ATOM 13473 C C . VAL B 1 83 ? 21.689 20.660 9.228 0.13 13.11 83 VAL B C 7
ATOM 13474 O O . VAL B 1 83 ? 21.291 20.128 10.265 0.13 14.47 83 VAL B O 7
ATOM 13478 N N . VAL B 1 84 ? 22.970 20.831 8.914 0.13 12.09 84 VAL B N 7
ATOM 13479 C CA . VAL B 1 84 ? 24.075 20.421 9.786 0.13 12.52 84 VAL B CA 7
ATOM 13480 C C . VAL B 1 84 ? 24.597 21.724 10.423 0.13 11.55 84 VAL B C 7
ATOM 13481 O O . VAL B 1 84 ? 24.823 22.743 9.737 0.13 10.62 84 VAL B O 7
ATOM 13485 N N . CYS B 1 85 ? 24.772 21.711 11.736 0.13 12.56 85 CYS B N 7
ATOM 13486 C CA . CYS B 1 85 ? 25.213 22.941 12.393 0.13 12.61 85 CYS B CA 7
ATOM 13487 C C . CYS B 1 85 ? 26.295 22.716 13.427 0.13 13.77 85 CYS B C 7
ATOM 13488 O O . CYS B 1 85 ? 26.164 21.811 14.247 0.13 13.97 85 CYS B O 7
ATOM 13491 N N . ASP B 1 86 ? 27.318 23.571 13.383 0.13 12.30 86 ASP B N 7
ATOM 13492 C CA . ASP B 1 86 ? 28.458 23.436 14.350 0.13 14.90 86 ASP B CA 7
ATOM 13493 C C . ASP B 1 86 ? 27.975 23.857 15.734 0.13 13.01 86 ASP B C 7
ATOM 13494 O O . ASP B 1 86 ? 27.716 25.053 15.950 0.13 14.73 86 ASP B O 7
ATOM 13499 N N . VAL B 1 87 ? 27.920 22.920 16.677 0.13 13.05 87 VAL B N 7
ATOM 13500 C CA . VAL B 1 87 ? 27.385 23.254 17.999 0.13 12.46 87 VAL B CA 7
ATOM 13501 C C . VAL B 1 87 ? 28.225 24.334 18.676 0.13 14.03 87 VAL B C 7
ATOM 13502 O O . VAL B 1 87 ? 27.731 24.978 19.597 0.13 13.48 87 VAL B O 7
ATOM 13506 N N . SER B 1 88 ? 29.471 24.551 18.235 0.13 15.01 88 SER B N 7
ATOM 13507 C CA . SER B 1 88 ? 30.233 25.633 18.895 0.13 15.08 88 SER B CA 7
ATOM 13508 C C . SER B 1 88 ? 29.597 26.986 18.553 0.13 16.85 88 SER B C 7
ATOM 13509 O O . SER B 1 88 ? 29.480 27.853 19.407 0.13 16.10 88 SER B O 7
ATOM 13512 N N . SER B 1 89 ? 29.119 27.171 17.317 0.13 15.00 89 SER B N 7
ATOM 13513 C CA . SER B 1 89 ? 28.468 28.444 16.969 0.13 17.73 89 SER B CA 7
ATOM 13514 C C . SER B 1 89 ? 27.096 28.679 17.626 0.13 17.19 89 SER B C 7
ATOM 13515 O O . SER B 1 89 ? 26.444 29.701 17.324 0.13 17.07 89 SER B O 7
ATOM 13518 N N . LEU B 1 90 ? 26.686 27.760 18.506 0.13 15.91 90 LEU B N 7
ATOM 13519 C CA . LEU B 1 90 ? 25.370 27.768 19.174 0.13 15.68 90 LEU B CA 7
ATOM 13520 C C . LEU B 1 90 ? 25.570 27.449 20.663 0.13 16.29 90 LEU B C 7
ATOM 13521 O O . LEU B 1 90 ? 25.126 26.420 21.169 0.13 14.16 90 LEU B O 7
ATOM 13526 N N . PRO B 1 91 ? 26.267 28.354 21.378 0.13 15.65 91 PRO B N 7
ATOM 13527 C CA . PRO B 1 91 ? 26.497 28.110 22.808 0.13 16.37 91 PRO B CA 7
ATOM 13528 C C . PRO B 1 91 ? 25.206 27.889 23.546 0.13 17.03 91 PRO B C 7
ATOM 13529 O O . PRO B 1 91 ? 24.215 28.586 23.296 0.13 17.87 91 PRO B O 7
ATOM 13533 N N . GLY B 1 92 ? 25.202 26.909 24.459 0.13 15.91 92 GLY B N 7
ATOM 13534 C CA . GLY B 1 92 ? 23.988 26.622 25.196 0.13 16.39 92 GLY B CA 7
ATOM 13535 C C . GLY B 1 92 ? 23.224 25.443 24.613 0.13 17.18 92 GLY B C 7
ATOM 13536 O O . GLY B 1 92 ? 22.200 25.076 25.179 0.13 18.03 92 GLY B O 7
ATOM 13537 N N . PHE B 1 93 ? 23.694 24.895 23.486 0.13 15.53 93 PHE B N 7
ATOM 13538 C CA . PHE B 1 93 ? 23.091 23.714 22.869 0.13 15.79 93 PHE B CA 7
ATOM 13539 C C . PHE B 1 93 ? 24.003 22.542 23.104 0.13 16.89 93 PHE B C 7
ATOM 13540 O O . PHE B 1 93 ? 25.192 22.717 23.329 0.13 16.36 93 PHE B O 7
ATOM 13548 N N . SER B 1 94 ? 23.454 21.338 23.012 0.13 16.41 94 SER B N 7
ATOM 13549 C CA . SER B 1 94 ? 24.295 20.164 23.194 0.13 16.63 94 SER B CA 7
ATOM 13550 C C . SER B 1 94 ? 23.947 19.193 22.062 0.13 18.20 94 SER B C 7
ATOM 13551 O O . SER B 1 94 ? 22.760 19.087 21.659 0.13 16.97 94 SER B O 7
ATOM 13554 N N . THR B 1 95 ? 24.942 18.499 21.558 0.13 15.25 95 THR B N 7
ATOM 13555 C CA . THR B 1 95 ? 24.706 17.489 20.531 0.13 17.19 95 THR B CA 7
ATOM 13556 C C . THR B 1 95 ? 24.014 16.244 21.166 0.13 16.32 95 THR B C 7
ATOM 13557 O O . THR B 1 95 ? 23.394 15.477 20.450 0.13 16.43 95 THR B O 7
ATOM 13561 N N . ALA B 1 96 ? 24.178 16.057 22.477 0.13 16.94 96 ALA B N 7
ATOM 13562 C CA . ALA B 1 96 ? 23.641 14.871 23.214 0.13 17.62 96 ALA B CA 7
ATOM 13563 C C . ALA B 1 96 ? 24.206 13.619 22.565 0.13 20.41 96 ALA B C 7
ATOM 13564 O O . ALA B 1 96 ? 23.595 12.518 22.610 0.13 22.64 96 ALA B O 7
ATOM 13566 N N . LYS B 1 97 ? 25.367 13.754 21.939 0.13 20.54 97 LYS B N 7
ATOM 13567 C CA . LYS B 1 97 ? 25.881 12.567 21.264 0.13 27.20 97 LYS B CA 7
ATOM 13568 C C . LYS B 1 97 ? 26.523 11.558 22.183 0.13 29.37 97 LYS B C 7
ATOM 13569 O O . LYS B 1 97 ? 26.389 10.369 21.931 0.13 29.85 97 LYS B O 7
ATOM 13575 N N . SER B 1 98 ? 27.169 12.002 23.267 0.13 30.97 98 SER B N 7
ATOM 13576 C CA . SER B 1 98 ? 27.864 11.037 24.133 0.13 34.27 98 SER B CA 7
ATOM 13577 C C . SER B 1 98 ? 26.976 10.068 24.908 0.13 36.52 98 SER B C 7
ATOM 13578 O O . SER B 1 98 ? 27.349 8.913 25.093 0.13 35.82 98 SER B O 7
ATOM 13581 N N . GLU B 1 99 ? 25.800 10.525 25.336 0.13 38.36 99 GLU B N 7
ATOM 13582 C CA . GLU B 1 99 ? 24.868 9.684 26.091 0.13 40.37 99 GLU B CA 7
ATOM 13583 C C . GLU B 1 99 ? 23.787 9.064 25.174 0.13 38.91 99 GLU B C 7
ATOM 13584 O O . GLU B 1 99 ? 22.998 8.198 25.588 0.13 37.71 99 GLU B O 7
ATOM 13590 N N . GLY B 1 100 ? 23.768 9.517 23.920 0.13 35.47 100 GLY B N 7
ATOM 13591 C CA . GLY B 1 100 ? 22.815 9.007 22.946 0.13 31.89 100 GLY B CA 7
ATOM 13592 C C . GLY B 1 100 ? 21.788 10.085 22.704 0.13 29.02 100 GLY B C 7
ATOM 13593 O O . GLY B 1 100 ? 21.223 10.605 23.645 0.13 28.80 100 GLY B O 7
ATOM 13594 N N . SER B 1 101 ? 21.587 10.493 21.458 0.13 25.71 101 SER B N 7
ATOM 13595 C CA . SER B 1 101 ? 20.600 11.501 21.224 0.13 21.15 101 SER B CA 7
ATOM 13596 C C . SER B 1 101 ? 19.321 10.725 20.808 0.13 23.23 101 SER B C 7
ATOM 13597 O O . SER B 1 101 ? 19.249 9.436 20.648 0.13 23.55 101 SER B O 7
ATOM 13600 N N . GLY B 1 102 ? 18.308 11.525 20.637 0.13 21.17 102 GLY B N 7
ATOM 13601 C CA . GLY B 1 102 ? 17.038 10.976 20.214 0.13 17.67 102 GLY B CA 7
ATOM 13602 C C . GLY B 1 102 ? 16.836 11.310 18.760 0.13 16.37 102 GLY B C 7
ATOM 13603 O O . GLY B 1 102 ? 15.702 11.137 18.241 0.13 15.59 102 GLY B O 7
ATOM 13604 N N . VAL B 1 103 ? 17.899 11.767 18.074 0.13 13.57 103 VAL B N 7
ATOM 13605 C CA . VAL B 1 103 ? 17.698 12.147 16.670 0.13 12.61 103 VAL B CA 7
ATOM 13606 C C . VAL B 1 103 ? 17.617 10.837 15.861 0.13 13.94 103 VAL B C 7
ATOM 13607 O O . VAL B 1 103 ? 18.548 9.997 15.895 0.13 12.61 103 VAL B O 7
ATOM 13611 N N . THR B 1 104 ? 16.511 10.720 15.137 0.13 13.37 104 THR B N 7
ATOM 13612 C CA . THR B 1 104 ? 16.201 9.475 14.454 0.13 14.59 104 THR B CA 7
ATOM 13613 C C . THR B 1 104 ? 15.476 9.772 13.162 0.13 15.61 104 THR B C 7
ATOM 13614 O O . THR B 1 104 ? 14.522 10.571 13.145 0.13 15.57 104 THR B O 7
ATOM 13618 N N . PHE B 1 105 ? 15.890 9.137 12.071 0.13 13.48 105 PHE B N 7
ATOM 13619 C CA . PHE B 1 105 ? 15.208 9.375 10.815 0.13 17.42 105 PHE B CA 7
ATOM 13620 C C . PHE B 1 105 ? 14.861 8.100 10.097 0.13 18.26 105 PHE B C 7
ATOM 13621 O O . PHE B 1 105 ? 15.549 7.077 10.295 0.13 18.75 105 PHE B O 7
ATOM 13629 N N . LEU B 1 106 ? 13.811 8.165 9.261 0.13 19.12 106 LEU B N 7
ATOM 13630 C CA . LEU B 1 106 ? 13.441 7.018 8.440 0.13 19.03 106 LEU B CA 7
ATOM 13631 C C . LEU B 1 106 ? 13.804 7.287 6.953 0.13 18.95 106 LEU B C 7
ATOM 13632 O O . LEU B 1 106 ? 13.712 8.419 6.444 0.13 18.80 106 LEU B O 7
ATOM 13637 N N . LEU B 1 107 ? 14.269 6.230 6.273 0.13 21.01 107 LEU B N 7
ATOM 13638 C CA . LEU B 1 107 ? 14.602 6.277 4.852 0.13 19.53 107 LEU B CA 7
ATOM 13639 C C . LEU B 1 107 ? 14.040 5.002 4.207 0.13 20.50 107 LEU B C 7
ATOM 13640 O O . LEU B 1 107 ? 14.336 3.913 4.686 0.13 17.78 107 LEU B O 7
ATOM 13645 N N . GLY B 1 108 ? 13.272 5.160 3.121 0.13 21.72 108 GLY B N 7
ATOM 13646 C CA . GLY B 1 108 ? 12.725 4.008 2.384 0.13 23.48 108 GLY B CA 7
ATOM 13647 C C . GLY B 1 108 ? 13.830 3.489 1.460 0.13 24.46 108 GLY B C 7
ATOM 13648 O O . GLY B 1 108 ? 14.787 4.210 1.141 0.13 23.46 108 GLY B O 7
ATOM 13649 N N . THR B 1 109 ? 13.727 2.236 1.032 0.13 28.04 109 THR B N 7
ATOM 13650 C CA . THR B 1 109 ? 14.746 1.687 0.173 0.13 29.31 109 THR B CA 7
ATOM 13651 C C . THR B 1 109 ? 14.371 0.328 -0.362 0.13 32.26 109 THR B C 7
ATOM 13652 O O . THR B 1 109 ? 13.703 -0.452 0.314 0.13 31.67 109 THR B O 7
ATOM 13656 N N . LYS B 1 110 ? 14.831 0.026 -1.568 0.13 34.39 110 LYS B N 7
ATOM 13657 C CA . LYS B 1 110 ? 14.525 -1.277 -2.121 0.13 37.98 110 LYS B CA 7
ATOM 13658 C C . LYS B 1 110 ? 15.092 -2.406 -1.271 0.13 36.95 110 LYS B C 7
ATOM 13659 O O . LYS B 1 110 ? 14.475 -3.470 -1.157 0.13 36.31 110 LYS B O 7
ATOM 13665 N N . ASP B 1 111 ? 16.269 -2.201 -0.688 0.13 34.77 111 ASP B N 7
ATOM 13666 C CA . ASP B 1 111 ? 16.867 -3.261 0.107 0.13 34.56 111 ASP B CA 7
ATOM 13667 C C . ASP B 1 111 ? 17.633 -2.685 1.275 0.13 33.00 111 ASP B C 7
ATOM 13668 O O . ASP B 1 111 ? 18.637 -1.996 1.093 0.13 32.11 111 ASP B O 7
ATOM 13673 N N . ALA B 1 112 ? 17.170 -3.002 2.480 0.13 32.13 112 ALA B N 7
ATOM 13674 C CA . ALA B 1 112 ? 17.791 -2.453 3.674 0.13 30.99 112 ALA B CA 7
ATOM 13675 C C . ALA B 1 112 ? 19.237 -2.871 3.925 0.13 31.60 112 ALA B C 7
ATOM 13676 O O . ALA B 1 112 ? 20.111 -2.018 4.072 0.13 27.71 112 ALA B O 7
ATOM 13678 N N . GLU B 1 113 ? 19.527 -4.184 3.944 0.13 30.44 113 GLU B N 7
ATOM 13679 C CA . GLU B 1 113 ? 20.911 -4.579 4.214 0.13 31.88 113 GLU B CA 7
ATOM 13680 C C . GLU B 1 113 ? 21.842 -3.886 3.200 0.13 29.44 113 GLU B C 7
ATOM 13681 O O . GLU B 1 113 ? 22.982 -3.522 3.512 0.13 27.79 113 GLU B O 7
ATOM 13687 N N . ALA B 1 114 ? 21.336 -3.695 1.988 0.13 27.30 114 ALA B N 7
ATOM 13688 C CA . ALA B 1 114 ? 22.083 -3.000 0.938 0.13 27.26 114 ALA B CA 7
ATOM 13689 C C . ALA B 1 114 ? 22.418 -1.576 1.361 0.13 26.80 114 ALA B C 7
ATOM 13690 O O . ALA B 1 114 ? 23.504 -1.080 1.096 0.13 25.70 114 ALA B O 7
ATOM 13692 N N . ALA B 1 115 ? 21.446 -0.918 1.975 0.13 25.69 115 ALA B N 7
ATOM 13693 C CA . ALA B 1 115 ? 21.644 0.488 2.419 0.13 24.91 115 ALA B CA 7
ATOM 13694 C C . ALA B 1 115 ? 22.517 0.517 3.669 0.13 24.21 115 ALA B C 7
ATOM 13695 O O . ALA B 1 115 ? 23.323 1.433 3.845 0.13 23.61 115 ALA B O 7
ATOM 13697 N N . VAL B 1 116 ? 22.357 -0.473 4.535 0.13 22.10 116 VAL B N 7
ATOM 13698 C CA . VAL B 1 116 ? 23.198 -0.579 5.735 0.13 23.31 116 VAL B CA 7
ATOM 13699 C C . VAL B 1 116 ? 24.676 -0.653 5.324 0.13 23.45 116 VAL B C 7
ATOM 13700 O O . VAL B 1 116 ? 25.561 0.008 5.898 0.13 21.62 116 VAL B O 7
ATOM 13704 N N . ALA B 1 117 ? 24.941 -1.476 4.304 0.13 24.90 117 ALA B N 7
ATOM 13705 C CA . ALA B 1 117 ? 26.302 -1.662 3.786 0.13 23.93 117 ALA B CA 7
ATOM 13706 C C . ALA B 1 117 ? 26.973 -0.393 3.328 0.13 22.73 117 ALA B C 7
ATOM 13707 O O . ALA B 1 117 ? 28.154 -0.168 3.612 0.13 23.69 117 ALA B O 7
ATOM 13709 N N . LYS B 1 118 ? 26.241 0.448 2.612 0.13 23.08 118 LYS B N 7
ATOM 13710 C CA . LYS B 1 118 ? 26.824 1.684 2.119 0.13 23.54 118 LYS B CA 7
ATOM 13711 C C . LYS B 1 118 ? 27.120 2.558 3.358 0.13 23.08 118 LYS B C 7
ATOM 13712 O O . LYS B 1 118 ? 28.199 3.088 3.476 0.13 23.74 118 LYS B O 7
ATOM 13718 N N . ALA B 1 119 ? 26.161 2.653 4.287 0.13 22.66 119 ALA B N 7
ATOM 13719 C CA . ALA B 1 119 ? 26.292 3.476 5.497 0.13 22.12 119 ALA B CA 7
ATOM 13720 C C . ALA B 1 119 ? 27.452 2.985 6.385 0.13 22.79 119 ALA B C 7
ATOM 13721 O O . ALA B 1 119 ? 28.254 3.772 6.873 0.13 21.82 119 ALA B O 7
ATOM 13723 N N . VAL B 1 120 ? 27.546 1.673 6.585 0.13 24.14 120 VAL B N 7
ATOM 13724 C CA . VAL B 1 120 ? 28.642 1.120 7.393 0.13 22.86 120 VAL B CA 7
ATOM 13725 C C . VAL B 1 120 ? 29.999 1.438 6.719 0.13 23.61 120 VAL B C 7
ATOM 13726 O O . VAL B 1 120 ? 30.964 1.867 7.378 0.13 23.15 120 VAL B O 7
ATOM 13730 N N . ASP B 1 121 ? 30.049 1.269 5.400 0.13 25.52 121 ASP B N 7
ATOM 13731 C CA . ASP B 1 121 ? 31.245 1.554 4.589 0.13 26.88 121 ASP B CA 7
ATOM 13732 C C . ASP B 1 121 ? 31.687 2.994 4.833 0.13 26.99 121 ASP B C 7
ATOM 13733 O O . ASP B 1 121 ? 32.872 3.331 4.695 0.13 24.23 121 ASP B O 7
ATOM 13738 N N . ALA B 1 122 ? 30.725 3.864 5.168 0.13 22.96 122 ALA B N 7
ATOM 13739 C CA . ALA B 1 122 ? 31.048 5.268 5.400 0.13 23.14 122 ALA B CA 7
ATOM 13740 C C . ALA B 1 122 ? 31.336 5.535 6.877 0.13 21.28 122 ALA B C 7
ATOM 13741 O O . ALA B 1 122 ? 31.768 6.642 7.244 0.13 23.07 122 ALA B O 7
ATOM 13743 N N . GLY B 1 123 ? 31.131 4.544 7.738 0.13 22.44 123 GLY B N 7
ATOM 13744 C CA . GLY B 1 123 ? 31.417 4.771 9.161 0.13 21.70 123 GLY B CA 7
ATOM 13745 C C . GLY B 1 123 ? 30.265 4.509 10.158 0.13 22.57 123 GLY B C 7
ATOM 13746 O O . GLY B 1 123 ? 30.450 4.576 11.387 0.13 22.32 123 GLY B O 7
ATOM 13747 N N . ALA B 1 124 ? 29.061 4.234 9.656 0.13 21.91 124 ALA B N 7
ATOM 13748 C CA . ALA B 1 124 ? 27.936 3.953 10.564 0.13 22.90 124 ALA B CA 7
ATOM 13749 C C . ALA B 1 124 ? 28.140 2.596 11.195 0.13 23.03 124 ALA B C 7
ATOM 13750 O O . ALA B 1 124 ? 29.127 1.926 10.893 0.13 22.75 124 ALA B O 7
ATOM 13752 N N . VAL B 1 125 ? 27.217 2.202 12.061 0.13 25.11 125 VAL B N 7
ATOM 13753 C CA . VAL B 1 125 ? 27.251 0.866 12.668 0.13 24.58 125 VAL B CA 7
ATOM 13754 C C . VAL B 1 125 ? 25.852 0.216 12.611 0.13 26.73 125 VAL B C 7
ATOM 13755 O O . VAL B 1 125 ? 24.813 0.832 12.929 0.13 23.30 125 VAL B O 7
ATOM 13759 N N . LYS B 1 126 ? 25.849 -1.050 12.196 0.13 25.77 126 LYS B N 7
ATOM 13760 C CA . LYS B 1 126 ? 24.633 -1.831 12.036 0.13 27.24 126 LYS B CA 7
ATOM 13761 C C . LYS B 1 126 ? 24.032 -2.384 13.305 0.13 28.38 126 LYS B C 7
ATOM 13762 O O . LYS B 1 126 ? 24.682 -3.167 14.013 0.13 26.10 126 LYS B O 7
ATOM 13768 N N . VAL B 1 127 ? 22.791 -2.005 13.576 0.13 26.70 127 VAL B N 7
ATOM 13769 C CA . VAL B 1 127 ? 22.072 -2.498 14.734 0.13 28.84 127 VAL B CA 7
ATOM 13770 C C . VAL B 1 127 ? 21.188 -3.637 14.201 0.13 30.22 127 VAL B C 7
ATOM 13771 O O . VAL B 1 127 ? 20.304 -3.420 13.359 0.13 28.08 127 VAL B O 7
ATOM 13775 N N . GLU B 1 128 ? 21.430 -4.869 14.672 0.13 31.39 128 GLU B N 7
ATOM 13776 C CA . GLU B 1 128 ? 20.636 -5.989 14.198 0.13 32.70 128 GLU B CA 7
ATOM 13777 C C . GLU B 1 128 ? 19.163 -5.729 14.487 0.13 31.94 128 GLU B C 7
ATOM 13778 O O . GLU B 1 128 ? 18.827 -5.213 15.547 0.13 32.55 128 GLU B O 7
ATOM 13784 N N . VAL B 1 129 ? 18.289 -6.077 13.559 0.13 31.98 129 VAL B N 7
ATOM 13785 C CA . VAL B 1 129 ? 16.852 -5.903 13.783 0.13 32.41 129 VAL B CA 7
ATOM 13786 C C . VAL B 1 129 ? 16.147 -7.240 14.032 0.13 32.62 129 VAL B C 7
ATOM 13787 O O . VAL B 1 129 ? 16.489 -8.273 13.436 0.13 32.99 129 VAL B O 7
ATOM 13791 N N . THR B 1 130 ? 15.171 -7.218 14.931 0.13 31.98 130 THR B N 7
ATOM 13792 C CA . THR B 1 130 ? 14.391 -8.394 15.290 0.13 31.90 130 THR B CA 7
ATOM 13793 C C . THR B 1 130 ? 13.191 -8.563 14.372 0.13 32.32 130 THR B C 7
ATOM 13794 O O . THR B 1 130 ? 12.773 -7.624 13.697 0.13 31.60 130 THR B O 7
ATOM 13798 N N . GLU B 1 131 ? 12.608 -9.758 14.388 0.13 32.72 131 GLU B N 7
ATOM 13799 C CA . GLU B 1 131 ? 11.454 -10.033 13.550 0.13 33.25 131 GLU B CA 7
ATOM 13800 C C . GLU B 1 131 ? 10.331 -9.020 13.802 0.13 32.27 131 GLU B C 7
ATOM 13801 O O . GLU B 1 131 ? 9.632 -8.596 12.868 0.13 29.93 131 GLU B O 7
ATOM 13807 N N . ALA B 1 132 ? 10.137 -8.610 15.052 0.13 31.22 132 ALA B N 7
ATOM 13808 C CA . ALA B 1 132 ? 9.062 -7.658 15.266 0.13 30.81 132 ALA B CA 7
ATOM 13809 C C . ALA B 1 132 ? 9.411 -6.421 14.416 0.13 30.57 132 ALA B C 7
ATOM 13810 O O . ALA B 1 132 ? 8.614 -5.972 13.594 0.13 29.03 132 ALA B O 7
ATOM 13812 N N . GLU B 1 133 ? 10.612 -5.895 14.605 0.13 31.17 133 GLU B N 7
ATOM 13813 C CA . GLU B 1 133 ? 11.042 -4.746 13.825 0.13 30.61 133 GLU B CA 7
ATOM 13814 C C . GLU B 1 133 ? 10.777 -5.058 12.348 0.13 30.91 133 GLU B C 7
ATOM 13815 O O . GLU B 1 133 ? 10.175 -4.282 11.625 0.13 29.78 133 GLU B O 7
ATOM 13821 N N . VAL B 1 134 ? 11.193 -6.232 11.904 0.13 31.82 134 VAL B N 7
ATOM 13822 C CA . VAL B 1 134 ? 10.934 -6.603 10.524 0.13 32.85 134 VAL B CA 7
ATOM 13823 C C . VAL B 1 134 ? 9.419 -6.628 10.218 0.13 34.58 134 VAL B C 7
ATOM 13824 O O . VAL B 1 134 ? 8.985 -6.055 9.221 0.13 35.48 134 VAL B O 7
ATOM 13828 N N . GLU B 1 135 ? 8.603 -7.238 11.078 0.13 36.13 135 GLU B N 7
ATOM 13829 C CA . GLU B 1 135 ? 7.157 -7.285 10.822 0.13 38.46 135 GLU B CA 7
ATOM 13830 C C . GLU B 1 135 ? 6.543 -5.892 10.640 0.13 38.54 135 GLU B C 7
ATOM 13831 O O . GLU B 1 135 ? 5.588 -5.724 9.871 0.13 38.71 135 GLU B O 7
ATOM 13837 N N . LEU B 1 136 ? 7.104 -4.888 11.322 0.13 37.82 136 LEU B N 7
ATOM 13838 C CA . LEU B 1 136 ? 6.597 -3.509 11.218 0.13 37.01 136 LEU B CA 7
ATOM 13839 C C . LEU B 1 136 ? 7.251 -2.699 10.102 0.13 36.74 136 LEU B C 7
ATOM 13840 O O . LEU B 1 136 ? 7.116 -1.474 10.056 0.13 35.47 136 LEU B O 7
ATOM 13845 N N . GLY B 1 137 ? 7.969 -3.375 9.212 0.13 35.94 137 GLY B N 7
ATOM 13846 C CA . GLY B 1 137 ? 8.621 -2.675 8.113 0.13 34.07 137 GLY B CA 7
ATOM 13847 C C . GLY B 1 137 ? 10.032 -2.176 8.441 0.13 33.53 137 GLY B C 7
ATOM 13848 O O . GLY B 1 137 ? 10.694 -1.586 7.594 0.13 33.42 137 GLY B O 7
ATOM 13849 N N . PHE B 1 138 ? 10.504 -2.399 9.669 0.13 31.97 138 PHE B N 7
ATOM 13850 C CA . PHE B 1 138 ? 11.838 -1.914 10.028 0.13 31.50 138 PHE B CA 7
ATOM 13851 C C . PHE B 1 138 ? 12.899 -2.969 9.772 0.13 31.33 138 PHE B C 7
ATOM 13852 O O . PHE B 1 138 ? 13.382 -3.634 10.710 0.13 29.87 138 PHE B O 7
ATOM 13860 N N . LYS B 1 139 ? 13.301 -3.066 8.503 0.13 30.82 139 LYS B N 7
ATOM 13861 C CA . LYS B 1 139 ? 14.255 -4.086 8.031 0.13 30.49 139 LYS B CA 7
ATOM 13862 C C . LYS B 1 139 ? 15.718 -3.718 7.839 0.13 29.15 139 LYS B C 7
ATOM 13863 O O . LYS B 1 139 ? 16.465 -4.387 7.086 0.13 25.85 139 LYS B O 7
ATOM 13869 N N . GLY B 1 140 ? 16.138 -2.648 8.507 0.13 25.80 140 GLY B N 7
ATOM 13870 C CA . GLY B 1 140 ? 17.513 -2.223 8.433 0.13 23.18 140 GLY B CA 7
ATOM 13871 C C . GLY B 1 140 ? 17.591 -1.005 9.345 0.13 22.11 140 GLY B C 7
ATOM 13872 O O . GLY B 1 140 ? 16.825 -0.039 9.163 0.13 19.11 140 GLY B O 7
ATOM 13873 N N . LYS B 1 141 ? 18.455 -1.107 10.349 0.13 19.78 141 LYS B N 7
ATOM 13874 C CA . LYS B 1 141 ? 18.661 -0.018 11.355 0.13 20.31 141 LYS B CA 7
ATOM 13875 C C . LYS B 1 141 ? 20.136 0.280 11.352 0.13 20.48 141 LYS B C 7
ATOM 13876 O O . LYS B 1 141 ? 20.938 -0.651 11.311 0.13 20.43 141 LYS B O 7
ATOM 13882 N N . VAL B 1 142 ? 20.493 1.572 11.350 0.13 18.84 142 VAL B N 7
ATOM 13883 C CA . VAL B 1 142 ? 21.876 2.019 11.409 0.13 19.83 142 VAL B CA 7
ATOM 13884 C C . VAL B 1 142 ? 22.043 3.232 12.317 0.13 20.45 142 VAL B C 7
ATOM 13885 O O . VAL B 1 142 ? 21.201 4.135 12.269 0.13 16.69 142 VAL B O 7
ATOM 13889 N N . THR B 1 143 ? 23.071 3.228 13.173 0.13 20.29 143 THR B N 7
ATOM 13890 C CA . THR B 1 143 ? 23.369 4.425 13.989 0.13 21.45 143 THR B CA 7
ATOM 13891 C C . THR B 1 143 ? 24.577 5.031 13.242 0.13 20.81 143 THR B C 7
ATOM 13892 O O . THR B 1 143 ? 25.457 4.281 12.750 0.13 17.84 143 THR B O 7
ATOM 13896 N N . ASP B 1 144 ? 24.630 6.364 13.115 0.13 17.37 144 ASP B N 7
ATOM 13897 C CA . ASP B 1 144 ? 25.700 6.933 12.346 0.13 15.75 144 ASP B CA 7
ATOM 13898 C C . ASP B 1 144 ? 26.736 7.533 13.270 0.13 16.45 144 ASP B C 7
ATOM 13899 O O . ASP B 1 144 ? 26.595 7.409 14.497 0.13 16.11 144 ASP B O 7
ATOM 13904 N N . PRO B 1 145 ? 27.835 8.092 12.723 0.13 17.45 145 PRO B N 7
ATOM 13905 C CA . PRO B 1 145 ? 28.899 8.662 13.565 0.13 18.88 145 PRO B CA 7
ATOM 13906 C C . PRO B 1 145 ? 28.602 9.825 14.433 0.13 18.32 145 PRO B C 7
ATOM 13907 O O . PRO B 1 145 ? 29.290 10.045 15.423 0.13 15.50 145 PRO B O 7
ATOM 13911 N N . PHE B 1 146 ? 27.578 10.575 14.017 0.13 17.77 146 PHE B N 7
ATOM 13912 C CA . PHE B 1 146 ? 27.133 11.798 14.663 0.13 16.58 146 PHE B CA 7
ATOM 13913 C C . PHE B 1 146 ? 25.968 11.488 15.597 0.13 15.89 146 PHE B C 7
ATOM 13914 O O . PHE B 1 146 ? 25.245 12.398 16.054 0.13 18.11 146 PHE B O 7
ATOM 13922 N N . GLY B 1 147 ? 25.803 10.183 15.843 0.13 13.88 147 GLY B N 7
ATOM 13923 C CA . GLY B 1 147 ? 24.852 9.698 16.815 0.13 15.44 147 GLY B CA 7
ATOM 13924 C C . GLY B 1 147 ? 23.420 9.577 16.337 0.13 15.65 147 GLY B C 7
ATOM 13925 O O . GLY B 1 147 ? 22.561 9.211 17.145 0.13 15.53 147 GLY B O 7
ATOM 13926 N N . VAL B 1 148 ? 23.177 9.860 15.064 0.13 14.24 148 VAL B N 7
ATOM 13927 C CA . VAL B 1 148 ? 21.800 9.790 14.519 0.13 13.50 148 VAL B CA 7
ATOM 13928 C C . VAL B 1 148 ? 21.453 8.323 14.293 0.13 16.06 148 VAL B C 7
ATOM 13929 O O . VAL B 1 148 ? 22.297 7.545 13.835 0.13 16.26 148 VAL B O 7
ATOM 13933 N N . THR B 1 149 ? 20.213 7.954 14.604 0.13 14.74 149 THR B N 7
ATOM 13934 C CA . THR B 1 149 ? 19.739 6.590 14.347 0.13 17.18 149 THR B CA 7
ATOM 13935 C C . THR B 1 149 ? 18.888 6.633 13.084 0.13 17.05 149 THR B C 7
ATOM 13936 O O . THR B 1 149 ? 17.975 7.428 12.972 0.13 17.67 149 THR B O 7
ATOM 13940 N N . TRP B 1 150 ? 19.231 5.789 12.124 0.13 17.07 150 TRP B N 7
ATOM 13941 C CA . TRP B 1 150 ? 18.512 5.668 10.861 0.13 17.49 150 TRP B CA 7
ATOM 13942 C C . TRP B 1 150 ? 17.825 4.288 10.828 0.13 20.41 150 TRP B C 7
ATOM 13943 O O . TRP B 1 150 ? 18.294 3.289 11.437 0.13 18.53 150 TRP B O 7
ATOM 13954 N N . ILE B 1 151 ? 16.730 4.279 10.084 0.13 20.86 151 ILE B N 7
ATOM 13955 C CA . ILE B 1 151 ? 15.896 3.094 9.862 0.13 23.33 151 ILE B CA 7
ATOM 13956 C C . ILE B 1 151 ? 15.502 3.077 8.396 0.13 22.58 151 ILE B C 7
ATOM 13957 O O . ILE B 1 151 ? 15.058 4.060 7.827 0.13 20.81 151 ILE B O 7
ATOM 13962 N N . PHE B 1 152 ? 15.681 1.921 7.768 0.13 23.74 152 PHE B N 7
ATOM 13963 C CA . PHE B 1 152 ? 15.372 1.786 6.361 0.13 23.63 152 PHE B CA 7
ATOM 13964 C C . PHE B 1 152 ? 14.057 0.980 6.272 0.13 24.91 152 PHE B C 7
ATOM 13965 O O . PHE B 1 152 ? 13.957 -0.141 6.778 0.13 24.87 152 PHE B O 7
ATOM 13973 N N . ALA B 1 153 ? 13.048 1.566 5.660 0.13 25.60 153 ALA B N 7
ATOM 13974 C CA . ALA B 1 153 ? 11.793 0.858 5.516 0.13 28.77 153 ALA B CA 7
ATOM 13975 C C . ALA B 1 153 ? 11.822 0.261 4.114 0.13 30.16 153 ALA B C 7
ATOM 13976 O O . ALA B 1 153 ? 12.276 0.918 3.180 0.13 28.92 153 ALA B O 7
ATOM 13978 N N . GLU B 1 154 ? 11.352 -0.989 3.982 0.13 33.55 154 GLU B N 7
ATOM 13979 C CA . GLU B 1 154 ? 11.325 -1.671 2.693 0.13 36.98 154 GLU B CA 7
ATOM 13980 C C . GLU B 1 154 ? 10.116 -1.238 1.885 0.13 37.62 154 GLU B C 7
ATOM 13981 O O . GLU B 1 154 ? 10.303 -0.868 0.702 0.13 38.40 154 GLU B O 7
ATOM 14239 N N . HIS A 1 20 ? 23.108 3.060 -8.771 0.13 52.59 20 HIS A N 8
ATOM 14240 C CA . HIS A 1 20 ? 23.076 4.246 -7.850 0.13 52.76 20 HIS A CA 8
ATOM 14241 C C . HIS A 1 20 ? 22.015 4.030 -6.791 0.13 50.75 20 HIS A C 8
ATOM 14242 O O . HIS A 1 20 ? 20.851 3.880 -7.126 0.13 51.08 20 HIS A O 8
ATOM 14249 N N . LEU A 1 21 ? 22.404 4.003 -5.520 0.13 48.46 21 LEU A N 8
ATOM 14250 C CA . LEU A 1 21 ? 21.424 3.830 -4.456 0.13 46.59 21 LEU A CA 8
ATOM 14251 C C . LEU A 1 21 ? 20.586 5.118 -4.343 0.13 43.11 21 LEU A C 8
ATOM 14252 O O . LEU A 1 21 ? 21.093 6.232 -4.560 0.13 41.58 21 LEU A O 8
ATOM 14257 N N . VAL A 1 22 ? 19.305 4.969 -4.022 0.13 39.43 22 VAL A N 8
ATOM 14258 C CA . VAL A 1 22 ? 18.412 6.145 -3.932 0.13 36.33 22 VAL A CA 8
ATOM 14259 C C . VAL A 1 22 ? 17.229 5.921 -3.010 0.13 33.34 22 VAL A C 8
ATOM 14260 O O . VAL A 1 22 ? 16.590 4.881 -3.044 0.13 34.67 22 VAL A O 8
ATOM 14264 N N . PHE A 1 23 ? 16.931 6.903 -2.178 0.13 30.95 23 PHE A N 8
ATOM 14265 C CA . PHE A 1 23 ? 15.801 6.786 -1.263 0.13 29.55 23 PHE A CA 8
ATOM 14266 C C . PHE A 1 23 ? 14.641 7.572 -1.782 0.13 30.36 23 PHE A C 8
ATOM 14267 O O . PHE A 1 23 ? 14.833 8.642 -2.356 0.13 29.18 23 PHE A O 8
ATOM 14275 N N . THR A 1 24 ? 13.449 7.017 -1.570 0.13 31.29 24 THR A N 8
ATOM 14276 C CA . THR A 1 24 ? 12.205 7.621 -2.033 0.13 32.99 24 THR A CA 8
ATOM 14277 C C . THR A 1 24 ? 11.457 8.361 -0.932 0.13 33.13 24 THR A C 8
ATOM 14278 O O . THR A 1 24 ? 10.440 9.003 -1.189 0.13 31.66 24 THR A O 8
ATOM 14282 N N . GLU A 1 25 ? 11.950 8.277 0.300 0.13 30.87 25 GLU A N 8
ATOM 14283 C CA . GLU A 1 25 ? 11.273 8.969 1.371 0.13 30.95 25 GLU A CA 8
ATOM 14284 C C . GLU A 1 25 ? 12.300 9.262 2.451 0.13 28.56 25 GLU A C 8
ATOM 14285 O O . GLU A 1 25 ? 13.196 8.468 2.677 0.13 25.66 25 GLU A O 8
ATOM 14291 N N . PHE A 1 26 ? 12.180 10.421 3.069 0.13 24.54 26 PHE A N 8
ATOM 14292 C CA . PHE A 1 26 ? 13.080 10.805 4.142 0.13 24.37 26 PHE A CA 8
ATOM 14293 C C . PHE A 1 26 ? 12.203 11.490 5.169 0.13 23.19 26 PHE A C 8
ATOM 14294 O O . PHE A 1 26 ? 11.760 12.624 4.969 0.13 21.50 26 PHE A O 8
ATOM 14302 N N . LYS A 1 27 ? 11.934 10.768 6.242 0.13 21.50 27 LYS A N 8
ATOM 14303 C CA . LYS A 1 27 ? 11.088 11.268 7.317 0.13 23.08 27 LYS A CA 8
ATOM 14304 C C . LYS A 1 27 ? 11.935 11.576 8.524 0.13 20.80 27 LYS A C 8
ATOM 14305 O O . LYS A 1 27 ? 13.028 10.987 8.724 0.13 18.11 27 LYS A O 8
ATOM 14311 N N . GLN A 1 28 ? 11.394 12.475 9.339 0.13 18.25 28 GLN A N 8
ATOM 14312 C CA . GLN A 1 28 ? 12.063 12.931 10.551 0.13 17.24 28 GLN A CA 8
ATOM 14313 C C . GLN A 1 28 ? 11.163 12.493 11.665 0.13 17.40 28 GLN A C 8
ATOM 14314 O O . GLN A 1 28 ? 9.974 12.791 11.631 0.13 17.59 28 GLN A O 8
ATOM 14328 N N . LEU A 1 30 ? 10.081 12.391 15.686 0.13 14.95 30 LEU A N 8
ATOM 14329 C CA . LEU A 1 30 ? 10.252 12.897 17.060 0.13 13.35 30 LEU A CA 8
ATOM 14330 C C . LEU A 1 30 ? 9.671 11.762 17.935 0.13 15.63 30 LEU A C 8
ATOM 14331 O O . LEU A 1 30 ? 8.489 11.352 17.765 0.13 15.71 30 LEU A O 8
ATOM 14336 N N . LEU A 1 31 ? 10.488 11.248 18.845 0.13 15.55 31 LEU A N 8
ATOM 14337 C CA . LEU A 1 31 ? 10.039 10.173 19.744 0.13 15.34 31 LEU A CA 8
ATOM 14338 C C . LEU A 1 31 ? 9.426 10.819 21.017 0.13 14.94 31 LEU A C 8
ATOM 14339 O O . LEU A 1 31 ? 10.087 11.693 21.637 0.13 16.35 31 LEU A O 8
ATOM 14344 N N . VAL A 1 32 ? 8.221 10.410 21.397 0.13 15.47 32 VAL A N 8
ATOM 14345 C CA . VAL A 1 32 ? 7.624 10.912 22.637 0.13 14.77 32 VAL A CA 8
ATOM 14346 C C . VAL A 1 32 ? 7.365 9.718 23.576 0.13 15.63 32 VAL A C 8
ATOM 14347 O O . VAL A 1 32 ? 7.384 8.559 23.114 0.13 16.59 32 VAL A O 8
ATOM 14351 N N . GLU A 1 33 ? 7.173 10.032 24.875 0.13 16.16 33 GLU A N 8
ATOM 14352 C CA . GLU A 1 33 ? 6.954 9.012 25.894 0.13 20.52 33 GLU A CA 8
ATOM 14353 C C . GLU A 1 33 ? 5.624 8.268 25.712 0.13 19.71 33 GLU A C 8
ATOM 14354 O O . GLU A 1 33 ? 4.663 8.784 25.131 0.13 17.95 33 GLU A O 8
ATOM 14360 N N . ALA A 1 34 ? 5.555 7.037 26.224 0.13 18.88 34 ALA A N 8
ATOM 14361 C CA . ALA A 1 34 ? 4.323 6.228 26.023 0.13 19.22 34 ALA A CA 8
ATOM 14362 C C . ALA A 1 34 ? 3.029 7.020 26.261 0.13 19.18 34 ALA A C 8
ATOM 14363 O O . ALA A 1 34 ? 2.917 7.793 27.228 0.13 18.59 34 ALA A O 8
ATOM 14365 N N . GLN A 1 35 ? 2.067 6.793 25.366 0.13 20.05 35 GLN A N 8
ATOM 14366 C CA . GLN A 1 35 ? 0.733 7.372 25.365 0.13 22.29 35 GLN A CA 8
ATOM 14367 C C . GLN A 1 35 ? 0.666 8.871 25.137 0.13 21.00 35 GLN A C 8
ATOM 14368 O O . GLN A 1 35 ? -0.404 9.445 25.286 0.13 18.90 35 GLN A O 8
ATOM 14374 N N . LYS A 1 36 ? 1.796 9.487 24.772 0.13 20.11 36 LYS A N 8
ATOM 14375 C CA . LYS A 1 36 ? 1.797 10.925 24.604 0.13 19.11 36 LYS A CA 8
ATOM 14376 C C . LYS A 1 36 ? 1.698 11.501 23.192 0.13 17.17 36 LYS A C 8
ATOM 14377 O O . LYS A 1 36 ? 1.867 12.714 23.015 0.13 16.53 36 LYS A O 8
ATOM 14383 N N . VAL A 1 37 ? 1.450 10.667 22.202 0.13 17.03 37 VAL A N 8
ATOM 14384 C CA . VAL A 1 37 ? 1.391 11.193 20.830 0.13 14.91 37 VAL A CA 8
ATOM 14385 C C . VAL A 1 37 ? 0.245 12.185 20.657 0.13 17.54 37 VAL A C 8
ATOM 14386 O O . VAL A 1 37 ? 0.462 13.323 20.200 0.13 14.92 37 VAL A O 8
ATOM 14390 N N . GLY A 1 38 ? -0.983 11.770 21.035 0.13 16.41 38 GLY A N 8
ATOM 14391 C CA . GLY A 1 38 ? -2.103 12.700 20.899 0.13 18.05 38 GLY A CA 8
ATOM 14392 C C . GLY A 1 38 ? -1.853 14.014 21.662 0.13 17.59 38 GLY A C 8
ATOM 14393 O O . GLY A 1 38 ? -2.269 15.096 21.236 0.13 15.52 38 GLY A O 8
ATOM 14394 N N . ASP A 1 39 ? -1.152 13.937 22.786 0.13 16.07 39 ASP A N 8
ATOM 14395 C CA . ASP A 1 39 ? -0.870 15.120 23.567 0.13 16.22 39 ASP A CA 8
ATOM 14396 C C . ASP A 1 39 ? 0.097 16.047 22.841 0.13 16.28 39 ASP A C 8
ATOM 14397 O O . ASP A 1 39 ? -0.069 17.284 22.862 0.13 15.45 39 ASP A O 8
ATOM 14402 N N . ALA A 1 40 ? 1.139 15.460 22.243 0.13 16.96 40 ALA A N 8
ATOM 14403 C CA . ALA A 1 40 ? 2.092 16.314 21.497 0.13 13.64 40 ALA A CA 8
ATOM 14404 C C . ALA A 1 40 ? 1.404 16.893 20.271 0.13 13.54 40 ALA A C 8
ATOM 14405 O O . ALA A 1 40 ? 1.636 18.031 19.868 0.13 14.72 40 ALA A O 8
ATOM 14407 N N . VAL A 1 41 ? 0.547 16.110 19.643 0.13 12.80 41 VAL A N 8
ATOM 14408 C CA . VAL A 1 41 ? -0.172 16.596 18.469 0.13 14.69 41 VAL A CA 8
ATOM 14409 C C . VAL A 1 41 ? -1.006 17.819 18.784 0.13 14.89 41 VAL A C 8
ATOM 14410 O O . VAL A 1 41 ? -0.996 18.794 18.023 0.13 13.04 41 VAL A O 8
ATOM 14414 N N . THR A 1 42 ? -1.707 17.785 19.929 0.13 15.04 42 THR A N 8
ATOM 14415 C CA . THR A 1 42 ? -2.542 18.927 20.278 0.13 13.98 42 THR A CA 8
ATOM 14416 C C . THR A 1 42 ? -1.695 20.085 20.735 0.13 14.37 42 THR A C 8
ATOM 14417 O O . THR A 1 42 ? -2.024 21.232 20.500 0.13 14.55 42 THR A O 8
ATOM 14421 N N . PHE A 1 43 ? -0.607 19.792 21.436 0.13 13.68 43 PHE A N 8
ATOM 14422 C CA . PHE A 1 43 ? 0.279 20.870 21.832 0.13 12.41 43 PHE A CA 8
ATOM 14423 C C . PHE A 1 43 ? 0.837 21.602 20.604 0.13 10.98 43 PHE A C 8
ATOM 14424 O O . PHE A 1 43 ? 0.874 22.831 20.582 0.13 12.50 43 PHE A O 8
ATOM 14432 N N . TYR A 1 44 ? 1.277 20.844 19.594 0.13 13.34 44 TYR A N 8
ATOM 14433 C CA . TYR A 1 44 ? 1.870 21.462 18.395 0.13 12.09 44 TYR A CA 8
ATOM 14434 C C . TYR A 1 44 ? 0.797 22.229 17.644 0.13 14.63 44 TYR A C 8
ATOM 14435 O O . TYR A 1 44 ? 1.080 23.316 17.159 0.13 11.98 44 TYR A O 8
ATOM 14444 N N . LYS A 1 45 ? -0.439 21.695 17.602 0.13 12.81 45 LYS A N 8
ATOM 14445 C CA . LYS A 1 45 ? -1.505 22.454 16.939 0.13 14.11 45 LYS A CA 8
ATOM 14446 C C . LYS A 1 45 ? -1.662 23.776 17.688 0.13 13.94 45 LYS A C 8
ATOM 14447 O O . LYS A 1 45 ? -1.721 24.869 17.063 0.13 14.48 45 LYS A O 8
ATOM 14453 N N . SER A 1 46 ? -1.714 23.722 19.023 0.13 11.85 46 SER A N 8
ATOM 14454 C CA . SER A 1 46 ? -1.883 24.969 19.787 0.13 15.35 46 SER A CA 8
ATOM 14455 C C . SER A 1 46 ? -0.742 25.956 19.696 0.13 14.75 46 SER A C 8
ATOM 14456 O O . SER A 1 46 ? -0.928 27.177 19.568 0.13 14.32 46 SER A O 8
ATOM 14459 N N . ALA A 1 47 ? 0.468 25.424 19.747 0.13 13.88 47 ALA A N 8
ATOM 14460 C CA . ALA A 1 47 ? 1.629 26.292 19.781 0.13 13.57 47 ALA A CA 8
ATOM 14461 C C . ALA A 1 47 ? 2.061 26.851 18.427 0.13 15.54 47 ALA A C 8
ATOM 14462 O O . ALA A 1 47 ? 2.389 28.065 18.330 0.13 15.86 47 ALA A O 8
ATOM 14464 N N . PHE A 1 48 ? 2.040 25.980 17.406 0.13 16.41 48 PHE A N 8
ATOM 14465 C CA . PHE A 1 48 ? 2.560 26.338 16.084 0.13 15.93 48 PHE A CA 8
ATOM 14466 C C . PHE A 1 48 ? 1.559 26.267 14.927 0.13 16.60 48 PHE A C 8
ATOM 14467 O O . PHE A 1 48 ? 1.897 26.606 13.780 0.13 16.06 48 PHE A O 8
ATOM 14475 N N . GLY A 1 49 ? 0.342 25.815 15.215 0.13 16.90 49 GLY A N 8
ATOM 14476 C CA . GLY A 1 49 ? -0.657 25.635 14.149 0.13 18.34 49 GLY A CA 8
ATOM 14477 C C . GLY A 1 49 ? -0.310 24.436 13.271 0.13 18.23 49 GLY A C 8
ATOM 14478 O O . GLY A 1 49 ? -0.649 24.409 12.075 0.13 17.46 49 GLY A O 8
ATOM 14479 N N . ALA A 1 50 ? 0.375 23.438 13.831 0.13 15.84 50 ALA A N 8
ATOM 14480 C CA . ALA A 1 50 ? 0.711 22.263 13.042 0.13 16.89 50 ALA A CA 8
ATOM 14481 C C . ALA A 1 50 ? -0.615 21.643 12.606 0.13 20.05 50 ALA A C 8
ATOM 14482 O O . ALA A 1 50 ? -1.604 21.758 13.334 0.13 16.64 50 ALA A O 8
ATOM 14484 N N . ILE A 1 51 ? -0.608 21.022 11.423 0.13 20.05 51 ILE A N 8
ATOM 14485 C CA . ILE A 1 51 ? -1.795 20.340 10.868 0.13 22.68 51 ILE A CA 8
ATOM 14486 C C . ILE A 1 51 ? -1.414 18.860 10.608 0.13 23.58 51 ILE A C 8
ATOM 14487 O O . ILE A 1 51 ? -0.312 18.556 10.092 0.13 20.20 51 ILE A O 8
ATOM 14492 N N . GLU A 1 52 ? -2.292 17.951 11.023 0.13 24.02 52 GLU A N 8
ATOM 14493 C CA . GLU A 1 52 ? -2.038 16.519 10.827 0.13 26.48 52 GLU A CA 8
ATOM 14494 C C . GLU A 1 52 ? -2.436 15.970 9.432 0.13 26.83 52 GLU A C 8
ATOM 14495 O O . GLU A 1 52 ? -3.472 16.351 8.878 0.13 26.69 52 GLU A O 8
ATOM 14501 N N . SER A 1 53 ? -1.563 15.109 8.930 0.13 28.57 53 SER A N 8
ATOM 14502 C CA . SER A 1 53 ? -1.571 14.376 7.656 0.13 31.00 53 SER A CA 8
ATOM 14503 C C . SER A 1 53 ? -0.452 14.807 6.725 0.13 31.44 53 SER A C 8
ATOM 14504 O O . SER A 1 53 ? 0.713 14.550 6.964 0.13 26.58 53 SER A O 8
ATOM 14507 N N . HIS A 1 69 ? 0.926 -1.763 16.184 0.13 40.59 69 HIS A N 8
ATOM 14508 C CA . HIS A 1 69 ? 1.625 -0.961 15.183 0.13 41.54 69 HIS A CA 8
ATOM 14509 C C . HIS A 1 69 ? 2.330 0.259 15.839 0.13 38.99 69 HIS A C 8
ATOM 14510 O O . HIS A 1 69 ? 2.208 0.457 17.055 0.13 37.16 69 HIS A O 8
ATOM 14517 N N . VAL A 1 70 ? 3.033 1.074 15.033 0.13 37.17 70 VAL A N 8
ATOM 14518 C CA . VAL A 1 70 ? 3.770 2.260 15.543 0.13 34.55 70 VAL A CA 8
ATOM 14519 C C . VAL A 1 70 ? 3.008 3.577 15.780 0.13 32.61 70 VAL A C 8
ATOM 14520 O O . VAL A 1 70 ? 3.207 4.564 15.025 0.13 33.49 70 VAL A O 8
ATOM 14524 N N . LEU A 1 71 ? 2.182 3.623 16.821 0.13 28.80 71 LEU A N 8
ATOM 14525 C CA . LEU A 1 71 ? 1.402 4.822 17.140 0.13 27.08 71 LEU A CA 8
ATOM 14526 C C . LEU A 1 71 ? 2.180 6.078 16.783 0.13 22.58 71 LEU A C 8
ATOM 14527 O O . LEU A 1 71 ? 3.236 6.367 17.341 0.13 21.09 71 LEU A O 8
ATOM 14532 N N . SER A 1 72 ? 1.641 6.778 15.815 0.13 21.25 72 SER A N 8
ATOM 14533 C CA . SER A 1 72 ? 2.291 7.976 15.304 0.13 20.14 72 SER A CA 8
ATOM 14534 C C . SER A 1 72 ? 1.346 8.912 14.594 0.13 19.91 72 SER A C 8
ATOM 14535 O O . SER A 1 72 ? 0.237 8.545 14.150 0.13 19.01 72 SER A O 8
ATOM 14538 N N . SER A 1 73 ? 1.807 10.147 14.481 0.13 18.22 73 SER A N 8
ATOM 14539 C CA . SER A 1 73 ? 1.019 11.181 13.812 0.13 17.25 73 SER A CA 8
ATOM 14540 C C . SER A 1 73 ? 1.983 12.008 12.972 0.13 17.83 73 SER A C 8
ATOM 14541 O O . SER A 1 73 ? 3.115 12.324 13.415 0.13 18.18 73 SER A O 8
ATOM 14544 N N . GLU A 1 74 ? 1.557 12.337 11.760 0.13 16.97 74 GLU A N 8
ATOM 14545 C CA . GLU A 1 74 ? 2.399 13.130 10.887 0.13 18.35 74 GLU A CA 8
ATOM 14546 C C . GLU A 1 74 ? 1.853 14.515 10.972 0.13 18.04 74 GLU A C 8
ATOM 14547 O O . GLU A 1 74 ? 0.628 14.710 10.778 0.13 19.52 74 GLU A O 8
ATOM 14553 N N . LEU A 1 75 ? 2.745 15.469 11.208 0.13 16.36 75 LEU A N 8
ATOM 14554 C CA . LEU A 1 75 ? 2.385 16.855 11.379 0.13 14.51 75 LEU A CA 8
ATOM 14555 C C . LEU A 1 75 ? 3.146 17.699 10.347 0.13 15.29 75 LEU A C 8
ATOM 14556 O O . LEU A 1 75 ? 4.289 17.381 9.968 0.13 14.58 75 LEU A O 8
ATOM 14561 N N . ASN A 1 76 ? 2.495 18.808 9.949 0.13 18.50 76 ASN A N 8
ATOM 14562 C CA . ASN A 1 76 ? 3.006 19.677 8.869 0.13 18.81 76 ASN A CA 8
ATOM 14563 C C . ASN A 1 76 ? 3.066 21.154 9.314 0.13 16.46 76 ASN A C 8
ATOM 14564 O O . ASN A 1 76 ? 2.139 21.661 9.956 0.13 18.12 76 ASN A O 8
ATOM 14569 N N . LEU A 1 77 ? 4.188 21.788 9.045 0.13 14.84 77 LEU A N 8
ATOM 14570 C CA . LEU A 1 77 ? 4.427 23.229 9.291 0.13 14.68 77 LEU A CA 8
ATOM 14571 C C . LEU A 1 77 ? 5.186 23.709 8.056 0.13 15.34 77 LEU A C 8
ATOM 14572 O O . LEU A 1 77 ? 6.091 23.012 7.603 0.13 14.95 77 LEU A O 8
ATOM 14577 N N . ALA A 1 78 ? 4.797 24.876 7.542 0.13 14.86 78 ALA A N 8
ATOM 14578 C CA . ALA A 1 78 ? 5.490 25.515 6.424 0.13 13.60 78 ALA A CA 8
ATOM 14579 C C . ALA A 1 78 ? 5.594 24.613 5.225 0.13 14.77 78 ALA A C 8
ATOM 14580 O O . ALA A 1 78 ? 6.559 24.746 4.447 0.13 14.16 78 ALA A O 8
ATOM 14582 N N . GLY A 1 79 ? 4.616 23.736 5.029 0.13 14.64 79 GLY A N 8
ATOM 14583 C CA . GLY A 1 79 ? 4.716 22.869 3.849 0.13 16.06 79 GLY A CA 8
ATOM 14584 C C . GLY A 1 79 ? 5.631 21.658 3.951 0.13 16.97 79 GLY A C 8
ATOM 14585 O O . GLY A 1 79 ? 5.944 20.988 2.919 0.13 16.61 79 GLY A O 8
ATOM 14586 N N . SER A 1 80 ? 6.075 21.328 5.164 0.13 14.35 80 SER A N 8
ATOM 14587 C CA . SER A 1 80 ? 6.975 20.148 5.347 0.13 14.59 80 SER A CA 8
ATOM 14588 C C . SER A 1 80 ? 6.478 19.387 6.565 0.13 13.15 80 SER A C 8
ATOM 14589 O O . SER A 1 80 ? 5.697 19.935 7.337 0.13 14.23 80 SER A O 8
ATOM 14592 N N . SER A 1 81 ? 6.876 18.131 6.705 0.13 13.84 81 SER A N 8
ATOM 14593 C CA . SER A 1 81 ? 6.333 17.397 7.840 0.13 15.11 81 SER A CA 8
ATOM 14594 C C . SER A 1 81 ? 7.320 16.721 8.744 0.13 14.86 81 SER A C 8
ATOM 14595 O O . SER A 1 81 ? 8.517 16.612 8.410 0.13 13.90 81 SER A O 8
ATOM 14598 N N . PHE A 1 82 ? 6.802 16.289 9.906 0.13 13.30 82 PHE A N 8
ATOM 14599 C CA . PHE A 1 82 ? 7.602 15.478 10.884 0.13 14.86 82 PHE A CA 8
ATOM 14600 C C . PHE A 1 82 ? 6.616 14.542 11.545 0.13 13.46 82 PHE A C 8
ATOM 14601 O O . PHE A 1 82 ? 5.392 14.849 11.633 0.13 14.41 82 PHE A O 8
ATOM 14609 N N . VAL A 1 83 ? 7.133 13.403 12.004 0.13 14.13 83 VAL A N 8
ATOM 14610 C CA . VAL A 1 83 ? 6.283 12.390 12.601 0.13 13.29 83 VAL A CA 8
ATOM 14611 C C . VAL A 1 83 ? 6.582 12.281 14.096 0.13 13.29 83 VAL A C 8
ATOM 14612 O O . VAL A 1 83 ? 7.733 12.261 14.505 0.13 15.35 83 VAL A O 8
ATOM 14616 N N . VAL A 1 84 ? 5.518 12.238 14.902 0.13 13.91 84 VAL A N 8
ATOM 14617 C CA . VAL A 1 84 ? 5.652 12.127 16.326 0.13 12.67 84 VAL A CA 8
ATOM 14618 C C . VAL A 1 84 ? 5.340 10.666 16.620 0.13 14.97 84 VAL A C 8
ATOM 14619 O O . VAL A 1 84 ? 4.208 10.221 16.354 0.13 14.66 84 VAL A O 8
ATOM 14623 N N . CYS A 1 85 ? 6.320 9.954 17.153 0.13 13.72 85 CYS A N 8
ATOM 14624 C CA . CYS A 1 85 ? 6.157 8.508 17.391 0.13 14.96 85 CYS A CA 8
ATOM 14625 C C . CYS A 1 85 ? 6.236 8.139 18.867 0.13 16.20 85 CYS A C 8
ATOM 14626 O O . CYS A 1 85 ? 7.023 8.710 19.609 0.13 14.63 85 CYS A O 8
ATOM 14629 N N . ASP A 1 86 ? 5.411 7.178 19.285 0.13 16.71 86 ASP A N 8
ATOM 14630 C CA . ASP A 1 86 ? 5.383 6.729 20.695 0.13 17.38 86 ASP A CA 8
ATOM 14631 C C . ASP A 1 86 ? 6.545 5.748 20.843 0.13 16.34 86 ASP A C 8
ATOM 14632 O O . ASP A 1 86 ? 6.585 4.721 20.173 0.13 17.45 86 ASP A O 8
ATOM 14637 N N . VAL A 1 87 ? 7.492 6.057 21.719 0.13 16.63 87 VAL A N 8
ATOM 14638 C CA . VAL A 1 87 ? 8.683 5.240 21.800 0.13 18.25 87 VAL A CA 8
ATOM 14639 C C . VAL A 1 87 ? 8.450 3.807 22.281 0.13 19.81 87 VAL A C 8
ATOM 14640 O O . VAL A 1 87 ? 9.236 2.871 21.921 0.13 19.71 87 VAL A O 8
ATOM 14644 N N . SER A 1 88 ? 7.369 3.620 23.024 0.13 21.15 88 SER A N 8
ATOM 14645 C CA . SER A 1 88 ? 7.068 2.257 23.562 0.13 22.28 88 SER A CA 8
ATOM 14646 C C . SER A 1 88 ? 6.601 1.385 22.398 0.13 23.54 88 SER A C 8
ATOM 14647 O O . SER A 1 88 ? 6.720 0.155 22.463 0.13 24.08 88 SER A O 8
ATOM 14650 N N . SER A 1 89 ? 6.106 2.016 21.315 0.13 22.75 89 SER A N 8
ATOM 14651 C CA . SER A 1 89 ? 5.621 1.262 20.180 0.13 24.78 89 SER A CA 8
ATOM 14652 C C . SER A 1 89 ? 6.737 0.944 19.155 0.13 26.08 89 SER A C 8
ATOM 14653 O O . SER A 1 89 ? 6.470 0.342 18.088 0.13 24.24 89 SER A O 8
ATOM 14656 N N . LEU A 1 90 ? 7.980 1.299 19.516 0.13 24.51 90 LEU A N 8
ATOM 14657 C CA . LEU A 1 90 ? 9.170 1.062 18.673 0.13 25.42 90 LEU A CA 8
ATOM 14658 C C . LEU A 1 90 ? 10.126 -0.021 19.252 0.13 24.93 90 LEU A C 8
ATOM 14659 O O . LEU A 1 90 ? 11.117 0.275 19.927 0.13 23.66 90 LEU A O 8
ATOM 14664 N N . PRO A 1 91 ? 9.884 -1.304 18.913 0.13 25.92 91 PRO A N 8
ATOM 14665 C CA . PRO A 1 91 ? 10.780 -2.310 19.483 0.13 26.07 91 PRO A CA 8
ATOM 14666 C C . PRO A 1 91 ? 12.196 -1.935 19.206 0.13 25.96 91 PRO A C 8
ATOM 14667 O O . PRO A 1 91 ? 12.490 -1.378 18.145 0.13 24.94 91 PRO A O 8
ATOM 14671 N N . GLY A 1 92 ? 13.078 -2.180 20.153 0.13 25.39 92 GLY A N 8
ATOM 14672 C CA . GLY A 1 92 ? 14.470 -1.872 19.864 0.13 26.53 92 GLY A CA 8
ATOM 14673 C C . GLY A 1 92 ? 14.845 -0.467 20.259 0.13 26.37 92 GLY A C 8
ATOM 14674 O O . GLY A 1 92 ? 16.030 -0.086 20.207 0.13 28.74 92 GLY A O 8
ATOM 14675 N N . PHE A 1 93 ? 13.835 0.314 20.650 0.13 26.05 93 PHE A N 8
ATOM 14676 C CA . PHE A 1 93 ? 14.052 1.679 21.100 0.13 25.69 93 PHE A CA 8
ATOM 14677 C C . PHE A 1 93 ? 13.960 1.737 22.634 0.13 27.90 93 PHE A C 8
ATOM 14678 O O . PHE A 1 93 ? 12.941 1.372 23.218 0.13 27.34 93 PHE A O 8
ATOM 14686 N N . SER A 1 94 ? 15.037 2.187 23.271 0.13 28.65 94 SER A N 8
ATOM 14687 C CA . SER A 1 94 ? 15.091 2.321 24.727 0.13 30.93 94 SER A CA 8
ATOM 14688 C C . SER A 1 94 ? 14.072 3.344 25.211 0.13 31.43 94 SER A C 8
ATOM 14689 O O . SER A 1 94 ? 13.012 2.964 25.724 0.13 32.85 94 SER A O 8
ATOM 14692 N N . THR A 1 95 ? 14.373 4.639 25.047 0.13 28.19 95 THR A N 8
ATOM 14693 C CA . THR A 1 95 ? 13.417 5.685 25.487 0.13 27.41 95 THR A CA 8
ATOM 14694 C C . THR A 1 95 ? 13.377 6.851 24.490 0.13 25.50 95 THR A C 8
ATOM 14695 O O . THR A 1 95 ? 14.107 6.851 23.493 0.13 23.59 95 THR A O 8
ATOM 14699 N N . ALA A 1 96 ? 12.530 7.836 24.778 0.13 23.97 96 ALA A N 8
ATOM 14700 C CA . ALA A 1 96 ? 12.358 8.989 23.896 0.13 25.27 96 ALA A CA 8
ATOM 14701 C C . ALA A 1 96 ? 13.460 10.026 24.097 0.13 26.10 96 ALA A C 8
ATOM 14702 O O . ALA A 1 96 ? 13.546 11.018 23.324 0.13 24.56 96 ALA A O 8
ATOM 14704 N N . LYS A 1 97 ? 14.280 9.801 25.136 0.13 26.29 97 LYS A N 8
ATOM 14705 C CA . LYS A 1 97 ? 15.381 10.699 25.493 0.13 29.04 97 LYS A CA 8
ATOM 14706 C C . LYS A 1 97 ? 14.847 12.110 25.746 0.13 30.05 97 LYS A C 8
ATOM 14707 O O . LYS A 1 97 ? 15.604 13.088 25.699 0.13 29.03 97 LYS A O 8
ATOM 14713 N N . SER A 1 98 ? 13.549 12.203 26.046 0.13 29.87 98 SER A N 8
ATOM 14714 C CA . SER A 1 98 ? 12.912 13.510 26.243 0.13 32.24 98 SER A CA 8
ATOM 14715 C C . SER A 1 98 ? 13.714 14.432 27.146 0.13 33.17 98 SER A C 8
ATOM 14716 O O . SER A 1 98 ? 13.622 15.651 27.000 0.13 32.75 98 SER A O 8
ATOM 14719 N N . GLU A 1 99 ? 14.492 13.880 28.079 0.13 32.53 99 GLU A N 8
ATOM 14720 C CA . GLU A 1 99 ? 15.282 14.753 28.948 0.13 36.31 99 GLU A CA 8
ATOM 14721 C C . GLU A 1 99 ? 16.057 15.763 28.080 0.13 36.35 99 GLU A C 8
ATOM 14722 O O . GLU A 1 99 ? 15.512 16.798 27.684 0.13 36.43 99 GLU A O 8
ATOM 14728 N N . GLY A 1 100 ? 17.300 15.443 27.743 0.13 34.51 100 GLY A N 8
ATOM 14729 C CA . GLY A 1 100 ? 18.087 16.388 26.962 0.13 31.41 100 GLY A CA 8
ATOM 14730 C C . GLY A 1 100 ? 18.429 15.845 25.604 0.13 29.63 100 GLY A C 8
ATOM 14731 O O . GLY A 1 100 ? 19.585 15.539 25.325 0.13 27.81 100 GLY A O 8
ATOM 14732 N N . SER A 1 101 ? 17.418 15.723 24.751 0.13 26.03 101 SER A N 8
ATOM 14733 C CA . SER A 1 101 ? 17.667 15.202 23.452 0.13 23.31 101 SER A CA 8
ATOM 14734 C C . SER A 1 101 ? 18.421 16.388 22.798 0.13 24.56 101 SER A C 8
ATOM 14735 O O . SER A 1 101 ? 18.694 17.465 23.416 0.13 27.55 101 SER A O 8
ATOM 14738 N N . GLY A 1 102 ? 18.739 16.156 21.565 0.13 21.20 102 GLY A N 8
ATOM 14739 C CA . GLY A 1 102 ? 19.421 17.155 20.791 0.13 16.39 102 GLY A CA 8
ATOM 14740 C C . GLY A 1 102 ? 18.484 17.564 19.712 0.13 14.59 102 GLY A C 8
ATOM 14741 O O . GLY A 1 102 ? 18.885 18.307 18.829 0.13 14.14 102 GLY A O 8
ATOM 14742 N N . VAL A 1 103 ? 17.202 17.177 19.816 0.13 13.11 103 VAL A N 8
ATOM 14743 C CA . VAL A 1 103 ? 16.258 17.447 18.747 0.13 11.59 103 VAL A CA 8
ATOM 14744 C C . VAL A 1 103 ? 15.982 18.935 18.661 0.13 13.20 103 VAL A C 8
ATOM 14745 O O . VAL A 1 103 ? 15.479 19.546 19.603 0.13 11.88 103 VAL A O 8
ATOM 14749 N N . THR A 1 104 ? 16.262 19.468 17.474 0.13 13.16 104 THR A N 8
ATOM 14750 C CA . THR A 1 104 ? 16.192 20.907 17.225 0.13 11.99 104 THR A CA 8
ATOM 14751 C C . THR A 1 104 ? 15.566 21.198 15.886 0.13 13.99 104 THR A C 8
ATOM 14752 O O . THR A 1 104 ? 15.980 20.658 14.858 0.13 13.32 104 THR A O 8
ATOM 14756 N N . PHE A 1 105 ? 14.578 22.088 15.900 0.13 12.17 105 PHE A N 8
ATOM 14757 C CA . PHE A 1 105 ? 13.901 22.445 14.659 0.13 12.31 105 PHE A CA 8
ATOM 14758 C C . PHE A 1 105 ? 13.966 23.943 14.432 0.13 13.73 105 PHE A C 8
ATOM 14759 O O . PHE A 1 105 ? 13.858 24.756 15.352 0.13 13.27 105 PHE A O 8
ATOM 14767 N N . LEU A 1 106 ? 14.076 24.320 13.163 0.13 12.99 106 LEU A N 8
ATOM 14768 C CA . LEU A 1 106 ? 14.060 25.733 12.823 0.13 13.47 106 LEU A CA 8
ATOM 14769 C C . LEU A 1 106 ? 12.707 26.022 12.142 0.13 14.75 106 LEU A C 8
ATOM 14770 O O . LEU A 1 106 ? 12.231 25.183 11.362 0.13 13.80 106 LEU A O 8
ATOM 14775 N N . LEU A 1 107 ? 12.134 27.200 12.448 0.13 13.99 107 LEU A N 8
ATOM 14776 C CA . LEU A 1 107 ? 10.874 27.674 11.825 0.13 12.42 107 LEU A CA 8
ATOM 14777 C C . LEU A 1 107 ? 11.154 29.089 11.336 0.13 14.83 107 LEU A C 8
ATOM 14778 O O . LEU A 1 107 ? 11.508 29.966 12.174 0.13 15.46 107 LEU A O 8
ATOM 14783 N N . GLY A 1 108 ? 11.003 29.321 10.015 0.13 14.18 108 GLY A N 8
ATOM 14784 C CA . GLY A 1 108 ? 11.140 30.670 9.480 0.13 16.50 108 GLY A CA 8
ATOM 14785 C C . GLY A 1 108 ? 9.860 31.464 9.779 0.13 17.28 108 GLY A C 8
ATOM 14786 O O . GLY A 1 108 ? 8.737 30.965 9.644 0.13 14.99 108 GLY A O 8
ATOM 14787 N N . THR A 1 109 ? 10.010 32.717 10.190 0.13 19.41 109 THR A N 8
ATOM 14788 C CA . THR A 1 109 ? 8.852 33.531 10.501 0.13 23.12 109 THR A CA 8
ATOM 14789 C C . THR A 1 109 ? 9.151 35.007 10.262 0.13 26.43 109 THR A C 8
ATOM 14790 O O . THR A 1 109 ? 10.312 35.417 10.315 0.13 25.12 109 THR A O 8
ATOM 14794 N N . LYS A 1 110 ? 8.081 35.793 10.086 0.13 29.56 110 LYS A N 8
ATOM 14795 C CA . LYS A 1 110 ? 8.207 37.245 9.827 0.13 34.04 110 LYS A CA 8
ATOM 14796 C C . LYS A 1 110 ? 8.036 38.030 11.130 0.13 33.75 110 LYS A C 8
ATOM 14797 O O . LYS A 1 110 ? 7.863 39.245 11.127 0.13 31.68 110 LYS A O 8
ATOM 14803 N N . ASP A 1 111 ? 8.075 37.309 12.251 0.13 31.00 111 ASP A N 8
ATOM 14804 C CA . ASP A 1 111 ? 7.923 37.925 13.556 0.13 30.78 111 ASP A CA 8
ATOM 14805 C C . ASP A 1 111 ? 8.103 36.859 14.613 0.13 28.92 111 ASP A C 8
ATOM 14806 O O . ASP A 1 111 ? 7.122 36.240 15.064 0.13 27.84 111 ASP A O 8
ATOM 14811 N N . ALA A 1 112 ? 9.348 36.652 15.003 0.13 27.16 112 ALA A N 8
ATOM 14812 C CA . ALA A 1 112 ? 9.657 35.625 15.983 0.13 27.46 112 ALA A CA 8
ATOM 14813 C C . ALA A 1 112 ? 8.959 36.019 17.296 0.13 28.18 112 ALA A C 8
ATOM 14814 O O . ALA A 1 112 ? 8.738 35.183 18.148 0.13 24.64 112 ALA A O 8
ATOM 14816 N N . GLU A 1 113 ? 8.586 37.307 17.403 0.13 28.29 113 GLU A N 8
ATOM 14817 C CA . GLU A 1 113 ? 7.945 37.844 18.592 0.13 29.54 113 GLU A CA 8
ATOM 14818 C C . GLU A 1 113 ? 6.616 37.207 18.909 0.13 27.33 113 GLU A C 8
ATOM 14819 O O . GLU A 1 113 ? 6.422 36.633 19.982 0.13 27.12 113 GLU A O 8
ATOM 14825 N N . ALA A 1 114 ? 5.684 37.340 17.984 0.13 24.86 114 ALA A N 8
ATOM 14826 C CA . ALA A 1 114 ? 4.364 36.807 18.226 0.13 24.23 114 ALA A CA 8
ATOM 14827 C C . ALA A 1 114 ? 4.446 35.268 18.265 0.13 22.80 114 ALA A C 8
ATOM 14828 O O . ALA A 1 114 ? 3.766 34.636 19.070 0.13 20.58 114 ALA A O 8
ATOM 14830 N N . ALA A 1 115 ? 5.299 34.672 17.417 0.13 20.14 115 ALA A N 8
ATOM 14831 C CA . ALA A 1 115 ? 5.390 33.188 17.412 0.13 19.52 115 ALA A CA 8
ATOM 14832 C C . ALA A 1 115 ? 5.922 32.672 18.767 0.13 18.34 115 ALA A C 8
ATOM 14833 O O . ALA A 1 115 ? 5.402 31.665 19.300 0.13 17.28 115 ALA A O 8
ATOM 14835 N N . VAL A 1 116 ? 6.967 33.325 19.311 0.13 15.87 116 VAL A N 8
ATOM 14836 C CA . VAL A 1 116 ? 7.493 32.933 20.621 0.13 16.28 116 VAL A CA 8
ATOM 14837 C C . VAL A 1 116 ? 6.375 33.054 21.697 0.13 17.18 116 VAL A C 8
ATOM 14838 O O . VAL A 1 116 ? 6.189 32.187 22.553 0.13 15.21 116 VAL A O 8
ATOM 14842 N N . ALA A 1 117 ? 5.603 34.134 21.611 0.13 17.20 117 ALA A N 8
ATOM 14843 C CA . ALA A 1 117 ? 4.565 34.364 22.615 0.13 17.48 117 ALA A CA 8
ATOM 14844 C C . ALA A 1 117 ? 3.440 33.343 22.554 0.13 17.21 117 ALA A C 8
ATOM 14845 O O . ALA A 1 117 ? 2.936 32.867 23.602 0.13 18.03 117 ALA A O 8
ATOM 14847 N N . LYS A 1 118 ? 3.038 33.004 21.337 0.13 17.83 118 LYS A N 8
ATOM 14848 C CA . LYS A 1 118 ? 1.950 32.049 21.171 0.13 17.69 118 LYS A CA 8
ATOM 14849 C C . LYS A 1 118 ? 2.430 30.677 21.705 0.13 18.29 118 LYS A C 8
ATOM 14850 O O . LYS A 1 118 ? 1.650 29.891 22.306 0.13 15.71 118 LYS A O 8
ATOM 14856 N N . ALA A 1 119 ? 3.735 30.389 21.502 0.13 16.08 119 ALA A N 8
ATOM 14857 C CA . ALA A 1 119 ? 4.259 29.075 21.946 0.13 14.65 119 ALA A CA 8
ATOM 14858 C C . ALA A 1 119 ? 4.199 28.932 23.458 0.13 14.51 119 ALA A C 8
ATOM 14859 O O . ALA A 1 119 ? 3.844 27.875 23.980 0.13 13.67 119 ALA A O 8
ATOM 14861 N N . VAL A 1 120 ? 4.666 29.974 24.133 0.13 14.05 120 VAL A N 8
ATOM 14862 C CA . VAL A 1 120 ? 4.686 29.968 25.593 0.13 13.72 120 VAL A CA 8
ATOM 14863 C C . VAL A 1 120 ? 3.200 29.983 26.032 0.13 14.86 120 VAL A C 8
ATOM 14864 O O . VAL A 1 120 ? 2.845 29.276 26.980 0.13 15.74 120 VAL A O 8
ATOM 14868 N N . ASP A 1 121 ? 2.334 30.740 25.349 0.13 14.52 121 ASP A N 8
ATOM 14869 C CA . ASP A 1 121 ? 0.899 30.714 25.778 0.13 16.82 121 ASP A CA 8
ATOM 14870 C C . ASP A 1 121 ? 0.327 29.291 25.703 0.13 16.23 121 ASP A C 8
ATOM 14871 O O . ASP A 1 121 ? -0.728 29.020 26.270 0.13 14.13 121 ASP A O 8
ATOM 14876 N N . ALA A 1 122 ? 1.044 28.382 25.012 0.13 15.76 122 ALA A N 8
ATOM 14877 C CA . ALA A 1 122 ? 0.601 27.003 24.848 0.13 14.02 122 ALA A CA 8
ATOM 14878 C C . ALA A 1 122 ? 1.406 26.035 25.700 0.13 11.22 122 ALA A C 8
ATOM 14879 O O . ALA A 1 122 ? 1.169 24.832 25.696 0.13 13.40 122 ALA A O 8
ATOM 14881 N N . GLY A 1 123 ? 2.397 26.545 26.440 0.13 11.85 123 GLY A N 8
ATOM 14882 C CA . GLY A 1 123 ? 3.137 25.634 27.310 0.13 13.61 123 GLY A CA 8
ATOM 14883 C C . GLY A 1 123 ? 4.653 25.480 27.054 0.13 12.97 123 GLY A C 8
ATOM 14884 O O . GLY A 1 123 ? 5.303 24.687 27.727 0.13 12.59 123 GLY A O 8
ATOM 14885 N N . ALA A 1 124 ? 5.182 26.238 26.093 0.13 14.24 124 ALA A N 8
ATOM 14886 C CA . ALA A 1 124 ? 6.636 26.184 25.813 0.13 11.74 124 ALA A CA 8
ATOM 14887 C C . ALA A 1 124 ? 7.337 27.083 26.819 0.13 15.35 124 ALA A C 8
ATOM 14888 O O . ALA A 1 124 ? 6.712 27.976 27.428 0.13 15.39 124 ALA A O 8
ATOM 14890 N N . VAL A 1 125 ? 8.643 26.845 26.987 0.13 15.56 125 VAL A N 8
ATOM 14891 C CA . VAL A 1 125 ? 9.479 27.657 27.907 0.13 17.38 125 VAL A CA 8
ATOM 14892 C C . VAL A 1 125 ? 10.343 28.522 27.028 0.13 18.32 125 VAL A C 8
ATOM 14893 O O . VAL A 1 125 ? 11.084 27.972 26.199 0.13 16.97 125 VAL A O 8
ATOM 14897 N N . LYS A 1 126 ? 10.266 29.857 27.186 0.13 19.39 126 LYS A N 8
ATOM 14898 C CA . LYS A 1 126 ? 11.073 30.774 26.372 0.13 19.33 126 LYS A CA 8
ATOM 14899 C C . LYS A 1 126 ? 12.535 30.700 26.852 0.13 18.74 126 LYS A C 8
ATOM 14900 O O . LYS A 1 126 ? 12.799 30.520 28.077 0.13 16.46 126 LYS A O 8
ATOM 14906 N N . VAL A 1 127 ? 13.465 30.837 25.912 0.13 17.20 127 VAL A N 8
ATOM 14907 C CA . VAL A 1 127 ? 14.902 30.845 26.267 0.13 18.82 127 VAL A CA 8
ATOM 14908 C C . VAL A 1 127 ? 15.490 32.093 25.558 0.13 19.53 127 VAL A C 8
ATOM 14909 O O . VAL A 1 127 ? 15.331 32.237 24.348 0.13 17.05 127 VAL A O 8
ATOM 14913 N N . GLU A 1 128 ? 16.189 32.973 26.285 0.13 18.40 128 GLU A N 8
ATOM 14914 C CA . GLU A 1 128 ? 16.721 34.176 25.647 0.13 22.16 128 GLU A CA 8
ATOM 14915 C C . GLU A 1 128 ? 17.738 33.752 24.620 0.13 20.97 128 GLU A C 8
ATOM 14916 O O . GLU A 1 128 ? 18.510 32.827 24.875 0.13 20.62 128 GLU A O 8
ATOM 14922 N N . VAL A 1 129 ? 17.734 34.400 23.459 0.13 19.02 129 VAL A N 8
ATOM 14923 C CA . VAL A 1 129 ? 18.672 34.033 22.418 0.13 19.84 129 VAL A CA 8
ATOM 14924 C C . VAL A 1 129 ? 20.045 34.573 22.769 0.13 18.79 129 VAL A C 8
ATOM 14925 O O . VAL A 1 129 ? 20.175 35.540 23.563 0.13 19.80 129 VAL A O 8
ATOM 14929 N N . THR A 1 130 ? 21.041 33.907 22.204 0.13 17.15 130 THR A N 8
ATOM 14930 C CA . THR A 1 130 ? 22.450 34.300 22.393 0.13 18.21 130 THR A CA 8
ATOM 14931 C C . THR A 1 130 ? 22.931 35.240 21.279 0.13 18.80 130 THR A C 8
ATOM 14932 O O . THR A 1 130 ? 22.305 35.362 20.209 0.13 15.91 130 THR A O 8
ATOM 14936 N N . GLU A 1 131 ? 24.064 35.900 21.542 0.13 17.49 131 GLU A N 8
ATOM 14937 C CA . GLU A 1 131 ? 24.677 36.778 20.529 0.13 19.37 131 GLU A CA 8
ATOM 14938 C C . GLU A 1 131 ? 24.952 35.921 19.282 0.13 18.81 131 GLU A C 8
ATOM 14939 O O . GLU A 1 131 ? 24.742 36.347 18.108 0.13 19.12 131 GLU A O 8
ATOM 14945 N N . ALA A 1 132 ? 25.465 34.722 19.547 0.13 16.14 132 ALA A N 8
ATOM 14946 C CA . ALA A 1 132 ? 25.774 33.741 18.503 0.13 19.33 132 ALA A CA 8
ATOM 14947 C C . ALA A 1 132 ? 24.500 33.469 17.632 0.13 19.34 132 ALA A C 8
ATOM 14948 O O . ALA A 1 132 ? 24.564 33.486 16.399 0.13 17.78 132 ALA A O 8
ATOM 14950 N N . GLU A 1 133 ? 23.363 33.206 18.291 0.13 18.49 133 GLU A N 8
ATOM 14951 C CA . GLU A 1 133 ? 22.106 32.976 17.549 0.13 18.10 133 GLU A CA 8
ATOM 14952 C C . GLU A 1 133 ? 21.701 34.214 16.711 0.13 20.49 133 GLU A C 8
ATOM 14953 O O . GLU A 1 133 ? 21.296 34.110 15.517 0.13 20.38 133 GLU A O 8
ATOM 14959 N N . VAL A 1 134 ? 21.771 35.389 17.328 0.13 21.37 134 VAL A N 8
ATOM 14960 C CA . VAL A 1 134 ? 21.457 36.606 16.566 0.13 25.45 134 VAL A CA 8
ATOM 14961 C C . VAL A 1 134 ? 22.374 36.709 15.314 0.13 27.72 134 VAL A C 8
ATOM 14962 O O . VAL A 1 134 ? 21.885 36.948 14.191 0.13 25.59 134 VAL A O 8
ATOM 14966 N N . GLU A 1 135 ? 23.677 36.492 15.465 0.13 29.39 135 GLU A N 8
ATOM 14967 C CA . GLU A 1 135 ? 24.567 36.572 14.291 0.13 32.42 135 GLU A CA 8
ATOM 14968 C C . GLU A 1 135 ? 24.038 35.684 13.165 0.13 32.35 135 GLU A C 8
ATOM 14969 O O . GLU A 1 135 ? 24.330 35.925 11.999 0.13 29.29 135 GLU A O 8
ATOM 14975 N N . LEU A 1 136 ? 23.247 34.678 13.534 0.13 28.52 136 LEU A N 8
ATOM 14976 C CA . LEU A 1 136 ? 22.696 33.727 12.565 0.13 29.49 136 LEU A CA 8
ATOM 14977 C C . LEU A 1 136 ? 21.276 34.082 12.137 0.13 28.80 136 LEU A C 8
ATOM 14978 O O . LEU A 1 136 ? 20.641 33.346 11.352 0.13 29.10 136 LEU A O 8
ATOM 14983 N N . GLY A 1 137 ? 20.761 35.186 12.650 0.13 25.94 137 GLY A N 8
ATOM 14984 C CA . GLY A 1 137 ? 19.412 35.580 12.290 0.13 26.88 137 GLY A CA 8
ATOM 14985 C C . GLY A 1 137 ? 18.310 34.887 13.074 0.13 27.10 137 GLY A C 8
ATOM 14986 O O . GLY A 1 137 ? 17.136 34.918 12.654 0.13 26.54 137 GLY A O 8
ATOM 14987 N N . PHE A 1 138 ? 18.669 34.278 14.215 0.13 22.38 138 PHE A N 8
ATOM 14988 C CA . PHE A 1 138 ? 17.716 33.529 15.098 0.13 21.92 138 PHE A CA 8
ATOM 14989 C C . PHE A 1 138 ? 17.267 34.460 16.202 0.13 25.18 138 PHE A C 8
ATOM 14990 O O . PHE A 1 138 ? 18.023 34.702 17.165 0.13 24.65 138 PHE A O 8
ATOM 14998 N N . LYS A 1 139 ? 16.026 34.954 16.094 0.13 21.16 139 LYS A N 8
ATOM 14999 C CA . LYS A 1 139 ? 15.494 35.956 17.012 0.13 24.03 139 LYS A CA 8
ATOM 15000 C C . LYS A 1 139 ? 14.570 35.493 18.132 0.13 20.97 139 LYS A C 8
ATOM 15001 O O . LYS A 1 139 ? 14.088 36.313 18.951 0.13 17.96 139 LYS A O 8
ATOM 15007 N N . GLY A 1 140 ? 14.340 34.186 18.190 0.13 17.90 140 GLY A N 8
ATOM 15008 C CA . GLY A 1 140 ? 13.486 33.634 19.229 0.13 15.70 140 GLY A CA 8
ATOM 15009 C C . GLY A 1 140 ? 13.834 32.151 19.402 0.13 13.81 140 GLY A C 8
ATOM 15010 O O . GLY A 1 140 ? 14.368 31.502 18.507 0.13 13.81 140 GLY A O 8
ATOM 15011 N N . LYS A 1 141 ? 13.506 31.613 20.581 0.13 14.52 141 LYS A N 8
ATOM 15012 C CA . LYS A 1 141 ? 13.843 30.229 20.880 0.13 12.83 141 LYS A CA 8
ATOM 15013 C C . LYS A 1 141 ? 13.001 29.725 22.056 0.13 13.07 141 LYS A C 8
ATOM 15014 O O . LYS A 1 141 ? 12.797 30.453 23.015 0.13 14.37 141 LYS A O 8
ATOM 15020 N N . VAL A 1 142 ? 12.458 28.520 21.935 0.13 11.82 142 VAL A N 8
ATOM 15021 C CA . VAL A 1 142 ? 11.719 27.974 23.066 0.13 11.94 142 VAL A CA 8
ATOM 15022 C C . VAL A 1 142 ? 12.000 26.506 23.163 0.13 13.94 142 VAL A C 8
ATOM 15023 O O . VAL A 1 142 ? 12.477 25.905 22.196 0.13 13.06 142 VAL A O 8
ATOM 15027 N N . THR A 1 143 ? 11.722 25.923 24.348 0.13 14.13 143 THR A N 8
ATOM 15028 C CA . THR A 1 143 ? 11.815 24.492 24.505 0.13 12.81 143 THR A CA 8
ATOM 15029 C C . THR A 1 143 ? 10.364 24.049 24.773 0.13 13.26 143 THR A C 8
ATOM 15030 O O . THR A 1 143 ? 9.544 24.839 25.268 0.13 15.26 143 THR A O 8
ATOM 15034 N N . ASP A 1 144 ? 10.044 22.813 24.411 0.13 13.43 144 ASP A N 8
ATOM 15035 C CA . ASP A 1 144 ? 8.661 22.371 24.627 0.13 14.46 144 ASP A CA 8
ATOM 15036 C C . ASP A 1 144 ? 8.606 21.250 25.626 0.13 13.78 144 ASP A C 8
ATOM 15037 O O . ASP A 1 144 ? 9.647 20.781 26.124 0.13 13.43 144 ASP A O 8
ATOM 15042 N N . PRO A 1 145 ? 7.389 20.797 25.966 0.13 15.72 145 PRO A N 8
ATOM 15043 C CA . PRO A 1 145 ? 7.233 19.723 26.958 0.13 16.75 145 PRO A CA 8
ATOM 15044 C C . PRO A 1 145 ? 7.694 18.372 26.528 0.13 17.70 145 PRO A C 8
ATOM 15045 O O . PRO A 1 145 ? 7.666 17.422 27.351 0.13 16.42 145 PRO A O 8
ATOM 15049 N N . PHE A 1 146 ? 8.129 18.259 25.267 0.13 15.42 146 PHE A N 8
ATOM 15050 C CA . PHE A 1 146 ? 8.592 16.974 24.736 0.13 13.59 146 PHE A CA 8
ATOM 15051 C C . PHE A 1 146 ? 10.107 16.994 24.495 0.13 15.66 146 PHE A C 8
ATOM 15052 O O . PHE A 1 146 ? 10.638 16.120 23.832 0.13 16.36 146 PHE A O 8
ATOM 15060 N N . GLY A 1 147 ? 10.768 18.009 25.057 0.13 13.64 147 GLY A N 8
ATOM 15061 C CA . GLY A 1 147 ? 12.225 18.078 24.968 0.13 16.47 147 GLY A CA 8
ATOM 15062 C C . GLY A 1 147 ? 12.789 18.615 23.684 0.13 15.63 147 GLY A C 8
ATOM 15063 O O . GLY A 1 147 ? 14.015 18.521 23.453 0.13 16.70 147 GLY A O 8
ATOM 15064 N N . VAL A 1 148 ? 11.931 19.159 22.832 0.13 13.65 148 VAL A N 8
ATOM 15065 C CA . VAL A 1 148 ? 12.429 19.692 21.547 0.13 15.45 148 VAL A CA 8
ATOM 15066 C C . VAL A 1 148 ? 12.728 21.214 21.664 0.13 13.05 148 VAL A C 8
ATOM 15067 O O . VAL A 1 148 ? 11.988 21.923 22.330 0.13 13.75 148 VAL A O 8
ATOM 15071 N N . THR A 1 149 ? 13.818 21.683 21.061 0.13 11.36 149 THR A N 8
ATOM 15072 C CA . THR A 1 149 ? 14.100 23.118 21.086 0.13 11.79 149 THR A CA 8
ATOM 15073 C C . THR A 1 149 ? 13.739 23.626 19.710 0.13 11.78 149 THR A C 8
ATOM 15074 O O . THR A 1 149 ? 14.120 23.026 18.683 0.13 14.60 149 THR A O 8
ATOM 15078 N N . TRP A 1 150 ? 13.065 24.763 19.710 0.13 13.47 150 TRP A N 8
ATOM 15079 C CA . TRP A 1 150 ? 12.639 25.431 18.488 0.13 12.44 150 TRP A CA 8
ATOM 15080 C C . TRP A 1 150 ? 13.315 26.755 18.362 0.13 13.85 150 TRP A C 8
ATOM 15081 O O . TRP A 1 150 ? 13.337 27.564 19.299 0.13 13.76 150 TRP A O 8
ATOM 15092 N N . ILE A 1 151 ? 13.836 26.997 17.165 0.13 12.02 151 ILE A N 8
ATOM 15093 C CA . ILE A 1 151 ? 14.553 28.233 16.832 0.13 12.99 151 ILE A CA 8
ATOM 15094 C C . ILE A 1 151 ? 13.690 28.996 15.795 0.13 14.43 151 ILE A C 8
ATOM 15095 O O . ILE A 1 151 ? 13.226 28.379 14.847 0.13 14.75 151 ILE A O 8
ATOM 15100 N N . PHE A 1 152 ? 13.474 30.299 15.999 0.13 14.70 152 PHE A N 8
ATOM 15101 C CA . PHE A 1 152 ? 12.650 31.126 15.103 0.13 15.16 152 PHE A CA 8
ATOM 15102 C C . PHE A 1 152 ? 13.607 32.012 14.362 0.13 17.58 152 PHE A C 8
ATOM 15103 O O . PHE A 1 152 ? 14.315 32.843 14.961 0.13 16.17 152 PHE A O 8
ATOM 15111 N N . ALA A 1 153 ? 13.642 31.779 13.055 0.13 18.29 153 ALA A N 8
ATOM 15112 C CA . ALA A 1 153 ? 14.551 32.509 12.195 0.13 22.96 153 ALA A CA 8
ATOM 15113 C C . ALA A 1 153 ? 13.767 33.623 11.605 0.13 25.62 153 ALA A C 8
ATOM 15114 O O . ALA A 1 153 ? 12.683 33.452 10.992 0.13 21.66 153 ALA A O 8
ATOM 15116 N N . GLU A 1 154 ? 14.343 34.783 11.779 0.13 28.21 154 GLU A N 8
ATOM 15117 C CA . GLU A 1 154 ? 13.758 35.977 11.254 0.13 32.84 154 GLU A CA 8
ATOM 15118 C C . GLU A 1 154 ? 15.013 36.732 10.768 0.13 34.29 154 GLU A C 8
ATOM 15119 O O . GLU A 1 154 ? 15.109 37.882 11.171 0.13 35.43 154 GLU A O 8
ATOM 15125 N N . VAL B 1 22 ? 1.879 32.597 10.630 0.13 30.11 22 VAL B N 8
ATOM 15126 C CA . VAL B 1 22 ? 2.386 32.029 9.300 0.13 30.05 22 VAL B CA 8
ATOM 15127 C C . VAL B 1 22 ? 3.887 31.625 9.422 0.13 25.48 22 VAL B C 8
ATOM 15128 O O . VAL B 1 22 ? 4.729 32.462 9.811 0.13 27.02 22 VAL B O 8
ATOM 15132 N N . PHE B 1 23 ? 4.216 30.362 9.178 0.13 22.74 23 PHE B N 8
ATOM 15133 C CA . PHE B 1 23 ? 5.627 29.925 9.198 0.13 19.59 23 PHE B CA 8
ATOM 15134 C C . PHE B 1 23 ? 6.023 29.617 7.788 0.13 21.29 23 PHE B C 8
ATOM 15135 O O . PHE B 1 23 ? 5.346 28.793 7.158 0.13 19.71 23 PHE B O 8
ATOM 15143 N N . THR B 1 24 ? 7.106 30.247 7.343 0.13 17.80 24 THR B N 8
ATOM 15144 C CA . THR B 1 24 ? 7.632 30.167 5.965 0.13 18.13 24 THR B CA 8
ATOM 15145 C C . THR B 1 24 ? 8.448 28.947 5.706 0.13 18.86 24 THR B C 8
ATOM 15146 O O . THR B 1 24 ? 8.383 28.392 4.576 0.13 15.32 24 THR B O 8
ATOM 15150 N N . GLU B 1 25 ? 9.235 28.507 6.710 0.13 16.27 25 GLU B N 8
ATOM 15151 C CA . GLU B 1 25 ? 10.053 27.276 6.486 0.13 18.89 25 GLU B CA 8
ATOM 15152 C C . GLU B 1 25 ? 10.092 26.493 7.801 0.13 17.49 25 GLU B C 8
ATOM 15153 O O . GLU B 1 25 ? 9.833 27.077 8.848 0.13 16.04 25 GLU B O 8
ATOM 15159 N N . PHE B 1 26 ? 10.386 25.202 7.695 0.13 15.98 26 PHE B N 8
ATOM 15160 C CA . PHE B 1 26 ? 10.471 24.279 8.868 0.13 15.54 26 PHE B CA 8
ATOM 15161 C C . PHE B 1 26 ? 11.529 23.237 8.476 0.13 15.76 26 PHE B C 8
ATOM 15162 O O . PHE B 1 26 ? 11.358 22.468 7.514 0.13 16.12 26 PHE B O 8
ATOM 15170 N N . LYS B 1 27 ? 12.662 23.261 9.162 0.13 16.72 27 LYS B N 8
ATOM 15171 C CA . LYS B 1 27 ? 13.784 22.360 8.851 0.13 18.04 27 LYS B CA 8
ATOM 15172 C C . LYS B 1 27 ? 14.430 21.811 10.158 0.13 16.65 27 LYS B C 8
ATOM 15173 O O . LYS B 1 27 ? 14.568 22.561 11.135 0.13 16.69 27 LYS B O 8
ATOM 15179 N N . GLN B 1 28 ? 14.796 20.532 10.179 0.13 15.46 28 GLN B N 8
ATOM 15180 C CA . GLN B 1 28 ? 15.464 20.013 11.358 0.13 12.73 28 GLN B CA 8
ATOM 15181 C C . GLN B 1 28 ? 16.958 20.395 11.298 0.13 13.09 28 GLN B C 8
ATOM 15182 O O . GLN B 1 28 ? 17.587 20.306 10.259 0.13 15.12 28 GLN B O 8
ATOM 15196 N N . LEU B 1 30 ? 20.597 19.357 12.690 0.13 12.40 30 LEU B N 8
ATOM 15197 C CA . LEU B 1 30 ? 21.359 18.267 13.346 0.13 12.43 30 LEU B CA 8
ATOM 15198 C C . LEU B 1 30 ? 22.609 18.954 13.930 0.13 13.87 30 LEU B C 8
ATOM 15199 O O . LEU B 1 30 ? 23.404 19.583 13.168 0.13 12.73 30 LEU B O 8
ATOM 15204 N N . LEU B 1 31 ? 22.786 18.798 15.237 0.13 12.94 31 LEU B N 8
ATOM 15205 C CA . LEU B 1 31 ? 23.922 19.450 15.906 0.13 14.02 31 LEU B CA 8
ATOM 15206 C C . LEU B 1 31 ? 25.103 18.474 15.934 0.13 12.75 31 LEU B C 8
ATOM 15207 O O . LEU B 1 31 ? 24.927 17.319 16.347 0.13 13.04 31 LEU B O 8
ATOM 15212 N N . VAL B 1 32 ? 26.268 18.954 15.510 0.13 13.49 32 VAL B N 8
ATOM 15213 C CA . VAL B 1 32 ? 27.454 18.101 15.525 0.13 11.78 32 VAL B CA 8
ATOM 15214 C C . VAL B 1 32 ? 28.585 18.909 16.212 0.13 13.72 32 VAL B C 8
ATOM 15215 O O . VAL B 1 32 ? 28.512 20.156 16.376 0.13 13.53 32 VAL B O 8
ATOM 15219 N N . GLU B 1 33 ? 29.607 18.150 16.581 0.13 13.36 33 GLU B N 8
ATOM 15220 C CA . GLU B 1 33 ? 30.791 18.677 17.268 0.13 15.03 33 GLU B CA 8
ATOM 15221 C C . GLU B 1 33 ? 31.494 19.776 16.478 0.13 16.67 33 GLU B C 8
ATOM 15222 O O . GLU B 1 33 ? 31.504 19.807 15.259 0.13 15.18 33 GLU B O 8
ATOM 15228 N N . ALA B 1 34 ? 32.154 20.662 17.212 0.13 15.01 34 ALA B N 8
ATOM 15229 C CA . ALA B 1 34 ? 32.915 21.761 16.623 0.13 16.28 34 ALA B CA 8
ATOM 15230 C C . ALA B 1 34 ? 33.908 21.254 15.529 0.13 18.93 34 ALA B C 8
ATOM 15231 O O . ALA B 1 34 ? 34.565 20.200 15.693 0.13 19.66 34 ALA B O 8
ATOM 15233 N N . GLN B 1 35 ? 33.998 22.020 14.444 0.13 17.75 35 GLN B N 8
ATOM 15234 C CA . GLN B 1 35 ? 34.895 21.695 13.317 0.13 18.64 35 GLN B CA 8
ATOM 15235 C C . GLN B 1 35 ? 34.405 20.465 12.483 0.13 19.90 35 GLN B C 8
ATOM 15236 O O . GLN B 1 35 ? 34.976 20.195 11.433 0.13 16.93 35 GLN B O 8
ATOM 15242 N N . LYS B 1 36 ? 33.379 19.738 12.939 0.13 15.35 36 LYS B N 8
ATOM 15243 C CA . LYS B 1 36 ? 33.007 18.534 12.203 0.13 18.28 36 LYS B CA 8
ATOM 15244 C C . LYS B 1 36 ? 31.907 18.675 11.178 0.13 15.19 36 LYS B C 8
ATOM 15245 O O . LYS B 1 36 ? 31.409 17.666 10.711 0.13 16.49 36 LYS B O 8
ATOM 15251 N N . VAL B 1 37 ? 31.494 19.891 10.822 0.13 14.87 37 VAL B N 8
ATOM 15252 C CA . VAL B 1 37 ? 30.417 19.951 9.798 0.13 16.04 37 VAL B CA 8
ATOM 15253 C C . VAL B 1 37 ? 30.909 19.379 8.461 0.13 15.25 37 VAL B C 8
ATOM 15254 O O . VAL B 1 37 ? 30.254 18.537 7.846 0.13 14.60 37 VAL B O 8
ATOM 15258 N N . GLY B 1 38 ? 32.077 19.835 8.001 0.13 14.29 38 GLY B N 8
ATOM 15259 C CA . GLY B 1 38 ? 32.579 19.284 6.720 0.13 16.78 38 GLY B CA 8
ATOM 15260 C C . GLY B 1 38 ? 32.595 17.758 6.714 0.13 15.50 38 GLY B C 8
ATOM 15261 O O . GLY B 1 38 ? 32.266 17.131 5.707 0.13 17.65 38 GLY B O 8
ATOM 15262 N N . ASP B 1 39 ? 32.981 17.142 7.839 0.13 17.48 39 ASP B N 8
ATOM 15263 C CA . ASP B 1 39 ? 33.054 15.695 7.914 0.13 18.61 39 ASP B CA 8
ATOM 15264 C C . ASP B 1 39 ? 31.668 15.043 7.852 0.13 17.52 39 ASP B C 8
ATOM 15265 O O . ASP B 1 39 ? 31.412 14.084 7.097 0.13 15.53 39 ASP B O 8
ATOM 15270 N N . ALA B 1 40 ? 30.741 15.558 8.648 0.13 17.39 40 ALA B N 8
ATOM 15271 C CA . ALA B 1 40 ? 29.414 14.941 8.618 0.13 15.19 40 ALA B CA 8
ATOM 15272 C C . ALA B 1 40 ? 28.831 14.937 7.202 0.13 16.96 40 ALA B C 8
ATOM 15273 O O . ALA B 1 40 ? 28.105 14.015 6.853 0.13 16.82 40 ALA B O 8
ATOM 15275 N N . VAL B 1 41 ? 29.096 15.974 6.402 0.13 13.95 41 VAL B N 8
ATOM 15276 C CA . VAL B 1 41 ? 28.578 15.984 5.023 0.13 15.82 41 VAL B CA 8
ATOM 15277 C C . VAL B 1 41 ? 29.145 14.773 4.241 0.13 15.78 41 VAL B C 8
ATOM 15278 O O . VAL B 1 41 ? 28.418 14.051 3.558 0.13 15.51 41 VAL B O 8
ATOM 15282 N N . THR B 1 42 ? 30.454 14.535 4.378 0.13 16.33 42 THR B N 8
ATOM 15283 C CA . THR B 1 42 ? 31.117 13.396 3.752 0.13 16.93 42 THR B CA 8
ATOM 15284 C C . THR B 1 42 ? 30.326 12.081 3.950 0.13 17.12 42 THR B C 8
ATOM 15285 O O . THR B 1 42 ? 30.074 11.276 3.010 0.13 16.11 42 THR B O 8
ATOM 15289 N N . PHE B 1 43 ? 29.924 11.875 5.191 0.13 14.39 43 PHE B N 8
ATOM 15290 C CA . PHE B 1 43 ? 29.154 10.681 5.521 0.13 15.89 43 PHE B CA 8
ATOM 15291 C C . PHE B 1 43 ? 27.805 10.650 4.743 0.13 16.61 43 PHE B C 8
ATOM 15292 O O . PHE B 1 43 ? 27.611 9.830 3.844 0.13 15.96 43 PHE B O 8
ATOM 15300 N N . TYR B 1 44 ? 26.866 11.565 5.047 0.13 17.39 44 TYR B N 8
ATOM 15301 C CA . TYR B 1 44 ? 25.567 11.497 4.355 0.13 14.36 44 TYR B CA 8
ATOM 15302 C C . TYR B 1 44 ? 25.699 11.585 2.792 0.13 16.07 44 TYR B C 8
ATOM 15303 O O . TYR B 1 44 ? 24.864 11.038 2.060 0.13 16.49 44 TYR B O 8
ATOM 15312 N N . LYS B 1 45 ? 26.724 12.286 2.297 0.13 16.53 45 LYS B N 8
ATOM 15313 C CA . LYS B 1 45 ? 26.969 12.349 0.838 0.13 17.52 45 LYS B CA 8
ATOM 15314 C C . LYS B 1 45 ? 27.354 10.979 0.362 0.13 18.69 45 LYS B C 8
ATOM 15315 O O . LYS B 1 45 ? 27.013 10.584 -0.758 0.13 15.37 45 LYS B O 8
ATOM 15321 N N . SER B 1 46 ? 28.132 10.296 1.201 0.13 16.66 46 SER B N 8
ATOM 15322 C CA . SER B 1 46 ? 28.627 8.969 0.866 0.13 18.10 46 SER B CA 8
ATOM 15323 C C . SER B 1 46 ? 27.678 7.843 1.242 0.13 17.68 46 SER B C 8
ATOM 15324 O O . SER B 1 46 ? 27.448 6.960 0.443 0.13 16.78 46 SER B O 8
ATOM 15327 N N . ALA B 1 47 ? 27.127 7.899 2.458 0.13 15.99 47 ALA B N 8
ATOM 15328 C CA . ALA B 1 47 ? 26.239 6.878 2.975 0.13 16.01 47 ALA B CA 8
ATOM 15329 C C . ALA B 1 47 ? 24.854 6.863 2.333 0.13 17.96 47 ALA B C 8
ATOM 15330 O O . ALA B 1 47 ? 24.258 5.795 2.087 0.13 17.38 47 ALA B O 8
ATOM 15332 N N . PHE B 1 48 ? 24.376 8.067 2.009 0.13 16.74 48 PHE B N 8
ATOM 15333 C CA . PHE B 1 48 ? 23.024 8.218 1.498 0.13 18.21 48 PHE B CA 8
ATOM 15334 C C . PHE B 1 48 ? 22.856 8.967 0.190 0.13 18.35 48 PHE B C 8
ATOM 15335 O O . PHE B 1 48 ? 21.738 9.047 -0.322 0.13 17.91 48 PHE B O 8
ATOM 15343 N N . GLY B 1 49 ? 23.919 9.530 -0.343 0.13 18.94 49 GLY B N 8
ATOM 15344 C CA . GLY B 1 49 ? 23.766 10.293 -1.575 0.13 18.69 49 GLY B CA 8
ATOM 15345 C C . GLY B 1 49 ? 23.101 11.656 -1.366 0.13 19.56 49 GLY B C 8
ATOM 15346 O O . GLY B 1 49 ? 22.498 12.238 -2.322 0.13 18.00 49 GLY B O 8
ATOM 15347 N N . ALA B 1 50 ? 23.200 12.172 -0.137 0.13 16.41 50 ALA B N 8
ATOM 15348 C CA . ALA B 1 50 ? 22.692 13.515 0.160 0.13 16.23 50 ALA B CA 8
ATOM 15349 C C . ALA B 1 50 ? 23.499 14.536 -0.642 0.13 18.39 50 ALA B C 8
ATOM 15350 O O . ALA B 1 50 ? 24.729 14.367 -0.896 0.13 16.33 50 ALA B O 8
ATOM 15352 N N . ILE B 1 51 ? 22.838 15.606 -1.031 0.13 15.46 51 ILE B N 8
ATOM 15353 C CA . ILE B 1 51 ? 23.530 16.650 -1.784 0.13 18.40 51 ILE B CA 8
ATOM 15354 C C . ILE B 1 51 ? 23.467 18.001 -1.082 0.13 18.58 51 ILE B C 8
ATOM 15355 O O . ILE B 1 51 ? 22.432 18.408 -0.528 0.13 17.22 51 ILE B O 8
ATOM 15360 N N . GLU B 1 52 ? 24.572 18.718 -1.103 0.13 18.73 52 GLU B N 8
ATOM 15361 C CA . GLU B 1 52 ? 24.609 20.009 -0.456 0.13 20.80 52 GLU B CA 8
ATOM 15362 C C . GLU B 1 52 ? 24.020 21.131 -1.331 0.13 23.37 52 GLU B C 8
ATOM 15363 O O . GLU B 1 52 ? 24.502 21.380 -2.455 0.13 20.95 52 GLU B O 8
ATOM 15369 N N . SER B 1 53 ? 22.993 21.797 -0.823 0.13 21.06 53 SER B N 8
ATOM 15370 C CA . SER B 1 53 ? 22.404 22.919 -1.557 0.13 25.22 53 SER B CA 8
ATOM 15371 C C . SER B 1 53 ? 23.298 24.132 -1.270 0.13 27.40 53 SER B C 8
ATOM 15372 O O . SER B 1 53 ? 23.574 24.955 -2.136 0.13 27.25 53 SER B O 8
ATOM 15375 N N . GLY B 1 54 ? 23.722 24.280 -0.026 0.13 27.98 54 GLY B N 8
ATOM 15376 C CA . GLY B 1 54 ? 24.565 25.434 0.284 0.13 30.84 54 GLY B CA 8
ATOM 15377 C C . GLY B 1 54 ? 25.223 25.205 1.650 0.13 31.82 54 GLY B C 8
ATOM 15378 O O . GLY B 1 54 ? 24.885 24.238 2.329 0.13 28.55 54 GLY B O 8
ATOM 15379 N N . HIS B 1 55 ? 26.166 26.063 2.027 0.13 32.18 55 HIS B N 8
ATOM 15380 C CA . HIS B 1 55 ? 26.817 25.951 3.333 0.13 33.84 55 HIS B CA 8
ATOM 15381 C C . HIS B 1 55 ? 27.418 27.279 3.703 0.13 34.85 55 HIS B C 8
ATOM 15382 O O . HIS B 1 55 ? 27.536 28.160 2.845 0.13 33.88 55 HIS B O 8
ATOM 15389 N N . SER B 1 56 ? 27.759 27.449 4.976 0.13 34.97 56 SER B N 8
ATOM 15390 C CA . SER B 1 56 ? 28.399 28.689 5.411 0.13 36.83 56 SER B CA 8
ATOM 15391 C C . SER B 1 56 ? 29.738 28.323 6.056 0.13 38.24 56 SER B C 8
ATOM 15392 O O . SER B 1 56 ? 29.825 27.333 6.789 0.13 34.74 56 SER B O 8
ATOM 15395 N N . LEU B 1 57 ? 30.765 29.127 5.783 0.13 38.37 57 LEU B N 8
ATOM 15396 C CA . LEU B 1 57 ? 32.115 28.893 6.285 0.13 41.49 57 LEU B CA 8
ATOM 15397 C C . LEU B 1 57 ? 32.595 29.821 7.422 0.13 41.17 57 LEU B C 8
ATOM 15398 O O . LEU B 1 57 ? 31.883 30.719 7.854 0.13 40.84 57 LEU B O 8
ATOM 15403 N N . HIS B 1 69 ? 36.760 26.082 8.829 0.13 40.02 69 HIS B N 8
ATOM 15404 C CA . HIS B 1 69 ? 35.736 25.070 9.089 0.13 39.20 69 HIS B CA 8
ATOM 15405 C C . HIS B 1 69 ? 34.334 25.498 8.617 0.13 36.98 69 HIS B C 8
ATOM 15406 O O . HIS B 1 69 ? 34.018 26.683 8.536 0.13 36.52 69 HIS B O 8
ATOM 15413 N N . VAL B 1 70 ? 33.492 24.514 8.310 0.13 34.15 70 VAL B N 8
ATOM 15414 C CA . VAL B 1 70 ? 32.126 24.773 7.841 0.13 29.21 70 VAL B CA 8
ATOM 15415 C C . VAL B 1 70 ? 31.237 25.031 9.052 0.13 27.81 70 VAL B C 8
ATOM 15416 O O . VAL B 1 70 ? 31.218 24.247 9.990 0.13 26.85 70 VAL B O 8
ATOM 15420 N N . LEU B 1 71 ? 30.501 26.124 9.049 0.13 25.24 71 LEU B N 8
ATOM 15421 C CA . LEU B 1 71 ? 29.641 26.408 10.180 0.13 26.25 71 LEU B CA 8
ATOM 15422 C C . LEU B 1 71 ? 28.297 25.667 10.077 0.13 22.45 71 LEU B C 8
ATOM 15423 O O . LEU B 1 71 ? 27.711 25.301 11.092 0.13 18.73 71 LEU B O 8
ATOM 15428 N N . SER B 1 72 ? 27.801 25.508 8.854 0.13 18.91 72 SER B N 8
ATOM 15429 C CA . SER B 1 72 ? 26.532 24.787 8.682 0.13 18.23 72 SER B CA 8
ATOM 15430 C C . SER B 1 72 ? 26.415 24.407 7.229 0.13 16.98 72 SER B C 8
ATOM 15431 O O . SER B 1 72 ? 27.000 25.077 6.330 0.13 17.69 72 SER B O 8
ATOM 15434 N N . SER B 1 73 ? 25.746 23.281 6.993 0.13 15.65 73 SER B N 8
ATOM 15435 C CA . SER B 1 73 ? 25.531 22.808 5.633 0.13 15.32 73 SER B CA 8
ATOM 15436 C C . SER B 1 73 ? 24.137 22.302 5.482 0.13 16.26 73 SER B C 8
ATOM 15437 O O . SER B 1 73 ? 23.751 21.412 6.234 0.13 16.92 73 SER B O 8
ATOM 15440 N N . GLU B 1 74 ? 23.368 22.870 4.531 0.13 15.46 74 GLU B N 8
ATOM 15441 C CA . GLU B 1 74 ? 22.033 22.369 4.302 0.13 16.66 74 GLU B CA 8
ATOM 15442 C C . GLU B 1 74 ? 22.172 21.407 3.156 0.13 15.65 74 GLU B C 8
ATOM 15443 O O . GLU B 1 74 ? 22.727 21.767 2.062 0.13 14.54 74 GLU B O 8
ATOM 15449 N N . LEU B 1 75 ? 21.625 20.218 3.408 0.13 14.38 75 LEU B N 8
ATOM 15450 C CA . LEU B 1 75 ? 21.667 19.085 2.528 0.13 14.20 75 LEU B CA 8
ATOM 15451 C C . LEU B 1 75 ? 20.239 18.666 2.126 0.13 16.46 75 LEU B C 8
ATOM 15452 O O . LEU B 1 75 ? 19.279 18.698 2.947 0.13 14.25 75 LEU B O 8
ATOM 15457 N N . ASN B 1 76 ? 20.138 18.237 0.874 0.13 15.88 76 ASN B N 8
ATOM 15458 C CA . ASN B 1 76 ? 18.903 17.686 0.335 0.13 16.92 76 ASN B CA 8
ATOM 15459 C C . ASN B 1 76 ? 19.023 16.179 0.247 0.13 18.00 76 ASN B C 8
ATOM 15460 O O . ASN B 1 76 ? 20.060 15.632 -0.241 0.13 16.79 76 ASN B O 8
ATOM 15465 N N . LEU B 1 77 ? 17.941 15.501 0.636 0.13 15.54 77 LEU B N 8
ATOM 15466 C CA . LEU B 1 77 ? 17.908 14.066 0.601 0.13 16.81 77 LEU B CA 8
ATOM 15467 C C . LEU B 1 77 ? 16.512 13.527 0.480 0.13 17.51 77 LEU B C 8
ATOM 15468 O O . LEU B 1 77 ? 15.619 13.796 1.304 0.13 15.28 77 LEU B O 8
ATOM 15473 N N . ALA B 1 78 ? 16.317 12.762 -0.576 0.13 15.93 78 ALA B N 8
ATOM 15474 C CA . ALA B 1 78 ? 15.054 12.063 -0.745 0.13 18.21 78 ALA B CA 8
ATOM 15475 C C . ALA B 1 78 ? 13.783 12.886 -0.543 0.13 16.22 78 ALA B C 8
ATOM 15476 O O . ALA B 1 78 ? 12.856 12.488 0.240 0.13 15.82 78 ALA B O 8
ATOM 15478 N N . GLY B 1 79 ? 13.734 14.044 -1.225 0.13 13.31 79 GLY B N 8
ATOM 15479 C CA . GLY B 1 79 ? 12.556 14.885 -1.164 0.13 17.26 79 GLY B CA 8
ATOM 15480 C C . GLY B 1 79 ? 12.483 15.913 -0.068 0.13 15.29 79 GLY B C 8
ATOM 15481 O O . GLY B 1 79 ? 11.542 16.723 -0.049 0.13 17.00 79 GLY B O 8
ATOM 15482 N N . SER B 1 80 ? 13.400 15.851 0.897 0.13 13.14 80 SER B N 8
ATOM 15483 C CA . SER B 1 80 ? 13.380 16.882 1.948 0.13 16.19 80 SER B CA 8
ATOM 15484 C C . SER B 1 80 ? 14.807 17.319 2.228 0.13 15.96 80 SER B C 8
ATOM 15485 O O . SER B 1 80 ? 15.726 17.009 1.433 0.13 15.22 80 SER B O 8
ATOM 15488 N N . SER B 1 81 ? 14.996 18.092 3.293 0.13 17.32 81 SER B N 8
ATOM 15489 C CA . SER B 1 81 ? 16.355 18.499 3.603 0.13 14.96 81 SER B CA 8
ATOM 15490 C C . SER B 1 81 ? 16.529 18.641 5.113 0.13 16.02 81 SER B C 8
ATOM 15491 O O . SER B 1 81 ? 15.583 18.455 5.879 0.13 14.03 81 SER B O 8
ATOM 15494 N N . PHE B 1 82 ? 17.761 18.942 5.513 0.13 15.28 82 PHE B N 8
ATOM 15495 C CA . PHE B 1 82 ? 18.047 19.185 6.953 0.13 14.38 82 PHE B CA 8
ATOM 15496 C C . PHE B 1 82 ? 19.315 19.994 6.960 0.13 14.26 82 PHE B C 8
ATOM 15497 O O . PHE B 1 82 ? 19.983 20.118 5.913 0.13 13.09 82 PHE B O 8
ATOM 15505 N N . VAL B 1 83 ? 19.611 20.617 8.107 0.13 14.03 83 VAL B N 8
ATOM 15506 C CA . VAL B 1 83 ? 20.781 21.470 8.200 0.13 9.98 83 VAL B CA 8
ATOM 15507 C C . VAL B 1 83 ? 21.708 20.872 9.254 0.13 12.91 83 VAL B C 8
ATOM 15508 O O . VAL B 1 83 ? 21.276 20.533 10.336 0.13 14.78 83 VAL B O 8
ATOM 15512 N N . VAL B 1 84 ? 22.974 20.727 8.882 0.13 12.18 84 VAL B N 8
ATOM 15513 C CA . VAL B 1 84 ? 24.015 20.194 9.782 0.13 12.21 84 VAL B CA 8
ATOM 15514 C C . VAL B 1 84 ? 24.674 21.449 10.338 0.13 11.55 84 VAL B C 8
ATOM 15515 O O . VAL B 1 84 ? 25.177 22.246 9.557 0.13 12.12 84 VAL B O 8
ATOM 15519 N N . CYS B 1 85 ? 24.690 21.596 11.661 0.13 12.14 85 CYS B N 8
ATOM 15520 C CA . CYS B 1 85 ? 25.242 22.800 12.291 0.13 12.91 85 CYS B CA 8
ATOM 15521 C C . CYS B 1 85 ? 26.341 22.463 13.288 0.13 14.37 85 CYS B C 8
ATOM 15522 O O . CYS B 1 85 ? 26.264 21.425 13.976 0.13 14.45 85 CYS B O 8
ATOM 15525 N N . ASP B 1 86 ? 27.333 23.360 13.360 0.13 13.13 86 ASP B N 8
ATOM 15526 C CA . ASP B 1 86 ? 28.493 23.158 14.302 0.13 14.38 86 ASP B CA 8
ATOM 15527 C C . ASP B 1 86 ? 28.016 23.688 15.678 0.13 12.93 86 ASP B C 8
ATOM 15528 O O . ASP B 1 86 ? 27.751 24.891 15.814 0.13 15.54 86 ASP B O 8
ATOM 15533 N N . VAL B 1 87 ? 27.952 22.821 16.686 0.13 13.11 87 VAL B N 8
ATOM 15534 C CA . VAL B 1 87 ? 27.421 23.242 17.989 0.13 12.45 87 VAL B CA 8
ATOM 15535 C C . VAL B 1 87 ? 28.269 24.349 18.624 0.13 13.80 87 VAL B C 8
ATOM 15536 O O . VAL B 1 87 ? 27.769 25.089 19.465 0.13 13.41 87 VAL B O 8
ATOM 15540 N N . SER B 1 88 ? 29.533 24.491 18.215 0.13 14.81 88 SER B N 8
ATOM 15541 C CA . SER B 1 88 ? 30.343 25.580 18.818 0.13 14.91 88 SER B CA 8
ATOM 15542 C C . SER B 1 88 ? 29.859 26.965 18.368 0.13 16.80 88 SER B C 8
ATOM 15543 O O . SER B 1 88 ? 30.250 27.996 18.908 0.13 15.12 88 SER B O 8
ATOM 15546 N N . SER B 1 89 ? 29.026 27.016 17.334 0.13 15.33 89 SER B N 8
ATOM 15547 C CA . SER B 1 89 ? 28.461 28.298 16.913 0.13 18.25 89 SER B CA 8
ATOM 15548 C C . SER B 1 89 ? 27.126 28.571 17.621 0.13 17.37 89 SER B C 8
ATOM 15549 O O . SER B 1 89 ? 26.493 29.618 17.362 0.13 17.58 89 SER B O 8
ATOM 15552 N N . LEU B 1 90 ? 26.715 27.643 18.491 0.13 16.27 90 LEU B N 8
ATOM 15553 C CA . LEU B 1 90 ? 25.413 27.708 19.183 0.13 15.97 90 LEU B CA 8
ATOM 15554 C C . LEU B 1 90 ? 25.593 27.415 20.676 0.13 16.33 90 LEU B C 8
ATOM 15555 O O . LEU B 1 90 ? 25.112 26.412 21.204 0.13 14.26 90 LEU B O 8
ATOM 15560 N N . PRO B 1 91 ? 26.299 28.323 21.379 0.13 15.70 91 PRO B N 8
ATOM 15561 C CA . PRO B 1 91 ? 26.513 28.102 22.816 0.13 16.40 91 PRO B CA 8
ATOM 15562 C C . PRO B 1 91 ? 25.216 27.885 23.549 0.13 17.03 91 PRO B C 8
ATOM 15563 O O . PRO B 1 91 ? 24.227 28.587 23.299 0.13 17.90 91 PRO B O 8
ATOM 15567 N N . GLY B 1 92 ? 25.209 26.902 24.458 0.13 15.90 92 GLY B N 8
ATOM 15568 C CA . GLY B 1 92 ? 23.996 26.608 25.193 0.13 16.38 92 GLY B CA 8
ATOM 15569 C C . GLY B 1 92 ? 23.289 25.385 24.628 0.13 17.12 92 GLY B C 8
ATOM 15570 O O . GLY B 1 92 ? 22.381 24.890 25.274 0.13 17.70 92 GLY B O 8
ATOM 15571 N N . PHE B 1 93 ? 23.683 24.921 23.439 0.13 15.51 93 PHE B N 8
ATOM 15572 C CA . PHE B 1 93 ? 23.097 23.719 22.848 0.13 15.83 93 PHE B CA 8
ATOM 15573 C C . PHE B 1 93 ? 23.997 22.544 23.120 0.13 16.89 93 PHE B C 8
ATOM 15574 O O . PHE B 1 93 ? 25.184 22.715 23.367 0.13 16.42 93 PHE B O 8
ATOM 15582 N N . SER B 1 94 ? 23.435 21.344 23.040 0.13 16.32 94 SER B N 8
ATOM 15583 C CA . SER B 1 94 ? 24.251 20.159 23.258 0.13 16.66 94 SER B CA 8
ATOM 15584 C C . SER B 1 94 ? 23.897 19.159 22.151 0.13 18.34 94 SER B C 8
ATOM 15585 O O . SER B 1 94 ? 22.699 18.976 21.826 0.13 16.30 94 SER B O 8
ATOM 15588 N N . THR B 1 95 ? 24.908 18.547 21.571 0.13 14.93 95 THR B N 8
ATOM 15589 C CA . THR B 1 95 ? 24.698 17.517 20.555 0.13 17.09 95 THR B CA 8
ATOM 15590 C C . THR B 1 95 ? 23.979 16.287 21.184 0.13 16.19 95 THR B C 8
ATOM 15591 O O . THR B 1 95 ? 23.311 15.552 20.478 0.13 16.19 95 THR B O 8
ATOM 15595 N N . ALA B 1 96 ? 24.189 16.077 22.484 0.13 16.86 96 ALA B N 8
ATOM 15596 C CA . ALA B 1 96 ? 23.649 14.908 23.237 0.13 17.66 96 ALA B CA 8
ATOM 15597 C C . ALA B 1 96 ? 24.220 13.641 22.626 0.13 20.24 96 ALA B C 8
ATOM 15598 O O . ALA B 1 96 ? 23.662 12.531 22.782 0.13 22.71 96 ALA B O 8
ATOM 15600 N N . LYS B 1 97 ? 25.343 13.774 21.934 0.13 20.54 97 LYS B N 8
ATOM 15601 C CA . LYS B 1 97 ? 25.865 12.577 21.281 0.13 27.17 97 LYS B CA 8
ATOM 15602 C C . LYS B 1 97 ? 26.523 11.595 22.222 0.13 29.32 97 LYS B C 8
ATOM 15603 O O . LYS B 1 97 ? 26.478 10.402 21.946 0.13 30.00 97 LYS B O 8
ATOM 15609 N N . SER B 1 98 ? 27.084 12.061 23.347 0.13 30.68 98 SER B N 8
ATOM 15610 C CA . SER B 1 98 ? 27.788 11.128 24.239 0.13 34.30 98 SER B CA 8
ATOM 15611 C C . SER B 1 98 ? 26.906 10.133 24.986 0.13 36.48 98 SER B C 8
ATOM 15612 O O . SER B 1 98 ? 27.305 8.988 25.184 0.13 35.85 98 SER B O 8
ATOM 15615 N N . GLU B 1 99 ? 25.703 10.555 25.367 0.13 38.31 99 GLU B N 8
ATOM 15616 C CA . GLU B 1 99 ? 24.780 9.683 26.093 0.13 40.36 99 GLU B CA 8
ATOM 15617 C C . GLU B 1 99 ? 23.727 9.047 25.154 0.13 38.85 99 GLU B C 8
ATOM 15618 O O . GLU B 1 99 ? 22.900 8.219 25.571 0.13 37.66 99 GLU B O 8
ATOM 15624 N N . GLY B 1 100 ? 23.783 9.441 23.879 0.13 35.46 100 GLY B N 8
ATOM 15625 C CA . GLY B 1 100 ? 22.872 8.915 22.868 0.13 31.80 100 GLY B CA 8
ATOM 15626 C C . GLY B 1 100 ? 21.782 9.935 22.641 0.13 28.96 100 GLY B C 8
ATOM 15627 O O . GLY B 1 100 ? 21.067 10.239 23.562 0.13 29.11 100 GLY B O 8
ATOM 15628 N N . SER B 1 101 ? 21.671 10.511 21.447 0.13 25.85 101 SER B N 8
ATOM 15629 C CA . SER B 1 101 ? 20.633 11.480 21.239 0.13 21.15 101 SER B CA 8
ATOM 15630 C C . SER B 1 101 ? 19.358 10.699 20.814 0.13 23.41 101 SER B C 8
ATOM 15631 O O . SER B 1 101 ? 19.287 9.408 20.677 0.13 23.61 101 SER B O 8
ATOM 15634 N N . GLY B 1 102 ? 18.349 11.498 20.598 0.13 21.07 102 GLY B N 8
ATOM 15635 C CA . GLY B 1 102 ? 17.085 10.942 20.156 0.13 17.76 102 GLY B CA 8
ATOM 15636 C C . GLY B 1 102 ? 16.838 11.312 18.714 0.13 16.57 102 GLY B C 8
ATOM 15637 O O . GLY B 1 102 ? 15.688 11.148 18.230 0.13 15.70 102 GLY B O 8
ATOM 15638 N N . VAL B 1 103 ? 17.876 11.779 17.999 0.13 13.85 103 VAL B N 8
ATOM 15639 C CA . VAL B 1 103 ? 17.618 12.198 16.608 0.13 12.83 103 VAL B CA 8
ATOM 15640 C C . VAL B 1 103 ? 17.415 10.908 15.795 0.13 14.52 103 VAL B C 8
ATOM 15641 O O . VAL B 1 103 ? 18.311 10.047 15.768 0.13 14.24 103 VAL B O 8
ATOM 15645 N N . THR B 1 104 ? 16.250 10.826 15.152 0.13 13.27 104 THR B N 8
ATOM 15646 C CA . THR B 1 104 ? 15.839 9.598 14.485 0.13 14.53 104 THR B CA 8
ATOM 15647 C C . THR B 1 104 ? 15.239 9.863 13.113 0.13 16.00 104 THR B C 8
ATOM 15648 O O . THR B 1 104 ? 14.331 10.707 12.952 0.13 15.82 104 THR B O 8
ATOM 15652 N N . PHE B 1 105 ? 15.743 9.152 12.102 0.13 14.24 105 PHE B N 8
ATOM 15653 C CA . PHE B 1 105 ? 15.187 9.315 10.783 0.13 17.65 105 PHE B CA 8
ATOM 15654 C C . PHE B 1 105 ? 14.822 7.983 10.187 0.13 18.58 105 PHE B C 8
ATOM 15655 O O . PHE B 1 105 ? 15.426 6.948 10.558 0.13 18.21 105 PHE B O 8
ATOM 15663 N N . LEU B 1 106 ? 13.837 8.009 9.279 0.13 19.45 106 LEU B N 8
ATOM 15664 C CA . LEU B 1 106 ? 13.446 6.800 8.570 0.13 19.14 106 LEU B CA 8
ATOM 15665 C C . LEU B 1 106 ? 13.757 7.035 7.093 0.13 19.31 106 LEU B C 8
ATOM 15666 O O . LEU B 1 106 ? 13.518 8.112 6.574 0.13 18.93 106 LEU B O 8
ATOM 15671 N N . LEU B 1 107 ? 14.326 6.019 6.427 0.13 20.50 107 LEU B N 8
ATOM 15672 C CA . LEU B 1 107 ? 14.590 6.105 4.993 0.13 19.39 107 LEU B CA 8
ATOM 15673 C C . LEU B 1 107 ? 13.882 4.886 4.351 0.13 19.88 107 LEU B C 8
ATOM 15674 O O . LEU B 1 107 ? 13.896 3.775 4.915 0.13 18.00 107 LEU B O 8
ATOM 15679 N N . GLY B 1 108 ? 13.249 5.134 3.194 0.13 21.66 108 GLY B N 8
ATOM 15680 C CA . GLY B 1 108 ? 12.572 4.084 2.414 0.13 23.42 108 GLY B CA 8
ATOM 15681 C C . GLY B 1 108 ? 13.442 3.872 1.176 0.13 25.01 108 GLY B C 8
ATOM 15682 O O . GLY B 1 108 ? 13.869 4.844 0.564 0.13 24.30 108 GLY B O 8
ATOM 15683 N N . THR B 1 109 ? 13.725 2.623 0.823 0.13 28.32 109 THR B N 8
ATOM 15684 C CA . THR B 1 109 ? 14.561 2.309 -0.320 0.13 29.32 109 THR B CA 8
ATOM 15685 C C . THR B 1 109 ? 14.133 0.942 -0.871 0.13 32.36 109 THR B C 8
ATOM 15686 O O . THR B 1 109 ? 13.043 0.442 -0.550 0.13 31.80 109 THR B O 8
ATOM 15690 N N . LYS B 1 110 ? 14.977 0.343 -1.703 0.13 33.88 110 LYS B N 8
ATOM 15691 C CA . LYS B 1 110 ? 14.647 -0.958 -2.247 0.13 38.04 110 LYS B CA 8
ATOM 15692 C C . LYS B 1 110 ? 15.578 -2.095 -1.830 0.13 37.11 110 LYS B C 8
ATOM 15693 O O . LYS B 1 110 ? 15.432 -3.226 -2.329 0.13 37.13 110 LYS B O 8
ATOM 15699 N N . ASP B 1 111 ? 16.525 -1.809 -0.938 0.13 35.01 111 ASP B N 8
ATOM 15700 C CA . ASP B 1 111 ? 17.471 -2.809 -0.431 0.13 35.09 111 ASP B CA 8
ATOM 15701 C C . ASP B 1 111 ? 18.108 -2.313 0.877 0.13 33.00 111 ASP B C 8
ATOM 15702 O O . ASP B 1 111 ? 19.154 -1.651 0.874 0.13 31.80 111 ASP B O 8
ATOM 15707 N N . ALA B 1 112 ? 17.507 -2.669 2.000 0.13 32.02 112 ALA B N 8
ATOM 15708 C CA . ALA B 1 112 ? 18.024 -2.210 3.292 0.13 30.69 112 ALA B CA 8
ATOM 15709 C C . ALA B 1 112 ? 19.385 -2.793 3.620 0.13 30.97 112 ALA B C 8
ATOM 15710 O O . ALA B 1 112 ? 20.208 -2.158 4.291 0.13 26.46 112 ALA B O 8
ATOM 15712 N N . GLU B 1 113 ? 19.622 -4.032 3.157 0.13 29.62 113 GLU B N 8
ATOM 15713 C CA . GLU B 1 113 ? 20.886 -4.687 3.430 0.13 32.45 113 GLU B CA 8
ATOM 15714 C C . GLU B 1 113 ? 22.038 -3.874 2.852 0.13 29.61 113 GLU B C 8
ATOM 15715 O O . GLU B 1 113 ? 23.004 -3.542 3.543 0.13 27.98 113 GLU B O 8
ATOM 15721 N N . ALA B 1 114 ? 21.930 -3.542 1.580 0.13 27.61 114 ALA B N 8
ATOM 15722 C CA . ALA B 1 114 ? 22.957 -2.744 0.918 0.13 26.96 114 ALA B CA 8
ATOM 15723 C C . ALA B 1 114 ? 23.080 -1.359 1.568 0.13 26.07 114 ALA B C 8
ATOM 15724 O O . ALA B 1 114 ? 24.199 -0.843 1.813 0.13 26.14 114 ALA B O 8
ATOM 15726 N N . ALA B 1 115 ? 21.938 -0.735 1.831 0.13 25.68 115 ALA B N 8
ATOM 15727 C CA . ALA B 1 115 ? 21.964 0.609 2.464 0.13 24.00 115 ALA B CA 8
ATOM 15728 C C . ALA B 1 115 ? 22.646 0.503 3.835 0.13 24.06 115 ALA B C 8
ATOM 15729 O O . ALA B 1 115 ? 23.444 1.365 4.195 0.13 23.06 115 ALA B O 8
ATOM 15731 N N . VAL B 1 116 ? 22.356 -0.545 4.590 0.13 22.07 116 VAL B N 8
ATOM 15732 C CA . VAL B 1 116 ? 23.036 -0.730 5.878 0.13 23.77 116 VAL B CA 8
ATOM 15733 C C . VAL B 1 116 ? 24.545 -0.884 5.681 0.13 23.79 116 VAL B C 8
ATOM 15734 O O . VAL B 1 116 ? 25.346 -0.201 6.331 0.13 22.97 116 VAL B O 8
ATOM 15738 N N . ALA B 1 117 ? 24.962 -1.788 4.776 0.13 25.41 117 ALA B N 8
ATOM 15739 C CA . ALA B 1 117 ? 26.411 -1.976 4.520 0.13 24.48 117 ALA B CA 8
ATOM 15740 C C . ALA B 1 117 ? 27.141 -0.707 4.057 0.13 23.77 117 ALA B C 8
ATOM 15741 O O . ALA B 1 117 ? 28.254 -0.399 4.545 0.13 22.73 117 ALA B O 8
ATOM 15743 N N . LYS B 1 118 ? 26.511 0.035 3.149 0.13 22.78 118 LYS B N 8
ATOM 15744 C CA . LYS B 1 118 ? 27.043 1.292 2.592 0.13 24.62 118 LYS B CA 8
ATOM 15745 C C . LYS B 1 118 ? 27.283 2.314 3.744 0.13 22.85 118 LYS B C 8
ATOM 15746 O O . LYS B 1 118 ? 28.369 2.866 3.893 0.13 24.05 118 LYS B O 8
ATOM 15752 N N . ALA B 1 119 ? 26.260 2.536 4.562 0.13 22.52 119 ALA B N 8
ATOM 15753 C CA . ALA B 1 119 ? 26.354 3.463 5.692 0.13 22.33 119 ALA B CA 8
ATOM 15754 C C . ALA B 1 119 ? 27.530 3.068 6.623 0.13 22.73 119 ALA B C 8
ATOM 15755 O O . ALA B 1 119 ? 28.281 3.914 7.087 0.13 22.20 119 ALA B O 8
ATOM 15757 N N . VAL B 1 120 ? 27.674 1.771 6.895 0.13 24.19 120 VAL B N 8
ATOM 15758 C CA . VAL B 1 120 ? 28.755 1.266 7.738 0.13 22.81 120 VAL B CA 8
ATOM 15759 C C . VAL B 1 120 ? 30.124 1.543 7.094 0.13 23.79 120 VAL B C 8
ATOM 15760 O O . VAL B 1 120 ? 31.082 1.977 7.773 0.13 22.48 120 VAL B O 8
ATOM 15764 N N . ASP B 1 121 ? 30.211 1.337 5.782 0.13 25.22 121 ASP B N 8
ATOM 15765 C CA . ASP B 1 121 ? 31.452 1.596 5.053 0.13 27.20 121 ASP B CA 8
ATOM 15766 C C . ASP B 1 121 ? 31.812 3.061 5.182 0.13 26.98 121 ASP B C 8
ATOM 15767 O O . ASP B 1 121 ? 32.973 3.420 5.003 0.13 24.59 121 ASP B O 8
ATOM 15772 N N . ALA B 1 122 ? 30.819 3.926 5.438 0.13 23.23 122 ALA B N 8
ATOM 15773 C CA . ALA B 1 122 ? 31.124 5.354 5.568 0.13 23.44 122 ALA B CA 8
ATOM 15774 C C . ALA B 1 122 ? 31.443 5.695 7.026 0.13 21.78 122 ALA B C 8
ATOM 15775 O O . ALA B 1 122 ? 31.858 6.828 7.348 0.13 22.76 122 ALA B O 8
ATOM 15777 N N . GLY B 1 123 ? 31.311 4.713 7.914 0.13 22.35 123 GLY B N 8
ATOM 15778 C CA . GLY B 1 123 ? 31.592 4.962 9.326 0.13 20.67 123 GLY B CA 8
ATOM 15779 C C . GLY B 1 123 ? 30.441 4.690 10.315 0.13 22.03 123 GLY B C 8
ATOM 15780 O O . GLY B 1 123 ? 30.613 4.765 11.549 0.13 21.26 123 GLY B O 8
ATOM 15781 N N . ALA B 1 124 ? 29.247 4.380 9.804 0.13 21.50 124 ALA B N 8
ATOM 15782 C CA . ALA B 1 124 ? 28.112 4.098 10.688 0.13 22.79 124 ALA B CA 8
ATOM 15783 C C . ALA B 1 124 ? 28.308 2.743 11.325 0.13 23.00 124 ALA B C 8
ATOM 15784 O O . ALA B 1 124 ? 29.205 2.004 10.921 0.13 22.39 124 ALA B O 8
ATOM 15786 N N . VAL B 1 125 ? 27.488 2.425 12.311 0.13 23.95 125 VAL B N 8
ATOM 15787 C CA . VAL B 1 125 ? 27.544 1.106 12.934 0.13 24.53 125 VAL B CA 8
ATOM 15788 C C . VAL B 1 125 ? 26.195 0.410 12.812 0.13 26.64 125 VAL B C 8
ATOM 15789 O O . VAL B 1 125 ? 25.129 0.950 13.194 0.13 24.32 125 VAL B O 8
ATOM 15793 N N . LYS B 1 126 ? 26.244 -0.799 12.258 0.13 26.42 126 LYS B N 8
ATOM 15794 C CA . LYS B 1 126 ? 25.063 -1.613 12.062 0.13 27.64 126 LYS B CA 8
ATOM 15795 C C . LYS B 1 126 ? 24.379 -2.043 13.352 0.13 28.72 126 LYS B C 8
ATOM 15796 O O . LYS B 1 126 ? 25.056 -2.417 14.329 0.13 27.44 126 LYS B O 8
ATOM 15802 N N . VAL B 1 127 ? 23.046 -2.001 13.364 0.13 27.18 127 VAL B N 8
ATOM 15803 C CA . VAL B 1 127 ? 22.277 -2.455 14.512 0.13 28.55 127 VAL B CA 8
ATOM 15804 C C . VAL B 1 127 ? 21.394 -3.607 14.009 0.13 29.65 127 VAL B C 8
ATOM 15805 O O . VAL B 1 127 ? 20.528 -3.408 13.150 0.13 27.53 127 VAL B O 8
ATOM 15809 N N . GLU B 1 128 ? 21.590 -4.822 14.537 0.13 31.24 128 GLU B N 8
ATOM 15810 C CA . GLU B 1 128 ? 20.768 -5.937 14.083 0.13 32.34 128 GLU B CA 8
ATOM 15811 C C . GLU B 1 128 ? 19.298 -5.695 14.405 0.13 31.81 128 GLU B C 8
ATOM 15812 O O . GLU B 1 128 ? 18.973 -5.283 15.513 0.13 32.25 128 GLU B O 8
ATOM 15818 N N . VAL B 1 129 ? 18.414 -5.956 13.456 0.13 31.70 129 VAL B N 8
ATOM 15819 C CA . VAL B 1 129 ? 16.979 -5.787 13.700 0.13 32.51 129 VAL B CA 8
ATOM 15820 C C . VAL B 1 129 ? 16.296 -7.117 14.030 0.13 32.56 129 VAL B C 8
ATOM 15821 O O . VAL B 1 129 ? 16.424 -8.119 13.310 0.13 33.13 129 VAL B O 8
ATOM 15825 N N . THR B 1 130 ? 15.584 -7.127 15.147 0.13 31.98 130 THR B N 8
ATOM 15826 C CA . THR B 1 130 ? 14.876 -8.299 15.626 0.13 31.79 130 THR B CA 8
ATOM 15827 C C . THR B 1 130 ? 13.642 -8.561 14.794 0.13 32.07 130 THR B C 8
ATOM 15828 O O . THR B 1 130 ? 13.227 -7.696 14.024 0.13 30.88 130 THR B O 8
ATOM 15832 N N . GLU B 1 131 ? 13.032 -9.735 14.981 0.13 32.12 131 GLU B N 8
ATOM 15833 C CA . GLU B 1 131 ? 11.815 -10.078 14.244 0.13 33.68 131 GLU B CA 8
ATOM 15834 C C . GLU B 1 131 ? 10.712 -9.072 14.617 0.13 32.41 131 GLU B C 8
ATOM 15835 O O . GLU B 1 131 ? 9.867 -8.720 13.792 0.13 31.31 131 GLU B O 8
ATOM 15841 N N . ALA B 1 132 ? 10.707 -8.643 15.873 0.13 30.13 132 ALA B N 8
ATOM 15842 C CA . ALA B 1 132 ? 9.708 -7.691 16.321 0.13 30.82 132 ALA B CA 8
ATOM 15843 C C . ALA B 1 132 ? 9.790 -6.428 15.454 0.13 30.68 132 ALA B C 8
ATOM 15844 O O . ALA B 1 132 ? 8.770 -5.803 15.121 0.13 28.87 132 ALA B O 8
ATOM 15846 N N . GLU B 1 133 ? 11.017 -6.064 15.095 0.13 30.76 133 GLU B N 8
ATOM 15847 C CA . GLU B 1 133 ? 11.256 -4.899 14.253 0.13 30.31 133 GLU B CA 8
ATOM 15848 C C . GLU B 1 133 ? 10.939 -5.213 12.791 0.13 30.93 133 GLU B C 8
ATOM 15849 O O . GLU B 1 133 ? 10.232 -4.465 12.119 0.13 29.14 133 GLU B O 8
ATOM 15855 N N . VAL B 1 134 ? 11.421 -6.349 12.309 0.13 31.61 134 VAL B N 8
ATOM 15856 C CA . VAL B 1 134 ? 11.158 -6.735 10.923 0.13 32.89 134 VAL B CA 8
ATOM 15857 C C . VAL B 1 134 ? 9.649 -6.836 10.634 0.13 34.41 134 VAL B C 8
ATOM 15858 O O . VAL B 1 134 ? 9.193 -6.350 9.603 0.13 35.02 134 VAL B O 8
ATOM 15862 N N . GLU B 1 135 ? 8.873 -7.426 11.543 0.13 36.40 135 GLU B N 8
ATOM 15863 C CA . GLU B 1 135 ? 7.417 -7.527 11.354 0.13 38.31 135 GLU B CA 8
ATOM 15864 C C . GLU B 1 135 ? 6.755 -6.162 11.231 0.13 38.20 135 GLU B C 8
ATOM 15865 O O . GLU B 1 135 ? 5.667 -6.061 10.678 0.13 37.80 135 GLU B O 8
ATOM 15871 N N . LEU B 1 136 ? 7.384 -5.110 11.751 0.13 36.97 136 LEU B N 8
ATOM 15872 C CA . LEU B 1 136 ? 6.774 -3.774 11.648 0.13 37.01 136 LEU B CA 8
ATOM 15873 C C . LEU B 1 136 ? 7.314 -3.007 10.469 0.13 36.48 136 LEU B C 8
ATOM 15874 O O . LEU B 1 136 ? 6.948 -1.845 10.249 0.13 35.98 136 LEU B O 8
ATOM 15879 N N . GLY B 1 137 ? 8.214 -3.640 9.727 0.13 35.07 137 GLY B N 8
ATOM 15880 C CA . GLY B 1 137 ? 8.762 -2.971 8.551 0.13 34.90 137 GLY B CA 8
ATOM 15881 C C . GLY B 1 137 ? 10.207 -2.505 8.711 0.13 33.55 137 GLY B C 8
ATOM 15882 O O . GLY B 1 137 ? 10.866 -2.188 7.728 0.13 33.47 137 GLY B O 8
ATOM 15883 N N . PHE B 1 138 ? 10.713 -2.463 9.939 0.13 32.02 138 PHE B N 8
ATOM 15884 C CA . PHE B 1 138 ? 12.088 -2.008 10.124 0.13 31.59 138 PHE B CA 8
ATOM 15885 C C . PHE B 1 138 ? 13.054 -3.100 9.675 0.13 31.47 138 PHE B C 8
ATOM 15886 O O . PHE B 1 138 ? 13.275 -4.083 10.404 0.13 31.02 138 PHE B O 8
ATOM 15894 N N . LYS B 1 139 ? 13.661 -2.908 8.502 0.13 30.16 139 LYS B N 8
ATOM 15895 C CA . LYS B 1 139 ? 14.541 -3.916 7.905 0.13 29.87 139 LYS B CA 8
ATOM 15896 C C . LYS B 1 139 ? 16.036 -3.723 7.963 0.13 29.01 139 LYS B C 8
ATOM 15897 O O . LYS B 1 139 ? 16.813 -4.662 7.707 0.13 25.65 139 LYS B O 8
ATOM 15903 N N . GLY B 1 140 ? 16.438 -2.493 8.269 0.13 25.22 140 GLY B N 8
ATOM 15904 C CA . GLY B 1 140 ? 17.840 -2.168 8.402 0.13 23.64 140 GLY B CA 8
ATOM 15905 C C . GLY B 1 140 ? 17.892 -0.965 9.349 0.13 22.00 140 GLY B C 8
ATOM 15906 O O . GLY B 1 140 ? 16.862 -0.267 9.496 0.13 19.69 140 GLY B O 8
ATOM 15907 N N . LYS B 1 141 ? 19.036 -0.758 10.005 0.13 21.71 141 LYS B N 8
ATOM 15908 C CA . LYS B 1 141 ? 19.230 0.375 10.940 0.13 20.88 141 LYS B CA 8
ATOM 15909 C C . LYS B 1 141 ? 20.703 0.680 11.125 0.13 20.67 141 LYS B C 8
ATOM 15910 O O . LYS B 1 141 ? 21.536 -0.257 11.191 0.13 19.65 141 LYS B O 8
ATOM 15916 N N . VAL B 1 142 ? 21.057 1.962 11.198 0.13 18.31 142 VAL B N 8
ATOM 15917 C CA . VAL B 1 142 ? 22.472 2.284 11.501 0.13 19.59 142 VAL B CA 8
ATOM 15918 C C . VAL B 1 142 ? 22.767 3.522 12.325 0.13 21.76 142 VAL B C 8
ATOM 15919 O O . VAL B 1 142 ? 22.428 4.658 11.904 0.13 19.50 142 VAL B O 8
ATOM 15923 N N . THR B 1 143 ? 23.408 3.311 13.479 0.13 20.22 143 THR B N 8
ATOM 15924 C CA . THR B 1 143 ? 23.883 4.427 14.320 0.13 21.34 143 THR B CA 8
ATOM 15925 C C . THR B 1 143 ? 24.908 5.097 13.404 0.13 19.79 143 THR B C 8
ATOM 15926 O O . THR B 1 143 ? 25.734 4.408 12.767 0.13 17.32 143 THR B O 8
ATOM 15930 N N . ASP B 1 144 ? 24.848 6.424 13.280 0.13 16.28 144 ASP B N 8
ATOM 15931 C CA . ASP B 1 144 ? 25.773 7.093 12.389 0.13 15.50 144 ASP B CA 8
ATOM 15932 C C . ASP B 1 144 ? 26.846 7.627 13.282 0.13 15.91 144 ASP B C 8
ATOM 15933 O O . ASP B 1 144 ? 26.721 7.498 14.513 0.13 16.14 144 ASP B O 8
ATOM 15938 N N . PRO B 1 145 ? 27.916 8.225 12.699 0.13 17.09 145 PRO B N 8
ATOM 15939 C CA . PRO B 1 145 ? 28.996 8.748 13.550 0.13 18.57 145 PRO B CA 8
ATOM 15940 C C . PRO B 1 145 ? 28.634 9.871 14.457 0.13 18.29 145 PRO B C 8
ATOM 15941 O O . PRO B 1 145 ? 29.323 10.108 15.433 0.13 15.93 145 PRO B O 8
ATOM 15945 N N . PHE B 1 146 ? 27.566 10.589 14.088 0.13 17.91 146 PHE B N 8
ATOM 15946 C CA . PHE B 1 146 ? 27.119 11.778 14.804 0.13 16.79 146 PHE B CA 8
ATOM 15947 C C . PHE B 1 146 ? 26.021 11.489 15.844 0.13 16.44 146 PHE B C 8
ATOM 15948 O O . PHE B 1 146 ? 25.517 12.410 16.513 0.13 17.28 146 PHE B O 8
ATOM 15956 N N . GLY B 1 147 ? 25.645 10.220 16.019 0.13 14.36 147 GLY B N 8
ATOM 15957 C CA . GLY B 1 147 ? 24.692 9.969 17.102 0.13 15.41 147 GLY B CA 8
ATOM 15958 C C . GLY B 1 147 ? 23.266 9.836 16.615 0.13 15.94 147 GLY B C 8
ATOM 15959 O O . GLY B 1 147 ? 22.330 9.731 17.411 0.13 15.13 147 GLY B O 8
ATOM 15960 N N . VAL B 1 148 ? 23.097 9.794 15.305 0.13 14.07 148 VAL B N 8
ATOM 15961 C CA . VAL B 1 148 ? 21.730 9.679 14.788 0.13 13.51 148 VAL B CA 8
ATOM 15962 C C . VAL B 1 148 ? 21.337 8.197 14.674 0.13 15.34 148 VAL B C 8
ATOM 15963 O O . VAL B 1 148 ? 22.178 7.267 14.682 0.13 14.28 148 VAL B O 8
ATOM 15967 N N . THR B 1 149 ? 20.037 7.986 14.611 0.13 13.94 149 THR B N 8
ATOM 15968 C CA . THR B 1 149 ? 19.470 6.659 14.394 0.13 16.64 149 THR B CA 8
ATOM 15969 C C . THR B 1 149 ? 18.750 6.714 13.050 0.13 16.75 149 THR B C 8
ATOM 15970 O O . THR B 1 149 ? 17.923 7.578 12.818 0.13 17.81 149 THR B O 8
ATOM 15974 N N . TRP B 1 150 ? 19.107 5.801 12.155 0.13 16.69 150 TRP B N 8
ATOM 15975 C CA . TRP B 1 150 ? 18.530 5.698 10.810 0.13 17.17 150 TRP B CA 8
ATOM 15976 C C . TRP B 1 150 ? 17.814 4.359 10.648 0.13 20.07 150 TRP B C 8
ATOM 15977 O O . TRP B 1 150 ? 18.434 3.296 10.695 0.13 18.50 150 TRP B O 8
ATOM 15988 N N . ILE B 1 151 ? 16.509 4.438 10.489 0.13 19.74 151 ILE B N 8
ATOM 15989 C CA . ILE B 1 151 ? 15.696 3.247 10.242 0.13 22.78 151 ILE B CA 8
ATOM 15990 C C . ILE B 1 151 ? 15.577 3.039 8.737 0.13 21.25 151 ILE B C 8
ATOM 15991 O O . ILE B 1 151 ? 15.406 3.976 7.970 0.13 19.64 151 ILE B O 8
ATOM 15996 N N . PHE B 1 152 ? 15.687 1.789 8.298 0.13 22.69 152 PHE B N 8
ATOM 15997 C CA . PHE B 1 152 ? 15.581 1.506 6.860 0.13 23.58 152 PHE B CA 8
ATOM 15998 C C . PHE B 1 152 ? 14.368 0.604 6.627 0.13 25.17 152 PHE B C 8
ATOM 15999 O O . PHE B 1 152 ? 14.223 -0.441 7.270 0.13 24.73 152 PHE B O 8
ATOM 16007 N N . ALA B 1 153 ? 13.497 1.013 5.717 0.13 25.50 153 ALA B N 8
ATOM 16008 C CA . ALA B 1 153 ? 12.328 0.217 5.399 0.13 28.48 153 ALA B CA 8
ATOM 16009 C C . ALA B 1 153 ? 12.252 0.101 3.878 0.13 29.96 153 ALA B C 8
ATOM 16010 O O . ALA B 1 153 ? 12.089 1.108 3.192 0.13 28.75 153 ALA B O 8
ATOM 16012 N N . GLU B 1 154 ? 12.372 -1.127 3.352 0.13 33.81 154 GLU B N 8
ATOM 16013 C CA . GLU B 1 154 ? 12.307 -1.361 1.894 0.13 36.21 154 GLU B CA 8
ATOM 16014 C C . GLU B 1 154 ? 10.871 -1.347 1.428 0.13 37.30 154 GLU B C 8
ATOM 16015 O O . GLU B 1 154 ? 10.520 -0.483 0.607 0.13 38.48 154 GLU B O 8
#

Nearest PDB structures (foldseek):
  1xy7-assembly1_B  TM=1.005E+00  e=1.508E-24  Arabidopsis thaliana
  1xy7-assembly1_A  TM=9.290E-01  e=2.561E-20  Arabidopsis thaliana
  5umq-assembly1_A  TM=6.406E-01  e=1.095E-04  Streptomyces sp. CB03234
  2p7l-assembly4_A  TM=6.734E-01  e=1.613E-04  Listeria monocytogenes EGD-e
  2p25-assembly1_A-2  TM=6.136E-01  e=3.497E-04  Enterococcus faecalis V583

Sequence (240 aa):
HLVFTEFKQLLVEAQKVGDAVTFYKSAFGAIESHVLSSELNLAGSSFVVCDVSSLPGFSTAKSEGSGVTFLLGTKDAEAAVAKAVDAGAVKVEVTEAEVELGFKGKVTDPFGVTWIFAEVFTEFKQLLVEAQKVGDAVTFYKSAFGAIESGHSLHVLSSELNLAGSSFVVCDVSSLPGFSTAKSEGSGVTFLLGTKDAEAAVAKAVDAGAVKVEVTEAEVELGFKGKVTDPFGVTWIFAEHLVFTEFKQLLVEAQKVGDAVTFYKSAFGAIESHVLSSELNLAGSSFVVCDVSSLPGFSTAKSEGSGVTFLLGTKDAEAAVAKAVDAGAVKVEVTEAEVELGFKGKVTDPFGVTWIFAEVFTEFKQLLVEAQKVGDAVTFYKSAFGAIESGHSLHVLSSELNLAGSSFVVCDVSSLPGFSTAKSEGSGVTFLLGTKDAEAAVAKAVDAGAVKVEVTEAEVELGFKGKVTDPFGVTWIFAEHLVFTEFKQLLVEAQKVGDAVTFYKSAFGAIESHVLSSELNLAGSSFVVCDVSSLPGFSTAKSEGSGVTFLLGTKDAEAAVAKAVDAGAVKVEVTEAEVELGFKGKVTDPFGVTWIFAEVFTEFKQLLVEAQKVGDAVTFYKSAFGAIESGHSLHVLSSELNLAGSSFVVCDVSSLPGFSTAKSEGSGVTFLLGTKDAEAAVAKAVDAGAVKVEVTEAEVELGFKGKVTDPFGVTWIFAEHLVFTEFKQLLVEAQKVGDAVTFYKSAFGAIESHVLSSELNLAGSSFVVCDVSSLPGFSTAKSEGSGVTFLLGTKDAEAAVAKAVDAGAVKVEVTEAEVELGFKGKVTDPFGVTWIFAEVFTEFKQLLVEAQKVGDAVTFYKSAFGAIESGHSLHVLSSELNLAGSSFVVCDVSSLPGFSTAKSEGSGVTFLLGTKDAEAAVAKAVDAGAVKVEVTEAEVELGFKGKVTDPFGVTWIFAEHLVFTEFKQLLVEAQKVGDAVTFYKSAFGAIESHVLSSELNLAGSSFVVCDVSSLPGFSTAKSEGSGVTFLLGTKDAEAAVAKAVDAGAVKVEVTEAEVELGFKGKVTDPFGVTWIFAEVFTEFKQLLVEAQKVGDAVTFYKSAFGAIESGHSLHVLSSELNLAGSSFVVCDVSSLPGFSTAKSEGSGVTFLLGTKDAEAAVAKAVDAGAVKVEVTEAEVELGFKGKVTDPFGVTWIFAEHLVFTEFKQLLVEAQKVGDAVTFYKSAFGAIESHVLSSELNLAGSSFVVCDVSSLPGFSTAKSEGSGVTFLLGTKDAEAAVAKAVDAGAVKVEVTEAEVELGFKGKVTDPFGVTWIFAEVFTEFKQLLVEAQKVGDAVTFYKSAFGAIESGHSLHVLSSELNLAGSSFVVCDVSSLPGFSTAKSEGSGVTFLLGTKDAEAAVAKAVDAGAVKVEVTEAEVELGFKGKVTDPFGVTWIFAEHLVFTEFKQLLVEAQKVGDAVTFYKSAFGAIESHVLSSELNLAGSSFVVCDVSSLPGFSTAKSEGSGVTFLLGTKDAEAAVAKAVDAGAVKVEVTEAEVELGFKGKVTDPFGVTWIFAEVFTEFKQLLVEAQKVGDAVTFYKSAFGAIESGHSLHVLSSELNLAGSSFVVCDVSSLPGFSTAKSEGSGVTFLLGTKDAEAAVAKAVDAGAVKVEVTEAEVELGFKGKVTDPFGVTWIFAEHLVFTEFKQLLVEAQKVGDAVTFYKSAFGAIESHVLSSELNLAGSSFVVCDVSSLPGFSTAKSEGSGVTFLLGTKDAEAAVAKAVDAGAVKVEVTEAEVELGFKGKVTDPFGVTWIFAEVFTEFKQLLVEAQKVGDAVTFYKSAFGAIESGHSLHVLSSELNLAGSSFVVCDVSSLPGFSTAKSEGSGVTFLLGTKDAEAAVAKAVDAGAVKVEVTEAEVELGFKGKVTDPFGVTWIFAE

Solvent-accessible surface area: 10931 Å² total